Protein 1O9I (pdb70)

B-factor: mean 19.31, std 6.01, range [11.26, 57.12]

Radius of gyration: 30.35 Å; Cα contacts (8 Å, |Δi|>4): 3912; chains: 6; bounding box: 76×81×79 Å

Solvent-accessible surface area: 42194 Å² total; per-residue (Å²): 8,1,71,7,22,22,83,4,0,26,62,1,113,10,99,135,50,44,14,46,0,0,17,25,0,0,2,7,0,0,0,26,11,2,5,3,0,0,4,3,0,0,0,14,3,0,19,12,5,40,21,29,79,32,16,19,0,0,0,2,1,3,0,0,2,1,2,0,2,1,4,0,1,11,3,0,0,3,12,0,1,37,87,4,6,7,0,24,102,8,54,143,159,51,99,79,33,32,36,34,29,12,4,7,1,23,9,0,6,1,13,17,1,15,8,16,2,14,19,10,0,6,4,27,28,4,41,7,18,25,12,4,7,3,3,0,4,2,0,0,0,6,2,0,5,0,0,0,0,2,4,3,0,6,7,0,0,0,29,20,4,6,107,4,94,11,0,42,34,0,0,46,0,2,0,0,1,4,2,0,2,0,0,2,0,9,42,0,29,47,37,2,16,144,130,52,26,30,23,1,2,30,70,10,122,140,36,11,50,65,137,22,4,6,24,2,7,8,0,0,85,14,107,13,0,97,58,0,77,37,50,74,3,102,52,58,84,122,2,76,27,44,93,104,10,97,30,63,17,35,65,24,141,24,115,86,33,51,110,28,0,12,27,27,8,38,7,1,72,7,30,19,103,4,0,27,60,1,116,9,89,142,58,48,14,46,0,0,18,27,0,0,2,8,0,0,0,26,10,2,5,3,0,0,0,4,0,0,3,15,3,0,20,14,5,43,20,30,79,31,17,19,0,0,0,1,1,3,0,0,2,2,0,0,2,0,4,0,0,12,2,0,0,2,13,1,0,36,93,4,7,8,0,23,96,6,57,125,161,53,100,78,33,32,38,33,34,11,3,8,2,25,8,0,7,0,14,19,2,13,8,17,4,14,19,8,2,8,4,26,29,4,40,7,19,26,12,5,5,3,4,0,5,2,0,0,0,7,2,0,6,0,0,0,0,2,4,4,0,5,5,0,0,0,31,21,6,8,115,10,90,11,1,42,32,0,1,45,0,2,0,0,1,4,2,0,1,0,0,2,0,8,46,0,28,62,45,1,16,151,125,53,25,30,21,0,2,31,74,6,106,155,48,12,46,60,136,26,3,6,24,2,7,17,1,1,81,15,111,14,0,89,58,0,80,38,49,74,3,92,52,57,86,124,2,77,29,49,104,111,6,102,22,61,17,35,87,23,122,23,104,99,30,52,109,42,0,10,27,26,7,40,8,1,75,6,25,17,95,4,0,26,62,1,115,7,77,147,56,46,14,46,0,0,21,28,0,0,2,9,0,0,0,26,9,2,6,3,0,0,0,3,0,0,3,14,3,0,19,13,5,39,20,31,80,34,16,17,0,0,0,1,1,3,0,0,2,2,0,0,2,0,5,0,0,12,6,0,0,4,24,0,0,32,110,4,6,7,0,37,81,22,54,174,184,54,103,84,45,37,40,33,34,11,4,8,2,23,9,0,7,0,13,18,1,14,8,16,3,13,19,9,2,8,4,27,29,5,40,7,20,26,12,5,6,2,4,0,4,2,0,0,0,6,2,0,5,0,0,0,0,2,4,3,0,6,6,0,0,0,28,21,6,8,81,11,94,12,0,42,34,0,0,50,0,2,0,0,1,4,3,0,2,0,1,2,0,10,41,0,26,43,38,1,15,144,135,50,26,30,22,1,2,31,77,6,114,174,51,10,47,64,136,23,3,7,24,2,7,12,0,0,84,14,110,12,0,105,59,0,77,38,48,81,4,87,51,57,85,124,2,76,32,47,114,105,10,100,29,62,16,35,73,26,141,23,109,90,32,54,110,45,0,10,28,25,10,41,8,1,70,8,32,19,103,4,0,33,39,0,114,10,88,149,54,45,14,46,0,0,19,26,0,0,2,8,0,0,0,27,10,2,5,3,0,0,0,3,0,0,3,13,3,0,19,12,4,40,20,33,80,29,18,19,0,0,0,1,1,4,0,0,2,1,0,0,2,0,4,0,1,11,4,0,0,5,16,1,0,40,102,4,7,9,2,29,87,22,57,170,208,56,101,80,50,36,41,35,30,12,4,9,2,24,7,0,7,0,14,19,2,14,8,17,3,14,20,8,0,9,4,26,28,4,39,8,20,26,12,5,7,3,5,0,5,2,0,1,0,7,2,0,4,0,0,0,0,2,3,3,0,5,5,0,1,0,32,21,5,8,123,10,90,7,0,42,35,0,1,43,0,2,0,0,1,3,2,0,1,0,0,3,0,8,40,0,26,56,40,1,16,161,129,50,25,29,22,1,1,30,82,5,122,167,50,11,48,64,138,21,3,6,25,1,9,6,0,0,84,16,102,14,0,94,56,0,80,38,48,76,3,90,54,57,83,124,2,78,27,50,90,104,10,105,22,69,19,37,105,27,147,17,105,90,35,45,113,36,0,10,28,26,8,40,6,1,72,7,21,23,86,4,1,33,38,0,103,9,102,137,54,42,13,46,0,0,17,27,0,0,2,8,0,0,0,26,10,1,5,2,0,0,2,4,0,0,0,14,3,0,25,12,6,39,20,30,70,32,17,16,0,0,0,1,1,4,0,0,2,1,2,0,2,1,4,0,1,10,2,0,0,3,10,0,0,30,92,3,6,7,1,32,105,11,57,180,160,47,98,80,28,34,36,32,30,12,3,7,2,23,9,0,7,0,12,17,2,15,7,17,2,14,18,9,0,7,4,27,29,4,40,8,19,27,12,5,7,4,4,0,5,2,0,1,0,6,2,0,5,0,0,0,0,2,4,4,0,5,5,0,0,0,29,20,5,7,108,5,102,9,0,44,37,0,1,50,0,3,0,0,1,4,3,0,2,0,0,3,0,10,42,0,24,40,39,1,16,144,134,51,26,29,22,0,2,30,80,7,126,172,52,11,48,67,139,27,4,6,25,1,9,12,0,0,79,16,114,13,0,102,59,0,78,39,52,79,4,85,53,57,84,124,2,77,31,49,113,104,11,103,27,69,20,36,78,20,132,25,111,91,34,44,100,87,0,10,29,26,8,39,9,0,74,7,30,20,94,3,0,28,59,1,113,10,89,144,54,46,14,46,0,0,16,25,0,0,2,6,0,0,0,27,10,2,5,3,0,0,4,3,0,0,0,14,2,0,21,14,6,41,21,31,74,33,17,17,0,0,0,2,1,3,0,0,2,1,1,0,1,1,4,0,0,10,2,0,0,3,12,0,0,37,93,4,6,7,1,32,112,6,57,185,155,53,100,75,31,33,35,34,31,11,3,7,1,22,9,0,7,0,13,18,1,15,7,18,2,13,20,9,0,8,4,26,30,4,40,8,20,26,13,5,6,3,4,0,4,2,0,1,0,7,2,0,5,0,0,0,0,2,4,3,0,7,5,0,1,0,26,24,4,6,80,10,89,10,0,45,32,0,0,46,0,2,0,0,1,4,2,0,2,0,0,3,0,10,42,0,29,44,36,1,18,145,132,55,24,28,20,1,2,30,78,5,107,164,51,12,41,61,129,26,2,6,23,2,9,13,0,0,88,15,108,13,0,101,58,0,80,40,49,80,3,103,55,57,84,123,2,75,30,46,113,103,12,97,21,60,14,39,104,27,151,22,113,82,31,46,112,34,0,11,27,27,10,40

Nearest PDB structures (foldseek):
  1o9i-assembly1_B  TM=1.004E+00  e=5.225E-42  Lactiplantibacillus plantarum
  1jkv-assembly1_C  TM=1.002E+00  e=1.431E-40  Lactiplantibacillus plantarum
  6j42-assembly1_A  TM=8.806E-01  e=7.343E-12  Nostoc sp. PCC 7120 = FACHB-418
  2cwl-assembly1_A  TM=6.805E-01  e=1.896E-12  Thermus thermophilus HB8
  2v8t-assembly1_A  TM=6.796E-01  e=3.638E-12  Thermus thermophilus HB27

Sequence (1596 aa):
MFKHTRKLQYNAKPDRSDPIMARRLQESLGGQWGETTGMMSFLSQGWASTGAEKYKDLLLDTGTEEMAHVEMISTMIGYLLEDAPFGPEDLKRDPSLATTMAGMDPEHSLVHGLNASLNNPNGAAWNAGYVTSSGNLVADMRFNVVRESEARLQVSRLYSMTEDEGVRDMLKFLLARETQHQLQFMKAQEELEEKYGIIVPGDMKEIEHSEFSHVLMNFSDGDGSKAFEGQVAKDGEKFTYQENPEAMGGIPHIKPGDPRLHNHQGMFKHTRKLQYNAKPDRSDPIMARRLQESLGGQWGETTGMMSFLSQGWASTGAEKYKDLLLDTGTEEMAHVEMISTMIGYLLEDAPFGPEDLKRDPSLATTMAGMDPEHSLVHGLNASLNNPNGAAWNAGYVTSSGNLVADMRFNVVRESEARLQVSRLYSMTEDEGVRDMLKFLLARETQHQLQFMKAQEELEEKYGIIVPGDMKEIEHSEFSHVLMNFSDGDGSKAFEGQVAKDGEKFTYQENPEAMGGIPHIKPGDPRLHNHQGMFKHTRKLQYNAKPDRSDPIMARRLQESLGGQWGETTGMMSFLSQGWASTGAEKYKDLLLDTGTEEMAHVEMISTMIGYLLEDAPFGPEDLKRDPSLATTMAGMDPEHSLVHGLNASLNNPNGAAWNAGYVTSSGNLVADMRFNVVRESEARLQVSRLYSMTEDEGVRDMLKFLLARETQHQLQFMKAQEELEEKYGIIVPGDMKEIEHSEFSHVLMNFSDGDGSKAFEGQVAKDGEKFTYQENPEAMGGIPHIKPGDPRLHNHQGMFKHTRKLQYNAKPDRSDPIMARRLQESLGGQWGETTGMMSFLSQGWASTGAEKYKDLLLDTGTEEMAHVEMISTMIGYLLEDAPFGPEDLKRDPSLATTMAGMDPEHSLVHGLNASLNNPNGAAWNAGYVTSSGNLVADMRFNVVRESEARLQVSRLYSMTEDEGVRDMLKFLLARETQHQLQFMKAQEELEEKYGIIVPGDMKEIEHSEFSHVLMNFSDGDGSKAFEGQVAKDGEKFTYQENPEAMGGIPHIKPGDPRLHNHQGMFKHTRKLQYNAKPDRSDPIMARRLQESLGGQWGETTGMMSFLSQGWASTGAEKYKDLLLDTGTEEMAHVEMISTMIGYLLEDAPFGPEDLKRDPSLATTMAGMDPEHSLVHGLNASLNNPNGAAWNAGYVTSSGNLVADMRFNVVRESEARLQVSRLYSMTEDEGVRDMLKFLLARETQHQLQFMKAQEELEEKYGIIVPGDMKEIEHSEFSHVLMNFSDGDGSKAFEGQVAKDGEKFTYQENPEAMGGIPHIKPGDPRLHNHQGMFKHTRKLQYNAKPDRSDPIMARRLQESLGGQWGETTGMMSFLSQGWASTGAEKYKDLLLDTGTEEMAHVEMISTMIGYLLEDAPFGPEDLKRDPSLATTMAGMDPEHSLVHGLNASLNNPNGAAWNAGYVTSSGNLVADMRFNVVRESEARLQVSRLYSMTEDEGVRDMLKFLLARETQHQLQFMKAQEELEEKYGIIVPGDMKEIEHSEFSHVLMNFSDGDGSKAFEGQVAKDGEKFTYQENPEAMGGIPHIKPGDPRLHNHQG

GO terms:
  GO:0004096 catalase activity (F, EXP)

CATH classification: 1.20.1260.10 (+1 more: 3.30.1530.10)

InterPro domains:
  IPR007760 Manganese catalase [PF05067] (1-263)
  IPR009078 Ferritin-like superfamily [SSF47240] (1-264)
  IPR012347 Ferritin-like [G3DSA:1.20.1260.10] (1-197)
  IPR027407 Manganese catalase, C-terminal [G3DSA:3.30.1530.10] (204-266)
  IPR039377 Manganese catalase, ferritin-like di-iron-binding domain [cd01051] (1-193)

Foldseek 3Di:
DDDDDPDAPDFQAFPAAAQLLLLQLLCQQQNLLHLVQLLCQLVVQLVLDPDDPVRSVVSVVRSVVSVSVNVSSQVNSLNNLPPQDQDDVVCVVPVVSVVSNVSHDNCCCVVVVNGHDNHHSVRHGRDCVSHDRPRQLLVVLVVQLVSLVVSLVSLVVSCVVDPTVSNNVVSVVSNVVSVVSNVVSVVVNVVSCVVQNPDVRNPCCVPDPVVPPQEDECPDQDCPVVVQDQPQDPRGRGHHYDNHDDDDDDDDDDDDDDVVVVPDDD/DDDDDPDFPDFQAWPAAAQLLLLQLLCQQQNLLHLVQLLVQLQVLLVLDPDDPVRSVVSVVRSVVSVSVNVSSQVNSLNNQPPQDQDDVVCVVPVVSVVSNVSHDNCCCVPVVNGDDNHHSVRHGRDCVSHDRDRDLLVVLVVQLVSLVVSLVSLVVSCVVDPTVSNVVVSVVSNVVSVVSNVVSVVVNVVVCVVQNPDVRNPCCVPDPVVPVQEDEQPDQDCVVCVQAQPQDPRGRGHHYDNHDDDDDDDDDDDDDDCVVVPDDD/DDDDDPDFPDFQEFPAAAQLLLLQLLCQQQNLLHLVQLLVQLQVQLVLDPDDPVRSVVSNVRSVVSVSVNVSSQVNSLNNQPPQDQDDVVCVVPVVSPVSNVSHDNCCCVPVNNGHDNHHSVRHGRDCVSHDRPRQLLVSLVVQLVSLVVSLVSLVVSCVVDPTVSNNVVSVVSNVVSVVSNVVSVVVNVVSCVVQNPDVRNPCCVPDPVVCPQEDEQPDQDCPCVVQDQPQDPRGRGHHYDNHDDDDDDDDDDDDDDCVVVPPDD/DDDDDPDAPDFQEFPAAAQLLLLQLLCQQQNLLHLVQLLVQLQVLLVLDPDDPVRSVVSVVRSVVSVSVNVSSQVNSLNNQPPQDQDDVVCVVPVVSVVSNVSHDNCCCVPVNVGDDNHHSPRHGRDCVSHDRPRQLLVSLVVQLVSLVVSLVSLVVSCVVDPTVSNVVSSVVSNVVSVVSNVVSVVVNVVSCVVQHPDVRRPCCVPDPVVCVQEDEAPDQDCPVCVQAQPQDPRGRGHHYDNHDDDDDDDDDDDDDDCVVVPDDD/DDDDDPDFPDFQAFPAAAQLLLLQLLCQQQNLLHLVQLLVQLVVQLVLDPDDPVRSVVSVVRSVVSVSVNVSSQVNSLNNQVPQDQDDVVCVVPVVSVVSNVSHDNCCCVPVNVGDDNHHSVRHGRDCVSHDHPHQLLVSLVVQLVSLVVSLVSLVVSCVVDPTVSNNRVSVVSNVVSVVSNVVSVVVNVVSCVVQNPDVRRPCCVPDPVVCVQEDEQPDQDCPVVVQDQPADPVGHGHHYDNHDDDDDDDDDDDDDDCVVVPPDD/DDDDDPDAPDFQEWPAAAQLLLLQLLCQQQNLLHLVQLLVQLQVQLVLDPDDPVRSVVSNVRSVVSVSVNVSSQVNSLNNQPPQDQDDVVCVVPVVSVVVNVSHDNCCCVPVNNGHDNHHSPRHGRDCVSHDRPRDLLVSLVVQLVSLVVSLVSLVVSCVVDPTVSNNVVSVVSNVVSVVSNVVSVVVNVVSCVVQNPDVRRPCCVPDPVVCVQEAEAPDQDCPVVVQAQPQDPRGRGHHYDNHDDDDDDDDDDDDDDCVVVPDDD

Organism: Lactiplantibacillus plantarum (NCBI:txid1590)

Secondary structure (DSSP, 8-state):
-EEE-SS-SS----SS--HHHHHHHHHHHHSTTSHHHHHHHHHHHHHH--S-HHHHHHHHHHHHHHHHHHHHHHHHHHHHTTT---SHHHHHH-TTHHHHHHHS-HHHHHTTSS---SB-TT-PBPBGGG----S-HHHHHHHHHHHHHHHHHHHHHHHTT---HHHHHHHHHHHHHHHHHHHHHHHHHHHHHHHH-SSSSTT-TTTS-GGGTTEEE--BS--GGGGGTTPBPTTSPBPEEESS----S----PPP--GGG-----/-EEE-SS-SS----SS--HHHHHHHHHHHHSTTSHHHHHHHHHHHHHH--S-HHHHHHHHHHHHHHHHHHHHHHHHHHHHTTT---SHHHHHH-TTHHHHHHHS-HHHHHTTSSS--SB-TTSPBPBGGG----S-HHHHHHHHHHHHHHHHHHHHHHHTT---HHHHHHHHHHHHHHHHHHHHHHHHHHHHHHHH-SSSSTT-TTTS-GGGTTEEE--BS--GGGGGTTPBPTTSPBPEEESS----S----PPPPPGGG-----/-EEE-SS-SS----SS--HHHHHHHHHHHHSTTSHHHHHHHHHHHHHH--S-HHHHHHHHHHHHHHHHHHHHHHHHHHHHTTT---SHHHHHH-TTHHHHHHHS-HHHHHTTSSS--SB-TTSPBPBGGG----S-HHHHHHHHHHHHHHHHHHHHHHHTT---HHHHHHHHHHHHHHHHHHHHHHHHHHHHHHHH-SSSSTT-TTTS-GGGTTEEE--BS--GGGGGTTPBPTTS-B-EEESS----S----PPPPPGGG-----/-EEE-SS-SS----SS--HHHHHHHHHHHHSTTSHHHHHHHHHHHHHH--S-HHHHHHHHHHHHHHHHHHHHHHHHHHHHTTT---SHHHHHH-TTHHHHHHHS-HHHHHTTSSS--SB-TT-PBPBGGG----S-HHHHHHHHHHHHHHHHHHHHHHHTT---HHHHHHHHHHHHHHHHHHHHHHHHHHHHHHHH-SSSSTT-TTTS-GGGTTEEE--BS--GGGGGTTPBPTTSPBPEEESS----S----PPPPPGGG-----/-EEE-SS-SS----SS--HHHHHHHHHHHHSTTSHHHHHHHHHHHHHH--S-HHHHHHHHHHHHHHHHHHHHHHHHHHHHTTT---SHHHHHH-TTHHHHHHHS-HHHHHTTSSS--SB-TT-PBPBGGG----S-HHHHHHHHHHHHHHHHHHHHHHHTT---HHHHHHHHHHHHHHHHHHHHHHHHHHHHHHHH-SSSSTT-TTTS-GGGTTEEE--BS--GGGGGTTPBPTTSPBPEEESS----S----PPPPPGGG-----/-EEE-SS-SS----SS--HHHHHHHHHHHHSTTSHHHHHHHHHHHHHH--S-HHHHHHHHHHHHHHHHHHHHHHHHHHHHTTT---SHHHHHH-TTHHHHHHHS-HHHHHTTSSS--SB-TT-PBPBGGG----S-HHHHHHHHHHHHHHHHHHHHHHHTT---HHHHHHHHHHHHHHHHHHHHHHHHHHHHHHHH-SSSSTT-TTTS-GGGTTEEE--BS--GGGGGTTPBPTTSPBPEEESS----S----PPPPPGGG-----

Structure (mmCIF, N/CA/C/O backbone):
data_1O9I
#
_entry.id   1O9I
#
_cell.length_a   73.490
_cell.length_b   95.270
_cell.length_c   105.000
_cell.angle_alpha   90.00
_cell.angle_beta   106.55
_cell.angle_gamma   90.00
#
_symmetry.space_group_name_H-M   'P 1 21 1'
#
loop_
_entity.id
_entity.type
_entity.pdbx_description
1 polymer 'Manganese catalase'
2 non-polymer 'MANGANESE (III) ION'
3 non-polymer 'CALCIUM ION'
4 non-polymer 'OXYGEN ATOM'
5 non-polymer '2-(N-MORPHOLINO)-ETHANESULFONIC ACID'
6 non-polymer 'SODIUM ION'
7 water water
#
loop_
_atom_site.group_PDB
_atom_site.id
_atom_site.type_symbol
_atom_site.label_atom_id
_atom_site.label_alt_id
_atom_site.label_comp_id
_atom_site.label_asym_id
_atom_site.label_entity_id
_atom_site.label_seq_id
_atom_site.pdbx_PDB_ins_code
_atom_site.Cartn_x
_atom_site.Cartn_y
_atom_site.Cartn_z
_atom_site.occupancy
_atom_site.B_iso_or_equiv
_atom_site.auth_seq_id
_atom_site.auth_comp_id
_atom_site.auth_asym_id
_atom_site.auth_atom_id
_atom_site.pdbx_PDB_model_num
ATOM 1 N N . MET A 1 1 ? 5.502 -30.217 22.666 1.00 15.91 1 MET A N 1
ATOM 2 C CA . MET A 1 1 ? 5.534 -30.071 24.183 1.00 16.25 1 MET A CA 1
ATOM 3 C C . MET A 1 1 ? 6.974 -30.273 24.646 1.00 14.69 1 MET A C 1
ATOM 4 O O . MET A 1 1 ? 7.774 -30.856 23.919 1.00 15.59 1 MET A O 1
ATOM 9 N N . PHE A 1 2 ? 7.304 -29.779 25.842 1.00 14.51 2 PHE A N 1
ATOM 10 C CA . PHE A 1 2 ? 8.645 -29.942 26.395 1.00 14.56 2 PHE A CA 1
ATOM 11 C C . PHE A 1 2 ? 8.608 -30.673 27.722 1.00 14.82 2 PHE A C 1
ATOM 12 O O . PHE A 1 2 ? 7.608 -30.682 28.420 1.00 14.86 2 PHE A O 1
ATOM 20 N N . LYS A 1 3 ? 9.751 -31.241 28.062 1.00 15.13 3 LYS A N 1
ATOM 21 C CA . LYS A 1 3 ? 10.006 -31.820 29.368 1.00 15.49 3 LYS A CA 1
ATOM 22 C C . LYS A 1 3 ? 11.366 -31.329 29.834 1.00 15.35 3 LYS A C 1
ATOM 23 O O . LYS A 1 3 ? 12.233 -30.992 29.016 1.00 15.39 3 LYS A O 1
ATOM 29 N N . HIS A 1 4 ? 11.542 -31.306 31.148 1.00 16.26 4 HIS A N 1
ATOM 30 C CA . HIS A 1 4 ? 12.730 -30.761 31.771 1.00 15.83 4 HIS A CA 1
ATOM 31 C C . HIS A 1 4 ? 13.372 -31.756 32.723 1.00 15.18 4 HIS A C 1
ATOM 32 O O . HIS A 1 4 ? 12.690 -32.467 33.467 1.00 14.84 4 HIS A O 1
ATOM 39 N N . THR A 1 5 ? 14.700 -31.798 32.674 1.00 15.93 5 THR A N 1
ATOM 40 C CA . THR A 1 5 ? 15.482 -32.481 33.697 1.00 15.68 5 THR A CA 1
ATOM 41 C C . THR A 1 5 ? 16.296 -31.457 34.466 1.00 15.30 5 THR A C 1
ATOM 42 O O . THR A 1 5 ? 16.797 -30.474 33.890 1.00 15.33 5 THR A O 1
ATOM 46 N N . ARG A 1 6 ? 16.453 -31.681 35.759 1.00 15.94 6 ARG A N 1
ATOM 47 C CA . ARG A 1 6 ? 17.221 -30.752 36.580 1.00 16.03 6 ARG A CA 1
ATOM 48 C C . ARG A 1 6 ? 18.710 -30.760 36.204 1.00 16.47 6 ARG A C 1
ATOM 49 O O . ARG A 1 6 ? 19.438 -29.809 36.501 1.00 16.09 6 ARG A O 1
ATOM 57 N N . LYS A 1 7 ? 19.166 -31.829 35.573 1.00 16.35 7 LYS A N 1
ATOM 58 C CA . LYS A 1 7 ? 20.566 -31.912 35.191 1.00 17.16 7 LYS A CA 1
ATOM 59 C C . LYS A 1 7 ? 20.875 -30.912 34.074 1.00 16.45 7 LYS A C 1
ATOM 60 O O . LYS A 1 7 ? 20.190 -30.858 33.046 1.00 16.51 7 LYS A O 1
ATOM 70 N N . LEU A 1 8 ? 21.922 -30.149 34.262 1.00 15.71 8 LEU A N 1
ATOM 71 C CA . LEU A 1 8 ? 22.362 -29.223 33.217 1.00 15.27 8 LEU A CA 1
ATOM 72 C C . LEU A 1 8 ? 22.949 -29.940 31.987 1.00 15.39 8 LEU A C 1
ATOM 73 O O . LEU A 1 8 ? 23.510 -31.035 32.100 1.00 15.94 8 LEU A O 1
ATOM 78 N N . GLN A 1 9 ? 22.860 -29.327 30.814 1.00 15.42 9 GLN A N 1
ATOM 79 C CA . GLN A 1 9 ? 23.484 -29.937 29.653 1.00 15.38 9 GLN A CA 1
ATOM 80 C C . GLN A 1 9 ? 24.969 -30.128 29.887 1.00 15.44 9 GLN A C 1
ATOM 81 O O . GLN A 1 9 ? 25.534 -31.173 29.536 1.00 15.62 9 GLN A O 1
ATOM 87 N N . TYR A 1 10 ? 25.610 -29.100 30.444 1.00 15.90 10 TYR A N 1
ATOM 88 C CA . TYR A 1 10 ? 27.041 -29.140 30.717 1.00 16.42 10 TYR A CA 1
ATOM 89 C C . TYR A 1 10 ? 27.318 -28.288 31.947 1.00 16.08 10 TYR A C 1
ATOM 90 O O . TYR A 1 10 ? 26.510 -27.466 32.342 1.00 16.40 10 TYR A O 1
ATOM 99 N N . ASN A 1 11 ? 28.465 -28.527 32.587 1.00 17.35 11 ASN A N 1
ATOM 100 C CA . ASN A 1 11 ? 28.906 -27.773 33.754 1.00 17.19 11 ASN A CA 1
ATOM 101 C C . ASN A 1 11 ? 28.664 -26.270 33.621 1.00 16.51 11 ASN A C 1
ATOM 102 O O . ASN A 1 11 ? 29.002 -25.663 32.585 1.00 17.16 11 ASN A O 1
ATOM 111 N N . ALA A 1 12 ? 28.090 -25.674 34.660 1.00 16.42 12 ALA A N 1
ATOM 112 C CA . ALA A 1 12 ? 27.859 -24.233 34.692 1.00 16.51 12 ALA A CA 1
ATOM 113 C C . ALA A 1 12 ? 28.159 -23.704 36.077 1.00 16.88 12 ALA A C 1
ATOM 114 O O . ALA A 1 12 ? 27.391 -22.945 36.662 1.00 17.20 12 ALA A O 1
ATOM 116 N N . LYS A 1 13 ? 29.293 -24.117 36.629 1.00 17.59 13 LYS A N 1
ATOM 117 C CA . LYS A 1 13 ? 29.654 -23.728 37.982 1.00 17.00 13 LYS A CA 1
ATOM 118 C C . LYS A 1 13 ? 31.056 -23.147 37.990 1.00 16.03 13 LYS A C 1
ATOM 119 O O . LYS A 1 13 ? 31.977 -23.761 37.492 1.00 17.59 13 LYS A O 1
ATOM 125 N N . PRO A 1 14 ? 31.227 -21.969 38.567 1.00 15.85 14 PRO A N 1
ATOM 126 C CA . PRO A 1 14 ? 32.549 -21.340 38.633 1.00 15.93 14 PRO A CA 1
ATOM 127 C C . PRO A 1 14 ? 33.329 -21.867 39.811 1.00 15.65 14 PRO A C 1
ATOM 128 O O . PRO A 1 14 ? 32.767 -22.386 40.709 1.00 17.26 14 PRO A O 1
ATOM 132 N N . ASP A 1 15 ? 34.635 -21.723 39.768 1.00 16.59 15 ASP A N 1
ATOM 133 C CA . ASP A 1 15 ? 35.442 -22.076 40.932 1.00 16.82 15 ASP A CA 1
ATOM 134 C C . ASP A 1 15 ? 35.208 -21.103 42.085 1.00 17.59 15 ASP A C 1
ATOM 135 O O . ASP A 1 15 ? 35.295 -21.478 43.263 1.00 19.43 15 ASP A O 1
ATOM 140 N N . ARG A 1 16 ? 34.957 -19.842 41.771 1.00 17.58 16 ARG A N 1
ATOM 141 C CA . ARG A 1 16 ? 34.726 -18.846 42.792 1.00 18.86 16 ARG A CA 1
ATOM 142 C C . ARG A 1 16 ? 33.740 -17.804 42.323 1.00 17.79 16 ARG A C 1
ATOM 143 O O . ARG A 1 16 ? 33.458 -17.695 41.141 1.00 16.60 16 ARG A O 1
ATOM 151 N N . SER A 1 17 ? 33.240 -17.032 43.276 1.00 16.93 17 SER A N 1
ATOM 152 C CA . SER A 1 17 ? 32.311 -15.982 42.948 1.00 17.33 17 SER A CA 1
ATOM 153 C C . SER A 1 17 ? 33.026 -14.813 42.229 1.00 16.62 17 SER A C 1
ATOM 154 O O . SER A 1 17 ? 34.228 -14.615 42.327 1.00 17.64 17 SER A O 1
ATOM 157 N N . ASP A 1 18 ? 32.249 -14.058 41.465 1.00 16.22 18 ASP A N 1
ATOM 158 C CA . ASP A 1 18 ? 32.762 -12.882 40.750 1.00 15.68 18 ASP A CA 1
ATOM 159 C C . ASP A 1 18 ? 31.553 -12.126 40.206 1.00 14.57 18 ASP A C 1
ATOM 160 O O . ASP A 1 18 ? 31.045 -12.458 39.125 1.00 14.82 18 ASP A O 1
ATOM 165 N N . PRO A 1 19 ? 31.057 -11.144 40.951 1.00 14.47 19 PRO A N 1
ATOM 166 C CA . PRO A 1 19 ? 29.825 -10.460 40.554 1.00 14.95 19 PRO A CA 1
ATOM 167 C C . PRO A 1 19 ? 29.993 -9.547 39.355 1.00 14.64 19 PRO A C 1
ATOM 168 O O . PRO A 1 19 ? 29.003 -9.191 38.711 1.00 14.82 19 PRO A O 1
ATOM 172 N N . ILE A 1 20 ? 31.232 -9.195 39.035 1.00 14.19 20 ILE A N 1
ATOM 173 C CA . ILE A 1 20 ? 31.498 -8.437 37.830 1.00 15.08 20 ILE A CA 1
ATOM 174 C C . ILE A 1 20 ? 31.343 -9.321 36.596 1.00 13.97 20 ILE A C 1
ATOM 175 O O . ILE A 1 20 ? 30.751 -8.938 35.592 1.00 14.43 20 ILE A O 1
ATOM 180 N N . MET A 1 21 ? 31.878 -10.528 36.661 1.00 13.79 21 MET A N 1
ATOM 181 C CA . MET A 1 21 ? 31.672 -11.482 35.602 1.00 14.14 21 MET A CA 1
ATOM 182 C C . MET A 1 21 ? 30.192 -11.843 35.494 1.00 13.22 21 MET A C 1
ATOM 183 O O . MET A 1 21 ? 29.705 -12.073 34.385 1.00 13.41 21 MET A O 1
ATOM 188 N N . ALA A 1 22 ? 29.483 -11.937 36.624 1.00 13.61 22 ALA A N 1
ATOM 189 C CA . ALA A 1 22 ? 28.042 -12.184 36.572 1.00 12.91 22 ALA A CA 1
ATOM 190 C C . ALA A 1 22 ? 27.354 -11.139 35.699 1.00 13.37 22 ALA A C 1
ATOM 191 O O . ALA A 1 22 ? 26.519 -11.473 34.848 1.00 13.56 22 ALA A O 1
ATOM 193 N N . ARG A 1 23 ? 27.736 -9.877 35.914 1.00 12.86 23 ARG A N 1
ATOM 194 C CA . ARG A 1 23 ? 27.178 -8.793 35.128 1.00 12.75 23 ARG A CA 1
ATOM 195 C C . ARG A 1 23 ? 27.525 -8.950 33.645 1.00 12.76 23 ARG A C 1
ATOM 196 O O . ARG A 1 23 ? 26.679 -8.739 32.767 1.00 13.60 23 ARG A O 1
ATOM 204 N N . ARG A 1 24 ? 28.775 -9.291 33.338 1.00 13.62 24 ARG A N 1
ATOM 205 C CA . ARG A 1 24 ? 29.121 -9.505 31.941 1.00 13.78 24 ARG A CA 1
ATOM 206 C C . ARG A 1 24 ? 28.285 -10.596 31.282 1.00 13.44 24 ARG A C 1
ATOM 207 O O . ARG A 1 24 ? 27.847 -10.461 30.142 1.00 13.74 24 ARG A O 1
ATOM 215 N N . LEU A 1 25 ? 28.087 -11.697 32.004 1.00 13.27 25 LEU A N 1
ATOM 216 C CA . LEU A 1 25 ? 27.364 -12.839 31.443 1.00 13.61 25 LEU A CA 1
ATOM 217 C C . LEU A 1 25 ? 25.886 -12.539 31.239 1.00 13.36 25 LEU A C 1
ATOM 218 O O . LEU A 1 25 ? 25.220 -13.285 30.519 1.00 13.94 25 LEU A O 1
ATOM 223 N N . GLN A 1 26 ? 25.388 -11.444 31.806 1.00 13.55 26 GLN A N 1
ATOM 224 C CA . GLN A 1 26 ? 24.024 -11.027 31.494 1.00 13.66 26 GLN A CA 1
ATOM 225 C C . GLN A 1 26 ? 23.888 -10.786 29.984 1.00 13.60 26 GLN A C 1
ATOM 226 O O . GLN A 1 26 ? 22.813 -10.885 29.436 1.00 13.72 26 GLN A O 1
ATOM 232 N N . GLU A 1 27 ? 24.981 -10.452 29.311 1.00 12.69 27 GLU A N 1
ATOM 233 C CA . GLU A 1 27 ? 24.936 -10.294 27.849 1.00 12.94 27 GLU A CA 1
ATOM 234 C C . GLU A 1 27 ? 24.498 -11.604 27.191 1.00 13.38 27 GLU A C 1
ATOM 235 O O . GLU A 1 27 ? 23.691 -11.610 26.274 1.00 14.06 27 GLU A O 1
ATOM 241 N N . SER A 1 28 ? 25.038 -12.718 27.672 1.00 14.41 28 SER A N 1
ATOM 242 C CA . SER A 1 28 ? 24.713 -14.021 27.124 1.00 15.44 28 SER A CA 1
ATOM 243 C C . SER A 1 28 ? 23.336 -14.516 27.492 1.00 14.83 28 SER A C 1
ATOM 244 O O . SER A 1 28 ? 22.796 -15.380 26.822 1.00 17.11 28 SER A O 1
ATOM 247 N N . LEU A 1 29 ? 22.753 -13.971 28.517 1.00 14.86 29 LEU A N 1
ATOM 248 C CA . LEU A 1 29 ? 21.419 -14.348 28.946 1.00 14.86 29 LEU A CA 1
ATOM 249 C C . LEU A 1 29 ? 20.367 -13.432 28.322 1.00 14.94 29 LEU A C 1
ATOM 250 O O . LEU A 1 29 ? 19.490 -13.891 27.592 1.00 16.17 29 LEU A O 1
ATOM 255 N N . GLY A 1 30 ? 20.467 -12.142 28.599 1.00 15.34 30 GLY A N 1
ATOM 256 C CA . GLY A 1 30 ? 19.439 -11.208 28.179 1.00 15.41 30 GLY A CA 1
ATOM 257 C C . GLY A 1 30 ? 19.824 -10.254 27.064 1.00 14.32 30 GLY A C 1
ATOM 258 O O . GLY A 1 30 ? 19.070 -9.349 26.740 1.00 15.06 30 GLY A O 1
ATOM 259 N N . GLY A 1 31 ? 21.005 -10.424 26.471 1.00 13.68 31 GLY A N 1
ATOM 260 C CA . GLY A 1 31 ? 21.487 -9.526 25.435 1.00 14.17 31 GLY A CA 1
ATOM 261 C C . GLY A 1 31 ? 20.960 -9.825 24.045 1.00 12.97 31 GLY A C 1
ATOM 262 O O . GLY A 1 31 ? 20.391 -10.877 23.761 1.00 13.16 31 GLY A O 1
ATOM 263 N N . GLN A 1 32 ? 21.208 -8.855 23.182 1.00 13.53 32 GLN A N 1
ATOM 264 C CA . GLN A 1 32 ? 20.829 -8.872 21.791 1.00 14.07 32 GLN A CA 1
ATOM 265 C C . GLN A 1 32 ? 21.098 -10.201 21.107 1.00 14.05 32 GLN A C 1
ATOM 266 O O . GLN A 1 32 ? 20.247 -10.727 20.408 1.00 14.60 32 GLN A O 1
ATOM 272 N N . TRP A 1 33 ? 22.320 -10.715 21.235 1.00 13.76 33 TRP A N 1
ATOM 273 C CA . TRP A 1 33 ? 22.712 -11.925 20.568 1.00 13.78 33 TRP A CA 1
ATOM 274 C C . TRP A 1 33 ? 22.854 -13.127 21.492 1.00 14.74 33 TRP A C 1
ATOM 275 O O . TRP A 1 33 ? 23.479 -14.110 21.113 1.00 15.53 33 TRP A O 1
ATOM 286 N N . GLY A 1 34 ? 22.270 -13.048 22.684 1.00 14.69 34 GLY A N 1
ATOM 287 C CA . GLY A 1 34 ? 22.409 -14.071 23.696 1.00 14.73 34 GLY A CA 1
ATOM 288 C C . GLY A 1 34 ? 21.497 -15.259 23.484 1.00 14.15 34 GLY A C 1
ATOM 289 O O . GLY A 1 34 ? 20.830 -15.438 22.474 1.00 14.64 34 GLY A O 1
ATOM 290 N N . GLU A 1 35 ? 21.544 -16.143 24.467 1.00 14.63 35 GLU A N 1
ATOM 291 C CA . GLU A 1 35 ? 20.909 -17.448 24.372 1.00 14.70 35 GLU A CA 1
ATOM 292 C C . GLU A 1 35 ? 19.402 -17.348 24.272 1.00 14.20 35 GLU A C 1
ATOM 293 O O . GLU A 1 35 ? 18.785 -18.169 23.625 1.00 15.15 35 GLU A O 1
ATOM 304 N N . THR A 1 36 ? 18.808 -16.333 24.879 1.00 14.31 36 THR A N 1
ATOM 305 C CA . THR A 1 36 ? 17.362 -16.167 24.803 1.00 13.36 36 THR A CA 1
ATOM 306 C C . THR A 1 36 ? 16.987 -15.784 23.388 1.00 12.84 36 THR A C 1
ATOM 307 O O . THR A 1 36 ? 15.991 -16.287 22.857 1.00 13.59 36 THR A O 1
ATOM 311 N N . THR A 1 37 ? 17.798 -14.974 22.715 1.00 13.10 37 THR A N 1
ATOM 312 C CA . THR A 1 37 ? 17.556 -14.668 21.316 1.00 13.13 37 THR A CA 1
ATOM 313 C C . THR A 1 37 ? 17.630 -15.917 20.472 1.00 13.20 37 THR A C 1
ATOM 314 O O . THR A 1 37 ? 16.826 -16.126 19.582 1.00 13.00 37 THR A O 1
ATOM 318 N N . GLY A 1 38 ? 18.615 -16.775 20.736 1.00 13.70 38 GLY A N 1
ATOM 319 C CA . GLY A 1 38 ? 18.706 -18.002 19.960 1.00 13.93 38 GLY A CA 1
ATOM 320 C C . GLY A 1 38 ? 17.495 -18.883 20.160 1.00 13.52 38 GLY A C 1
ATOM 321 O O . GLY A 1 38 ? 16.910 -19.429 19.234 1.00 13.94 38 GLY A O 1
ATOM 322 N N . MET A 1 39 ? 17.174 -19.083 21.413 1.00 13.57 39 MET A N 1
ATOM 323 C CA . MET A 1 39 ? 16.057 -19.938 21.819 1.00 13.77 39 MET A CA 1
ATOM 324 C C . MET A 1 39 ? 14.782 -19.479 21.125 1.00 13.74 39 MET A C 1
ATOM 325 O O . MET A 1 39 ? 14.093 -20.279 20.485 1.00 14.31 39 MET A O 1
ATOM 334 N N . MET A 1 40 ? 14.457 -18.200 21.259 1.00 13.85 40 MET A N 1
ATOM 335 C CA . MET A 1 40 ? 13.188 -17.723 20.728 1.00 14.21 40 MET A CA 1
ATOM 336 C C . MET A 1 40 ? 13.180 -17.637 19.218 1.00 14.00 40 MET A C 1
ATOM 337 O O . MET A 1 40 ? 12.152 -17.880 18.591 1.00 14.01 40 MET A O 1
ATOM 342 N N . SER A 1 41 ? 14.335 -17.330 18.617 1.00 13.77 41 SER A N 1
ATOM 343 C CA . SER A 1 41 ? 14.412 -17.270 17.162 1.00 13.06 41 SER A CA 1
ATOM 344 C C . SER A 1 41 ? 14.263 -18.676 16.548 1.00 12.35 41 SER A C 1
ATOM 345 O O . SER A 1 41 ? 13.493 -18.865 15.591 1.00 13.96 41 SER A O 1
ATOM 348 N N . PHE A 1 42 ? 15.021 -19.640 17.067 1.00 13.20 42 PHE A N 1
ATOM 349 C CA . PHE A 1 42 ? 15.008 -20.946 16.452 1.00 13.53 42 PHE A CA 1
ATOM 350 C C . PHE A 1 42 ? 13.671 -21.651 16.685 1.00 13.80 42 PHE A C 1
ATOM 351 O O . PHE A 1 42 ? 13.172 -22.318 15.769 1.00 13.95 42 PHE A O 1
ATOM 359 N N . LEU A 1 43 ? 13.124 -21.545 17.880 1.00 13.85 43 LEU A N 1
ATOM 360 C CA . LEU A 1 43 ? 11.803 -22.109 18.165 1.00 13.68 43 LEU A CA 1
ATOM 361 C C . LEU A 1 43 ? 10.728 -21.467 17.310 1.00 13.96 43 LEU A C 1
ATOM 362 O O . LEU A 1 43 ? 9.914 -22.157 16.702 1.00 13.81 43 LEU A O 1
ATOM 367 N N . SER A 1 44 ? 10.694 -20.148 17.260 1.00 14.14 44 SER A N 1
ATOM 368 C CA . SER A 1 44 ? 9.658 -19.493 16.468 1.00 14.43 44 SER A CA 1
ATOM 369 C C . SER A 1 44 ? 9.768 -19.837 14.970 1.00 13.36 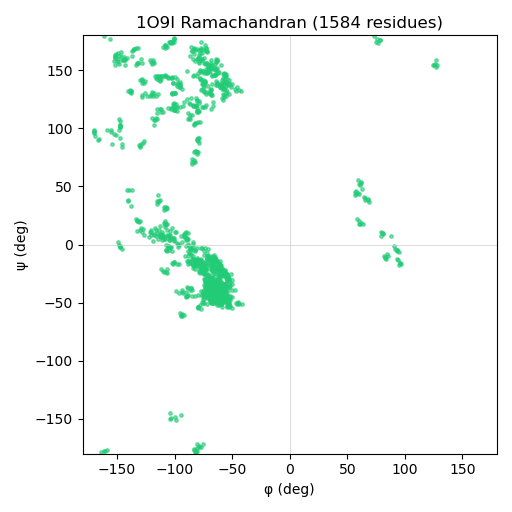44 SER A C 1
ATOM 370 O O . SER A 1 44 ? 8.765 -20.143 14.318 1.00 14.05 44 SER A O 1
ATOM 373 N N . GLN A 1 45 ? 10.992 -19.833 14.432 1.00 13.84 45 GLN A N 1
ATOM 374 C CA . GLN A 1 45 ? 11.202 -20.243 13.044 1.00 12.83 45 GLN A CA 1
ATOM 375 C C . GLN A 1 45 ? 10.770 -21.694 12.864 1.00 13.15 45 GLN A C 1
ATOM 376 O O . GLN A 1 45 ? 10.141 -22.066 11.857 1.00 14.33 45 GLN A O 1
ATOM 382 N N . GLY A 1 46 ? 11.151 -22.535 13.814 1.00 13.78 46 GLY A N 1
ATOM 383 C CA . GLY A 1 46 ? 10.802 -23.943 13.697 1.00 14.61 46 GLY A CA 1
ATOM 384 C C . GLY A 1 46 ? 9.315 -24.190 13.698 1.00 14.85 46 GLY A C 1
ATOM 385 O O . GLY A 1 46 ? 8.819 -24.979 12.892 1.00 16.07 46 GLY A O 1
ATOM 386 N N . TRP A 1 47 ? 8.594 -23.524 14.581 1.00 15.38 47 TRP A N 1
ATOM 387 C CA . TRP A 1 47 ? 7.142 -23.655 14.677 1.00 15.24 47 TRP A CA 1
ATOM 388 C C . TRP A 1 47 ? 6.489 -23.112 13.421 1.00 15.71 47 TRP A C 1
ATOM 389 O O . TRP A 1 47 ? 5.408 -23.583 13.046 1.00 18.65 47 TRP A O 1
ATOM 400 N N . ALA A 1 48 ? 7.084 -22.096 12.798 1.00 15.59 48 ALA A N 1
ATOM 401 C CA . ALA A 1 48 ? 6.524 -21.464 11.607 1.00 16.54 48 ALA A CA 1
ATOM 402 C C . ALA A 1 48 ? 6.812 -22.237 10.335 1.00 16.71 48 ALA A C 1
ATOM 403 O O . ALA A 1 48 ? 6.192 -21.982 9.317 1.00 18.62 48 ALA A O 1
ATOM 405 N N . SER A 1 49 ? 7.773 -23.155 10.322 1.00 15.54 49 SER A N 1
ATOM 406 C CA . SER A 1 49 ? 8.086 -23.789 9.066 1.00 15.37 49 SER A CA 1
ATOM 407 C C . SER A 1 49 ? 7.063 -24.813 8.618 1.00 16.10 49 SER A C 1
ATOM 408 O O . SER A 1 49 ? 6.607 -25.596 9.409 1.00 16.87 49 SER A O 1
ATOM 411 N N . THR A 1 50 ? 6.711 -24.751 7.336 1.00 15.26 50 THR A N 1
ATOM 412 C CA . THR A 1 50 ? 5.828 -25.722 6.679 1.00 16.02 50 THR A CA 1
ATOM 413 C C . THR A 1 50 ? 6.590 -26.534 5.637 1.00 16.19 50 THR A C 1
ATOM 414 O O . THR A 1 50 ? 5.993 -27.223 4.820 1.00 17.93 50 THR A O 1
ATOM 418 N N . GLY A 1 51 ? 7.900 -26.387 5.620 1.00 16.84 51 GLY A N 1
ATOM 419 C CA . GLY A 1 51 ? 8.720 -26.981 4.600 1.00 16.64 51 GLY A CA 1
ATOM 420 C C . GLY A 1 51 ? 9.491 -28.196 5.016 1.00 16.98 51 GLY A C 1
ATOM 421 O O . GLY A 1 51 ? 9.032 -28.979 5.807 1.00 19.02 51 GLY A O 1
ATOM 422 N N . ALA A 1 52 ? 10.681 -28.324 4.461 1.00 17.07 52 ALA A N 1
ATOM 423 C CA . ALA A 1 52 ? 11.467 -29.524 4.635 1.00 17.26 52 ALA A CA 1
ATOM 424 C C . ALA A 1 52 ? 11.685 -29.850 6.122 1.00 15.98 52 ALA A C 1
ATOM 425 O O . ALA A 1 52 ? 12.114 -28.998 6.912 1.00 16.12 52 ALA A O 1
ATOM 427 N N . GLU A 1 53 ? 11.420 -31.096 6.500 1.00 16.22 53 GLU A N 1
ATOM 428 C CA . GLU A 1 53 ? 11.624 -31.529 7.859 1.00 16.63 53 GLU A CA 1
ATOM 429 C C . GLU A 1 53 ? 13.081 -31.452 8.267 1.00 16.56 53 GLU A C 1
ATOM 430 O O . GLU A 1 53 ? 13.367 -31.242 9.439 1.00 16.30 53 GLU A O 1
ATOM 436 N N . LYS A 1 54 ? 14.017 -31.605 7.331 1.00 16.30 54 LYS A N 1
ATOM 437 C CA . LYS A 1 54 ? 15.411 -31.464 7.691 1.00 17.11 54 LYS A CA 1
ATOM 438 C C . LYS A 1 54 ? 15.683 -30.163 8.425 1.00 16.91 54 LYS A C 1
ATOM 439 O O . LYS A 1 54 ? 16.420 -30.152 9.420 1.00 17.72 54 LYS A O 1
ATOM 445 N N . TYR A 1 55 ? 15.127 -29.078 7.919 1.00 15.79 55 TYR A N 1
ATOM 446 C CA . TYR A 1 55 ? 15.365 -27.776 8.515 1.00 14.62 55 TYR A CA 1
ATOM 447 C C . TYR A 1 55 ? 14.414 -27.474 9.664 1.00 14.33 55 TYR A C 1
ATOM 448 O O . TYR A 1 55 ? 14.836 -26.861 10.633 1.00 14.95 55 TYR A O 1
ATOM 457 N N . LYS A 1 56 ? 13.145 -27.876 9.589 1.00 14.46 56 LYS A N 1
ATOM 458 C CA . LYS A 1 56 ? 12.191 -27.634 10.660 1.00 14.92 56 LYS A CA 1
ATOM 459 C C . LYS A 1 56 ? 12.696 -28.339 11.920 1.00 14.49 56 LYS A C 1
ATOM 460 O O . LYS A 1 56 ? 12.758 -27.754 12.994 1.00 15.09 56 LYS A O 1
ATOM 466 N N . ASP A 1 57 ? 13.134 -29.590 11.764 1.00 15.38 57 ASP A N 1
ATOM 467 C CA . ASP A 1 57 ? 13.621 -30.342 12.901 1.00 15.23 57 ASP A CA 1
ATOM 468 C C . ASP A 1 57 ? 14.956 -29.763 13.391 1.00 15.65 57 ASP A C 1
ATOM 469 O O . ASP A 1 57 ? 15.185 -29.659 14.596 1.00 15.87 57 ASP A O 1
ATOM 474 N N . LEU A 1 58 ? 15.828 -29.337 12.498 1.00 15.99 58 LEU A N 1
ATOM 475 C CA . LEU A 1 58 ? 17.066 -28.711 12.947 1.00 15.04 58 LEU A CA 1
ATOM 476 C C . LEU A 1 58 ? 16.762 -27.515 13.841 1.00 14.02 58 LEU A C 1
ATOM 477 O O . LEU A 1 58 ? 17.413 -27.293 14.873 1.00 14.08 58 LEU A O 1
ATOM 482 N N . LEU A 1 59 ? 15.806 -26.702 13.416 1.00 13.76 59 LEU A N 1
ATOM 483 C CA . LEU A 1 59 ? 15.458 -25.513 14.201 1.00 14.53 59 LEU A CA 1
ATOM 484 C C . LEU A 1 59 ? 14.908 -25.837 15.576 1.00 13.77 59 LEU A C 1
ATOM 485 O O . LEU A 1 59 ? 15.258 -25.201 16.550 1.00 14.26 59 LEU A O 1
ATOM 490 N N . LEU A 1 60 ? 14.017 -26.815 15.670 1.00 14.09 60 LEU A N 1
ATOM 491 C CA . LEU A 1 60 ? 13.439 -27.192 16.928 1.00 14.39 60 LEU A CA 1
ATOM 492 C C . LEU A 1 60 ? 14.477 -27.900 17.801 1.00 14.85 60 LEU A C 1
ATOM 493 O O . LEU A 1 60 ? 14.511 -27.684 18.997 1.00 14.95 60 LEU A O 1
ATOM 498 N N . ASP A 1 61 ? 15.360 -28.674 17.184 1.00 14.80 61 ASP A N 1
ATOM 499 C CA . ASP A 1 61 ? 16.448 -29.304 17.935 1.00 14.73 61 ASP A CA 1
ATOM 500 C C . ASP A 1 61 ? 17.255 -28.178 18.592 1.00 13.47 61 ASP A C 1
ATOM 501 O O . ASP A 1 61 ? 17.592 -28.227 19.777 1.00 14.58 61 ASP A O 1
ATOM 506 N N . THR A 1 62 ? 17.641 -27.190 17.791 1.00 13.99 62 THR A N 1
ATOM 507 C CA . THR A 1 62 ? 18.564 -26.169 18.270 1.00 14.38 62 THR A CA 1
ATOM 508 C C . THR A 1 62 ? 17.937 -25.189 19.212 1.00 14.21 62 THR A C 1
ATOM 509 O O . THR A 1 62 ? 18.560 -24.801 20.182 1.00 13.91 62 THR A O 1
ATOM 513 N N . GLY A 1 63 ? 16.703 -24.797 18.936 1.00 13.90 63 GLY A N 1
ATOM 514 C CA . GLY A 1 63 ? 16.004 -23.927 19.866 1.00 14.40 63 GLY A CA 1
ATOM 515 C C . GLY A 1 63 ? 15.830 -24.575 21.245 1.00 13.74 63 GLY A C 1
ATOM 516 O O . GLY A 1 63 ? 15.938 -23.915 22.282 1.00 14.24 63 GLY A O 1
ATOM 517 N N . THR A 1 64 ? 15.580 -25.883 21.254 1.00 14.64 64 THR A N 1
ATOM 518 C CA . THR A 1 64 ? 15.457 -26.618 22.511 1.00 14.10 64 THR A CA 1
ATOM 519 C C . THR A 1 64 ? 16.806 -26.679 23.212 1.00 14.58 64 THR A C 1
ATOM 520 O O . THR A 1 64 ? 16.895 -26.451 24.421 1.00 14.46 64 THR A O 1
ATOM 524 N N . GLU A 1 65 ? 17.881 -26.900 22.458 1.00 14.60 65 GLU A N 1
ATOM 525 C CA . GLU A 1 65 ? 19.195 -26.819 23.060 1.00 14.79 65 GLU A CA 1
ATOM 526 C C . GLU A 1 65 ? 19.477 -25.456 23.665 1.00 14.47 65 GLU A C 1
ATOM 527 O O . GLU A 1 65 ? 20.087 -25.345 24.724 1.00 14.63 65 GLU A O 1
ATOM 533 N N . GLU A 1 66 ? 19.080 -24.397 22.966 1.00 14.25 66 GLU A N 1
ATOM 534 C CA . GLU A 1 66 ? 19.377 -23.068 23.494 1.00 13.80 66 GLU A CA 1
ATOM 535 C C . GLU A 1 66 ? 18.692 -22.854 24.832 1.00 13.95 66 GLU A C 1
ATOM 536 O O . GLU A 1 66 ? 19.190 -22.104 25.682 1.00 14.56 66 GLU A O 1
ATOM 542 N N . MET A 1 67 ? 17.542 -23.490 25.067 1.00 14.69 67 MET A N 1
ATOM 543 C CA . MET A 1 67 ? 16.897 -23.377 26.366 1.00 14.86 67 MET A CA 1
ATOM 544 C C . MET A 1 67 ? 17.815 -23.945 27.458 1.00 13.97 67 MET A C 1
ATOM 545 O O . MET A 1 67 ? 17.856 -23.428 28.567 1.00 14.42 67 MET A O 1
ATOM 554 N N . ALA A 1 68 ? 18.543 -25.006 27.135 1.00 13.76 68 ALA A N 1
ATOM 555 C CA . ALA A 1 68 ? 19.521 -25.548 28.087 1.00 14.14 68 ALA A CA 1
ATOM 556 C C . ALA A 1 68 ? 20.606 -24.533 28.367 1.00 14.07 68 ALA A C 1
ATOM 557 O O . ALA A 1 68 ? 21.137 -24.470 29.472 1.00 13.72 68 ALA A O 1
ATOM 559 N N . HIS A 1 69 ? 20.980 -23.761 27.355 1.00 14.24 69 HIS A N 1
ATOM 560 C CA . HIS A 1 69 ? 22.013 -22.759 27.541 1.00 14.66 69 HIS A CA 1
ATOM 561 C C . HIS A 1 69 ? 21.501 -21.578 28.348 1.00 14.27 69 HIS A C 1
ATOM 562 O O . HIS A 1 69 ? 22.230 -21.052 29.169 1.00 14.19 69 HIS A O 1
ATOM 569 N N . VAL A 1 70 ? 20.251 -21.182 28.142 1.00 13.82 70 VAL A N 1
ATOM 570 C CA . VAL A 1 70 ? 19.652 -20.161 28.982 1.00 13.87 70 VAL A CA 1
ATOM 571 C C . VAL A 1 70 ? 19.733 -20.603 30.444 1.00 12.97 70 VAL A C 1
ATOM 572 O O . VAL A 1 70 ? 20.079 -19.816 31.332 1.00 13.69 70 VAL A O 1
ATOM 576 N N . GLU A 1 71 ? 19.369 -21.851 30.704 1.00 13.45 71 GLU A N 1
ATOM 577 C CA . GLU A 1 71 ? 19.446 -22.434 32.055 1.00 13.61 71 GLU A CA 1
ATOM 578 C C . GLU A 1 71 ? 20.876 -22.394 32.593 1.00 13.97 71 GLU A C 1
ATOM 579 O O . GLU A 1 71 ? 21.089 -22.030 33.741 1.00 14.32 71 GLU A O 1
ATOM 585 N N . MET A 1 72 ? 21.830 -22.789 31.754 1.00 13.77 72 MET A N 1
ATOM 586 C CA . MET A 1 72 ? 23.236 -22.737 32.153 1.00 14.51 72 MET A CA 1
ATOM 587 C C . MET A 1 72 ? 23.723 -21.346 32.516 1.00 13.50 72 MET A C 1
ATOM 588 O O . MET A 1 72 ? 24.363 -21.164 33.552 1.00 14.88 72 MET A O 1
ATOM 593 N N . ILE A 1 73 ? 23.434 -20.360 31.672 1.00 13.48 73 ILE A N 1
ATOM 594 C CA . ILE A 1 73 ? 23.907 -19.015 31.986 1.00 13.90 73 ILE A CA 1
ATOM 595 C C . ILE A 1 73 ? 23.212 -18.479 33.230 1.00 13.33 73 ILE A C 1
ATOM 596 O O . ILE A 1 73 ? 23.855 -17.886 34.095 1.00 13.79 73 ILE A O 1
ATOM 601 N N . SER A 1 74 ? 21.913 -18.739 33.368 1.00 13.54 74 SER A N 1
ATOM 602 C CA . SER A 1 74 ? 21.199 -18.288 34.561 1.00 13.34 74 SER A CA 1
ATOM 603 C C . SER A 1 74 ? 21.803 -18.875 35.830 1.00 13.99 74 SER A C 1
ATOM 604 O O . SER A 1 74 ? 21.941 -18.194 36.830 1.00 14.71 74 SER A O 1
ATOM 607 N N . THR A 1 75 ? 22.178 -20.142 35.743 1.00 13.96 75 THR A N 1
ATOM 608 C CA . THR A 1 75 ? 22.773 -20.842 36.849 1.00 13.95 75 THR A CA 1
ATOM 609 C C . THR A 1 75 ? 24.167 -20.307 37.191 1.00 14.35 75 THR A C 1
ATOM 610 O O . THR A 1 75 ? 24.509 -20.038 38.359 1.00 14.34 75 THR A O 1
ATOM 614 N N . MET A 1 76 ? 24.978 -20.120 36.160 1.00 13.72 76 MET A N 1
ATOM 615 C CA . MET A 1 76 ? 26.334 -19.591 36.353 1.00 14.00 76 MET A CA 1
ATOM 616 C C . MET A 1 76 ? 26.279 -18.231 37.010 1.00 12.87 76 MET A C 1
ATOM 617 O O . MET A 1 76 ? 27.061 -17.953 37.901 1.00 12.84 76 MET A O 1
ATOM 622 N N . ILE A 1 77 ? 25.395 -17.371 36.542 1.00 13.29 77 ILE A N 1
ATOM 623 C CA . ILE A 1 77 ? 25.224 -16.061 37.144 1.00 13.57 77 ILE A CA 1
ATOM 624 C C . ILE A 1 77 ? 24.870 -16.182 38.621 1.00 13.66 77 ILE A C 1
ATOM 625 O O . ILE A 1 77 ? 25.420 -15.470 39.467 1.00 13.25 77 ILE A O 1
ATOM 630 N N . GLY A 1 78 ? 23.943 -17.072 38.962 1.00 14.05 78 GLY A N 1
ATOM 631 C CA . GLY A 1 78 ? 23.604 -17.273 40.355 1.00 14.26 78 GLY A CA 1
ATOM 632 C C . GLY A 1 78 ? 24.787 -17.694 41.202 1.00 13.30 78 GLY A C 1
ATOM 633 O O . GLY A 1 78 ? 25.038 -17.137 42.256 1.00 14.09 78 GLY A O 1
ATOM 634 N N . TYR A 1 79 ? 25.579 -18.631 40.704 1.00 13.75 79 TYR A N 1
ATOM 635 C CA . TYR A 1 79 ? 26.770 -19.010 41.438 1.00 13.98 79 TYR A CA 1
ATOM 636 C C . TYR A 1 79 ? 27.729 -17.829 41.576 1.00 14.56 79 TYR A C 1
ATOM 637 O O . TYR A 1 79 ? 28.334 -17.619 42.621 1.00 14.36 79 TYR A O 1
ATOM 646 N N . LEU A 1 80 ? 27.898 -17.082 40.503 1.00 13.48 80 LEU A N 1
ATOM 647 C CA . LEU A 1 80 ? 28.862 -15.984 40.497 1.00 14.58 80 LEU A CA 1
ATOM 648 C C . LEU A 1 80 ? 28.467 -14.846 41.427 1.00 13.76 80 LEU A C 1
ATOM 649 O O . LEU A 1 80 ? 29.329 -14.077 41.853 1.00 14.60 80 LEU A O 1
ATOM 654 N N . LEU A 1 81 ? 27.184 -14.749 41.749 1.00 14.15 81 LEU A N 1
ATOM 655 C CA . LEU A 1 81 ? 26.682 -13.722 42.659 1.00 13.66 81 LEU A CA 1
ATOM 656 C C . LEU A 1 81 ? 26.731 -14.127 44.120 1.00 14.10 81 LEU A C 1
ATOM 657 O O . LEU A 1 81 ? 26.322 -13.361 44.964 1.00 15.30 81 LEU A O 1
ATOM 662 N N . GLU A 1 82 ? 27.181 -15.340 44.407 1.00 14.61 82 GLU A N 1
ATOM 663 C CA . GLU A 1 82 ? 27.273 -15.767 45.790 1.00 15.52 82 GLU A CA 1
ATOM 664 C C . GLU A 1 82 ? 28.147 -14.788 46.572 1.00 15.70 82 GLU A C 1
ATOM 665 O O . GLU A 1 82 ? 29.212 -14.418 46.104 1.00 16.44 82 GLU A O 1
ATOM 671 N N . ASP A 1 83 ? 27.675 -14.402 47.747 1.00 16.03 83 ASP A N 1
ATOM 672 C CA . ASP A 1 83 ? 28.428 -13.525 48.654 1.00 16.78 83 ASP A CA 1
ATOM 673 C C . ASP A 1 83 ? 28.778 -12.158 48.093 1.00 16.65 83 ASP A C 1
ATOM 674 O O . ASP A 1 83 ? 29.637 -11.478 48.655 1.00 17.68 83 ASP A O 1
ATOM 679 N N . ALA A 1 84 ? 28.111 -11.711 47.030 1.00 15.27 84 ALA A N 1
ATOM 680 C CA . ALA A 1 84 ? 28.462 -10.417 46.451 1.00 15.75 84 ALA A CA 1
ATOM 681 C C . ALA A 1 84 ? 28.183 -9.290 47.438 1.00 14.92 84 ALA A C 1
ATOM 682 O O . ALA A 1 84 ? 27.201 -9.329 48.163 1.00 15.24 84 ALA A O 1
ATOM 684 N N . PRO A 1 85 ? 28.982 -8.240 47.407 1.00 15.19 85 PRO A N 1
ATOM 685 C CA . PRO A 1 85 ? 28.768 -7.129 48.343 1.00 15.76 85 PRO A CA 1
ATOM 686 C C . PRO A 1 85 ? 27.612 -6.242 47.890 1.00 15.68 85 PRO A C 1
ATOM 687 O O . PRO A 1 85 ? 27.410 -5.995 46.681 1.00 15.58 85 PRO A O 1
ATOM 691 N N . PHE A 1 86 ? 26.826 -5.762 48.854 1.00 14.95 86 PHE A N 1
ATOM 692 C CA . PHE A 1 86 ? 25.736 -4.862 48.550 1.00 15.42 86 PHE A CA 1
ATOM 693 C C . PHE A 1 86 ? 25.399 -3.833 49.590 1.00 15.24 86 PHE A C 1
ATOM 694 O O . PHE A 1 86 ? 24.523 -3.025 49.348 1.00 15.71 86 PHE A O 1
ATOM 702 N N . GLY A 1 87 ? 26.076 -3.798 50.735 1.00 15.57 87 GLY A N 1
ATOM 703 C CA . GLY A 1 87 ? 25.771 -2.778 51.702 1.00 15.58 87 GLY A CA 1
ATOM 704 C C . GLY A 1 87 ? 26.876 -2.539 52.723 1.00 16.40 87 GLY A C 1
ATOM 705 O O . GLY A 1 87 ? 27.954 -3.100 52.612 1.00 16.57 87 GLY A O 1
ATOM 706 N N . PRO A 1 88 ? 26.621 -1.648 53.657 1.00 17.12 88 PRO A N 1
ATOM 707 C CA . PRO A 1 88 ? 27.608 -1.300 54.671 1.00 17.49 88 PRO A CA 1
ATOM 708 C C . PRO A 1 88 ? 28.255 -2.467 55.401 1.00 18.13 88 PRO A C 1
ATOM 709 O O . PRO A 1 88 ? 29.450 -2.391 55.706 1.00 19.43 88 PRO A O 1
ATOM 713 N N . GLU A 1 89 ? 27.510 -3.524 55.726 1.00 18.53 89 GLU A N 1
ATOM 714 C CA . GLU A 1 89 ? 28.132 -4.656 56.430 1.00 19.42 89 GLU A CA 1
ATOM 715 C C . GLU A 1 89 ? 29.292 -5.229 55.624 1.00 18.79 89 GLU A C 1
ATOM 716 O O . GLU A 1 89 ? 30.320 -5.633 56.170 1.00 20.28 89 GLU A O 1
ATOM 722 N N . ASP A 1 90 ? 29.134 -5.259 54.306 1.00 17.81 90 ASP A N 1
ATOM 723 C CA . ASP A 1 90 ? 30.183 -5.789 53.456 1.00 18.44 90 ASP A CA 1
ATOM 724 C C . ASP A 1 90 ? 31.380 -4.856 53.447 1.00 19.36 90 ASP A C 1
ATOM 725 O O . ASP A 1 90 ? 32.518 -5.315 53.472 1.00 20.02 90 ASP A O 1
ATOM 730 N N . LEU A 1 91 ? 31.124 -3.552 53.366 1.00 20.20 91 LEU A N 1
ATOM 731 C CA . LEU A 1 91 ? 32.188 -2.563 53.352 1.00 21.53 91 LEU A CA 1
ATOM 732 C C . LEU A 1 91 ? 32.976 -2.538 54.654 1.00 22.05 91 LEU A C 1
ATOM 733 O O . LEU A 1 91 ? 34.179 -2.301 54.636 1.00 23.30 91 LEU A O 1
ATOM 738 N N . LYS A 1 92 ? 32.303 -2.780 55.759 1.00 21.96 92 LYS A N 1
ATOM 739 C CA . LYS A 1 92 ? 32.975 -2.820 57.050 1.00 24.22 92 LYS A CA 1
ATOM 740 C C . LYS A 1 92 ? 33.939 -3.991 57.107 1.00 25.30 92 LYS A C 1
ATOM 741 O O . LYS A 1 92 ? 35.033 -3.892 57.689 1.00 26.33 92 LYS A O 1
ATOM 747 N N . ARG A 1 93 ? 33.533 -5.110 56.536 1.00 24.68 93 ARG A N 1
ATOM 748 C CA . ARG A 1 93 ? 34.352 -6.299 56.482 1.00 25.93 93 ARG A CA 1
ATOM 749 C C . ARG A 1 93 ? 35.568 -6.048 55.589 1.00 25.53 93 ARG A C 1
ATOM 750 O O . ARG A 1 93 ? 36.691 -6.410 55.925 1.00 26.76 93 ARG A O 1
ATOM 758 N N . ASP A 1 94 ? 35.360 -5.391 54.451 1.00 25.20 94 ASP A N 1
ATOM 759 C CA . ASP A 1 94 ? 36.443 -5.124 53.518 1.00 25.69 94 ASP A CA 1
ATOM 760 C C . ASP A 1 94 ? 36.132 -3.913 52.679 1.00 25.01 94 ASP A C 1
ATOM 761 O O . ASP A 1 94 ? 35.348 -4.004 51.725 1.00 23.63 94 ASP A O 1
ATOM 766 N N . PRO A 1 95 ? 36.671 -2.755 53.056 1.00 24.68 95 PRO A N 1
ATOM 767 C CA . PRO A 1 95 ? 36.362 -1.517 52.346 1.00 25.00 95 PRO A CA 1
ATOM 768 C C . PRO A 1 95 ? 36.700 -1.502 50.865 1.00 24.53 95 PRO A C 1
ATOM 769 O O . PRO A 1 95 ? 36.097 -0.723 50.114 1.00 24.50 95 PRO A O 1
ATOM 773 N N . SER A 1 96 ? 37.580 -2.382 50.434 1.00 24.44 96 SER A N 1
ATOM 774 C CA . SER A 1 96 ? 37.971 -2.413 49.034 1.00 25.04 96 SER A CA 1
ATOM 775 C C . SER A 1 96 ? 36.832 -2.955 48.187 1.00 23.33 96 SER A C 1
ATOM 776 O O . SER A 1 96 ? 36.855 -2.821 46.970 1.00 23.85 96 SER A O 1
ATOM 779 N N . LEU A 1 97 ? 35.836 -3.570 48.827 1.00 21.39 97 LEU A N 1
ATOM 780 C CA . LEU A 1 97 ? 34.680 -4.093 48.089 1.00 20.36 97 LEU A CA 1
ATOM 781 C C . LEU A 1 97 ? 33.879 -2.972 47.457 1.00 19.22 97 LEU A C 1
ATOM 782 O O . LEU A 1 97 ? 33.061 -3.262 46.598 1.00 17.77 97 LEU A O 1
ATOM 787 N N . ALA A 1 98 ? 34.135 -1.702 47.802 1.00 18.81 98 ALA A N 1
ATOM 788 C CA . ALA A 1 98 ? 33.473 -0.592 47.150 1.00 18.98 98 ALA A CA 1
ATOM 789 C C . ALA A 1 98 ? 33.704 -0.623 45.652 1.00 18.11 98 ALA A C 1
ATOM 790 O O . ALA A 1 98 ? 32.827 -0.223 44.889 1.00 17.41 98 ALA A O 1
ATOM 792 N N . THR A 1 99 ? 34.900 -1.049 45.233 1.00 18.87 99 THR A N 1
ATOM 793 C CA . THR A 1 99 ? 35.192 -1.098 43.812 1.00 18.82 99 THR A CA 1
ATOM 794 C C . THR A 1 99 ? 34.303 -2.135 43.132 1.00 17.29 99 THR A C 1
ATOM 795 O O . THR A 1 99 ? 33.737 -1.889 42.058 1.00 16.57 99 THR A O 1
ATOM 799 N N . THR A 1 100 ? 34.193 -3.292 43.765 1.00 16.91 100 THR A N 1
ATOM 800 C CA . THR A 1 100 ? 33.360 -4.353 43.234 1.00 16.56 100 THR A CA 1
ATOM 801 C C . THR A 1 100 ? 31.915 -3.847 43.155 1.00 15.29 100 THR A C 1
ATOM 802 O O . THR A 1 100 ? 31.250 -3.982 42.122 1.00 15.71 100 THR A O 1
ATOM 806 N N . MET A 1 101 ? 31.438 -3.250 44.247 1.00 15.02 101 MET A N 1
ATOM 807 C CA . MET A 1 101 ? 30.074 -2.741 44.289 1.00 15.68 101 MET A CA 1
ATOM 808 C C . MET A 1 101 ? 29.819 -1.761 43.151 1.00 16.36 101 MET A C 1
ATOM 809 O O . MET A 1 101 ? 28.788 -1.817 42.484 1.00 16.34 101 MET A O 1
ATOM 814 N N . ALA A 1 102 ? 30.774 -0.870 42.914 1.00 16.87 102 ALA A N 1
ATOM 815 C CA . ALA A 1 102 ? 30.607 0.116 41.866 1.00 17.05 102 ALA A CA 1
ATOM 816 C C . ALA A 1 102 ? 30.455 -0.485 40.488 1.00 15.41 102 ALA A C 1
ATOM 817 O O . ALA A 1 102 ? 29.751 0.065 39.639 1.00 17.16 102 ALA A O 1
ATOM 819 N N . GLY A 1 103 ? 31.139 -1.599 40.247 1.00 14.54 103 GLY A N 1
ATOM 820 C CA . GLY A 1 103 ? 31.060 -2.264 38.963 1.00 14.77 103 GLY A CA 1
ATOM 821 C C . GLY A 1 103 ? 29.900 -3.229 38.818 1.00 14.61 103 GLY A C 1
ATOM 822 O O . GLY A 1 103 ? 29.639 -3.716 37.711 1.00 14.44 103 GLY A O 1
ATOM 823 N N . MET A 1 104 ? 29.177 -3.499 39.889 1.00 14.24 104 MET A N 1
ATOM 824 C CA . MET A 1 104 ? 28.054 -4.453 39.809 1.00 14.28 104 MET A CA 1
ATOM 825 C C . MET A 1 104 ? 26.812 -3.811 39.194 1.00 14.53 104 MET A C 1
ATOM 826 O O . MET A 1 104 ? 26.731 -2.599 39.047 1.00 16.08 104 MET A O 1
ATOM 831 N N . ASP A 1 105 ? 25.865 -4.668 38.848 1.00 14.02 105 ASP A N 1
ATOM 832 C CA . ASP A 1 105 ? 24.511 -4.241 38.513 1.00 13.56 105 ASP A CA 1
ATOM 833 C C . ASP A 1 105 ? 23.765 -4.023 39.803 1.00 13.51 105 ASP A C 1
ATOM 834 O O . ASP A 1 105 ? 23.569 -4.971 40.559 1.00 14.00 105 ASP A O 1
ATOM 839 N N . PRO A 1 106 ? 23.382 -2.785 40.109 1.00 14.25 106 PRO A N 1
ATOM 840 C CA . PRO A 1 106 ? 22.651 -2.499 41.347 1.00 14.95 106 PRO A CA 1
ATOM 841 C C . PRO A 1 106 ? 21.405 -3.349 41.516 1.00 14.34 106 PRO A C 1
ATOM 842 O O . PRO A 1 106 ? 21.008 -3.634 42.626 1.00 14.23 106 PRO A O 1
ATOM 846 N N . GLU A 1 107 ? 20.816 -3.779 40.419 1.00 13.64 107 GLU A N 1
ATOM 847 C CA . GLU A 1 107 ? 19.577 -4.529 40.511 1.00 13.11 107 GLU A CA 1
ATOM 848 C C . GLU A 1 107 ? 19.796 -6.016 40.834 1.00 12.92 107 GLU A C 1
ATOM 849 O O . GLU A 1 107 ? 18.890 -6.665 41.253 1.00 13.30 107 GLU A O 1
ATOM 855 N N . HIS A 1 108 ? 21.004 -6.524 40.634 1.00 13.08 108 HIS A N 1
ATOM 856 C CA . HIS A 1 108 ? 21.254 -7.904 40.987 1.00 13.27 108 HIS A CA 1
ATOM 857 C C . HIS A 1 108 ? 20.888 -8.141 42.425 1.00 14.19 108 HIS A C 1
ATOM 858 O O . HIS A 1 108 ? 20.174 -9.089 42.725 1.00 14.42 108 HIS A O 1
ATOM 865 N N . SER A 1 109 ? 21.337 -7.275 43.316 1.00 13.87 109 SER A N 1
ATOM 866 C CA . SER A 1 109 ? 20.961 -7.382 44.717 1.00 13.75 109 SER A CA 1
ATOM 867 C C . SER A 1 109 ? 19.560 -6.869 45.027 1.00 13.68 109 SER A C 1
ATOM 868 O O . SER A 1 109 ? 18.721 -7.577 45.553 1.00 13.66 109 SER A O 1
ATOM 871 N N . LEU A 1 110 ? 19.283 -5.638 44.603 1.00 13.27 110 LEU A N 1
ATOM 872 C CA . LEU A 1 110 ? 18.084 -4.957 45.043 1.00 13.01 110 LEU A CA 1
ATOM 873 C C . LEU A 1 110 ? 16.813 -5.584 44.494 1.00 13.28 110 LEU A C 1
ATOM 874 O O . LEU A 1 110 ? 15.826 -5.739 45.216 1.00 13.45 110 LEU A O 1
ATOM 879 N N . VAL A 1 111 ? 16.804 -5.862 43.195 1.00 13.83 111 VAL A N 1
ATOM 880 C CA . VAL A 1 111 ? 15.624 -6.418 42.554 1.00 13.86 111 VAL A CA 1
ATOM 881 C C . VAL A 1 111 ? 15.529 -7.946 42.666 1.00 13.73 111 VAL A C 1
ATOM 882 O O . VAL A 1 111 ? 14.487 -8.485 42.999 1.00 13.98 111 VAL A O 1
ATOM 886 N N . HIS A 1 112 ? 16.662 -8.597 42.425 1.00 13.68 112 HIS A N 1
ATOM 887 C CA . HIS A 1 112 ? 16.671 -10.061 42.294 1.00 13.72 112 HIS A CA 1
ATOM 888 C C . HIS A 1 112 ? 17.216 -10.886 43.461 1.00 13.13 112 HIS A C 1
ATOM 889 O O . HIS A 1 112 ? 17.203 -12.112 43.389 1.00 15.22 112 HIS A O 1
ATOM 896 N N . GLY A 1 113 ? 17.677 -10.230 44.529 1.00 12.95 113 GLY A N 1
ATOM 897 C CA . GLY A 1 113 ? 18.188 -10.978 45.672 1.00 13.43 113 GLY A CA 1
ATOM 898 C C . GLY A 1 113 ? 19.445 -11.762 45.350 1.00 13.58 113 GLY A C 1
ATOM 899 O O . GLY A 1 113 ? 19.659 -12.858 45.850 1.00 13.80 113 GLY A O 1
ATOM 900 N N . LEU A 1 114 ? 20.307 -11.140 44.582 1.00 13.76 114 LEU A N 1
ATOM 901 C CA . LEU A 1 114 ? 21.557 -11.711 44.054 1.00 14.18 114 LEU A CA 1
ATOM 902 C C . LEU A 1 114 ? 21.316 -12.942 43.211 1.00 14.51 114 LEU A C 1
ATOM 903 O O . LEU A 1 114 ? 21.868 -14.014 43.432 1.00 15.34 114 LEU A O 1
ATOM 908 N N . ASN A 1 115 ? 20.475 -12.745 42.203 1.00 14.95 115 ASN A N 1
ATOM 909 C CA . ASN A 1 115 ? 20.146 -13.746 41.209 1.00 15.17 115 ASN A CA 1
ATOM 910 C C . ASN A 1 115 ? 20.145 -13.042 39.844 1.00 14.60 115 ASN A C 1
ATOM 911 O O . ASN A 1 115 ? 20.162 -11.833 39.741 1.00 15.14 115 ASN A O 1
ATOM 916 N N . ALA A 1 116 ? 20.148 -13.844 38.813 1.00 15.37 116 ALA A N 1
ATOM 917 C CA . ALA A 1 116 ? 20.150 -13.362 37.456 1.00 14.29 116 ALA A CA 1
ATOM 918 C C . ALA A 1 116 ? 18.916 -12.546 37.113 1.00 14.57 116 ALA A C 1
ATOM 919 O O . ALA A 1 116 ? 17.816 -12.782 37.660 1.00 16.03 116 ALA A O 1
ATOM 921 N N . SER A 1 117 ? 19.134 -11.571 36.231 1.00 14.66 117 SER A N 1
ATOM 922 C CA . SER A 1 117 ? 18.059 -10.849 35.562 1.00 14.55 117 SER A CA 1
ATOM 923 C C . SER A 1 117 ? 17.880 -11.404 34.172 1.00 13.86 117 SER A C 1
ATOM 924 O O . SER A 1 117 ? 18.656 -12.235 33.724 1.00 14.65 117 SER A O 1
ATOM 927 N N . LEU A 1 118 ? 16.878 -10.883 33.464 1.00 14.56 118 LEU A N 1
ATOM 928 C CA . LEU A 1 118 ? 16.685 -11.187 32.061 1.00 15.05 118 LEU A CA 1
ATOM 929 C C . LEU A 1 118 ? 17.022 -9.953 31.239 1.00 14.28 118 LEU A C 1
ATOM 930 O O . LEU A 1 118 ? 16.481 -9.732 30.153 1.00 14.83 118 LEU A O 1
ATOM 935 N N . ASN A 1 119 ? 17.950 -9.144 31.775 1.00 14.13 119 ASN A N 1
ATOM 936 C CA . ASN A 1 119 ? 18.457 -7.964 31.088 1.00 13.33 119 ASN A CA 1
ATOM 937 C C . ASN A 1 119 ? 19.897 -8.204 30.620 1.00 12.45 119 ASN A C 1
ATOM 938 O O . ASN A 1 119 ? 20.522 -9.195 30.958 1.00 14.04 119 ASN A O 1
ATOM 943 N N . ASN A 1 120 ? 20.419 -7.274 29.839 1.00 12.31 120 ASN A N 1
ATOM 944 C CA . ASN A 1 120 ? 21.814 -7.296 29.459 1.00 11.97 120 ASN A CA 1
ATOM 945 C C . ASN A 1 120 ? 22.614 -6.641 30.618 1.00 12.59 120 ASN A C 1
ATOM 946 O O . ASN A 1 120 ? 22.043 -6.317 31.652 1.00 13.29 120 ASN A O 1
ATOM 951 N N . PRO A 1 121 ? 23.923 -6.470 30.453 1.00 13.09 121 PRO A N 1
ATOM 952 C CA . PRO A 1 121 ? 24.751 -5.912 31.536 1.00 13.40 121 PRO A CA 1
ATOM 953 C C . PRO A 1 121 ? 24.382 -4.517 31.950 1.00 14.02 121 PRO A C 1
ATOM 954 O O . PRO A 1 121 ? 24.802 -4.075 32.995 1.00 15.39 121 PRO A O 1
ATOM 958 N N . ASN A 1 122 ? 23.636 -3.823 31.110 1.00 14.20 122 ASN A N 1
ATOM 959 C CA . ASN A 1 122 ? 23.250 -2.445 31.375 1.00 14.91 122 ASN A CA 1
ATOM 960 C C . ASN A 1 122 ? 21.826 -2.357 31.811 1.00 15.03 122 ASN A C 1
ATOM 961 O O . ASN A 1 122 ? 21.263 -1.264 31.867 1.00 16.67 122 ASN A O 1
ATOM 966 N N . GLY A 1 123 ? 21.227 -3.488 32.118 1.00 14.27 123 GLY A N 1
ATOM 967 C CA . GLY A 1 123 ? 19.876 -3.437 32.601 1.00 14.46 123 GLY A CA 1
ATOM 968 C C . GLY A 1 123 ? 18.821 -3.264 31.529 1.00 14.16 123 GLY A C 1
ATOM 969 O O . GLY A 1 123 ? 17.623 -3.075 31.860 1.00 15.87 123 GLY A O 1
ATOM 970 N N . ALA A 1 124 ? 19.201 -3.327 30.263 1.00 15.31 124 ALA A N 1
ATOM 971 C CA . ALA A 1 124 ? 18.217 -3.232 29.198 1.00 15.55 124 ALA A CA 1
ATOM 972 C C . ALA A 1 124 ? 17.524 -4.574 29.041 1.00 14.73 124 ALA A C 1
ATOM 973 O O . ALA A 1 124 ? 18.178 -5.602 28.879 1.00 14.27 124 ALA A O 1
ATOM 975 N N . ALA A 1 125 ? 16.202 -4.583 29.190 1.00 14.40 125 ALA A N 1
ATOM 976 C CA . ALA A 1 125 ? 15.438 -5.823 29.108 1.00 14.92 125 ALA A CA 1
ATOM 977 C C . ALA A 1 125 ? 15.595 -6.533 27.782 1.00 14.00 125 ALA A C 1
ATOM 978 O O . ALA A 1 125 ? 15.539 -5.910 26.727 1.00 15.29 125 ALA A O 1
ATOM 980 N N . TRP A 1 126 ? 15.727 -7.856 27.824 1.00 13.24 126 TRP A N 1
ATOM 981 C CA . TRP A 1 126 ? 15.650 -8.624 26.595 1.00 12.45 126 TRP A CA 1
ATOM 982 C C . TRP A 1 126 ? 14.301 -8.301 25.961 1.00 12.69 126 TRP A C 1
ATOM 983 O O . TRP A 1 126 ? 13.283 -8.199 26.656 1.00 13.86 126 TRP A O 1
ATOM 994 N N . ASN A 1 127 ? 14.251 -8.186 24.641 1.00 13.94 127 ASN A N 1
ATOM 995 C CA . ASN A 1 127 ? 12.991 -7.966 23.990 1.00 14.28 127 ASN A CA 1
ATOM 996 C C . ASN A 1 127 ? 12.922 -8.702 22.676 1.00 13.10 127 ASN A C 1
ATOM 997 O O . ASN A 1 127 ? 13.944 -9.001 22.043 1.00 13.76 127 ASN A O 1
ATOM 1002 N N . ALA A 1 128 ? 11.699 -8.926 22.210 1.00 13.43 128 ALA A N 1
ATOM 1003 C CA . ALA A 1 128 ? 11.475 -9.703 20.993 1.00 14.65 128 ALA A CA 1
ATOM 1004 C C . ALA A 1 128 ? 11.961 -9.008 19.727 1.00 14.52 128 ALA A C 1
ATOM 1005 O O . ALA A 1 128 ? 12.024 -9.618 18.684 1.00 15.01 128 ALA A O 1
ATOM 1007 N N . GLY A 1 129 ? 12.259 -7.721 19.796 1.00 14.72 129 GLY A N 1
ATOM 1008 C CA . GLY A 1 129 ? 12.853 -7.065 18.664 1.00 14.87 129 GLY A CA 1
ATOM 1009 C C . GLY A 1 129 ? 14.204 -7.677 18.251 1.00 14.25 129 GLY A C 1
ATOM 1010 O O . GLY A 1 129 ? 14.704 -7.423 17.159 1.00 15.56 129 GLY A O 1
ATOM 1011 N N . TYR A 1 130 ? 14.816 -8.444 19.148 1.00 13.73 130 TYR A N 1
ATOM 1012 C CA . TYR A 1 130 ? 16.046 -9.138 18.837 1.00 13.39 130 TYR A CA 1
ATOM 1013 C C . TYR A 1 130 ? 15.819 -10.388 17.984 1.00 13.51 130 TYR A C 1
ATOM 1014 O O . TYR A 1 130 ? 16.765 -10.944 17.471 1.00 13.65 130 TYR A O 1
ATOM 1023 N N . VAL A 1 131 ? 14.577 -10.833 17.881 1.00 13.80 131 VAL A N 1
ATOM 1024 C CA . VAL A 1 131 ? 14.262 -12.076 17.196 1.00 14.13 131 VAL A CA 1
ATOM 1025 C C . VAL A 1 131 ? 13.849 -11.873 15.749 1.00 15.06 131 VAL A C 1
ATOM 1026 O O . VAL A 1 131 ? 13.071 -10.978 15.457 1.00 16.14 131 VAL A O 1
ATOM 1030 N N . THR A 1 132 ? 14.317 -12.769 14.887 1.00 14.82 132 THR A N 1
ATOM 1031 C CA . THR A 1 132 ? 13.854 -12.831 13.517 1.00 14.66 132 THR A CA 1
ATOM 1032 C C . THR A 1 132 ? 13.244 -14.186 13.184 1.00 15.18 132 THR A C 1
ATOM 1033 O O . THR A 1 132 ? 13.806 -15.236 13.474 1.00 15.65 132 THR A O 1
ATOM 1037 N N . SER A 1 133 ? 12.035 -14.119 12.621 1.00 14.91 133 SER A N 1
ATOM 1038 C CA . SER A 1 133 ? 11.372 -15.290 12.002 1.00 14.43 133 SER A CA 1
ATOM 1039 C C . SER A 1 133 ? 10.560 -14.710 10.859 1.00 14.69 133 SER A C 1
ATOM 1040 O O . SER A 1 133 ? 9.498 -14.158 11.083 1.00 16.45 133 SER A O 1
ATOM 1043 N N . SER A 1 134 ? 11.069 -14.820 9.647 1.00 13.82 134 SER A N 1
ATOM 1044 C CA . SER A 1 134 ? 10.485 -14.128 8.509 1.00 13.79 134 SER A CA 1
ATOM 1045 C C . SER A 1 134 ? 9.561 -14.959 7.643 1.00 13.84 134 SER A C 1
ATOM 1046 O O . SER A 1 134 ? 8.837 -14.412 6.840 1.00 14.24 134 SER A O 1
ATOM 1049 N N . GLY A 1 135 ? 9.614 -16.282 7.772 1.00 14.46 135 GLY A N 1
ATOM 1050 C CA . GLY A 1 135 ? 8.956 -17.184 6.850 1.00 14.82 135 GLY A CA 1
ATOM 1051 C C . GLY A 1 135 ? 9.856 -17.698 5.717 1.00 14.41 135 GLY A C 1
ATOM 1052 O O . GLY A 1 135 ? 9.474 -18.643 5.033 1.00 15.49 135 GLY A O 1
ATOM 1053 N N . ASN A 1 136 ? 10.990 -17.049 5.450 1.00 14.39 136 ASN A N 1
ATOM 1054 C CA . ASN A 1 136 ? 11.929 -17.443 4.389 1.00 14.41 136 ASN A CA 1
ATOM 1055 C C . ASN A 1 136 ? 13.190 -17.947 5.069 1.00 14.07 136 ASN A C 1
ATOM 1056 O O . ASN A 1 136 ? 13.856 -17.199 5.793 1.00 14.60 136 ASN A O 1
ATOM 1061 N N . LEU A 1 137 ? 13.455 -19.245 4.910 1.00 14.24 137 LEU A N 1
ATOM 1062 C CA . LEU A 1 137 ? 14.596 -19.838 5.604 1.00 13.57 137 LEU A CA 1
ATOM 1063 C C . LEU A 1 137 ? 15.935 -19.640 4.928 1.00 13.83 137 LEU A C 1
ATOM 1064 O O . LEU A 1 137 ? 16.957 -19.897 5.548 1.00 14.75 137 LEU A O 1
ATOM 1069 N N . VAL A 1 138 ? 15.955 -19.197 3.669 1.00 14.42 138 VAL A N 1
ATOM 1070 C CA . VAL A 1 138 ? 17.236 -18.778 3.088 1.00 15.36 138 VAL A CA 1
ATOM 1071 C C . VAL A 1 138 ? 17.737 -17.570 3.893 1.00 15.35 138 VAL A C 1
ATOM 1072 O O . VAL A 1 138 ? 18.885 -17.534 4.365 1.00 16.20 138 VAL A O 1
ATOM 1076 N N . ALA A 1 139 ? 16.849 -16.585 4.076 1.00 14.84 139 ALA A N 1
ATOM 1077 C CA . ALA A 1 139 ? 17.151 -15.444 4.895 1.00 14.85 139 ALA A CA 1
ATOM 1078 C C . ALA A 1 139 ? 17.385 -15.856 6.328 1.00 14.93 139 ALA A C 1
ATOM 1079 O O . ALA A 1 139 ? 18.338 -15.393 6.958 1.00 16.06 139 ALA A O 1
ATOM 1081 N N . ASP A 1 140 ? 16.499 -16.666 6.886 1.00 14.40 140 ASP A N 1
ATOM 1082 C CA . ASP A 1 140 ? 16.612 -16.912 8.321 1.00 13.71 140 ASP A CA 1
ATOM 1083 C C . ASP A 1 140 ? 17.782 -17.817 8.687 1.00 14.21 140 ASP A C 1
ATOM 1084 O O . ASP A 1 140 ? 18.334 -17.689 9.756 1.00 13.88 140 ASP A O 1
ATOM 1089 N N . MET A 1 141 ? 18.172 -18.729 7.817 1.00 14.27 141 MET A N 1
ATOM 1090 C CA . MET A 1 141 ? 19.380 -19.479 8.086 1.00 15.12 141 MET A CA 1
ATOM 1091 C C . MET A 1 141 ? 20.610 -18.594 8.088 1.00 14.20 141 MET A C 1
ATOM 1092 O O . MET A 1 141 ? 21.506 -18.808 8.916 1.00 14.58 141 MET A O 1
ATOM 1097 N N . ARG A 1 142 ? 20.623 -17.569 7.250 1.00 14.58 142 ARG A N 1
ATOM 1098 C CA . ARG A 1 142 ? 21.683 -16.577 7.284 1.00 14.67 142 ARG A CA 1
ATOM 1099 C C . ARG A 1 142 ? 21.656 -15.885 8.631 1.00 13.66 142 ARG A C 1
ATOM 1100 O O . ARG A 1 142 ? 22.685 -15.700 9.267 1.00 14.29 142 ARG A O 1
ATOM 1108 N N . PHE A 1 143 ? 20.449 -15.532 9.092 1.00 13.60 143 PHE A N 1
ATOM 1109 C CA . PHE A 1 143 ? 20.323 -14.894 10.386 1.00 13.91 143 PHE A CA 1
ATOM 1110 C C . PHE A 1 143 ? 20.829 -15.814 11.492 1.00 13.08 143 PHE A C 1
ATOM 1111 O O . PHE A 1 143 ? 21.495 -15.366 12.419 1.00 13.21 143 PHE A O 1
ATOM 1119 N N . ASN A 1 144 ? 20.517 -17.098 11.384 1.00 14.00 144 ASN A N 1
ATOM 1120 C CA . ASN A 1 144 ? 20.924 -18.022 12.418 1.00 13.21 144 ASN A CA 1
ATOM 1121 C C . ASN A 1 144 ? 22.447 -18.147 12.477 1.00 13.83 144 ASN A C 1
ATOM 1122 O O . ASN A 1 144 ? 23.004 -18.204 13.578 1.00 13.82 144 ASN A O 1
ATOM 1127 N N . VAL A 1 145 ? 23.105 -18.172 11.322 1.00 13.92 145 VAL A N 1
ATOM 1128 C CA . VAL A 1 145 ? 24.548 -18.141 11.307 1.00 14.50 145 VAL A CA 1
ATOM 1129 C C . VAL A 1 145 ? 25.060 -16.897 12.021 1.00 15.22 145 VAL A C 1
ATOM 1130 O O . VAL A 1 145 ? 26.018 -16.954 12.800 1.00 14.46 145 VAL A O 1
ATOM 1134 N N . VAL A 1 146 ? 24.478 -15.744 11.711 1.00 14.44 146 VAL A N 1
ATOM 1135 C CA . VAL A 1 146 ? 24.863 -14.507 12.380 1.00 15.12 146 VAL A CA 1
ATOM 1136 C C . VAL A 1 146 ? 24.678 -14.576 13.888 1.00 14.26 146 VAL A C 1
ATOM 1137 O O . VAL A 1 146 ? 25.553 -14.177 14.660 1.00 14.33 146 VAL A O 1
ATOM 1141 N N . ARG A 1 147 ? 23.535 -15.091 14.336 1.00 13.31 147 ARG A N 1
ATOM 1142 C CA . ARG A 1 147 ? 23.299 -15.204 15.760 1.00 14.73 147 ARG A CA 1
ATOM 1143 C C . ARG A 1 147 ? 24.417 -16.001 16.419 1.00 14.36 147 ARG A C 1
ATOM 1144 O O . ARG A 1 147 ? 24.993 -15.587 17.413 1.00 13.82 147 ARG A O 1
ATOM 1152 N N . GLU A 1 148 ? 24.766 -17.129 15.826 1.00 14.69 148 GLU A N 1
ATOM 1153 C CA . GLU A 1 148 ? 25.783 -17.978 16.411 1.00 14.31 148 GLU A CA 1
ATOM 1154 C C . GLU A 1 148 ? 27.178 -17.390 16.270 1.00 14.39 148 GLU A C 1
ATOM 1155 O O . GLU A 1 148 ? 28.057 -17.699 17.086 1.00 14.90 148 GLU A O 1
ATOM 1166 N N . SER A 1 149 ? 27.387 -16.555 15.267 1.00 13.66 149 SER A N 1
ATOM 1167 C CA . SER A 1 149 ? 28.679 -15.901 15.063 1.00 14.25 149 SER A CA 1
ATOM 1168 C C . SER A 1 149 ? 28.879 -14.773 16.065 1.00 14.23 149 SER A C 1
ATOM 1169 O O . SER A 1 149 ? 29.927 -14.664 16.669 1.00 14.66 149 SER A O 1
ATOM 1172 N N . GLU A 1 150 ? 27.863 -13.934 16.239 1.00 14.65 150 GLU A N 1
ATOM 1173 C CA . GLU A 1 150 ? 27.973 -12.844 17.188 1.00 14.70 150 GLU A CA 1
ATOM 1174 C C . GLU A 1 150 ? 28.037 -13.406 18.591 1.00 14.48 150 GLU A C 1
ATOM 1175 O O . GLU A 1 150 ? 28.784 -12.910 19.438 1.00 15.11 150 GLU A O 1
ATOM 1181 N N . ALA A 1 151 ? 27.271 -14.466 18.851 1.00 14.50 151 ALA A N 1
ATOM 1182 C CA . ALA A 1 151 ? 27.335 -15.085 20.152 1.00 15.08 151 ALA A CA 1
ATOM 1183 C C . ALA A 1 151 ? 28.712 -15.669 20.434 1.00 14.64 151 ALA A C 1
ATOM 1184 O O . ALA A 1 151 ? 29.273 -15.467 21.511 1.00 14.78 151 ALA A O 1
ATOM 1186 N N . ARG A 1 152 ? 29.280 -16.406 19.483 1.00 14.33 152 ARG A N 1
ATOM 1187 C CA . ARG A 1 152 ? 30.577 -17.032 19.713 1.00 14.87 152 ARG A CA 1
ATOM 1188 C C . ARG A 1 152 ? 31.660 -15.972 19.848 1.00 14.22 152 ARG A C 1
ATOM 1189 O O . ARG A 1 152 ? 32.618 -16.184 20.596 1.00 14.48 152 ARG A O 1
ATOM 1197 N N . LEU A 1 153 ? 31.511 -14.860 19.147 1.00 13.94 153 LEU A N 1
ATOM 1198 C CA . LEU A 1 153 ? 32.445 -13.743 19.330 1.00 14.16 153 LEU A CA 1
ATOM 1199 C C . LEU A 1 153 ? 32.383 -13.266 20.777 1.00 12.56 153 LEU A C 1
ATOM 1200 O O . LEU A 1 153 ? 33.412 -13.016 21.439 1.00 13.12 153 LEU A O 1
ATOM 1205 N N . GLN A 1 154 ? 31.172 -13.095 21.311 1.00 12.85 154 GLN A N 1
ATOM 1206 C CA . GLN A 1 154 ? 31.030 -12.640 22.675 1.00 13.56 154 GLN A CA 1
ATOM 1207 C C . GLN A 1 154 ? 31.560 -13.643 23.687 1.00 13.49 154 GLN A C 1
ATOM 1208 O O . GLN A 1 154 ? 32.216 -13.272 24.650 1.00 14.50 154 GLN A O 1
ATOM 1214 N N . VAL A 1 155 ? 31.290 -14.925 23.467 1.00 13.59 155 VAL A N 1
ATOM 1215 C CA . VAL A 1 155 ? 31.803 -15.956 24.351 1.00 13.78 155 VAL A CA 1
ATOM 1216 C C . VAL A 1 155 ? 33.322 -15.977 24.322 1.00 13.69 155 VAL A C 1
ATOM 1217 O O . VAL A 1 155 ? 33.966 -16.139 25.376 1.00 14.36 155 VAL A O 1
ATOM 1221 N N . SER A 1 156 ? 33.896 -15.785 23.148 1.00 14.70 156 SER A N 1
ATOM 1222 C CA . SER A 1 156 ? 35.350 -15.717 23.017 1.00 14.23 156 SER A CA 1
ATOM 1223 C C . SER A 1 156 ? 35.897 -14.526 23.805 1.00 14.36 156 SER A C 1
ATOM 1224 O O . SER A 1 156 ? 36.910 -14.673 24.490 1.00 16.12 156 SER A O 1
ATOM 1227 N N . ARG A 1 157 ? 35.227 -13.385 23.764 1.00 14.01 157 ARG A N 1
ATOM 1228 C CA . ARG A 1 157 ? 35.648 -12.281 24.569 1.00 14.17 157 ARG A CA 1
ATOM 1229 C C . ARG A 1 157 ? 35.528 -12.589 26.056 1.00 13.91 157 ARG A C 1
ATOM 1230 O O . ARG A 1 157 ? 36.424 -12.267 26.842 1.00 15.01 157 ARG A O 1
ATOM 1238 N N . LEU A 1 158 ? 34.399 -13.187 26.460 1.00 14.14 158 LEU A N 1
ATOM 1239 C CA . LEU A 1 158 ? 34.205 -13.527 27.850 1.00 14.66 158 LEU A CA 1
ATOM 1240 C C . LEU A 1 158 ? 35.319 -14.422 28.365 1.00 14.66 158 LEU A C 1
ATOM 1241 O O . LEU A 1 158 ? 35.712 -14.331 29.524 1.00 14.81 158 LEU A O 1
ATOM 1246 N N . TYR A 1 159 ? 35.822 -15.305 27.503 1.00 14.57 159 TYR A N 1
ATOM 1247 C CA . TYR A 1 159 ? 36.906 -16.202 27.887 1.00 14.72 159 TYR A CA 1
ATOM 1248 C C . TYR A 1 159 ? 38.142 -15.427 28.357 1.00 15.70 159 TYR A C 1
ATOM 1249 O O . TYR A 1 159 ? 38.846 -15.872 29.287 1.00 16.43 159 TYR A O 1
ATOM 1258 N N . SER A 1 160 ? 38.384 -14.283 27.710 1.00 15.98 160 SER A N 1
ATOM 1259 C CA . SER A 1 160 ? 39.477 -13.383 28.067 1.00 16.94 160 SER A CA 1
ATOM 1260 C C . SER A 1 160 ? 39.089 -12.354 29.116 1.00 16.49 160 SER A C 1
ATOM 1261 O O . SER A 1 160 ? 39.850 -11.414 29.359 1.00 17.80 160 SER A O 1
ATOM 1264 N N . MET A 1 161 ? 37.910 -12.502 29.729 1.00 15.39 161 MET A N 1
ATOM 1265 C CA . MET A 1 161 ? 37.436 -11.607 30.784 1.00 15.24 161 MET A CA 1
ATOM 1266 C C . MET A 1 161 ? 37.384 -12.270 32.147 1.00 15.88 161 MET A C 1
ATOM 1267 O O . MET A 1 161 ? 36.959 -11.669 33.128 1.00 16.45 161 MET A O 1
ATOM 1272 N N . THR A 1 162 ? 37.890 -13.493 32.197 1.00 16.36 162 THR A N 1
ATOM 1273 C CA . THR A 1 162 ? 37.990 -14.247 33.443 1.00 16.99 162 THR A CA 1
ATOM 1274 C C . THR A 1 162 ? 39.160 -15.200 33.349 1.00 17.52 162 THR A C 1
ATOM 1275 O O . THR A 1 162 ? 39.562 -15.579 32.266 1.00 17.57 162 THR A O 1
ATOM 1279 N N . GLU A 1 163 ? 39.699 -15.544 34.502 1.00 17.80 163 GLU A N 1
ATOM 1280 C CA . GLU A 1 163 ? 40.679 -16.631 34.587 1.00 19.25 163 GLU A CA 1
ATOM 1281 C C . GLU A 1 163 ? 40.107 -17.838 35.359 1.00 18.27 163 GLU A C 1
ATOM 1282 O O . GLU A 1 163 ? 40.818 -18.821 35.613 1.00 20.22 163 GLU A O 1
ATOM 1293 N N . ASP A 1 164 ? 38.816 -17.800 35.691 1.00 15.97 164 ASP A N 1
ATOM 1294 C CA . ASP A 1 164 ? 38.184 -18.843 36.482 1.00 16.02 164 ASP A CA 1
ATOM 1295 C C . ASP A 1 164 ? 38.038 -20.069 35.588 1.00 15.68 164 ASP A C 1
ATOM 1296 O O . ASP A 1 164 ? 37.411 -19.999 34.537 1.00 15.57 164 ASP A O 1
ATOM 1301 N N . GLU A 1 165 ? 38.647 -21.184 35.991 1.00 15.95 165 GLU A N 1
ATOM 1302 C CA . GLU A 1 165 ? 38.664 -22.363 35.140 1.00 17.41 165 GLU A CA 1
ATOM 1303 C C . GLU A 1 165 ? 37.309 -23.021 35.041 1.00 15.61 165 GLU A C 1
ATOM 1304 O O . GLU A 1 165 ? 37.017 -23.650 34.023 1.00 16.60 165 GLU A O 1
ATOM 1310 N N . GLY A 1 166 ? 36.461 -22.846 36.053 1.00 16.75 166 GLY A N 1
ATOM 1311 C CA . GLY A 1 166 ? 35.100 -23.347 35.999 1.00 16.02 166 GLY A CA 1
ATOM 1312 C C . GLY A 1 166 ? 34.269 -22.554 35.006 1.00 15.62 166 GLY A C 1
ATOM 1313 O O . GLY A 1 166 ? 33.541 -23.108 34.196 1.00 16.14 166 GLY A O 1
ATOM 1314 N N . VAL A 1 167 ? 34.396 -21.239 35.053 1.00 15.42 167 VAL A N 1
ATOM 1315 C CA . VAL A 1 167 ? 33.706 -20.398 34.063 1.00 15.57 167 VAL A CA 1
ATOM 1316 C C . VAL A 1 167 ? 34.236 -20.759 32.684 1.00 14.70 167 VAL A C 1
ATOM 1317 O O . VAL A 1 167 ? 33.470 -20.911 31.743 1.00 15.51 167 VAL A O 1
ATOM 1321 N N . ARG A 1 168 ? 35.557 -20.881 32.544 1.00 15.62 168 ARG A N 1
ATOM 1322 C CA . ARG A 1 168 ? 36.117 -21.208 31.254 1.00 15.57 168 ARG A CA 1
ATOM 1323 C C . ARG A 1 168 ? 35.701 -22.543 30.710 1.00 14.83 168 ARG A C 1
ATOM 1324 O O . ARG A 1 168 ? 35.505 -22.683 29.507 1.00 16.17 168 ARG A O 1
ATOM 1332 N N . ASP A 1 169 ? 35.512 -23.523 31.584 1.00 16.14 169 ASP A N 1
ATOM 1333 C CA . ASP A 1 169 ? 35.083 -24.824 31.141 1.00 16.04 169 ASP A CA 1
ATOM 1334 C C . ASP A 1 169 ? 33.710 -24.667 30.452 1.00 16.12 169 ASP A C 1
ATOM 1335 O O . ASP A 1 169 ? 33.475 -25.232 29.375 1.00 16.93 169 ASP A O 1
ATOM 1340 N N . MET A 1 170 ? 32.793 -23.940 31.100 1.00 15.70 170 MET A N 1
ATOM 1341 C CA . MET A 1 170 ? 31.475 -23.717 30.499 1.00 15.82 170 MET A CA 1
ATOM 1342 C C . MET A 1 170 ? 31.630 -22.973 29.174 1.00 15.18 170 MET A C 1
ATOM 1343 O O . MET A 1 170 ? 31.018 -23.339 28.173 1.00 14.81 170 MET A O 1
ATOM 1348 N N . LEU A 1 171 ? 32.449 -21.926 29.141 1.00 15.20 171 LEU A N 1
ATOM 1349 C CA . LEU A 1 171 ? 32.623 -21.183 27.901 1.00 15.23 171 LEU A CA 1
ATOM 1350 C C . LEU A 1 171 ? 33.188 -22.038 26.789 1.00 14.95 171 LEU A C 1
ATOM 1351 O O . LEU A 1 171 ? 32.802 -21.884 25.642 1.00 15.85 171 LEU A O 1
ATOM 1356 N N . LYS A 1 172 ? 34.113 -22.935 27.116 1.00 15.94 172 LYS A N 1
ATOM 1357 C CA . LYS A 1 172 ? 34.740 -23.801 26.111 1.00 16.49 172 LYS A CA 1
ATOM 1358 C C . LYS A 1 172 ? 33.721 -24.742 25.508 1.00 16.28 172 LYS A C 1
ATOM 1359 O O . LYS A 1 172 ? 33.821 -25.109 24.334 1.00 17.14 172 LYS A O 1
ATOM 1365 N N . PHE A 1 173 ? 32.737 -25.160 26.305 1.00 16.45 173 PHE A N 1
ATOM 1366 C CA . PHE A 1 173 ? 31.662 -25.984 25.782 1.00 16.65 173 PHE A CA 1
ATOM 1367 C C . PHE A 1 173 ? 30.776 -25.199 24.843 1.00 15.56 173 PHE A C 1
ATOM 1368 O O . PHE A 1 173 ? 30.435 -25.649 23.754 1.00 15.73 173 PHE A O 1
ATOM 1376 N N . LEU A 1 174 ? 30.441 -23.991 25.261 1.00 14.97 174 LEU A N 1
ATOM 1377 C CA . LEU A 1 174 ? 29.589 -23.136 24.429 1.00 15.15 174 LEU A CA 1
ATOM 1378 C C . LEU A 1 174 ? 30.286 -22.747 23.132 1.00 15.62 174 LEU A C 1
ATOM 1379 O O . LEU A 1 174 ? 29.655 -22.718 22.077 1.00 15.39 174 LEU A O 1
ATOM 1384 N N . LEU A 1 175 ? 31.603 -22.515 23.176 1.00 15.40 175 LEU A N 1
ATOM 1385 C CA . LEU A 1 175 ? 32.317 -22.235 21.945 1.00 15.67 175 LEU A CA 1
ATOM 1386 C C . LEU A 1 175 ? 32.153 -23.376 20.962 1.00 15.75 175 LEU A C 1
ATOM 1387 O O . LEU A 1 175 ? 31.963 -23.177 19.762 1.00 16.57 175 LEU A O 1
ATOM 1392 N N . ALA A 1 176 ? 32.219 -24.590 21.485 1.00 15.76 176 ALA A N 1
ATOM 1393 C CA . ALA A 1 176 ? 32.137 -25.774 20.617 1.00 16.11 176 ALA A CA 1
ATOM 1394 C C . ALA A 1 176 ? 30.730 -25.942 20.061 1.00 16.35 176 ALA A C 1
ATOM 1395 O O . ALA A 1 176 ? 30.545 -26.265 18.884 1.00 15.98 176 ALA A O 1
ATOM 1397 N N . ARG A 1 177 ? 29.730 -25.756 20.909 1.00 16.19 177 ARG A N 1
ATOM 1398 C CA . ARG A 1 177 ? 28.345 -25.847 20.430 1.00 15.97 177 ARG A CA 1
ATOM 1399 C C . ARG A 1 177 ? 28.027 -24.757 19.414 1.00 16.00 177 ARG A C 1
ATOM 1400 O O . ARG A 1 177 ? 27.334 -25.022 18.433 1.00 16.03 177 ARG A O 1
ATOM 1408 N N . GLU A 1 178 ? 28.584 -23.557 19.599 1.00 15.89 178 GLU A N 1
ATOM 1409 C CA . GLU A 1 178 ? 28.397 -22.473 18.635 1.00 16.30 178 GLU A CA 1
ATOM 1410 C C . GLU A 1 178 ? 29.118 -22.749 17.304 1.00 15.86 178 GLU A C 1
ATOM 1411 O O . GLU A 1 178 ? 28.667 -22.318 16.252 1.00 15.69 178 GLU A O 1
ATOM 1417 N N . THR A 1 179 ? 30.240 -23.462 17.347 1.00 16.26 179 THR A N 1
ATOM 1418 C CA . THR A 1 179 ? 30.865 -23.949 16.117 1.00 15.58 179 THR A CA 1
ATOM 1419 C C . THR A 1 179 ? 29.906 -24.894 15.378 1.00 15.96 179 THR A C 1
ATOM 1420 O O . THR A 1 179 ? 29.648 -24.737 14.194 1.00 15.62 179 THR A O 1
ATOM 1424 N N . GLN A 1 180 ? 29.338 -25.838 16.104 1.00 16.14 180 GLN A N 1
ATOM 1425 C CA . GLN A 1 180 ? 28.420 -26.798 15.493 1.00 15.32 180 GLN A CA 1
ATOM 1426 C C . GLN A 1 180 ? 27.247 -26.051 14.912 1.00 15.14 180 GLN A C 1
ATOM 1427 O O . GLN A 1 180 ? 26.801 -26.328 13.803 1.00 15.44 180 GLN A O 1
ATOM 1433 N N . HIS A 1 181 ? 26.704 -25.117 15.683 1.00 15.16 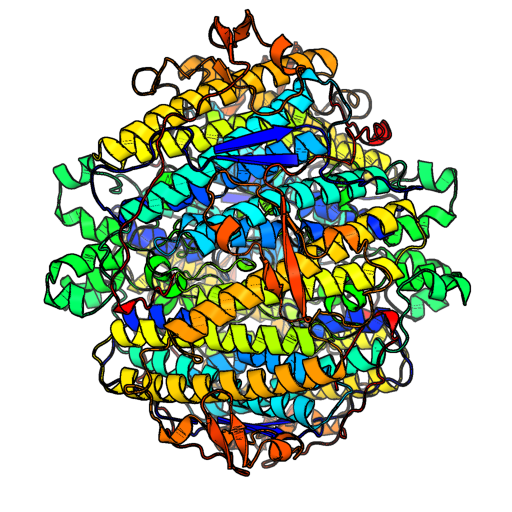181 HIS A N 1
ATOM 1434 C CA . HIS A 1 181 ? 25.516 -24.425 15.206 1.00 14.60 181 HIS A CA 1
ATOM 1435 C C . HIS A 1 181 ? 25.823 -23.527 14.009 1.00 14.51 181 HIS A C 1
ATOM 1436 O O . HIS A 1 181 ? 25.069 -23.487 13.042 1.00 15.44 181 HIS A O 1
ATOM 1443 N N . GLN A 1 182 ? 26.942 -22.829 14.038 1.00 14.27 182 GLN A N 1
ATOM 1444 C CA . GLN A 1 182 ? 27.373 -22.067 12.863 1.00 15.01 182 GLN A CA 1
ATOM 1445 C C . GLN A 1 182 ? 27.420 -22.991 11.637 1.00 14.69 182 GLN A C 1
ATOM 1446 O O . GLN A 1 182 ? 26.884 -22.682 10.563 1.00 14.87 182 GLN A O 1
ATOM 1452 N N . LEU A 1 183 ? 28.083 -24.128 11.798 1.00 14.87 183 LEU A N 1
ATOM 1453 C CA . LEU A 1 183 ? 28.256 -25.037 10.691 1.00 15.55 183 LEU A CA 1
ATOM 1454 C C . LEU A 1 183 ? 26.979 -25.641 10.193 1.00 14.77 183 LEU A C 1
ATOM 1455 O O . LEU A 1 183 ? 26.777 -25.697 8.983 1.00 15.01 183 LEU A O 1
ATOM 1460 N N . GLN A 1 184 ? 26.096 -26.103 11.075 1.00 15.47 184 GLN A N 1
ATOM 1461 C CA . GLN A 1 184 ? 24.862 -26.734 10.616 1.00 14.98 184 GLN A CA 1
ATOM 1462 C C . GLN A 1 184 ? 23.978 -25.714 9.901 1.00 14.64 184 GLN A C 1
ATOM 1463 O O . GLN A 1 184 ? 23.340 -26.022 8.892 1.00 15.21 184 GLN A O 1
ATOM 1469 N N . PHE A 1 185 ? 23.960 -24.478 10.384 1.00 14.96 185 PHE A N 1
ATOM 1470 C CA . PHE A 1 185 ? 23.144 -23.471 9.750 1.00 14.51 185 PHE A CA 1
ATOM 1471 C C . PHE A 1 185 ? 23.745 -23.061 8.434 1.00 14.97 185 PHE A C 1
ATOM 1472 O O . PHE A 1 185 ? 23.011 -22.760 7.496 1.00 15.59 185 PHE A O 1
ATOM 1480 N N . MET A 1 186 ? 25.080 -23.065 8.323 1.00 15.59 186 MET A N 1
ATOM 1481 C CA . MET A 1 186 ? 25.712 -22.754 7.041 1.00 16.14 186 MET A CA 1
ATOM 1482 C C . MET A 1 186 ? 25.364 -23.843 6.014 1.00 16.31 186 MET A C 1
ATOM 1483 O O . MET A 1 186 ? 25.137 -23.533 4.845 1.00 17.02 186 MET A O 1
ATOM 1488 N N . LYS A 1 187 ? 25.349 -25.113 6.431 1.00 16.65 187 LYS A N 1
ATOM 1489 C CA . LYS A 1 187 ? 25.019 -26.191 5.511 1.00 16.78 187 LYS A CA 1
ATOM 1490 C C . LYS A 1 187 ? 23.577 -26.031 5.046 1.00 16.30 187 LYS A C 1
ATOM 1491 O O . LYS A 1 187 ? 23.286 -26.138 3.847 1.00 16.51 187 LYS A O 1
ATOM 1497 N N . ALA A 1 188 ? 22.667 -25.754 5.982 1.00 16.57 188 ALA A N 1
ATOM 1498 C CA . ALA A 1 188 ? 21.280 -25.537 5.609 1.00 16.41 188 ALA A CA 1
ATOM 1499 C C . ALA A 1 188 ? 21.151 -24.362 4.652 1.00 16.18 188 ALA A C 1
ATOM 1500 O O . ALA A 1 188 ? 20.432 -24.429 3.650 1.00 16.94 188 ALA A O 1
ATOM 1502 N N . GLN A 1 189 ? 21.821 -23.262 4.982 1.00 16.40 189 GLN A N 1
ATOM 1503 C CA . GLN A 1 189 ? 21.796 -22.078 4.154 1.00 16.55 189 GLN A CA 1
ATOM 1504 C C . GLN A 1 189 ? 22.245 -22.398 2.733 1.00 17.04 189 GLN A C 1
ATOM 1505 O O . GLN A 1 189 ? 21.605 -22.005 1.755 1.00 17.04 189 GLN A O 1
ATOM 1511 N N . GLU A 1 190 ? 23.359 -23.113 2.620 1.00 17.95 190 GLU A N 1
ATOM 1512 C CA . GLU A 1 190 ? 23.891 -23.441 1.299 1.00 18.92 190 GLU A CA 1
ATOM 1513 C C . GLU A 1 190 ? 22.955 -24.334 0.502 1.00 17.55 190 GLU A C 1
ATOM 1514 O O . GLU A 1 190 ? 22.777 -24.116 -0.688 1.00 19.08 190 GLU A O 1
ATOM 1520 N N . GLU A 1 191 ? 22.321 -25.311 1.145 1.00 17.62 191 GLU A N 1
ATOM 1521 C CA . GLU A 1 191 ? 21.359 -26.169 0.453 1.00 17.19 191 GLU A CA 1
ATOM 1522 C C . GLU A 1 191 ? 20.167 -25.352 -0.018 1.00 16.89 191 GLU A C 1
ATOM 1523 O O . GLU A 1 191 ? 19.677 -25.542 -1.135 1.00 17.31 191 GLU A O 1
ATOM 1529 N N . LEU A 1 192 ? 19.712 -24.429 0.827 1.00 16.86 192 LEU A N 1
ATOM 1530 C CA . LEU A 1 192 ? 18.577 -23.596 0.494 1.00 16.30 192 LEU A CA 1
ATOM 1531 C C . LEU A 1 192 ? 18.922 -22.621 -0.635 1.00 16.84 192 LEU A C 1
ATOM 1532 O O . LEU A 1 192 ? 18.092 -22.381 -1.499 1.00 17.85 192 LEU A O 1
ATOM 1537 N N . GLU A 1 193 ? 20.135 -22.074 -0.637 1.00 17.68 193 GLU A N 1
ATOM 1538 C CA . GLU A 1 193 ? 20.605 -21.225 -1.732 1.00 18.23 193 GLU A CA 1
ATOM 1539 C C . GLU A 1 193 ? 20.680 -22.001 -3.044 1.00 18.67 193 GLU A C 1
ATOM 1540 O O . GLU A 1 193 ? 20.357 -21.491 -4.121 1.00 18.74 193 GLU A O 1
ATOM 1546 N N . GLU A 1 194 ? 21.116 -23.255 -2.971 1.00 19.84 194 GLU A N 1
ATOM 1547 C CA . GLU A 1 194 ? 21.179 -24.071 -4.175 1.00 21.64 194 GLU A CA 1
ATOM 1548 C C . GLU A 1 194 ? 19.768 -24.311 -4.724 1.00 20.63 194 GLU A C 1
ATOM 1549 O O . GLU A 1 194 ? 19.553 -24.320 -5.950 1.00 22.69 194 GLU A O 1
ATOM 1560 N N . LYS A 1 195 ? 18.781 -24.416 -3.840 1.00 19.61 195 LYS A N 1
ATOM 1561 C CA . LYS A 1 195 ? 17.408 -24.666 -4.281 1.00 19.29 195 LYS A CA 1
ATOM 1562 C C . LYS A 1 195 ? 16.678 -23.435 -4.786 1.00 18.64 195 LYS A C 1
ATOM 1563 O O . LYS A 1 195 ? 16.020 -23.485 -5.817 1.00 20.55 195 LYS A O 1
ATOM 1569 N N . TYR A 1 196 ? 16.823 -22.320 -4.077 1.00 17.61 196 TYR A N 1
ATOM 1570 C CA . TYR A 1 196 ? 16.057 -21.129 -4.368 1.00 17.73 196 TYR A CA 1
ATOM 1571 C C . TYR A 1 196 ? 16.829 -20.008 -5.030 1.00 17.25 196 TYR A C 1
ATOM 1572 O O . TYR A 1 196 ? 16.226 -19.152 -5.674 1.00 19.32 196 TYR A O 1
ATOM 1581 N N . GLY A 1 197 ? 18.141 -19.980 -4.846 1.00 17.62 197 GLY A N 1
ATOM 1582 C CA . GLY A 1 197 ? 18.988 -18.940 -5.405 1.00 18.19 197 GLY A CA 1
ATOM 1583 C C . GLY A 1 197 ? 19.852 -18.273 -4.354 1.00 17.50 197 GLY A C 1
ATOM 1584 O O . GLY A 1 197 ? 19.537 -18.287 -3.148 1.00 18.35 197 GLY A O 1
ATOM 1585 N N . ILE A 1 198 ? 20.930 -17.659 -4.815 1.00 17.88 198 ILE A N 1
ATOM 1586 C CA . ILE A 1 198 ? 21.870 -17.004 -3.941 1.00 18.70 198 ILE A CA 1
ATOM 1587 C C . ILE A 1 198 ? 21.373 -15.633 -3.495 1.00 18.56 198 ILE A C 1
ATOM 1588 O O . ILE A 1 198 ? 21.812 -15.113 -2.469 1.00 18.47 198 ILE A O 1
ATOM 1593 N N . ILE A 1 199 ? 20.478 -15.032 -4.268 1.00 18.11 199 ILE A N 1
ATOM 1594 C CA . ILE A 1 199 ? 19.888 -13.779 -3.850 1.00 17.65 199 ILE A CA 1
ATOM 1595 C C . ILE A 1 199 ? 18.558 -14.075 -3.165 1.00 17.19 199 ILE A C 1
ATOM 1596 O O . ILE A 1 199 ? 17.777 -14.931 -3.611 1.00 18.64 199 ILE A O 1
ATOM 1601 N N . VAL A 1 200 ? 18.312 -13.402 -2.049 1.00 16.62 200 VAL A N 1
ATOM 1602 C CA . VAL A 1 200 ? 17.057 -13.600 -1.336 1.00 17.16 200 VAL A CA 1
ATOM 1603 C C . VAL A 1 200 ? 16.078 -12.462 -1.593 1.00 17.34 200 VAL A C 1
ATOM 1604 O O . VAL A 1 200 ? 16.464 -11.289 -1.458 1.00 17.30 200 VAL A O 1
ATOM 1608 N N . PRO A 1 201 ? 14.828 -12.735 -1.975 1.00 17.81 201 PRO A N 1
ATOM 1609 C CA . PRO A 1 201 ? 14.310 -14.056 -2.365 1.00 17.59 201 PRO A CA 1
ATOM 1610 C C . PRO A 1 201 ? 14.788 -14.336 -3.764 1.00 17.65 201 PRO A C 1
ATOM 1611 O O . PRO A 1 201 ? 15.153 -13.418 -4.515 1.00 18.40 201 PRO A O 1
ATOM 1615 N N . GLY A 1 202 ? 14.788 -15.603 -4.123 1.00 18.36 202 GLY A N 1
ATOM 1616 C CA . GLY A 1 202 ? 15.416 -16.008 -5.364 1.00 19.10 202 GLY A CA 1
ATOM 1617 C C . GLY A 1 202 ? 14.604 -15.849 -6.625 1.00 19.78 202 GLY A C 1
ATOM 1618 O O . GLY A 1 202 ? 15.125 -16.114 -7.725 1.00 19.96 202 GLY A O 1
ATOM 1619 N N . ASP A 1 203 ? 13.344 -15.466 -6.468 1.00 19.84 203 ASP A N 1
ATOM 1620 C CA . ASP A 1 203 ? 12.400 -15.438 -7.582 1.00 20.15 203 ASP A CA 1
ATOM 1621 C C . ASP A 1 203 ? 11.924 -14.027 -7.947 1.00 20.29 203 ASP A C 1
ATOM 1622 O O . ASP A 1 203 ? 10.760 -13.838 -8.261 1.00 22.40 203 ASP A O 1
ATOM 1627 N N . MET A 1 204 ? 12.850 -13.071 -7.967 1.00 21.09 204 MET A N 1
ATOM 1628 C CA . MET A 1 204 ? 12.550 -11.677 -8.316 1.00 21.70 204 MET A CA 1
ATOM 1629 C C . MET A 1 204 ? 13.556 -11.094 -9.344 1.00 22.29 204 MET A C 1
ATOM 1630 O O . MET A 1 204 ? 13.580 -9.888 -9.583 1.00 22.36 204 MET A O 1
ATOM 1635 N N . LYS A 1 205 ? 14.380 -11.922 -9.962 1.00 23.35 205 LYS A N 1
ATOM 1636 C CA . LYS A 1 205 ? 15.402 -11.369 -10.858 1.00 24.44 205 LYS A CA 1
ATOM 1637 C C . LYS A 1 205 ? 14.801 -10.618 -12.052 1.00 24.23 205 LYS A C 1
ATOM 1638 O O . LYS A 1 205 ? 15.364 -9.625 -12.515 1.00 25.53 205 LYS A O 1
ATOM 1644 N N . GLU A 1 206 ? 13.655 -11.083 -12.538 1.00 24.09 206 GLU A N 1
ATOM 1645 C CA . GLU A 1 206 ? 12.984 -10.475 -13.679 1.00 24.75 206 GLU A CA 1
ATOM 1646 C C . GLU A 1 206 ? 12.222 -9.194 -13.338 1.00 24.44 206 GLU A C 1
ATOM 1647 O O . GLU A 1 206 ? 11.808 -8.464 -14.235 1.00 25.66 206 GLU A O 1
ATOM 1653 N N . ILE A 1 207 ? 12.028 -8.939 -12.048 1.00 22.89 207 ILE A N 1
ATOM 1654 C CA . ILE A 1 207 ? 11.270 -7.777 -11.572 1.00 22.44 207 ILE A CA 1
ATOM 1655 C C . ILE A 1 207 ? 12.186 -6.587 -11.267 1.00 22.08 207 ILE A C 1
ATOM 1656 O O . ILE A 1 207 ? 11.857 -5.445 -11.600 1.00 22.63 207 ILE A O 1
ATOM 1665 N N . GLU A 1 208 ? 13.355 -6.857 -10.690 1.00 21.63 208 GLU A N 1
ATOM 1666 C CA . GLU A 1 208 ? 14.253 -5.785 -10.271 1.00 21.67 208 GLU A CA 1
ATOM 1667 C C . GLU A 1 208 ? 14.818 -5.048 -11.489 1.00 22.03 208 GLU A C 1
ATOM 1668 O O . GLU A 1 208 ? 14.832 -5.589 -12.605 1.00 22.45 208 GLU A O 1
ATOM 1674 N N . HIS A 1 209 ? 15.239 -3.795 -11.293 1.00 22.53 209 HIS A N 1
ATOM 1675 C CA . HIS A 1 209 ? 15.880 -3.025 -12.369 1.00 22.92 209 HIS A CA 1
ATOM 1676 C C . HIS A 1 209 ? 17.335 -3.491 -12.459 1.00 23.60 209 HIS A C 1
ATOM 1677 O O . HIS A 1 209 ? 18.227 -2.958 -11.780 1.00 22.67 209 HIS A O 1
ATOM 1684 N N . SER A 1 210 ? 17.552 -4.494 -13.315 1.00 24.35 210 SER A N 1
ATOM 1685 C CA . SER A 1 210 ? 18.826 -5.179 -13.454 1.00 25.41 210 SER A CA 1
ATOM 1686 C C . SER A 1 210 ? 20.048 -4.335 -13.688 1.00 23.98 210 SER A C 1
ATOM 1687 O O . SER A 1 210 ? 21.139 -4.713 -13.292 1.00 23.41 210 SER A O 1
ATOM 1690 N N . GLU A 1 211 ? 19.874 -3.206 -14.353 1.00 23.18 211 GLU A N 1
ATOM 1691 C CA . GLU A 1 211 ? 21.019 -2.373 -14.656 1.00 24.09 211 GLU A CA 1
ATOM 1692 C C . GLU A 1 211 ? 21.792 -1.931 -13.405 1.00 22.43 211 GLU A C 1
ATOM 1693 O O . GLU A 1 211 ? 23.003 -1.653 -13.488 1.00 22.64 211 GLU A O 1
ATOM 1699 N N . PHE A 1 212 ? 21.111 -1.872 -12.261 1.00 21.47 212 PHE A N 1
ATOM 1700 C CA . PHE A 1 212 ? 21.738 -1.445 -11.011 1.00 20.47 212 PHE A CA 1
ATOM 1701 C C . PHE A 1 212 ? 22.105 -2.566 -10.051 1.00 20.37 212 PHE A C 1
ATOM 1702 O O . PHE A 1 212 ? 22.531 -2.299 -8.943 1.00 20.17 212 PHE A O 1
ATOM 1710 N N . SER A 1 213 ? 21.940 -3.809 -10.462 1.00 19.48 213 SER A N 1
ATOM 1711 C CA . SER A 1 213 ? 22.105 -4.938 -9.545 1.00 19.39 213 SER A CA 1
ATOM 1712 C C . SER A 1 213 ? 23.521 -5.393 -9.254 1.00 18.68 213 SER A C 1
ATOM 1713 O O . SER A 1 213 ? 23.758 -6.123 -8.296 1.00 19.60 213 SER A O 1
ATOM 1716 N N . HIS A 1 214 ? 24.467 -4.952 -10.074 1.00 18.78 214 HIS A N 1
ATOM 1717 C CA . HIS A 1 214 ? 25.859 -5.381 -9.933 1.00 18.39 214 HIS A CA 1
ATOM 1718 C C . HIS A 1 214 ? 26.829 -4.205 -9.943 1.00 18.89 214 HIS A C 1
ATOM 1719 O O . HIS A 1 214 ? 28.036 -4.396 -10.148 1.00 19.85 214 HIS A O 1
ATOM 1726 N N . VAL A 1 215 ? 26.338 -2.997 -9.680 1.00 18.64 215 VAL A N 1
ATOM 1727 C CA . VAL A 1 215 ? 27.163 -1.808 -9.679 1.00 19.31 215 VAL A CA 1
ATOM 1728 C C . VAL A 1 215 ? 27.519 -1.386 -8.263 1.00 18.51 215 VAL A C 1
ATOM 1729 O O . VAL A 1 215 ? 26.636 -1.115 -7.449 1.00 17.12 215 VAL A O 1
ATOM 1733 N N . LEU A 1 216 ? 28.802 -1.322 -7.965 1.00 17.83 216 LEU A N 1
ATOM 1734 C CA . LEU A 1 216 ? 29.246 -0.847 -6.674 1.00 18.80 216 LEU A CA 1
ATOM 1735 C C . LEU A 1 216 ? 29.271 0.665 -6.788 1.00 18.26 216 LEU A C 1
ATOM 1736 O O . LEU A 1 216 ? 29.978 1.222 -7.663 1.00 19.64 216 LEU A O 1
ATOM 1741 N N . MET A 1 217 ? 28.484 1.352 -5.954 1.00 18.20 217 MET A N 1
ATOM 1742 C CA . MET A 1 217 ? 28.362 2.809 -6.021 1.00 17.96 217 MET A CA 1
ATOM 1743 C C . MET A 1 217 ? 29.186 3.464 -4.954 1.00 17.93 217 MET A C 1
ATOM 1744 O O . MET A 1 217 ? 28.965 3.243 -3.758 1.00 18.56 217 MET A O 1
ATOM 1749 N N . ASN A 1 218 ? 30.152 4.269 -5.403 1.00 18.29 218 ASN A N 1
ATOM 1750 C CA . ASN A 1 218 ? 31.133 4.939 -4.566 1.00 18.99 218 ASN A CA 1
ATOM 1751 C C . ASN A 1 218 ? 30.624 6.209 -3.900 1.00 18.60 218 ASN A C 1
ATOM 1752 O O . ASN A 1 218 ? 30.893 7.305 -4.371 1.00 20.10 218 ASN A O 1
ATOM 1757 N N . PHE A 1 219 ? 29.882 6.052 -2.817 1.00 17.89 219 PHE A N 1
ATOM 1758 C CA . PHE A 1 219 ? 29.286 7.180 -2.111 1.00 16.77 219 PHE A CA 1
ATOM 1759 C C . PHE A 1 219 ? 30.189 7.870 -1.111 1.00 17.40 219 PHE A C 1
ATOM 1760 O O . PHE A 1 219 ? 29.887 9.002 -0.735 1.00 17.31 219 PHE A O 1
ATOM 1768 N N . SER A 1 220 ? 31.270 7.200 -0.709 1.00 17.67 220 SER A N 1
ATOM 1769 C CA . SER A 1 220 ? 32.288 7.759 0.187 1.00 18.12 220 SER A CA 1
ATOM 1770 C C . SER A 1 220 ? 33.596 7.881 -0.585 1.00 18.58 220 SER A C 1
ATOM 1771 O O . SER A 1 220 ? 33.934 7.010 -1.346 1.00 20.83 220 SER A O 1
ATOM 1774 N N . ASP A 1 221 ? 34.357 8.920 -0.305 1.00 19.49 221 ASP A N 1
ATOM 1775 C CA . ASP A 1 221 ? 35.495 9.244 -1.140 1.00 19.78 221 ASP A CA 1
ATOM 1776 C C . ASP A 1 221 ? 36.750 8.411 -0.987 1.00 20.88 221 ASP A C 1
ATOM 1777 O O . ASP A 1 221 ? 37.705 8.585 -1.737 1.00 21.67 221 ASP A O 1
ATOM 1782 N N . GLY A 1 222 ? 36.754 7.477 -0.054 1.00 20.39 222 GLY A N 1
ATOM 1783 C CA . GLY A 1 222 ? 37.825 6.511 -0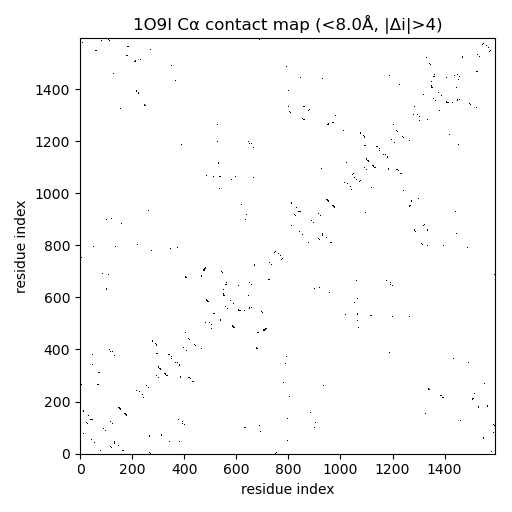.056 1.00 21.10 222 GLY A CA 1
ATOM 1784 C C . GLY A 1 222 ? 37.747 5.688 -1.340 1.00 21.77 222 GLY A C 1
ATOM 1785 O O . GLY A 1 222 ? 36.702 5.621 -2.002 1.00 22.50 222 GLY A O 1
ATOM 1786 N N . ASP A 1 223 ? 38.844 5.052 -1.735 1.00 23.15 223 ASP A N 1
ATOM 1787 C CA . ASP A 1 223 ? 38.779 4.226 -2.930 1.00 23.77 223 ASP A CA 1
ATOM 1788 C C . ASP A 1 223 ? 39.054 2.752 -2.667 1.00 23.04 223 ASP A C 1
ATOM 1789 O O . ASP A 1 223 ? 39.254 1.985 -3.618 1.00 22.87 223 ASP A O 1
ATOM 1794 N N . GLY A 1 224 ? 39.026 2.346 -1.394 1.00 21.89 224 GLY A N 1
ATOM 1795 C CA . GLY A 1 224 ? 39.231 0.959 -1.060 1.00 20.83 224 GLY A CA 1
ATOM 1796 C C . GLY A 1 224 ? 38.295 0.042 -1.817 1.00 20.01 224 GLY A C 1
ATOM 1797 O O . GLY A 1 224 ? 38.686 -1.028 -2.277 1.00 20.20 224 GLY A O 1
ATOM 1798 N N . SER A 1 225 ? 37.040 0.455 -1.970 1.00 20.04 225 SER A N 1
ATOM 1799 C CA . SER A 1 225 ? 36.051 -0.409 -2.576 1.00 20.15 225 SER A CA 1
ATOM 1800 C C . SER A 1 225 ? 36.218 -0.615 -4.079 1.00 20.32 225 SER A C 1
ATOM 1801 O O . SER A 1 225 ? 35.610 -1.522 -4.664 1.00 19.70 225 SER A O 1
ATOM 1804 N N . LYS A 1 226 ? 37.070 0.202 -4.709 1.00 20.95 226 LYS A N 1
ATOM 1805 C CA . LYS A 1 226 ? 37.337 -0.006 -6.131 1.00 21.50 226 LYS A CA 1
ATOM 1806 C C . LYS A 1 226 ? 37.978 -1.386 -6.363 1.00 21.12 226 LYS A C 1
ATOM 1807 O O . LYS A 1 226 ? 37.902 -1.941 -7.474 1.00 21.43 226 LYS A O 1
ATOM 1813 N N . ALA A 1 227 ? 38.558 -1.970 -5.318 1.00 20.67 227 ALA A N 1
ATOM 1814 C CA . ALA A 1 227 ? 39.146 -3.306 -5.433 1.00 21.29 227 ALA A CA 1
ATOM 1815 C C . ALA A 1 227 ? 38.126 -4.388 -5.793 1.00 21.06 227 ALA A C 1
ATOM 1816 O O . ALA A 1 227 ? 38.496 -5.468 -6.232 1.00 22.33 227 ALA A O 1
ATOM 1818 N N . PHE A 1 228 ? 36.829 -4.126 -5.548 1.00 20.57 228 PHE A N 1
ATOM 1819 C CA . PHE A 1 228 ? 35.813 -5.058 -5.956 1.00 20.49 228 PHE A CA 1
ATOM 1820 C C . PHE A 1 228 ? 35.553 -5.035 -7.465 1.00 20.49 228 PHE A C 1
ATOM 1821 O O . PHE A 1 228 ? 34.952 -5.952 -7.994 1.00 19.97 228 PHE A O 1
ATOM 1829 N N . GLU A 1 229 ? 35.909 -3.938 -8.128 1.00 20.84 229 GLU A N 1
ATOM 1830 C CA . GLU A 1 229 ? 35.627 -3.796 -9.548 1.00 21.52 229 GLU A CA 1
ATOM 1831 C C . GLU A 1 229 ? 36.247 -4.947 -10.325 1.00 21.25 229 GLU A C 1
ATOM 1832 O O . GLU A 1 229 ? 37.425 -5.208 -10.194 1.00 21.67 229 GLU A O 1
ATOM 1838 N N . GLY A 1 230 ? 35.448 -5.604 -11.160 1.00 21.15 230 GLY A N 1
ATOM 1839 C CA . GLY A 1 230 ? 35.918 -6.742 -11.953 1.00 22.17 230 GLY A CA 1
ATOM 1840 C C . GLY A 1 230 ? 35.912 -8.090 -11.254 1.00 22.86 230 GLY A C 1
ATOM 1841 O O . GLY A 1 230 ? 36.116 -9.128 -11.898 1.00 24.23 230 GLY A O 1
ATOM 1842 N N . GLN A 1 231 ? 35.729 -8.108 -9.932 1.00 22.57 231 GLN A N 1
ATOM 1843 C CA . GLN A 1 231 ? 35.657 -9.381 -9.229 1.00 22.68 231 GLN A CA 1
ATOM 1844 C C . GLN A 1 231 ? 34.328 -10.043 -9.557 1.00 22.33 231 GLN A C 1
ATOM 1845 O O . GLN A 1 231 ? 33.324 -9.375 -9.790 1.00 22.66 231 GLN A O 1
ATOM 1851 N N . VAL A 1 232 ? 34.336 -11.364 -9.589 1.00 22.88 232 VAL A N 1
ATOM 1852 C CA . VAL A 1 232 ? 33.146 -12.151 -9.875 1.00 22.52 232 VAL A CA 1
ATOM 1853 C C . VAL A 1 232 ? 32.294 -12.345 -8.623 1.00 22.09 232 VAL A C 1
ATOM 1854 O O . VAL A 1 232 ? 32.745 -12.936 -7.630 1.00 21.88 232 VAL A O 1
ATOM 1858 N N . ALA A 1 233 ? 31.068 -11.844 -8.688 1.00 21.53 233 ALA A N 1
ATOM 1859 C CA . ALA A 1 233 ? 30.128 -11.979 -7.588 1.00 21.31 233 ALA A CA 1
ATOM 1860 C C . ALA A 1 233 ? 29.625 -13.410 -7.489 1.00 21.99 233 ALA A C 1
ATOM 1861 O O . ALA A 1 233 ? 29.772 -14.225 -8.424 1.00 23.14 233 ALA A O 1
ATOM 1863 N N . LYS A 1 234 ? 28.990 -13.733 -6.376 1.00 21.96 234 LYS A N 1
ATOM 1864 C CA . LYS A 1 234 ? 28.618 -15.112 -6.107 1.00 22.90 234 LYS A CA 1
ATOM 1865 C C . LYS A 1 234 ? 27.620 -15.685 -7.117 1.00 23.09 234 LYS A C 1
ATOM 1866 O O . LYS A 1 234 ? 27.494 -16.911 -7.258 1.00 24.60 234 LYS A O 1
ATOM 1872 N N . ASP A 1 235 ? 26.915 -14.813 -7.835 1.00 23.13 235 ASP A N 1
ATOM 1873 C CA . ASP A 1 235 ? 25.971 -15.264 -8.863 1.00 24.17 235 ASP A CA 1
ATOM 1874 C C . ASP A 1 235 ? 26.628 -15.427 -10.240 1.00 24.74 235 ASP A C 1
ATOM 1875 O O . ASP A 1 235 ? 25.938 -15.684 -11.229 1.00 26.62 235 ASP A O 1
ATOM 1880 N N . GLY A 1 236 ? 27.941 -15.240 -10.313 1.00 25.24 236 GLY A N 1
ATOM 1881 C CA . GLY A 1 236 ? 28.681 -15.452 -11.543 1.00 25.20 236 GLY A CA 1
ATOM 1882 C C . GLY A 1 236 ? 28.886 -14.223 -12.418 1.00 25.15 236 GLY A C 1
ATOM 1883 O O . GLY A 1 236 ? 29.559 -14.296 -13.444 1.00 26.77 236 GLY A O 1
ATOM 1884 N N . GLU A 1 237 ? 28.298 -13.101 -12.039 1.00 24.00 237 GLU A N 1
ATOM 1885 C CA . GLU A 1 237 ? 28.423 -11.867 -12.793 1.00 23.87 237 GLU A CA 1
ATOM 1886 C C . GLU A 1 237 ? 29.432 -10.956 -12.102 1.00 23.39 237 GLU A C 1
ATOM 1887 O O . GLU A 1 237 ? 29.521 -10.938 -10.895 1.00 24.40 237 GLU A O 1
ATOM 1893 N N . LYS A 1 238 ? 30.218 -10.213 -12.868 1.00 22.38 238 LYS A N 1
ATOM 1894 C CA . LYS A 1 238 ? 31.209 -9.344 -12.278 1.00 22.08 238 LYS A CA 1
ATOM 1895 C C . LYS A 1 238 ? 30.602 -8.065 -11.739 1.00 21.68 238 LYS A C 1
ATOM 1896 O O . LYS A 1 238 ? 29.588 -7.555 -12.248 1.00 22.48 238 LYS A O 1
ATOM 1902 N N . PHE A 1 239 ? 31.243 -7.541 -10.710 1.00 20.33 239 PHE A N 1
ATOM 1903 C CA . PHE A 1 239 ? 30.912 -6.201 -10.247 1.00 20.20 239 PHE A CA 1
ATOM 1904 C C . PHE A 1 239 ? 31.448 -5.138 -11.192 1.00 19.82 239 PHE A C 1
ATOM 1905 O O . PHE A 1 239 ? 32.586 -5.252 -11.696 1.00 20.34 239 PHE A O 1
ATOM 1913 N N . THR A 1 240 ? 30.634 -4.130 -11.471 1.00 20.13 240 THR A N 1
ATOM 1914 C CA . THR A 1 240 ? 31.132 -2.920 -12.081 1.00 20.57 240 THR A CA 1
ATOM 1915 C C . THR A 1 240 ? 31.231 -1.883 -10.970 1.00 20.82 240 THR A C 1
ATOM 1916 O O . THR A 1 240 ? 30.800 -2.103 -9.833 1.00 20.07 240 THR A O 1
ATOM 1920 N N . TYR A 1 241 ? 31.799 -0.741 -11.298 1.00 21.89 241 TYR A N 1
ATOM 1921 C CA . TYR A 1 241 ? 32.089 0.281 -10.310 1.00 21.73 241 TYR A CA 1
ATOM 1922 C C . TYR A 1 241 ? 31.753 1.645 -10.842 1.00 22.06 241 TYR A C 1
ATOM 1923 O O . TYR A 1 241 ? 32.110 1.978 -11.979 1.00 23.50 241 TYR A O 1
ATOM 1932 N N . GLN A 1 242 ? 31.011 2.427 -10.047 1.00 21.50 242 GLN A N 1
ATOM 1933 C CA . GLN A 1 242 ? 30.626 3.789 -10.399 1.00 22.00 242 GLN A CA 1
ATOM 1934 C C . GLN A 1 242 ? 31.258 4.754 -9.428 1.00 22.47 242 GLN A C 1
ATOM 1935 O O . GLN A 1 242 ? 30.867 4.859 -8.255 1.00 21.79 242 GLN A O 1
ATOM 1941 N N . GLU A 1 243 ? 32.253 5.470 -9.929 1.00 24.22 243 GLU A N 1
ATOM 1942 C CA . GLU A 1 243 ? 33.005 6.436 -9.172 1.00 25.09 243 GLU A CA 1
ATOM 1943 C C . GLU A 1 243 ? 32.152 7.567 -8.603 1.00 23.58 243 GLU A C 1
ATOM 1944 O O . GLU A 1 243 ? 32.378 8.026 -7.470 1.00 23.81 243 GLU A O 1
ATOM 1950 N N . ASN A 1 244 ? 31.228 8.042 -9.419 1.00 23.93 244 ASN A N 1
ATOM 1951 C CA . ASN A 1 244 ? 30.342 9.135 -9.051 1.00 24.20 244 ASN A CA 1
ATOM 1952 C C . ASN A 1 244 ? 28.876 8.797 -9.240 1.00 23.57 244 ASN A C 1
ATOM 1953 O O . ASN A 1 244 ? 28.295 9.018 -10.303 1.00 22.82 244 ASN A O 1
ATOM 1958 N N . PRO A 1 245 ? 28.257 8.225 -8.202 1.00 22.94 245 PRO A N 1
ATOM 1959 C CA . PRO A 1 245 ? 26.849 7.863 -8.282 1.00 23.13 245 PRO A CA 1
ATOM 1960 C C . PRO A 1 245 ? 25.996 9.082 -8.602 1.00 23.11 245 PRO A C 1
ATOM 1961 O O . PRO A 1 245 ? 26.317 10.180 -8.174 1.00 23.80 245 PRO A O 1
ATOM 1965 N N . GLU A 1 246 ? 24.922 8.859 -9.336 1.00 23.74 246 GLU A N 1
ATOM 1966 C CA . GLU A 1 246 ? 24.072 9.959 -9.752 1.00 24.60 246 GLU A CA 1
ATOM 1967 C C . GLU A 1 246 ? 22.748 9.967 -9.067 1.00 23.13 246 GLU A C 1
ATOM 1968 O O . GLU A 1 246 ? 22.195 8.920 -8.780 1.00 22.48 246 GLU A O 1
ATOM 1974 N N . ALA A 1 247 ? 22.255 11.167 -8.810 1.00 21.36 247 ALA A N 1
ATOM 1975 C CA . ALA A 1 247 ? 20.920 11.338 -8.279 1.00 20.21 247 ALA A CA 1
ATOM 1976 C C . ALA A 1 247 ? 19.960 11.389 -9.460 1.00 21.41 247 ALA A C 1
ATOM 1977 O O . ALA A 1 247 ? 19.932 12.363 -10.232 1.00 21.85 247 ALA A O 1
ATOM 1979 N N . MET A 1 248 ? 19.141 10.357 -9.575 1.00 20.87 248 MET A N 1
ATOM 1980 C CA . MET A 1 248 ? 18.279 10.145 -10.744 1.00 21.80 248 MET A CA 1
ATOM 1981 C C . MET A 1 248 ? 16.795 10.406 -10.516 1.00 21.91 248 MET A C 1
ATOM 1982 O O . MET A 1 248 ? 16.012 10.374 -11.481 1.00 23.69 248 MET A O 1
ATOM 1987 N N . GLY A 1 249 ? 16.380 10.700 -9.283 1.00 20.55 249 GLY A N 1
ATOM 1988 C CA . GLY A 1 249 ? 14.962 10.754 -8.936 1.00 20.47 249 GLY A CA 1
ATOM 1989 C C . GLY A 1 249 ? 14.252 12.091 -8.837 1.00 20.50 249 GLY A C 1
ATOM 1990 O O . GLY A 1 249 ? 13.043 12.168 -8.505 1.00 21.69 249 GLY A O 1
ATOM 1991 N N . GLY A 1 250 ? 14.967 13.146 -9.151 1.00 19.56 250 GLY A N 1
ATOM 1992 C CA . GLY A 1 250 ? 14.390 14.478 -9.107 1.00 19.65 250 GLY A CA 1
ATOM 1993 C C . GLY A 1 250 ? 14.206 15.024 -7.701 1.00 18.82 250 GLY A C 1
ATOM 1994 O O . GLY A 1 250 ? 14.442 14.330 -6.701 1.00 18.78 250 GLY A O 1
ATOM 1995 N N . ILE A 1 251 ? 13.793 16.281 -7.620 1.00 18.32 251 ILE A N 1
ATOM 1996 C CA . ILE A 1 251 ? 13.523 16.934 -6.355 1.00 18.16 251 ILE A CA 1
ATOM 1997 C C . ILE A 1 251 ? 12.052 16.749 -6.021 1.00 18.30 251 ILE A C 1
ATOM 1998 O O . ILE A 1 251 ? 11.196 17.077 -6.832 1.00 18.65 251 ILE A O 1
ATOM 2003 N N . PRO A 1 252 ? 11.763 16.158 -4.868 1.00 17.76 252 PRO A N 1
ATOM 2004 C CA . PRO A 1 252 ? 10.362 15.892 -4.514 1.00 18.98 252 PRO A CA 1
ATOM 2005 C C . PRO A 1 252 ? 9.575 17.133 -4.186 1.00 18.81 252 PRO A C 1
ATOM 2006 O O . PRO A 1 252 ? 10.122 18.119 -3.764 1.00 19.87 252 PRO A O 1
ATOM 2010 N N . HIS A 1 253 ? 8.279 17.045 -4.392 1.00 18.87 253 HIS A N 1
ATOM 2011 C CA . HIS A 1 253 ? 7.355 18.140 -4.185 1.00 19.59 253 HIS A CA 1
ATOM 2012 C C . HIS A 1 253 ? 6.069 17.528 -3.682 1.00 18.28 253 HIS A C 1
ATOM 2013 O O . HIS A 1 253 ? 5.170 17.269 -4.442 1.00 19.19 253 HIS A O 1
ATOM 2020 N N . ILE A 1 254 ? 5.992 17.276 -2.394 1.00 17.78 254 ILE A N 1
ATOM 2021 C CA . ILE A 1 254 ? 4.793 16.710 -1.802 1.00 17.06 254 ILE A CA 1
ATOM 2022 C C . ILE A 1 254 ? 3.759 17.800 -1.593 1.00 17.01 254 ILE A C 1
ATOM 2023 O O . ILE A 1 254 ? 4.087 18.968 -1.378 1.00 17.34 254 ILE A O 1
ATOM 2028 N N . LYS A 1 255 ? 2.509 17.438 -1.713 1.00 16.71 255 LYS A N 1
ATOM 2029 C CA . LYS A 1 255 ? 1.421 18.398 -1.568 1.00 17.27 255 LYS A CA 1
ATOM 2030 C C . LYS A 1 255 ? 1.152 18.820 -0.135 1.00 16.47 255 LYS A C 1
ATOM 2031 O O . LYS A 1 255 ? 1.016 17.962 0.737 1.00 17.34 255 LYS A O 1
ATOM 2037 N N . PRO A 1 256 ? 1.039 20.109 0.130 1.00 16.34 256 PRO A N 1
ATOM 2038 C CA . PRO A 1 256 ? 0.580 20.595 1.431 1.00 16.34 256 PRO A CA 1
ATOM 2039 C C . PRO A 1 256 ? -0.693 19.914 1.842 1.00 16.92 256 PRO A C 1
ATOM 2040 O O . PRO A 1 256 ? -1.583 19.697 1.003 1.00 17.94 256 PRO A O 1
ATOM 2044 N N . GLY A 1 257 ? -0.756 19.558 3.116 1.00 16.70 257 GLY A N 1
ATOM 2045 C CA . GLY A 1 257 ? -1.907 18.885 3.659 1.00 17.14 257 GLY A CA 1
ATOM 2046 C C . GLY A 1 257 ? -3.110 19.750 3.941 1.00 16.96 257 GLY A C 1
ATOM 2047 O O . GLY A 1 257 ? -3.084 20.969 3.851 1.00 17.29 257 GLY A O 1
ATOM 2048 N N . ASP A 1 258 ? -4.175 19.089 4.329 1.00 16.66 258 ASP A N 1
ATOM 2049 C CA . ASP A 1 258 ? -5.437 19.752 4.637 1.00 16.99 258 ASP A CA 1
ATOM 2050 C C . ASP A 1 258 ? -5.264 20.759 5.768 1.00 17.03 258 ASP A C 1
ATOM 2051 O O . ASP A 1 258 ? -4.579 20.480 6.737 1.00 16.35 258 ASP A O 1
ATOM 2056 N N . PRO A 1 259 ? -5.869 21.946 5.645 1.00 16.91 259 PRO A N 1
ATOM 2057 C CA . PRO A 1 259 ? -5.814 22.942 6.726 1.00 17.70 259 PRO A CA 1
ATOM 2058 C C . PRO A 1 259 ? -6.184 22.447 8.123 1.00 17.47 259 PRO A C 1
ATOM 2059 O O . PRO A 1 259 ? -5.722 23.009 9.127 1.00 17.01 259 PRO A O 1
ATOM 2063 N N . ARG A 1 260 ? -7.070 21.468 8.221 1.00 17.41 260 ARG A N 1
ATOM 2064 C CA . ARG A 1 260 ? -7.464 20.896 9.506 1.00 17.92 260 ARG A CA 1
ATOM 2065 C C . ARG A 1 260 ? -6.272 20.272 10.266 1.00 16.93 260 ARG A C 1
ATOM 2066 O O . ARG A 1 260 ? -6.378 19.992 11.450 1.00 17.39 260 ARG A O 1
ATOM 2074 N N . LEU A 1 261 ? -5.148 20.056 9.578 1.00 15.69 261 LEU A N 1
ATOM 2075 C CA . LEU A 1 261 ? -3.950 19.533 10.217 1.00 15.69 261 LEU A CA 1
ATOM 2076 C C . LEU A 1 261 ? -3.067 20.618 10.817 1.00 14.64 261 LEU A C 1
ATOM 2077 O O . LEU A 1 261 ? -2.186 20.329 11.623 1.00 14.95 261 LEU A O 1
ATOM 2082 N N . HIS A 1 262 ? -3.326 21.868 10.443 1.00 14.56 262 HIS A N 1
ATOM 2083 C CA . HIS A 1 262 ? -2.533 22.979 10.964 1.00 15.19 262 HIS A CA 1
ATOM 2084 C C . HIS A 1 262 ? -1.027 22.825 10.683 1.00 14.77 262 HIS A C 1
ATOM 2085 O O . HIS A 1 262 ? -0.195 23.148 11.548 1.00 14.24 262 HIS A O 1
ATOM 2092 N N . ASN A 1 263 ? -0.706 22.393 9.474 1.00 14.87 263 ASN A N 1
ATOM 2093 C CA . ASN A 1 263 ? 0.666 22.179 9.060 1.00 15.37 263 ASN A CA 1
ATOM 2094 C C . ASN A 1 263 ? 1.297 23.497 8.595 1.00 14.73 263 ASN A C 1
ATOM 2095 O O . ASN A 1 263 ? 1.547 23.734 7.415 1.00 16.42 263 ASN A O 1
ATOM 2100 N N . HIS A 1 264 ? 1.585 24.362 9.561 1.00 14.91 264 HIS A N 1
ATOM 2101 C CA . HIS A 1 264 ? 2.095 25.670 9.264 1.00 13.96 264 HIS A CA 1
ATOM 2102 C C . HIS A 1 264 ? 3.591 25.584 9.062 1.00 14.51 264 HIS A C 1
ATOM 2103 O O . HIS A 1 264 ? 4.323 25.445 10.046 1.00 15.32 264 HIS A O 1
ATOM 2110 N N . GLN A 1 265 ? 4.024 25.631 7.808 1.00 15.07 265 GLN A N 1
ATOM 2111 C CA . GLN A 1 265 ? 5.403 25.354 7.457 1.00 14.44 265 GLN A CA 1
ATOM 2112 C C . GLN A 1 265 ? 6.111 26.527 6.756 1.00 15.09 265 GLN A C 1
ATOM 2113 O O . GLN A 1 265 ? 7.184 26.385 6.183 1.00 16.49 265 GLN A O 1
ATOM 2119 N N . GLY A 1 266 ? 5.477 27.693 6.806 1.00 15.26 266 GLY A N 1
ATOM 2120 C CA . GLY A 1 266 ? 5.966 28.892 6.145 1.00 16.39 266 GLY A CA 1
ATOM 2121 C C . GLY A 1 266 ? 5.434 29.088 4.742 1.00 17.61 266 GLY A C 1
ATOM 2122 O O . GLY A 1 266 ? 4.961 28.110 4.131 1.00 18.78 266 GLY A O 1
ATOM 2124 N N . MET B 1 1 ? 18.227 -29.336 31.758 1.00 16.42 1 MET B N 1
ATOM 2125 C CA . MET B 1 1 ? 18.156 -29.464 30.265 1.00 16.71 1 MET B CA 1
ATOM 2126 C C . MET B 1 1 ? 16.714 -29.769 29.868 1.00 15.48 1 MET B C 1
ATOM 2127 O O . MET B 1 1 ? 15.935 -30.240 30.675 1.00 15.72 1 MET B O 1
ATOM 2132 N N . PHE B 1 2 ? 16.345 -29.434 28.637 1.00 14.57 2 PHE B N 1
ATOM 2133 C CA . PHE B 1 2 ? 15.021 -29.750 28.115 1.00 14.45 2 PHE B CA 1
ATOM 2134 C C . PHE B 1 2 ? 15.069 -30.676 26.923 1.00 13.94 2 PHE B C 1
ATOM 2135 O O . PHE B 1 2 ? 16.074 -30.760 26.215 1.00 15.18 2 PHE B O 1
ATOM 2143 N N . LYS B 1 3 ? 13.968 -31.376 26.722 1.00 14.84 3 LYS B N 1
ATOM 2144 C CA . LYS B 1 3 ? 13.748 -32.122 25.494 1.00 15.00 3 LYS B CA 1
ATOM 2145 C C . LYS B 1 3 ? 12.367 -31.734 24.947 1.00 14.73 3 LYS B C 1
ATOM 2146 O O . LYS B 1 3 ? 11.489 -31.290 25.692 1.00 15.82 3 LYS B O 1
ATOM 2152 N N . HIS B 1 4 ? 12.171 -31.973 23.658 1.00 15.14 4 HIS B N 1
ATOM 2153 C CA . HIS B 1 4 ? 10.981 -31.554 22.957 1.00 15.22 4 HIS B CA 1
ATOM 2154 C C . HIS B 1 4 ? 10.363 -32.693 22.166 1.00 15.12 4 HIS B C 1
ATOM 2155 O O . HIS B 1 4 ? 11.064 -33.487 21.554 1.00 16.37 4 HIS B O 1
ATOM 2162 N N . THR B 1 5 ? 9.035 -32.729 22.172 1.00 15.42 5 THR B N 1
ATOM 2163 C CA . THR B 1 5 ? 8.271 -33.568 21.253 1.00 15.37 5 THR B CA 1
ATOM 2164 C C . THR B 1 5 ? 7.430 -32.677 20.369 1.00 15.64 5 THR B C 1
ATOM 2165 O O . THR B 1 5 ? 6.921 -31.646 20.811 1.00 15.47 5 THR B O 1
ATOM 2169 N N . ARG B 1 6 ? 7.286 -33.111 19.130 1.00 15.80 6 ARG B N 1
ATOM 2170 C CA . ARG B 1 6 ? 6.531 -32.365 18.160 1.00 15.43 6 ARG B CA 1
ATOM 2171 C C . ARG B 1 6 ? 5.054 -32.339 18.516 1.00 15.39 6 ARG B C 1
ATOM 2172 O O . ARG B 1 6 ? 4.320 -31.475 18.039 1.00 16.32 6 ARG B O 1
ATOM 2180 N N . LYS B 1 7 ? 4.610 -33.304 19.297 1.00 15.36 7 LYS B N 1
ATOM 2181 C CA . LYS B 1 7 ? 3.213 -33.320 19.689 1.00 16.05 7 LYS B CA 1
ATOM 2182 C C . LYS B 1 7 ? 2.894 -32.163 20.647 1.00 15.84 7 LYS B C 1
ATOM 2183 O O . LYS B 1 7 ? 3.610 -31.961 21.642 1.00 17.06 7 LYS B O 1
ATOM 2189 N N . LEU B 1 8 ? 1.805 -31.458 20.376 1.00 15.47 8 LEU B N 1
ATOM 2190 C CA . LEU B 1 8 ? 1.350 -30.377 21.246 1.00 15.79 8 LEU B CA 1
ATOM 2191 C C . LEU B 1 8 ? 0.809 -30.924 22.554 1.00 15.71 8 LEU B C 1
ATOM 2192 O O . LEU B 1 8 ? 0.278 -32.054 22.594 1.00 16.38 8 LEU B O 1
ATOM 2197 N N . GLN B 1 9 ? 0.884 -30.130 23.624 1.00 15.32 9 GLN B N 1
ATOM 2198 C CA . GLN B 1 9 ? 0.290 -30.572 24.875 1.00 15.69 9 GLN B CA 1
ATOM 2199 C C . GLN B 1 9 ? -1.211 -30.816 24.693 1.00 15.71 9 GLN B C 1
ATOM 2200 O O . GLN B 1 9 ? -1.733 -31.791 25.196 1.00 15.95 9 GLN B O 1
ATOM 2206 N N . TYR B 1 10 ? -1.891 -29.939 23.980 1.00 15.94 10 TYR B N 1
ATOM 2207 C CA . TYR B 1 10 ? -3.325 -30.093 23.753 1.00 15.88 10 TYR B CA 1
ATOM 2208 C C . TYR B 1 10 ? -3.632 -29.438 22.409 1.00 16.19 10 TYR B C 1
ATOM 2209 O O . TYR B 1 10 ? -2.825 -28.663 21.875 1.00 17.08 10 TYR B O 1
ATOM 2218 N N . ASN B 1 11 ? -4.800 -29.751 21.862 1.00 16.72 11 ASN B N 1
ATOM 2219 C CA . ASN B 1 11 ? -5.194 -29.269 20.559 1.00 17.52 11 ASN B CA 1
ATOM 2220 C C . ASN B 1 11 ? -5.051 -27.749 20.459 1.00 16.59 11 ASN B C 1
ATOM 2221 O O . ASN B 1 11 ? -5.434 -27.010 21.370 1.00 17.40 11 ASN B O 1
ATOM 2230 N N . ALA B 1 12 ? -4.521 -27.288 19.325 1.00 15.88 12 ALA B N 1
ATOM 2231 C CA . ALA B 1 12 ? -4.313 -25.862 19.068 1.00 15.94 12 ALA B CA 1
ATOM 2232 C C . ALA B 1 12 ? -4.637 -25.580 17.597 1.00 15.94 12 ALA B C 1
ATOM 2233 O O . ALA B 1 12 ? -3.911 -24.866 16.925 1.00 17.87 12 ALA B O 1
ATOM 2235 N N . LYS B 1 13 ? -5.774 -26.084 17.107 1.00 17.38 13 LYS B N 1
ATOM 2236 C CA . LYS B 1 13 ? -6.149 -25.929 15.700 1.00 16.58 13 LYS B CA 1
ATOM 2237 C C . LYS B 1 13 ? -7.564 -25.365 15.601 1.00 16.21 13 LYS B C 1
ATOM 2238 O O . LYS B 1 13 ? -8.471 -25.858 16.238 1.00 17.17 13 LYS B O 1
ATOM 2244 N N . PRO B 1 14 ? -7.733 -24.288 14.863 1.00 15.76 14 PRO B N 1
ATOM 2245 C CA . PRO B 1 14 ? -9.062 -23.704 14.717 1.00 15.63 14 PRO B CA 1
ATOM 2246 C C . PRO B 1 14 ? -9.841 -24.430 13.649 1.00 15.43 14 PRO B C 1
ATOM 2247 O O . PRO B 1 14 ? -9.276 -25.086 12.795 1.00 16.79 14 PRO B O 1
ATOM 2251 N N . ASP B 1 15 ? -11.163 -24.328 13.705 1.00 15.52 15 ASP B N 1
ATOM 2252 C CA . ASP B 1 15 ? -11.992 -24.858 12.633 1.00 16.37 15 ASP B CA 1
ATOM 2253 C C . ASP B 1 15 ? -11.888 -24.084 11.344 1.00 17.14 15 ASP B C 1
ATOM 2254 O O . ASP B 1 15 ? -12.053 -24.653 10.260 1.00 17.99 15 ASP B O 1
ATOM 2259 N N . ARG B 1 16 ? -11.633 -22.787 11.461 1.00 17.22 16 ARG B N 1
ATOM 2260 C CA . ARG B 1 16 ? -11.572 -21.901 10.315 1.00 18.09 16 ARG B CA 1
ATOM 2261 C C . ARG B 1 16 ? -10.486 -20.858 10.524 1.00 17.39 16 ARG B C 1
ATOM 2262 O O . ARG B 1 16 ? -10.168 -20.535 11.649 1.00 17.49 16 ARG B O 1
ATOM 2270 N N . SER B 1 17 ? -9.949 -20.323 9.437 1.00 16.96 17 SER B N 1
ATOM 2271 C CA . SER B 1 17 ? -8.975 -19.243 9.526 1.00 18.13 17 SER B CA 1
ATOM 2272 C C . SER B 1 17 ? -9.679 -17.954 10.022 1.00 17.06 17 SER B C 1
ATOM 2273 O O . SER B 1 17 ? -10.888 -17.785 9.867 1.00 16.89 17 SER B O 1
ATOM 2276 N N . ASP B 1 18 ? -8.927 -17.054 10.666 1.00 15.46 18 ASP B N 1
ATOM 2277 C CA . ASP B 1 18 ? -9.461 -15.793 11.138 1.00 15.45 18 ASP B CA 1
ATOM 2278 C C . ASP B 1 18 ? -8.264 -14.956 11.591 1.00 14.73 18 ASP B C 1
ATOM 2279 O O . ASP B 1 18 ? -7.738 -15.150 12.699 1.00 14.56 18 ASP B O 1
ATOM 2284 N N . PRO B 1 19 ? -7.805 -14.058 10.744 1.00 14.42 19 PRO B N 1
ATOM 2285 C CA . PRO B 1 19 ? -6.577 -13.324 11.073 1.00 14.33 19 PRO B CA 1
ATOM 2286 C C . PRO B 1 19 ? -6.782 -12.214 12.086 1.00 13.82 19 PRO B C 1
ATOM 2287 O O . PRO B 1 19 ? -5.823 -11.685 12.639 1.00 13.91 19 PRO B O 1
ATOM 2291 N N . ILE B 1 20 ? -8.030 -11.877 12.355 1.00 13.67 20 ILE B N 1
ATOM 2292 C CA . ILE B 1 20 ? -8.336 -10.898 13.383 1.00 14.09 20 ILE B CA 1
ATOM 2293 C C . ILE B 1 20 ? -8.198 -11.584 14.746 1.00 13.01 20 ILE B C 1
ATOM 2294 O O . ILE B 1 20 ? -7.649 -11.023 15.691 1.00 13.36 20 ILE B O 1
ATOM 2299 N N . MET B 1 21 ? -8.707 -12.801 14.870 1.00 13.27 21 MET B N 1
ATOM 2300 C CA . MET B 1 21 ? -8.514 -13.549 16.078 1.00 13.16 21 MET B CA 1
ATOM 2301 C C . MET B 1 21 ? -7.014 -13.866 16.240 1.00 13.61 21 MET B C 1
ATOM 2302 O O . MET B 1 21 ? -6.524 -13.898 17.387 1.00 13.56 21 MET B O 1
ATOM 2307 N N . ALA B 1 22 ? -6.299 -14.156 15.141 1.00 13.53 22 ALA B N 1
ATOM 2308 C CA . ALA B 1 22 ? -4.836 -14.350 15.226 1.00 13.05 22 ALA B CA 1
ATOM 2309 C C . ALA B 1 22 ? -4.176 -13.158 15.943 1.00 12.65 22 ALA B C 1
ATOM 2310 O O . ALA B 1 22 ? -3.337 -13.316 16.807 1.00 13.67 22 ALA B O 1
ATOM 2312 N N . ARG B 1 23 ? -4.565 -11.961 15.522 1.00 12.60 23 ARG B N 1
ATOM 2313 C CA . ARG B 1 23 ? -4.039 -10.747 16.126 1.00 12.56 23 ARG B CA 1
ATOM 2314 C C . ARG B 1 23 ? -4.386 -10.652 17.604 1.00 12.78 23 ARG B C 1
ATOM 2315 O O . ARG B 1 23 ? -3.530 -10.307 18.422 1.00 13.45 23 ARG B O 1
ATOM 2323 N N . ARG B 1 24 ? -5.641 -10.955 17.979 1.00 12.93 24 ARG B N 1
ATOM 2324 C CA . ARG B 1 24 ? -5.967 -10.956 19.400 1.00 12.83 24 ARG B CA 1
ATOM 2325 C C . ARG B 1 24 ? -5.111 -11.918 20.204 1.00 12.79 24 ARG B C 1
ATOM 2326 O O . ARG B 1 24 ? -4.664 -11.597 21.305 1.00 13.78 24 ARG B O 1
ATOM 2334 N N . LEU B 1 25 ? -4.876 -13.105 19.640 1.00 13.11 25 LEU B N 1
ATOM 2335 C CA . LEU B 1 25 ? -4.152 -14.137 20.378 1.00 13.47 25 LEU B CA 1
ATOM 2336 C C . LEU B 1 25 ? -2.686 -13.769 20.552 1.00 13.45 25 LEU B C 1
ATOM 2337 O O . LEU B 1 25 ? -1.995 -14.369 21.387 1.00 14.04 25 LEU B O 1
ATOM 2342 N N . GLN B 1 26 ? -2.211 -12.756 19.828 1.00 13.66 26 GLN B N 1
ATOM 2343 C CA . GLN B 1 26 ? -0.862 -12.286 20.077 1.00 13.67 26 GLN B CA 1
ATOM 2344 C C . GLN B 1 26 ? -0.726 -11.814 21.505 1.00 13.65 26 GLN B C 1
ATOM 2345 O O . GLN B 1 26 ? 0.370 -11.799 22.049 1.00 14.57 26 GLN B O 1
ATOM 2351 N N . GLU B 1 27 ? -1.828 -11.393 22.111 1.00 13.58 27 GLU B N 1
ATOM 2352 C CA . GLU B 1 27 ? -1.754 -10.981 23.510 1.00 13.60 27 GLU B CA 1
ATOM 2353 C C . GLU B 1 27 ? -1.273 -12.156 24.395 1.00 13.38 27 GLU B C 1
ATOM 2354 O O . GLU B 1 27 ? -0.493 -11.980 25.327 1.00 14.75 27 GLU B O 1
ATOM 2360 N N . SER B 1 28 ? -1.786 -13.364 24.124 1.00 14.43 28 SER B N 1
ATOM 2361 C CA . SER B 1 28 ? -1.431 -14.554 24.869 1.00 15.86 28 SER B CA 1
ATOM 2362 C C . SER B 1 28 ? -0.024 -15.033 24.591 1.00 15.61 28 SER B C 1
ATOM 2363 O O . SER B 1 28 ? 0.526 -15.790 25.372 1.00 17.22 28 SER B O 1
ATOM 2366 N N . LEU B 1 29 ? 0.542 -14.639 23.471 1.00 15.62 29 LEU B N 1
ATOM 2367 C CA . LEU B 1 29 ? 1.877 -15.055 23.107 1.00 14.86 29 LEU B CA 1
ATOM 2368 C C . LEU B 1 29 ? 2.907 -14.026 23.552 1.00 14.79 29 LEU B C 1
ATOM 2369 O O . LEU B 1 29 ? 3.762 -14.314 24.399 1.00 17.08 29 LEU B O 1
ATOM 2374 N N . GLY B 1 30 ? 2.789 -12.814 23.034 1.00 15.40 30 GLY B N 1
ATOM 2375 C CA . GLY B 1 30 ? 3.739 -11.745 23.324 1.00 15.70 30 GLY B CA 1
ATOM 2376 C C . GLY B 1 30 ? 3.330 -10.641 24.269 1.00 14.74 30 GLY B C 1
ATOM 2377 O O . GLY B 1 30 ? 4.078 -9.696 24.421 1.00 15.95 30 GLY B O 1
ATOM 2378 N N . GLY B 1 31 ? 2.160 -10.745 24.893 1.00 14.22 31 GLY B N 1
ATOM 2379 C CA . GLY B 1 31 ? 1.665 -9.707 25.767 1.00 14.29 31 GLY B CA 1
ATOM 2380 C C . GLY B 1 31 ? 2.213 -9.767 27.186 1.00 13.53 31 GLY B C 1
ATOM 2381 O O . GLY B 1 31 ? 2.793 -10.767 27.665 1.00 12.71 31 GLY B O 1
ATOM 2382 N N . GLN B 1 32 ? 1.932 -8.684 27.898 1.00 14.05 32 GLN B N 1
ATOM 2383 C CA . GLN B 1 32 ? 2.326 -8.456 29.275 1.00 15.06 32 GLN B CA 1
ATOM 2384 C C . GLN B 1 32 ? 2.085 -9.659 30.164 1.00 14.01 32 GLN B C 1
ATOM 2385 O O . GLN B 1 32 ? 2.953 -10.067 30.906 1.00 14.95 32 GLN B O 1
ATOM 2391 N N . TRP B 1 33 ? 0.885 -10.204 30.129 1.00 14.02 33 TRP B N 1
ATOM 2392 C CA . TRP B 1 33 ? 0.547 -11.309 30.995 1.00 14.34 33 TRP B CA 1
ATOM 2393 C C . TRP B 1 33 ? 0.414 -12.632 30.279 1.00 14.64 33 TRP B C 1
ATOM 2394 O O . TRP B 1 33 ? -0.181 -13.562 30.823 1.00 16.45 33 TRP B O 1
ATOM 2405 N N . GLY B 1 34 ? 0.994 -12.742 29.098 1.00 14.63 34 GLY B N 1
ATOM 2406 C CA . GLY B 1 34 ? 0.905 -13.922 28.263 1.00 14.38 34 GLY B CA 1
ATOM 2407 C C . GLY B 1 34 ? 1.803 -15.069 28.653 1.00 14.47 34 GLY B C 1
ATOM 2408 O O . GLY B 1 34 ? 2.475 -15.034 29.679 1.00 14.55 34 GLY B O 1
ATOM 2409 N N . GLU B 1 35 ? 1.792 -16.097 27.812 1.00 13.95 35 GLU B N 1
ATOM 2410 C CA . GLU B 1 35 ? 2.450 -17.373 28.122 1.00 14.24 35 GLU B CA 1
ATOM 2411 C C . GLU B 1 35 ? 3.957 -17.224 28.176 1.00 13.77 35 GLU B C 1
ATOM 2412 O O . GLU B 1 35 ? 4.612 -17.932 28.919 1.00 14.36 35 GLU B O 1
ATOM 2423 N N . THR B 1 36 ? 4.510 -16.293 27.434 1.00 14.01 36 THR B N 1
ATOM 2424 C CA . THR B 1 36 ? 5.965 -16.063 27.496 1.00 13.65 36 THR B CA 1
ATOM 2425 C C . THR B 1 36 ? 6.336 -15.448 28.827 1.00 13.61 36 THR B C 1
ATOM 2426 O O . THR B 1 36 ? 7.355 -15.818 29.431 1.00 13.53 36 THR B O 1
ATOM 2430 N N . THR B 1 37 ? 5.495 -14.557 29.338 1.00 13.81 37 THR B N 1
ATOM 2431 C CA . THR B 1 37 ? 5.727 -14.042 30.674 1.00 13.40 37 THR B CA 1
ATOM 2432 C C . THR B 1 37 ? 5.700 -15.132 31.721 1.00 14.17 37 THR B C 1
ATOM 2433 O O . THR B 1 37 ? 6.553 -15.194 32.595 1.00 14.23 37 THR B O 1
ATOM 2437 N N . GLY B 1 38 ? 4.725 -16.019 31.624 1.00 14.20 38 GLY B N 1
ATOM 2438 C CA . GLY B 1 38 ? 4.667 -17.154 32.526 1.00 14.77 38 GLY B CA 1
ATOM 2439 C C . GLY B 1 38 ? 5.905 -18.014 32.438 1.00 14.32 38 GLY B C 1
ATOM 2440 O O . GLY B 1 38 ? 6.507 -18.387 33.444 1.00 14.48 38 GLY B O 1
ATOM 2441 N N . MET B 1 39 ? 6.220 -18.427 31.224 1.00 13.87 39 MET B N 1
ATOM 2442 C CA . MET B 1 39 ? 7.383 -19.281 30.983 1.00 13.73 39 MET B CA 1
ATOM 2443 C C . MET B 1 39 ? 8.651 -18.690 31.590 1.00 13.32 39 MET B C 1
ATOM 2444 O O . MET B 1 39 ? 9.340 -19.347 32.371 1.00 14.09 39 MET B O 1
ATOM 2453 N N . MET B 1 40 ? 8.940 -17.443 31.262 1.00 13.67 40 MET B N 1
ATOM 2454 C CA . MET B 1 40 ? 10.184 -16.849 31.713 1.00 12.87 40 MET B CA 1
ATOM 2455 C C . MET B 1 40 ? 10.183 -16.526 33.193 1.00 12.83 40 MET B C 1
ATOM 2456 O O . MET B 1 40 ? 11.223 -16.645 33.844 1.00 13.34 40 MET B O 1
ATOM 2461 N N . SER B 1 41 ? 9.028 -16.156 33.744 1.00 13.64 41 SER B N 1
ATOM 2462 C CA . SER B 1 41 ? 8.954 -15.867 35.181 1.00 13.61 41 SER B CA 1
ATOM 2463 C C . SER B 1 41 ? 9.130 -17.137 35.996 1.00 13.58 41 SER B C 1
ATOM 2464 O O . SER B 1 41 ? 9.913 -17.156 36.937 1.00 13.55 41 SER B O 1
ATOM 2467 N N . PHE B 1 42 ? 8.419 -18.193 35.639 1.00 13.23 42 PHE B N 1
ATOM 2468 C CA . PHE B 1 42 ? 8.462 -19.369 36.461 1.00 13.76 42 PHE B CA 1
ATOM 2469 C C . PHE B 1 42 ? 9.808 -20.057 36.327 1.00 14.01 42 PHE B C 1
ATOM 2470 O O . PHE B 1 42 ? 10.332 -20.576 37.314 1.00 13.09 42 PHE B O 1
ATOM 2478 N N . LEU B 1 43 ? 10.357 -20.133 35.112 1.00 13.13 43 LEU B N 1
ATOM 2479 C CA . LEU B 1 43 ? 11.677 -20.729 34.937 1.00 13.71 43 LEU B CA 1
ATOM 2480 C C . LEU B 1 43 ? 12.750 -19.934 35.658 1.00 13.18 43 LEU B C 1
ATOM 2481 O O . LEU B 1 43 ? 13.601 -20.499 36.342 1.00 13.39 43 LEU B O 1
ATOM 2486 N N . SER B 1 44 ? 12.745 -18.613 35.531 1.00 13.12 44 SER B N 1
ATOM 2487 C CA . SER B 1 44 ? 13.771 -17.829 36.184 1.00 14.53 44 SER B CA 1
ATOM 2488 C C . SER B 1 44 ? 13.677 -17.918 37.702 1.00 13.43 44 SER B C 1
ATOM 2489 O O . SER B 1 44 ? 14.690 -18.096 38.374 1.00 14.18 44 SER B O 1
ATOM 2492 N N . GLN B 1 45 ? 12.463 -17.855 38.245 1.00 13.81 45 GLN B N 1
ATOM 2493 C CA . GLN B 1 45 ? 12.287 -18.061 39.691 1.00 13.40 45 GLN B CA 1
ATOM 2494 C C . GLN B 1 45 ? 12.737 -19.452 40.092 1.00 13.35 45 GLN B C 1
ATOM 2495 O O . GLN B 1 45 ? 13.353 -19.608 41.143 1.00 14.34 45 GLN B O 1
ATOM 2501 N N . GLY B 1 46 ? 12.398 -20.452 39.280 1.00 13.93 46 GLY B N 1
ATOM 2502 C CA . GLY B 1 46 ? 12.763 -21.820 39.588 1.00 14.22 46 GLY B CA 1
ATOM 2503 C C . GLY B 1 46 ? 14.262 -22.044 39.617 1.00 14.11 46 GLY B C 1
ATOM 2504 O O . GLY B 1 46 ? 14.786 -22.657 40.547 1.00 15.00 46 GLY B O 1
ATOM 2505 N N . TRP B 1 47 ? 14.954 -21.493 38.636 1.00 14.82 47 TRP B N 1
ATOM 2506 C CA . TRP B 1 47 ? 16.395 -21.602 38.587 1.00 15.06 47 TRP B CA 1
ATOM 2507 C C . TRP B 1 47 ? 17.048 -20.866 39.748 1.00 15.43 47 TRP B C 1
ATOM 2508 O O . TRP B 1 47 ? 18.087 -21.316 40.249 1.00 16.94 47 TRP B O 1
ATOM 2519 N N . ALA B 1 48 ? 16.446 -19.758 40.174 1.00 14.45 48 ALA B N 1
ATOM 2520 C CA . ALA B 1 48 ? 16.986 -18.924 41.244 1.00 15.87 48 ALA B CA 1
ATOM 2521 C C . ALA B 1 48 ? 16.682 -19.424 42.640 1.00 15.40 48 ALA B C 1
ATOM 2522 O O . ALA B 1 48 ? 17.287 -18.937 43.591 1.00 17.14 48 ALA B O 1
ATOM 2524 N N . SER B 1 49 ? 15.743 -20.344 42.807 1.00 14.86 49 SER B N 1
ATOM 2525 C CA . SER B 1 49 ? 15.427 -20.783 44.150 1.00 15.22 49 SER B CA 1
ATOM 2526 C C . SER B 1 49 ? 16.464 -21.727 44.722 1.00 14.78 49 SER B C 1
ATOM 2527 O O . SER B 1 49 ? 16.889 -22.682 44.088 1.00 15.44 49 SER B O 1
ATOM 2530 N N . THR B 1 50 ? 16.837 -21.440 45.955 1.00 15.65 50 THR B N 1
ATOM 2531 C CA . THR B 1 50 ? 17.707 -22.325 46.748 1.00 15.23 50 THR B CA 1
ATOM 2532 C C . THR B 1 50 ? 16.906 -22.946 47.895 1.00 15.76 50 THR B C 1
ATOM 2533 O O . THR B 1 50 ? 17.480 -23.555 48.785 1.00 16.83 50 THR B O 1
ATOM 2537 N N . GLY B 1 51 ? 15.586 -22.774 47.893 1.00 15.20 51 GLY B N 1
ATOM 2538 C CA . GLY B 1 51 ? 14.748 -23.162 49.009 1.00 16.37 51 GLY B CA 1
ATOM 2539 C C . GLY B 1 51 ? 14.126 -24.535 48.910 1.00 16.67 51 GLY B C 1
ATOM 2540 O O . GLY B 1 51 ? 14.672 -25.443 48.330 1.00 16.96 51 GLY B O 1
ATOM 2541 N N . ALA B 1 52 ? 12.935 -24.665 49.455 1.00 16.67 52 ALA B N 1
ATOM 2542 C CA . ALA B 1 52 ? 12.277 -25.960 49.488 1.00 15.78 52 ALA B CA 1
ATOM 2543 C C . ALA B 1 52 ? 12.040 -26.495 48.082 1.00 15.03 52 ALA B C 1
ATOM 2544 O O . ALA B 1 52 ? 11.541 -25.779 47.200 1.00 15.18 52 ALA B O 1
ATOM 2546 N N . GLU B 1 53 ? 12.323 -27.769 47.887 1.00 15.73 53 GLU B N 1
ATOM 2547 C CA . GLU B 1 53 ? 12.079 -28.397 46.630 1.00 15.19 53 GLU B CA 1
ATOM 2548 C C . GLU B 1 53 ? 10.626 -28.383 46.216 1.00 15.76 53 GLU B C 1
ATOM 2549 O O . GLU B 1 53 ? 10.344 -28.357 45.022 1.00 15.85 53 GLU B O 1
ATOM 2555 N N . LYS B 1 54 ? 9.702 -28.370 47.180 1.00 16.28 54 LYS B N 1
ATOM 2556 C CA . LYS B 1 54 ? 8.286 -28.380 46.838 1.00 15.97 54 LYS B CA 1
ATOM 2557 C C . LYS B 1 54 ? 7.985 -27.210 45.896 1.00 15.64 54 LYS B C 1
ATOM 2558 O O . LYS B 1 54 ? 7.226 -27.357 44.962 1.00 15.48 54 LYS B O 1
ATOM 2564 N N . TYR B 1 55 ? 8.574 -26.053 46.190 1.00 15.16 55 TYR B N 1
ATOM 2565 C CA . TYR B 1 55 ? 8.296 -24.855 45.414 1.00 14.70 55 TYR B CA 1
ATOM 2566 C C . TYR B 1 55 ? 9.230 -24.688 44.223 1.00 14.36 55 TYR B C 1
ATOM 2567 O O . TYR B 1 55 ? 8.806 -24.239 43.156 1.00 14.95 55 TYR B O 1
ATOM 2576 N N . LYS B 1 56 ? 10.495 -25.048 44.362 1.00 14.52 56 LYS B N 1
ATOM 2577 C CA . LYS B 1 56 ? 11.421 -24.957 43.248 1.00 14.67 56 LYS B CA 1
ATOM 2578 C C . LYS B 1 56 ? 10.932 -25.861 42.103 1.00 14.61 56 LYS B C 1
ATOM 2579 O O . LYS B 1 56 ? 10.858 -25.463 40.935 1.00 14.38 56 LYS B O 1
ATOM 2585 N N . ASP B 1 57 ? 10.578 -27.077 42.445 1.00 14.93 57 ASP B N 1
ATOM 2586 C CA . ASP B 1 57 ? 10.088 -27.996 41.449 1.00 14.81 57 ASP B CA 1
ATOM 2587 C C . ASP B 1 57 ? 8.756 -27.523 40.894 1.00 14.63 57 ASP B C 1
ATOM 2588 O O . ASP B 1 57 ? 8.493 -27.670 39.723 1.00 15.25 57 ASP B O 1
ATOM 2593 N N . LEU B 1 58 ? 7.871 -27.005 41.716 1.00 14.31 58 LEU B N 1
ATOM 2594 C CA . LEU B 1 58 ? 6.612 -26.505 41.196 1.00 14.42 58 LEU B CA 1
ATOM 2595 C C . LEU B 1 58 ? 6.867 -25.456 40.119 1.00 13.69 58 LEU B C 1
ATOM 2596 O O . LEU B 1 58 ? 6.205 -25.436 39.088 1.00 14.33 58 LEU B O 1
ATOM 2601 N N . LEU B 1 59 ? 7.808 -24.561 40.400 1.00 13.46 59 LEU B N 1
ATOM 2602 C CA . LEU B 1 59 ? 8.104 -23.505 39.448 1.00 13.58 59 LEU B CA 1
ATOM 2603 C C . LEU B 1 59 ? 8.646 -24.051 38.153 1.00 13.54 59 LEU B C 1
ATOM 2604 O O . LEU B 1 59 ? 8.262 -23.570 37.080 1.00 14.19 59 LEU B O 1
ATOM 2609 N N . LEU B 1 60 ? 9.559 -25.021 38.236 1.00 14.58 60 LEU B N 1
ATOM 2610 C CA . LEU B 1 60 ? 10.158 -25.580 37.043 1.00 14.31 60 LEU B CA 1
ATOM 2611 C C . LEU B 1 60 ? 9.164 -26.421 36.274 1.00 14.19 60 LEU B C 1
ATOM 2612 O O . LEU B 1 60 ? 9.129 -26.395 35.055 1.00 14.87 60 LEU B O 1
ATOM 2617 N N . ASP B 1 61 ? 8.296 -27.130 36.994 1.00 14.74 61 ASP B N 1
ATOM 2618 C CA . ASP B 1 61 ? 7.242 -27.905 36.340 1.00 14.36 61 ASP B CA 1
ATOM 2619 C C . ASP B 1 61 ? 6.393 -26.915 35.526 1.00 13.99 61 ASP B C 1
ATOM 2620 O O . ASP B 1 61 ? 6.075 -27.147 34.366 1.00 15.15 61 ASP B O 1
ATOM 2625 N N . THR B 1 62 ? 5.951 -25.831 36.173 1.00 14.46 62 THR B N 1
ATOM 2626 C CA . THR B 1 62 ? 5.007 -24.925 35.535 1.00 13.89 62 THR B CA 1
ATOM 2627 C C . THR B 1 62 ? 5.637 -24.107 34.425 1.00 14.25 62 THR B C 1
ATOM 2628 O O . THR B 1 62 ? 5.029 -23.920 33.381 1.00 14.29 62 THR B O 1
ATOM 2632 N N . GLY B 1 63 ? 6.847 -23.622 34.647 1.00 14.78 63 GLY B N 1
ATOM 2633 C CA . GLY B 1 63 ? 7.518 -22.889 33.572 1.00 14.27 63 GLY B CA 1
ATOM 2634 C C . GLY B 1 63 ? 7.704 -23.747 32.332 1.00 14.14 63 GLY B C 1
ATOM 2635 O O . GLY B 1 63 ? 7.563 -23.290 31.187 1.00 14.37 63 GLY B O 1
ATOM 2636 N N . THR B 1 64 ? 8.024 -25.025 32.541 1.00 14.29 64 THR B N 1
ATOM 2637 C CA . THR B 1 64 ? 8.154 -25.944 31.416 1.00 14.16 64 THR B CA 1
ATOM 2638 C C . THR B 1 64 ? 6.795 -26.146 30.719 1.00 14.23 64 THR B C 1
ATOM 2639 O O . THR B 1 64 ? 6.713 -26.164 29.487 1.00 14.93 64 THR B O 1
ATOM 2643 N N . GLU B 1 65 ? 5.723 -26.301 31.495 1.00 14.13 65 GLU B N 1
ATOM 2644 C CA . GLU B 1 65 ? 4.406 -26.404 30.892 1.00 14.33 65 GLU B CA 1
ATOM 2645 C C . GLU B 1 65 ? 4.107 -25.139 30.084 1.00 14.29 65 GLU B C 1
ATOM 2646 O O . GLU B 1 65 ? 3.530 -25.194 29.001 1.00 14.18 65 GLU B O 1
ATOM 2652 N N . GLU B 1 66 ? 4.448 -23.975 30.610 1.00 13.63 66 GLU B N 1
ATOM 2653 C CA . GLU B 1 66 ? 4.127 -22.756 29.872 1.00 14.08 66 GLU B CA 1
ATOM 2654 C C . GLU B 1 66 ? 4.843 -22.712 28.510 1.00 13.99 66 GLU B C 1
ATOM 2655 O O . GLU B 1 66 ? 4.318 -22.103 27.571 1.00 14.27 66 GLU B O 1
ATOM 2661 N N . MET B 1 67 ? 6.017 -23.324 28.366 1.00 14.21 67 MET B N 1
ATOM 2662 C CA . MET B 1 67 ? 6.656 -23.414 27.050 1.00 15.07 67 MET B CA 1
ATOM 2663 C C . MET B 1 67 ? 5.755 -24.151 26.074 1.00 13.74 67 MET B C 1
ATOM 2664 O O . MET B 1 67 ? 5.698 -23.817 24.912 1.00 14.51 67 MET B O 1
ATOM 2673 N N . ALA B 1 68 ? 5.053 -25.172 26.554 1.00 14.16 68 ALA B N 1
ATOM 2674 C CA . ALA B 1 68 ? 4.093 -25.881 25.704 1.00 13.57 68 ALA B CA 1
ATOM 2675 C C . ALA B 1 68 ? 2.967 -24.963 25.297 1.00 13.84 68 ALA B C 1
ATOM 2676 O O . ALA B 1 68 ? 2.427 -25.085 24.193 1.00 13.71 68 ALA B O 1
ATOM 2678 N N . HIS B 1 69 ? 2.578 -24.055 26.186 1.00 13.95 69 HIS B N 1
ATOM 2679 C CA . HIS B 1 69 ? 1.513 -23.137 25.841 1.00 13.79 69 HIS B CA 1
ATOM 2680 C C . HIS B 1 69 ? 1.985 -22.088 24.842 1.00 13.86 69 HIS B C 1
ATOM 2681 O O . HIS B 1 69 ? 1.235 -21.721 23.945 1.00 13.80 69 HIS B O 1
ATOM 2688 N N . VAL B 1 70 ? 3.236 -21.641 24.969 1.00 13.87 70 VAL B N 1
ATOM 2689 C CA . VAL B 1 70 ? 3.819 -20.731 23.985 1.00 13.93 70 VAL B CA 1
ATOM 2690 C C . VAL B 1 70 ? 3.751 -21.391 22.605 1.00 13.41 70 VAL B C 1
ATOM 2691 O O . VAL B 1 70 ? 3.387 -20.757 21.593 1.00 13.54 70 VAL B O 1
ATOM 2695 N N . GLU B 1 71 ? 4.107 -22.669 22.566 1.00 13.78 71 GLU B N 1
ATOM 2696 C CA . GLU B 1 71 ? 4.057 -23.455 21.327 1.00 13.32 71 GLU B CA 1
ATOM 2697 C C . GLU B 1 71 ? 2.660 -23.546 20.773 1.00 13.38 71 GLU B C 1
ATOM 2698 O O . GLU B 1 71 ? 2.437 -23.379 19.592 1.00 14.39 71 GLU B O 1
ATOM 2704 N N . MET B 1 72 ? 1.703 -23.817 21.640 1.00 14.25 72 MET B N 1
ATOM 2705 C CA . MET B 1 72 ? 0.300 -23.915 21.208 1.00 14.57 72 MET B CA 1
ATOM 2706 C C . MET B 1 72 ? -0.217 -22.596 20.661 1.00 13.44 72 MET B C 1
ATOM 2707 O O . MET B 1 72 ? -0.850 -22.576 19.601 1.00 14.96 72 MET B O 1
ATOM 2712 N N . ILE B 1 73 ? 0.044 -21.492 21.355 1.00 13.98 73 ILE B N 1
ATOM 2713 C CA . ILE B 1 73 ? -0.488 -20.217 20.863 1.00 14.21 73 ILE B CA 1
ATOM 2714 C C . ILE B 1 73 ? 0.180 -19.863 19.535 1.00 13.72 73 ILE B C 1
ATOM 2715 O O . ILE B 1 73 ? -0.478 -19.408 18.596 1.00 14.04 73 ILE B O 1
ATOM 2720 N N . SER B 1 74 ? 1.485 -20.093 19.435 1.00 14.31 74 SER B N 1
ATOM 2721 C CA . SER B 1 74 ? 2.189 -19.808 18.194 1.00 14.19 74 SER B CA 1
ATOM 2722 C C . SER B 1 74 ? 1.590 -20.604 17.053 1.00 13.44 74 SER B C 1
ATOM 2723 O O . SER B 1 74 ? 1.426 -20.105 15.918 1.00 15.06 74 SER B O 1
ATOM 2726 N N . THR B 1 75 ? 1.251 -21.857 17.335 1.00 13.93 75 THR B N 1
ATOM 2727 C CA . THR B 1 75 ? 0.698 -22.735 16.318 1.00 13.83 75 THR B CA 1
ATOM 2728 C C . THR B 1 75 ? -0.701 -22.288 15.916 1.00 14.17 75 THR B C 1
ATOM 2729 O O . THR B 1 75 ? -1.059 -22.250 14.742 1.00 14.01 75 THR B O 1
ATOM 2733 N N . MET B 1 76 ? -1.509 -22.002 16.917 1.00 14.27 76 MET B N 1
ATOM 2734 C CA . MET B 1 76 ? -2.881 -21.551 16.696 1.00 14.31 76 MET B CA 1
ATOM 2735 C C . MET B 1 76 ? -2.882 -20.313 15.800 1.00 13.98 76 MET B C 1
ATOM 2736 O O . MET B 1 76 ? -3.689 -20.188 14.877 1.00 14.48 76 MET B O 1
ATOM 2741 N N . ILE B 1 77 ? -1.996 -19.366 16.084 1.00 13.80 77 ILE B N 1
ATOM 2742 C CA . ILE B 1 77 ? -1.909 -18.140 15.289 1.00 13.70 77 ILE B CA 1
ATOM 2743 C C . ILE B 1 77 ? -1.537 -18.494 13.854 1.00 14.00 77 ILE B C 1
ATOM 2744 O O . ILE B 1 77 ? -2.110 -17.934 12.897 1.00 13.91 77 ILE B O 1
ATOM 2749 N N . GLY B 1 78 ? -0.563 -19.393 13.666 1.00 14.15 78 GLY B N 1
ATOM 2750 C CA . GLY B 1 78 ? -0.202 -19.806 12.330 1.00 14.32 78 GLY B CA 1
ATOM 2751 C C . GLY B 1 78 ? -1.370 -20.371 11.532 1.00 13.93 78 GLY B C 1
ATOM 2752 O O . GLY B 1 78 ? -1.605 -20.019 10.380 1.00 14.32 78 GLY B O 1
ATOM 2753 N N . TYR B 1 79 ? -2.162 -21.212 12.176 1.00 13.36 79 TYR B N 1
ATOM 2754 C CA . TYR B 1 79 ? -3.312 -21.766 11.505 1.00 13.68 79 TYR B CA 1
ATOM 2755 C C . TYR B 1 79 ? -4.306 -20.654 11.185 1.00 13.95 79 TYR B C 1
ATOM 2756 O O . TYR B 1 79 ? -4.914 -20.638 10.102 1.00 14.92 79 TYR B O 1
ATOM 2765 N N . LEU B 1 80 ? -4.504 -19.751 12.139 1.00 13.95 80 LEU B N 1
ATOM 2766 C CA . LEU B 1 80 ? -5.496 -18.684 11.978 1.00 13.60 80 LEU B CA 1
ATOM 2767 C C . LEU B 1 80 ? -5.167 -17.702 10.889 1.00 14.19 80 LEU B C 1
ATOM 2768 O O . LEU B 1 80 ? -6.068 -17.067 10.315 1.00 14.15 80 LEU B O 1
ATOM 2773 N N . LEU B 1 81 ? -3.878 -17.602 10.583 1.00 14.07 81 LEU B N 1
ATOM 2774 C CA . LEU B 1 81 ? -3.403 -16.721 9.527 1.00 14.32 81 LEU B CA 1
ATOM 2775 C C . LEU B 1 81 ? -3.423 -17.337 8.127 1.00 14.62 81 LEU B C 1
ATOM 2776 O O . LEU B 1 81 ? -3.101 -16.658 7.146 1.00 15.03 81 LEU B O 1
ATOM 2781 N N . GLU B 1 82 ? -3.807 -18.602 8.027 1.00 14.84 82 GLU B N 1
ATOM 2782 C CA . GLU B 1 82 ? -3.854 -19.237 6.709 1.00 14.89 82 GLU B CA 1
ATOM 2783 C C . GLU B 1 82 ? -4.776 -18.468 5.771 1.00 15.27 82 GLU B C 1
ATOM 2784 O O . GLU B 1 82 ? -5.896 -18.075 6.146 1.00 16.25 82 GLU B O 1
ATOM 2790 N N . ASP B 1 83 ? -4.280 -18.266 4.553 1.00 16.23 83 ASP B N 1
ATOM 2791 C CA . ASP B 1 83 ? -5.055 -17.622 3.503 1.00 16.43 83 ASP B CA 1
ATOM 2792 C C . ASP B 1 83 ? -5.505 -16.200 3.828 1.00 16.10 83 ASP B C 1
ATOM 2793 O O . ASP B 1 83 ? -6.387 -15.656 3.161 1.00 16.88 83 ASP B O 1
ATOM 2798 N N . ALA B 1 84 ? -4.853 -15.551 4.782 1.00 15.22 84 ALA B N 1
ATOM 2799 C CA . ALA B 1 84 ? -5.272 -14.202 5.145 1.00 14.95 84 ALA B CA 1
ATOM 2800 C C . ALA B 1 84 ? -4.993 -13.240 3.995 1.00 14.21 84 ALA B C 1
ATOM 2801 O O . ALA B 1 84 ? -3.999 -13.386 3.291 1.00 14.91 84 ALA B O 1
ATOM 2803 N N . PRO B 1 85 ? -5.840 -12.235 3.796 1.00 14.18 85 PRO B N 1
ATOM 2804 C CA . PRO B 1 85 ? -5.639 -11.289 2.703 1.00 14.66 85 PRO B CA 1
ATOM 2805 C C . PRO B 1 85 ? -4.514 -10.323 2.999 1.00 14.56 85 PRO B C 1
ATOM 2806 O O . PRO B 1 85 ? -4.393 -9.837 4.143 1.00 15.48 85 PRO B O 1
ATOM 2810 N N . PHE B 1 86 ? -3.719 -10.003 1.980 1.00 14.21 86 PHE B N 1
ATOM 2811 C CA . PHE B 1 86 ? -2.627 -9.055 2.174 1.00 14.48 86 PHE B CA 1
ATOM 2812 C C . PHE B 1 86 ? -2.255 -8.182 0.989 1.00 14.28 86 PHE B C 1
ATOM 2813 O O . PHE B 1 86 ? -1.332 -7.368 1.108 1.00 15.03 86 PHE B O 1
ATOM 2821 N N . GLY B 1 87 ? -2.930 -8.323 -0.151 1.00 14.50 87 GLY B N 1
ATOM 2822 C CA . GLY B 1 87 ? -2.611 -7.484 -1.282 1.00 14.89 87 GLY B CA 1
ATOM 2823 C C . GLY B 1 87 ? -3.767 -7.342 -2.250 1.00 15.13 87 GLY B C 1
ATOM 2824 O O . GLY B 1 87 ? -4.852 -7.882 -2.033 1.00 15.21 87 GLY B O 1
ATOM 2825 N N . PRO B 1 88 ? -3.550 -6.535 -3.270 1.00 16.04 88 PRO B N 1
ATOM 2826 C CA . PRO B 1 88 ? -4.583 -6.240 -4.238 1.00 15.89 88 PRO B CA 1
ATOM 2827 C C . PRO B 1 88 ? -5.240 -7.433 -4.867 1.00 16.78 88 PRO B C 1
ATOM 2828 O O . PRO B 1 88 ? -6.425 -7.342 -5.173 1.00 17.37 88 PRO B O 1
ATOM 2832 N N . GLU B 1 89 ? -4.523 -8.514 -5.085 1.00 16.03 89 GLU B N 1
ATOM 2833 C CA . GLU B 1 89 ? -5.174 -9.658 -5.729 1.00 16.85 89 GLU B CA 1
ATOM 2834 C C . GLU B 1 89 ? -6.236 -10.298 -4.825 1.00 16.60 89 GLU B C 1
ATOM 2835 O O . GLU B 1 89 ? -7.187 -10.902 -5.297 1.00 17.50 89 GLU B O 1
ATOM 2841 N N . ASP B 1 90 ? -6.082 -10.164 -3.515 1.00 14.90 90 ASP B N 1
ATOM 2842 C CA . ASP B 1 90 ? -7.097 -10.666 -2.600 1.00 14.74 90 ASP B CA 1
ATOM 2843 C C . ASP B 1 90 ? -8.342 -9.805 -2.714 1.00 15.44 90 ASP B C 1
ATOM 2844 O O . ASP B 1 90 ? -9.473 -10.299 -2.705 1.00 16.37 90 ASP B O 1
ATOM 2849 N N . LEU B 1 91 ? -8.151 -8.500 -2.857 1.00 16.02 91 LEU B N 1
ATOM 2850 C CA . LEU B 1 91 ? -9.275 -7.582 -3.013 1.00 17.41 91 LEU B CA 1
ATOM 2851 C C . LEU B 1 91 ? -9.983 -7.749 -4.349 1.00 17.22 91 LEU B C 1
ATOM 2852 O O . LEU B 1 91 ? -11.186 -7.532 -4.455 1.00 19.09 91 LEU B O 1
ATOM 2857 N N . LYS B 1 92 ? -9.241 -8.182 -5.346 1.00 17.38 92 LYS B N 1
ATOM 2858 C CA . LYS B 1 92 ? -9.853 -8.454 -6.645 1.00 18.23 92 LYS B CA 1
ATOM 2859 C C . LYS B 1 92 ? -10.805 -9.636 -6.546 1.00 17.74 92 LYS B C 1
ATOM 2860 O O . LYS B 1 92 ? -11.898 -9.626 -7.123 1.00 20.13 92 LYS B O 1
ATOM 2866 N N . ARG B 1 93 ? -10.386 -10.635 -5.792 1.00 18.00 93 ARG B N 1
ATOM 2867 C CA . ARG B 1 93 ? -11.194 -11.827 -5.536 1.00 17.99 93 ARG B CA 1
ATOM 2868 C C . ARG B 1 93 ? -12.445 -11.473 -4.725 1.00 18.31 93 ARG B C 1
ATOM 2869 O O . ARG B 1 93 ? -13.543 -11.978 -4.956 1.00 17.95 93 ARG B O 1
ATOM 2877 N N . ASP B 1 94 ? -12.265 -10.631 -3.711 1.00 19.87 94 ASP B N 1
ATOM 2878 C CA . ASP B 1 94 ? -13.361 -10.239 -2.832 1.00 20.38 94 ASP B CA 1
ATOM 2879 C C . ASP B 1 94 ? -13.084 -8.887 -2.189 1.00 20.06 94 ASP B C 1
ATOM 2880 O O . ASP B 1 94 ? -12.343 -8.801 -1.208 1.00 19.36 94 ASP B O 1
ATOM 2885 N N . PRO B 1 95 ? -13.626 -7.818 -2.766 1.00 21.02 95 PRO B N 1
ATOM 2886 C CA . PRO B 1 95 ? -13.389 -6.471 -2.250 1.00 21.35 95 PRO B CA 1
ATOM 2887 C C . PRO B 1 95 ? -13.771 -6.283 -0.808 1.00 21.77 95 PRO B C 1
ATOM 2888 O O . PRO B 1 95 ? -13.179 -5.413 -0.153 1.00 21.12 95 PRO B O 1
ATOM 2892 N N . SER B 1 96 ? -14.652 -7.115 -0.297 1.00 21.79 96 SER B N 1
ATOM 2893 C CA . SER B 1 96 ? -15.059 -6.993 1.101 1.00 22.92 96 SER B CA 1
ATOM 2894 C C . SER B 1 96 ? -13.944 -7.340 2.078 1.00 20.81 96 SER B C 1
ATOM 2895 O O . SER B 1 96 ? -14.005 -6.998 3.273 1.00 22.57 96 SER B O 1
ATOM 2898 N N . LEU B 1 97 ? -12.911 -8.022 1.580 1.00 18.84 97 LEU B N 1
ATOM 2899 C CA . LEU B 1 97 ? -11.775 -8.331 2.422 1.00 17.27 97 LEU B CA 1
ATOM 2900 C C . LEU B 1 97 ? -11.009 -7.099 2.881 1.00 16.88 97 LEU B C 1
ATOM 2901 O O . LEU B 1 97 ? -10.142 -7.237 3.735 1.00 15.96 97 LEU B O 1
ATOM 2906 N N . ALA B 1 98 ? -11.290 -5.917 2.321 1.00 16.71 98 ALA B N 1
ATOM 2907 C CA . ALA B 1 98 ? -10.652 -4.726 2.825 1.00 16.66 98 ALA B CA 1
ATOM 2908 C C . ALA B 1 98 ? -10.884 -4.522 4.331 1.00 16.56 98 ALA B C 1
ATOM 2909 O O . ALA B 1 98 ? -9.994 -3.995 5.019 1.00 15.97 98 ALA B O 1
ATOM 2911 N N . THR B 1 99 ? -12.052 -4.908 4.836 1.00 17.03 99 THR B N 1
ATOM 2912 C CA . THR B 1 99 ? -12.331 -4.779 6.263 1.00 16.94 99 THR B CA 1
ATOM 2913 C C . THR B 1 99 ? -11.409 -5.652 7.090 1.00 16.24 99 THR B C 1
ATOM 2914 O O . THR B 1 99 ? -10.864 -5.237 8.102 1.00 15.67 99 THR B O 1
ATOM 2918 N N . THR B 1 100 ? -11.264 -6.891 6.651 1.00 15.78 100 THR B N 1
ATOM 2919 C CA . THR B 1 100 ? -10.358 -7.808 7.325 1.00 15.32 100 THR B CA 1
ATOM 2920 C C . THR B 1 100 ? -8.915 -7.287 7.292 1.00 15.17 100 THR B C 1
ATOM 2921 O O . THR B 1 100 ? -8.249 -7.243 8.294 1.00 15.27 100 THR B O 1
ATOM 2925 N N . MET B 1 101 ? -8.465 -6.839 6.134 1.00 14.45 101 MET B N 1
ATOM 2926 C CA . MET B 1 101 ? -7.118 -6.346 6.005 1.00 15.00 101 MET B CA 1
ATOM 2927 C C . MET B 1 101 ? -6.914 -5.157 6.938 1.00 14.98 101 MET B C 1
ATOM 2928 O O . MET B 1 101 ? -5.868 -5.081 7.614 1.00 15.62 101 MET B O 1
ATOM 2933 N N . ALA B 1 102 ? -7.914 -4.272 7.038 1.00 15.68 102 ALA B N 1
ATOM 2934 C CA . ALA B 1 102 ? -7.761 -3.117 7.912 1.00 15.31 102 ALA B CA 1
ATOM 2935 C C . ALA B 1 102 ? -7.525 -3.488 9.352 1.00 14.81 102 ALA B C 1
ATOM 2936 O O . ALA B 1 102 ? -6.859 -2.750 10.096 1.00 16.82 102 ALA B O 1
ATOM 2938 N N . GLY B 1 103 ? -8.097 -4.604 9.778 1.00 14.29 103 GLY B N 1
ATOM 2939 C CA . GLY B 1 103 ? -7.988 -5.036 11.160 1.00 14.23 103 GLY B CA 1
ATOM 2940 C C . GLY B 1 103 ? -6.786 -5.904 11.493 1.00 14.42 103 GLY B C 1
ATOM 2941 O O . GLY B 1 103 ? -6.528 -6.206 12.656 1.00 14.78 103 GLY B O 1
ATOM 2942 N N . MET B 1 104 ? -6.064 -6.343 10.469 1.00 14.45 104 MET B N 1
ATOM 2943 C CA . MET B 1 104 ? -4.930 -7.213 10.664 1.00 14.08 104 MET B CA 1
ATOM 2944 C C . MET B 1 104 ? -3.710 -6.458 11.120 1.00 14.12 104 MET B C 1
ATOM 2945 O O . MET B 1 104 ? -3.607 -5.260 10.995 1.00 15.75 104 MET B O 1
ATOM 2950 N N . ASP B 1 105 ? -2.770 -7.204 11.679 1.00 14.04 105 ASP B N 1
ATOM 2951 C CA . ASP B 1 105 ? -1.445 -6.659 11.960 1.00 13.30 105 ASP B CA 1
ATOM 2952 C C . ASP B 1 105 ? -0.652 -6.668 10.654 1.00 13.60 105 ASP B C 1
ATOM 2953 O O . ASP B 1 105 ? -0.449 -7.738 10.073 1.00 13.69 105 ASP B O 1
ATOM 2958 N N . PRO B 1 106 ? -0.281 -5.510 10.091 1.00 13.94 106 PRO B N 1
ATOM 2959 C CA . PRO B 1 106 ? 0.451 -5.494 8.840 1.00 14.52 106 PRO B CA 1
ATOM 2960 C C . PRO B 1 106 ? 1.707 -6.342 8.852 1.00 13.39 106 PRO B C 1
ATOM 2961 O O . PRO B 1 106 ? 2.126 -6.840 7.811 1.00 13.88 106 PRO B O 1
ATOM 2965 N N . GLU B 1 107 ? 2.316 -6.516 10.023 1.00 12.95 107 GLU B N 1
ATOM 2966 C CA . GLU B 1 107 ? 3.574 -7.260 10.061 1.00 12.76 107 GLU B CA 1
ATOM 2967 C C . GLU B 1 107 ? 3.358 -8.765 10.003 1.00 12.92 107 GLU B C 1
ATOM 2968 O O . GLU B 1 107 ? 4.303 -9.476 9.700 1.00 13.92 107 GLU B O 1
ATOM 2974 N N . HIS B 1 108 ? 2.136 -9.250 10.286 1.00 12.32 108 HIS B N 1
ATOM 2975 C CA . HIS B 1 108 ? 1.915 -10.684 10.141 1.00 13.17 108 HIS B CA 1
ATOM 2976 C C . HIS B 1 108 ? 2.306 -11.173 8.756 1.00 13.15 108 HIS B C 1
ATOM 2977 O O . HIS B 1 108 ? 3.022 -12.155 8.639 1.00 15.02 108 HIS B O 1
ATOM 2984 N N . SER B 1 109 ? 1.877 -10.454 7.732 1.00 13.60 109 SER B N 1
ATOM 2985 C CA . SER B 1 109 ? 2.280 -10.789 6.378 1.00 13.54 109 SER B CA 1
ATOM 2986 C C . SER B 1 109 ? 3.672 -10.299 6.017 1.00 14.11 109 SER B C 1
ATOM 2987 O O . SER B 1 109 ? 4.540 -11.042 5.572 1.00 13.89 109 SER B O 1
ATOM 2990 N N . LEU B 1 110 ? 3.889 -9.006 6.219 1.00 13.19 110 LEU B N 1
ATOM 2991 C CA . LEU B 1 110 ? 5.083 -8.376 5.675 1.00 13.46 110 LEU B CA 1
ATOM 2992 C C . LEU B 1 110 ? 6.355 -8.867 6.337 1.00 13.17 110 LEU B C 1
ATOM 2993 O O . LEU B 1 110 ? 7.371 -9.069 5.673 1.00 13.50 110 LEU B O 1
ATOM 2998 N N . VAL B 1 111 ? 6.327 -8.987 7.658 1.00 13.61 111 VAL B N 1
ATOM 2999 C CA . VAL B 1 111 ? 7.514 -9.359 8.400 1.00 13.32 111 VAL B CA 1
ATOM 3000 C C . VAL B 1 111 ? 7.643 -10.880 8.559 1.00 13.61 111 VAL B C 1
ATOM 3001 O O . VAL B 1 111 ? 8.691 -11.445 8.312 1.00 13.37 111 VAL B O 1
ATOM 3005 N N . HIS B 1 112 ? 6.539 -11.530 8.911 1.00 13.39 112 HIS B N 1
ATOM 3006 C CA . HIS B 1 112 ? 6.569 -12.947 9.280 1.00 13.64 112 HIS B CA 1
ATOM 3007 C C . HIS B 1 112 ? 6.046 -13.941 8.257 1.00 13.77 112 HIS B C 1
ATOM 3008 O O . HIS B 1 112 ? 6.060 -15.129 8.541 1.00 14.49 112 HIS B O 1
ATOM 3015 N N . GLY B 1 113 ? 5.560 -13.485 7.107 1.00 13.30 113 GLY B N 1
ATOM 3016 C CA . GLY B 1 113 ? 5.102 -14.438 6.102 1.00 13.76 113 GLY B CA 1
ATOM 3017 C C . GLY B 1 113 ? 3.845 -15.175 6.529 1.00 13.63 113 GLY B C 1
ATOM 3018 O O . GLY B 1 113 ? 3.668 -16.330 6.193 1.00 14.48 113 GLY B O 1
ATOM 3019 N N . LEU B 1 114 ? 2.947 -14.461 7.223 1.00 13.97 114 LEU B N 1
ATOM 3020 C CA . LEU B 1 114 ? 1.717 -14.987 7.779 1.00 14.65 114 LEU B CA 1
ATOM 3021 C C . LEU B 1 114 ? 2.001 -16.063 8.810 1.00 14.41 114 LEU B C 1
ATOM 3022 O O . LEU B 1 114 ? 1.470 -17.154 8.786 1.00 16.52 114 LEU B O 1
ATOM 3027 N N . ASN B 1 115 ? 2.838 -15.685 9.766 1.00 15.07 115 ASN B N 1
ATOM 3028 C CA . ASN B 1 115 ? 3.135 -16.489 10.927 1.00 15.44 115 ASN B CA 1
ATOM 3029 C C . ASN B 1 115 ? 3.115 -15.569 12.145 1.00 14.66 115 ASN B C 1
ATOM 3030 O O . ASN B 1 115 ? 3.125 -14.347 12.032 1.00 14.67 115 ASN B O 1
ATOM 3035 N N . ALA B 1 116 ? 3.110 -16.199 13.324 1.00 15.15 116 ALA B N 1
ATOM 3036 C CA . ALA B 1 116 ? 3.104 -15.473 14.567 1.00 14.47 116 ALA B CA 1
ATOM 3037 C C . ALA B 1 116 ? 4.338 -14.592 14.768 1.00 14.49 116 ALA B C 1
ATOM 3038 O O . ALA B 1 116 ? 5.430 -14.886 14.294 1.00 15.96 116 ALA B O 1
ATOM 3040 N N . SER B 1 117 ? 4.120 -13.486 15.459 1.00 14.97 117 SER B N 1
ATOM 3041 C CA . SER B 1 117 ? 5.196 -12.647 15.994 1.00 14.14 117 SER B CA 1
ATOM 3042 C C . SER B 1 117 ? 5.373 -12.959 17.467 1.00 13.59 117 SER B C 1
ATOM 3043 O O . SER B 1 117 ? 4.554 -13.682 18.069 1.00 14.39 117 SER B O 1
ATOM 3046 N N . LEU B 1 118 ? 6.358 -12.314 18.084 1.00 14.36 118 LEU B N 1
ATOM 3047 C CA . LEU B 1 118 ? 6.521 -12.365 19.523 1.00 15.15 118 LEU B CA 1
ATOM 3048 C C . LEU B 1 118 ? 6.126 -11.017 20.122 1.00 14.56 118 LEU B C 1
ATOM 3049 O O . LEU B 1 118 ? 6.662 -10.571 21.143 1.00 14.78 118 LEU B O 1
ATOM 3054 N N . ASN B 1 119 ? 5.182 -10.351 19.456 1.00 13.95 119 ASN B N 1
ATOM 3055 C CA . ASN B 1 119 ? 4.646 -9.083 19.931 1.00 14.21 119 ASN B CA 1
ATOM 3056 C C . ASN B 1 119 ? 3.229 -9.265 20.436 1.00 13.75 119 ASN B C 1
ATOM 3057 O O . ASN B 1 119 ? 2.623 -10.306 20.255 1.00 14.23 119 ASN B O 1
ATOM 3062 N N . ASN B 1 120 ? 2.705 -8.217 21.041 1.00 12.76 120 ASN B N 1
ATOM 3063 C CA . ASN B 1 120 ? 1.298 -8.213 21.433 1.00 12.78 120 ASN B CA 1
ATOM 3064 C C . ASN B 1 120 ? 0.461 -7.799 20.208 1.00 13.25 120 ASN B C 1
ATOM 3065 O O . ASN B 1 120 ? 1.003 -7.608 19.148 1.00 13.70 120 ASN B O 1
ATOM 3070 N N . PRO B 1 121 ? -0.847 -7.671 20.344 1.00 13.24 121 PRO B N 1
ATOM 3071 C CA . PRO B 1 121 ? -1.681 -7.320 19.183 1.00 13.03 121 PRO B CA 1
ATOM 3072 C C . PRO B 1 121 ? -1.345 -5.991 18.530 1.00 15.02 121 PRO B C 1
ATOM 3073 O O . PRO B 1 121 ? -1.719 -5.751 17.376 1.00 16.37 121 PRO B O 1
ATOM 3077 N N . ASN B 1 122 ? -0.696 -5.112 19.287 1.00 15.47 122 ASN B N 1
ATOM 3078 C CA . ASN B 1 122 ? -0.289 -3.819 18.784 1.00 16.15 122 ASN B CA 1
ATOM 3079 C C . ASN B 1 122 ? 1.107 -3.737 18.265 1.00 16.08 122 ASN B C 1
ATOM 3080 O O . ASN B 1 122 ? 1.551 -2.672 17.886 1.00 18.15 122 ASN B O 1
ATOM 3085 N N . GLY B 1 123 ? 1.782 -4.858 18.169 1.00 15.36 123 GLY B N 1
ATOM 3086 C CA . GLY B 1 123 ? 3.135 -4.893 17.648 1.00 15.77 123 GLY B CA 1
ATOM 3087 C C . GLY B 1 123 ? 4.177 -4.495 18.671 1.00 14.93 123 GLY B C 1
ATOM 3088 O O . GLY B 1 123 ? 5.342 -4.368 18.307 1.00 16.44 123 GLY B O 1
ATOM 3089 N N . ALA B 1 124 ? 3.798 -4.368 19.942 1.00 14.83 124 ALA B N 1
ATOM 3090 C CA . ALA B 1 124 ? 4.777 -4.056 20.976 1.00 14.68 124 ALA B CA 1
ATOM 3091 C C . ALA B 1 124 ? 5.492 -5.345 21.348 1.00 14.27 124 ALA B C 1
ATOM 3092 O O . ALA B 1 124 ? 4.870 -6.343 21.698 1.00 14.53 124 ALA B O 1
ATOM 3094 N N . ALA B 1 125 ? 6.810 -5.327 21.255 1.00 14.57 125 ALA B N 1
ATOM 3095 C CA . ALA B 1 125 ? 7.609 -6.521 21.504 1.00 14.19 125 ALA B CA 1
ATOM 3096 C C . ALA B 1 125 ? 7.479 -7.013 22.926 1.00 13.80 125 ALA B C 1
ATOM 3097 O O . ALA B 1 125 ? 7.539 -6.251 23.875 1.00 14.56 125 ALA B O 1
ATOM 3099 N N . TRP B 1 126 ? 7.390 -8.308 23.101 1.00 13.22 126 TRP B N 1
ATOM 3100 C CA . TRP B 1 126 ? 7.478 -8.854 24.445 1.00 13.14 126 TRP B CA 1
ATOM 3101 C C . TRP B 1 126 ? 8.815 -8.416 25.015 1.00 12.97 126 TRP B C 1
ATOM 3102 O O . TRP B 1 126 ? 9.824 -8.402 24.304 1.00 13.66 126 TRP B O 1
ATOM 3113 N N . ASN B 1 127 ? 8.852 -8.114 26.300 1.00 13.95 127 ASN B N 1
ATOM 3114 C CA . ASN B 1 127 ? 10.113 -7.754 26.913 1.00 14.54 127 ASN B CA 1
ATOM 3115 C C . ASN B 1 127 ? 10.195 -8.237 28.356 1.00 13.99 127 ASN B C 1
ATOM 3116 O O . ASN B 1 127 ? 9.178 -8.450 29.043 1.00 13.86 127 ASN B O 1
ATOM 3121 N N . ALA B 1 128 ? 11.419 -8.350 28.849 1.00 13.65 128 ALA B N 1
ATOM 3122 C CA . ALA B 1 128 ? 11.654 -8.902 30.168 1.00 13.96 128 ALA B CA 1
ATOM 3123 C C . ALA B 1 128 ? 11.192 -8.021 31.300 1.00 13.78 128 ALA B C 1
ATOM 3124 O O . ALA B 1 128 ? 11.164 -8.492 32.420 1.00 15.04 128 ALA B O 1
ATOM 3126 N N . GLY B 1 129 ? 10.840 -6.772 31.036 1.00 14.29 129 GLY B N 1
ATOM 3127 C CA . GLY B 1 129 ? 10.239 -5.944 32.052 1.00 15.20 129 GLY B CA 1
ATOM 3128 C C . GLY B 1 129 ? 8.912 -6.516 32.548 1.00 14.70 129 GLY B C 1
ATOM 3129 O O . GLY B 1 129 ? 8.426 -6.121 33.595 1.00 15.75 129 GLY B O 1
ATOM 3130 N N . TYR B 1 130 ? 8.309 -7.441 31.795 1.00 13.73 130 TYR B N 1
ATOM 3131 C CA . TYR B 1 130 ? 7.101 -8.122 32.219 1.00 13.09 130 TYR B CA 1
ATOM 3132 C C . TYR B 1 130 ? 7.354 -9.192 33.281 1.00 13.48 130 TYR B C 1
ATOM 3133 O O . TYR B 1 130 ? 6.410 -9.676 33.913 1.00 14.54 130 TYR B O 1
ATOM 3142 N N . VAL B 1 131 ? 8.612 -9.582 33.444 1.00 13.75 131 VAL B N 1
ATOM 3143 C CA . VAL B 1 131 ? 8.980 -10.717 34.306 1.00 14.24 131 VAL B CA 1
ATOM 3144 C C . VAL B 1 131 ? 9.434 -10.290 35.693 1.00 14.91 131 VAL B C 1
ATOM 3145 O O . VAL B 1 131 ? 10.196 -9.350 35.808 1.00 16.12 131 VAL B O 1
ATOM 3149 N N . THR B 1 132 ? 8.995 -11.018 36.711 1.00 14.53 132 THR B N 1
ATOM 3150 C CA . THR B 1 132 ? 9.476 -10.831 38.058 1.00 14.39 132 THR B CA 1
ATOM 3151 C C . THR B 1 132 ? 10.133 -12.104 38.584 1.00 14.57 132 THR B C 1
ATOM 3152 O O . THR B 1 132 ? 9.579 -13.207 38.469 1.00 15.18 132 THR B O 1
ATOM 3156 N N . SER B 1 133 ? 11.310 -11.935 39.144 1.00 14.55 133 SER B N 1
ATOM 3157 C CA . SER B 1 133 ? 11.989 -12.971 39.930 1.00 13.95 133 SER B CA 1
ATOM 3158 C C . SER B 1 133 ? 12.781 -12.219 40.982 1.00 14.47 133 SER B C 1
ATOM 3159 O O . SER B 1 133 ? 13.864 -11.711 40.677 1.00 16.17 133 SER B O 1
ATOM 3162 N N . SER B 1 134 ? 12.242 -12.117 42.184 1.00 14.52 134 SER B N 1
ATOM 3163 C CA . SER B 1 134 ? 12.808 -11.252 43.205 1.00 13.56 134 SER B CA 1
ATOM 3164 C C . SER B 1 134 ? 13.737 -11.891 44.203 1.00 14.24 134 SER B C 1
ATOM 3165 O O . SER B 1 134 ? 14.428 -11.176 44.946 1.00 13.82 134 SER B O 1
ATOM 3168 N N . GLY B 1 135 ? 13.699 -13.220 44.301 1.00 14.11 135 GLY B N 1
ATOM 3169 C CA . GLY B 1 135 ? 14.399 -13.928 45.335 1.00 14.55 135 GLY B CA 1
ATOM 3170 C C . GLY B 1 135 ? 13.530 -14.283 46.532 1.00 13.99 135 GLY B C 1
ATOM 3171 O O . GLY B 1 135 ? 13.901 -15.126 47.351 1.00 14.33 135 GLY B O 1
ATOM 3172 N N . ASN B 1 136 ? 12.382 -13.642 46.671 1.00 14.63 136 ASN B N 1
ATOM 3173 C CA . ASN B 1 136 ? 11.452 -13.895 47.778 1.00 14.62 136 ASN B CA 1
ATOM 3174 C C . ASN B 1 136 ? 10.227 -14.544 47.203 1.00 15.03 136 ASN B C 1
ATOM 3175 O O . ASN B 1 136 ? 9.544 -13.943 46.393 1.00 15.40 136 ASN B O 1
ATOM 3180 N N . LEU B 1 137 ? 9.959 -15.792 47.620 1.00 14.74 137 LEU B N 1
ATOM 3181 C CA . LEU B 1 137 ? 8.843 -16.542 47.035 1.00 14.78 137 LEU B CA 1
ATOM 3182 C C . LEU B 1 137 ? 7.508 -16.262 47.679 1.00 14.96 137 LEU B C 1
ATOM 3183 O O . LEU B 1 137 ? 6.488 -16.616 47.123 1.00 15.35 137 LEU B O 1
ATOM 3188 N N . VAL B 1 138 ? 7.490 -15.587 48.818 1.00 15.08 138 VAL B N 1
ATOM 3189 C CA . VAL B 1 138 ? 6.207 -15.149 49.317 1.00 15.60 138 VAL B CA 1
ATOM 3190 C C . VAL B 1 138 ? 5.674 -14.070 48.322 1.00 16.30 138 VAL B C 1
ATOM 3191 O O . VAL B 1 138 ? 4.549 -14.124 47.847 1.00 17.11 138 VAL B O 1
ATOM 3195 N N . ALA B 1 139 ? 6.513 -13.096 48.012 1.00 16.66 139 ALA B N 1
ATOM 3196 C CA . ALA B 1 139 ? 6.163 -12.129 47.020 1.00 15.88 139 ALA B CA 1
ATOM 3197 C C . ALA B 1 139 ? 5.967 -12.764 45.661 1.00 15.67 139 ALA B C 1
ATOM 3198 O O . ALA B 1 139 ? 5.015 -12.437 44.952 1.00 15.92 139 ALA B O 1
ATOM 3200 N N . ASP B 1 140 ? 6.882 -13.622 45.240 1.00 15.18 140 ASP B N 1
ATOM 3201 C CA . ASP B 1 140 ? 6.779 -14.106 43.879 1.00 14.97 140 ASP B CA 1
ATOM 3202 C C . ASP B 1 140 ? 5.637 -15.095 43.666 1.00 15.02 140 ASP B C 1
ATOM 3203 O O . ASP B 1 140 ? 5.088 -15.133 42.595 1.00 14.49 140 ASP B O 1
ATOM 3208 N N . MET B 1 141 ? 5.271 -15.892 44.666 1.00 15.29 141 MET B N 1
ATOM 3209 C CA . MET B 1 141 ? 4.088 -16.728 44.492 1.00 15.25 141 MET B CA 1
ATOM 3210 C C . MET B 1 141 ? 2.834 -15.862 44.355 1.00 14.97 141 MET B C 1
ATOM 3211 O O . MET B 1 141 ? 1.925 -16.214 43.617 1.00 15.35 141 MET B O 1
ATOM 3216 N N . ARG B 1 142 ? 2.794 -14.737 45.040 1.00 15.48 142 ARG B N 1
ATOM 3217 C CA . ARG B 1 142 ? 1.704 -13.787 44.852 1.00 15.94 142 ARG B CA 1
ATOM 3218 C C . ARG B 1 142 ? 1.719 -13.304 43.395 1.00 14.31 142 ARG B C 1
ATOM 3219 O O . ARG B 1 142 ? 0.674 -13.202 42.760 1.00 15.25 142 ARG B O 1
ATOM 3227 N N . PHE B 1 143 ? 2.906 -12.945 42.887 1.00 13.80 143 PHE B N 1
ATOM 3228 C CA . PHE B 1 143 ? 3.038 -12.542 41.500 1.00 13.92 143 PHE B CA 1
ATOM 3229 C C . PHE B 1 143 ? 2.520 -13.630 40.557 1.00 13.45 143 PHE B C 1
ATOM 3230 O O . PHE B 1 143 ? 1.828 -13.339 39.578 1.00 13.98 143 PHE B O 1
ATOM 3238 N N . ASN B 1 144 ? 2.894 -14.875 40.822 1.00 14.01 144 ASN B N 1
ATOM 3239 C CA . ASN B 1 144 ? 2.518 -15.994 39.966 1.00 13.48 144 ASN B CA 1
ATOM 3240 C C . ASN B 1 144 ? 0.994 -16.173 39.958 1.00 14.18 144 ASN B C 1
ATOM 3241 O O . ASN B 1 144 ? 0.397 -16.377 38.903 1.00 14.05 144 ASN B O 1
ATOM 3246 N N . VAL B 1 145 ? 0.361 -16.005 41.108 1.00 14.11 145 VAL B N 1
ATOM 3247 C CA . VAL B 1 145 ? -1.091 -16.024 41.130 1.00 14.30 145 VAL B CA 1
ATOM 3248 C C . VAL B 1 145 ? -1.661 -14.909 40.249 1.00 14.99 145 VAL B C 1
ATOM 3249 O O . VAL B 1 145 ? -2.618 -15.134 39.507 1.00 15.49 145 VAL B O 1
ATOM 3253 N N . VAL B 1 146 ? -1.106 -13.718 40.354 1.00 14.65 146 VAL B N 1
ATOM 3254 C CA . VAL B 1 146 ? -1.518 -12.604 39.487 1.00 14.75 146 VAL B CA 1
ATOM 3255 C C . VAL B 1 146 ? -1.357 -12.929 38.021 1.00 14.66 146 VAL B C 1
ATOM 3256 O O . VAL B 1 146 ? -2.248 -12.678 37.208 1.00 14.88 146 VAL B O 1
ATOM 3260 N N . ARG B 1 147 ? -0.199 -13.450 37.673 1.00 13.95 147 ARG B N 1
ATOM 3261 C CA . ARG B 1 147 ? 0.059 -13.801 36.290 1.00 15.04 147 ARG B CA 1
ATOM 3262 C C . ARG B 1 147 ? -1.035 -14.697 35.751 1.00 14.25 147 ARG B C 1
ATOM 3263 O O . ARG B 1 147 ? -1.609 -14.446 34.680 1.00 14.53 147 ARG B O 1
ATOM 3271 N N . GLU B 1 148 ? -1.383 -15.707 36.530 1.00 14.65 148 GLU B N 1
ATOM 3272 C CA . GLU B 1 148 ? -2.354 -16.686 36.096 1.00 14.48 148 GLU B CA 1
ATOM 3273 C C . GLU B 1 148 ? -3.778 -16.122 36.143 1.00 13.82 148 GLU B C 1
ATOM 3274 O O . GLU B 1 148 ? -4.640 -16.568 35.387 1.00 15.07 148 GLU B O 1
ATOM 3285 N N . SER B 1 149 ? -4.000 -15.127 36.997 1.00 13.90 149 SER B N 1
ATOM 3286 C CA . SER B 1 149 ? -5.288 -14.460 37.134 1.00 14.18 149 SER B CA 1
ATOM 3287 C C . SER B 1 149 ? -5.542 -13.533 35.947 1.00 14.36 149 SER B C 1
ATOM 3288 O O . SER B 1 149 ? -6.616 -13.560 35.326 1.00 15.11 149 SER B O 1
ATOM 3291 N N . GLU B 1 150 ? -4.558 -12.701 35.649 1.00 15.12 150 GLU B N 1
ATOM 3292 C CA . GLU B 1 150 ? -4.694 -11.819 34.516 1.00 14.60 150 GLU B CA 1
ATOM 3293 C C . GLU B 1 150 ? -4.770 -12.628 33.219 1.00 14.56 150 GLU B C 1
ATOM 3294 O O . GLU B 1 150 ? -5.518 -12.280 32.297 1.00 15.31 150 GLU B O 1
ATOM 3300 N N . ALA B 1 151 ? -3.986 -13.686 33.107 1.00 15.41 151 ALA B N 1
ATOM 3301 C CA . ALA B 1 151 ? -4.021 -14.519 31.919 1.00 15.22 151 ALA B CA 1
ATOM 3302 C C . ALA B 1 151 ? -5.386 -15.145 31.749 1.00 15.40 151 ALA B C 1
ATOM 3303 O O . ALA B 1 151 ? -5.955 -15.142 30.657 1.00 15.13 151 ALA B O 1
ATOM 3305 N N . ARG B 1 152 ? -5.919 -15.722 32.825 1.00 14.69 152 ARG B N 1
ATOM 3306 C CA . ARG B 1 152 ? -7.207 -16.377 32.719 1.00 15.74 152 ARG B CA 1
ATOM 3307 C C . ARG B 1 152 ? -8.317 -15.399 32.413 1.00 14.63 152 ARG B C 1
ATOM 3308 O O . ARG B 1 152 ? -9.279 -15.759 31.730 1.00 15.02 152 ARG B O 1
ATOM 3316 N N . LEU B 1 153 ? -8.191 -14.182 32.898 1.00 14.30 153 LEU B N 1
ATOM 3317 C CA . LEU B 1 153 ? -9.128 -13.148 32.531 1.00 14.59 153 LEU B CA 1
ATOM 3318 C C . LEU B 1 153 ? -9.113 -12.934 31.017 1.00 14.51 153 LEU B C 1
ATOM 3319 O O . LEU B 1 153 ? -10.160 -12.833 30.377 1.00 14.45 153 LEU B O 1
ATOM 3324 N N . GLN B 1 154 ? -7.912 -12.786 30.467 1.00 14.61 154 GLN B N 1
ATOM 3325 C CA . GLN B 1 154 ? -7.768 -12.530 29.054 1.00 14.17 154 GLN B CA 1
ATOM 3326 C C . GLN B 1 154 ? -8.278 -13.732 28.244 1.00 14.09 154 GLN B C 1
ATOM 3327 O O . GLN B 1 154 ? -8.958 -13.523 27.241 1.00 14.56 154 GLN B O 1
ATOM 3333 N N . VAL B 1 155 ? -7.984 -14.964 28.671 1.00 14.38 155 VAL B N 1
ATOM 3334 C CA . VAL B 1 155 ? -8.466 -16.122 27.971 1.00 14.41 155 VAL B CA 1
ATOM 3335 C C . VAL B 1 155 ? -9.989 -16.173 28.021 1.00 14.80 155 VAL B C 1
ATOM 3336 O O . VAL B 1 155 ? -10.639 -16.537 27.050 1.00 14.36 155 VAL B O 1
ATOM 3340 N N . SER B 1 156 ? -10.571 -15.770 29.129 1.00 14.51 156 SER B N 1
ATOM 3341 C CA . SER B 1 156 ? -12.039 -15.744 29.293 1.00 14.85 156 SER B CA 1
ATOM 3342 C C . SER B 1 156 ? -12.642 -14.734 28.335 1.00 14.60 156 SER B C 1
ATOM 3343 O O . SER B 1 156 ? -13.660 -15.025 27.677 1.00 15.41 156 SER B O 1
ATOM 3346 N N . ARG B 1 157 ? -12.013 -13.567 28.222 1.00 14.02 157 ARG B N 1
ATOM 3347 C CA . ARG B 1 157 ? -12.452 -12.573 27.236 1.00 13.95 157 ARG B CA 1
ATOM 3348 C C . ARG B 1 157 ? -12.320 -13.132 25.811 1.00 13.41 157 ARG B C 1
ATOM 3349 O O . ARG B 1 157 ? -13.225 -12.994 24.982 1.00 13.90 157 ARG B O 1
ATOM 3357 N N . LEU B 1 158 ? -11.189 -13.762 25.506 1.00 13.83 158 LEU B N 1
ATOM 3358 C CA . LEU B 1 158 ? -10.992 -14.335 24.181 1.00 14.76 158 LEU B CA 1
ATOM 3359 C C . LEU B 1 158 ? -12.093 -15.334 23.813 1.00 14.31 158 LEU B C 1
ATOM 3360 O O . LEU B 1 158 ? -12.517 -15.393 22.679 1.00 14.75 158 LEU B O 1
ATOM 3365 N N . TYR B 1 159 ? -12.583 -16.088 24.781 1.00 15.46 159 TYR B N 1
ATOM 3366 C CA . TYR B 1 159 ? -13.662 -17.029 24.564 1.00 15.82 159 TYR B CA 1
ATOM 3367 C C . TYR B 1 159 ? -14.907 -16.357 23.987 1.00 16.26 159 TYR B C 1
ATOM 3368 O O . TYR B 1 159 ? -15.617 -16.960 23.176 1.00 15.89 159 TYR B O 1
ATOM 3377 N N . SER B 1 160 ? -15.153 -15.118 24.425 1.00 15.85 160 SER B N 1
ATOM 3378 C CA . SER B 1 160 ? -16.260 -14.307 23.912 1.00 16.48 160 SER B CA 1
ATOM 3379 C C . SER B 1 160 ? -15.906 -13.448 22.714 1.00 15.93 160 SER B C 1
ATOM 3380 O O . SER B 1 160 ? -16.704 -12.603 22.291 1.00 17.25 160 SER B O 1
ATOM 3383 N N . MET B 1 161 ? -14.725 -13.686 22.133 1.00 15.12 161 MET B N 1
ATOM 3384 C CA . MET B 1 161 ? -14.295 -12.931 20.974 1.00 14.80 161 MET B CA 1
ATOM 3385 C C . MET B 1 161 ? -14.259 -13.811 19.715 1.00 14.69 161 MET B C 1
ATOM 3386 O O . MET B 1 161 ? -13.866 -13.350 18.647 1.00 16.46 161 MET B O 1
ATOM 3391 N N . THR B 1 162 ? -14.688 -15.058 19.849 1.00 15.65 162 THR B N 1
ATOM 3392 C CA . THR B 1 162 ? -14.775 -15.976 18.731 1.00 16.21 162 THR B CA 1
ATOM 3393 C C . THR B 1 162 ? -15.931 -16.934 18.969 1.00 16.56 162 THR B C 1
ATOM 3394 O O . THR B 1 162 ? -16.310 -17.183 20.107 1.00 17.38 162 THR B O 1
ATOM 3398 N N . GLU B 1 163 ? -16.462 -17.482 17.880 1.00 16.08 163 GLU B N 1
ATOM 3399 C CA . GLU B 1 163 ? -17.382 -18.633 17.964 1.00 17.62 163 GLU B CA 1
ATOM 3400 C C . GLU B 1 163 ? -16.762 -19.909 17.392 1.00 17.30 163 GLU B C 1
ATOM 3401 O O . GLU B 1 163 ? -17.418 -20.951 17.292 1.00 19.47 163 GLU B O 1
ATOM 3407 N N . ASP B 1 164 ? -15.487 -19.854 17.030 1.00 16.91 164 ASP B N 1
ATOM 3408 C CA . ASP B 1 164 ? -14.795 -21.010 16.515 1.00 16.24 164 ASP B CA 1
ATOM 3409 C C . ASP B 1 164 ? -14.611 -22.057 17.589 1.00 16.55 164 ASP B C 1
ATOM 3410 O O . ASP B 1 164 ? -13.958 -21.826 18.578 1.00 16.64 164 ASP B O 1
ATOM 3415 N N . GLU B 1 165 ? -15.213 -23.222 17.406 1.00 16.70 165 GLU B N 1
ATOM 3416 C CA . GLU B 1 165 ? -15.156 -24.234 18.439 1.00 17.42 165 GLU B CA 1
ATOM 3417 C C . GLU B 1 165 ? -13.799 -24.893 18.559 1.00 16.61 165 GLU B C 1
ATOM 3418 O O . GLU B 1 165 ? -13.490 -25.397 19.632 1.00 16.75 165 GLU B O 1
ATOM 3424 N N . GLY B 1 166 ? -12.959 -24.842 17.518 1.00 16.66 166 GLY B N 1
ATOM 3425 C CA . GLY B 1 166 ? -11.594 -25.314 17.627 1.00 16.52 166 GLY B CA 1
ATOM 3426 C C . GLY B 1 166 ? -10.762 -24.370 18.490 1.00 15.95 166 GLY B C 1
ATOM 3427 O O . GLY B 1 166 ? -10.018 -24.789 19.386 1.00 16.04 166 GLY B O 1
ATOM 3428 N N . VAL B 1 167 ? -10.900 -23.082 18.235 1.00 15.21 167 VAL B N 1
ATOM 3429 C CA . VAL B 1 167 ? -10.245 -22.101 19.081 1.00 15.34 167 VAL B CA 1
ATOM 3430 C C . VAL B 1 167 ? -10.746 -22.243 20.519 1.00 15.26 167 VAL B C 1
ATOM 3431 O O . VAL B 1 167 ? -9.964 -22.240 21.477 1.00 15.11 167 VAL B O 1
ATOM 3435 N N . ARG B 1 168 ? -12.072 -22.314 20.687 1.00 15.25 168 ARG B N 1
ATOM 3436 C CA . ARG B 1 168 ? -12.618 -22.465 22.020 1.00 15.22 168 ARG B CA 1
ATOM 3437 C C . ARG B 1 168 ? -12.156 -23.717 22.747 1.00 15.08 168 ARG B C 1
ATOM 3438 O O . ARG B 1 168 ? -11.979 -23.672 23.961 1.00 16.12 168 ARG B O 1
ATOM 3446 N N . ASP B 1 169 ? -11.961 -24.821 22.022 1.00 15.88 169 ASP B N 1
ATOM 3447 C CA . ASP B 1 169 ? -11.485 -26.039 22.653 1.00 16.54 169 ASP B CA 1
ATOM 3448 C C . ASP B 1 169 ? -10.143 -25.747 23.312 1.00 15.82 169 ASP B C 1
ATOM 3449 O O . ASP B 1 169 ? -9.904 -26.135 24.453 1.00 16.37 169 ASP B O 1
ATOM 3454 N N . MET B 1 170 ? -9.232 -25.087 22.581 1.00 16.17 170 MET B N 1
ATOM 3455 C CA . MET B 1 170 ? -7.926 -24.720 23.147 1.00 15.39 170 MET B CA 1
ATOM 3456 C C . MET B 1 170 ? -8.109 -23.816 24.354 1.00 15.03 170 MET B C 1
ATOM 3457 O O . MET B 1 170 ? -7.496 -24.006 25.404 1.00 15.72 170 MET B O 1
ATOM 3462 N N . LEU B 1 171 ? -8.941 -22.804 24.208 1.00 15.40 171 LEU B N 1
ATOM 3463 C CA . LEU B 1 171 ? -9.164 -21.867 25.290 1.00 15.23 171 LEU B CA 1
ATOM 3464 C C . LEU B 1 171 ? -9.699 -22.552 26.557 1.00 14.99 171 LEU B C 1
ATOM 3465 O O . LEU B 1 171 ? -9.309 -22.233 27.676 1.00 15.90 171 LEU B O 1
ATOM 3470 N N . LYS B 1 172 ? -10.610 -23.498 26.364 1.00 15.88 172 LYS B N 1
ATOM 3471 C CA . LYS B 1 172 ? -11.159 -24.227 27.491 1.00 16.40 172 LYS B CA 1
ATOM 3472 C C . LYS B 1 172 ? -10.100 -25.015 28.246 1.00 16.03 172 LYS B C 1
ATOM 3473 O O . LYS B 1 172 ? -10.205 -25.163 29.481 1.00 17.29 172 LYS B O 1
ATOM 3479 N N . PHE B 1 173 ? -9.151 -25.594 27.509 1.00 15.57 173 PHE B N 1
ATOM 3480 C CA . PHE B 1 173 ? -8.027 -26.257 28.11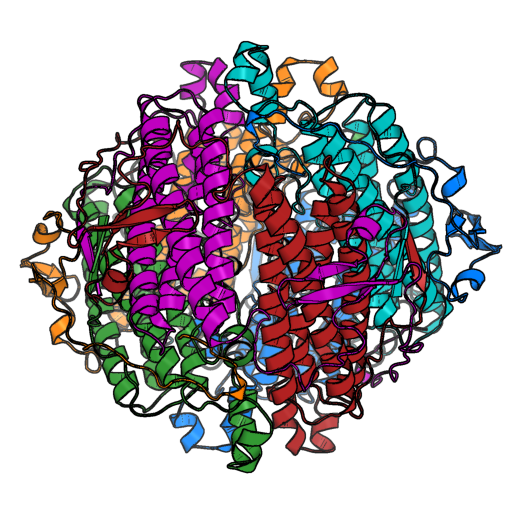9 1.00 15.65 173 PHE B CA 1
ATOM 3481 C C . PHE B 1 173 ? -7.186 -25.284 28.919 1.00 15.49 173 PHE B C 1
ATOM 3482 O O . PHE B 1 173 ? -6.859 -25.559 30.068 1.00 16.19 173 PHE B O 1
ATOM 3490 N N . LEU B 1 174 ? -6.841 -24.154 28.310 1.00 15.89 174 LEU B N 1
ATOM 3491 C CA . LEU B 1 174 ? -6.056 -23.156 29.009 1.00 16.15 174 LEU B CA 1
ATOM 3492 C C . LEU B 1 174 ? -6.767 -22.601 30.230 1.00 15.60 174 LEU B C 1
ATOM 3493 O O . LEU B 1 174 ? -6.121 -22.404 31.258 1.00 15.66 174 LEU B O 1
ATOM 3498 N N . LEU B 1 175 ? -8.087 -22.418 30.178 1.00 15.65 175 LEU B N 1
ATOM 3499 C CA . LEU B 1 175 ? -8.798 -21.980 31.372 1.00 16.19 175 LEU B CA 1
ATOM 3500 C C . LEU B 1 175 ? -8.587 -22.933 32.527 1.00 16.34 175 LEU B C 1
ATOM 3501 O O . LEU B 1 175 ? -8.413 -22.499 33.668 1.00 16.07 175 LEU B O 1
ATOM 3506 N N . ALA B 1 176 ? -8.670 -24.220 32.235 1.00 16.56 176 ALA B N 1
ATOM 3507 C CA . ALA B 1 176 ? -8.517 -25.248 33.248 1.00 16.37 176 ALA B CA 1
ATOM 3508 C C . ALA B 1 176 ? -7.113 -25.266 33.805 1.00 16.16 176 ALA B C 1
ATOM 3509 O O . ALA B 1 176 ? -6.919 -25.370 35.006 1.00 16.27 176 ALA B O 1
ATOM 3511 N N . ARG B 1 177 ? -6.121 -25.188 32.935 1.00 15.71 177 ARG B N 1
ATOM 3512 C CA . ARG B 1 177 ? -4.740 -25.155 33.415 1.00 16.36 177 ARG B CA 1
ATOM 3513 C C . ARG B 1 177 ? -4.452 -23.920 34.246 1.00 16.38 177 ARG B C 1
ATOM 3514 O O . ARG B 1 177 ? -3.743 -24.005 35.273 1.00 15.93 177 ARG B O 1
ATOM 3522 N N . GLU B 1 178 ? -5.025 -22.780 33.862 1.00 16.07 178 GLU B N 1
ATOM 3523 C CA . GLU B 1 178 ? -4.879 -21.555 34.652 1.00 18.26 178 GLU B CA 1
ATOM 3524 C C . GLU B 1 178 ? -5.582 -21.659 36.004 1.00 17.13 178 GLU B C 1
ATOM 3525 O O . GLU B 1 178 ? -5.117 -21.094 37.003 1.00 16.70 178 GLU B O 1
ATOM 3531 N N . THR B 1 179 ? -6.685 -22.401 36.077 1.00 17.40 179 THR B N 1
ATOM 3532 C CA . THR B 1 179 ? -7.266 -22.718 37.376 1.00 17.31 179 THR B CA 1
ATOM 3533 C C . THR B 1 179 ? -6.296 -23.467 38.258 1.00 16.31 179 THR B C 1
ATOM 3534 O O . THR B 1 179 ? -6.057 -23.071 39.416 1.00 16.00 179 THR B O 1
ATOM 3538 N N . GLN B 1 180 ? -5.729 -24.539 37.709 1.00 15.63 180 GLN B N 1
ATOM 3539 C CA . GLN B 1 180 ? -4.769 -25.326 38.470 1.00 16.64 180 GLN B CA 1
ATOM 3540 C C . GLN B 1 180 ? -3.594 -24.466 38.896 1.00 16.06 180 GLN B C 1
ATOM 3541 O O . GLN B 1 180 ? -3.143 -24.552 40.043 1.00 15.95 180 GLN B O 1
ATOM 3547 N N . HIS B 1 181 ? -3.079 -23.649 37.985 1.00 16.08 181 HIS B N 1
ATOM 3548 C CA . HIS B 1 181 ? -1.901 -22.854 38.305 1.00 15.00 181 HIS B CA 1
ATOM 3549 C C . HIS B 1 181 ? -2.233 -21.797 39.367 1.00 15.47 181 HIS B C 1
ATOM 3550 O O . HIS B 1 181 ? -1.487 -21.609 40.324 1.00 15.62 181 HIS B O 1
ATOM 3557 N N . GLN B 1 182 ? -3.360 -21.125 39.236 1.00 15.35 182 GLN B N 1
ATOM 3558 C CA . GLN B 1 182 ? -3.808 -20.214 40.295 1.00 15.39 182 GLN B CA 1
ATOM 3559 C C . GLN B 1 182 ? -3.829 -20.930 41.645 1.00 15.84 182 GLN B C 1
ATOM 3560 O O . GLN B 1 182 ? -3.268 -20.462 42.628 1.00 16.32 182 GLN B O 1
ATOM 3566 N N . LEU B 1 183 ? -4.472 -22.089 41.694 1.00 15.73 183 LEU B N 1
ATOM 3567 C CA . LEU B 1 183 ? -4.613 -22.813 42.935 1.00 16.05 183 LEU B CA 1
ATOM 3568 C C . LEU B 1 183 ? -3.315 -23.311 43.519 1.00 15.85 183 LEU B C 1
ATOM 3569 O O . LEU B 1 183 ? -3.103 -23.184 44.734 1.00 16.23 183 LEU B O 1
ATOM 3574 N N . GLN B 1 184 ? -2.438 -23.873 42.686 1.00 15.68 184 GLN B N 1
ATOM 3575 C CA . GLN B 1 184 ? -1.197 -24.420 43.234 1.00 15.69 184 GLN B CA 1
ATOM 3576 C C . GLN B 1 184 ? -0.334 -23.287 43.787 1.00 15.88 184 GLN B C 1
ATOM 3577 O O . GLN B 1 184 ? 0.325 -23.428 44.836 1.00 15.09 184 GLN B O 1
ATOM 3583 N N . PHE B 1 185 ? -0.311 -22.154 43.081 1.00 15.95 185 PHE B N 1
ATOM 3584 C CA . PHE B 1 185 ? 0.477 -21.013 43.559 1.00 15.20 185 PHE B CA 1
ATOM 3585 C C . PHE B 1 185 ? -0.133 -20.401 44.803 1.00 16.47 185 PHE B C 1
ATOM 3586 O O . PHE B 1 185 ? 0.591 -19.943 45.677 1.00 16.59 185 PHE B O 1
ATOM 3594 N N . MET B 1 186 ? -1.468 -20.420 44.920 1.00 16.37 186 MET B N 1
ATOM 3595 C CA . MET B 1 186 ? -2.104 -19.950 46.150 1.00 17.18 186 MET B CA 1
ATOM 3596 C C . MET B 1 186 ? -1.738 -20.858 47.328 1.00 16.00 186 MET B C 1
ATOM 3597 O O . MET B 1 186 ? -1.506 -20.378 48.435 1.00 16.44 186 MET B O 1
ATOM 3602 N N . LYS B 1 187 ? -1.701 -22.166 47.114 1.00 16.32 187 LYS B N 1
ATOM 3603 C CA . LYS B 1 187 ? -1.321 -23.073 48.192 1.00 15.75 187 LYS B CA 1
ATOM 3604 C C . LYS B 1 187 ? 0.117 -22.818 48.626 1.00 16.18 187 LYS B C 1
ATOM 3605 O O . LYS B 1 187 ? 0.443 -22.763 49.815 1.00 16.52 187 LYS B O 1
ATOM 3611 N N . ALA B 1 188 ? 0.997 -22.680 47.645 1.00 15.86 188 ALA B N 1
ATOM 3612 C CA . ALA B 1 188 ? 2.391 -22.384 47.947 1.00 15.69 188 ALA B CA 1
ATOM 3613 C C . ALA B 1 188 ? 2.505 -21.075 48.718 1.00 15.74 188 ALA B C 1
ATOM 3614 O O . ALA B 1 188 ? 3.200 -20.977 49.717 1.00 15.90 188 ALA B O 1
ATOM 3616 N N . GLN B 1 189 ? 1.794 -20.064 48.239 1.00 16.07 189 GLN B N 1
ATOM 3617 C CA . GLN B 1 189 ? 1.800 -18.787 48.882 1.00 16.99 189 GLN B CA 1
ATOM 3618 C C . GLN B 1 189 ? 1.360 -18.894 50.350 1.00 17.38 189 GLN B C 1
ATOM 3619 O O . GLN B 1 189 ? 1.984 -18.332 51.241 1.00 17.62 189 GLN B O 1
ATOM 3625 N N . GLU B 1 190 ? 0.278 -19.623 50.608 1.00 17.66 190 GLU B N 1
ATOM 3626 C CA . GLU B 1 190 ? -0.228 -19.749 51.971 1.00 18.95 190 GLU B CA 1
ATOM 3627 C C . GLU B 1 190 ? 0.734 -20.478 52.872 1.00 17.95 190 GLU B C 1
ATOM 3628 O O . GLU B 1 190 ? 0.936 -20.078 54.020 1.00 17.85 190 GLU B O 1
ATOM 3634 N N . GLU B 1 191 ? 1.390 -21.505 52.366 1.00 17.64 191 GLU B N 1
ATOM 3635 C CA . GLU B 1 191 ? 2.364 -22.216 53.200 1.00 17.66 191 GLU B CA 1
ATOM 3636 C C . GLU B 1 191 ? 3.553 -21.319 53.519 1.00 17.83 191 GLU B C 1
ATOM 3637 O O . GLU B 1 191 ? 4.046 -21.285 54.645 1.00 17.29 191 GLU B O 1
ATOM 3643 N N . LEU B 1 192 ? 4.009 -20.576 52.535 1.00 17.82 192 LEU B N 1
ATOM 3644 C CA . LEU B 1 192 ? 5.120 -19.669 52.748 1.00 17.58 192 LEU B CA 1
ATOM 3645 C C . LEU B 1 192 ? 4.722 -18.544 53.691 1.00 17.42 192 LEU B C 1
ATOM 3646 O O . LEU B 1 192 ? 5.542 -18.112 54.518 1.00 17.74 192 LEU B O 1
ATOM 3651 N N . GLU B 1 193 ? 3.482 -18.047 53.597 1.00 18.27 193 GLU B N 1
ATOM 3652 C CA . GLU B 1 193 ? 3.014 -17.010 54.521 1.00 18.10 193 GLU B CA 1
ATOM 3653 C C . GLU B 1 193 ? 3.000 -17.517 55.960 1.00 18.30 193 GLU B C 1
ATOM 3654 O O . GLU B 1 193 ? 3.303 -16.765 56.897 1.00 18.71 193 GLU B O 1
ATOM 3660 N N . GLU B 1 194 ? 2.635 -18.780 56.136 1.00 18.11 194 GLU B N 1
ATOM 3661 C CA . GLU B 1 194 ? 2.633 -19.358 57.473 1.00 18.58 194 GLU B CA 1
ATOM 3662 C C . GLU B 1 194 ? 4.034 -19.398 58.046 1.00 18.93 194 GLU B C 1
ATOM 3663 O O . GLU B 1 194 ? 4.220 -19.190 59.248 1.00 19.48 194 GLU B O 1
ATOM 3669 N N . LYS B 1 195 ? 5.016 -19.713 57.204 1.00 18.60 195 LYS B N 1
ATOM 3670 C CA . LYS B 1 195 ? 6.392 -19.837 57.634 1.00 19.11 195 LYS B CA 1
ATOM 3671 C C . LYS B 1 195 ? 7.069 -18.494 57.875 1.00 18.96 195 LYS B C 1
ATOM 3672 O O . LYS B 1 195 ? 7.766 -18.329 58.863 1.00 20.46 195 LYS B O 1
ATOM 3678 N N . TYR B 1 196 ? 6.813 -17.528 57.004 1.00 18.12 196 TYR B N 1
ATOM 3679 C CA . TYR B 1 196 ? 7.536 -16.262 57.054 1.00 18.39 196 TYR B CA 1
ATOM 3680 C C . TYR B 1 196 ? 6.735 -15.052 57.500 1.00 18.37 196 TYR B C 1
ATOM 3681 O O . TYR B 1 196 ? 7.347 -14.071 57.940 1.00 20.49 196 TYR B O 1
ATOM 3690 N N . GLY B 1 197 ? 5.412 -15.079 57.379 1.00 18.81 197 GLY B N 1
ATOM 3691 C CA . GLY B 1 197 ? 4.568 -13.944 57.715 1.00 19.12 197 GLY B CA 1
ATOM 3692 C C . GLY B 1 197 ? 3.654 -13.508 56.590 1.00 19.44 197 GLY B C 1
ATOM 3693 O O . GLY B 1 197 ? 3.916 -13.746 55.412 1.00 19.61 197 GLY B O 1
ATOM 3694 N N . ILE B 1 198 ? 2.552 -12.877 56.963 1.00 19.19 198 ILE B N 1
ATOM 3695 C CA . ILE B 1 198 ? 1.609 -12.374 55.977 1.00 20.27 198 ILE B CA 1
ATOM 3696 C C . ILE B 1 198 ? 2.069 -11.084 55.321 1.00 19.92 198 ILE B C 1
ATOM 3697 O O . ILE B 1 198 ? 1.666 -10.768 54.198 1.00 20.63 198 ILE B O 1
ATOM 3702 N N . ILE B 1 199 ? 2.914 -10.326 56.005 1.00 20.15 199 ILE B N 1
ATOM 3703 C CA . ILE B 1 199 ? 3.485 -9.133 55.406 1.00 19.08 199 ILE B CA 1
ATOM 3704 C C . ILE B 1 199 ? 4.823 -9.495 54.783 1.00 19.13 199 ILE B C 1
ATOM 3705 O O . ILE B 1 199 ? 5.637 -10.219 55.372 1.00 20.22 199 ILE B O 1
ATOM 3710 N N . VAL B 1 200 ? 5.046 -9.036 53.564 1.00 18.49 200 VAL B N 1
ATOM 3711 C CA . VAL B 1 200 ? 6.317 -9.302 52.879 1.00 18.65 200 VAL B CA 1
ATOM 3712 C C . VAL B 1 200 ? 7.255 -8.101 52.975 1.00 19.05 200 VAL B C 1
ATOM 3713 O O . VAL B 1 200 ? 6.841 -6.962 52.716 1.00 19.43 200 VAL B O 1
ATOM 3717 N N . PRO B 1 201 ? 8.498 -8.314 53.374 1.00 18.90 201 PRO B N 1
ATOM 3718 C CA . PRO B 1 201 ? 9.019 -9.539 53.964 1.00 19.42 201 PRO B CA 1
ATOM 3719 C C . PRO B 1 201 ? 8.520 -9.578 55.412 1.00 20.02 201 PRO B C 1
ATOM 3720 O O . PRO B 1 201 ? 8.187 -8.551 55.997 1.00 21.46 201 PRO B O 1
ATOM 3724 N N . GLY B 1 202 ? 8.487 -10.748 56.000 1.00 21.05 202 GLY B N 1
ATOM 3725 C CA . GLY B 1 202 ? 7.880 -10.911 57.313 1.00 21.22 202 GLY B CA 1
ATOM 3726 C C . GLY B 1 202 ? 8.752 -10.591 58.500 1.00 21.36 202 GLY B C 1
ATOM 3727 O O . GLY B 1 202 ? 8.278 -10.696 59.625 1.00 22.66 202 GLY B O 1
ATOM 3728 N N . ASP B 1 203 ? 9.978 -10.140 58.258 1.00 20.95 203 ASP B N 1
ATOM 3729 C CA . ASP B 1 203 ? 10.948 -9.926 59.326 1.00 20.99 203 ASP B CA 1
ATOM 3730 C C . ASP B 1 203 ? 11.368 -8.457 59.520 1.00 21.13 203 ASP B C 1
ATOM 3731 O O . ASP B 1 203 ? 12.510 -8.182 59.937 1.00 22.64 203 ASP B O 1
ATOM 3736 N N . MET B 1 204 ? 10.432 -7.526 59.302 1.00 21.51 204 MET B N 1
ATOM 3737 C CA . MET B 1 204 ? 10.707 -6.092 59.445 1.00 22.09 204 MET B CA 1
ATOM 3738 C C . MET B 1 204 ? 9.717 -5.350 60.369 1.00 22.95 204 MET B C 1
ATOM 3739 O O . MET B 1 204 ? 9.709 -4.121 60.440 1.00 23.27 204 MET B O 1
ATOM 3744 N N . LYS B 1 205 ? 8.917 -6.085 61.129 1.00 24.74 205 LYS B N 1
ATOM 3745 C CA . LYS B 1 205 ? 7.891 -5.457 61.958 1.00 25.62 205 LYS B CA 1
ATOM 3746 C C . LYS B 1 205 ? 8.478 -4.564 63.040 1.00 26.29 205 LYS B C 1
ATOM 3747 O O . LYS B 1 205 ? 7.912 -3.504 63.345 1.00 26.66 205 LYS B O 1
ATOM 3753 N N . GLU B 1 206 ? 9.629 -4.958 63.574 1.00 26.66 206 GLU B N 1
ATOM 3754 C CA . GLU B 1 206 ? 10.286 -4.206 64.621 1.00 27.95 206 GLU B CA 1
ATOM 3755 C C . GLU B 1 206 ? 11.033 -2.977 64.061 1.00 27.56 206 GLU B C 1
ATOM 3756 O O . GLU B 1 206 ? 11.444 -2.091 64.814 1.00 29.02 206 GLU B O 1
ATOM 3762 N N . ILE B 1 207 ? 11.226 -2.945 62.748 1.00 25.41 207 ILE B N 1
ATOM 3763 C CA . ILE B 1 207 ? 11.946 -1.861 62.086 1.00 25.21 207 ILE B CA 1
ATOM 3764 C C . ILE B 1 207 ? 11.015 -0.745 61.595 1.00 24.25 207 ILE B C 1
ATOM 3765 O O . ILE B 1 207 ? 11.303 0.427 61.758 1.00 24.54 207 ILE B O 1
ATOM 3770 N N . GLU B 1 208 ? 9.883 -1.111 61.028 1.00 23.36 208 GLU B N 1
ATOM 3771 C CA . GLU B 1 208 ? 8.955 -0.108 60.512 1.00 23.11 208 GLU B CA 1
ATOM 3772 C C . GLU B 1 208 ? 8.379 0.822 61.599 1.00 23.26 208 GLU B C 1
ATOM 3773 O O . GLU B 1 208 ? 8.364 0.485 62.795 1.00 24.29 208 GLU B O 1
ATOM 3779 N N . HIS B 1 209 ? 7.922 2.005 61.177 1.00 23.89 209 HIS B N 1
ATOM 3780 C CA . HIS B 1 209 ? 7.273 2.953 62.073 1.00 24.30 209 HIS B CA 1
ATOM 3781 C C . HIS B 1 209 ? 5.830 2.460 62.237 1.00 24.12 209 HIS B C 1
ATOM 3782 O O . HIS B 1 209 ? 4.917 2.848 61.487 1.00 22.15 209 HIS B O 1
ATOM 3789 N N . SER B 1 210 ? 5.635 1.607 63.235 1.00 24.95 210 SER B N 1
ATOM 3790 C CA . SER B 1 210 ? 4.388 0.901 63.467 1.00 26.01 210 SER B CA 1
ATOM 3791 C C . SER B 1 210 ? 3.152 1.793 63.586 1.00 25.36 210 SER B C 1
ATOM 3792 O O . SER B 1 210 ? 2.054 1.355 63.216 1.00 25.21 210 SER B O 1
ATOM 3797 N N . GLU B 1 211 ? 3.309 3.028 64.064 1.00 25.21 211 GLU B N 1
ATOM 3798 C CA . GLU B 1 211 ? 2.162 3.910 64.219 1.00 25.77 211 GLU B CA 1
ATOM 3799 C C . GLU B 1 211 ? 1.401 4.138 62.891 1.00 23.87 211 GLU B C 1
ATOM 3800 O O . GLU B 1 211 ? 0.188 4.382 62.898 1.00 23.88 211 GLU B O 1
ATOM 3806 N N . PHE B 1 212 ? 2.093 3.999 61.762 1.00 22.27 212 PHE B N 1
ATOM 3807 C CA . PHE B 1 212 ? 1.481 4.219 60.445 1.00 21.18 212 PHE B CA 1
ATOM 3808 C C . PHE B 1 212 ? 1.078 2.959 59.693 1.00 20.59 212 PHE B C 1
ATOM 3809 O O . PHE B 1 212 ? 0.626 3.044 58.565 1.00 20.41 212 PHE B O 1
ATOM 3817 N N . SER B 1 213 ? 1.253 1.806 60.301 1.00 19.31 213 SER B N 1
ATOM 3818 C CA . SER B 1 213 ? 1.077 0.524 59.630 1.00 18.83 213 SER B CA 1
ATOM 3819 C C . SER B 1 213 ? -0.318 0.010 59.410 1.00 19.40 213 SER B C 1
ATOM 3820 O O . SER B 1 213 ? -0.503 -0.890 58.587 1.00 19.91 213 SER B O 1
ATOM 3823 N N . HIS B 1 214 ? -1.291 0.524 60.167 1.00 19.78 214 HIS B N 1
ATOM 3824 C CA . HIS B 1 214 ? -2.670 0.065 60.075 1.00 19.90 214 HIS B CA 1
ATOM 3825 C C . HIS B 1 214 ? -3.668 1.211 59.915 1.00 19.85 214 HIS B C 1
ATOM 3826 O O . HIS B 1 214 ? -4.856 1.047 60.195 1.00 20.49 214 HIS B O 1
ATOM 3833 N N . VAL B 1 215 ? -3.169 2.363 59.478 1.00 20.07 215 VAL B N 1
ATOM 3834 C CA . VAL B 1 215 ? -3.979 3.548 59.236 1.00 20.07 215 VAL B CA 1
ATOM 3835 C C . VAL B 1 215 ? -4.351 3.709 57.752 1.00 19.37 215 VAL B C 1
ATOM 3836 O O . VAL B 1 215 ? -3.478 3.883 56.912 1.00 18.58 215 VAL B O 1
ATOM 3840 N N . LEU B 1 216 ? -5.643 3.678 57.457 1.00 20.08 216 LEU B N 1
ATOM 3841 C CA . LEU B 1 216 ? -6.147 3.953 56.129 1.00 20.81 216 LEU B CA 1
ATOM 3842 C C . LEU B 1 216 ? -6.175 5.461 56.008 1.00 20.72 216 LEU B C 1
ATOM 3843 O O . LEU B 1 216 ? -6.909 6.126 56.761 1.00 21.85 216 LEU B O 1
ATOM 3848 N N . MET B 1 217 ? -5.388 6.019 55.074 1.00 20.43 217 MET B N 1
ATOM 3849 C CA . MET B 1 217 ? -5.320 7.470 54.895 1.00 19.56 217 MET B CA 1
ATOM 3850 C C . MET B 1 217 ? -6.171 7.931 53.719 1.00 19.80 217 MET B C 1
ATOM 3851 O O . MET B 1 217 ? -5.965 7.517 52.576 1.00 19.27 217 MET B O 1
ATOM 3856 N N . ASN B 1 218 ? -7.118 8.813 54.034 1.00 20.13 218 ASN B N 1
ATOM 3857 C CA . ASN B 1 218 ? -8.124 9.300 53.099 1.00 20.98 218 ASN B CA 1
ATOM 3858 C C . ASN B 1 218 ? -7.652 10.441 52.219 1.00 20.61 218 ASN B C 1
ATOM 3859 O O . ASN B 1 218 ? -7.930 11.595 52.484 1.00 22.53 218 ASN B O 1
ATOM 3864 N N . PHE B 1 219 ? -6.910 10.121 51.170 1.00 19.36 219 PHE B N 1
ATOM 3865 C CA . PHE B 1 219 ? -6.344 11.126 50.291 1.00 18.73 219 PHE B CA 1
ATOM 3866 C C . PHE B 1 219 ? -7.272 11.619 49.202 1.00 18.77 219 PHE B C 1
ATOM 3867 O O . PHE B 1 219 ? -7.012 12.668 48.626 1.00 19.18 219 PHE B O 1
ATOM 3875 N N . SER B 1 220 ? -8.310 10.840 48.891 1.00 19.30 220 SER B N 1
ATOM 3876 C CA . SER B 1 220 ? -9.337 11.248 47.929 1.00 19.52 220 SER B CA 1
ATOM 3877 C C . SER B 1 220 ? -10.638 11.465 48.688 1.00 20.18 220 SER B C 1
ATOM 3878 O O . SER B 1 220 ? -10.945 10.704 49.609 1.00 22.64 220 SER B O 1
ATOM 3881 N N . ASP B 1 221 ? -11.394 12.480 48.284 1.00 21.19 221 ASP B N 1
ATOM 3882 C CA . ASP B 1 221 ? -12.555 12.917 49.054 1.00 21.61 221 ASP B CA 1
ATOM 3883 C C . ASP B 1 221 ? -13.771 12.025 49.065 1.00 21.87 221 ASP B C 1
ATOM 3884 O O . ASP B 1 221 ? -14.705 12.266 49.813 1.00 22.55 221 ASP B O 1
ATOM 3889 N N . GLY B 1 222 ? -13.783 10.974 48.267 1.00 22.20 222 GLY B N 1
ATOM 3890 C CA . GLY B 1 222 ? -14.819 9.986 48.403 1.00 22.52 222 GLY B CA 1
ATOM 3891 C C . GLY B 1 222 ? -14.769 9.390 49.806 1.00 23.29 222 GLY B C 1
ATOM 3892 O O . GLY B 1 222 ? -13.713 9.360 50.433 1.00 23.01 222 GLY B O 1
ATOM 3893 N N . ASP B 1 223 ? -15.892 8.873 50.294 1.00 23.97 223 ASP B N 1
ATOM 3894 C CA . ASP B 1 223 ? -15.903 8.275 51.627 1.00 25.12 223 ASP B CA 1
ATOM 3895 C C . ASP B 1 223 ? -16.081 6.764 51.653 1.00 23.89 223 ASP B C 1
ATOM 3896 O O . ASP B 1 223 ? -16.188 6.165 52.724 1.00 24.36 223 ASP B O 1
ATOM 3901 N N . GLY B 1 224 ? -16.034 6.127 50.490 1.00 22.75 224 GLY B N 1
ATOM 3902 C CA . GLY B 1 224 ? -16.176 4.696 50.446 1.00 22.18 224 GLY B CA 1
ATOM 3903 C C . GLY B 1 224 ? -15.186 3.927 51.301 1.00 21.89 224 GLY B C 1
ATOM 3904 O O . GLY B 1 224 ? -15.544 2.898 51.895 1.00 20.97 224 GLY B O 1
ATOM 3905 N N . SER B 1 225 ? -13.925 4.358 51.346 1.00 21.40 225 SER B N 1
ATOM 3906 C CA . SER B 1 225 ? -12.930 3.540 52.037 1.00 21.66 225 SER B CA 1
ATOM 3907 C C . SER B 1 225 ? -13.089 3.555 53.561 1.00 21.87 225 SER B C 1
ATOM 3908 O O . SER B 1 225 ? -12.462 2.773 54.266 1.00 21.92 225 SER B O 1
ATOM 3911 N N . LYS B 1 226 ? -13.943 4.450 54.059 1.00 22.45 226 LYS B N 1
ATOM 3912 C CA . LYS B 1 226 ? -14.174 4.481 55.491 1.00 23.22 226 LYS B CA 1
ATOM 3913 C C . LYS B 1 226 ? -14.783 3.169 55.971 1.00 22.76 226 LYS B C 1
ATOM 3914 O O . LYS B 1 226 ? -14.672 2.827 57.152 1.00 22.90 226 LYS B O 1
ATOM 3920 N N . ALA B 1 227 ? -15.381 2.414 55.050 1.00 22.19 227 ALA B N 1
ATOM 3921 C CA . ALA B 1 227 ? -15.908 1.089 55.378 1.00 22.87 227 ALA B CA 1
ATOM 3922 C C . ALA B 1 227 ? -14.859 0.110 55.880 1.00 22.31 227 ALA B C 1
ATOM 3923 O O . ALA B 1 227 ? -15.207 -0.927 56.438 1.00 23.93 227 ALA B O 1
ATOM 3925 N N . PHE B 1 228 ? -13.582 0.359 55.603 1.00 21.28 228 PHE B N 1
ATOM 3926 C CA . PHE B 1 228 ? -12.539 -0.475 56.167 1.00 20.82 228 PHE B CA 1
ATOM 3927 C C . PHE B 1 228 ? -12.303 -0.188 57.657 1.00 21.29 228 PHE B C 1
ATOM 3928 O O . PHE B 1 228 ? -11.686 -0.985 58.360 1.00 20.45 228 PHE B O 1
ATOM 3936 N N . GLU B 1 229 ? -12.717 0.971 58.134 1.00 22.40 229 GLU B N 1
ATOM 3937 C CA . GLU B 1 229 ? -12.447 1.335 59.515 1.00 23.13 229 GLU B CA 1
ATOM 3938 C C . GLU B 1 229 ? -13.026 0.300 60.462 1.00 22.80 229 GLU B C 1
ATOM 3939 O O . GLU B 1 229 ? -14.195 -0.059 60.359 1.00 23.14 229 GLU B O 1
ATOM 3945 N N . GLY B 1 230 ? -12.202 -0.172 61.381 1.00 22.84 230 GLY B N 1
ATOM 3946 C CA . GLY B 1 230 ? -12.637 -1.183 62.332 1.00 23.09 230 GLY B CA 1
ATOM 3947 C C . GLY B 1 230 ? -12.604 -2.625 61.843 1.00 23.08 230 GLY B C 1
ATOM 3948 O O . GLY B 1 230 ? -12.793 -3.559 62.629 1.00 25.03 230 GLY B O 1
ATOM 3949 N N . GLN B 1 231 ? -12.403 -2.855 60.541 1.00 22.84 231 GLN B N 1
ATOM 3950 C CA . GLN B 1 231 ? -12.288 -4.227 60.085 1.00 22.58 231 GLN B CA 1
ATOM 3951 C C . GLN B 1 231 ? -10.952 -4.836 60.530 1.00 22.58 231 GLN B C 1
ATOM 3952 O O . GLN B 1 231 ? -9.960 -4.134 60.636 1.00 22.54 231 GLN B O 1
ATOM 3958 N N . VAL B 1 232 ? -10.946 -6.134 60.801 1.00 22.52 232 VAL B N 1
ATOM 3959 C CA . VAL B 1 232 ? -9.745 -6.835 61.213 1.00 22.89 232 VAL B CA 1
ATOM 3960 C C . VAL B 1 232 ? -8.924 -7.188 59.990 1.00 22.53 232 VAL B C 1
ATOM 3961 O O . VAL B 1 232 ? -9.396 -7.894 59.100 1.00 22.39 232 VAL B O 1
ATOM 3965 N N . ALA B 1 233 ? -7.710 -6.658 59.939 1.00 21.82 233 ALA B N 1
ATOM 3966 C CA . ALA B 1 233 ? -6.789 -6.952 58.846 1.00 22.01 233 ALA B CA 1
ATOM 3967 C C . ALA B 1 233 ? -6.239 -8.371 58.996 1.00 22.43 233 ALA B C 1
ATOM 3968 O O . ALA B 1 233 ? -6.368 -9.001 60.064 1.00 23.58 233 ALA B O 1
ATOM 3970 N N . LYS B 1 234 ? -5.590 -8.865 57.948 1.00 22.13 234 LYS B N 1
ATOM 3971 C CA . LYS B 1 234 ? -5.171 -10.260 57.894 1.00 23.35 234 LYS B CA 1
ATOM 3972 C C . LYS B 1 234 ? -4.132 -10.634 58.946 1.00 23.68 234 LYS B C 1
ATOM 3973 O O . LYS B 1 234 ? -3.960 -11.820 59.253 1.00 24.11 234 LYS B O 1
ATOM 3979 N N . ASP B 1 235 ? -3.441 -9.648 59.504 1.00 23.77 235 ASP B N 1
ATOM 3980 C CA . ASP B 1 235 ? -2.481 -9.905 60.592 1.00 24.73 235 ASP B CA 1
ATOM 3981 C C . ASP B 1 235 ? -3.122 -9.830 61.982 1.00 25.57 235 ASP B C 1
ATOM 3982 O O . ASP B 1 235 ? -2.406 -9.910 62.995 1.00 26.23 235 ASP B O 1
ATOM 3987 N N . GLY B 1 236 ? -4.448 -9.663 62.041 1.00 25.71 236 GLY B N 1
ATOM 3988 C CA . GLY B 1 236 ? -5.176 -9.644 63.306 1.00 26.60 236 GLY B CA 1
ATOM 3989 C C . GLY B 1 236 ? -5.421 -8.298 63.969 1.00 26.36 236 GLY B C 1
ATOM 3990 O O . GLY B 1 236 ? -6.112 -8.208 65.002 1.00 28.25 236 GLY B O 1
ATOM 3991 N N . GLU B 1 237 ? -4.863 -7.239 63.400 1.00 24.87 237 GLU B N 1
ATOM 3992 C CA . GLU B 1 237 ? -5.021 -5.896 63.934 1.00 24.85 237 GLU B CA 1
ATOM 3993 C C . GLU B 1 237 ? -6.059 -5.138 63.111 1.00 23.97 237 GLU B C 1
ATOM 3994 O O . GLU B 1 237 ? -6.120 -5.270 61.884 1.00 23.87 237 GLU B O 1
ATOM 4000 N N . LYS B 1 238 ? -6.917 -4.373 63.766 1.00 23.89 238 LYS B N 1
ATOM 4001 C CA . LYS B 1 238 ? -7.901 -3.592 63.055 1.00 24.41 238 LYS B CA 1
ATOM 4002 C C . LYS B 1 238 ? -7.310 -2.402 62.324 1.00 23.51 238 LYS B C 1
ATOM 4003 O O . LYS B 1 238 ? -6.293 -1.820 62.729 1.00 23.74 238 LYS B O 1
ATOM 4009 N N . PHE B 1 239 ? -7.940 -2.058 61.213 1.00 22.28 239 PHE B N 1
ATOM 4010 C CA . PHE B 1 239 ? -7.625 -0.813 60.553 1.00 21.70 239 PHE B CA 1
ATOM 4011 C C . PHE B 1 239 ? -8.194 0.376 61.320 1.00 21.44 239 PHE B C 1
ATOM 4012 O O . PHE B 1 239 ? -9.334 0.327 61.807 1.00 21.93 239 PHE B O 1
ATOM 4020 N N . THR B 1 240 ? -7.422 1.442 61.392 1.00 20.90 240 THR B N 1
ATOM 4021 C CA . THR B 1 240 ? -7.946 2.729 61.789 1.00 21.63 240 THR B CA 1
ATOM 4022 C C . THR B 1 240 ? -8.067 3.568 60.524 1.00 21.62 240 THR B C 1
ATOM 4023 O O . THR B 1 240 ? -7.622 3.155 59.445 1.00 21.73 240 THR B O 1
ATOM 4027 N N . TYR B 1 241 ? -8.659 4.744 60.654 1.00 22.23 241 TYR B N 1
ATOM 4028 C CA . TYR B 1 241 ? -8.980 5.570 59.517 1.00 22.48 241 TYR B CA 1
ATOM 4029 C C . TYR B 1 241 ? -8.678 7.018 59.830 1.00 22.99 241 TYR B C 1
ATOM 4030 O O . TYR B 1 241 ? -9.024 7.517 60.890 1.00 23.88 241 TYR B O 1
ATOM 4039 N N . GLN B 1 242 ? -7.977 7.682 58.918 1.00 22.72 242 GLN B N 1
ATOM 4040 C CA . GLN B 1 242 ? -7.604 9.082 59.063 1.00 23.18 242 GLN B CA 1
ATOM 4041 C C . GLN B 1 242 ? -8.272 9.861 57.941 1.00 24.16 242 GLN B C 1
ATOM 4042 O O . GLN B 1 242 ? -7.869 9.775 56.769 1.00 24.49 242 GLN B O 1
ATOM 4048 N N . GLU B 1 243 ? -9.302 10.629 58.296 1.00 25.24 243 GLU B N 1
ATOM 4049 C CA . GLU B 1 243 ? -10.063 11.368 57.315 1.00 26.37 243 GLU B CA 1
ATOM 4050 C C . GLU B 1 243 ? -9.245 12.467 56.642 1.00 26.04 243 GLU B C 1
ATOM 4051 O O . GLU B 1 243 ? -9.474 12.797 55.484 1.00 26.23 243 GLU B O 1
ATOM 4057 N N . ASN B 1 244 ? -8.309 13.049 57.381 1.00 26.17 244 ASN B N 1
ATOM 4058 C CA . ASN B 1 244 ? -7.518 14.149 56.876 1.00 26.99 244 ASN B CA 1
ATOM 4059 C C . ASN B 1 244 ? -6.036 13.908 57.114 1.00 26.39 244 ASN B C 1
ATOM 4060 O O . ASN B 1 244 ? -5.477 14.322 58.118 1.00 26.08 244 ASN B O 1
ATOM 4065 N N . PRO B 1 245 ? -5.397 13.197 56.187 1.00 25.65 245 PRO B N 1
ATOM 4066 C CA . PRO B 1 245 ? -3.975 12.919 56.305 1.00 25.35 245 PRO B CA 1
ATOM 4067 C C . PRO B 1 245 ? -3.142 14.173 56.432 1.00 25.39 245 PRO B C 1
ATOM 4068 O O . PRO B 1 245 ? -3.459 15.183 55.834 1.00 25.73 245 PRO B O 1
ATOM 4072 N N . GLU B 1 246 ? -2.072 14.080 57.195 1.00 25.92 246 GLU B N 1
ATOM 4073 C CA . GLU B 1 246 ? -1.248 15.236 57.415 1.00 26.37 246 GLU B CA 1
ATOM 4074 C C . GLU B 1 246 ? 0.107 15.131 56.770 1.00 24.64 246 GLU B C 1
ATOM 4075 O O . GLU B 1 246 ? 0.672 14.065 56.698 1.00 23.81 246 GLU B O 1
ATOM 4081 N N . ALA B 1 247 ? 0.590 16.275 56.300 1.00 22.33 247 ALA B N 1
ATOM 4082 C CA . ALA B 1 247 ? 1.915 16.416 55.729 1.00 21.93 247 ALA B CA 1
ATOM 4083 C C . ALA B 1 247 ? 2.875 16.692 56.875 1.00 21.96 247 ALA B C 1
ATOM 4084 O O . ALA B 1 247 ? 2.907 17.788 57.420 1.00 23.16 247 ALA B O 1
ATOM 4086 N N . MET B 1 248 ? 3.693 15.708 57.197 1.00 21.78 248 MET B N 1
ATOM 4087 C CA . MET B 1 248 ? 4.585 15.744 58.352 1.00 21.81 248 MET B CA 1
ATOM 4088 C C . MET B 1 248 ? 6.053 16.047 58.030 1.00 21.74 248 MET B C 1
ATOM 4089 O O . MET B 1 248 ? 6.850 16.260 58.932 1.00 23.53 248 MET B O 1
ATOM 4094 N N . GLY B 1 249 ? 6.425 16.136 56.759 1.00 20.87 249 GLY B N 1
ATOM 4095 C CA . GLY B 1 249 ? 7.838 16.206 56.389 1.00 21.95 249 GLY B CA 1
ATOM 4096 C C . GLY B 1 249 ? 8.513 17.540 56.085 1.00 22.19 249 GLY B C 1
ATOM 4097 O O . GLY B 1 249 ? 9.719 17.605 55.740 1.00 23.43 249 GLY B O 1
ATOM 4098 N N . GLY B 1 250 ? 7.757 18.608 56.209 1.00 21.40 250 GLY B N 1
ATOM 4099 C CA . GLY B 1 250 ? 8.288 19.923 55.915 1.00 20.56 250 GLY B CA 1
ATOM 4100 C C . GLY B 1 250 ? 8.503 20.216 54.436 1.00 19.13 250 GLY B C 1
ATOM 4101 O O . GLY B 1 250 ? 8.243 19.370 53.583 1.00 19.05 250 GLY B O 1
ATOM 4102 N N . ILE B 1 251 ? 8.978 21.414 54.138 1.00 19.09 251 ILE B N 1
ATOM 4103 C CA . ILE B 1 251 ? 9.205 21.877 52.772 1.00 18.52 251 ILE B CA 1
ATOM 4104 C C . ILE B 1 251 ? 10.681 21.745 52.486 1.00 18.29 251 ILE B C 1
ATOM 4105 O O . ILE B 1 251 ? 11.503 22.373 53.148 1.00 18.82 251 ILE B O 1
ATOM 4110 N N . PRO B 1 252 ? 11.044 20.885 51.539 1.00 17.16 252 PRO B N 1
ATOM 4111 C CA . PRO B 1 252 ? 12.457 20.622 51.326 1.00 17.19 252 PRO B CA 1
ATOM 4112 C C . PRO B 1 252 ? 13.151 21.708 50.537 1.00 16.88 252 PRO B C 1
ATOM 4113 O O . PRO B 1 252 ? 12.492 22.427 49.816 1.00 18.30 252 PRO B O 1
ATOM 4117 N N . HIS B 1 253 ? 14.465 21.808 50.679 1.00 17.02 253 HIS B N 1
ATOM 4118 C CA . HIS B 1 253 ? 15.264 22.735 49.932 1.00 17.34 253 HIS B CA 1
ATOM 4119 C C . HIS B 1 253 ? 16.621 22.108 49.692 1.00 17.08 253 HIS B C 1
ATOM 4120 O O . HIS B 1 253 ? 17.428 21.985 50.595 1.00 18.55 253 HIS B O 1
ATOM 4127 N N . ILE B 1 254 ? 16.837 21.700 48.460 1.00 16.59 254 ILE B N 1
ATOM 4128 C CA . ILE B 1 254 ? 18.079 21.102 48.052 1.00 16.16 254 ILE B CA 1
ATOM 4129 C C . ILE B 1 254 ? 19.060 22.227 47.722 1.00 16.66 254 ILE B C 1
ATOM 4130 O O . ILE B 1 254 ? 18.687 23.302 47.227 1.00 16.76 254 ILE B O 1
ATOM 4135 N N . LYS B 1 255 ? 20.335 22.016 48.019 1.00 16.25 255 LYS B N 1
ATOM 4136 C CA . LYS B 1 255 ? 21.333 23.031 47.672 1.00 16.82 255 LYS B CA 1
ATOM 4137 C C . LYS B 1 255 ? 21.485 23.250 46.174 1.00 16.27 255 LYS B C 1
ATOM 4138 O O . LYS B 1 255 ? 21.543 22.279 45.418 1.00 16.95 255 LYS B O 1
ATOM 4144 N N . PRO B 1 256 ? 21.597 24.495 45.718 1.00 17.34 256 PRO B N 1
ATOM 4145 C CA . PRO B 1 256 ? 21.940 24.713 44.317 1.00 17.05 256 PRO B CA 1
ATOM 4146 C C . PRO B 1 256 ? 23.235 24.009 43.954 1.00 17.66 256 PRO B C 1
ATOM 4147 O O . PRO B 1 256 ? 24.201 24.043 44.725 1.00 19.49 256 PRO B O 1
ATOM 4151 N N . GLY B 1 257 ? 23.273 23.420 42.769 1.00 17.57 257 GLY B N 1
ATOM 4152 C CA . GLY B 1 257 ? 24.447 22.721 42.303 1.00 16.84 257 GLY B CA 1
ATOM 4153 C C . GLY B 1 257 ? 25.612 23.606 41.925 1.00 16.25 257 GLY B C 1
ATOM 4154 O O . GLY B 1 257 ? 25.513 24.806 41.740 1.00 17.32 257 GLY B O 1
ATOM 4155 N N . ASP B 1 258 ? 26.744 22.961 41.784 1.00 17.15 258 ASP B N 1
ATOM 4156 C CA . ASP B 1 258 ? 27.969 23.594 41.350 1.00 17.40 258 ASP B CA 1
ATOM 4157 C C . ASP B 1 258 ? 27.763 24.367 40.058 1.00 18.04 258 ASP B C 1
ATOM 4158 O O . ASP B 1 258 ? 27.084 23.854 39.166 1.00 16.80 258 ASP B O 1
ATOM 4163 N N . PRO B 1 259 ? 28.380 25.543 39.893 1.00 18.34 259 PRO B N 1
ATOM 4164 C CA . PRO B 1 259 ? 28.265 26.306 38.642 1.00 18.85 259 PRO B CA 1
ATOM 4165 C C . PRO B 1 259 ? 28.675 25.550 37.396 1.00 17.47 259 PRO B C 1
ATOM 4166 O O . PRO B 1 259 ? 28.230 25.909 36.309 1.00 17.35 259 PRO B O 1
ATOM 4170 N N . ARG B 1 260 ? 29.529 24.544 37.521 1.00 16.71 260 ARG B N 1
ATOM 4171 C CA . ARG B 1 260 ? 29.971 23.771 36.357 1.00 17.47 260 ARG B CA 1
ATOM 4172 C C . ARG B 1 260 ? 28.800 22.995 35.741 1.00 16.62 260 ARG B C 1
ATOM 4173 O O . ARG B 1 260 ? 28.915 22.491 34.629 1.00 17.58 260 ARG B O 1
ATOM 4181 N N . LEU B 1 261 ? 27.685 22.894 36.466 1.00 15.90 261 LEU B N 1
ATOM 4182 C CA . LEU B 1 261 ? 26.510 22.225 35.929 1.00 15.55 261 LEU B CA 1
ATOM 4183 C C . LEU B 1 261 ? 25.599 23.168 35.155 1.00 14.85 261 LEU B C 1
ATOM 4184 O O . LEU B 1 261 ? 24.702 22.736 34.449 1.00 14.94 261 LEU B O 1
ATOM 4189 N N . HIS B 1 262 ? 25.783 24.468 35.351 1.00 14.93 262 HIS B N 1
ATOM 4190 C CA . HIS B 1 262 ? 24.973 25.458 34.643 1.00 15.66 262 HIS B CA 1
ATOM 4191 C C . HIS B 1 262 ? 23.501 25.293 34.925 1.00 14.99 262 HIS B C 1
ATOM 4192 O O . HIS B 1 262 ? 22.678 25.405 34.005 1.00 15.59 262 HIS B O 1
ATOM 4199 N N . ASN B 1 263 ? 23.163 25.089 36.192 1.00 15.28 263 ASN B N 1
ATOM 4200 C CA . ASN B 1 263 ? 21.794 24.906 36.606 1.00 15.47 263 ASN B CA 1
ATOM 4201 C C . ASN B 1 263 ? 21.128 26.253 36.834 1.00 15.34 263 ASN B C 1
ATOM 4202 O O . ASN B 1 263 ? 20.857 26.664 37.959 1.00 16.36 263 ASN B O 1
ATOM 4207 N N . HIS B 1 264 ? 20.842 26.931 35.746 1.00 15.23 264 HIS B N 1
ATOM 4208 C CA . HIS B 1 264 ? 20.268 28.278 35.823 1.00 15.78 264 HIS B CA 1
ATOM 4209 C C . HIS B 1 264 ? 18.769 28.191 36.029 1.00 16.23 264 HIS B C 1
ATOM 4210 O O . HIS B 1 264 ? 18.026 27.881 35.087 1.00 16.48 264 HIS B O 1
ATOM 4217 N N . GLN B 1 265 ? 18.355 28.464 37.259 1.00 16.70 265 GLN B N 1
ATOM 4218 C CA . GLN B 1 265 ? 16.986 28.235 37.710 1.00 16.11 265 GLN B CA 1
ATOM 4219 C C . GLN B 1 265 ? 16.286 29.490 38.182 1.00 16.71 265 GLN B C 1
ATOM 4220 O O . GLN B 1 265 ? 15.183 29.431 38.706 1.00 18.09 265 GLN B O 1
ATOM 4226 N N . GLY B 1 266 ? 16.932 30.636 37.960 1.00 17.47 266 GLY B N 1
ATOM 4227 C CA . GLY B 1 266 ? 16.394 31.905 38.396 1.00 18.33 266 GLY B CA 1
ATOM 4228 C C . GLY B 1 266 ? 16.860 32.281 39.779 1.00 19.46 266 GLY B C 1
ATOM 4229 O O . GLY B 1 266 ? 17.396 31.448 40.532 1.00 19.81 266 GLY B O 1
ATOM 4231 N N . MET C 1 1 ? -9.888 15.939 40.411 1.00 17.39 1 MET C N 1
ATOM 4232 C CA . MET C 1 1 ? -8.852 17.013 40.331 1.00 18.19 1 MET C CA 1
ATOM 4233 C C . MET C 1 1 ? -7.930 16.858 41.545 1.00 16.90 1 MET C C 1
ATOM 4234 O O . MET C 1 1 ? -8.307 16.249 42.538 1.00 16.88 1 MET C O 1
ATOM 4239 N N . PHE C 1 2 ? -6.699 17.350 41.436 1.00 16.46 2 PHE C N 1
ATOM 4240 C CA . PHE C 1 2 ? -5.774 17.327 42.536 1.00 16.61 2 PHE C CA 1
ATOM 4241 C C . PHE C 1 2 ? -5.329 18.725 42.973 1.00 17.26 2 PHE C C 1
ATOM 4242 O O . PHE C 1 2 ? -5.350 19.665 42.195 1.00 17.96 2 PHE C O 1
ATOM 4250 N N . LYS C 1 3 ? -4.856 18.807 44.223 1.00 17.13 3 LYS C N 1
ATOM 4251 C CA . LYS C 1 3 ? -4.187 19.984 44.748 1.00 17.93 3 LYS C CA 1
ATOM 4252 C C . LYS C 1 3 ? -2.919 19.513 45.446 1.00 17.45 3 LYS C C 1
ATOM 4253 O O . LYS C 1 3 ? -2.826 18.374 45.902 1.00 17.33 3 LYS C O 1
ATOM 4259 N N . HIS C 1 4 ? -1.975 20.424 45.550 1.00 18.04 4 HIS C N 1
ATOM 4260 C CA . HIS C 1 4 ? -0.640 20.101 46.068 1.00 17.82 4 HIS C CA 1
ATOM 4261 C C . HIS C 1 4 ? -0.225 21.024 47.169 1.00 18.02 4 HIS C C 1
ATOM 4262 O O . HIS C 1 4 ? -0.483 22.248 47.077 1.00 18.73 4 HIS C O 1
ATOM 4269 N N . THR C 1 5 ? 0.405 20.467 48.198 1.00 17.61 5 THR C N 1
ATOM 4270 C CA . THR C 1 5 ? 1.064 21.283 49.220 1.00 18.55 5 THR C CA 1
ATOM 4271 C C . THR C 1 5 ? 2.541 20.999 49.130 1.00 18.15 5 THR C C 1
ATOM 4272 O O . THR C 1 5 ? 2.963 19.863 48.867 1.00 17.57 5 THR C O 1
ATOM 4276 N N . ARG C 1 6 ? 3.327 22.038 49.377 1.00 18.09 6 ARG C N 1
ATOM 4277 C CA . ARG C 1 6 ? 4.774 21.901 49.349 1.00 17.65 6 ARG C CA 1
ATOM 4278 C C . ARG C 1 6 ? 5.324 21.046 50.480 1.00 18.32 6 ARG C C 1
ATOM 4279 O O . ARG C 1 6 ? 6.440 20.544 50.375 1.00 18.65 6 ARG C O 1
ATOM 4287 N N . LYS C 1 7 ? 4.549 20.857 51.533 1.00 18.07 7 LYS C N 1
ATOM 4288 C CA . LYS C 1 7 ? 4.972 20.013 52.646 1.00 18.34 7 LYS C CA 1
ATOM 4289 C C . LYS C 1 7 ? 4.924 18.554 52.209 1.00 18.04 7 LYS C C 1
ATOM 4290 O O . LYS C 1 7 ? 3.938 18.074 51.649 1.00 18.07 7 LYS C O 1
ATOM 4296 N N . LEU C 1 8 ? 6.005 17.849 52.482 1.00 18.07 8 LEU C N 1
ATOM 4297 C CA . LEU C 1 8 ? 6.107 16.417 52.180 1.00 18.11 8 LEU C CA 1
ATOM 4298 C C . LEU C 1 8 ? 5.226 15.604 53.111 1.00 17.91 8 LEU C C 1
ATOM 4299 O O . LEU C 1 8 ? 5.006 15.960 54.273 1.00 18.31 8 LEU C O 1
ATOM 4304 N N . GLN C 1 9 ? 4.785 14.445 52.656 1.00 17.24 9 GLN C N 1
ATOM 4305 C CA . GLN C 1 9 ? 4.010 13.611 53.544 1.00 17.12 9 GLN C CA 1
ATOM 4306 C C . GLN C 1 9 ? 4.804 13.232 54.783 1.00 17.39 9 GLN C C 1
ATOM 4307 O O . GLN C 1 9 ? 4.286 13.268 55.886 1.00 17.79 9 GLN C O 1
ATOM 4313 N N . TYR C 1 10 ? 6.071 12.920 54.599 1.00 17.56 10 TYR C N 1
ATOM 4314 C CA . TYR C 1 10 ? 6.931 12.501 55.692 1.00 17.64 10 TYR C CA 1
ATOM 4315 C C . TYR C 1 10 ? 8.356 12.899 55.317 1.00 17.10 10 TYR C C 1
ATOM 4316 O O . TYR C 1 10 ? 8.636 13.200 54.180 1.00 17.52 10 TYR C O 1
ATOM 4325 N N . ASN C 1 11 ? 9.222 12.936 56.314 1.00 18.18 11 ASN C N 1
ATOM 4326 C CA . ASN C 1 11 ? 10.609 13.297 56.147 1.00 19.00 11 ASN C CA 1
ATOM 4327 C C . ASN C 1 11 ? 11.290 12.584 54.982 1.00 18.20 11 ASN C C 1
ATOM 4328 O O . ASN C 1 11 ? 11.155 11.366 54.820 1.00 18.68 11 ASN C O 1
ATOM 4337 N N . ALA C 1 12 ? 12.038 13.334 54.175 1.00 17.70 12 ALA C N 1
ATOM 4338 C CA . ALA C 1 12 ? 12.744 12.744 53.064 1.00 17.61 12 ALA C CA 1
ATOM 4339 C C . ALA C 1 12 ? 14.126 13.357 52.901 1.00 16.95 12 ALA C C 1
ATOM 4340 O O . ALA C 1 12 ? 14.596 13.564 51.813 1.00 18.74 12 ALA C O 1
ATOM 4342 N N . LYS C 1 13 ? 14.785 13.653 54.005 1.00 17.18 13 LYS C N 1
ATOM 4343 C CA . LYS C 1 13 ? 16.126 14.232 53.969 1.00 17.19 13 LYS C CA 1
ATOM 4344 C C . LYS C 1 13 ? 17.143 13.252 54.567 1.00 16.56 13 LYS C C 1
ATOM 4345 O O . LYS C 1 13 ? 16.946 12.747 55.663 1.00 18.07 13 LYS C O 1
ATOM 4351 N N . PRO C 1 14 ? 18.238 12.986 53.868 1.00 16.77 14 PRO C N 1
ATOM 4352 C CA . PRO C 1 14 ? 19.266 12.116 54.420 1.00 16.75 14 PRO C CA 1
ATOM 4353 C C . PRO C 1 14 ? 20.149 12.908 55.383 1.00 16.98 14 PRO C C 1
ATOM 4354 O O . PRO C 1 14 ? 20.194 14.135 55.327 1.00 17.87 14 PRO C O 1
ATOM 4358 N N . ASP C 1 15 ? 20.832 12.200 56.265 1.00 17.82 15 ASP C N 1
ATOM 4359 C CA . ASP C 1 15 ? 21.742 12.879 57.175 1.00 18.11 15 ASP C CA 1
ATOM 4360 C C . ASP C 1 15 ? 22.928 13.394 56.387 1.00 18.51 15 ASP C C 1
ATOM 4361 O O . ASP C 1 15 ? 23.494 14.444 56.740 1.00 19.43 15 ASP C O 1
ATOM 4366 N N . ARG C 1 16 ? 23.333 12.653 55.356 1.00 18.11 16 ARG C N 1
ATOM 4367 C CA . ARG C 1 16 ? 24.471 13.042 54.556 1.00 18.77 16 ARG C CA 1
ATOM 4368 C C . ARG C 1 16 ? 24.250 12.685 53.092 1.00 17.73 16 ARG C C 1
ATOM 4369 O O . ARG C 1 16 ? 23.418 11.849 52.765 1.00 17.71 16 ARG C O 1
ATOM 4377 N N . SER C 1 17 ? 25.009 13.315 52.220 1.00 17.18 17 SER C N 1
ATOM 4378 C CA . SER C 1 17 ? 24.924 12.997 50.801 1.00 17.67 17 SER C CA 1
ATOM 4379 C C . SER C 1 17 ? 25.493 11.597 50.576 1.00 17.62 17 SER C C 1
ATOM 4380 O O . SER C 1 17 ? 26.319 11.110 51.355 1.00 17.73 17 SER C O 1
ATOM 4385 N N . ASP C 1 18 ? 25.042 10.955 49.501 1.00 15.91 18 ASP C N 1
ATOM 4386 C CA . ASP C 1 18 ? 25.543 9.639 49.090 1.00 15.77 18 ASP C CA 1
ATOM 4387 C C . ASP C 1 18 ? 24.976 9.375 47.699 1.00 15.49 18 ASP C C 1
ATOM 4388 O O . ASP C 1 18 ? 23.842 8.920 47.563 1.00 15.46 18 ASP C O 1
ATOM 4393 N N . PRO C 1 19 ? 25.756 9.631 46.656 1.00 15.09 19 PRO C N 1
ATOM 4394 C CA . PRO C 1 19 ? 25.212 9.503 45.292 1.00 14.60 19 PRO C CA 1
ATOM 4395 C C . PRO C 1 19 ? 25.068 8.070 44.839 1.00 14.21 19 PRO C C 1
ATOM 4396 O O . PRO C 1 19 ? 24.388 7.802 43.861 1.00 14.14 19 PRO C O 1
ATOM 4400 N N . ILE C 1 20 ? 25.703 7.152 45.545 1.00 15.51 20 ILE C N 1
ATOM 4401 C CA . ILE C 1 20 ? 25.500 5.725 45.253 1.00 15.70 20 ILE C CA 1
ATOM 4402 C C . ILE C 1 20 ? 24.130 5.286 45.758 1.00 15.24 20 ILE C C 1
ATOM 4403 O O . ILE C 1 20 ? 23.409 4.547 45.064 1.00 14.98 20 ILE C O 1
ATOM 4408 N N . MET C 1 21 ? 23.739 5.745 46.940 1.00 15.22 21 MET C N 1
ATOM 4409 C CA . MET C 1 21 ? 22.414 5.497 47.458 1.00 14.39 21 MET C CA 1
ATOM 4410 C C . MET C 1 21 ? 21.368 6.208 46.594 1.00 14.65 21 MET C C 1
ATOM 4411 O O . MET C 1 21 ? 20.315 5.672 46.385 1.00 14.35 21 MET C O 1
ATOM 4416 N N . ALA C 1 22 ? 21.696 7.389 46.079 1.00 14.06 22 ALA C N 1
ATOM 4417 C CA . ALA C 1 22 ? 20.787 8.066 45.174 1.00 13.26 22 ALA C CA 1
ATOM 4418 C C . ALA C 1 22 ? 20.458 7.165 43.998 1.00 13.88 22 ALA C C 1
ATOM 4419 O O . ALA C 1 22 ? 19.307 7.037 43.589 1.00 14.85 22 ALA C O 1
ATOM 4421 N N . ARG C 1 23 ? 21.495 6.571 43.434 1.00 13.53 23 ARG C N 1
ATOM 4422 C CA . ARG C 1 23 ? 21.316 5.660 42.332 1.00 12.94 23 ARG C CA 1
ATOM 4423 C C . ARG C 1 23 ? 20.441 4.452 42.715 1.00 13.13 23 ARG C C 1
ATOM 4424 O O . ARG C 1 23 ? 19.565 4.026 41.958 1.00 13.29 23 ARG C O 1
ATOM 4439 N N . ARG C 1 24 ? 20.701 3.863 43.863 1.00 13.83 24 ARG C N 1
ATOM 4440 C CA . ARG C 1 24 ? 19.827 2.754 44.301 1.00 14.03 24 ARG C CA 1
ATOM 4441 C C . ARG C 1 24 ? 18.369 3.160 44.426 1.00 13.63 24 ARG C C 1
ATOM 4442 O O . ARG C 1 24 ? 17.461 2.427 43.999 1.00 14.32 24 ARG C O 1
ATOM 4450 N N . LEU C 1 25 ? 18.139 4.350 44.962 1.00 13.88 25 LEU C N 1
ATOM 4451 C CA . LEU C 1 25 ? 16.771 4.827 45.187 1.00 14.28 25 LEU C CA 1
ATOM 4452 C C . LEU C 1 25 ? 16.036 5.120 43.891 1.00 14.14 25 LEU C C 1
ATOM 4453 O O . LEU C 1 25 ? 14.799 5.241 43.894 1.00 14.64 25 LEU C O 1
ATOM 4458 N N . GLN C 1 26 ? 16.761 5.229 42.791 1.00 14.15 26 GLN C N 1
ATOM 4459 C CA . GLN C 1 26 ? 16.099 5.341 41.494 1.00 13.86 26 GLN C CA 1
ATOM 4460 C C . GLN C 1 26 ? 15.182 4.146 41.258 1.00 14.70 26 GLN C C 1
ATOM 4461 O O . GLN C 1 26 ? 14.212 4.251 40.508 1.00 14.81 26 GLN C O 1
ATOM 4467 N N . GLU C 1 27 ? 15.476 3.011 41.876 1.00 13.93 27 GLU C N 1
ATOM 4468 C CA . GLU C 1 27 ? 14.578 1.875 41.730 1.00 13.75 27 GLU C CA 1
ATOM 4469 C C . GLU C 1 27 ? 13.179 2.201 42.272 1.00 13.93 27 GLU C C 1
ATOM 4470 O O . GLU C 1 27 ? 12.169 1.817 41.701 1.00 15.08 27 GLU C O 1
ATOM 4476 N N . SER C 1 28 ? 13.137 2.906 43.395 1.00 14.90 28 SER C N 1
ATOM 4477 C CA . SER C 1 28 ? 11.869 3.246 44.033 1.00 16.02 28 SER C CA 1
ATOM 4478 C C . SER C 1 28 ? 11.134 4.354 43.288 1.00 16.00 28 SER C C 1
ATOM 4479 O O . SER C 1 28 ? 9.945 4.554 43.475 1.00 18.07 28 SER C O 1
ATOM 4482 N N . LEU C 1 29 ? 11.836 5.083 42.465 1.00 16.48 29 LEU C N 1
ATOM 4483 C CA . LEU C 1 29 ? 11.239 6.157 41.701 1.00 16.01 29 LEU C CA 1
ATOM 4484 C C . LEU C 1 29 ? 10.818 5.678 40.320 1.00 16.12 29 LEU C C 1
ATOM 4485 O O . LEU C 1 29 ? 9.631 5.718 39.984 1.00 17.70 29 LEU C O 1
ATOM 4490 N N . GLY C 1 30 ? 11.775 5.230 39.534 1.00 16.04 30 GLY C N 1
ATOM 4491 C CA . GLY C 1 30 ? 11.537 4.802 38.167 1.00 15.07 30 GLY C CA 1
ATOM 4492 C C . GLY C 1 30 ? 11.537 3.324 37.866 1.00 15.11 30 GLY C C 1
ATOM 4493 O O . GLY C 1 30 ? 11.435 2.977 36.705 1.00 16.05 30 GLY C O 1
ATOM 4494 N N . GLY C 1 31 ? 11.610 2.472 38.880 1.00 14.73 31 GLY C N 1
ATOM 4495 C CA . GLY C 1 31 ? 11.681 1.043 38.697 1.00 14.68 31 GLY C CA 1
ATOM 4496 C C . GLY C 1 31 ? 10.338 0.344 38.523 1.00 14.78 31 GLY C C 1
ATOM 4497 O O . GLY C 1 31 ? 9.276 0.880 38.827 1.00 14.26 31 GLY C O 1
ATOM 4498 N N . GLN C 1 32 ? 10.431 -0.893 38.076 1.00 14.83 32 GLN C N 1
ATOM 4499 C CA . GLN C 1 32 ? 9.304 -1.781 37.799 1.00 15.26 32 GLN C CA 1
ATOM 4500 C C . GLN C 1 32 ? 8.263 -1.762 38.894 1.00 15.12 32 GLN C C 1
ATOM 4501 O O . GLN C 1 32 ? 7.069 -1.635 38.619 1.00 15.28 32 GLN C O 1
ATOM 4507 N N . TRP C 1 33 ? 8.692 -1.912 40.149 1.00 14.94 33 TRP C N 1
ATOM 4508 C CA . TRP C 1 33 ? 7.761 -1.982 41.261 1.00 15.06 33 TRP C CA 1
ATOM 4509 C C . TRP C 1 33 ? 7.774 -0.733 42.140 1.00 15.35 33 TRP C C 1
ATOM 4510 O O . TRP C 1 33 ? 7.261 -0.768 43.246 1.00 16.95 33 TRP C O 1
ATOM 4521 N N . GLY C 1 34 ? 8.323 0.365 41.630 1.00 14.88 34 GLY C N 1
ATOM 4522 C CA . GLY C 1 34 ? 8.447 1.587 42.391 1.00 15.27 34 GLY C CA 1
ATOM 4523 C C . GLY C 1 34 ? 7.164 2.370 42.555 1.00 15.18 34 GLY C C 1
ATOM 4524 O O . GLY C 1 34 ? 6.062 1.970 42.147 1.00 15.23 34 GLY C O 1
ATOM 4525 N N . GLU C 1 35 ? 7.351 3.560 43.094 1.00 14.93 35 GLU C N 1
ATOM 4526 C CA . GLU C 1 35 ? 6.237 4.387 43.503 1.00 15.61 35 GLU C CA 1
ATOM 4527 C C . GLU C 1 35 ? 5.444 4.905 42.313 1.00 15.50 35 GLU C C 1
ATOM 4528 O O . GLU C 1 35 ? 4.234 5.147 42.441 1.00 16.18 35 GLU C O 1
ATOM 4539 N N . THR C 1 36 ? 6.109 5.125 41.194 1.00 15.02 36 THR C N 1
ATOM 4540 C CA . THR C 1 36 ? 5.424 5.564 39.978 1.00 14.65 36 THR C CA 1
ATOM 4541 C C . THR C 1 36 ? 4.530 4.468 39.465 1.00 15.19 36 THR C C 1
ATOM 4542 O O . THR C 1 36 ? 3.404 4.726 39.060 1.00 14.90 36 THR C O 1
ATOM 4546 N N . THR C 1 37 ? 4.981 3.224 39.562 1.00 14.87 37 THR C N 1
ATOM 4547 C CA . THR C 1 37 ? 4.105 2.099 39.215 1.00 14.44 37 THR C CA 1
ATOM 4548 C C . THR C 1 37 ? 2.885 2.054 40.106 1.00 14.04 37 THR C C 1
ATOM 4549 O O . THR C 1 37 ? 1.772 1.838 39.627 1.00 14.93 37 THR C O 1
ATOM 4553 N N . GLY C 1 38 ? 3.081 2.219 41.416 1.00 14.60 38 GLY C N 1
ATOM 4554 C CA . GLY C 1 38 ? 1.912 2.239 42.285 1.00 14.73 38 GLY C CA 1
ATOM 4555 C C . GLY C 1 38 ? 0.956 3.375 41.970 1.00 15.29 38 GLY C C 1
ATOM 4556 O O . GLY C 1 38 ? -0.267 3.183 41.896 1.00 14.89 38 GLY C O 1
ATOM 4557 N N . MET C 1 39 ? 1.514 4.571 41.839 1.00 15.15 39 MET C N 1
ATOM 4558 C CA . MET C 1 39 ? 0.715 5.762 41.561 1.00 14.76 39 MET C CA 1
ATOM 4559 C C . MET C 1 39 ? -0.144 5.554 40.316 1.00 14.61 39 MET C C 1
ATOM 4560 O O . MET C 1 39 ? -1.344 5.746 40.335 1.00 15.14 39 MET C O 1
ATOM 4569 N N . MET C 1 40 ? 0.484 5.166 39.225 1.00 14.18 40 MET C N 1
ATOM 4570 C CA . MET C 1 40 ? -0.220 5.031 37.967 1.00 14.72 40 MET C CA 1
ATOM 4571 C C . MET C 1 40 ? -1.171 3.836 37.921 1.00 14.61 40 MET C C 1
ATOM 4572 O O . MET C 1 40 ? -2.245 3.911 37.297 1.00 14.91 40 MET C O 1
ATOM 4577 N N . SER C 1 41 ? -0.801 2.743 38.563 1.00 14.16 41 SER C N 1
ATOM 4578 C CA . SER C 1 41 ? -1.688 1.597 38.630 1.00 14.37 41 SER C CA 1
ATOM 4579 C C . SER C 1 41 ? -2.920 1.941 39.458 1.00 14.56 41 SER C C 1
ATOM 4580 O O . SER C 1 41 ? -4.051 1.636 39.044 1.00 14.47 41 SER C O 1
ATOM 4583 N N . PHE C 1 42 ? -2.725 2.489 40.658 1.00 14.73 42 PHE C N 1
ATOM 4584 C CA . PHE C 1 42 ? -3.897 2.675 41.510 1.00 14.81 42 PHE C CA 1
ATOM 4585 C C . PHE C 1 42 ? -4.810 3.763 40.966 1.00 15.14 42 PHE C C 1
ATOM 4586 O O . PHE C 1 42 ? -6.051 3.637 41.030 1.00 15.39 42 PHE C O 1
ATOM 4594 N N . LEU C 1 43 ? -4.241 4.819 40.397 1.00 14.94 43 LEU C N 1
ATOM 4595 C CA . LEU C 1 43 ? -5.085 5.863 39.854 1.00 14.60 43 LEU C CA 1
ATOM 4596 C C . LEU C 1 43 ? -5.816 5.345 38.602 1.00 14.65 43 LEU C C 1
ATOM 4597 O O . LEU C 1 43 ? -7.007 5.608 38.441 1.00 14.78 43 LEU C O 1
ATOM 4602 N N . SER C 1 44 ? -5.119 4.614 37.717 1.00 14.76 44 SER C N 1
ATOM 4603 C CA . SER C 1 44 ? -5.789 4.150 36.499 1.00 14.34 44 SER C CA 1
ATOM 4604 C C . SER C 1 44 ? -6.919 3.181 36.856 1.00 14.55 44 SER C C 1
ATOM 4605 O O . SER C 1 44 ? -8.018 3.270 36.323 1.00 14.80 44 SER C O 1
ATOM 4610 N N . GLN C 1 45 ? -6.664 2.254 37.770 1.00 14.85 45 GLN C N 1
ATOM 4611 C CA . GLN C 1 45 ? -7.700 1.345 38.230 1.00 14.43 45 GLN C CA 1
ATOM 4612 C C . GLN C 1 45 ? -8.847 2.104 38.860 1.00 14.25 45 GLN C C 1
ATOM 4613 O O . GLN C 1 45 ? -10.012 1.803 38.650 1.00 15.30 45 GLN C O 1
ATOM 4619 N N . GLY C 1 46 ? -8.505 3.091 39.666 1.00 14.86 46 GLY C N 1
ATOM 4620 C CA . GLY C 1 46 ? -9.541 3.857 40.354 1.00 15.24 46 GLY C CA 1
ATOM 4621 C C . GLY C 1 46 ? -10.411 4.620 39.394 1.00 15.62 46 GLY C C 1
ATOM 4622 O O . GLY C 1 46 ? -11.641 4.623 39.542 1.00 16.81 46 GLY C O 1
ATOM 4623 N N . TRP C 1 47 ? -9.812 5.266 38.410 1.00 15.85 47 TRP C N 1
ATOM 4624 C CA . TRP C 1 47 ? -10.565 5.983 37.413 1.00 15.96 47 TRP C CA 1
ATOM 4625 C C . TRP C 1 47 ? -11.420 5.053 36.577 1.00 16.11 47 TRP C C 1
ATOM 4626 O O . TRP C 1 47 ? -12.521 5.451 36.157 1.00 18.26 47 TRP C O 1
ATOM 4637 N N . ALA C 1 48 ? -10.976 3.806 36.392 1.00 16.19 48 ALA C N 1
ATOM 4638 C CA . ALA C 1 48 ? -11.666 2.813 35.560 1.00 16.71 48 ALA C CA 1
ATOM 4639 C C . ALA C 1 48 ? -12.802 2.106 36.287 1.00 16.63 48 ALA C C 1
ATOM 4640 O O . ALA C 1 48 ? -13.657 1.537 35.628 1.00 18.87 48 ALA C O 1
ATOM 4642 N N . SER C 1 49 ? -12.810 2.099 37.616 1.00 15.88 49 SER C N 1
ATOM 4643 C CA . SER C 1 49 ? -13.842 1.365 38.319 1.00 16.05 49 SER C CA 1
ATOM 4644 C C . SER C 1 49 ? -15.221 1.998 38.216 1.00 16.03 49 SER C C 1
ATOM 4645 O O . SER C 1 49 ? -15.396 3.211 38.398 1.00 16.92 49 SER C O 1
ATOM 4648 N N . THR C 1 50 ? -16.188 1.127 37.985 1.00 16.15 50 THR C N 1
ATOM 4649 C CA . THR C 1 50 ? -17.593 1.516 37.974 1.00 16.72 50 THR C CA 1
ATOM 4650 C C . THR C 1 50 ? -18.349 0.800 39.066 1.00 16.95 50 THR C C 1
ATOM 4651 O O . THR C 1 50 ? -19.589 0.825 39.110 1.00 19.73 50 THR C O 1
ATOM 4655 N N . GLY C 1 51 ? -17.604 0.115 39.929 1.00 17.59 51 GLY C N 1
ATOM 4656 C CA . GLY C 1 51 ? -18.156 -0.730 40.956 1.00 18.84 51 GLY C CA 1
ATOM 4657 C C . GLY C 1 51 ? -18.218 -0.114 42.335 1.00 18.33 51 GLY C C 1
ATOM 4658 O O . GLY C 1 51 ? -18.363 1.109 42.467 1.00 20.26 51 GLY C O 1
ATOM 4659 N N . ALA C 1 52 ? -18.084 -0.957 43.349 1.00 19.01 52 ALA C N 1
ATOM 4660 C CA . ALA C 1 52 ? -18.227 -0.530 44.734 1.00 19.51 52 ALA C CA 1
ATOM 4661 C C . ALA C 1 52 ? -17.356 0.664 45.080 1.00 18.99 52 ALA C C 1
ATOM 4662 O O . ALA C 1 52 ? -16.162 0.661 44.850 1.00 19.29 52 ALA C O 1
ATOM 4664 N N . GLU C 1 53 ? -17.952 1.679 45.672 1.00 19.15 53 GLU C N 1
ATOM 4665 C CA . GLU C 1 53 ? -17.190 2.826 46.104 1.00 19.26 53 GLU C CA 1
ATOM 4666 C C . GLU C 1 53 ? -16.161 2.488 47.162 1.00 18.37 53 GLU C C 1
ATOM 4667 O O . GLU C 1 53 ? -15.134 3.175 47.239 1.00 19.08 53 GLU C O 1
ATOM 4673 N N . LYS C 1 54 ? -16.368 1.432 47.944 1.00 18.59 54 LYS C N 1
ATOM 4674 C CA . LYS C 1 54 ? -15.374 1.043 48.936 1.00 18.67 54 LYS C CA 1
ATOM 4675 C C . LYS C 1 54 ? -14.011 0.865 48.256 1.00 18.05 54 LYS C C 1
ATOM 4676 O O . LYS C 1 54 ? -12.992 1.312 48.763 1.00 19.36 54 LYS C O 1
ATOM 4682 N N . TYR C 1 55 ? -14.013 0.194 47.104 1.00 17.59 55 TYR C N 1
ATOM 4683 C CA . TYR C 1 55 ? -12.758 -0.112 46.401 1.00 16.96 55 TYR C CA 1
ATOM 4684 C C . TYR C 1 55 ? -12.316 1.014 45.488 1.00 16.84 55 TYR C C 1
ATOM 4685 O O . TYR C 1 55 ? -11.106 1.268 45.376 1.00 16.85 55 TYR C O 1
ATOM 4694 N N . LYS C 1 56 ? -13.251 1.662 44.799 1.00 16.56 56 LYS C N 1
ATOM 4695 C CA . LYS C 1 56 ? -12.882 2.747 43.931 1.00 16.69 56 LYS C CA 1
ATOM 4696 C C . LYS C 1 56 ? -12.195 3.826 44.753 1.00 16.24 56 LYS C C 1
ATOM 4697 O O . LYS C 1 56 ? -11.159 4.346 44.382 1.00 16.04 56 LYS C O 1
ATOM 4703 N N . ASP C 1 57 ? -12.806 4.213 45.859 1.00 17.05 57 ASP C N 1
ATOM 4704 C CA . ASP C 1 57 ? -12.215 5.211 46.732 1.00 17.36 57 ASP C CA 1
ATOM 4705 C C . ASP C 1 57 ? -10.884 4.737 47.303 1.00 16.77 57 ASP C C 1
ATOM 4706 O O . ASP C 1 57 ? -9.945 5.523 47.387 1.00 17.53 57 ASP C O 1
ATOM 4711 N N . LEU C 1 58 ? -10.772 3.476 47.675 1.00 16.76 58 LEU C N 1
ATOM 4712 C CA . LEU C 1 58 ? -9.504 2.971 48.190 1.00 16.97 58 LEU C CA 1
ATOM 4713 C C . LEU C 1 58 ? -8.394 3.183 47.175 1.00 16.09 58 LEU C C 1
ATOM 4714 O O . LEU C 1 58 ? -7.310 3.612 47.531 1.00 16.24 58 LEU C O 1
ATOM 4719 N N . LEU C 1 59 ? -8.654 2.838 45.928 1.00 15.59 59 LEU C N 1
ATOM 4720 C CA . LEU C 1 59 ? -7.653 3.000 44.868 1.00 15.28 59 LEU C CA 1
ATOM 4721 C C . LEU C 1 59 ? -7.253 4.438 44.661 1.00 15.69 59 LEU C C 1
ATOM 4722 O O . LEU C 1 59 ? -6.067 4.737 44.494 1.00 15.71 59 LEU C O 1
ATOM 4727 N N . LEU C 1 60 ? -8.218 5.352 44.665 1.00 15.80 60 LEU C N 1
ATOM 4728 C CA . LEU C 1 60 ? -7.886 6.761 44.462 1.00 16.25 60 LEU C CA 1
ATOM 4729 C C . LEU C 1 60 ? -7.185 7.344 45.660 1.00 16.60 60 LEU C C 1
ATOM 4730 O O . LEU C 1 60 ? -6.265 8.120 45.501 1.00 17.06 60 LEU C O 1
ATOM 4735 N N . ASP C 1 61 ? -7.556 6.903 46.856 1.00 16.51 61 ASP C N 1
ATOM 4736 C CA . ASP C 1 61 ? -6.857 7.339 48.049 1.00 17.16 61 ASP C CA 1
ATOM 4737 C C . ASP C 1 61 ? -5.394 6.914 47.955 1.00 16.96 61 ASP C C 1
ATOM 4738 O O . ASP C 1 61 ? -4.475 7.677 48.238 1.00 17.77 61 ASP C O 1
ATOM 4743 N N . THR C 1 62 ? -5.198 5.653 47.608 1.00 16.20 62 THR C N 1
ATOM 4744 C CA . THR C 1 62 ? -3.849 5.096 47.631 1.00 15.43 62 THR C CA 1
ATOM 4745 C C . THR C 1 62 ? -2.999 5.650 46.502 1.00 14.79 62 THR C C 1
ATOM 4746 O O . THR C 1 62 ? -1.816 5.939 46.687 1.00 15.58 62 THR C O 1
ATOM 4750 N N . GLY C 1 63 ? -3.585 5.730 45.315 1.00 14.39 63 GLY C N 1
ATOM 4751 C CA . GLY C 1 63 ? -2.837 6.311 44.225 1.00 14.90 63 GLY C CA 1
ATOM 4752 C C . GLY C 1 63 ? -2.385 7.722 44.503 1.00 15.15 63 GLY C C 1
ATOM 4753 O O . GLY C 1 63 ? -1.297 8.123 44.095 1.00 15.51 63 GLY C O 1
ATOM 4754 N N . THR C 1 64 ? -3.259 8.498 45.137 1.00 16.19 64 THR C N 1
ATOM 4755 C CA . THR C 1 64 ? -2.923 9.856 45.508 1.00 15.29 64 THR C CA 1
ATOM 4756 C C . THR C 1 64 ? -1.794 9.870 46.536 1.00 15.19 64 THR C C 1
ATOM 4757 O O . THR C 1 64 ? -0.853 10.649 46.429 1.00 15.74 64 THR C O 1
ATOM 4761 N N . GLU C 1 65 ? -1.844 8.973 47.503 1.00 15.65 65 GLU C N 1
ATOM 4762 C CA . GLU C 1 65 ? -0.756 8.843 48.468 1.00 15.51 65 GLU C CA 1
ATOM 4763 C C . GLU C 1 65 ? 0.559 8.483 47.763 1.00 15.65 65 GLU C C 1
ATOM 4764 O O . GLU C 1 65 ? 1.626 9.010 48.067 1.00 15.67 65 GLU C O 1
ATOM 4770 N N . GLU C 1 66 ? 0.489 7.586 46.789 1.00 15.21 66 GLU C N 1
ATOM 4771 C CA . GLU C 1 66 ? 1.729 7.211 46.115 1.00 14.96 66 GLU C CA 1
ATOM 4772 C C . GLU C 1 66 ? 2.382 8.398 45.415 1.00 15.39 66 GLU C C 1
ATOM 4773 O O . GLU C 1 66 ? 3.612 8.426 45.274 1.00 15.84 66 GLU C O 1
ATOM 4779 N N . MET C 1 67 ? 1.600 9.381 44.969 1.00 16.10 67 MET C N 1
ATOM 4780 C CA . MET C 1 67 ? 2.198 10.573 44.368 1.00 16.00 67 MET C CA 1
ATOM 4781 C C . MET C 1 67 ? 3.055 11.291 45.408 1.00 15.93 67 MET C C 1
ATOM 4782 O O . MET C 1 67 ? 4.077 11.883 45.070 1.00 15.70 67 MET C O 1
ATOM 4791 N N . ALA C 1 68 ? 2.627 11.259 46.657 1.00 16.02 68 ALA C N 1
ATOM 4792 C CA . ALA C 1 68 ? 3.421 11.860 47.730 1.00 15.68 68 ALA C CA 1
ATOM 4793 C C . ALA C 1 68 ? 4.720 11.110 47.887 1.00 15.75 68 ALA C C 1
ATOM 4794 O O . ALA C 1 68 ? 5.744 11.699 48.229 1.00 15.49 68 ALA C O 1
ATOM 4796 N N . HIS C 1 69 ? 4.674 9.798 47.720 1.00 15.65 69 HIS C N 1
ATOM 4797 C CA . HIS C 1 69 ? 5.891 9.013 47.820 1.00 15.73 69 HIS C CA 1
ATOM 4798 C C . HIS C 1 69 ? 6.816 9.273 46.629 1.00 15.32 69 HIS C C 1
ATOM 4799 O O . HIS C 1 69 ? 8.025 9.313 46.795 1.00 15.51 69 HIS C O 1
ATOM 4806 N N . VAL C 1 70 ? 6.261 9.430 45.419 1.00 14.58 70 VAL C N 1
ATOM 4807 C CA . VAL C 1 70 ? 7.076 9.811 44.270 1.00 14.40 70 VAL C CA 1
ATOM 4808 C C . VAL C 1 70 ? 7.815 11.130 44.611 1.00 14.29 70 VAL C C 1
ATOM 4809 O O . VAL C 1 70 ? 9.025 11.301 44.313 1.00 14.65 70 VAL C O 1
ATOM 4813 N N . GLU C 1 71 ? 7.097 12.077 45.193 1.00 14.81 71 GLU C N 1
ATOM 4814 C CA . GLU C 1 71 ? 7.680 13.355 45.583 1.00 15.40 71 GLU C CA 1
ATOM 4815 C C . GLU C 1 71 ? 8.813 13.168 46.606 1.00 14.79 71 GLU C C 1
ATOM 4816 O O . GLU C 1 71 ? 9.884 13.756 46.490 1.00 15.37 71 GLU C O 1
ATOM 4822 N N . MET C 1 72 ? 8.570 12.359 47.621 1.00 15.12 72 MET C N 1
ATOM 4823 C CA . MET C 1 72 ? 9.582 12.057 48.631 1.00 15.02 72 MET C CA 1
ATOM 4824 C C . MET C 1 72 ? 10.825 11.414 48.045 1.00 14.62 72 MET C C 1
ATOM 4825 O O . MET C 1 72 ? 11.924 11.809 48.365 1.00 15.68 72 MET C O 1
ATOM 4830 N N . ILE C 1 73 ? 10.657 10.419 47.195 1.00 14.98 73 ILE C N 1
ATOM 4831 C CA . ILE C 1 73 ? 11.851 9.779 46.649 1.00 14.03 73 ILE C CA 1
ATOM 4832 C C . ILE C 1 73 ? 12.633 10.746 45.777 1.00 13.89 73 ILE C C 1
ATOM 4833 O O . ILE C 1 73 ? 13.841 10.780 45.816 1.00 14.71 73 ILE C O 1
ATOM 4838 N N . SER C 1 74 ? 11.931 11.489 44.942 1.00 14.04 74 SER C N 1
ATOM 4839 C CA . SER C 1 74 ? 12.569 12.481 44.105 1.00 14.54 74 SER C CA 1
ATOM 4840 C C . SER C 1 74 ? 13.395 13.472 44.940 1.00 14.03 74 SER C C 1
ATOM 4841 O O . SER C 1 74 ? 14.491 13.884 44.559 1.00 15.70 74 SER C O 1
ATOM 4844 N N . THR C 1 75 ? 12.805 13.898 46.057 1.00 15.19 75 THR C N 1
ATOM 4845 C CA . THR C 1 75 ? 13.429 14.836 46.967 1.00 14.62 75 THR C CA 1
ATOM 4846 C C . THR C 1 75 ? 14.654 14.225 47.652 1.00 15.35 75 THR C C 1
ATOM 4847 O O . THR C 1 75 ? 15.723 14.807 47.696 1.00 15.34 75 THR C O 1
ATOM 4851 N N . MET C 1 76 ? 14.488 13.019 48.155 1.00 14.29 76 MET C N 1
ATOM 4852 C CA . MET C 1 76 ? 15.584 12.316 48.783 1.00 14.57 76 MET C CA 1
ATOM 4853 C C . MET C 1 76 ? 16.749 12.145 47.818 1.00 14.18 76 MET C C 1
ATOM 4854 O O . MET C 1 76 ? 17.899 12.325 48.189 1.00 14.83 76 MET C O 1
ATOM 4859 N N . ILE C 1 77 ? 16.468 11.763 46.569 1.00 14.72 77 ILE C N 1
ATOM 4860 C CA . ILE C 1 77 ? 17.534 11.590 45.610 1.00 14.47 77 ILE C CA 1
ATOM 4861 C C . ILE C 1 77 ? 18.261 12.911 45.393 1.00 14.73 77 ILE C C 1
ATOM 4862 O O . ILE C 1 77 ? 19.490 12.968 45.340 1.00 14.54 77 ILE C O 1
ATOM 4867 N N . GLY C 1 78 ? 17.513 13.997 45.277 1.00 14.75 78 GLY C N 1
ATOM 4868 C CA . GLY C 1 78 ? 18.125 15.296 45.118 1.00 15.44 78 GLY C CA 1
ATOM 4869 C C . GLY C 1 78 ? 19.057 15.638 46.282 1.00 15.10 78 GLY C C 1
ATOM 4870 O O . GLY C 1 78 ? 20.174 16.094 46.086 1.00 15.47 78 GLY C O 1
ATOM 4871 N N . TYR C 1 79 ? 18.623 15.414 47.502 1.00 14.97 79 TYR C N 1
ATOM 4872 C CA . TYR C 1 79 ? 19.502 15.676 48.614 1.00 15.16 79 TYR C CA 1
ATOM 4873 C C . TYR C 1 79 ? 20.721 14.772 48.552 1.00 14.60 79 TYR C C 1
ATOM 4874 O O . TYR C 1 79 ? 21.846 15.207 48.855 1.00 15.50 79 TYR C O 1
ATOM 4883 N N . LEU C 1 80 ? 20.510 13.485 48.210 1.00 14.33 80 LEU C N 1
ATOM 4884 C CA . LEU C 1 80 ? 21.629 12.543 48.217 1.00 13.91 80 LEU C CA 1
ATOM 4885 C C . LEU C 1 80 ? 22.685 12.882 47.201 1.00 13.92 80 LEU C C 1
ATOM 4886 O O . LEU C 1 80 ? 23.826 12.473 47.350 1.00 14.86 80 LEU C O 1
ATOM 4891 N N . LEU C 1 81 ? 22.291 13.591 46.142 1.00 14.31 81 LEU C N 1
ATOM 4892 C CA . LEU C 1 81 ? 23.202 13.995 45.087 1.00 14.15 81 LEU C CA 1
ATOM 4893 C C . LEU C 1 81 ? 23.940 15.295 45.370 1.00 14.66 81 LEU C C 1
ATOM 4894 O O . LEU C 1 81 ? 24.765 15.708 44.544 1.00 15.48 81 LEU C O 1
ATOM 4899 N N . GLU C 1 82 ? 23.629 15.963 46.488 1.00 14.57 82 GLU C N 1
ATOM 4900 C CA . GLU C 1 82 ? 24.289 17.213 46.785 1.00 14.93 82 GLU C CA 1
ATOM 4901 C C . GLU C 1 82 ? 25.798 17.044 46.831 1.00 14.61 82 GLU C C 1
ATOM 4902 O O . GLU C 1 82 ? 26.306 16.128 47.474 1.00 15.36 82 GLU C O 1
ATOM 4908 N N . ASP C 1 83 ? 26.493 17.958 46.181 1.00 15.41 83 ASP C N 1
ATOM 4909 C CA . ASP C 1 83 ? 27.960 17.995 46.136 1.00 16.46 83 ASP C CA 1
ATOM 4910 C C . ASP C 1 83 ? 28.583 16.733 45.561 1.00 16.09 83 ASP C C 1
ATOM 4911 O O . ASP C 1 83 ? 29.738 16.436 45.860 1.00 16.60 83 ASP C O 1
ATOM 4916 N N . ALA C 1 84 ? 27.847 15.961 44.785 1.00 15.84 84 ALA C N 1
ATOM 4917 C CA . ALA C 1 84 ? 28.414 14.731 44.224 1.00 15.63 84 ALA C CA 1
ATOM 4918 C C . ALA C 1 84 ? 29.532 15.028 43.259 1.00 14.69 84 ALA C C 1
ATOM 4919 O O . ALA C 1 84 ? 29.478 16.002 42.506 1.00 15.73 84 ALA C O 1
ATOM 4921 N N . PRO C 1 85 ? 30.539 14.173 43.214 1.00 15.68 85 PRO C N 1
ATOM 4922 C CA . PRO C 1 85 ? 31.651 14.401 42.283 1.00 14.47 85 PRO C CA 1
ATOM 4923 C C . PRO C 1 85 ? 31.277 14.108 40.824 1.00 14.66 85 PRO C C 1
ATOM 4924 O O . PRO C 1 85 ? 30.601 13.139 40.525 1.00 15.61 85 PRO C O 1
ATOM 4928 N N . PHE C 1 86 ? 31.764 14.935 39.919 1.00 14.42 86 PHE C N 1
ATOM 4929 C CA . PHE C 1 86 ? 31.470 14.701 38.514 1.00 14.90 86 PHE C CA 1
ATOM 4930 C C . PHE C 1 86 ? 32.572 15.121 37.557 1.00 15.61 86 PHE C C 1
ATOM 4931 O O . PHE C 1 86 ? 32.453 14.918 36.368 1.00 15.66 86 PHE C O 1
ATOM 4939 N N . GLY C 1 87 ? 33.662 15.694 38.048 1.00 17.01 87 GLY C N 1
ATOM 4940 C CA . GLY C 1 87 ? 34.746 16.038 37.156 1.00 17.59 87 GLY C CA 1
ATOM 4941 C C . GLY C 1 87 ? 36.073 16.256 37.856 1.00 17.52 87 GLY C C 1
ATOM 4942 O O . GLY C 1 87 ? 36.188 16.103 39.073 1.00 18.14 87 GLY C O 1
ATOM 4943 N N . PRO C 1 88 ? 37.095 16.565 37.063 1.00 18.11 88 PRO C N 1
ATOM 4944 C CA . PRO C 1 88 ? 38.437 16.777 37.593 1.00 18.09 88 PRO C CA 1
ATOM 4945 C C . PRO C 1 88 ? 38.557 17.681 38.821 1.00 18.86 88 PRO C C 1
ATOM 4946 O O . PRO C 1 88 ? 39.375 17.388 39.707 1.00 20.14 88 PRO C O 1
ATOM 4950 N N . GLU C 1 89 ? 37.808 18.773 38.912 1.00 18.97 89 GLU C N 1
ATOM 4951 C CA . GLU C 1 89 ? 37.915 19.663 40.080 1.00 19.59 89 GLU C CA 1
ATOM 4952 C C . GLU C 1 89 ? 37.562 18.939 41.375 1.00 19.96 89 GLU C C 1
ATOM 4953 O O . GLU C 1 89 ? 38.118 19.224 42.446 1.00 20.77 89 GLU C O 1
ATOM 4964 N N . ASP C 1 90 ? 36.624 18.018 41.307 1.00 20.13 90 ASP C N 1
ATOM 4965 C CA . ASP C 1 90 ? 36.247 17.272 42.504 1.00 20.00 90 ASP C CA 1
ATOM 4966 C C . ASP C 1 90 ? 37.328 16.337 42.980 1.00 21.60 90 ASP C C 1
ATOM 4967 O O . ASP C 1 90 ? 37.601 16.215 44.188 1.00 22.60 90 ASP C O 1
ATOM 4972 N N . LEU C 1 91 ? 37.976 15.683 42.055 1.00 22.08 91 LEU C N 1
ATOM 4973 C CA . LEU C 1 91 ? 39.023 14.794 42.467 1.00 24.15 91 LEU C CA 1
ATOM 4974 C C . LEU C 1 91 ? 40.205 15.574 43.084 1.00 24.67 91 LEU C C 1
ATOM 4975 O O . LEU C 1 91 ? 40.904 15.054 43.980 1.00 25.01 91 LEU C O 1
ATOM 4980 N N . LYS C 1 92 ? 40.393 16.822 42.664 1.00 24.76 92 LYS C N 1
ATOM 4981 C CA . LYS C 1 92 ? 41.519 17.597 43.171 1.00 25.76 92 LYS C CA 1
ATOM 4982 C C . LYS C 1 92 ? 41.397 17.846 44.666 1.00 24.92 92 LYS C C 1
ATOM 4983 O O . LYS C 1 92 ? 42.420 17.960 45.343 1.00 25.38 92 LYS C O 1
ATOM 4989 N N . ARG C 1 93 ? 40.171 17.986 45.177 1.00 25.24 93 ARG C N 1
ATOM 4990 C CA . ARG C 1 93 ? 39.908 18.263 46.601 1.00 26.91 93 ARG C CA 1
ATOM 4991 C C . ARG C 1 93 ? 39.764 16.997 47.437 1.00 28.37 93 ARG C C 1
ATOM 4992 O O . ARG C 1 93 ? 39.732 17.047 48.685 1.00 29.38 93 ARG C O 1
ATOM 5000 N N . ASP C 1 94 ? 39.593 15.876 46.720 1.00 27.01 94 ASP C N 1
ATOM 5001 C CA . ASP C 1 94 ? 39.518 14.546 47.304 1.00 25.64 94 ASP C CA 1
ATOM 5002 C C . ASP C 1 94 ? 39.662 13.432 46.257 1.00 25.44 94 ASP C C 1
ATOM 5003 O O . ASP C 1 94 ? 38.690 12.978 45.662 1.00 24.04 94 ASP C O 1
ATOM 5008 N N . PRO C 1 95 ? 40.885 12.978 46.004 1.00 26.39 95 PRO C N 1
ATOM 5009 C CA . PRO C 1 95 ? 41.141 11.929 45.007 1.00 26.66 95 PRO C CA 1
ATOM 5010 C C . PRO C 1 95 ? 40.460 10.575 45.271 1.00 26.53 95 PRO C C 1
ATOM 5011 O O . PRO C 1 95 ? 40.230 9.799 44.334 1.00 27.01 95 PRO C O 1
ATOM 5015 N N . SER C 1 96 ? 40.099 10.318 46.516 1.00 25.78 96 SER C N 1
ATOM 5016 C CA . SER C 1 96 ? 39.375 9.091 46.860 1.00 25.13 96 SER C CA 1
ATOM 5017 C C . SER C 1 96 ? 37.970 9.043 46.245 1.00 23.85 96 SER C C 1
ATOM 5018 O O . SER C 1 96 ? 37.285 8.010 46.280 1.00 25.36 96 SER C O 1
ATOM 5021 N N . LEU C 1 97 ? 37.531 10.142 45.659 1.00 22.87 97 LEU C N 1
ATOM 5022 C CA . LEU C 1 97 ? 36.198 10.202 45.070 1.00 22.00 97 LEU C CA 1
ATOM 5023 C C . LEU C 1 97 ? 36.076 9.458 43.748 1.00 21.50 97 LEU C C 1
ATOM 5024 O O . LEU C 1 97 ? 34.969 9.267 43.257 1.00 21.06 97 LEU C O 1
ATOM 5029 N N . ALA C 1 98 ? 37.182 8.995 43.180 1.00 21.61 98 ALA C N 1
ATOM 5030 C CA . ALA C 1 98 ? 37.130 8.208 41.947 1.00 21.29 98 ALA C CA 1
ATOM 5031 C C . ALA C 1 98 ? 36.225 6.986 42.082 1.00 20.64 98 ALA C C 1
ATOM 5032 O O . ALA C 1 98 ? 35.546 6.623 41.147 1.00 20.09 98 ALA C O 1
ATOM 5034 N N . THR C 1 99 ? 36.252 6.322 43.220 1.00 20.24 99 THR C N 1
ATOM 5035 C CA . THR C 1 99 ? 35.432 5.139 43.417 1.00 20.36 99 THR C CA 1
ATOM 5036 C C . THR C 1 99 ? 33.956 5.498 43.414 1.00 18.78 99 THR C C 1
ATOM 5037 O O . THR C 1 99 ? 33.146 4.827 42.786 1.00 18.45 99 THR C O 1
ATOM 5041 N N . THR C 1 100 ? 33.631 6.576 44.090 1.00 18.13 100 THR C N 1
ATOM 5042 C CA . THR C 1 100 ? 32.271 7.081 44.060 1.00 17.57 100 THR C CA 1
ATOM 5043 C C . THR C 1 100 ? 31.831 7.390 42.641 1.00 17.15 100 THR C C 1
ATOM 5044 O O . THR C 1 100 ? 30.750 6.999 42.220 1.00 15.99 100 THR C O 1
ATOM 5048 N N . MET C 1 101 ? 32.664 8.116 41.908 1.00 16.82 101 MET C N 1
ATOM 5049 C CA . MET C 1 101 ? 32.329 8.440 40.532 1.00 16.73 101 MET C CA 1
ATOM 5050 C C . MET C 1 101 ? 32.072 7.212 39.706 1.00 16.20 101 MET C C 1
ATOM 5051 O O . MET C 1 101 ? 31.118 7.197 38.925 1.00 17.06 101 MET C O 1
ATOM 5056 N N . ALA C 1 102 ? 32.873 6.166 39.906 1.00 15.61 102 ALA C N 1
ATOM 5057 C CA . ALA C 1 102 ? 32.716 4.967 39.105 1.00 16.81 102 ALA C CA 1
ATOM 5058 C C . ALA C 1 102 ? 31.375 4.308 39.326 1.00 16.11 102 ALA C C 1
ATOM 5059 O O . ALA C 1 102 ? 30.876 3.656 38.420 1.00 16.82 102 ALA C O 1
ATOM 5061 N N . GLY C 1 103 ? 30.809 4.433 40.520 1.00 14.70 103 GLY C N 1
ATOM 5062 C CA . GLY C 1 103 ? 29.531 3.803 40.826 1.00 15.28 103 GLY C CA 1
ATOM 5063 C C . GLY C 1 103 ? 28.310 4.667 40.547 1.00 14.52 103 GLY C C 1
ATOM 5064 O O . GLY C 1 103 ? 27.202 4.198 40.665 1.00 14.77 103 GLY C O 1
ATOM 5065 N N . MET C 1 104 ? 28.510 5.948 40.258 1.00 14.82 104 MET C N 1
ATOM 5066 C CA . MET C 1 104 ? 27.382 6.832 40.002 1.00 14.39 104 MET C CA 1
ATOM 5067 C C . MET C 1 104 ? 26.750 6.615 38.649 1.00 14.85 104 MET C C 1
ATOM 5068 O O . MET C 1 104 ? 27.343 6.060 37.754 1.00 15.89 104 MET C O 1
ATOM 5073 N N . ASP C 1 105 ? 25.518 7.074 38.520 1.00 14.49 105 ASP C N 1
ATOM 5074 C CA . ASP C 1 105 ? 24.858 7.127 37.219 1.00 14.32 105 ASP C CA 1
ATOM 5075 C C . ASP C 1 105 ? 25.414 8.350 36.515 1.00 14.14 105 ASP C C 1
ATOM 5076 O O . ASP C 1 105 ? 25.212 9.443 37.002 1.00 14.62 105 ASP C O 1
ATOM 5081 N N . PRO C 1 106 ? 26.134 8.202 35.407 1.00 14.24 106 PRO C N 1
ATOM 5082 C CA . PRO C 1 106 ? 26.676 9.348 34.676 1.00 14.59 106 PRO C CA 1
ATOM 5083 C C . PRO C 1 106 ? 25.648 10.399 34.329 1.00 14.02 106 PRO C C 1
ATOM 5084 O O . PRO C 1 106 ? 25.999 11.578 34.211 1.00 14.88 106 PRO C O 1
ATOM 5088 N N . GLU C 1 107 ? 24.398 9.976 34.159 1.00 13.93 107 GLU C N 1
ATOM 5089 C CA . GLU C 1 107 ? 23.365 10.925 33.766 1.00 13.81 107 GLU C CA 1
ATOM 5090 C C . GLU C 1 107 ? 22.871 11.799 34.888 1.00 13.83 107 GLU C C 1
ATOM 5091 O O . GLU C 1 107 ? 22.291 12.848 34.632 1.00 13.88 107 GLU C O 1
ATOM 5097 N N . HIS C 1 108 ? 23.088 11.375 36.133 1.00 13.44 108 HIS C N 1
ATOM 5098 C CA . HIS C 1 108 ? 22.650 12.219 37.222 1.00 13.54 108 HIS C CA 1
ATOM 5099 C C . HIS C 1 108 ? 23.267 13.619 37.097 1.00 14.28 108 HIS C C 1
ATOM 5100 O O . HIS C 1 108 ? 22.549 14.605 37.238 1.00 15.78 108 HIS C O 1
ATOM 5107 N N . SER C 1 109 ? 24.555 13.716 36.813 1.00 14.36 109 SER C N 1
ATOM 5108 C CA . SER C 1 109 ? 25.181 15.002 36.583 1.00 14.21 109 SER C CA 1
ATOM 5109 C C . SER C 1 109 ? 24.931 15.542 35.190 1.00 14.11 109 SER C C 1
ATOM 5110 O O . SER C 1 109 ? 24.438 16.662 34.996 1.00 14.46 109 SER C O 1
ATOM 5113 N N . LEU C 1 110 ? 25.241 14.729 34.201 1.00 13.64 110 LEU C N 1
ATOM 5114 C CA . LEU C 1 110 ? 25.299 15.179 32.814 1.00 13.70 110 LEU C CA 1
ATOM 5115 C C . LEU C 1 110 ? 23.955 15.578 32.246 1.00 13.58 110 LEU C C 1
ATOM 5116 O O . LEU C 1 110 ? 23.823 16.591 31.589 1.00 14.16 110 LEU C O 1
ATOM 5121 N N . VAL C 1 111 ? 22.956 14.753 32.500 1.00 14.06 111 VAL C N 1
ATOM 5122 C CA . VAL C 1 111 ? 21.634 15.027 31.966 1.00 14.64 111 VAL C CA 1
ATOM 5123 C C . VAL C 1 111 ? 20.788 15.883 32.922 1.00 13.65 111 VAL C C 1
ATOM 5124 O O . VAL C 1 111 ? 20.119 16.820 32.490 1.00 14.03 111 VAL C O 1
ATOM 5128 N N . HIS C 1 112 ? 20.817 15.559 34.211 1.00 14.57 112 HIS C N 1
ATOM 5129 C CA . HIS C 1 112 ? 19.885 16.150 35.157 1.00 14.79 112 HIS C CA 1
ATOM 5130 C C . HIS C 1 112 ? 20.442 17.201 36.111 1.00 14.34 112 HIS C C 1
ATOM 5131 O O . HIS C 1 112 ? 19.701 17.715 36.923 1.00 14.87 112 HIS C O 1
ATOM 5138 N N . GLY C 1 113 ? 21.737 17.483 36.050 1.00 14.65 113 GLY C N 1
ATOM 5139 C CA . GLY C 1 113 ? 22.289 18.544 36.886 1.00 15.15 113 GLY C CA 1
ATOM 5140 C C . GLY C 1 113 ? 22.270 18.198 38.365 1.00 15.29 113 GLY C C 1
ATOM 5141 O O . GLY C 1 113 ? 22.062 19.056 39.206 1.00 15.47 113 GLY C O 1
ATOM 5142 N N . LEU C 1 114 ? 22.545 16.946 38.668 1.00 15.51 114 LEU C N 1
ATOM 5143 C CA . LEU C 1 114 ? 22.489 16.388 40.021 1.00 15.72 114 LEU C CA 1
ATOM 5144 C C . LEU C 1 114 ? 21.100 16.434 40.603 1.00 15.76 114 LEU C C 1
ATOM 5145 O O . LEU C 1 114 ? 20.875 16.836 41.736 1.00 17.44 114 LEU C O 1
ATOM 5150 N N . ASN C 1 115 ? 20.141 15.982 39.802 1.00 16.41 115 ASN C N 1
ATOM 5151 C CA . ASN C 1 115 ? 18.773 15.805 40.256 1.00 16.57 115 ASN C CA 1
ATOM 5152 C C . ASN C 1 115 ? 18.320 14.422 39.809 1.00 15.79 115 ASN C C 1
ATOM 5153 O O . ASN C 1 115 ? 18.980 13.761 39.037 1.00 15.90 115 ASN C O 1
ATOM 5158 N N . ALA C 1 116 ? 17.177 14.008 40.323 1.00 16.01 116 ALA C N 1
ATOM 5159 C CA . ALA C 1 116 ? 16.645 12.697 40.029 1.00 15.79 116 ALA C CA 1
ATOM 5160 C C . ALA C 1 116 ? 16.260 12.548 38.582 1.00 15.35 116 ALA C C 1
ATOM 5161 O O . ALA C 1 116 ? 15.858 13.507 37.938 1.00 16.86 116 ALA C O 1
ATOM 5163 N N . SER C 1 117 ? 16.353 11.320 38.106 1.00 14.76 117 SER C N 1
ATOM 5164 C CA . SER C 1 117 ? 15.782 10.921 36.831 1.00 15.54 117 SER C CA 1
ATOM 5165 C C . SER C 1 117 ? 14.476 10.191 37.091 1.00 14.92 117 SER C C 1
ATOM 5166 O O . SER C 1 117 ? 14.130 9.871 38.222 1.00 14.90 117 SER C O 1
ATOM 5169 N N . LEU C 1 118 ? 13.806 9.811 36.008 1.00 15.23 118 LEU C N 1
ATOM 5170 C CA . LEU C 1 118 ? 12.652 8.930 36.115 1.00 15.52 118 LEU C CA 1
ATOM 5171 C C . LEU C 1 118 ? 13.015 7.563 35.550 1.00 14.97 118 LEU C C 1
ATOM 5172 O O . LEU C 1 118 ? 12.169 6.833 35.020 1.00 15.30 118 LEU C O 1
ATOM 5177 N N . ASN C 1 119 ? 14.284 7.188 35.704 1.00 15.14 119 ASN C N 1
ATOM 5178 C CA . ASN C 1 119 ? 14.776 5.890 35.294 1.00 13.83 119 ASN C CA 1
ATOM 5179 C C . ASN C 1 119 ? 15.071 5.036 36.536 1.00 13.56 119 ASN C C 1
ATOM 5180 O O . ASN C 1 119 ? 15.066 5.535 37.642 1.00 14.59 119 ASN C O 1
ATOM 5185 N N . ASN C 1 120 ? 15.320 3.744 36.332 1.00 13.48 120 ASN C N 1
ATOM 5186 C CA . ASN C 1 120 ? 15.761 2.864 37.401 1.00 13.20 120 ASN C CA 1
ATOM 5187 C C . ASN C 1 120 ? 17.288 3.039 37.559 1.00 13.04 120 ASN C C 1
ATOM 5188 O O . ASN C 1 120 ? 17.895 3.889 36.902 1.00 13.74 120 ASN C O 1
ATOM 5193 N N . PRO C 1 121 ? 17.913 2.307 38.458 1.00 13.26 121 PRO C N 1
ATOM 5194 C CA . PRO C 1 121 ? 19.364 2.485 38.680 1.00 13.78 121 PRO C CA 1
ATOM 5195 C C . PRO C 1 121 ? 20.264 2.224 37.494 1.00 14.78 121 PRO C C 1
ATOM 5196 O O . PRO C 1 121 ? 21.442 2.672 37.455 1.00 16.32 121 PRO C O 1
ATOM 5200 N N . ASN C 1 122 ? 19.733 1.478 36.525 1.00 14.87 122 ASN C N 1
ATOM 5201 C CA . ASN C 1 122 ? 20.466 1.158 35.321 1.00 15.52 122 ASN C CA 1
ATOM 5202 C C . ASN C 1 122 ? 20.196 2.129 34.190 1.00 15.61 122 ASN C C 1
ATOM 5203 O O . ASN C 1 122 ? 20.733 1.949 33.106 1.00 18.32 122 ASN C O 1
ATOM 5212 N N . GLY C 1 123 ? 19.388 3.151 34.426 1.00 15.56 123 GLY C N 1
ATOM 5213 C CA . GLY C 1 123 ? 19.100 4.090 33.386 1.00 15.75 123 GLY C CA 1
ATOM 5214 C C . GLY C 1 123 ? 17.932 3.712 32.511 1.00 15.07 123 GLY C C 1
ATOM 5215 O O . GLY C 1 123 ? 17.666 4.404 31.518 1.00 15.89 123 GLY C O 1
ATOM 5216 N N . ALA C 1 124 ? 17.200 2.655 32.859 1.00 15.50 124 ALA C N 1
ATOM 5217 C CA . ALA C 1 124 ? 16.093 2.217 32.001 1.00 14.91 124 ALA C CA 1
ATOM 5218 C C . ALA C 1 124 ? 14.884 3.023 32.396 1.00 14.53 124 ALA C C 1
ATOM 5219 O O . ALA C 1 124 ? 14.517 3.087 33.554 1.00 15.18 124 ALA C O 1
ATOM 5221 N N . ALA C 1 125 ? 14.281 3.656 31.413 1.00 14.69 125 ALA C N 1
ATOM 5222 C CA . ALA C 1 125 ? 13.165 4.519 31.669 1.00 13.99 125 ALA C CA 1
ATOM 5223 C C . ALA C 1 125 ? 11.959 3.805 32.249 1.00 13.83 125 ALA C C 1
ATOM 5224 O O . ALA C 1 125 ? 11.574 2.728 31.805 1.00 15.19 125 ALA C O 1
ATOM 5226 N N . TRP C 1 126 ? 11.317 4.442 33.215 1.00 13.47 126 TRP C N 1
ATOM 5227 C CA . TRP C 1 126 ? 10.048 3.929 33.677 1.00 13.02 126 TRP C CA 1
ATOM 5228 C C . TRP C 1 126 ? 9.147 3.839 32.448 1.00 13.38 126 TRP C C 1
ATOM 5229 O O . TRP C 1 126 ? 9.142 4.718 31.609 1.00 13.55 126 TRP C O 1
ATOM 5240 N N . ASN C 1 127 ? 8.314 2.825 32.394 1.00 13.95 127 ASN C N 1
ATOM 5241 C CA . ASN C 1 127 ? 7.355 2.733 31.314 1.00 14.08 127 ASN C CA 1
ATOM 5242 C C . ASN C 1 127 ? 6.048 2.121 31.784 1.00 13.80 127 ASN C C 1
ATOM 5243 O O . ASN C 1 127 ? 6.021 1.360 32.741 1.00 13.40 127 ASN C O 1
ATOM 5248 N N . ALA C 1 128 ? 4.997 2.386 31.028 1.00 14.35 128 ALA C N 1
ATOM 5249 C CA . ALA C 1 128 ? 3.663 1.924 31.388 1.00 14.66 128 ALA C CA 1
ATOM 5250 C C . ALA C 1 128 ? 3.431 0.447 31.277 1.00 15.49 128 ALA C C 1
ATOM 5251 O O . ALA C 1 128 ? 2.430 -0.043 31.741 1.00 14.98 128 ALA C O 1
ATOM 5253 N N . GLY C 1 129 ? 4.358 -0.270 30.673 1.00 14.35 129 GLY C N 1
ATOM 5254 C CA . GLY C 1 129 ? 4.318 -1.716 30.678 1.00 15.00 129 GLY C CA 1
ATOM 5255 C C . GLY C 1 129 ? 4.375 -2.274 32.097 1.00 14.92 129 GLY C C 1
ATOM 5256 O O . GLY C 1 129 ? 3.985 -3.421 32.337 1.00 16.42 129 GLY C O 1
ATOM 5257 N N . TYR C 1 130 ? 4.806 -1.469 33.066 1.00 13.88 130 TYR C N 1
ATOM 5258 C CA . TYR C 1 130 ? 4.829 -1.885 34.448 1.00 13.91 130 TYR C CA 1
ATOM 5259 C C . TYR C 1 130 ? 3.441 -1.834 35.122 1.00 13.70 130 TYR C C 1
ATOM 5260 O O . TYR C 1 130 ? 3.279 -2.365 36.226 1.00 14.17 130 TYR C O 1
ATOM 5269 N N . VAL C 1 131 ? 2.500 -1.146 34.483 1.00 14.36 131 VAL C N 1
ATOM 5270 C CA . VAL C 1 131 ? 1.196 -0.891 35.064 1.00 14.76 131 VAL C CA 1
ATOM 5271 C C . VAL C 1 131 ? 0.124 -1.861 34.600 1.00 15.31 131 VAL C C 1
ATOM 5272 O O . VAL C 1 131 ? 0.044 -2.159 33.414 1.00 16.12 131 VAL C O 1
ATOM 5276 N N . THR C 1 132 ? -0.693 -2.326 35.549 1.00 14.96 132 THR C N 1
ATOM 5277 C CA . THR C 1 132 ? -1.865 -3.133 35.244 1.00 15.17 132 THR C CA 1
ATOM 5278 C C . THR C 1 132 ? -3.165 -2.434 35.690 1.00 15.54 132 THR C C 1
ATOM 5279 O O . THR C 1 132 ? -3.257 -1.945 36.798 1.00 16.37 132 THR C O 1
ATOM 5283 N N . SER C 1 133 ? -4.127 -2.370 34.765 1.00 14.95 133 SER C N 1
ATOM 5284 C CA . SER C 1 133 ? -5.497 -1.995 35.077 1.00 14.56 133 SER C CA 1
ATOM 5285 C C . SER C 1 133 ? -6.348 -2.787 34.088 1.00 15.03 133 SER C C 1
ATOM 5286 O O . SER C 1 133 ? -6.467 -2.434 32.930 1.00 16.57 133 SER C O 1
ATOM 5289 N N . SER C 1 134 ? -6.956 -3.858 34.568 1.00 14.40 134 SER C N 1
ATOM 5290 C CA . SER C 1 134 ? -7.600 -4.831 33.701 1.00 14.13 134 SER C CA 1
ATOM 5291 C C . SER C 1 134 ? -9.104 -4.711 33.591 1.00 14.34 134 SER C C 1
ATOM 5292 O O . SER C 1 134 ? -9.691 -5.338 32.697 1.00 14.22 134 SER C O 1
ATOM 5295 N N . GLY C 1 135 ? -9.717 -3.973 34.502 1.00 15.25 135 GLY C N 1
ATOM 5296 C CA . GLY C 1 135 ? -11.179 -3.931 34.614 1.00 14.60 135 GLY C CA 1
ATOM 5297 C C . GLY C 1 135 ? -11.746 -4.928 35.594 1.00 14.73 135 GLY C C 1
ATOM 5298 O O . GLY C 1 135 ? -12.923 -4.823 35.967 1.00 15.81 135 GLY C O 1
ATOM 5299 N N . ASN C 1 136 ? -10.942 -5.878 36.050 1.00 15.92 136 ASN C N 1
ATOM 5300 C CA . ASN C 1 136 ? -11.378 -6.889 37.006 1.00 15.50 136 ASN C CA 1
ATOM 5301 C C . ASN C 1 136 ? -10.574 -6.665 38.298 1.00 15.31 136 ASN C C 1
ATOM 5302 O O . ASN C 1 136 ? -9.351 -6.804 38.293 1.00 15.17 136 ASN C O 1
ATOM 5307 N N . LEU C 1 137 ? -11.241 -6.262 39.380 1.00 15.44 137 LEU C N 1
ATOM 5308 C CA . LEU C 1 137 ? -10.581 -5.964 40.624 1.00 15.49 137 LEU C CA 1
ATOM 5309 C C . LEU C 1 137 ? -10.238 -7.155 41.488 1.00 15.69 137 LEU C C 1
ATOM 5310 O O . LEU C 1 137 ? -9.472 -6.996 42.402 1.00 15.27 137 LEU C O 1
ATOM 5315 N N . VAL C 1 138 ? -10.743 -8.342 41.194 1.00 15.86 138 VAL C N 1
ATOM 5316 C CA . VAL C 1 138 ? -10.256 -9.517 41.913 1.00 17.20 138 VAL C CA 1
ATOM 5317 C C . VAL C 1 138 ? -8.806 -9.703 41.457 1.00 17.28 138 VAL C C 1
ATOM 5318 O O . VAL C 1 138 ? -7.913 -9.839 42.276 1.00 17.60 138 VAL C O 1
ATOM 5322 N N . ALA C 1 139 ? -8.603 -9.678 40.137 1.00 16.65 139 ALA C N 1
ATOM 5323 C CA . ALA C 1 139 ? -7.279 -9.766 39.562 1.00 16.19 139 ALA C CA 1
ATOM 5324 C C . ALA C 1 139 ? -6.448 -8.569 40.019 1.00 15.98 139 ALA C C 1
ATOM 5325 O O . ALA C 1 139 ? -5.285 -8.719 40.440 1.00 16.17 139 ALA C O 1
ATOM 5327 N N . ASP C 1 140 ? -7.010 -7.369 39.898 1.00 15.51 140 ASP C N 1
ATOM 5328 C CA . ASP C 1 140 ? -6.164 -6.207 40.110 1.00 16.00 140 ASP C CA 1
ATOM 5329 C C . ASP C 1 140 ? -5.787 -5.960 41.579 1.00 16.00 140 ASP C C 1
ATOM 5330 O O . ASP C 1 140 ? -4.732 -5.453 41.847 1.00 15.44 140 ASP C O 1
ATOM 5335 N N . MET C 1 141 ? -6.653 -6.330 42.511 1.00 15.44 141 MET C N 1
ATOM 5336 C CA . MET C 1 141 ? -6.281 -6.248 43.907 1.00 15.65 141 MET C CA 1
ATOM 5337 C C . MET C 1 141 ? -5.173 -7.226 44.212 1.00 15.46 141 MET C C 1
ATOM 5338 O O . MET C 1 141 ? -4.304 -6.932 45.019 1.00 16.22 141 MET C O 1
ATOM 5343 N N . ARG C 1 142 ? -5.188 -8.393 43.587 1.00 15.11 142 ARG C N 1
ATOM 5344 C CA . ARG C 1 142 ? -4.047 -9.297 43.712 1.00 15.70 142 ARG C CA 1
ATOM 5345 C C . ARG C 1 142 ? -2.789 -8.596 43.196 1.00 14.92 142 ARG C C 1
ATOM 5346 O O . ARG C 1 142 ? -1.734 -8.649 43.824 1.00 15.60 142 ARG C O 1
ATOM 5354 N N . PHE C 1 143 ? -2.902 -7.944 42.045 1.00 14.44 143 PHE C N 1
ATOM 5355 C CA . PHE C 1 143 ? -1.752 -7.202 41.515 1.00 14.48 143 PHE C CA 1
ATOM 5356 C C . PHE C 1 143 ? -1.296 -6.146 42.499 1.00 13.35 143 PHE C C 1
ATOM 5357 O O . PHE C 1 143 ? -0.114 -5.963 42.706 1.00 14.17 143 PHE C O 1
ATOM 5365 N N . ASN C 1 144 ? -2.240 -5.462 43.113 1.00 14.82 144 ASN C N 1
ATOM 5366 C CA . ASN C 1 144 ? -1.891 -4.404 44.018 1.00 14.49 144 ASN C CA 1
ATOM 5367 C C . ASN C 1 144 ? -1.136 -4.932 45.234 1.00 14.31 144 ASN C C 1
ATOM 5368 O O . ASN C 1 144 ? -0.178 -4.284 45.714 1.00 14.15 144 ASN C O 1
ATOM 5373 N N . VAL C 1 145 ? -1.595 -6.060 45.774 1.00 14.87 145 VAL C N 1
ATOM 5374 C CA . VAL C 1 145 ? -0.858 -6.691 46.860 1.00 14.64 145 VAL C CA 1
ATOM 5375 C C . VAL C 1 145 ? 0.564 -6.996 46.413 1.00 14.89 145 VAL C C 1
ATOM 5376 O O . VAL C 1 145 ? 1.496 -6.785 47.159 1.00 15.02 145 VAL C O 1
ATOM 5380 N N . VAL C 1 146 ? 0.720 -7.548 45.212 1.00 14.64 146 VAL C N 1
ATOM 5381 C CA . VAL C 1 146 ? 2.057 -7.845 44.703 1.00 14.72 146 VAL C CA 1
ATOM 5382 C C . VAL C 1 146 ? 2.905 -6.585 44.580 1.00 14.76 146 VAL C C 1
ATOM 5383 O O . VAL C 1 146 ? 4.070 -6.573 44.969 1.00 15.14 146 VAL C O 1
ATOM 5387 N N . ARG C 1 147 ? 2.329 -5.521 44.035 1.00 14.82 147 ARG C N 1
ATOM 5388 C CA . ARG C 1 147 ? 3.069 -4.268 43.905 1.00 14.91 147 ARG C CA 1
ATOM 5389 C C . ARG C 1 147 ? 3.627 -3.858 45.279 1.00 14.62 147 ARG C C 1
ATOM 5390 O O . ARG C 1 147 ? 4.812 -3.531 45.409 1.00 14.41 147 ARG C O 1
ATOM 5398 N N . GLU C 1 148 ? 2.777 -3.905 46.293 1.00 14.59 148 GLU C N 1
ATOM 5399 C CA . GLU C 1 148 ? 3.189 -3.464 47.626 1.00 14.73 148 GLU C CA 1
ATOM 5400 C C . GLU C 1 148 ? 4.154 -4.435 48.284 1.00 14.82 148 GLU C C 1
ATOM 5401 O O . GLU C 1 148 ? 4.950 -4.046 49.122 1.00 15.84 148 GLU C O 1
ATOM 5412 N N . SER C 1 149 ? 4.058 -5.698 47.915 1.00 14.97 149 SER C N 1
ATOM 5413 C CA . SER C 1 149 ? 4.939 -6.761 48.410 1.00 14.95 149 SER C CA 1
ATOM 5414 C C . SER C 1 149 ? 6.349 -6.640 47.820 1.00 15.24 149 SER C C 1
ATOM 5415 O O . SER C 1 149 ? 7.342 -6.654 48.539 1.00 16.12 149 SER C O 1
ATOM 5418 N N . GLU C 1 150 ? 6.420 -6.524 46.501 1.00 14.73 150 GLU C N 1
ATOM 5419 C CA . GLU C 1 150 ? 7.703 -6.341 45.828 1.00 14.73 150 GLU C CA 1
ATOM 5420 C C . GLU C 1 150 ? 8.307 -5.011 46.296 1.00 14.53 150 GLU C C 1
ATOM 5421 O O . GLU C 1 150 ? 9.503 -4.928 46.521 1.00 15.03 150 GLU C O 1
ATOM 5427 N N . ALA C 1 151 ? 7.503 -3.951 46.404 1.00 15.22 151 ALA C N 1
ATOM 5428 C CA . ALA C 1 151 ? 8.032 -2.673 46.833 1.00 15.94 151 ALA C CA 1
ATOM 5429 C C . ALA C 1 151 ? 8.599 -2.755 48.252 1.00 16.04 151 ALA C C 1
ATOM 5430 O O . ALA C 1 151 ? 9.701 -2.293 48.510 1.00 16.71 151 ALA C O 1
ATOM 5432 N N . ARG C 1 152 ? 7.858 -3.367 49.160 1.00 15.72 152 ARG C N 1
ATOM 5433 C CA . ARG C 1 152 ? 8.312 -3.485 50.543 1.00 15.86 152 ARG C CA 1
ATOM 5434 C C . ARG C 1 152 ? 9.569 -4.346 50.656 1.00 15.51 152 ARG C C 1
ATOM 5435 O O . ARG C 1 152 ? 10.410 -4.086 51.506 1.00 15.13 152 ARG C O 1
ATOM 5443 N N . LEU C 1 153 ? 9.674 -5.374 49.842 1.00 14.90 153 LEU C N 1
ATOM 5444 C CA . LEU C 1 153 ? 10.884 -6.165 49.774 1.00 14.77 153 LEU C CA 1
ATOM 5445 C C . LEU C 1 153 ? 12.059 -5.307 49.347 1.00 14.43 153 LEU C C 1
ATOM 5446 O O . LEU C 1 153 ? 13.146 -5.373 49.956 1.00 13.78 153 LEU C O 1
ATOM 5451 N N . GLN C 1 154 ? 11.848 -4.470 48.337 1.00 14.27 154 GLN C N 1
ATOM 5452 C CA . GLN C 1 154 ? 12.936 -3.603 47.885 1.00 13.96 154 GLN C CA 1
ATOM 5453 C C . GLN C 1 154 ? 13.311 -2.584 48.954 1.00 14.73 154 GLN C C 1
ATOM 5454 O O . GLN C 1 154 ? 14.488 -2.326 49.177 1.00 15.13 154 GLN C O 1
ATOM 5460 N N . VAL C 1 155 ? 12.318 -1.997 49.605 1.00 15.48 155 VAL C N 1
ATOM 5461 C CA . VAL C 1 155 ? 12.581 -1.026 50.682 1.00 15.32 155 VAL C CA 1
ATOM 5462 C C . VAL C 1 155 ? 13.357 -1.686 51.816 1.00 15.58 155 VAL C C 1
ATOM 5463 O O . VAL C 1 155 ? 14.268 -1.102 52.412 1.00 15.83 155 VAL C O 1
ATOM 5467 N N . SER C 1 156 ? 12.966 -2.899 52.135 1.00 15.15 156 SER C N 1
ATOM 5468 C CA . SER C 1 156 ? 13.656 -3.659 53.178 1.00 15.29 156 SER C CA 1
ATOM 5469 C C . SER C 1 156 ? 15.120 -3.885 52.810 1.00 15.13 156 SER C C 1
ATOM 5470 O O . SER C 1 156 ? 16.003 -3.760 53.654 1.00 15.46 156 SER C O 1
ATOM 5473 N N . ARG C 1 157 ? 15.377 -4.235 51.563 1.00 14.87 157 ARG C N 1
ATOM 5474 C CA . ARG C 1 157 ? 16.738 -4.370 51.074 1.00 14.16 157 ARG C CA 1
ATOM 5475 C C . ARG C 1 157 ? 17.491 -3.021 51.153 1.00 14.29 157 ARG C C 1
ATOM 5476 O O . ARG C 1 157 ? 18.638 -2.968 51.581 1.00 15.38 157 ARG C O 1
ATOM 5484 N N . LEU C 1 158 ? 16.844 -1.951 50.717 1.00 14.61 158 LEU C N 1
ATOM 5485 C CA . LEU C 1 158 ? 17.472 -0.648 50.789 1.00 14.42 158 LEU C CA 1
ATOM 5486 C C . LEU C 1 158 ? 17.883 -0.272 52.203 1.00 15.02 158 LEU C C 1
ATOM 5487 O O . LEU C 1 158 ? 18.909 0.389 52.404 1.00 15.70 158 LEU C O 1
ATOM 5492 N N . TYR C 1 159 ? 17.076 -0.691 53.185 1.00 14.66 159 TYR C N 1
ATOM 5493 C CA . TYR C 1 159 ? 17.388 -0.457 54.600 1.00 15.44 159 TYR C CA 1
ATOM 5494 C C . TYR C 1 159 ? 18.749 -1.028 54.985 1.00 15.33 159 TYR C C 1
ATOM 5495 O O . TYR C 1 159 ? 19.465 -0.445 55.818 1.00 15.78 159 TYR C O 1
ATOM 5504 N N . SER C 1 160 ? 19.111 -2.154 54.348 1.00 15.93 160 SER C N 1
ATOM 5505 C CA . SER C 1 160 ? 20.403 -2.776 54.579 1.00 15.69 160 SER C CA 1
ATOM 5506 C C . SER C 1 160 ? 21.484 -2.315 53.617 1.00 15.41 160 SER C C 1
ATOM 5507 O O . SER C 1 160 ? 22.584 -2.871 53.618 1.00 16.70 160 SER C O 1
ATOM 5510 N N . MET C 1 161 ? 21.187 -1.285 52.817 1.00 15.71 161 MET C N 1
ATOM 5511 C CA . MET C 1 161 ? 22.158 -0.762 51.863 1.00 15.53 161 MET C CA 1
ATOM 5512 C C . MET C 1 161 ? 22.659 0.613 52.266 1.00 16.28 161 MET C C 1
ATOM 5513 O O . MET C 1 161 ? 23.437 1.199 51.539 1.00 17.25 161 MET C O 1
ATOM 5518 N N . THR C 1 162 ? 22.277 1.070 53.456 1.00 16.65 162 THR C N 1
ATOM 5519 C CA . THR C 1 162 ? 22.732 2.350 53.995 1.00 17.03 162 THR C CA 1
ATOM 5520 C C . THR C 1 162 ? 22.703 2.247 55.510 1.00 17.51 162 THR C C 1
ATOM 5521 O O . THR C 1 162 ? 21.957 1.471 56.054 1.00 18.59 162 THR C O 1
ATOM 5525 N N . GLU C 1 163 ? 23.482 3.087 56.185 1.00 18.18 163 GLU C N 1
ATOM 5526 C CA . GLU C 1 163 ? 23.379 3.232 57.630 1.00 19.62 163 GLU C CA 1
ATOM 5527 C C . GLU C 1 163 ? 22.929 4.660 57.957 1.00 18.62 163 GLU C C 1
ATOM 5528 O O . GLU C 1 163 ? 22.896 5.072 59.111 1.00 20.66 163 GLU C O 1
ATOM 5539 N N . ASP C 1 164 ? 22.579 5.437 56.937 1.00 16.75 164 ASP C N 1
ATOM 5540 C CA . ASP C 1 164 ? 22.127 6.803 57.144 1.00 16.40 164 ASP C CA 1
ATOM 5541 C C . ASP C 1 164 ? 20.780 6.804 57.877 1.00 16.74 164 ASP C C 1
ATOM 5542 O O . ASP C 1 164 ? 19.788 6.257 57.391 1.00 17.10 164 ASP C O 1
ATOM 5547 N N . GLU C 1 165 ? 20.763 7.414 59.056 1.00 17.54 165 GLU C N 1
ATOM 5548 C CA . GLU C 1 165 ? 19.552 7.391 59.856 1.00 18.86 165 GLU C CA 1
ATOM 5549 C C . GLU C 1 165 ? 18.405 8.217 59.245 1.00 17.82 165 GLU C C 1
ATOM 5550 O O . GLU C 1 165 ? 17.229 7.904 59.470 1.00 18.19 165 GLU C O 1
ATOM 5561 N N . GLY C 1 166 ? 18.731 9.261 58.483 1.00 17.68 166 GLY C N 1
ATOM 5562 C CA . GLY C 1 166 ? 17.729 10.059 57.792 1.00 17.07 166 GLY C CA 1
ATOM 5563 C C . GLY C 1 166 ? 17.087 9.256 56.671 1.00 16.69 166 GLY C C 1
ATOM 5564 O O . GLY C 1 166 ? 15.884 9.227 56.525 1.00 17.22 166 GLY C O 1
ATOM 5565 N N . VAL C 1 167 ? 17.918 8.563 55.905 1.00 16.23 167 VAL C N 1
ATOM 5566 C CA . VAL C 1 167 ? 17.405 7.699 54.860 1.00 16.24 167 VAL C CA 1
ATOM 5567 C C . VAL C 1 167 ? 16.557 6.600 55.512 1.00 15.89 167 VAL C C 1
ATOM 5568 O O . VAL C 1 167 ? 15.430 6.308 55.092 1.00 16.34 167 VAL C O 1
ATOM 5572 N N . ARG C 1 168 ? 17.087 5.994 56.563 1.00 16.05 168 ARG C N 1
ATOM 5573 C CA . ARG C 1 168 ? 16.361 4.917 57.206 1.00 16.04 168 ARG C CA 1
ATOM 5574 C C . ARG C 1 168 ? 15.039 5.380 57.799 1.00 16.81 168 ARG C C 1
ATOM 5575 O O . ARG C 1 168 ? 14.078 4.620 57.807 1.00 17.05 168 ARG C O 1
ATOM 5583 N N . ASP C 1 169 ? 14.983 6.619 58.292 1.00 16.97 169 ASP C N 1
ATOM 5584 C CA . ASP C 1 169 ? 13.731 7.142 58.860 1.00 17.24 169 ASP C CA 1
ATOM 5585 C C . ASP C 1 169 ? 12.653 7.143 57.774 1.00 16.81 169 ASP C C 1
ATOM 5586 O O . ASP C 1 169 ? 11.514 6.703 58.001 1.00 17.59 169 ASP C O 1
ATOM 5591 N N . MET C 1 170 ? 12.997 7.649 56.593 1.00 16.03 170 MET C N 1
ATOM 5592 C CA . MET C 1 170 ? 12.053 7.652 55.481 1.00 16.47 170 MET C CA 1
ATOM 5593 C C . MET C 1 170 ? 11.656 6.217 55.116 1.00 15.78 170 MET C C 1
ATOM 5594 O O . MET C 1 170 ? 10.475 5.909 54.906 1.00 15.54 170 MET C O 1
ATOM 5599 N N . LEU C 1 171 ? 12.642 5.336 55.025 1.00 16.38 171 LEU C N 1
ATOM 5600 C CA . LEU C 1 171 ? 12.359 3.949 54.669 1.00 16.21 171 LEU C CA 1
ATOM 5601 C C . LEU C 1 171 ? 11.447 3.271 55.692 1.00 16.98 171 LEU C C 1
ATOM 5602 O O . LEU C 1 171 ? 10.574 2.500 55.313 1.00 17.45 171 LEU C O 1
ATOM 5607 N N . LYS C 1 172 ? 11.640 3.561 56.978 1.00 17.33 172 LYS C N 1
ATOM 5608 C CA . LYS C 1 172 ? 10.798 2.986 58.020 1.00 17.35 172 LYS C CA 1
ATOM 5609 C C . LYS C 1 172 ? 9.347 3.450 57.886 1.00 17.44 172 LYS C C 1
ATOM 5610 O O . LYS C 1 172 ? 8.444 2.698 58.221 1.00 19.36 172 LYS C O 1
ATOM 5616 N N . PHE C 1 173 ? 9.133 4.697 57.462 1.00 17.40 173 PHE C N 1
ATOM 5617 C CA . PHE C 1 173 ? 7.797 5.177 57.191 1.00 17.24 173 PHE C CA 1
ATOM 5618 C C . PHE C 1 173 ? 7.192 4.434 55.986 1.00 16.93 173 PHE C C 1
ATOM 5619 O O . PHE C 1 173 ? 6.058 3.963 56.038 1.00 17.03 173 PHE C O 1
ATOM 5627 N N . LEU C 1 174 ? 7.975 4.307 54.928 1.00 16.85 174 LEU C N 1
ATOM 5628 C CA . LEU C 1 174 ? 7.502 3.618 53.733 1.00 17.02 174 LEU C CA 1
ATOM 5629 C C . LEU C 1 174 ? 7.195 2.142 54.037 1.00 17.31 174 LEU C C 1
ATOM 5630 O O . LEU C 1 174 ? 6.212 1.598 53.548 1.00 17.90 174 LEU C O 1
ATOM 5635 N N . LEU C 1 175 ? 8.004 1.500 54.870 1.00 16.57 175 LEU C N 1
ATOM 5636 C CA . LEU C 1 175 ? 7.733 0.114 55.255 1.00 16.80 175 LEU C CA 1
ATOM 5637 C C . LEU C 1 175 ? 6.340 0.017 55.892 1.00 16.83 175 LEU C C 1
ATOM 5638 O O . LEU C 1 175 ? 5.584 -0.926 55.614 1.00 17.33 175 LEU C O 1
ATOM 5643 N N . ALA C 1 176 ? 6.030 0.970 56.772 1.00 16.77 176 ALA C N 1
ATOM 5644 C CA . ALA C 1 176 ? 4.765 0.941 57.499 1.00 17.33 176 ALA C CA 1
ATOM 5645 C C . ALA C 1 176 ? 3.614 1.198 56.538 1.00 17.19 176 ALA C C 1
ATOM 5646 O O . ALA C 1 176 ? 2.584 0.537 56.612 1.00 16.64 176 ALA C O 1
ATOM 5648 N N . ARG C 1 177 ? 3.773 2.191 55.665 1.00 16.78 177 ARG C N 1
ATOM 5649 C CA . ARG C 1 177 ? 2.722 2.458 54.680 1.00 16.85 177 ARG C CA 1
ATOM 5650 C C . ARG C 1 177 ? 2.480 1.262 53.739 1.00 16.55 177 ARG C C 1
ATOM 5651 O O . ARG C 1 177 ? 1.339 0.972 53.369 1.00 17.31 177 ARG C O 1
ATOM 5659 N N . GLU C 1 178 ? 3.550 0.561 53.383 1.00 17.40 178 GLU C N 1
ATOM 5660 C CA . GLU C 1 178 ? 3.449 -0.611 52.525 1.00 17.12 178 GLU C CA 1
ATOM 5661 C C . GLU C 1 178 ? 2.792 -1.766 53.270 1.00 17.45 178 GLU C C 1
ATOM 5662 O O . GLU C 1 178 ? 2.125 -2.575 52.672 1.00 17.12 178 GLU C O 1
ATOM 5668 N N . THR C 1 179 ? 2.974 -1.847 54.574 1.00 17.75 179 THR C N 1
ATOM 5669 C CA . THR C 1 179 ? 2.210 -2.819 55.356 1.00 17.79 179 THR C CA 1
ATOM 5670 C C . THR C 1 179 ? 0.732 -2.521 55.265 1.00 17.46 179 THR C C 1
ATOM 5671 O O . THR C 1 179 ? -0.064 -3.405 54.967 1.00 17.05 179 THR C O 1
ATOM 5675 N N . GLN C 1 180 ? 0.363 -1.273 55.515 1.00 17.22 180 GLN C N 1
ATOM 5676 C CA . GLN C 1 180 ? -1.045 -0.882 55.430 1.00 16.77 180 GLN C CA 1
ATOM 5677 C C . GLN C 1 180 ? -1.592 -1.161 54.051 1.00 16.24 180 GLN C C 1
ATOM 5678 O O . GLN C 1 180 ? -2.697 -1.674 53.918 1.00 17.11 180 GLN C O 1
ATOM 5684 N N . HIS C 1 181 ? -0.849 -0.794 53.017 1.00 16.78 181 HIS C N 1
ATOM 5685 C CA . HIS C 1 181 ? -1.334 -1.001 51.671 1.00 15.84 181 HIS C CA 1
ATOM 5686 C C . HIS C 1 181 ? -1.470 -2.489 51.358 1.00 15.77 181 HIS C C 1
ATOM 5687 O O . HIS C 1 181 ? -2.467 -2.890 50.727 1.00 16.92 181 HIS C O 1
ATOM 5694 N N . GLN C 1 182 ? -0.489 -3.308 51.750 1.00 16.27 182 GLN C N 1
ATOM 5695 C CA . GLN C 1 182 ? -0.639 -4.753 51.550 1.00 16.59 182 GLN C CA 1
ATOM 5696 C C . GLN C 1 182 ? -1.927 -5.237 52.226 1.00 16.61 182 GLN C C 1
ATOM 5697 O O . GLN C 1 182 ? -2.711 -5.969 51.646 1.00 16.84 182 GLN C O 1
ATOM 5703 N N . LEU C 1 183 ? -2.133 -4.838 53.475 1.00 17.09 183 LEU C N 1
ATOM 5704 C CA . LEU C 1 183 ? -3.272 -5.337 54.208 1.00 17.68 183 LEU C CA 1
ATOM 5705 C C . LEU C 1 183 ? -4.615 -4.841 53.669 1.00 17.72 183 LEU C C 1
ATOM 5706 O O . LEU C 1 183 ? -5.555 -5.621 53.566 1.00 17.51 183 LEU C O 1
ATOM 5711 N N . GLN C 1 184 ? -4.719 -3.576 53.298 1.00 16.68 184 GLN C N 1
ATOM 5712 C CA . GLN C 1 184 ? -5.996 -3.068 52.794 1.00 17.51 184 GLN C CA 1
ATOM 5713 C C . GLN C 1 184 ? -6.351 -3.723 51.477 1.00 16.76 184 GLN C C 1
ATOM 5714 O O . GLN C 1 184 ? -7.500 -4.052 51.258 1.00 17.17 184 GLN C O 1
ATOM 5720 N N . PHE C 1 185 ? -5.351 -3.958 50.627 1.00 16.80 185 PHE C N 1
ATOM 5721 C CA . PHE C 1 185 ? -5.615 -4.604 49.346 1.00 16.17 185 PHE C CA 1
ATOM 5722 C C . PHE C 1 185 ? -5.914 -6.088 49.543 1.00 16.10 185 PHE C C 1
ATOM 5723 O O . PHE C 1 185 ? -6.732 -6.648 48.812 1.00 16.86 185 PHE C O 1
ATOM 5731 N N . MET C 1 186 ? -5.276 -6.725 50.516 1.00 16.28 186 MET C N 1
ATOM 5732 C CA . MET C 1 186 ? -5.625 -8.109 50.849 1.00 17.32 186 MET C CA 1
ATOM 5733 C C . MET C 1 186 ? -7.094 -8.198 51.337 1.00 17.50 186 MET C C 1
ATOM 5734 O O . MET C 1 186 ? -7.815 -9.146 51.002 1.00 18.11 186 MET C O 1
ATOM 5739 N N . LYS C 1 187 ? -7.546 -7.243 52.133 1.00 17.78 187 LYS C N 1
ATOM 5740 C CA . LYS C 1 187 ? -8.933 -7.273 52.600 1.00 17.72 187 LYS C CA 1
ATOM 5741 C C . LYS C 1 187 ? -9.883 -7.092 51.422 1.00 17.76 187 LYS C C 1
ATOM 5742 O O . LYS C 1 187 ? -10.877 -7.817 51.282 1.00 18.37 187 LYS C O 1
ATOM 5748 N N . ALA C 1 188 ? -9.605 -6.115 50.565 1.00 18.13 188 ALA C N 1
ATOM 5749 C CA . ALA C 1 188 ? -10.418 -5.912 49.380 1.00 17.57 188 ALA C CA 1
ATOM 5750 C C . ALA C 1 188 ? -10.448 -7.162 48.516 1.00 17.52 188 ALA C C 1
ATOM 5751 O O . ALA C 1 188 ? -11.511 -7.605 48.059 1.00 18.55 188 ALA C O 1
ATOM 5753 N N . GLN C 1 189 ? -9.274 -7.735 48.273 1.00 17.85 189 GLN C N 1
ATOM 5754 C CA . GLN C 1 189 ? -9.171 -8.955 47.508 1.00 17.73 189 GLN C CA 1
ATOM 5755 C C . GLN C 1 189 ? -10.050 -10.048 48.070 1.00 17.90 189 GLN C C 1
ATOM 5756 O O . GLN C 1 189 ? -10.761 -10.701 47.342 1.00 18.72 189 GLN C O 1
ATOM 5762 N N . GLU C 1 190 ? -9.994 -10.249 49.374 1.00 18.05 190 GLU C N 1
ATOM 5763 C CA . GLU C 1 190 ? -10.767 -11.321 49.981 1.00 19.74 190 GLU C CA 1
ATOM 5764 C C . GLU C 1 190 ? -12.272 -11.082 49.882 1.00 19.28 190 GLU C C 1
ATOM 5765 O O . GLU C 1 190 ? -13.039 -12.003 49.593 1.00 17.96 190 GLU C O 1
ATOM 5771 N N . GLU C 1 191 ? -12.696 -9.848 50.078 1.00 18.86 191 GLU C N 1
ATOM 5772 C CA . GLU C 1 191 ? -14.123 -9.538 49.947 1.00 18.95 191 GLU C CA 1
ATOM 5773 C C . GLU C 1 191 ? -14.581 -9.784 48.506 1.00 18.84 191 GLU C C 1
ATOM 5774 O O . GLU C 1 191 ? -15.670 -10.302 48.259 1.00 19.08 191 GLU C O 1
ATOM 5780 N N . LEU C 1 192 ? -13.740 -9.408 47.544 1.00 18.35 192 LEU C N 1
ATOM 5781 C CA . LEU C 1 192 ? -14.078 -9.598 46.133 1.00 18.33 192 LEU C CA 1
ATOM 5782 C C . LEU C 1 192 ? -14.113 -11.076 45.775 1.00 18.61 192 LEU C C 1
ATOM 5783 O O . LEU C 1 192 ? -14.967 -11.507 45.022 1.00 19.37 192 LEU C O 1
ATOM 5788 N N . GLU C 1 193 ? -13.191 -11.866 46.321 1.00 19.43 193 GLU C N 1
ATOM 5789 C CA . GLU C 1 193 ? -13.158 -13.308 46.099 1.00 20.31 193 GLU C CA 1
ATOM 5790 C C . GLU C 1 193 ? -14.418 -13.960 46.660 1.00 20.96 193 GLU C C 1
ATOM 5791 O O . GLU C 1 193 ? -14.939 -14.899 46.067 1.00 20.63 193 GLU C O 1
ATOM 5797 N N . GLU C 1 194 ? -14.880 -13.444 47.795 1.00 21.55 194 GLU C N 1
ATOM 5798 C CA . GLU C 1 194 ? -16.117 -13.943 48.397 1.00 22.55 194 GLU C CA 1
ATOM 5799 C C . GLU C 1 194 ? -17.320 -13.657 47.503 1.00 22.14 194 GLU C C 1
ATOM 5800 O O . GLU C 1 194 ? -18.249 -14.484 47.406 1.00 23.99 194 GLU C O 1
ATOM 5811 N N . LYS C 1 195 ? -17.329 -12.512 46.838 1.00 21.51 195 LYS C N 1
ATOM 5812 C CA . LYS C 1 195 ? -18.431 -12.150 45.945 1.00 20.68 195 LYS C CA 1
ATOM 5813 C C . LYS C 1 195 ? -18.395 -12.869 44.591 1.00 20.35 195 LYS C C 1
ATOM 5814 O O . LYS C 1 195 ? -19.433 -13.290 44.083 1.00 21.43 195 LYS C O 1
ATOM 5820 N N . TYR C 1 196 ? -17.198 -13.020 44.009 1.00 19.51 196 TYR C N 1
ATOM 5821 C CA . TYR C 1 196 ? -17.065 -13.488 42.638 1.00 18.96 196 TYR C CA 1
ATOM 5822 C C . TYR C 1 196 ? -16.445 -14.854 42.459 1.00 19.34 196 TYR C C 1
ATOM 5823 O O . TYR C 1 196 ? -16.653 -15.497 41.428 1.00 20.92 196 TYR C O 1
ATOM 5832 N N . GLY C 1 197 ? -15.703 -15.312 43.450 1.00 19.48 197 GLY C N 1
ATOM 5833 C CA . GLY C 1 197 ? -15.048 -16.591 43.374 1.00 20.39 197 GLY C CA 1
ATOM 5834 C C . GLY C 1 197 ? -13.545 -16.487 43.605 1.00 19.68 197 GLY C C 1
ATOM 5835 O O . GLY C 1 197 ? -12.925 -15.434 43.393 1.00 20.13 197 GLY C O 1
ATOM 5836 N N . ILE C 1 198 ? -12.963 -17.590 44.064 1.00 19.35 198 ILE C N 1
ATOM 5837 C CA . ILE C 1 198 ? -11.522 -17.655 44.281 1.00 20.09 198 ILE C CA 1
ATOM 5838 C C . ILE C 1 198 ? -10.740 -17.776 42.996 1.00 19.05 198 ILE C C 1
ATOM 5839 O O . ILE C 1 198 ? -9.559 -17.394 42.971 1.00 20.38 198 ILE C O 1
ATOM 5844 N N . ILE C 1 199 ? -11.341 -18.297 41.930 1.00 18.74 199 ILE C N 1
ATOM 5845 C CA . ILE C 1 199 ? -10.655 -18.369 40.640 1.00 18.65 199 ILE C CA 1
ATOM 5846 C C . ILE C 1 199 ? -11.072 -17.158 39.842 1.00 18.35 199 ILE C C 1
ATOM 5847 O O . ILE C 1 199 ? -12.227 -16.760 39.856 1.00 20.72 199 ILE C O 1
ATOM 5852 N N . VAL C 1 200 ? -10.118 -16.526 39.179 1.00 17.92 200 VAL C N 1
ATOM 5853 C CA . VAL C 1 200 ? -10.406 -15.351 38.382 1.00 18.23 200 VAL C CA 1
ATOM 5854 C C . VAL C 1 200 ? -10.446 -15.735 36.922 1.00 18.78 200 VAL C C 1
ATOM 5855 O O . VAL C 1 200 ? -9.545 -16.422 36.438 1.00 18.55 200 VAL C O 1
ATOM 5859 N N . PRO C 1 201 ? -11.483 -15.347 36.192 1.00 19.23 201 PRO C N 1
ATOM 5860 C CA . PRO C 1 201 ? -12.702 -14.746 36.713 1.00 19.04 201 PRO C CA 1
ATOM 5861 C C . PRO C 1 201 ? -13.533 -15.897 37.248 1.00 20.92 201 PRO C C 1
ATOM 5862 O O . PRO C 1 201 ? -13.318 -17.054 36.864 1.00 22.11 201 PRO C O 1
ATOM 5866 N N . GLY C 1 202 ? -14.462 -15.580 38.115 1.00 20.91 202 GLY C N 1
ATOM 5867 C CA . GLY C 1 202 ? -15.190 -16.620 38.832 1.00 20.88 202 GLY C CA 1
ATOM 5868 C C . GLY C 1 202 ? -16.375 -17.238 38.154 1.00 21.00 202 GLY C C 1
ATOM 5869 O O . GLY C 1 202 ? -17.031 -18.099 38.755 1.00 21.49 202 GLY C O 1
ATOM 5870 N N . ASP C 1 203 ? -16.662 -16.786 36.926 1.00 20.98 203 ASP C N 1
ATOM 5871 C CA . ASP C 1 203 ? -17.834 -17.230 36.205 1.00 22.18 203 ASP C CA 1
ATOM 5872 C C . ASP C 1 203 ? -17.564 -18.046 34.951 1.00 21.62 203 ASP C C 1
ATOM 5873 O O . ASP C 1 203 ? -18.318 -17.947 33.975 1.00 23.45 203 ASP C O 1
ATOM 5878 N N . MET C 1 204 ? -16.545 -18.903 34.997 1.00 21.59 204 MET C N 1
ATOM 5879 C CA . MET C 1 204 ? -16.202 -19.752 33.869 1.00 21.46 204 MET C CA 1
ATOM 5880 C C . MET C 1 204 ? -16.033 -21.240 34.209 1.00 22.42 204 MET C C 1
ATOM 5881 O O . MET C 1 204 ? -15.518 -22.019 33.381 1.00 21.68 204 MET C O 1
ATOM 5886 N N . LYS C 1 205 ? -16.454 -21.669 35.399 1.00 24.00 205 LYS C N 1
ATOM 5887 C CA . LYS C 1 205 ? -16.239 -23.057 35.813 1.00 25.85 205 LYS C CA 1
ATOM 5888 C C . LYS C 1 205 ? -16.927 -24.072 34.901 1.00 26.15 205 LYS C C 1
ATOM 5889 O O . LYS C 1 205 ? -16.379 -25.136 34.645 1.00 27.05 205 LYS C O 1
ATOM 5895 N N . GLU C 1 206 ? -18.090 -23.712 34.370 1.00 26.28 206 GLU C N 1
ATOM 5896 C CA . GLU C 1 206 ? -18.832 -24.610 33.493 1.00 27.44 206 GLU C CA 1
ATOM 5897 C C . GLU C 1 206 ? -18.295 -24.609 32.061 1.00 26.57 206 GLU C C 1
ATOM 5898 O O . GLU C 1 206 ? -18.626 -25.477 31.242 1.00 28.43 206 GLU C O 1
ATOM 5904 N N . ILE C 1 207 ? -17.432 -23.649 31.753 1.00 24.75 207 ILE C N 1
ATOM 5905 C CA . ILE C 1 207 ? -16.869 -23.554 30.406 1.00 24.05 207 ILE C CA 1
ATOM 5906 C C . ILE C 1 207 ? -15.535 -24.283 30.274 1.00 23.47 207 ILE C C 1
ATOM 5907 O O . ILE C 1 207 ? -15.303 -24.969 29.286 1.00 23.43 207 ILE C O 1
ATOM 5912 N N . GLU C 1 208 ? -14.679 -24.164 31.289 1.00 22.74 208 GLU C N 1
ATOM 5913 C CA . GLU C 1 208 ? -13.370 -24.807 31.231 1.00 23.01 208 GLU C CA 1
ATOM 5914 C C . GLU C 1 208 ? -13.469 -26.327 31.167 1.00 22.63 208 GLU C C 1
ATOM 5915 O O . GLU C 1 208 ? -14.475 -26.917 31.567 1.00 22.72 208 GLU C O 1
ATOM 5921 N N . HIS C 1 209 ? -12.402 -26.958 30.673 1.00 22.61 209 HIS C N 1
ATOM 5922 C CA . HIS C 1 209 ? -12.311 -28.405 30.634 1.00 22.92 209 HIS C CA 1
ATOM 5923 C C . HIS C 1 209 ? -11.895 -28.869 32.027 1.00 22.93 209 HIS C C 1
ATOM 5924 O O . HIS C 1 209 ? -10.694 -29.008 32.319 1.00 23.01 209 HIS C O 1
ATOM 5931 N N . SER C 1 210 ? -12.904 -29.127 32.868 1.00 23.47 210 SER C N 1
ATOM 5932 C CA . SER C 1 210 ? -12.753 -29.481 34.277 1.00 24.56 210 SER C CA 1
ATOM 5933 C C . SER C 1 210 ? -11.786 -30.592 34.600 1.00 22.55 210 SER C C 1
ATOM 5934 O O . SER C 1 210 ? -11.149 -30.548 35.657 1.00 21.82 210 SER C O 1
ATOM 5937 N N . GLU C 1 211 ? -11.660 -31.585 33.732 1.00 22.72 211 GLU C N 1
ATOM 5938 C CA . GLU C 1 211 ? -10.786 -32.716 34.034 1.00 23.21 211 GLU C CA 1
ATOM 5939 C C . GLU C 1 211 ? -9.319 -32.300 34.248 1.00 21.57 211 GLU C C 1
ATOM 5940 O O . GLU C 1 211 ? -8.571 -33.013 34.934 1.00 21.39 211 GLU C O 1
ATOM 5946 N N . PHE C 1 212 ? -8.927 -31.134 33.731 1.00 20.43 212 PHE C N 1
ATOM 5947 C CA . PHE C 1 212 ? -7.538 -30.680 33.876 1.00 19.98 212 PHE C CA 1
ATOM 5948 C C . PHE C 1 212 ? -7.346 -29.576 34.906 1.00 19.12 212 PHE C C 1
ATOM 5949 O O . PHE C 1 212 ? -6.233 -29.073 35.050 1.00 19.65 212 PHE C O 1
ATOM 5957 N N . SER C 1 213 ? -8.413 -29.201 35.611 1.00 17.57 213 SER C N 1
ATOM 5958 C CA . SER C 1 213 ? -8.385 -28.048 36.475 1.00 17.89 213 SER C CA 1
ATOM 5959 C C . SER C 1 213 ? -7.718 -28.195 37.830 1.00 17.41 213 SER C C 1
ATOM 5960 O O . SER C 1 213 ? -7.398 -27.177 38.478 1.00 17.38 213 SER C O 1
ATOM 5963 N N . HIS C 1 214 ? -7.481 -29.438 38.260 1.00 17.38 214 HIS C N 1
ATOM 5964 C CA . HIS C 1 214 ? -6.900 -29.703 39.588 1.00 17.31 214 HIS C CA 1
ATOM 5965 C C . HIS C 1 214 ? -5.756 -30.700 39.535 1.00 17.86 214 HIS C C 1
ATOM 5966 O O . HIS C 1 214 ? -5.383 -31.288 40.567 1.00 19.12 214 HIS C O 1
ATOM 5973 N N . VAL C 1 215 ? -5.165 -30.851 38.350 1.00 17.31 215 VAL C N 1
ATOM 5974 C CA . VAL C 1 215 ? -4.051 -31.786 38.123 1.00 17.60 215 VAL C CA 1
ATOM 5975 C C . VAL C 1 215 ? -2.700 -31.076 38.119 1.00 17.30 215 VAL C C 1
ATOM 5976 O O . VAL C 1 215 ? -2.445 -30.225 37.291 1.00 17.37 215 VAL C O 1
ATOM 5980 N N . LEU C 1 216 ? -1.849 -31.458 39.050 1.00 16.67 216 LEU C N 1
ATOM 5981 C CA . LEU C 1 216 ? -0.487 -30.961 39.046 1.00 17.30 216 LEU C CA 1
ATOM 5982 C C . LEU C 1 216 ? 0.294 -31.793 38.054 1.00 17.30 216 LEU C C 1
ATOM 5983 O O . LEU C 1 216 ? 0.384 -33.010 38.178 1.00 18.46 216 LEU C O 1
ATOM 5988 N N . MET C 1 217 ? 0.825 -31.137 37.027 1.00 16.62 217 MET C N 1
ATOM 5989 C CA . MET C 1 217 ? 1.524 -31.838 35.963 1.00 16.33 217 MET C CA 1
ATOM 5990 C C . MET C 1 217 ? 3.029 -31.698 36.104 1.00 16.32 217 MET C C 1
ATOM 5991 O O . MET C 1 217 ? 3.586 -30.611 36.039 1.00 17.09 217 MET C O 1
ATOM 5996 N N . ASN C 1 218 ? 3.666 -32.845 36.299 1.00 16.80 218 ASN C N 1
ATOM 5997 C CA . ASN C 1 218 ? 5.104 -32.933 36.578 1.00 17.09 218 ASN C CA 1
ATOM 5998 C C . ASN C 1 218 ? 5.996 -32.839 35.359 1.00 16.67 218 ASN C C 1
ATOM 5999 O O . ASN C 1 218 ? 6.476 -33.849 34.878 1.00 19.59 218 ASN C O 1
ATOM 6004 N N . PHE C 1 219 ? 6.194 -31.621 34.844 1.00 15.99 219 PHE C N 1
ATOM 6005 C CA . PHE C 1 219 ? 7.015 -31.420 33.670 1.00 15.51 219 PHE C CA 1
ATOM 6006 C C . PHE C 1 219 ? 8.515 -31.396 33.906 1.00 15.72 219 PHE C C 1
ATOM 6007 O O . PHE C 1 219 ? 9.260 -31.536 32.961 1.00 15.87 219 PHE C O 1
ATOM 6015 N N . SER C 1 220 ? 8.954 -31.207 35.143 1.00 16.13 220 SER C N 1
ATOM 6016 C CA . SER C 1 220 ? 10.369 -31.240 35.507 1.00 16.55 220 SER C CA 1
ATOM 6017 C C . SER C 1 220 ? 10.626 -32.446 36.396 1.00 17.70 220 SER C C 1
ATOM 6018 O O . SER C 1 220 ? 9.804 -32.741 37.234 1.00 19.16 220 SER C O 1
ATOM 6021 N N . ASP C 1 221 ? 11.757 -33.122 36.211 1.00 17.53 221 ASP C N 1
ATOM 6022 C CA . ASP C 1 221 ? 11.980 -34.405 36.883 1.00 16.75 221 ASP C CA 1
ATOM 6023 C C . ASP C 1 221 ? 12.212 -34.385 38.386 1.00 17.85 221 ASP C C 1
ATOM 6024 O O . ASP C 1 221 ? 12.214 -35.422 39.015 1.00 20.11 221 ASP C O 1
ATOM 6029 N N . GLY C 1 222 ? 12.282 -33.216 38.995 1.00 17.78 222 GLY C N 1
ATOM 6030 C CA . GLY C 1 222 ? 12.307 -33.161 40.437 1.00 18.15 222 GLY C CA 1
ATOM 6031 C C . GLY C 1 222 ? 11.000 -33.718 40.983 1.00 18.71 222 GLY C C 1
ATOM 6032 O O . GLY C 1 222 ? 9.987 -33.670 40.286 1.00 18.80 222 GLY C O 1
ATOM 6033 N N . ASP C 1 223 ? 11.001 -34.277 42.196 1.00 21.31 223 ASP C N 1
ATOM 6034 C CA . ASP C 1 223 ? 9.726 -34.749 42.752 1.00 22.17 223 ASP C CA 1
ATOM 6035 C C . ASP C 1 223 ? 9.158 -33.875 43.881 1.00 20.96 223 ASP C C 1
ATOM 6036 O O . ASP C 1 223 ? 8.160 -34.225 44.527 1.00 21.66 223 ASP C O 1
ATOM 6041 N N . GLY C 1 224 ? 9.700 -32.682 44.065 1.00 19.31 224 GLY C N 1
ATOM 6042 C CA . GLY C 1 224 ? 9.210 -31.849 45.133 1.00 18.85 224 GLY C CA 1
ATOM 6043 C C . GLY C 1 224 ? 7.722 -31.562 45.075 1.00 17.80 224 GLY C C 1
ATOM 6044 O O . GLY C 1 224 ? 7.059 -31.524 46.102 1.00 18.45 224 GLY C O 1
ATOM 6045 N N . SER C 1 225 ? 7.205 -31.330 43.868 1.00 17.37 225 SER C N 1
ATOM 6046 C CA . SER C 1 225 ? 5.831 -30.928 43.723 1.00 18.01 225 SER C CA 1
ATOM 6047 C C . SER C 1 225 ? 4.846 -32.011 44.052 1.00 17.51 225 SER C C 1
ATOM 6048 O O . SER C 1 225 ? 3.664 -31.736 44.270 1.00 16.91 225 SER C O 1
ATOM 6051 N N . LYS C 1 226 ? 5.322 -33.246 44.154 1.00 17.39 226 LYS C N 1
ATOM 6052 C CA . LYS C 1 226 ? 4.447 -34.377 44.533 1.00 18.59 226 LYS C CA 1
ATOM 6053 C C . LYS C 1 226 ? 3.881 -34.147 45.926 1.00 18.80 226 LYS C C 1
ATOM 6054 O O . LYS C 1 226 ? 2.849 -34.689 46.266 1.00 19.83 226 LYS C O 1
ATOM 6060 N N . ALA C 1 227 ? 4.523 -33.309 46.739 1.00 17.84 227 ALA C N 1
ATOM 6061 C CA . ALA C 1 227 ? 4.001 -32.993 48.061 1.00 18.83 227 ALA C CA 1
ATOM 6062 C C . ALA C 1 227 ? 2.658 -32.286 48.027 1.00 18.41 227 ALA C C 1
ATOM 6063 O O . ALA C 1 227 ? 1.957 -32.264 49.031 1.00 20.50 227 ALA C O 1
ATOM 6065 N N . PHE C 1 228 ? 2.270 -31.702 46.889 1.00 18.35 228 PHE C N 1
ATOM 6066 C CA . PHE C 1 228 ? 0.938 -31.093 46.771 1.00 17.97 228 PHE C CA 1
ATOM 6067 C C . PHE C 1 228 ? -0.186 -32.139 46.578 1.00 18.21 228 PHE C C 1
ATOM 6068 O O . PHE C 1 228 ? -1.367 -31.848 46.779 1.00 18.18 228 PHE C O 1
ATOM 6076 N N . GLU C 1 229 ? 0.181 -33.353 46.166 1.00 18.96 229 GLU C N 1
ATOM 6077 C CA . GLU C 1 229 ? -0.808 -34.392 45.853 1.00 19.40 229 GLU C CA 1
ATOM 6078 C C . GLU C 1 229 ? -1.656 -34.661 47.069 1.00 19.88 229 GLU C C 1
ATOM 6079 O O . GLU C 1 229 ? -1.112 -34.928 48.131 1.00 21.10 229 GLU C O 1
ATOM 6085 N N . GLY C 1 230 ? -2.975 -34.579 46.914 1.00 19.34 230 GLY C N 1
ATOM 6086 C CA . GLY C 1 230 ? -3.904 -34.852 47.997 1.00 20.17 230 GLY C CA 1
ATOM 6087 C C . GLY C 1 230 ? -4.187 -33.677 48.894 1.00 20.72 230 GLY C C 1
ATOM 6088 O O . GLY C 1 230 ? -5.055 -33.745 49.742 1.00 21.92 230 GLY C O 1
ATOM 6089 N N . GLN C 1 231 ? -3.431 -32.588 48.746 1.00 19.86 231 GLN C N 1
ATOM 6090 C CA . GLN C 1 231 ? -3.716 -31.408 49.524 1.00 19.65 231 GLN C CA 1
ATOM 6091 C C . GLN C 1 231 ? -4.972 -30.756 48.981 1.00 20.24 231 GLN C C 1
ATOM 6092 O O . GLN C 1 231 ? -5.274 -30.860 47.782 1.00 19.98 231 GLN C O 1
ATOM 6098 N N . VAL C 1 232 ? -5.716 -30.111 49.863 1.00 20.76 232 VAL C N 1
ATOM 6099 C CA . VAL C 1 232 ? -6.957 -29.464 49.490 1.00 21.36 232 VAL C CA 1
ATOM 6100 C C . VAL C 1 232 ? -6.646 -28.055 49.027 1.00 20.93 232 VAL C C 1
ATOM 6101 O O . VAL C 1 232 ? -6.099 -27.242 49.770 1.00 21.29 232 VAL C O 1
ATOM 6105 N N . ALA C 1 233 ? -7.031 -27.784 47.789 1.00 20.23 233 ALA C N 1
ATOM 6106 C CA . ALA C 1 233 ? -6.857 -26.474 47.196 1.00 20.32 233 ALA C CA 1
ATOM 6107 C C . ALA C 1 233 ? -7.856 -25.501 47.777 1.00 20.00 233 ALA C C 1
ATOM 6108 O O . ALA C 1 233 ? -8.817 -25.885 48.463 1.00 21.36 233 ALA C O 1
ATOM 6110 N N . LYS C 1 234 ? -7.685 -24.228 47.450 1.00 19.99 234 LYS C N 1
ATOM 6111 C CA . LYS C 1 234 ? -8.470 -23.176 48.077 1.00 21.33 234 LYS C CA 1
ATOM 6112 C C . LYS C 1 234 ? -9.954 -23.223 47.712 1.00 21.85 234 LYS C C 1
ATOM 6113 O O . LYS C 1 234 ? -10.774 -22.634 48.429 1.00 23.81 234 LYS C O 1
ATOM 6119 N N . ASP C 1 235 ? -10.287 -23.890 46.597 1.00 21.71 235 ASP C N 1
ATOM 6120 C CA . ASP C 1 235 ? -11.688 -24.055 46.189 1.00 22.40 235 ASP C CA 1
ATOM 6121 C C . ASP C 1 235 ? -12.352 -25.298 46.795 1.00 23.33 235 ASP C C 1
ATOM 6122 O O . ASP C 1 235 ? -13.504 -25.610 46.477 1.00 24.49 235 ASP C O 1
ATOM 6127 N N . GLY C 1 236 ? -11.630 -25.982 47.663 1.00 22.83 236 GLY C N 1
ATOM 6128 C CA . GLY C 1 236 ? -12.163 -27.147 48.364 1.00 23.72 236 GLY C CA 1
ATOM 6129 C C . GLY C 1 236 ? -11.950 -28.482 47.703 1.00 23.38 236 GLY C C 1
ATOM 6130 O O . GLY C 1 236 ? -12.329 -29.521 48.255 1.00 24.78 236 GLY C O 1
ATOM 6131 N N . GLU C 1 237 ? -11.318 -28.501 46.536 1.00 21.97 237 GLU C N 1
ATOM 6132 C CA . GLU C 1 237 ? -11.067 -29.748 45.833 1.00 21.51 237 GLU C CA 1
ATOM 6133 C C . GLU C 1 237 ? -9.577 -30.114 45.959 1.00 21.49 237 GLU C C 1
ATOM 6134 O O . GLU C 1 237 ? -8.704 -29.245 45.931 1.00 22.54 237 GLU C O 1
ATOM 6140 N N . LYS C 1 238 ? -9.285 -31.391 46.076 1.00 21.03 238 LYS C N 1
ATOM 6141 C CA . LYS C 1 238 ? -7.924 -31.831 46.207 1.00 21.38 238 LYS C CA 1
ATOM 6142 C C . LYS C 1 238 ? -7.159 -31.763 44.885 1.00 20.46 238 LYS C C 1
ATOM 6143 O O . LYS C 1 238 ? -7.712 -31.953 43.794 1.00 20.84 238 LYS C O 1
ATOM 6149 N N . PHE C 1 239 ? -5.852 -31.522 44.984 1.00 19.28 239 PHE C N 1
ATOM 6150 C CA . PHE C 1 239 ? -5.002 -31.662 43.844 1.00 19.21 239 PHE C CA 1
ATOM 6151 C C . PHE C 1 239 ? -4.753 -33.134 43.570 1.00 18.87 239 PHE C C 1
ATOM 6152 O O . PHE C 1 239 ? -4.504 -33.903 44.503 1.00 18.92 239 PHE C O 1
ATOM 6160 N N . THR C 1 240 ? -4.792 -33.520 42.302 1.00 19.00 240 THR C N 1
ATOM 6161 C CA . THR C 1 240 ? -4.225 -34.790 41.883 1.00 19.27 240 THR C CA 1
ATOM 6162 C C . THR C 1 240 ? -2.866 -34.497 41.259 1.00 18.80 240 THR C C 1
ATOM 6163 O O . THR C 1 240 ? -2.471 -33.321 41.077 1.00 19.27 240 THR C O 1
ATOM 6167 N N . TYR C 1 241 ? -2.145 -35.545 40.925 1.00 19.38 241 TYR C N 1
ATOM 6168 C CA . TYR C 1 241 ? -0.772 -35.435 40.469 1.00 19.12 241 TYR C CA 1
ATOM 6169 C C . TYR C 1 241 ? -0.529 -36.376 39.302 1.00 20.53 241 TYR C C 1
ATOM 6170 O O . TYR C 1 241 ? -0.903 -37.555 39.378 1.00 21.65 241 TYR C O 1
ATOM 6179 N N . GLN C 1 242 ? 0.080 -35.861 38.234 1.00 19.50 242 GLN C N 1
ATOM 6180 C CA . GLN C 1 242 ? 0.380 -36.628 37.059 1.00 19.97 242 GLN C CA 1
ATOM 6181 C C . GLN C 1 242 ? 1.884 -36.654 36.873 1.00 21.18 242 GLN C C 1
ATOM 6182 O O . GLN C 1 242 ? 2.482 -35.666 36.445 1.00 21.21 242 GLN C O 1
ATOM 6188 N N . GLU C 1 243 ? 2.502 -37.772 37.221 1.00 22.45 243 GLU C N 1
ATOM 6189 C CA . GLU C 1 243 ? 3.949 -37.905 37.132 1.00 23.75 243 GLU C CA 1
ATOM 6190 C C . GLU C 1 243 ? 4.501 -37.765 35.701 1.00 23.38 243 GLU C C 1
ATOM 6191 O O . GLU C 1 243 ? 5.621 -37.291 35.523 1.00 22.99 243 GLU C O 1
ATOM 6197 N N . ASN C 1 244 ? 3.726 -38.196 34.705 1.00 23.69 244 ASN C N 1
ATOM 6198 C CA . ASN C 1 244 ? 4.133 -38.148 33.315 1.00 23.87 244 ASN C CA 1
ATOM 6199 C C . ASN C 1 244 ? 3.069 -37.512 32.432 1.00 23.06 244 ASN C C 1
ATOM 6200 O O . ASN C 1 244 ? 2.247 -38.177 31.830 1.00 22.51 244 ASN C O 1
ATOM 6205 N N . PRO C 1 245 ? 3.075 -36.189 32.351 1.00 21.71 245 PRO C N 1
ATOM 6206 C CA . PRO C 1 245 ? 2.086 -35.482 31.532 1.00 21.02 245 PRO C CA 1
ATOM 6207 C C . PRO C 1 245 ? 2.128 -35.952 30.089 1.00 21.36 245 PRO C C 1
ATOM 6208 O O . PRO C 1 245 ? 3.186 -36.277 29.567 1.00 22.00 245 PRO C O 1
ATOM 6212 N N . GLU C 1 246 ? 0.981 -35.945 29.448 1.00 22.52 246 GLU C N 1
ATOM 6213 C CA . GLU C 1 246 ? 0.897 -36.426 28.087 1.00 23.04 246 GLU C CA 1
ATOM 6214 C C . GLU C 1 246 ? 0.693 -35.328 27.081 1.00 21.28 246 GLU C C 1
ATOM 6215 O O . GLU C 1 246 ? 0.007 -34.347 27.349 1.00 21.50 246 GLU C O 1
ATOM 6221 N N . ALA C 1 247 ? 1.301 -35.523 25.918 1.00 19.55 247 ALA C N 1
ATOM 6222 C CA . ALA C 1 247 ? 1.065 -34.639 24.777 1.00 18.86 247 ALA C CA 1
ATOM 6223 C C . ALA C 1 247 ? -0.183 -35.136 24.063 1.00 20.08 247 ALA C C 1
ATOM 6224 O O . ALA C 1 247 ? -0.160 -36.187 23.417 1.00 20.86 247 ALA C O 1
ATOM 6226 N N . MET C 1 248 ? -1.252 -34.366 24.130 1.00 19.92 248 MET C N 1
ATOM 6227 C CA . MET C 1 248 ? -2.565 -34.795 23.620 1.00 20.41 248 MET C CA 1
ATOM 6228 C C . MET C 1 248 ? -3.029 -34.136 22.327 1.00 21.20 248 MET C C 1
ATOM 6229 O O . MET C 1 248 ? -4.053 -34.561 21.734 1.00 23.55 248 MET C O 1
ATOM 6234 N N . GLY C 1 249 ? -2.274 -33.150 21.838 1.00 20.23 249 GLY C N 1
ATOM 6235 C CA . GLY C 1 249 ? -2.717 -32.308 20.717 1.00 20.03 249 GLY C CA 1
ATOM 6236 C C . GLY C 1 249 ? -2.314 -32.599 19.283 1.00 21.00 249 GLY C C 1
ATOM 6237 O O . GLY C 1 249 ? -2.693 -31.866 18.348 1.00 22.48 249 GLY C O 1
ATOM 6238 N N . GLY C 1 250 ? -1.532 -33.645 19.091 1.00 20.01 250 GLY C N 1
ATOM 6239 C CA . GLY C 1 250 ? -1.038 -33.975 17.762 1.00 19.22 250 GLY C CA 1
ATOM 6240 C C . GLY C 1 250 ? 0.112 -33.090 17.279 1.00 18.88 250 GLY C C 1
ATOM 6241 O O . GLY C 1 250 ? 0.475 -32.078 17.914 1.00 18.14 250 GLY C O 1
ATOM 6242 N N . ILE C 1 251 ? 0.651 -33.469 16.126 1.00 18.03 251 ILE C N 1
ATOM 6243 C CA . ILE C 1 251 ? 1.716 -32.749 15.460 1.00 18.13 251 ILE C CA 1
ATOM 6244 C C . ILE C 1 251 ? 1.075 -31.781 14.479 1.00 18.04 251 ILE C C 1
ATOM 6245 O O . ILE C 1 251 ? 0.385 -32.182 13.552 1.00 18.92 251 ILE C O 1
ATOM 6250 N N . PRO C 1 252 ? 1.303 -30.492 14.651 1.00 18.31 252 PRO C N 1
ATOM 6251 C CA . PRO C 1 252 ? 0.645 -29.538 13.756 1.00 18.23 252 PRO C CA 1
ATOM 6252 C C . PRO C 1 252 ? 1.234 -29.546 12.368 1.00 17.73 252 PRO C C 1
ATOM 6253 O O . PRO C 1 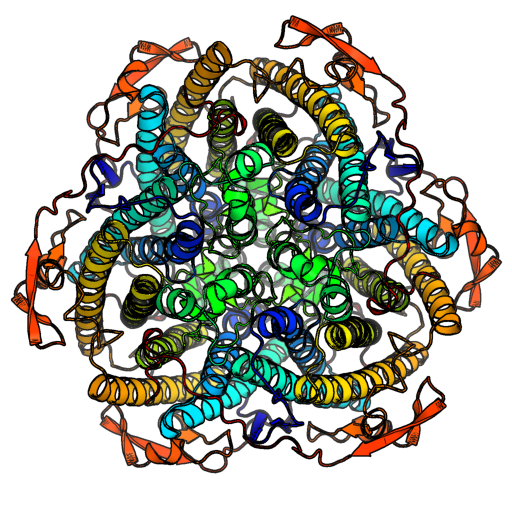252 ? 2.405 -29.902 12.181 1.00 18.24 252 PRO C O 1
ATOM 6257 N N . HIS C 1 253 ? 0.423 -29.118 11.404 1.00 18.84 253 HIS C N 1
ATOM 6258 C CA . HIS C 1 253 ? 0.780 -29.059 9.992 1.00 19.92 253 HIS C CA 1
ATOM 6259 C C . HIS C 1 253 ? 0.082 -27.855 9.391 1.00 18.41 253 HIS C C 1
ATOM 6260 O O . HIS C 1 253 ? -1.030 -27.951 8.902 1.00 20.45 253 HIS C O 1
ATOM 6267 N N . ILE C 1 254 ? 0.730 -26.710 9.496 1.00 18.14 254 ILE C N 1
ATOM 6268 C CA . ILE C 1 254 ? 0.183 -25.467 8.969 1.00 18.73 254 ILE C CA 1
ATOM 6269 C C . ILE C 1 254 ? 0.384 -25.436 7.452 1.00 17.20 254 ILE C C 1
ATOM 6270 O O . ILE C 1 254 ? 1.371 -25.935 6.900 1.00 18.21 254 ILE C O 1
ATOM 6275 N N . LYS C 1 255 ? -0.537 -24.786 6.780 1.00 17.64 255 LYS C N 1
ATOM 6276 C CA . LYS C 1 255 ? -0.510 -24.709 5.337 1.00 17.35 255 LYS C CA 1
ATOM 6277 C C . LYS C 1 255 ? 0.576 -23.744 4.815 1.00 16.88 255 LYS C C 1
ATOM 6278 O O . LYS C 1 255 ? 0.698 -22.642 5.329 1.00 17.25 255 LYS C O 1
ATOM 6284 N N . PRO C 1 256 ? 1.396 -24.121 3.837 1.00 16.26 256 PRO C N 1
ATOM 6285 C CA . PRO C 1 256 ? 2.310 -23.162 3.220 1.00 17.61 256 PRO C CA 1
ATOM 6286 C C . PRO C 1 256 ? 1.547 -21.952 2.723 1.00 17.97 256 PRO C C 1
ATOM 6287 O O . PRO C 1 256 ? 0.423 -22.082 2.231 1.00 19.14 256 PRO C O 1
ATOM 6291 N N . GLY C 1 257 ? 2.174 -20.788 2.866 1.00 17.10 257 GLY C N 1
ATOM 6292 C CA . GLY C 1 257 ? 1.617 -19.528 2.426 1.00 17.62 257 GLY C CA 1
ATOM 6293 C C . GLY C 1 257 ? 1.685 -19.279 0.939 1.00 17.15 257 GLY C C 1
ATOM 6294 O O . GLY C 1 257 ? 2.338 -19.971 0.185 1.00 17.79 257 GLY C O 1
ATOM 6295 N N . ASP C 1 258 ? 0.949 -18.270 0.521 1.00 16.22 258 ASP C N 1
ATOM 6296 C CA . ASP C 1 258 ? 0.905 -17.810 -0.842 1.00 16.55 258 ASP C CA 1
ATOM 6297 C C . ASP C 1 258 ? 2.313 -17.472 -1.327 1.00 16.24 258 ASP C C 1
ATOM 6298 O O . ASP C 1 258 ? 3.085 -16.834 -0.597 1.00 15.66 258 ASP C O 1
ATOM 6303 N N . PRO C 1 259 ? 2.659 -17.875 -2.549 1.00 16.64 259 PRO C N 1
ATOM 6304 C CA . PRO C 1 259 ? 3.965 -17.544 -3.148 1.00 16.59 259 PRO C CA 1
ATOM 6305 C C . PRO C 1 259 ? 4.360 -16.074 -3.116 1.00 15.99 259 PRO C C 1
ATOM 6306 O O . PRO C 1 259 ? 5.548 -15.783 -3.130 1.00 16.61 259 PRO C O 1
ATOM 6310 N N . ARG C 1 260 ? 3.411 -15.162 -3.060 1.00 15.66 260 ARG C N 1
ATOM 6311 C CA . ARG C 1 260 ? 3.745 -13.741 -2.975 1.00 16.72 260 ARG C CA 1
ATOM 6312 C C . ARG C 1 260 ? 4.530 -13.428 -1.712 1.00 15.02 260 ARG C C 1
ATOM 6313 O O . ARG C 1 260 ? 5.111 -12.358 -1.604 1.00 16.47 260 ARG C O 1
ATOM 6321 N N . LEU C 1 261 ? 4.498 -14.343 -0.740 1.00 14.15 261 LEU C N 1
ATOM 6322 C CA . LEU C 1 261 ? 5.223 -14.124 0.492 1.00 13.61 261 LEU C CA 1
ATOM 6323 C C . LEU C 1 261 ? 6.674 -14.596 0.411 1.00 14.17 261 LEU C C 1
ATOM 6324 O O . LEU C 1 261 ? 7.473 -14.281 1.286 1.00 14.70 261 LEU C O 1
ATOM 6329 N N . HIS C 1 262 ? 6.998 -15.403 -0.592 1.00 14.28 262 HIS C N 1
ATOM 6330 C CA . HIS C 1 262 ? 8.337 -15.924 -0.793 1.00 14.34 262 HIS C CA 1
ATOM 6331 C C . HIS C 1 262 ? 8.816 -16.701 0.438 1.00 14.36 262 HIS C C 1
ATOM 6332 O O . HIS C 1 262 ? 9.950 -16.551 0.870 1.00 14.54 262 HIS C O 1
ATOM 6339 N N . ASN C 1 263 ? 7.930 -17.530 0.987 1.00 14.09 263 ASN C N 1
ATOM 6340 C CA . ASN C 1 263 ? 8.258 -18.312 2.160 1.00 14.15 263 ASN C CA 1
ATOM 6341 C C . ASN C 1 263 ? 9.013 -19.571 1.762 1.00 14.72 263 ASN C C 1
ATOM 6342 O O . ASN C 1 263 ? 8.487 -20.697 1.838 1.00 15.61 263 ASN C O 1
ATOM 6347 N N . HIS C 1 264 ? 10.253 -19.389 1.326 1.00 14.32 264 HIS C N 1
ATOM 6348 C CA . HIS C 1 264 ? 11.077 -20.498 0.850 1.00 14.86 264 HIS C CA 1
ATOM 6349 C C . HIS C 1 264 ? 11.646 -21.237 2.060 1.00 14.69 264 HIS C C 1
ATOM 6350 O O . HIS C 1 264 ? 12.576 -20.756 2.698 1.00 15.10 264 HIS C O 1
ATOM 6357 N N . GLN C 1 265 ? 11.077 -22.413 2.331 1.00 14.87 265 GLN C N 1
ATOM 6358 C CA . GLN C 1 265 ? 11.375 -23.177 3.512 1.00 14.97 265 GLN C CA 1
ATOM 6359 C C . GLN C 1 265 ? 11.925 -24.575 3.263 1.00 16.27 265 GLN C C 1
ATOM 6360 O O . GLN C 1 265 ? 12.038 -25.363 4.184 1.00 17.48 265 GLN C O 1
ATOM 6366 N N . GLY C 1 266 ? 12.270 -24.855 2.021 1.00 16.46 266 GLY C N 1
ATOM 6367 C CA . GLY C 1 266 ? 12.782 -26.145 1.620 1.00 17.98 266 GLY C CA 1
ATOM 6368 C C . GLY C 1 266 ? 11.710 -27.103 1.179 1.00 19.03 266 GLY C C 1
ATOM 6369 O O . GLY C 1 266 ? 10.525 -26.844 1.423 1.00 20.35 266 GLY C O 1
ATOM 6371 N N . MET D 1 1 ? 19.776 13.036 -2.036 1.00 16.91 1 MET D N 1
ATOM 6372 C CA . MET D 1 1 ? 20.842 11.982 -1.918 1.00 16.49 1 MET D CA 1
ATOM 6373 C C . MET D 1 1 ? 22.007 12.573 -1.147 1.00 15.69 1 MET D C 1
ATOM 6374 O O . MET D 1 1 ? 22.124 13.778 -1.063 1.00 16.56 1 MET D O 1
ATOM 6379 N N . PHE D 1 2 ? 22.853 11.721 -0.553 1.00 15.31 2 PHE D N 1
ATOM 6380 C CA . PHE D 1 2 ? 24.025 12.180 0.188 1.00 15.56 2 PHE D CA 1
ATOM 6381 C C . PHE D 1 2 ? 25.319 11.641 -0.391 1.00 15.29 2 PHE D C 1
ATOM 6382 O O . PHE D 1 2 ? 25.328 10.609 -1.043 1.00 16.00 2 PHE D O 1
ATOM 6390 N N . LYS D 1 3 ? 26.418 12.343 -0.120 1.00 16.26 3 LYS D N 1
ATOM 6391 C CA . LYS D 1 3 ? 27.768 11.875 -0.435 1.00 16.87 3 LYS D CA 1
ATOM 6392 C C . LYS D 1 3 ? 28.600 12.090 0.822 1.00 16.40 3 LYS D C 1
ATOM 6393 O O . LYS D 1 3 ? 28.293 12.942 1.649 1.00 16.47 3 LYS D O 1
ATOM 6399 N N . HIS D 1 4 ? 29.679 11.322 0.953 1.00 16.58 4 HIS D N 1
ATOM 6400 C CA . HIS D 1 4 ? 30.488 11.329 2.159 1.00 15.82 4 HIS D CA 1
ATOM 6401 C C . HIS D 1 4 ? 31.973 11.535 1.819 1.00 16.15 4 HIS D C 1
ATOM 6402 O O . HIS D 1 4 ? 32.464 11.064 0.788 1.00 16.68 4 HIS D O 1
ATOM 6409 N N . THR D 1 5 ? 32.648 12.308 2.672 1.00 15.88 5 THR D N 1
ATOM 6410 C CA . THR D 1 5 ? 34.107 12.390 2.653 1.00 17.29 5 THR D CA 1
ATOM 6411 C C . THR D 1 5 ? 34.621 11.828 3.976 1.00 17.15 5 THR D C 1
ATOM 6412 O O . THR D 1 5 ? 34.021 12.012 5.050 1.00 17.02 5 THR D O 1
ATOM 6416 N N . ARG D 1 6 ? 35.733 11.132 3.907 1.00 17.46 6 ARG D N 1
ATOM 6417 C CA . ARG D 1 6 ? 36.380 10.588 5.090 1.00 17.33 6 ARG D CA 1
ATOM 6418 C C . ARG D 1 6 ? 36.878 11.641 6.053 1.00 17.36 6 ARG D C 1
ATOM 6419 O O . ARG D 1 6 ? 37.077 11.369 7.220 1.00 18.36 6 ARG D O 1
ATOM 6427 N N . LYS D 1 7 ? 37.100 1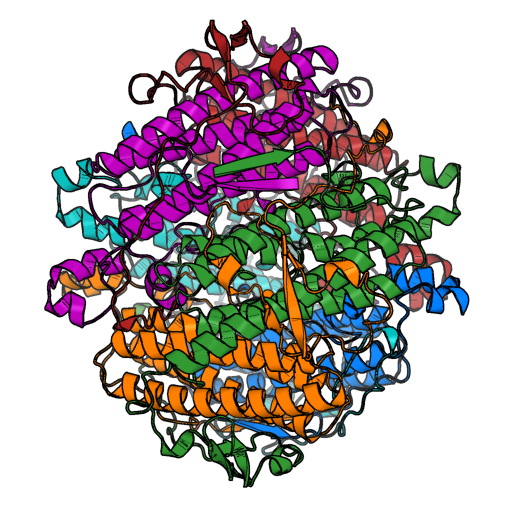2.853 5.555 1.00 17.48 7 LYS D N 1
ATOM 6428 C CA . LYS D 1 7 ? 37.536 13.925 6.383 1.00 17.81 7 LYS D CA 1
ATOM 6429 C C . LYS D 1 7 ? 36.404 14.367 7.325 1.00 16.81 7 LYS D C 1
ATOM 6430 O O . LYS D 1 7 ? 35.261 14.599 6.919 1.00 16.83 7 LYS D O 1
ATOM 6436 N N . LEU D 1 8 ? 36.747 14.471 8.595 1.00 16.52 8 LEU D N 1
ATOM 6437 C CA . LEU D 1 8 ? 35.818 14.931 9.607 1.00 16.44 8 LEU D CA 1
ATOM 6438 C C . LEU D 1 8 ? 35.511 16.402 9.454 1.00 15.95 8 LEU D C 1
ATOM 6439 O O . LEU D 1 8 ? 36.383 17.165 8.989 1.00 17.28 8 LEU D O 1
ATOM 6444 N N . GLN D 1 9 ? 34.317 16.836 9.894 1.00 15.61 9 GLN D N 1
ATOM 6445 C CA . GLN D 1 9 ? 34.000 18.263 9.826 1.00 16.00 9 GLN D CA 1
ATOM 6446 C C . GLN D 1 9 ? 35.030 19.071 10.641 1.00 16.46 9 GLN D C 1
ATOM 6447 O O . GLN D 1 9 ? 35.512 20.112 10.172 1.00 17.39 9 GLN D O 1
ATOM 6453 N N . TYR D 1 10 ? 35.350 18.595 11.841 1.00 17.30 10 TYR D N 1
ATOM 6454 C CA . TYR D 1 10 ? 36.270 19.248 12.738 1.00 16.91 10 TYR D CA 1
ATOM 6455 C C . TYR D 1 10 ? 36.970 18.161 13.554 1.00 17.04 10 TYR D C 1
ATOM 6456 O O . TYR D 1 10 ? 36.518 17.023 13.590 1.00 17.42 10 TYR D O 1
ATOM 6465 N N . ASN D 1 11 ? 38.102 18.510 14.166 1.00 17.02 11 ASN D N 1
ATOM 6466 C CA . ASN D 1 11 ? 38.853 17.590 15.005 1.00 17.09 11 ASN D CA 1
ATOM 6467 C C . ASN D 1 11 ? 37.996 16.807 15.929 1.00 16.94 11 ASN D C 1
ATOM 6468 O O . ASN D 1 11 ? 37.169 17.364 16.653 1.00 17.90 11 ASN D O 1
ATOM 6473 N N . ALA D 1 12 ? 38.259 15.500 15.965 1.00 17.32 12 ALA D N 1
ATOM 6474 C CA . ALA D 1 12 ? 37.560 14.603 16.884 1.00 17.73 12 ALA D CA 1
ATOM 6475 C C . ALA D 1 12 ? 38.516 13.607 17.524 1.00 18.14 12 ALA D C 1
ATOM 6476 O O . ALA D 1 12 ? 38.153 12.481 17.831 1.00 19.04 12 ALA D O 1
ATOM 6478 N N . LYS D 1 13 ? 39.748 14.040 17.756 1.00 18.11 13 LYS D N 1
ATOM 6479 C CA . LYS D 1 13 ? 40.752 13.185 18.368 1.00 18.06 13 LYS D CA 1
ATOM 6480 C C . LYS D 1 13 ? 41.176 13.754 19.713 1.00 17.94 13 LYS D C 1
ATOM 6481 O O . LYS D 1 13 ? 41.567 14.914 19.811 1.00 19.20 13 LYS D O 1
ATOM 6487 N N . PRO D 1 14 ? 41.120 12.928 20.752 1.00 17.33 14 PRO D N 1
ATOM 6488 C CA . PRO D 1 14 ? 41.541 13.359 22.071 1.00 17.12 14 PRO D CA 1
ATOM 6489 C C . PRO D 1 14 ? 43.055 13.293 22.156 1.00 18.24 14 PRO D C 1
ATOM 6490 O O . PRO D 1 14 ? 43.706 12.623 21.372 1.00 18.83 14 PRO D O 1
ATOM 6494 N N . ASP D 1 15 ? 43.615 14.004 23.117 1.00 18.56 15 ASP D N 1
ATOM 6495 C CA . ASP D 1 15 ? 45.050 13.907 23.362 1.00 18.91 15 ASP D CA 1
ATOM 6496 C C . ASP D 1 15 ? 45.386 12.529 23.887 1.00 20.16 15 ASP D C 1
ATOM 6497 O O . ASP D 1 15 ? 46.453 11.959 23.548 1.00 21.59 15 ASP D O 1
ATOM 6502 N N . ARG D 1 16 ? 44.487 11.979 24.713 1.00 19.90 16 ARG D N 1
ATOM 6503 C CA . ARG D 1 16 ? 44.728 10.666 25.301 1.00 21.04 16 ARG D CA 1
ATOM 6504 C C . ARG D 1 16 ? 43.478 9.866 25.561 1.00 19.14 16 ARG D C 1
ATOM 6505 O O . ARG D 1 16 ? 42.368 10.402 25.578 1.00 19.04 16 ARG D O 1
ATOM 6513 N N . SER D 1 17 ? 43.683 8.566 25.793 1.00 18.07 17 SER D N 1
ATOM 6514 C CA . SER D 1 17 ? 42.559 7.679 26.062 1.00 17.97 17 SER D CA 1
ATOM 6515 C C . SER D 1 17 ? 41.905 7.980 27.392 1.00 17.14 17 SER D C 1
ATOM 6516 O O . SER D 1 17 ? 42.518 8.466 28.336 1.00 18.15 17 SER D O 1
ATOM 6521 N N . ASP D 1 18 ? 40.607 7.674 27.463 1.00 16.03 18 ASP D N 1
ATOM 6522 C CA . ASP D 1 18 ? 39.846 7.813 28.698 1.00 15.19 18 ASP D CA 1
ATOM 6523 C C . ASP D 1 18 ? 38.466 7.162 28.516 1.00 14.64 18 ASP D C 1
ATOM 6524 O O . ASP D 1 18 ? 37.567 7.739 27.920 1.00 14.74 18 ASP D O 1
ATOM 6529 N N . PRO D 1 19 ? 38.330 5.915 28.934 1.00 15.47 19 PRO D N 1
ATOM 6530 C CA . PRO D 1 19 ? 37.100 5.148 28.681 1.00 15.05 19 PRO D CA 1
ATOM 6531 C C . PRO D 1 19 ? 35.906 5.588 29.504 1.00 14.79 19 PRO D C 1
ATOM 6532 O O . PRO D 1 19 ? 34.777 5.261 29.173 1.00 15.32 19 PRO D O 1
ATOM 6536 N N . ILE D 1 20 ? 36.151 6.351 30.550 1.00 15.08 20 ILE D N 1
ATOM 6537 C CA . ILE D 1 20 ? 35.090 6.926 31.349 1.00 15.38 20 ILE D CA 1
ATOM 6538 C C . ILE D 1 20 ? 34.487 8.090 30.577 1.00 15.08 20 ILE D C 1
ATOM 6539 O O . ILE D 1 20 ? 33.252 8.256 30.533 1.00 14.88 20 ILE D O 1
ATOM 6544 N N . MET D 1 21 ? 35.341 8.921 29.981 1.00 14.96 21 MET D N 1
ATOM 6545 C CA . MET D 1 21 ? 34.855 9.978 29.131 1.00 14.56 21 MET D CA 1
ATOM 6546 C C . MET D 1 21 ? 34.152 9.408 27.892 1.00 14.35 21 MET D C 1
ATOM 6547 O O . MET D 1 21 ? 33.179 10.005 27.390 1.00 15.03 21 MET D O 1
ATOM 6552 N N . ALA D 1 22 ? 34.635 8.302 27.370 1.00 14.18 22 ALA D N 1
ATOM 6553 C CA . ALA D 1 22 ? 33.973 7.661 26.245 1.00 13.80 22 ALA D CA 1
ATOM 6554 C C . ALA D 1 22 ? 32.523 7.349 26.647 1.00 13.74 22 ALA D C 1
ATOM 6555 O O . ALA D 1 22 ? 31.608 7.558 25.888 1.00 14.14 22 ALA D O 1
ATOM 6557 N N . ARG D 1 23 ? 32.368 6.763 27.827 1.00 13.96 23 ARG D N 1
ATOM 6558 C CA . ARG D 1 23 ? 31.027 6.455 28.321 1.00 13.36 23 ARG D CA 1
ATOM 6559 C C . ARG D 1 23 ? 30.142 7.727 28.420 1.00 13.71 23 ARG D C 1
ATOM 6560 O O . ARG D 1 23 ? 29.003 7.722 28.009 1.00 13.66 23 ARG D O 1
ATOM 6568 N N . ARG D 1 24 ? 30.693 8.822 28.980 1.00 14.08 24 ARG D N 1
ATOM 6569 C CA . ARG D 1 24 ? 29.919 10.072 29.056 1.00 13.77 24 ARG D CA 1
ATOM 6570 C C . ARG D 1 24 ? 29.479 10.545 27.674 1.00 14.44 24 ARG D C 1
ATOM 6571 O O . ARG D 1 24 ? 28.347 10.975 27.508 1.00 14.34 24 ARG D O 1
ATOM 6579 N N . LEU D 1 25 ? 30.397 10.505 26.707 1.00 13.48 25 LEU D N 1
ATOM 6580 C CA . LEU D 1 25 ? 30.148 11.003 25.352 1.00 13.98 25 LEU D CA 1
ATOM 6581 C C . LEU D 1 25 ? 29.112 10.169 24.638 1.00 12.77 25 LEU D C 1
ATOM 6582 O O . LEU D 1 25 ? 28.530 10.631 23.660 1.00 14.22 25 LEU D O 1
ATOM 6587 N N . GLN D 1 26 ? 28.835 8.953 25.109 1.00 13.74 26 GLN D N 1
ATOM 6588 C CA . GLN D 1 26 ? 27.724 8.234 24.534 1.00 13.93 26 GLN D CA 1
ATOM 6589 C C . GLN D 1 26 ? 26.402 8.991 24.672 1.00 14.17 26 GLN D C 1
ATOM 6590 O O . GLN D 1 26 ? 25.493 8.782 23.894 1.00 14.95 26 GLN D O 1
ATOM 6596 N N . GLU D 1 27 ? 26.290 9.904 25.631 1.00 13.86 27 GLU D N 1
ATOM 6597 C CA . GLU D 1 27 ? 25.091 10.735 25.746 1.00 14.36 27 GLU D CA 1
ATOM 6598 C C . GLU D 1 27 ? 24.922 11.584 24.486 1.00 13.86 27 GLU D C 1
ATOM 6599 O O . GLU D 1 27 ? 23.799 11.757 23.985 1.00 14.88 27 GLU D O 1
ATOM 6605 N N . SER D 1 28 ? 26.027 12.115 23.957 1.00 14.63 28 SER D N 1
ATOM 6606 C CA . SER D 1 28 ? 25.997 12.955 22.759 1.00 15.89 28 SER D CA 1
ATOM 6607 C C . SER D 1 28 ? 25.761 12.137 21.493 1.00 15.48 28 SER D C 1
ATOM 6608 O O . SER D 1 28 ? 25.406 12.685 20.455 1.00 18.25 28 SER D O 1
ATOM 6611 N N . LEU D 1 29 ? 26.012 10.835 21.533 1.00 15.84 29 LEU D N 1
ATOM 6612 C CA . LEU D 1 29 ? 25.854 10.004 20.353 1.00 15.93 29 LEU D CA 1
ATOM 6613 C C . LEU D 1 29 ? 24.455 9.361 20.375 1.00 15.02 29 LEU D C 1
ATOM 6614 O O . LEU D 1 29 ? 23.634 9.596 19.471 1.00 16.83 29 LEU D O 1
ATOM 6619 N N . GLY D 1 30 ? 24.162 8.606 21.414 1.00 15.04 30 GLY D N 1
ATOM 6620 C CA . GLY D 1 30 ? 22.921 7.864 21.492 1.00 14.97 30 GLY D CA 1
ATOM 6621 C C . GLY D 1 30 ? 21.880 8.356 22.480 1.00 14.76 30 GLY D C 1
ATOM 6622 O O . GLY D 1 30 ? 20.876 7.675 22.685 1.00 15.49 30 GLY D O 1
ATOM 6623 N N . GLY D 1 31 ? 22.113 9.482 23.154 1.00 14.91 31 GLY D N 1
ATOM 6624 C CA . GLY D 1 31 ? 21.200 9.990 24.148 1.00 14.77 31 GLY D CA 1
ATOM 6625 C C . GLY D 1 31 ? 20.008 10.746 23.606 1.00 14.12 31 GLY D C 1
ATOM 6626 O O . GLY D 1 31 ? 19.956 11.133 22.441 1.00 14.61 31 GLY D O 1
ATOM 6627 N N . GLN D 1 32 ? 19.075 10.986 24.521 1.00 14.39 32 GLN D N 1
ATOM 6628 C CA . GLN D 1 32 ? 17.828 11.679 24.258 1.00 15.12 32 GLN D CA 1
ATOM 6629 C C . GLN D 1 32 ? 18.035 12.925 23.416 1.00 14.74 32 GLN D C 1
ATOM 6630 O O . GLN D 1 32 ? 17.301 13.143 22.447 1.00 15.16 32 GLN D O 1
ATOM 6636 N N . TRP D 1 33 ? 18.983 13.787 23.811 1.00 14.61 33 TRP D N 1
ATOM 6637 C CA . TRP D 1 33 ? 19.171 15.069 23.132 1.00 14.97 33 TRP D CA 1
ATOM 6638 C C . TRP D 1 33 ? 20.450 15.145 22.317 1.00 14.77 33 TRP D C 1
ATOM 6639 O O . TRP D 1 33 ? 20.888 16.213 21.948 1.00 16.64 33 TRP D O 1
ATOM 6650 N N . GLY D 1 34 ? 21.032 13.995 22.000 1.00 14.96 34 GLY D N 1
ATOM 6651 C CA . GLY D 1 34 ? 22.284 13.922 21.284 1.00 14.46 34 GLY D CA 1
ATOM 6652 C C . GLY D 1 34 ? 22.164 14.133 19.791 1.00 14.35 34 GLY D C 1
ATOM 6653 O O . GLY D 1 34 ? 21.100 14.449 19.259 1.00 15.08 34 GLY D O 1
ATOM 6654 N N . GLU D 1 35 ? 23.294 13.922 19.126 1.00 14.48 35 GLU D N 1
ATOM 6655 C CA . GLU D 1 35 ? 23.457 14.254 17.727 1.00 14.61 35 GLU D CA 1
ATOM 6656 C C . GLU D 1 35 ? 22.578 13.417 16.813 1.00 13.94 35 GLU D C 1
ATOM 6657 O O . GLU D 1 35 ? 22.142 13.896 15.765 1.00 15.70 35 GLU D O 1
ATOM 6668 N N . THR D 1 36 ? 22.317 12.177 17.188 1.00 14.55 36 THR D N 1
ATOM 6669 C CA . THR D 1 36 ? 21.432 11.351 16.382 1.00 14.41 36 THR D CA 1
ATOM 6670 C C . THR D 1 36 ? 20.007 11.893 16.445 1.00 13.92 36 THR D C 1
ATOM 6671 O O . THR D 1 36 ? 19.307 11.924 15.445 1.00 14.35 36 THR D O 1
ATOM 6675 N N . THR D 1 37 ? 19.590 12.381 17.608 1.00 13.39 37 THR D N 1
ATOM 6676 C CA . THR D 1 37 ? 18.288 13.051 17.696 1.00 13.57 37 THR D CA 1
ATOM 6677 C C . THR D 1 37 ? 18.205 14.271 16.808 1.00 13.78 37 THR D C 1
ATOM 6678 O O . THR D 1 37 ? 17.219 14.464 16.107 1.00 14.41 37 THR D O 1
ATOM 6682 N N . GLY D 1 38 ? 19.247 15.090 16.803 1.00 14.08 38 GLY D N 1
ATOM 6683 C CA . GLY D 1 38 ? 19.254 16.219 15.890 1.00 14.01 38 GLY D CA 1
ATOM 6684 C C . GLY D 1 38 ? 19.199 15.797 14.443 1.00 13.70 38 GLY D C 1
ATOM 6685 O O . GLY D 1 38 ? 18.418 16.303 13.654 1.00 14.58 38 GLY D O 1
ATOM 6686 N N . MET D 1 39 ? 20.084 14.886 14.073 1.00 14.10 39 MET D N 1
ATOM 6687 C CA . MET D 1 39 ? 20.134 14.397 12.716 1.00 14.20 39 MET D CA 1
ATOM 6688 C C . MET D 1 39 ? 18.782 13.917 12.230 1.00 13.94 39 MET D C 1
ATOM 6689 O O . MET D 1 39 ? 18.278 14.358 11.198 1.00 14.69 39 MET D O 1
ATOM 6698 N N . MET D 1 40 ? 18.159 13.032 12.995 1.00 14.30 40 MET D N 1
ATOM 6699 C CA . MET D 1 40 ? 16.926 12.448 12.551 1.00 14.50 40 MET D CA 1
ATOM 6700 C C . MET D 1 40 ? 15.731 13.386 12.625 1.00 13.55 40 MET D C 1
ATOM 6701 O O . MET D 1 40 ? 14.844 13.297 11.784 1.00 14.85 40 MET D O 1
ATOM 6706 N N . SER D 1 41 ? 15.718 14.284 13.587 1.00 13.61 41 SER D N 1
ATOM 6707 C CA . SER D 1 41 ? 14.649 15.254 13.705 1.00 12.98 41 SER D CA 1
ATOM 6708 C C . SER D 1 41 ? 14.702 16.254 12.556 1.00 12.93 41 SER D C 1
ATOM 6709 O O . SER D 1 41 ? 13.705 16.518 11.895 1.00 14.06 41 SER D O 1
ATOM 6712 N N . PHE D 1 42 ? 15.888 16.790 12.287 1.00 13.28 42 PHE D N 1
ATOM 6713 C CA . PHE D 1 42 ? 15.980 17.839 11.289 1.00 13.64 42 PHE D CA 1
ATOM 6714 C C . PHE D 1 42 ? 15.774 17.263 9.899 1.00 13.80 42 PHE D C 1
ATOM 6715 O O . PHE D 1 42 ? 15.125 17.881 9.069 1.00 13.71 42 PHE D O 1
ATOM 6723 N N . LEU D 1 43 ? 16.350 16.097 9.622 1.00 13.59 43 LEU D N 1
ATOM 6724 C CA . LEU D 1 43 ? 16.130 15.490 8.325 1.00 14.15 43 LEU D CA 1
ATOM 6725 C C . LEU D 1 43 ? 14.646 15.136 8.115 1.00 14.69 43 LEU D C 1
ATOM 6726 O O . LEU D 1 43 ? 14.080 15.403 7.052 1.00 14.14 43 LEU D O 1
ATOM 6731 N N . SER D 1 44 ? 14.034 14.492 9.099 1.00 13.88 44 SER D N 1
ATOM 6732 C CA . SER D 1 44 ? 12.654 14.106 8.913 1.00 13.79 44 SER D CA 1
ATOM 6733 C C . SER D 1 44 ? 11.734 15.311 8.755 1.00 14.34 44 SER D C 1
ATOM 6734 O O . SER D 1 44 ? 10.858 15.285 7.906 1.00 14.90 44 SER D O 1
ATOM 6737 N N . GLN D 1 45 ? 11.967 16.361 9.528 1.00 13.93 45 GLN D N 1
ATOM 6738 C CA . GLN D 1 45 ? 11.178 17.564 9.365 1.00 14.34 45 GLN D CA 1
ATOM 6739 C C . GLN D 1 45 ? 11.416 18.172 7.985 1.00 14.81 45 GLN D C 1
ATOM 6740 O O . GLN D 1 45 ? 10.497 18.647 7.336 1.00 15.69 45 GLN D O 1
ATOM 6746 N N . GLY D 1 46 ? 12.682 18.196 7.562 1.00 14.77 46 GLY D N 1
ATOM 6747 C CA . GLY D 1 46 ? 13.042 18.704 6.242 1.00 15.76 46 GLY D CA 1
ATOM 6748 C C . GLY D 1 46 ? 12.338 17.969 5.130 1.00 16.14 46 GLY D C 1
ATOM 6749 O O . GLY D 1 46 ? 11.776 18.575 4.198 1.00 16.50 46 GLY D O 1
ATOM 6750 N N . TRP D 1 47 ? 12.355 16.647 5.197 1.00 16.42 47 TRP D N 1
ATOM 6751 C CA . TRP D 1 47 ? 11.739 15.864 4.150 1.00 16.21 47 TRP D CA 1
ATOM 6752 C C . TRP D 1 47 ? 10.236 16.043 4.149 1.00 16.38 47 TRP D C 1
ATOM 6753 O O . TRP D 1 47 ? 9.624 15.961 3.082 1.00 19.39 47 TRP D O 1
ATOM 6764 N N . ALA D 1 48 ? 9.635 16.300 5.307 1.00 16.29 48 ALA D N 1
ATOM 6765 C CA . ALA D 1 48 ? 8.200 16.473 5.454 1.00 15.81 48 ALA D CA 1
ATOM 6766 C C . ALA D 1 48 ? 7.689 17.885 5.137 1.00 15.78 48 ALA D C 1
ATOM 6767 O O . ALA D 1 48 ? 6.492 18.082 5.048 1.00 17.73 48 ALA D O 1
ATOM 6769 N N . SER D 1 49 ? 8.571 18.853 5.028 1.00 15.62 49 SER D N 1
ATOM 6770 C CA . SER D 1 49 ? 8.114 20.200 4.774 1.00 14.99 49 SER D CA 1
ATOM 6771 C C . SER D 1 49 ? 7.709 20.430 3.322 1.00 15.36 49 SER D C 1
ATOM 6772 O O . SER D 1 49 ? 8.421 20.097 2.389 1.00 16.43 49 SER D O 1
ATOM 6775 N N . THR D 1 50 ? 6.559 21.051 3.176 1.00 15.87 50 THR D N 1
ATOM 6776 C CA . THR D 1 50 ? 6.034 21.455 1.878 1.00 16.23 50 THR D CA 1
ATOM 6777 C C . THR D 1 50 ? 5.946 22.963 1.809 1.00 16.55 50 THR D C 1
ATOM 6778 O O . THR D 1 50 ? 5.306 23.487 0.900 1.00 17.72 50 THR D O 1
ATOM 6782 N N . GLY D 1 51 ? 6.533 23.633 2.794 1.00 17.03 51 GLY D N 1
ATOM 6783 C CA . GLY D 1 51 ? 6.410 25.058 2.975 1.00 16.74 51 GLY D CA 1
ATOM 6784 C C . GLY D 1 51 ? 7.587 25.806 2.420 1.00 17.09 51 GLY D C 1
ATOM 6785 O O . GLY D 1 51 ? 8.253 25.361 1.511 1.00 18.73 51 GLY D O 1
ATOM 6786 N N . ALA D 1 52 ? 7.874 26.941 3.023 1.00 16.68 52 ALA D N 1
ATOM 6787 C CA . ALA D 1 52 ? 8.895 27.815 2.480 1.00 16.31 52 ALA D CA 1
ATOM 6788 C C . ALA D 1 52 ? 10.257 27.156 2.401 1.00 16.03 52 ALA D C 1
ATOM 6789 O O . ALA D 1 52 ? 10.707 26.479 3.327 1.00 15.80 52 ALA D O 1
ATOM 6791 N N . GLU D 1 53 ? 10.932 27.410 1.309 1.00 16.39 53 GLU D N 1
ATOM 6792 C CA . GLU D 1 53 ? 12.228 26.827 1.071 1.00 16.92 53 GLU D CA 1
ATOM 6793 C C . GLU D 1 53 ? 13.252 27.242 2.120 1.00 17.20 53 GLU D C 1
ATOM 6794 O O . GLU D 1 53 ? 14.161 26.480 2.443 1.00 17.47 53 GLU D O 1
ATOM 6800 N N . LYS D 1 54 ? 13.123 28.465 2.637 1.00 16.12 54 LYS D N 1
ATOM 6801 C CA . LYS D 1 54 ? 14.063 28.939 3.626 1.00 15.87 54 LYS D CA 1
ATOM 6802 C C . LYS D 1 54 ? 14.205 27.935 4.766 1.00 16.10 54 LYS D C 1
ATOM 6803 O O . LYS D 1 54 ? 15.311 27.636 5.226 1.00 18.04 54 LYS D O 1
ATOM 6809 N N . TYR D 1 55 ? 13.071 27.428 5.211 1.00 15.97 55 TYR D N 1
ATOM 6810 C CA . TYR D 1 55 ? 13.039 26.545 6.375 1.00 14.69 55 TYR D CA 1
ATOM 6811 C C . TYR D 1 55 ? 13.325 25.101 6.015 1.00 15.28 55 TYR D C 1
ATOM 6812 O O . TYR D 1 55 ? 14.048 24.396 6.723 1.00 15.72 55 TYR D O 1
ATOM 6821 N N . LYS D 1 56 ? 12.799 24.663 4.887 1.00 15.75 56 LYS D N 1
ATOM 6822 C CA . LYS D 1 56 ? 13.054 23.307 4.445 1.00 15.68 56 LYS D CA 1
ATOM 6823 C C . LYS D 1 56 ? 14.549 23.115 4.207 1.00 15.95 56 LYS D C 1
ATOM 6824 O O . LYS D 1 56 ? 15.150 22.145 4.686 1.00 15.40 56 LYS D O 1
ATOM 6830 N N . ASP D 1 57 ? 15.173 24.089 3.538 1.00 16.16 57 ASP D N 1
ATOM 6831 C CA . ASP D 1 57 ? 16.597 24.001 3.259 1.00 15.87 57 ASP D CA 1
ATOM 6832 C C . ASP D 1 57 ? 17.370 24.112 4.568 1.00 15.42 57 ASP D C 1
ATOM 6833 O O . ASP D 1 57 ? 18.340 23.391 4.776 1.00 16.53 57 ASP D O 1
ATOM 6838 N N . LEU D 1 58 ? 16.981 25.013 5.464 1.00 15.26 58 LEU D N 1
ATOM 6839 C CA . LEU D 1 58 ? 17.672 25.086 6.749 1.00 14.85 58 LEU D CA 1
ATOM 6840 C C . LEU D 1 58 ? 17.699 23.730 7.460 1.00 14.55 58 LEU D C 1
ATOM 6841 O O . LEU D 1 58 ? 18.700 23.325 8.015 1.00 14.39 58 LEU D O 1
ATOM 6846 N N . LEU D 1 59 ? 16.559 23.063 7.481 1.00 14.76 59 LEU D N 1
ATOM 6847 C CA . LEU D 1 59 ? 16.453 21.772 8.160 1.00 13.73 59 LEU D CA 1
ATOM 6848 C C . LEU D 1 59 ? 17.337 20.732 7.526 1.00 13.92 59 LEU D C 1
ATOM 6849 O O . LEU D 1 59 ? 17.993 19.974 8.223 1.00 14.35 59 LEU D O 1
ATOM 6854 N N . LEU D 1 60 ? 17.388 20.706 6.201 1.00 14.35 60 LEU D N 1
ATOM 6855 C CA . LEU D 1 60 ? 18.221 19.748 5.499 1.00 14.68 60 LEU D CA 1
ATOM 6856 C C . LEU D 1 60 ? 19.701 20.095 5.654 1.00 14.74 60 LEU D C 1
ATOM 6857 O O . LEU D 1 60 ? 20.525 19.194 5.824 1.00 15.29 60 LEU D O 1
ATOM 6862 N N . ASP D 1 61 ? 20.028 21.383 5.637 1.00 15.45 61 ASP D N 1
ATOM 6863 C CA . ASP D 1 61 ? 21.397 21.786 5.886 1.00 15.08 61 ASP D CA 1
ATOM 6864 C C . ASP D 1 61 ? 21.844 21.273 7.257 1.00 14.75 61 ASP D C 1
ATOM 6865 O O . ASP D 1 61 ? 22.927 20.667 7.423 1.00 15.88 61 ASP D O 1
ATOM 6870 N N . THR D 1 62 ? 20.999 21.522 8.255 1.00 15.34 62 THR D N 1
ATOM 6871 C CA . THR D 1 62 ? 21.411 21.261 9.615 1.00 14.23 62 THR D CA 1
ATOM 6872 C C . THR D 1 62 ? 21.391 19.780 9.900 1.00 14.32 62 THR D C 1
ATOM 6873 O O . THR D 1 62 ? 22.290 19.277 10.577 1.00 15.12 62 THR D O 1
ATOM 6877 N N . GLY D 1 63 ? 20.349 19.073 9.445 1.00 13.88 63 GLY D N 1
ATOM 6878 C CA . GLY D 1 63 ? 20.340 17.626 9.663 1.00 14.22 63 GLY D CA 1
ATOM 6879 C C . GLY D 1 63 ? 21.562 16.966 9.027 1.00 13.73 63 GLY D C 1
ATOM 6880 O O . GLY D 1 63 ? 22.093 16.008 9.604 1.00 14.71 63 GLY D O 1
ATOM 6881 N N . THR D 1 64 ? 21.965 17.430 7.861 1.00 14.36 64 THR D N 1
ATOM 6882 C CA . THR D 1 64 ? 23.183 16.901 7.202 1.00 14.29 64 THR D CA 1
ATOM 6883 C C . THR D 1 64 ? 24.415 17.214 8.051 1.00 14.33 64 THR D C 1
ATOM 6884 O O . THR D 1 64 ? 25.284 16.369 8.245 1.00 14.23 64 THR D O 1
ATOM 6888 N N . GLU D 1 65 ? 24.489 18.415 8.578 1.00 14.74 65 GLU D N 1
ATOM 6889 C CA . GLU D 1 65 ? 25.589 18.759 9.475 1.00 14.07 65 GLU D CA 1
ATOM 6890 C C . GLU D 1 65 ? 25.612 17.843 10.708 1.00 14.25 65 GLU D C 1
ATOM 6891 O O . GLU D 1 65 ? 26.674 17.388 11.143 1.00 15.27 65 GLU D O 1
ATOM 6897 N N . GLU D 1 66 ? 24.443 17.556 11.266 1.00 14.28 66 GLU D N 1
ATOM 6898 C CA . GLU D 1 66 ? 24.410 16.701 12.443 1.00 14.06 66 GLU D CA 1
ATOM 6899 C C . GLU D 1 66 ? 24.978 15.312 12.145 1.00 14.24 66 GLU D C 1
ATOM 6900 O O . GLU D 1 66 ? 25.550 14.672 13.034 1.00 15.17 66 GLU D O 1
ATOM 6906 N N . MET D 1 67 ? 24.798 14.817 10.934 1.00 14.97 67 MET D N 1
ATOM 6907 C CA . MET D 1 67 ? 25.409 13.547 10.575 1.00 15.21 67 MET D CA 1
ATOM 6908 C C . MET D 1 67 ? 26.932 13.613 10.711 1.00 15.53 67 MET D C 1
ATOM 6909 O O . MET D 1 67 ? 27.573 12.649 11.133 1.00 15.61 67 MET D O 1
ATOM 6918 N N . ALA D 1 68 ? 27.523 14.749 10.379 1.00 15.21 68 ALA D N 1
ATOM 6919 C CA . ALA D 1 68 ? 28.956 14.913 10.603 1.00 15.32 68 ALA D CA 1
ATOM 6920 C C . ALA D 1 68 ? 29.286 14.863 12.074 1.00 15.17 68 ALA D C 1
ATOM 6921 O O . ALA D 1 68 ? 30.380 14.391 12.462 1.00 15.74 68 ALA D O 1
ATOM 6923 N N . HIS D 1 69 ? 28.389 15.392 12.901 1.00 14.80 69 HIS D N 1
ATOM 6924 C CA . HIS D 1 69 ? 28.636 15.390 14.348 1.00 14.72 69 HIS D CA 1
ATOM 6925 C C . HIS D 1 69 ? 28.493 13.984 14.922 1.00 14.66 69 HIS D C 1
ATOM 6926 O O . HIS D 1 69 ? 29.257 13.584 15.793 1.00 14.17 69 HIS D O 1
ATOM 6933 N N . VAL D 1 70 ? 27.528 13.221 14.408 1.00 13.81 70 VAL D N 1
ATOM 6934 C CA . VAL D 1 70 ? 27.392 11.806 14.767 1.00 14.50 70 VAL D CA 1
ATOM 6935 C C . VAL D 1 70 ? 28.727 11.082 14.469 1.00 14.66 70 VAL D C 1
ATOM 6936 O O . VAL D 1 70 ? 29.227 10.285 15.303 1.00 14.40 70 VAL D O 1
ATOM 6940 N N . GLU D 1 71 ? 29.268 11.308 13.278 1.00 14.99 71 GLU D N 1
ATOM 6941 C CA . GLU D 1 71 ? 30.567 10.760 12.869 1.00 14.81 71 GLU D CA 1
ATOM 6942 C C . GLU D 1 71 ? 31.691 11.163 13.823 1.00 15.12 71 GLU D C 1
ATOM 6943 O O . GLU D 1 71 ? 32.498 10.330 14.243 1.00 14.80 71 GLU D O 1
ATOM 6949 N N . MET D 1 72 ? 31.733 12.443 14.174 1.00 14.70 72 MET D N 1
ATOM 6950 C CA . MET D 1 72 ? 32.734 12.949 15.116 1.00 15.37 72 MET D CA 1
ATOM 6951 C C . MET D 1 72 ? 32.652 12.305 16.493 1.00 15.18 72 MET D C 1
ATOM 6952 O O . MET D 1 72 ? 33.665 11.859 17.041 1.00 15.52 72 MET D O 1
ATOM 6957 N N . ILE D 1 73 ? 31.462 12.228 17.075 1.00 15.22 73 ILE D N 1
ATOM 6958 C CA . ILE D 1 73 ? 31.349 11.670 18.401 1.00 15.09 73 ILE D CA 1
ATOM 6959 C C . ILE D 1 73 ? 31.726 10.184 18.342 1.00 14.44 73 ILE D C 1
ATOM 6960 O O . ILE D 1 73 ? 32.403 9.686 19.217 1.00 14.63 73 ILE D O 1
ATOM 6965 N N . SER D 1 74 ? 31.261 9.481 17.321 1.00 14.89 74 SER D N 1
ATOM 6966 C CA . SER D 1 74 ? 31.595 8.060 17.153 1.00 15.09 74 SER D CA 1
ATOM 6967 C C . SER D 1 74 ? 33.101 7.842 17.109 1.00 14.18 74 SER D C 1
ATOM 6968 O O . SER D 1 74 ? 33.634 6.920 17.722 1.00 14.86 74 SER D O 1
ATOM 6971 N N . THR D 1 75 ? 33.777 8.700 16.363 1.00 14.25 75 THR D N 1
ATOM 6972 C CA . THR D 1 75 ? 35.222 8.648 16.193 1.00 14.65 75 THR D CA 1
ATOM 6973 C C . THR D 1 75 ? 35.935 8.972 17.490 1.00 14.57 75 THR D C 1
ATOM 6974 O O . THR D 1 75 ? 36.835 8.237 17.904 1.00 15.21 75 THR D O 1
ATOM 6978 N N . MET D 1 76 ? 35.498 10.032 18.170 1.00 14.21 76 MET D N 1
ATOM 6979 C CA . MET D 1 76 ? 36.098 10.422 19.449 1.00 14.80 76 MET D CA 1
ATOM 6980 C C . MET D 1 76 ? 35.978 9.296 20.459 1.00 14.24 76 MET D C 1
ATOM 6981 O O . MET D 1 76 ? 36.927 8.998 21.187 1.00 14.84 76 MET D O 1
ATOM 6986 N N . ILE D 1 77 ? 34.795 8.681 20.534 1.00 14.37 77 ILE D N 1
ATOM 6987 C CA . ILE D 1 77 ? 34.616 7.558 21.438 1.00 13.88 77 ILE D CA 1
ATOM 6988 C C . ILE D 1 77 ? 35.606 6.427 21.121 1.00 14.18 77 ILE D C 1
ATOM 6989 O O . ILE D 1 77 ? 36.189 5.849 22.043 1.00 14.13 77 ILE D O 1
ATOM 6994 N N . GLY D 1 78 ? 35.736 6.077 19.851 1.00 14.54 78 GLY D N 1
ATOM 6995 C CA . GLY D 1 78 ? 36.703 5.065 19.456 1.00 14.76 78 GLY D CA 1
ATOM 6996 C C . GLY D 1 78 ? 38.120 5.393 19.913 1.00 14.79 78 GLY D C 1
ATOM 6997 O O . GLY D 1 78 ? 38.823 4.558 20.464 1.00 15.38 78 GLY D O 1
ATOM 6998 N N . TYR D 1 79 ? 38.548 6.621 19.713 1.00 14.86 79 TYR D N 1
ATOM 6999 C CA . TYR D 1 79 ? 39.868 6.970 20.188 1.00 14.84 79 TYR D CA 1
ATOM 7000 C C . TYR D 1 79 ? 39.946 6.864 21.707 1.00 14.55 79 TYR D C 1
ATOM 7001 O O . TYR D 1 79 ? 40.934 6.404 22.242 1.00 15.30 79 TYR D O 1
ATOM 7010 N N . LEU D 1 80 ? 38.926 7.348 22.410 1.00 14.97 80 LEU D N 1
ATOM 7011 C CA . LEU D 1 80 ? 38.955 7.366 23.860 1.00 14.75 80 LEU D CA 1
ATOM 7012 C C . LEU D 1 80 ? 38.980 5.979 24.485 1.00 14.26 80 LEU D C 1
ATOM 7013 O O . LEU D 1 80 ? 39.421 5.813 25.618 1.00 15.11 80 LEU D O 1
ATOM 7018 N N . LEU D 1 81 ? 38.508 4.994 23.723 1.00 14.37 81 LEU D N 1
ATOM 7019 C CA . LEU D 1 81 ? 38.478 3.592 24.159 1.00 14.47 81 LEU D CA 1
ATOM 7020 C C . LEU D 1 81 ? 39.759 2.834 23.871 1.00 14.77 81 LEU D C 1
ATOM 7021 O O . LEU D 1 81 ? 39.901 1.694 24.290 1.00 15.64 81 LEU D O 1
ATOM 7026 N N . GLU D 1 82 ? 40.716 3.467 23.205 1.00 15.28 82 GLU D N 1
ATOM 7027 C CA . GLU D 1 82 ? 41.965 2.755 22.942 1.00 15.29 82 GLU D CA 1
ATOM 7028 C C . GLU D 1 82 ? 42.617 2.305 24.236 1.00 15.66 82 GLU D C 1
ATOM 7029 O O . GLU D 1 82 ? 42.704 3.060 25.194 1.00 16.62 82 GLU D O 1
ATOM 7035 N N . ASP D 1 83 ? 43.085 1.070 24.246 1.00 16.46 83 ASP D N 1
ATOM 7036 C CA . ASP D 1 83 ? 43.763 0.497 25.385 1.00 17.02 83 ASP D CA 1
ATOM 7037 C C . ASP D 1 83 ? 42.927 0.398 26.659 1.00 16.69 83 ASP D C 1
ATOM 7038 O O . ASP D 1 83 ? 43.464 0.188 27.728 1.00 17.72 83 ASP D O 1
ATOM 7047 N N . ALA D 1 84 ? 41.610 0.476 26.567 1.00 15.33 84 ALA D N 1
ATOM 7048 C CA . ALA D 1 84 ? 40.814 0.419 27.761 1.00 15.21 84 ALA D CA 1
ATOM 7049 C C . ALA D 1 84 ? 40.896 -0.952 28.383 1.00 14.56 84 ALA D C 1
ATOM 7050 O O . ALA D 1 84 ? 40.978 -1.945 27.683 1.00 15.55 84 ALA D O 1
ATOM 7052 N N . PRO D 1 85 ? 40.869 -1.018 29.699 1.00 15.25 85 PRO D N 1
ATOM 7053 C CA . PRO D 1 85 ? 40.974 -2.325 30.373 1.00 15.14 85 PRO D CA 1
ATOM 7054 C C . PRO D 1 85 ? 39.663 -3.092 30.272 1.00 14.99 85 PRO D C 1
ATOM 7055 O O . PRO D 1 85 ? 38.596 -2.532 30.375 1.00 15.19 85 PRO D O 1
ATOM 7059 N N . PHE D 1 86 ? 39.774 -4.400 30.071 1.00 14.19 86 PHE D N 1
ATOM 7060 C CA . PHE D 1 86 ? 38.591 -5.229 29.993 1.00 14.31 86 PHE D CA 1
ATOM 7061 C C . PHE D 1 86 ? 38.723 -6.647 30.549 1.00 14.43 86 PHE D C 1
ATOM 7062 O O . PHE D 1 86 ? 37.757 -7.371 30.608 1.00 15.00 86 PHE D O 1
ATOM 7070 N N . GLY D 1 87 ? 39.907 -7.061 30.994 1.00 14.84 87 GLY D N 1
ATOM 7071 C CA . GLY D 1 87 ? 39.997 -8.388 31.552 1.00 16.45 87 GLY D CA 1
ATOM 7072 C C . GLY D 1 87 ? 41.176 -8.577 32.464 1.00 17.87 87 GLY D C 1
ATOM 7073 O O . GLY D 1 87 ? 41.939 -7.648 32.727 1.00 18.53 87 GLY D O 1
ATOM 7074 N N . PRO D 1 88 ? 41.332 -9.793 32.935 1.00 19.62 88 PRO D N 1
ATOM 7075 C CA . PRO D 1 88 ? 42.415 -10.117 33.856 1.00 21.19 88 PRO D CA 1
ATOM 7076 C C . PRO D 1 88 ? 43.773 -9.725 33.378 1.00 21.50 88 PRO D C 1
ATOM 7077 O O . PRO D 1 88 ? 44.554 -9.340 34.273 1.00 23.99 88 PRO D O 1
ATOM 7081 N N . GLU D 1 89 ? 44.117 -9.805 32.100 1.00 21.59 89 GLU D N 1
ATOM 7082 C CA . GLU D 1 89 ? 45.466 -9.397 31.670 1.00 22.55 89 GLU D CA 1
ATOM 7083 C C . GLU D 1 89 ? 45.687 -7.941 32.006 1.00 21.54 89 GLU D C 1
ATOM 7084 O O . GLU D 1 89 ? 46.767 -7.554 32.418 1.00 22.27 89 GLU D O 1
ATOM 7095 N N . ASP D 1 90 ? 44.655 -7.111 31.871 1.00 19.93 90 ASP D N 1
ATOM 7096 C CA . ASP D 1 90 ? 44.835 -5.708 32.169 1.00 18.63 90 ASP D CA 1
ATOM 7097 C C . ASP D 1 90 ? 45.042 -5.495 33.641 1.00 18.72 90 ASP D C 1
ATOM 7098 O O . ASP D 1 90 ? 45.867 -4.680 34.053 1.00 18.85 90 ASP D O 1
ATOM 7103 N N . LEU D 1 91 ? 44.306 -6.247 34.457 1.00 20.94 91 LEU D N 1
ATOM 7104 C CA . LEU D 1 91 ? 44.438 -6.157 35.903 1.00 21.87 91 LEU D CA 1
ATOM 7105 C C . LEU D 1 91 ? 45.774 -6.715 36.392 1.00 22.44 91 LEU D C 1
ATOM 7106 O O . LEU D 1 91 ? 46.300 -6.225 37.394 1.00 23.82 91 LEU D O 1
ATOM 7111 N N . LYS D 1 92 ? 46.337 -7.678 35.662 1.00 23.24 92 LYS D N 1
ATOM 7112 C CA . LYS D 1 92 ? 47.642 -8.265 36.027 1.00 24.85 92 LYS D CA 1
ATOM 7113 C C . LYS D 1 92 ? 48.697 -7.197 35.823 1.00 24.07 92 LYS D C 1
ATOM 7114 O O . LYS D 1 92 ? 49.640 -7.043 36.594 1.00 24.91 92 LYS D O 1
ATOM 7120 N N . ARG D 1 93 ? 48.544 -6.484 34.730 1.00 22.30 93 ARG D N 1
ATOM 7121 C CA . ARG D 1 93 ? 49.427 -5.412 34.376 1.00 21.41 93 ARG D CA 1
ATOM 7122 C C . ARG D 1 93 ? 49.363 -4.282 35.410 1.00 20.31 93 ARG D C 1
ATOM 7123 O O . ARG D 1 93 ? 50.371 -3.806 35.917 1.00 20.55 93 ARG D O 1
ATOM 7138 N N . ASP D 1 94 ? 48.147 -3.875 35.758 1.00 18.60 94 ASP D N 1
ATOM 7139 C CA . ASP D 1 94 ? 47.935 -2.728 36.612 1.00 18.68 94 ASP D CA 1
ATOM 7140 C C . ASP D 1 94 ? 46.641 -2.900 37.408 1.00 19.45 94 ASP D C 1
ATOM 7141 O O . ASP D 1 94 ? 45.559 -2.590 36.936 1.00 19.67 94 ASP D O 1
ATOM 7146 N N . PRO D 1 95 ? 46.744 -3.416 38.621 1.00 20.55 95 PRO D N 1
ATOM 7147 C CA . PRO D 1 95 ? 45.546 -3.660 39.448 1.00 21.53 95 PRO D CA 1
ATOM 7148 C C . PRO D 1 95 ? 44.705 -2.428 39.694 1.00 22.57 95 PRO D C 1
ATOM 7149 O O . PRO D 1 95 ? 43.477 -2.572 39.873 1.00 23.94 95 PRO D O 1
ATOM 7153 N N . SER D 1 96 ? 45.308 -1.245 39.666 1.00 22.86 96 SER D N 1
ATOM 7154 C CA . SER D 1 96 ? 44.544 -0.017 39.867 1.00 23.46 96 SER D CA 1
ATOM 7155 C C . SER D 1 96 ? 43.483 0.178 38.781 1.00 22.04 96 SER D C 1
ATOM 7156 O O . SER D 1 96 ? 42.513 0.895 39.000 1.00 23.72 96 SER D O 1
ATOM 7159 N N . LEU D 1 97 ? 43.611 -0.495 37.653 1.00 19.97 97 LEU D N 1
ATOM 7160 C CA . LEU D 1 97 ? 42.632 -0.309 36.580 1.00 19.08 97 LEU D CA 1
ATOM 7161 C C . LEU D 1 97 ? 41.262 -0.833 36.970 1.00 19.86 97 LEU D C 1
ATOM 7162 O O . LEU D 1 97 ? 40.302 -0.601 36.250 1.00 18.47 97 LEU D O 1
ATOM 7167 N N . ALA D 1 98 ? 41.143 -1.570 38.071 1.00 20.33 98 ALA D N 1
ATOM 7168 C CA . ALA D 1 98 ? 39.819 -2.048 38.445 1.00 19.79 98 ALA D CA 1
ATOM 7169 C C . ALA D 1 98 ? 38.824 -0.874 38.626 1.00 19.24 98 ALA D C 1
ATOM 7170 O O . ALA D 1 98 ? 37.658 -1.043 38.342 1.00 16.87 98 ALA D O 1
ATOM 7172 N N . THR D 1 99 ? 39.280 0.279 39.116 1.00 18.67 99 THR D N 1
ATOM 7173 C CA . THR D 1 99 ? 38.404 1.447 39.293 1.00 19.23 99 THR D CA 1
ATOM 7174 C C . THR D 1 99 ? 37.864 1.934 37.958 1.00 18.17 99 THR D C 1
ATOM 7175 O O . THR D 1 99 ? 36.665 2.178 37.787 1.00 18.29 99 THR D O 1
ATOM 7179 N N . THR D 1 100 ? 38.762 2.051 36.994 1.00 17.50 100 THR D N 1
ATOM 7180 C CA . THR D 1 100 ? 38.372 2.414 35.623 1.00 17.32 100 THR D CA 1
ATOM 7181 C C . THR D 1 100 ? 37.387 1.398 35.068 1.00 16.80 100 THR D C 1
ATOM 7182 O O . THR D 1 100 ? 36.353 1.748 34.509 1.00 15.81 100 THR D O 1
ATOM 7186 N N . MET D 1 101 ? 37.711 0.120 35.187 1.00 15.64 101 MET D N 1
ATOM 7187 C CA . MET D 1 101 ? 36.838 -0.904 34.630 1.00 15.84 101 MET D CA 1
ATOM 7188 C C . MET D 1 101 ? 35.450 -0.824 35.261 1.00 15.44 101 MET D C 1
ATOM 7189 O O . MET D 1 101 ? 34.452 -0.935 34.558 1.00 15.12 101 MET D O 1
ATOM 7194 N N . ALA D 1 102 ? 35.405 -0.566 36.560 1.00 14.94 102 ALA D N 1
ATOM 7195 C CA . ALA D 1 102 ? 34.116 -0.485 37.288 1.00 14.48 102 ALA D CA 1
ATOM 7196 C C . ALA D 1 102 ? 33.241 0.628 36.709 1.00 15.25 102 ALA D C 1
ATOM 7197 O O . ALA D 1 102 ? 32.013 0.488 36.717 1.00 15.83 102 ALA D O 1
ATOM 7199 N N . GLY D 1 103 ? 33.841 1.728 36.250 1.00 14.71 103 GLY D N 1
ATOM 7200 C CA . GLY D 1 103 ? 33.065 2.821 35.698 1.00 14.59 103 GLY D CA 1
ATOM 7201 C C . GLY D 1 103 ? 32.765 2.750 34.222 1.00 14.36 103 GLY D C 1
ATOM 7202 O O . GLY D 1 103 ? 32.046 3.611 33.710 1.00 14.50 103 GLY D O 1
ATOM 7203 N N . MET D 1 104 ? 33.325 1.763 33.527 1.00 13.81 104 MET D N 1
ATOM 7204 C CA . MET D 1 104 ? 33.096 1.643 32.113 1.00 13.99 104 MET D CA 1
ATOM 7205 C C . MET D 1 104 ? 31.738 1.045 31.783 1.00 13.54 104 MET D C 1
ATOM 7206 O O . MET D 1 104 ? 31.100 0.451 32.615 1.00 14.97 104 MET D O 1
ATOM 7211 N N . ASP D 1 105 ? 31.336 1.186 30.527 1.00 13.75 105 ASP D N 1
ATOM 7212 C CA . ASP D 1 105 ? 30.208 0.436 29.977 1.00 13.66 105 ASP D CA 1
ATOM 7213 C C . ASP D 1 105 ? 30.709 -0.951 29.612 1.00 13.41 105 ASP D C 1
ATOM 7214 O O . ASP D 1 105 ? 31.576 -1.065 28.759 1.00 14.18 105 ASP D O 1
ATOM 7219 N N . PRO D 1 106 ? 30.238 -2.010 30.273 1.00 14.18 106 PRO D N 1
ATOM 7220 C CA . PRO D 1 106 ? 30.701 -3.362 29.933 1.00 14.26 106 PRO D CA 1
ATOM 7221 C C . PRO D 1 106 ? 30.555 -3.757 28.486 1.00 14.06 106 PRO D C 1
ATOM 7222 O O . PRO D 1 106 ? 31.305 -4.605 27.966 1.00 14.25 106 PRO D O 1
ATOM 7226 N N . GLU D 1 107 ? 29.602 -3.127 27.807 1.00 13.55 107 GLU D N 1
ATOM 7227 C CA . GLU D 1 107 ? 29.343 -3.517 26.436 1.00 13.49 107 GLU D CA 1
ATOM 7228 C C . GLU D 1 107 ? 30.330 -2.872 25.447 1.00 13.32 107 GLU D C 1
ATOM 7229 O O . GLU D 1 107 ? 30.462 -3.306 24.332 1.00 14.29 107 GLU D O 1
ATOM 7235 N N . HIS D 1 108 ? 31.019 -1.824 25.880 1.00 14.15 108 HIS D N 1
ATOM 7236 C CA . HIS D 1 108 ? 32.005 -1.209 24.996 1.00 13.81 108 HIS D CA 1
ATOM 7237 C C . HIS D 1 108 ? 33.000 -2.260 24.516 1.00 14.26 108 HIS D C 1
ATOM 7238 O O . HIS D 1 108 ? 33.273 -2.354 23.332 1.00 14.63 108 HIS D O 1
ATOM 7245 N N . SER D 1 109 ? 33.508 -3.059 25.446 1.00 14.23 109 SER D N 1
ATOM 7246 C CA . SER D 1 109 ? 34.409 -4.140 25.091 1.00 13.96 109 SER D CA 1
ATOM 7247 C C . SER D 1 109 ? 33.671 -5.352 24.561 1.00 13.81 109 SER D C 1
ATOM 7248 O O . SER D 1 109 ? 33.955 -5.860 23.479 1.00 14.26 109 SER D O 1
ATOM 7251 N N . LEU D 1 110 ? 32.716 -5.838 25.353 1.00 13.07 110 LEU D N 1
ATOM 7252 C CA . LEU D 1 110 ? 32.110 -7.158 25.088 1.00 13.91 110 LEU D CA 1
ATOM 7253 C C . LEU D 1 110 ? 31.311 -7.198 23.785 1.00 13.20 110 LEU D C 1
ATOM 7254 O O . LEU D 1 110 ? 31.362 -8.141 23.011 1.00 13.30 110 LEU D O 1
ATOM 7259 N N . VAL D 1 111 ? 30.512 -6.167 23.574 1.00 14.03 111 VAL D N 1
ATOM 7260 C CA . VAL D 1 111 ? 29.680 -6.130 22.391 1.00 13.96 111 VAL D CA 1
ATOM 7261 C C . VAL D 1 111 ? 30.355 -5.485 21.214 1.00 13.43 111 VAL D C 1
ATOM 7262 O O . VAL D 1 111 ? 30.256 -5.990 20.084 1.00 13.82 111 VAL D O 1
ATOM 7266 N N . HIS D 1 112 ? 31.021 -4.364 21.440 1.00 14.27 112 HIS D N 1
ATOM 7267 C CA . HIS D 1 112 ? 31.530 -3.563 20.341 1.00 14.25 112 HIS D CA 1
ATOM 7268 C C . HIS D 1 112 ? 33.038 -3.631 20.060 1.00 14.42 112 HIS D C 1
ATOM 7269 O O . HIS D 1 112 ? 33.528 -2.955 19.154 1.00 15.54 112 HIS D O 1
ATOM 7276 N N . GLY D 1 113 ? 33.772 -4.380 20.863 1.00 14.23 113 GLY D N 1
ATOM 7277 C CA . GLY D 1 113 ? 35.212 -4.498 20.631 1.00 14.63 113 GLY D CA 1
ATOM 7278 C C . GLY D 1 113 ? 35.973 -3.180 20.810 1.00 14.74 113 GLY D C 1
ATOM 7279 O O . GLY D 1 113 ? 36.923 -2.890 20.079 1.00 14.68 113 GLY D O 1
ATOM 7280 N N . LEU D 1 114 ? 35.585 -2.443 21.845 1.00 15.32 114 LEU D N 1
ATOM 7281 C CA . LEU D 1 114 ? 36.122 -1.122 22.195 1.00 15.08 114 LEU D CA 1
ATOM 7282 C C . LEU D 1 114 ? 35.886 -0.108 21.095 1.00 15.25 114 LEU D C 1
ATOM 7283 O O . LEU D 1 114 ? 36.763 0.619 20.643 1.00 16.79 114 LEU D O 1
ATOM 7288 N N . ASN D 1 115 ? 34.628 -0.065 20.686 1.00 14.67 115 ASN D N 1
ATOM 7289 C CA . ASN D 1 115 ? 34.139 0.911 19.745 1.00 14.76 115 ASN D CA 1
ATOM 7290 C C . ASN D 1 115 ? 32.838 1.479 20.289 1.00 14.69 115 ASN D C 1
ATOM 7291 O O . ASN D 1 115 ? 32.242 0.930 21.210 1.00 14.68 115 ASN D O 1
ATOM 7296 N N . ALA D 1 116 ? 32.360 2.549 19.670 1.00 15.46 116 ALA D N 1
ATOM 7297 C CA . ALA D 1 116 ? 31.119 3.200 20.108 1.00 14.88 116 ALA D CA 1
ATOM 7298 C C . ALA D 1 116 ? 29.904 2.333 19.940 1.00 15.13 116 ALA D C 1
ATOM 7299 O O . ALA D 1 116 ? 29.824 1.508 19.049 1.00 16.31 116 ALA D O 1
ATOM 7301 N N . SER D 1 117 ? 28.934 2.570 20.822 1.00 15.18 117 SER D N 1
ATOM 7302 C CA . SER D 1 117 ? 27.602 2.035 20.693 1.00 14.70 117 SER D CA 1
ATOM 7303 C C . SER D 1 117 ? 26.697 3.149 20.219 1.00 14.25 117 SER D C 1
ATOM 7304 O O . SER D 1 117 ? 27.095 4.306 20.156 1.00 14.74 117 SER D O 1
ATOM 7307 N N . LEU D 1 118 ? 25.442 2.815 19.931 1.00 15.40 118 LEU D N 1
ATOM 7308 C CA . LEU D 1 118 ? 24.432 3.821 19.613 1.00 14.67 118 LEU D CA 1
ATOM 7309 C C . LEU D 1 118 ? 23.469 3.929 20.788 1.00 14.62 118 LEU D C 1
ATOM 7310 O O . LEU D 1 118 ? 22.281 4.202 20.628 1.00 14.64 118 LEU D O 1
ATOM 7315 N N . ASN D 1 119 ? 24.001 3.711 21.989 1.00 14.16 119 ASN D N 1
ATOM 7316 C CA . ASN D 1 119 ? 23.265 3.840 23.216 1.00 13.67 119 ASN D CA 1
ATOM 7317 C C . ASN D 1 119 ? 23.737 5.056 24.004 1.00 13.39 119 ASN D C 1
ATOM 7318 O O . ASN D 1 119 ? 24.715 5.678 23.641 1.00 14.64 119 ASN D O 1
ATOM 7323 N N . ASN D 1 120 ? 23.006 5.397 25.055 1.00 13.43 120 ASN D N 1
ATOM 7324 C CA . ASN D 1 120 ? 23.437 6.427 25.981 1.00 13.48 120 ASN D CA 1
ATOM 7325 C C . ASN D 1 120 ? 24.455 5.834 26.974 1.00 13.43 120 ASN D C 1
ATOM 7326 O O . ASN D 1 120 ? 24.851 4.701 26.806 1.00 14.03 120 ASN D O 1
ATOM 7331 N N . PRO D 1 121 ? 24.941 6.594 27.942 1.00 13.38 121 PRO D N 1
ATOM 7332 C CA . PRO D 1 121 ? 25.963 6.072 28.854 1.00 14.29 121 PRO D CA 1
ATOM 7333 C C . PRO D 1 121 ? 25.562 4.853 29.635 1.00 14.77 121 PRO D C 1
ATOM 7334 O O . PRO D 1 121 ? 26.423 4.123 30.142 1.00 15.83 121 PRO D O 1
ATOM 7338 N N . ASN D 1 122 ? 24.257 4.688 29.792 1.00 14.58 122 ASN D N 1
ATOM 7339 C CA . ASN D 1 122 ? 23.689 3.571 30.563 1.00 15.01 122 ASN D CA 1
ATOM 7340 C C . ASN D 1 122 ? 23.213 2.422 29.719 1.00 15.12 122 ASN D C 1
ATOM 7341 O O . ASN D 1 122 ? 22.542 1.530 30.236 1.00 16.61 122 ASN D O 1
ATOM 7346 N N . GLY D 1 123 ? 23.550 2.430 28.436 1.00 14.70 123 GLY D N 1
ATOM 7347 C CA . GLY D 1 123 ? 23.202 1.337 27.562 1.00 15.15 123 GLY D CA 1
ATOM 7348 C C . GLY D 1 123 ? 21.792 1.367 27.043 1.00 14.93 123 GLY D C 1
ATOM 7349 O O . GLY D 1 123 ? 21.359 0.425 26.404 1.00 15.11 123 GLY D O 1
ATOM 7350 N N . ALA D 1 124 ? 21.080 2.462 27.283 1.00 15.16 124 ALA D N 1
ATOM 7351 C CA . ALA D 1 124 ? 19.716 2.568 26.755 1.00 14.74 124 ALA D CA 1
ATOM 7352 C C . ALA D 1 124 ? 19.810 2.935 25.290 1.00 14.70 124 ALA D C 1
ATOM 7353 O O . ALA D 1 124 ? 20.439 3.928 24.922 1.00 14.85 124 ALA D O 1
ATOM 7355 N N . ALA D 1 125 ? 19.208 2.127 24.428 1.00 14.58 125 ALA D N 1
ATOM 7356 C CA . ALA D 1 125 ? 19.255 2.346 23.014 1.00 13.84 125 ALA D CA 1
ATOM 7357 C C . ALA D 1 125 ? 18.652 3.666 22.581 1.00 13.97 125 ALA D C 1
ATOM 7358 O O . ALA D 1 125 ? 17.549 4.037 23.014 1.00 14.48 125 ALA D O 1
ATOM 7360 N N . TRP D 1 126 ? 19.336 4.333 21.653 1.00 13.91 126 TRP D N 1
ATOM 7361 C CA . TRP D 1 126 ? 18.696 5.472 20.986 1.00 13.42 126 TRP D CA 1
ATOM 7362 C C . TRP D 1 126 ? 17.408 4.977 20.338 1.00 13.20 126 TRP D C 1
ATOM 7363 O O . TRP D 1 126 ? 17.354 3.878 19.808 1.00 13.74 126 TRP D O 1
ATOM 7374 N N . ASN D 1 127 ? 16.344 5.756 20.455 1.00 13.44 127 ASN D N 1
ATOM 7375 C CA . ASN D 1 127 ? 15.111 5.391 19.809 1.00 14.07 127 ASN D CA 1
ATOM 7376 C C . ASN D 1 127 ? 14.398 6.583 19.228 1.00 13.48 127 ASN D C 1
ATOM 7377 O O . ASN D 1 127 ? 14.602 7.725 19.660 1.00 13.41 127 ASN D O 1
ATOM 7382 N N . ALA D 1 128 ? 13.509 6.286 18.291 1.00 13.98 128 ALA D N 1
ATOM 7383 C CA . ALA D 1 128 ? 12.812 7.348 17.579 1.00 14.73 128 ALA D CA 1
ATOM 7384 C C . ALA D 1 128 ? 11.799 8.114 18.410 1.00 14.62 128 ALA D C 1
ATOM 7385 O O . ALA D 1 128 ? 11.329 9.172 17.968 1.00 14.90 128 ALA D O 1
ATOM 7387 N N . GLY D 1 129 ? 11.492 7.631 19.606 1.00 15.05 129 GLY D N 1
ATOM 7388 C CA . GLY D 1 129 ? 10.652 8.389 20.517 1.00 14.86 129 GLY D CA 1
ATOM 7389 C C . GLY D 1 129 ? 11.301 9.691 20.925 1.00 14.97 129 GLY D C 1
ATOM 7390 O O . GLY D 1 129 ? 10.625 10.569 21.447 1.00 16.02 129 GLY D O 1
ATOM 7391 N N . TYR D 1 130 ? 12.603 9.835 20.678 1.00 14.13 130 TYR D N 1
ATOM 7392 C CA . TYR D 1 130 ? 13.308 11.064 20.954 1.00 13.50 130 TYR D CA 1
ATOM 7393 C C . TYR D 1 130 ? 13.077 12.135 19.887 1.00 13.08 130 TYR D C 1
ATOM 7394 O O . TYR D 1 130 ? 13.407 13.313 20.095 1.00 15.31 130 TYR D O 1
ATOM 7403 N N . VAL D 1 131 ? 12.523 11.739 18.747 1.00 13.89 131 VAL D N 1
ATOM 7404 C CA . VAL D 1 131 ? 12.409 12.612 17.573 1.00 13.92 131 VAL D CA 1
ATOM 7405 C C . VAL D 1 131 ? 11.023 13.184 17.429 1.00 14.72 131 VAL D C 1
ATOM 7406 O O . VAL D 1 131 ? 10.032 12.496 17.635 1.00 15.33 131 VAL D O 1
ATOM 7410 N N . THR D 1 132 ? 10.981 14.454 17.072 1.00 14.66 132 THR D N 1
ATOM 7411 C CA . THR D 1 132 ? 9.736 15.138 16.746 1.00 15.40 132 THR D CA 1
ATOM 7412 C C . THR D 1 132 ? 9.740 15.663 15.319 1.00 15.51 132 THR D C 1
ATOM 7413 O O . THR D 1 132 ? 10.705 16.332 14.883 1.00 15.70 132 THR D O 1
ATOM 7417 N N . SER D 1 133 ? 8.675 15.340 14.598 1.00 15.13 133 SER D N 1
ATOM 7418 C CA . SER D 1 133 ? 8.386 15.924 13.302 1.00 14.47 133 SER D CA 1
ATOM 7419 C C . SER D 1 133 ? 6.861 15.957 13.231 1.00 14.55 133 SER D C 1
ATOM 7420 O O . SER D 1 133 ? 6.242 14.954 12.897 1.00 16.70 133 SER D O 1
ATOM 7423 N N . SER D 1 134 ? 6.246 17.107 13.468 1.00 14.31 134 SER D N 1
ATOM 7424 C CA . SER D 1 134 ? 4.791 17.183 13.652 1.00 13.48 134 SER D CA 1
ATOM 7425 C C . SER D 1 134 ? 4.036 17.658 12.448 1.00 13.87 134 SER D C 1
ATOM 7426 O O . SER D 1 134 ? 2.817 17.551 12.450 1.00 14.32 134 SER D O 1
ATOM 7429 N N . GLY D 1 135 ? 4.723 18.240 11.491 1.00 14.68 135 GLY D N 1
ATOM 7430 C CA . GLY D 1 135 ? 4.075 18.914 10.381 1.00 14.85 135 GLY D CA 1
ATOM 7431 C C . GLY D 1 135 ? 3.873 20.415 10.591 1.00 14.01 135 GLY D C 1
ATOM 7432 O O . GLY D 1 135 ? 3.581 21.112 9.611 1.00 14.71 135 GLY D O 1
ATOM 7433 N N . ASN D 1 136 ? 4.036 20.922 11.823 1.00 14.18 136 ASN D N 1
ATOM 7434 C CA . ASN D 1 136 ? 3.896 22.346 12.120 1.00 14.45 136 ASN D CA 1
ATOM 7435 C C . ASN D 1 136 ? 5.263 22.838 12.560 1.00 15.13 136 ASN D C 1
ATOM 7436 O O . ASN D 1 136 ? 5.798 22.378 13.558 1.00 14.52 136 ASN D O 1
ATOM 7441 N N . LEU D 1 137 ? 5.824 23.761 11.783 1.00 15.34 137 LEU D N 1
ATOM 7442 C CA . LEU D 1 137 ? 7.167 24.251 12.023 1.00 14.89 137 LEU D CA 1
ATOM 7443 C C . LEU D 1 137 ? 7.229 25.355 13.052 1.00 14.42 137 LEU D C 1
ATOM 7444 O O . LEU D 1 137 ? 8.333 25.671 13.513 1.00 15.15 137 LEU D O 1
ATOM 7449 N N . VAL D 1 138 ? 6.096 25.933 13.442 1.00 14.21 138 VAL D N 1
ATOM 7450 C CA . VAL D 1 138 ? 6.142 26.843 14.584 1.00 15.73 138 VAL D CA 1
ATOM 7451 C C . VAL D 1 138 ? 6.490 26.003 15.814 1.00 15.44 138 VAL D C 1
ATOM 7452 O O . VAL D 1 138 ? 7.420 26.296 16.572 1.00 16.91 138 VAL D O 1
ATOM 7456 N N . ALA D 1 139 ? 5.784 24.884 15.964 1.00 14.91 139 ALA D N 1
ATOM 7457 C CA . ALA D 1 139 ? 6.072 23.965 17.034 1.00 14.75 139 ALA D CA 1
ATOM 7458 C C . ALA D 1 139 ? 7.445 23.344 16.868 1.00 14.59 139 ALA D C 1
ATOM 7459 O O . ALA D 1 139 ? 8.190 23.242 17.839 1.00 15.06 139 ALA D O 1
ATOM 7461 N N . ASP D 1 140 ? 7.758 22.859 15.665 1.00 14.58 140 ASP D N 1
ATOM 7462 C CA . ASP D 1 140 ? 8.983 22.126 15.490 1.00 14.69 140 ASP D CA 1
ATOM 7463 C C . ASP D 1 140 ? 10.229 22.996 15.577 1.00 14.43 140 ASP D C 1
ATOM 7464 O O . ASP D 1 140 ? 11.271 22.513 16.035 1.00 14.78 140 ASP D O 1
ATOM 7469 N N . MET D 1 141 ? 10.174 24.238 15.127 1.00 14.09 141 MET D N 1
ATOM 7470 C CA . MET D 1 141 ? 11.329 25.101 15.322 1.00 14.58 141 MET D CA 1
ATOM 7471 C C . MET D 1 141 ? 11.556 25.368 16.806 1.00 14.24 141 MET D C 1
ATOM 7472 O O . MET D 1 141 ? 12.709 25.474 17.241 1.00 14.80 141 MET D O 1
ATOM 7477 N N . ARG D 1 142 ? 10.487 25.460 17.592 1.00 14.25 142 ARG D N 1
ATOM 7478 C CA . ARG D 1 142 ? 10.636 25.529 19.049 1.00 14.63 142 ARG D CA 1
ATOM 7479 C C . ARG D 1 142 ? 11.342 24.285 19.556 1.00 14.57 142 ARG D C 1
ATOM 7480 O O . ARG D 1 142 ? 12.244 24.372 20.398 1.00 14.75 142 ARG D O 1
ATOM 7488 N N . PHE D 1 143 ? 10.925 23.126 19.039 1.00 14.12 143 PHE D N 1
ATOM 7489 C CA . PHE D 1 143 ? 11.575 21.861 19.410 1.00 13.69 143 PHE D CA 1
ATOM 7490 C C . PHE D 1 143 ? 13.053 21.873 19.030 1.00 13.50 143 PHE D C 1
ATOM 7491 O O . PHE D 1 143 ? 13.898 21.439 19.805 1.00 13.65 143 PHE D O 1
ATOM 7499 N N . ASN D 1 144 ? 13.365 22.440 17.868 1.00 13.49 144 ASN D N 1
ATOM 7500 C CA . ASN D 1 144 ? 14.748 22.397 17.392 1.00 13.37 144 ASN D CA 1
ATOM 7501 C C . ASN D 1 144 ? 15.610 23.287 18.272 1.00 13.82 144 ASN D C 1
ATOM 7502 O O . ASN D 1 144 ? 16.737 22.933 18.602 1.00 14.67 144 ASN D O 1
ATOM 7507 N N . VAL D 1 145 ? 15.052 24.403 18.711 1.00 14.29 145 VAL D N 1
ATOM 7508 C CA . VAL D 1 145 ? 15.794 25.268 19.634 1.00 14.64 145 VAL D CA 1
ATOM 7509 C C . VAL D 1 145 ? 16.039 24.513 20.932 1.00 14.81 145 VAL D C 1
ATOM 7510 O O . VAL D 1 145 ? 17.144 24.577 21.511 1.00 15.12 145 VAL D O 1
ATOM 7514 N N . VAL D 1 146 ? 15.026 23.788 21.409 1.00 14.09 146 VAL D N 1
ATOM 7515 C CA . VAL D 1 146 ? 15.208 22.968 22.612 1.00 14.53 146 VAL D CA 1
ATOM 7516 C C . VAL D 1 146 ? 16.302 21.908 22.422 1.00 13.25 146 VAL D C 1
ATOM 7517 O O . VAL D 1 146 ? 17.159 21.695 23.284 1.00 13.92 146 VAL D O 1
ATOM 7521 N N . ARG D 1 147 ? 16.249 21.206 21.311 1.00 14.13 147 ARG D N 1
ATOM 7522 C CA . ARG D 1 147 ? 17.246 20.173 21.066 1.00 14.65 147 ARG D CA 1
ATOM 7523 C C . ARG D 1 147 ? 18.656 20.781 21.188 1.00 13.70 147 ARG D C 1
ATOM 7524 O O . ARG D 1 147 ? 19.524 20.216 21.831 1.00 14.62 147 ARG D O 1
ATOM 7532 N N . GLU D 1 148 ? 18.870 21.921 20.541 1.00 14.22 148 GLU D N 1
ATOM 7533 C CA . GLU D 1 148 ? 20.193 22.535 20.541 1.00 13.96 148 GLU D CA 1
ATOM 7534 C C . GLU D 1 148 ? 20.549 23.124 21.908 1.00 14.31 148 GLU D C 1
ATOM 7535 O O . GLU D 1 148 ? 21.729 23.258 22.243 1.00 15.34 148 GLU D O 1
ATOM 7546 N N . SER D 1 149 ? 19.534 23.477 22.686 1.00 14.19 149 SER D N 1
ATOM 7547 C CA . SER D 1 149 ? 19.746 24.028 24.020 1.00 14.65 149 SER D CA 1
ATOM 7548 C C . SER D 1 149 ? 20.150 22.939 24.990 1.00 14.81 149 SER D C 1
ATOM 7549 O O . SER D 1 149 ? 21.098 23.089 25.760 1.00 15.27 149 SER D O 1
ATOM 7552 N N . GLU D 1 150 ? 19.387 21.861 24.996 1.00 14.09 150 GLU D N 1
ATOM 7553 C CA . GLU D 1 150 ? 19.712 20.739 25.867 1.00 14.46 150 GLU D CA 1
ATOM 7554 C C . GLU D 1 150 ? 21.079 20.167 25.456 1.00 14.87 150 GLU D C 1
ATOM 7555 O O . GLU D 1 150 ? 21.884 19.770 26.328 1.00 15.11 150 GLU D O 1
ATOM 7561 N N . ALA D 1 151 ? 21.327 20.057 24.163 1.00 14.36 151 ALA D N 1
ATOM 7562 C CA . ALA D 1 151 ? 22.608 19.531 23.705 1.00 15.24 151 ALA D CA 1
ATOM 7563 C C . ALA D 1 151 ? 23.753 20.419 24.186 1.00 15.49 151 ALA D C 1
ATOM 7564 O O . ALA D 1 151 ? 24.760 19.942 24.689 1.00 15.76 151 ALA D O 1
ATOM 7566 N N . ARG D 1 152 ? 23.624 21.718 23.960 1.00 14.66 152 ARG D N 1
ATOM 7567 C CA . ARG D 1 152 ? 24.698 22.653 24.333 1.00 15.14 152 ARG D CA 1
ATOM 7568 C C . ARG D 1 152 ? 24.917 22.663 25.836 1.00 14.25 152 ARG D C 1
ATOM 7569 O O . ARG D 1 152 ? 26.044 22.828 26.291 1.00 15.20 152 ARG D O 1
ATOM 7577 N N . LEU D 1 153 ? 23.859 22.506 26.612 1.00 14.48 153 LEU D N 1
ATOM 7578 C CA . LEU D 1 153 ? 24.004 22.340 28.062 1.00 14.25 153 LEU D CA 1
ATOM 7579 C C . LEU D 1 153 ? 24.835 21.100 28.384 1.00 14.52 153 LEU D C 1
ATOM 7580 O O . LEU D 1 153 ? 25.750 21.166 29.208 1.00 14.53 153 LEU D O 1
ATOM 7585 N N . GLN D 1 154 ? 24.549 19.975 27.739 1.00 14.17 154 GLN D N 1
ATOM 7586 C CA . GLN D 1 154 ? 25.312 18.769 28.000 1.00 14.11 154 GLN D CA 1
ATOM 7587 C C . GLN D 1 154 ? 26.764 18.916 27.549 1.00 14.38 154 GLN D C 1
ATOM 7588 O O . GLN D 1 154 ? 27.675 18.495 28.253 1.00 15.13 154 GLN D O 1
ATOM 7594 N N . VAL D 1 155 ? 26.988 19.522 26.400 1.00 14.48 155 VAL D N 1
ATOM 7595 C CA . VAL D 1 155 ? 28.367 19.735 25.922 1.00 14.75 155 VAL D CA 1
ATOM 7596 C C . VAL D 1 155 ? 29.116 20.636 26.906 1.00 14.88 155 VAL D C 1
ATOM 7597 O O . VAL D 1 155 ? 30.305 20.411 27.191 1.00 15.09 155 VAL D O 1
ATOM 7601 N N . SER D 1 156 ? 28.437 21.650 27.415 1.00 15.50 156 SER D N 1
ATOM 7602 C CA . SER D 1 156 ? 29.045 22.543 28.401 1.00 15.54 156 SER D CA 1
ATOM 7603 C C . SER D 1 156 ? 29.436 21.751 29.637 1.00 15.53 156 SER D C 1
ATOM 7604 O O . SER D 1 156 ? 30.513 21.967 30.181 1.00 15.77 156 SER D O 1
ATOM 7607 N N . ARG D 1 157 ? 28.558 20.853 30.079 1.00 14.72 157 ARG D N 1
ATOM 7608 C CA . ARG D 1 157 ? 28.872 20.037 31.227 1.00 14.02 157 ARG D CA 1
ATOM 7609 C C . ARG D 1 157 ? 30.057 19.131 30.934 1.00 14.81 157 ARG D C 1
ATOM 7610 O O . ARG D 1 157 ? 30.974 18.970 31.769 1.00 15.49 157 ARG D O 1
ATOM 7618 N N . LEU D 1 158 ? 30.050 18.509 29.760 1.00 14.92 158 LEU D N 1
ATOM 7619 C CA . LEU D 1 158 ? 31.163 17.669 29.378 1.00 15.53 158 LEU D CA 1
ATOM 7620 C C . LEU D 1 158 ? 32.496 18.376 29.407 1.00 15.37 158 LEU D C 1
ATOM 7621 O O . LEU D 1 158 ? 33.509 17.785 29.764 1.00 15.31 158 LEU D O 1
ATOM 7626 N N . TYR D 1 159 ? 32.492 19.640 29.052 1.00 15.12 159 TYR D N 1
ATOM 7627 C CA . TYR D 1 159 ? 33.711 20.441 29.074 1.00 15.88 159 TYR D CA 1
ATOM 7628 C C . TYR D 1 159 ? 34.339 20.456 30.478 1.00 15.59 159 TYR D C 1
ATOM 7629 O O . TYR D 1 159 ? 35.575 20.508 30.609 1.00 16.54 159 TYR D O 1
ATOM 7638 N N . SER D 1 160 ? 33.500 20.453 31.503 1.00 16.52 160 SER D N 1
ATOM 7639 C CA . SER D 1 160 ? 33.979 20.442 32.893 1.00 17.00 160 SER D CA 1
ATOM 7640 C C . SER D 1 160 ? 34.144 19.018 33.449 1.00 17.01 160 SER D C 1
ATOM 7641 O O . SER D 1 160 ? 34.392 18.820 34.623 1.00 18.52 160 SER D O 1
ATOM 7644 N N . MET D 1 161 ? 34.046 18.026 32.586 1.00 16.51 161 MET D N 1
ATOM 7645 C CA . MET D 1 161 ? 34.196 16.637 33.018 1.00 16.09 161 MET D CA 1
ATOM 7646 C C . MET D 1 161 ? 35.481 16.005 32.486 1.00 16.21 161 MET D C 1
ATOM 7647 O O . MET D 1 161 ? 35.719 14.820 32.695 1.00 17.41 161 MET D O 1
ATOM 7652 N N . THR D 1 162 ? 36.320 16.819 31.849 1.00 17.24 162 THR D N 1
ATOM 7653 C CA . THR D 1 162 ? 37.619 16.390 31.349 1.00 18.11 162 THR D CA 1
ATOM 7654 C C . THR D 1 162 ? 38.576 17.547 31.368 1.00 18.58 162 THR D C 1
ATOM 7655 O O . THR D 1 162 ? 38.151 18.684 31.356 1.00 19.82 162 THR D O 1
ATOM 7659 N N . GLU D 1 163 ? 39.871 17.225 31.386 1.00 19.17 163 GLU D N 1
ATOM 7660 C CA . GLU D 1 163 ? 40.925 18.197 31.184 1.00 20.32 163 GLU D CA 1
ATOM 7661 C C . GLU D 1 163 ? 41.676 17.941 29.885 1.00 19.25 163 GLU D C 1
ATOM 7662 O O . GLU D 1 163 ? 42.659 18.601 29.581 1.00 20.56 163 GLU D O 1
ATOM 7668 N N . ASP D 1 164 ? 41.198 17.021 29.069 1.00 17.34 164 ASP D N 1
ATOM 7669 C CA . ASP D 1 164 ? 41.857 16.696 27.833 1.00 16.86 164 ASP D CA 1
ATOM 7670 C C . ASP D 1 164 ? 41.590 17.788 26.823 1.00 17.14 164 ASP D C 1
ATOM 7671 O O . ASP D 1 164 ? 40.429 18.057 26.482 1.00 17.48 164 ASP D O 1
ATOM 7676 N N . GLU D 1 165 ? 42.654 18.437 26.371 1.00 17.27 165 GLU D N 1
ATOM 7677 C CA . GLU D 1 165 ? 42.461 19.583 25.512 1.00 18.24 165 GLU D CA 1
ATOM 7678 C C . GLU D 1 165 ? 42.052 19.219 24.091 1.00 17.21 165 GLU D C 1
ATOM 7679 O O . GLU D 1 165 ? 41.462 20.040 23.379 1.00 18.18 165 GLU D O 1
ATOM 7685 N N . GLY D 1 166 ? 42.323 17.990 23.673 1.00 16.93 166 GLY D N 1
ATOM 7686 C CA . GLY D 1 166 ? 41.829 17.473 22.415 1.00 16.96 166 GLY D CA 1
ATOM 7687 C C . GLY D 1 166 ? 40.319 17.283 22.483 1.00 16.76 166 GLY D C 1
ATOM 7688 O O . GLY D 1 166 ? 39.602 17.663 21.547 1.00 17.14 166 GLY D O 1
ATOM 7689 N N . VAL D 1 167 ? 39.844 16.644 23.536 1.00 15.92 167 VAL D N 1
ATOM 7690 C CA . VAL D 1 167 ? 38.406 16.526 23.712 1.00 15.30 167 VAL D CA 1
ATOM 7691 C C . VAL D 1 167 ? 37.776 17.935 23.776 1.00 15.75 167 VAL D C 1
ATOM 7692 O O . VAL D 1 167 ? 36.776 18.225 23.096 1.00 16.09 167 VAL D O 1
ATOM 7696 N N . ARG D 1 168 ? 38.389 18.822 24.560 1.00 15.97 168 ARG D N 1
ATOM 7697 C CA . ARG D 1 168 ? 37.850 20.170 24.692 1.00 15.78 168 ARG D CA 1
ATOM 7698 C C . ARG D 1 168 ? 37.821 20.937 23.393 1.00 16.23 168 ARG D C 1
ATOM 7699 O O . ARG D 1 168 ? 36.889 21.692 23.167 1.00 17.73 168 ARG D O 1
ATOM 7707 N N . ASP D 1 169 ? 38.807 20.734 22.528 1.00 16.40 169 ASP D N 1
ATOM 7708 C CA . ASP D 1 169 ? 38.798 21.395 21.250 1.00 16.80 169 ASP D CA 1
ATOM 7709 C C . ASP D 1 169 ? 37.550 21.012 20.463 1.00 17.09 169 ASP D C 1
ATOM 7710 O O . ASP D 1 169 ? 36.882 21.853 19.880 1.00 17.12 169 ASP D O 1
ATOM 7715 N N . MET D 1 170 ? 37.241 19.715 20.451 1.00 16.49 170 MET D N 1
ATOM 7716 C CA . MET D 1 170 ? 36.033 19.263 19.765 1.00 16.78 170 MET D CA 1
ATOM 7717 C C . MET D 1 170 ? 34.792 19.891 20.423 1.00 15.99 170 MET D C 1
ATOM 7718 O O . MET D 1 170 ? 33.895 20.384 19.735 1.00 16.81 170 MET D O 1
ATOM 7723 N N . LEU D 1 171 ? 34.735 19.870 21.744 1.00 16.24 171 LEU D N 1
ATOM 7724 C CA . LEU D 1 171 ? 33.587 20.402 22.458 1.00 16.10 171 LEU D CA 1
ATOM 7725 C C . LEU D 1 171 ? 33.409 21.896 22.182 1.00 17.18 171 LEU D C 1
ATOM 7726 O O . LEU D 1 171 ? 32.292 22.385 22.052 1.00 17.30 171 LEU D O 1
ATOM 7731 N N . LYS D 1 172 ? 34.522 22.607 22.075 1.00 16.65 172 LYS D N 1
ATOM 7732 C CA . LYS D 1 172 ? 34.462 24.029 21.802 1.00 17.66 172 LYS D CA 1
ATOM 7733 C C . LYS D 1 172 ? 33.887 24.347 20.431 1.00 17.36 172 LYS D C 1
ATOM 7734 O O . LYS D 1 172 ? 33.181 25.357 20.254 1.00 17.78 172 LYS D O 1
ATOM 7740 N N . PHE D 1 173 ? 34.186 23.507 19.455 1.00 16.59 173 PHE D N 1
ATOM 7741 C CA . PHE D 1 173 ? 33.591 23.635 18.123 1.00 17.16 173 PHE D CA 1
ATOM 7742 C C . PHE D 1 173 ? 32.100 23.357 18.198 1.00 16.75 173 PHE D C 1
ATOM 7743 O O . PHE D 1 173 ? 31.284 24.110 17.658 1.00 17.66 173 PHE D O 1
ATOM 7751 N N . LEU D 1 174 ? 31.731 22.265 18.855 1.00 17.13 174 LEU D N 1
ATOM 7752 C CA . LEU D 1 174 ? 30.320 21.933 18.997 1.00 16.43 174 LEU D CA 1
ATOM 7753 C C . LEU D 1 174 ? 29.534 22.998 19.754 1.00 16.28 174 LEU D C 1
ATOM 7754 O O . LEU D 1 174 ? 28.402 23.325 19.370 1.00 17.06 174 LEU D O 1
ATOM 7759 N N . LEU D 1 175 ? 30.096 23.567 20.814 1.00 16.34 175 LEU D N 1
ATOM 7760 C CA . LEU D 1 175 ? 29.435 24.684 21.488 1.00 16.40 175 LEU D CA 1
ATOM 7761 C C . LEU D 1 175 ? 29.086 25.791 20.483 1.00 16.88 175 LEU D C 1
ATOM 7762 O O . LEU D 1 175 ? 27.996 26.349 20.524 1.00 17.38 175 LEU D O 1
ATOM 7767 N N . ALA D 1 176 ? 30.044 26.125 19.633 1.00 16.14 176 ALA D N 1
ATOM 7768 C CA . ALA D 1 176 ? 29.844 27.202 18.656 1.00 16.27 176 ALA D CA 1
ATOM 7769 C C . ALA D 1 176 ? 28.760 26.842 17.626 1.00 16.68 176 ALA D C 1
ATOM 7770 O O . ALA D 1 176 ? 27.926 27.676 17.255 1.00 16.74 176 ALA D O 1
ATOM 7772 N N . ARG D 1 177 ? 28.819 25.635 17.096 1.00 16.67 177 ARG D N 1
ATOM 7773 C CA . ARG D 1 177 ? 27.809 25.213 16.145 1.00 15.77 177 ARG D CA 1
ATOM 7774 C C . ARG D 1 177 ? 26.436 25.182 16.801 1.00 16.48 177 ARG D C 1
ATOM 7775 O O . ARG D 1 177 ? 25.446 25.536 16.163 1.00 16.73 177 ARG D O 1
ATOM 7783 N N . GLU D 1 178 ? 26.371 24.799 18.078 1.00 16.32 178 GLU D N 1
ATOM 7784 C CA . GLU D 1 178 ? 25.075 24.785 18.797 1.00 16.65 178 GLU D CA 1
ATOM 7785 C C . GLU D 1 178 ? 24.577 26.209 19.045 1.00 17.42 178 GLU D C 1
ATOM 7786 O O . GLU D 1 178 ? 23.352 26.455 19.086 1.00 17.64 178 GLU D O 1
ATOM 7792 N N . THR D 1 179 ? 25.492 27.165 19.158 1.00 17.29 179 THR D N 1
ATOM 7793 C CA . THR D 1 179 ? 25.084 28.562 19.216 1.00 16.73 179 THR D CA 1
ATOM 7794 C C . THR D 1 179 ? 24.410 28.956 17.912 1.00 16.38 179 THR D C 1
ATOM 7795 O O . THR D 1 179 ? 23.300 29.483 17.919 1.00 16.33 179 THR D O 1
ATOM 7799 N N . GLN D 1 180 ? 25.057 28.656 16.812 1.00 15.90 180 GLN D N 1
ATOM 7800 C CA . GLN D 1 180 ? 24.530 29.017 15.497 1.00 15.70 180 GLN D CA 1
ATOM 7801 C C . GLN D 1 180 ? 23.185 28.329 15.291 1.00 15.27 180 GLN D C 1
ATOM 7802 O O . GLN D 1 180 ? 22.231 28.935 14.793 1.00 15.49 180 GLN D O 1
ATOM 7808 N N . HIS D 1 181 ? 23.135 27.054 15.654 1.00 15.37 181 HIS D N 1
ATOM 7809 C CA . HIS D 1 181 ? 21.878 26.323 15.451 1.00 15.48 181 HIS D CA 1
ATOM 7810 C C . HIS D 1 181 ? 20.743 26.859 16.332 1.00 15.29 181 HIS D C 1
ATOM 7811 O O . HIS D 1 181 ? 19.614 27.047 15.859 1.00 15.49 181 HIS D O 1
ATOM 7818 N N . GLN D 1 182 ? 21.024 27.143 17.593 1.00 15.78 182 GLN D N 1
ATOM 7819 C CA . GLN D 1 182 ? 20.038 27.774 18.437 1.00 14.57 182 GLN D CA 1
ATOM 7820 C C . GLN D 1 182 ? 19.534 29.072 17.775 1.00 15.22 182 GLN D C 1
ATOM 7821 O O . GLN D 1 182 ? 18.337 29.339 17.698 1.00 15.69 182 GLN D O 1
ATOM 7827 N N . LEU D 1 183 ? 20.469 29.885 17.352 1.00 15.35 183 LEU D N 1
ATOM 7828 C CA . LEU D 1 183 ? 20.109 31.180 16.789 1.00 16.08 183 LEU D CA 1
ATOM 7829 C C . LEU D 1 183 ? 19.321 31.075 15.495 1.00 15.10 183 LEU D C 1
ATOM 7830 O O . LEU D 1 183 ? 18.334 31.800 15.315 1.00 15.62 183 LEU D O 1
ATOM 7835 N N . GLN D 1 184 ? 19.736 30.211 14.574 1.00 15.61 184 GLN D N 1
ATOM 7836 C CA . GLN D 1 184 ? 19.061 30.137 13.297 1.00 15.28 184 GLN D CA 1
ATOM 7837 C C . GLN D 1 184 ? 17.632 29.603 13.502 1.00 14.88 184 GLN D C 1
ATOM 7838 O O . GLN D 1 184 ? 16.697 30.025 12.823 1.00 15.08 184 GLN D O 1
ATOM 7844 N N . PHE D 1 185 ? 17.468 28.650 14.414 1.00 14.82 185 PHE D N 1
ATOM 7845 C CA . PHE D 1 185 ? 16.152 28.118 14.691 1.00 15.30 185 PHE D CA 1
ATOM 7846 C C . PHE D 1 185 ? 15.272 29.113 15.420 1.00 15.53 185 PHE D C 1
ATOM 7847 O O . PHE D 1 185 ? 14.066 29.163 15.195 1.00 16.72 185 PHE D O 1
ATOM 7855 N N . MET D 1 186 ? 15.865 29.927 16.294 1.00 16.35 186 MET D N 1
ATOM 7856 C CA . MET D 1 186 ? 15.122 31.008 16.937 1.00 15.95 186 MET D CA 1
ATOM 7857 C C . MET D 1 186 ? 14.621 32.023 15.898 1.00 15.75 186 MET D C 1
ATOM 7858 O O . MET D 1 186 ? 13.519 32.540 16.012 1.00 15.93 186 MET D O 1
ATOM 7863 N N . LYS D 1 187 ? 15.463 32.363 14.953 1.00 15.30 187 LYS D N 1
ATOM 7864 C CA . LYS D 1 187 ? 15.073 33.294 13.872 1.00 15.24 187 LYS D CA 1
ATOM 7865 C C . LYS D 1 187 ? 13.928 32.726 13.043 1.00 16.10 187 LYS D C 1
ATOM 7866 O O . LYS D 1 187 ? 12.964 33.410 12.756 1.00 17.10 187 LYS D O 1
ATOM 7872 N N . ALA D 1 188 ? 14.040 31.464 12.662 1.00 16.14 188 ALA D N 1
ATOM 7873 C CA . ALA D 1 188 ? 12.963 30.796 11.924 1.00 15.86 188 ALA D CA 1
ATOM 7874 C C . ALA D 1 188 ? 11.697 30.792 12.754 1.00 15.62 188 ALA D C 1
ATOM 7875 O O . ALA D 1 188 ? 10.611 31.098 12.255 1.00 15.60 188 ALA D O 1
ATOM 7877 N N . GLN D 1 189 ? 11.834 30.428 14.035 1.00 16.04 189 GLN D N 1
ATOM 7878 C CA . GLN D 1 189 ? 10.702 30.387 14.940 1.00 15.88 189 GLN D CA 1
ATOM 7879 C C . GLN D 1 189 ? 10.003 31.741 14.975 1.00 15.99 189 GLN D C 1
ATOM 7880 O O . GLN D 1 189 ? 8.773 31.808 14.917 1.00 16.53 189 GLN D O 1
ATOM 7886 N N . GLU D 1 190 ? 10.774 32.812 15.138 1.00 16.21 190 GLU D N 1
ATOM 7887 C CA . GLU D 1 190 ? 10.177 34.143 15.269 1.00 17.36 190 GLU D CA 1
ATOM 7888 C C . GLU D 1 190 ? 9.450 34.585 13.989 1.00 16.63 190 GLU D C 1
ATOM 7889 O O . GLU D 1 190 ? 8.378 35.180 14.043 1.00 17.05 190 GLU D O 1
ATOM 7895 N N . GLU D 1 191 ? 10.015 34.246 12.838 1.00 15.85 191 GLU D N 1
ATOM 7896 C CA . GLU D 1 191 ? 9.373 34.581 11.550 1.00 15.63 191 GLU D CA 1
ATOM 7897 C C . GLU D 1 191 ? 8.064 33.826 11.442 1.00 16.48 191 GLU D C 1
ATOM 7898 O O . GLU D 1 191 ? 7.015 34.371 11.075 1.00 16.58 191 GLU D O 1
ATOM 7904 N N . LEU D 1 192 ? 8.109 32.554 11.784 1.00 16.21 192 LEU D N 1
ATOM 7905 C CA . LEU D 1 192 ? 6.921 31.736 11.717 1.00 15.79 192 LEU D CA 1
ATOM 7906 C C . LEU D 1 192 ? 5.853 32.170 12.705 1.00 15.70 192 LEU D C 1
ATOM 7907 O O . LEU D 1 192 ? 4.679 32.109 12.413 1.00 16.87 192 LEU D O 1
ATOM 7912 N N . GLU D 1 193 ? 6.271 32.605 13.888 1.00 16.50 193 GLU D N 1
ATOM 7913 C CA . GLU D 1 193 ? 5.328 33.122 14.885 1.00 16.39 193 GLU D CA 1
ATOM 7914 C C . GLU D 1 193 ? 4.654 34.399 14.390 1.00 16.89 193 GLU D C 1
ATOM 7915 O O . GLU D 1 193 ? 3.472 34.634 14.662 1.00 17.50 193 GLU D O 1
ATOM 7921 N N . GLU D 1 194 ? 5.403 35.237 13.704 1.00 17.93 194 GLU D N 1
ATOM 7922 C CA . GLU D 1 194 ? 4.825 36.447 13.150 1.00 19.19 194 GLU D CA 1
ATOM 7923 C C . GLU D 1 194 ? 3.800 36.100 12.077 1.00 19.05 194 GLU D C 1
ATOM 7924 O O . GLU D 1 194 ? 2.745 36.747 11.963 1.00 19.97 194 GLU D O 1
ATOM 7935 N N . LYS D 1 195 ? 4.079 35.061 11.304 1.00 17.29 195 LYS D N 1
ATOM 7936 C CA . LYS D 1 195 ? 3.152 34.650 10.243 1.00 17.72 195 LYS D CA 1
ATOM 7937 C C . LYS D 1 195 ? 1.889 33.960 10.744 1.00 17.43 195 LYS D C 1
ATOM 7938 O O . LYS D 1 195 ? 0.792 34.237 10.249 1.00 18.80 195 LYS D O 1
ATOM 7948 N N . TYR D 1 196 ? 2.041 33.048 11.692 1.00 16.06 196 TYR D N 1
ATOM 7949 C CA . TYR D 1 196 ? 0.937 32.224 12.110 1.00 16.91 196 TYR D CA 1
ATOM 7950 C C . TYR D 1 196 ? 0.351 32.540 13.473 1.00 16.87 196 TYR D C 1
ATOM 7951 O O . TYR D 1 196 ? -0.793 32.184 13.750 1.00 18.22 196 TYR D O 1
ATOM 7960 N N . GLY D 1 197 ? 1.134 33.168 14.342 1.00 17.77 197 GLY D N 1
ATOM 7961 C CA . GLY D 1 197 ? 0.707 33.475 15.688 1.00 17.85 197 GLY D CA 1
ATOM 7962 C C . GLY D 1 197 ? 1.673 32.964 16.718 1.00 17.52 197 GLY D C 1
ATOM 7963 O O . GLY D 1 197 ? 2.399 32.006 16.503 1.00 17.58 197 GLY D O 1
ATOM 7964 N N . ILE D 1 198 ? 1.644 33.600 17.869 1.00 17.96 198 ILE D N 1
ATOM 7965 C CA . ILE D 1 198 ? 2.491 33.197 18.978 1.00 18.05 198 ILE D CA 1
ATOM 7966 C C . ILE D 1 198 ? 1.970 31.944 19.672 1.00 17.79 198 ILE D C 1
ATOM 7967 O O . ILE D 1 198 ? 2.748 31.250 20.307 1.00 18.23 198 ILE D O 1
ATOM 7972 N N . ILE D 1 199 ? 0.677 31.643 19.580 1.00 17.62 199 ILE D N 1
ATOM 7973 C CA . ILE D 1 199 ? 0.158 30.421 20.153 1.00 17.68 199 ILE D CA 1
ATOM 7974 C C . ILE D 1 199 ? 0.104 29.399 19.043 1.00 17.57 199 ILE D C 1
ATOM 7975 O O . ILE D 1 199 ? -0.364 29.707 17.953 1.00 18.51 199 ILE D O 1
ATOM 7980 N N . VAL D 1 200 ? 0.543 28.176 19.335 1.00 16.57 200 VAL D N 1
ATOM 7981 C CA . VAL D 1 200 ? 0.505 27.101 18.364 1.00 16.87 200 VAL D CA 1
ATOM 7982 C C . VAL D 1 200 ? -0.678 26.189 18.620 1.00 17.10 200 VAL D C 1
ATOM 7983 O O . VAL D 1 200 ? -0.908 25.770 19.745 1.00 16.99 200 VAL D O 1
ATOM 7987 N N . PRO D 1 201 ? -1.483 25.880 17.612 1.00 17.30 201 PRO D N 1
ATOM 7988 C CA . PRO D 1 201 ? -1.487 26.495 16.296 1.00 17.77 201 PRO D CA 1
ATOM 7989 C C . PRO D 1 201 ? -2.209 27.818 16.406 1.00 18.91 201 PRO D C 1
ATOM 7990 O O . PRO D 1 201 ? -3.057 28.004 17.287 1.00 20.17 201 PRO D O 1
ATOM 7994 N N . GLY D 1 202 ? -1.903 28.707 15.493 1.00 18.79 202 GLY D N 1
ATOM 7995 C CA . GLY D 1 202 ? -2.379 30.069 15.597 1.00 18.51 202 GLY D CA 1
ATOM 7996 C C . GLY D 1 202 ? -3.796 30.358 15.157 1.00 18.96 202 GLY D C 1
ATOM 7997 O O . GLY D 1 202 ? -4.227 31.503 15.292 1.00 19.63 202 GLY D O 1
ATOM 7998 N N . ASP D 1 203 ? -4.505 29.359 14.644 1.00 19.41 203 ASP D N 1
ATOM 7999 C CA . ASP D 1 203 ? -5.823 29.542 14.042 1.00 19.19 203 ASP D CA 1
ATOM 8000 C C . ASP D 1 203 ? -6.943 28.849 14.813 1.00 19.23 203 ASP D C 1
ATOM 8001 O O . ASP D 1 203 ? -7.926 28.372 14.215 1.00 20.96 203 ASP D O 1
ATOM 8006 N N . MET D 1 204 ? -6.825 28.859 16.138 1.00 19.51 204 MET D N 1
ATOM 8007 C CA . MET D 1 204 ? -7.788 28.217 17.016 1.00 20.11 204 MET D CA 1
ATOM 8008 C C . MET D 1 204 ? -8.363 29.125 18.113 1.00 21.17 204 MET D C 1
ATOM 8009 O O . MET D 1 204 ? -9.115 28.654 18.965 1.00 22.22 204 MET D O 1
ATOM 8014 N N . LYS D 1 205 ? -8.077 30.424 18.070 1.00 21.88 205 LYS D N 1
ATOM 8015 C CA . LYS D 1 205 ? -8.467 31.322 19.171 1.00 24.41 205 LYS D CA 1
ATOM 8016 C C . LYS D 1 205 ? -9.979 31.462 19.366 1.00 24.78 205 LYS D C 1
ATOM 8017 O O . LYS D 1 205 ? -10.443 31.608 20.494 1.00 25.46 205 LYS D O 1
ATOM 8023 N N . GLU D 1 206 ? -10.747 31.383 18.282 1.00 24.85 206 GLU D N 1
ATOM 8024 C CA . GLU D 1 206 ? -12.195 31.534 18.407 1.00 26.54 206 GLU D CA 1
ATOM 8025 C C . GLU D 1 206 ? -12.854 30.230 18.782 1.00 25.57 206 GLU D C 1
ATOM 8026 O O . GLU D 1 206 ? -14.026 30.213 19.104 1.00 27.11 206 GLU D O 1
ATOM 8032 N N . ILE D 1 207 ? -12.103 29.142 18.745 1.00 23.34 207 ILE D N 1
ATOM 8033 C CA . ILE D 1 207 ? -12.632 27.834 19.131 1.00 23.14 207 ILE D CA 1
ATOM 8034 C C . ILE D 1 207 ? -12.436 27.552 20.626 1.00 22.05 207 ILE D C 1
ATOM 8035 O O . ILE D 1 207 ? -13.329 27.038 21.287 1.00 22.42 207 ILE D O 1
ATOM 8040 N N . GLU D 1 208 ? -11.282 27.911 21.156 1.00 21.66 208 GLU D N 1
ATOM 8041 C CA . GLU D 1 208 ? -10.988 27.626 22.555 1.00 21.35 208 GLU D CA 1
ATOM 8042 C C . GLU D 1 208 ? -11.933 28.372 23.497 1.00 21.21 208 GLU D C 1
ATOM 8043 O O . GLU D 1 208 ? -12.558 29.376 23.131 1.00 21.99 208 GLU D O 1
ATOM 8049 N N . HIS D 1 209 ? -12.060 27.866 24.716 1.00 21.83 209 HIS D N 1
ATOM 8050 C CA . HIS D 1 209 ? -12.852 28.541 25.739 1.00 22.35 209 HIS D CA 1
ATOM 8051 C C . HIS D 1 209 ? -11.983 29.661 26.320 1.00 22.81 209 HIS D C 1
ATOM 8052 O O . HIS D 1 209 ? -11.271 29.472 27.312 1.00 21.77 209 HIS D O 1
ATOM 8059 N N . SER D 1 210 ? -12.097 30.839 25.719 1.00 23.36 210 SER D N 1
ATOM 8060 C CA . SER D 1 210 ? -11.253 31.979 26.033 1.00 24.01 210 SER D CA 1
ATOM 8061 C C . SER D 1 210 ? -11.210 32.393 27.491 1.00 22.81 210 SER D C 1
ATOM 8062 O O . SER D 1 210 ? -10.179 32.912 27.917 1.00 22.30 210 SER D O 1
ATOM 8067 N N . GLU D 1 211 ? -12.281 32.182 28.242 1.00 23.24 211 GLU D N 1
ATOM 8068 C CA . GLU D 1 211 ? -12.308 32.583 29.638 1.00 24.46 211 GLU D CA 1
ATOM 8069 C C . GLU D 1 211 ? -11.188 31.947 30.444 1.00 22.85 211 GLU D C 1
ATOM 8070 O O . GLU D 1 211 ? -10.752 32.517 31.429 1.00 21.98 211 GLU D O 1
ATOM 8076 N N . PHE D 1 212 ? -10.671 30.808 29.983 1.00 21.19 212 PHE D N 1
ATOM 8077 C CA . PHE D 1 212 ? -9.628 30.115 30.730 1.00 21.07 212 PHE D CA 1
ATOM 8078 C C . PHE D 1 212 ? -8.245 30.269 30.121 1.00 19.52 212 PHE D C 1
ATOM 8079 O O . PHE D 1 212 ? -7.315 29.663 30.612 1.00 20.66 212 PHE D O 1
ATOM 8087 N N . SER D 1 213 ? -8.093 31.118 29.118 1.00 19.16 213 SER D N 1
ATOM 8088 C CA . SER D 1 213 ? -6.846 31.141 28.331 1.00 18.48 213 SER D CA 1
ATOM 8089 C C . SER D 1 213 ? -5.704 31.979 28.896 1.00 18.09 213 SER D C 1
ATOM 8090 O O . SER D 1 213 ? -4.559 31.828 28.460 1.00 18.91 213 SER D O 1
ATOM 8093 N N . HIS D 1 214 ? -5.993 32.839 29.873 1.00 18.40 214 HIS D N 1
ATOM 8094 C CA . HIS D 1 214 ? -4.980 33.729 30.464 1.00 18.72 214 HIS D CA 1
ATOM 8095 C C . HIS D 1 214 ? -5.025 33.705 31.979 1.00 19.06 214 HIS D C 1
ATOM 8096 O O . HIS D 1 214 ? -4.492 34.619 32.635 1.00 20.35 214 HIS D O 1
ATOM 8103 N N . VAL D 1 215 ? -5.610 32.642 32.541 1.00 18.68 215 VAL D N 1
ATOM 8104 C CA . VAL D 1 215 ? -5.703 32.495 33.983 1.00 19.08 215 VAL D CA 1
ATOM 8105 C C . VAL D 1 215 ? -4.609 31.577 34.514 1.00 18.67 215 VAL D C 1
ATOM 8106 O O . VAL D 1 215 ? -4.551 30.396 34.147 1.00 19.03 215 VAL D O 1
ATOM 8110 N N . LEU D 1 216 ? -3.779 32.104 35.408 1.00 18.27 216 LEU D N 1
ATOM 8111 C CA . LEU D 1 216 ? -2.782 31.295 36.086 1.00 19.28 216 LEU D CA 1
ATOM 8112 C C . LEU D 1 216 ? -3.512 30.596 37.240 1.00 19.04 216 LEU D C 1
ATOM 8113 O O . LEU D 1 216 ? -4.061 31.257 38.132 1.00 19.82 216 LEU D O 1
ATOM 8118 N N . MET D 1 217 ? -3.530 29.265 37.239 1.00 18.18 217 MET D N 1
ATOM 8119 C CA . MET D 1 217 ? -4.267 28.501 38.248 1.00 17.98 217 MET D CA 1
ATOM 8120 C C . MET D 1 217 ? -3.345 27.919 39.309 1.00 19.16 217 MET D C 1
ATOM 8121 O O . MET D 1 217 ? -2.471 27.073 39.015 1.00 18.04 217 MET D O 1
ATOM 8126 N N . ASN D 1 218 ? -3.543 28.373 40.533 1.00 19.15 218 ASN D N 1
ATOM 8127 C CA . ASN D 1 218 ? -2.695 28.021 41.670 1.00 19.41 218 ASN D CA 1
ATOM 8128 C C . ASN D 1 218 ? -2.980 26.680 42.292 1.00 19.78 218 ASN D C 1
ATOM 8129 O O . ASN D 1 218 ? -3.595 26.610 43.325 1.00 20.93 218 ASN D O 1
ATOM 8134 N N . PHE D 1 219 ? -2.487 25.615 41.677 1.00 18.49 219 PHE D N 1
ATOM 8135 C CA . PHE D 1 219 ? -2.735 24.273 42.158 1.00 18.15 219 PHE D CA 1
ATOM 8136 C C . PHE D 1 219 ? -1.813 23.794 43.292 1.00 17.46 219 PHE D C 1
ATOM 8137 O O . PHE D 1 219 ? -2.144 22.826 43.977 1.00 18.47 219 PHE D O 1
ATOM 8145 N N . SER D 1 220 ? -0.669 24.447 43.467 1.00 18.68 220 SER D N 1
ATOM 8146 C CA . SER D 1 220 ? 0.281 24.153 44.529 1.00 18.35 220 SER D CA 1
ATOM 8147 C C . SER D 1 220 ? 0.312 25.360 45.460 1.00 19.08 220 SER D C 1
ATOM 8148 O O . SER D 1 220 ? 0.310 26.495 44.999 1.00 21.07 220 SER D O 1
ATOM 8151 N N . ASP D 1 221 ? 0.418 25.095 46.754 1.00 19.17 221 ASP D N 1
ATOM 8152 C CA . ASP D 1 221 ? 0.214 26.143 47.763 1.00 19.25 221 ASP D CA 1
ATOM 8153 C C . ASP D 1 221 ? 1.325 27.166 47.928 1.00 19.75 221 ASP D C 1
ATOM 8154 O O . ASP D 1 221 ? 1.141 28.147 48.625 1.00 22.77 221 ASP D O 1
ATOM 8159 N N . GLY D 1 222 ? 2.449 27.008 47.247 1.00 19.86 222 GLY D N 1
ATOM 8160 C CA . GLY D 1 222 ? 3.408 28.086 47.225 1.00 20.91 222 GLY D CA 1
ATOM 8161 C C . GLY D 1 222 ? 2.782 29.278 46.509 1.00 21.68 222 GLY D C 1
ATOM 8162 O O . GLY D 1 222 ? 1.845 29.117 45.726 1.00 21.80 222 GLY D O 1
ATOM 8163 N N . ASP D 1 223 ? 3.239 30.492 46.792 1.00 23.03 223 ASP D N 1
ATOM 8164 C CA . ASP D 1 223 ? 2.651 31.631 46.105 1.00 23.53 223 ASP D CA 1
ATOM 8165 C C . ASP D 1 223 ? 3.588 32.331 45.168 1.00 21.98 223 ASP D C 1
ATOM 8166 O O . ASP D 1 223 ? 3.293 33.425 44.683 1.00 22.35 223 ASP D O 1
ATOM 8171 N N . GLY D 1 224 ? 4.689 31.680 44.823 1.00 20.47 224 GLY D N 1
ATOM 8172 C CA . GLY D 1 224 ? 5.636 32.306 43.941 1.00 20.05 224 GLY D CA 1
ATOM 8173 C C . GLY D 1 224 ? 5.046 32.712 42.608 1.00 19.47 224 GLY D C 1
ATOM 8174 O O . GLY D 1 224 ? 5.398 33.751 42.065 1.00 19.71 224 GLY D O 1
ATOM 8175 N N . SER D 1 225 ? 4.144 31.896 42.074 1.00 19.60 225 SER D N 1
ATOM 8176 C CA . SER D 1 225 ? 3.569 32.161 40.760 1.00 19.73 225 SER D CA 1
ATOM 8177 C C . SER D 1 225 ? 2.618 33.344 40.707 1.00 19.43 225 SER D C 1
ATOM 8178 O O . SER D 1 225 ? 2.264 33.812 39.617 1.00 19.67 225 SER D O 1
ATOM 8181 N N . LYS D 1 226 ? 2.241 33.880 41.856 1.00 20.10 226 LYS D N 1
ATOM 8182 C CA . LYS D 1 226 ? 1.371 35.057 41.877 1.00 20.62 226 LYS D CA 1
ATOM 8183 C C . LYS D 1 226 ? 2.109 36.234 41.274 1.00 20.54 226 LYS D C 1
ATOM 8184 O O . LYS D 1 226 ? 1.483 37.180 40.850 1.00 20.58 226 LYS D O 1
ATOM 8190 N N . ALA D 1 227 ? 3.438 36.165 41.163 1.00 20.03 227 ALA D N 1
ATOM 8191 C CA . ALA D 1 227 ? 4.219 37.214 40.502 1.00 20.23 227 ALA D CA 1
ATOM 8192 C C . ALA D 1 227 ? 3.857 37.391 39.040 1.00 19.80 227 ALA D C 1
ATOM 8193 O O . ALA D 1 227 ? 4.117 38.432 38.461 1.00 21.00 227 ALA D O 1
ATOM 8195 N N . PHE D 1 228 ? 3.285 36.376 38.413 1.00 18.94 228 PHE D N 1
ATOM 8196 C CA . PHE D 1 228 ? 2.841 36.554 37.034 1.00 18.86 228 PHE D CA 1
ATOM 8197 C C . PHE D 1 228 ? 1.553 37.373 36.898 1.00 19.81 228 PHE D C 1
ATOM 8198 O O . PHE D 1 228 ? 1.243 37.865 35.812 1.00 19.36 228 PHE D O 1
ATOM 8206 N N . GLU D 1 229 ? 0.785 37.465 37.966 1.00 20.14 229 GLU D N 1
ATOM 8207 C CA . GLU D 1 229 ? -0.481 38.215 37.934 1.00 20.98 229 GLU D CA 1
ATOM 8208 C C . GLU D 1 229 ? -0.248 39.635 37.469 1.00 20.94 229 GLU D C 1
ATOM 8209 O O . GLU D 1 229 ? 0.609 40.351 38.015 1.00 21.37 229 GLU D O 1
ATOM 8215 N N . GLY D 1 230 ? -1.017 40.046 36.465 1.00 20.68 230 GLY D N 1
ATOM 8216 C CA . GLY D 1 230 ? -0.902 41.389 35.921 1.00 21.09 230 GLY D CA 1
ATOM 8217 C C . GLY D 1 230 ? 0.196 41.583 34.902 1.00 20.87 230 GLY D C 1
ATOM 8218 O O . GLY D 1 230 ? 0.263 42.628 34.257 1.00 22.36 230 GLY D O 1
ATOM 8219 N N . GLN D 1 231 ? 1.113 40.623 34.750 1.00 20.59 231 GLN D N 1
ATOM 8220 C CA . GLN D 1 231 ? 2.127 40.765 33.714 1.00 20.32 231 GLN D CA 1
ATOM 8221 C C . GLN D 1 231 ? 1.478 40.608 32.348 1.00 20.33 231 GLN D C 1
ATOM 8222 O O . GLN D 1 231 ? 0.507 39.883 32.204 1.00 20.21 231 GLN D O 1
ATOM 8228 N N . VAL D 1 232 ? 2.020 41.306 31.367 1.00 20.28 232 VAL D N 1
ATOM 8229 C CA . VAL D 1 232 ? 1.530 41.219 30.004 1.00 20.81 232 VAL D CA 1
ATOM 8230 C C . VAL D 1 232 ? 2.165 40.009 29.295 1.00 20.78 232 VAL D C 1
ATOM 8231 O O . VAL D 1 232 ? 3.380 39.916 29.147 1.00 21.72 232 VAL D O 1
ATOM 8235 N N . ALA D 1 233 ? 1.319 39.077 28.870 1.00 19.81 233 ALA D N 1
ATOM 8236 C CA . ALA D 1 233 ? 1.747 37.871 28.157 1.00 20.08 233 ALA D CA 1
ATOM 8237 C C . ALA D 1 233 ? 2.164 38.233 26.748 1.00 20.19 233 ALA D C 1
ATOM 8238 O O . ALA D 1 233 ? 1.903 39.344 26.277 1.00 21.04 233 ALA D O 1
ATOM 8240 N N . LYS D 1 234 ? 2.793 37.291 26.050 1.00 20.76 234 LYS D N 1
ATOM 8241 C CA . LYS D 1 234 ? 3.375 37.583 24.760 1.00 22.09 234 LYS D CA 1
ATOM 8242 C C . LYS D 1 234 ? 2.349 37.938 23.696 1.00 22.50 234 LYS D C 1
ATOM 8243 O O . LYS D 1 234 ? 2.709 38.558 22.709 1.00 24.36 234 LYS D O 1
ATOM 8253 N N . ASP D 1 235 ? 1.086 37.576 23.918 1.00 22.40 235 ASP D N 1
ATOM 8254 C CA . ASP D 1 235 ? 0.042 37.907 22.951 1.00 22.85 235 ASP D CA 1
ATOM 8255 C C . ASP D 1 235 ? -0.620 39.244 23.271 1.00 23.82 235 ASP D C 1
ATOM 8256 O O . ASP D 1 235 ? -1.611 39.600 22.611 1.00 25.51 235 ASP D O 1
ATOM 8261 N N . GLY D 1 236 ? -0.090 39.959 24.258 1.00 23.37 236 GLY D N 1
ATOM 8262 C CA . GLY D 1 236 ? -0.579 41.293 24.623 1.00 23.91 236 GLY D CA 1
ATOM 8263 C C . GLY D 1 236 ? -1.627 41.381 25.705 1.00 24.18 236 GLY D C 1
ATOM 8264 O O . GLY D 1 236 ? -2.012 42.483 26.106 1.00 26.16 236 GLY D O 1
ATOM 8265 N N . GLU D 1 237 ? -2.120 40.248 26.174 1.00 23.41 237 GLU D N 1
ATOM 8266 C CA . GLU D 1 237 ? -3.127 40.231 27.210 1.00 22.80 237 GLU D CA 1
ATOM 8267 C C . GLU D 1 237 ? -2.479 39.895 28.537 1.00 22.38 237 GLU D C 1
ATOM 8268 O O . GLU D 1 237 ? -1.550 39.088 28.586 1.00 21.91 237 GLU D O 1
ATOM 8274 N N . LYS D 1 238 ? -2.960 40.523 29.597 1.00 22.20 238 LYS D N 1
ATOM 8275 C CA . LYS D 1 238 ? -2.408 40.285 30.929 1.00 21.84 238 LYS D CA 1
ATOM 8276 C C . LYS D 1 238 ? -2.838 38.947 31.498 1.00 21.09 238 LYS D C 1
ATOM 8277 O O . LYS D 1 238 ? -3.936 38.465 31.231 1.00 21.88 238 LYS D O 1
ATOM 8283 N N . PHE D 1 239 ? -1.957 38.346 32.286 1.00 20.16 239 PHE D N 1
ATOM 8284 C CA . PHE D 1 239 ? -2.366 37.192 33.078 1.00 20.30 239 PHE D CA 1
ATOM 8285 C C . PHE D 1 239 ? -3.250 37.599 34.261 1.00 20.25 239 PHE D C 1
ATOM 8286 O O . PHE D 1 239 ? -2.975 38.598 34.922 1.00 20.83 239 PHE D O 1
ATOM 8294 N N . THR D 1 240 ? -4.301 36.827 34.530 1.00 20.47 240 THR D N 1
ATOM 8295 C CA . THR D 1 240 ? -5.030 36.897 35.778 1.00 20.76 240 THR D CA 1
ATOM 8296 C C . THR D 1 240 ? -4.584 35.718 36.623 1.00 20.34 240 THR D C 1
ATOM 8297 O O . THR D 1 240 ? -3.826 34.849 36.153 1.00 20.24 240 THR D O 1
ATOM 8301 N N . TYR D 1 241 ? -5.044 35.669 37.856 1.00 20.65 241 TYR D N 1
ATOM 8302 C CA . TYR D 1 241 ? -4.605 34.686 38.823 1.00 21.43 241 TYR D CA 1
ATOM 8303 C C . TYR D 1 241 ? -5.750 34.164 39.644 1.00 21.58 241 TYR D C 1
ATOM 8304 O O . TYR D 1 241 ? -6.587 34.931 40.132 1.00 23.61 241 TYR D O 1
ATOM 8313 N N . GLN D 1 242 ? -5.810 32.846 39.773 1.00 21.14 242 GLN D N 1
ATOM 8314 C CA . GLN D 1 242 ? -6.851 32.212 40.541 1.00 21.51 242 GLN D CA 1
ATOM 8315 C C . GLN D 1 242 ? -6.222 31.463 41.681 1.00 22.45 242 GLN D C 1
ATOM 8316 O O . GLN D 1 242 ? -5.604 30.429 41.487 1.00 22.35 242 GLN D O 1
ATOM 8322 N N . GLU D 1 243 ? -6.381 31.989 42.893 1.00 23.24 243 GLU D N 1
ATOM 8323 C CA . GLU D 1 243 ? -5.780 31.396 44.085 1.00 24.71 243 GLU D CA 1
ATOM 8324 C C . GLU D 1 243 ? -6.303 30.014 44.410 1.00 24.49 243 GLU D C 1
ATOM 8325 O O . GLU D 1 243 ? -5.557 29.160 44.891 1.00 24.10 243 GLU D O 1
ATOM 8336 N N . ASN D 1 244 ? -7.589 29.804 44.167 1.00 24.22 244 ASN D N 1
ATOM 8337 C CA . ASN D 1 244 ? -8.223 28.540 44.452 1.00 25.16 244 ASN D CA 1
ATOM 8338 C C . ASN D 1 244 ? -8.952 28.003 43.233 1.00 24.32 244 ASN D C 1
ATOM 8339 O O . ASN D 1 244 ? -10.126 28.255 43.049 1.00 24.23 244 ASN D O 1
ATOM 8344 N N . PRO D 1 245 ? -8.258 27.267 42.373 1.00 23.59 245 PRO D N 1
ATOM 8345 C CA . PRO D 1 245 ? -8.894 26.670 41.192 1.00 23.49 245 PRO D CA 1
ATOM 8346 C C . PRO D 1 245 ? -10.095 25.803 41.544 1.00 23.83 245 PRO D C 1
ATOM 8347 O O . PRO D 1 245 ? -10.105 25.139 42.593 1.00 24.44 245 PRO D O 1
ATOM 8351 N N . GLU D 1 246 ? -11.100 25.816 40.684 1.00 24.39 246 GLU D N 1
ATOM 8352 C CA . GLU D 1 246 ? -12.327 25.083 40.983 1.00 25.25 246 GLU D CA 1
ATOM 8353 C C . GLU D 1 246 ? -12.456 23.853 40.142 1.00 23.32 246 GLU D C 1
ATOM 8354 O O . GLU D 1 246 ? -12.047 23.832 39.004 1.00 23.05 246 GLU D O 1
ATOM 8360 N N . ALA D 1 247 ? -13.015 22.819 40.721 1.00 21.87 247 ALA D N 1
ATOM 8361 C CA . ALA D 1 247 ? -13.317 21.611 39.966 1.00 21.01 247 ALA D CA 1
ATOM 8362 C C . ALA D 1 247 ? -14.699 21.813 39.394 1.00 22.07 247 ALA D C 1
ATOM 8363 O O . ALA D 1 247 ? -15.701 21.883 40.148 1.00 23.87 247 ALA D O 1
ATOM 8365 N N . MET D 1 248 ? -14.779 21.915 38.079 1.00 22.24 248 MET D N 1
ATOM 8366 C CA . MET D 1 248 ? -16.017 22.266 37.384 1.00 22.72 248 MET D CA 1
ATOM 8367 C C . MET D 1 248 ? -16.703 21.146 36.619 1.00 22.24 248 MET D C 1
ATOM 8368 O O . MET D 1 248 ? -17.792 21.366 36.082 1.00 23.30 248 MET D O 1
ATOM 8373 N N . GLY D 1 249 ? -16.091 19.965 36.548 1.00 21.43 249 GLY D N 1
ATOM 8374 C CA . GLY D 1 249 ? -16.576 18.906 35.676 1.00 21.42 249 GLY D CA 1
ATOM 8375 C C . GLY D 1 249 ? -17.465 17.828 36.256 1.00 21.14 249 GLY D C 1
ATOM 8376 O O . GLY D 1 249 ? -17.853 16.905 35.534 1.00 22.18 249 GLY D O 1
ATOM 8377 N N . GLY D 1 250 ? -17.766 17.909 37.538 1.00 20.88 250 GLY D N 1
ATOM 8378 C CA . GLY D 1 250 ? -18.594 16.909 38.179 1.00 20.52 250 GLY D CA 1
ATOM 8379 C C . GLY D 1 250 ? -17.856 15.603 38.458 1.00 20.08 250 GLY D C 1
ATOM 8380 O O . GLY D 1 250 ? -16.678 15.430 38.130 1.00 19.99 250 GLY D O 1
ATOM 8381 N N . ILE D 1 251 ? -18.554 14.692 39.106 1.00 20.32 251 ILE D N 1
ATOM 8382 C CA . ILE D 1 251 ? -18.015 13.393 39.425 1.00 20.00 251 ILE D CA 1
ATOM 8383 C C . ILE D 1 251 ? -18.436 12.430 38.341 1.00 19.43 251 ILE D C 1
ATOM 8384 O O . ILE D 1 251 ? -19.628 12.195 38.156 1.00 20.02 251 ILE D O 1
ATOM 8389 N N . PRO D 1 252 ? -17.482 11.855 37.632 1.00 19.61 252 PRO D N 1
ATOM 8390 C CA . PRO D 1 252 ? -17.826 10.984 36.513 1.00 19.17 252 PRO D CA 1
ATOM 8391 C C . PRO D 1 252 ? -18.428 9.681 36.968 1.00 19.51 252 PRO D C 1
ATOM 8392 O O . PRO D 1 252 ? -18.151 9.194 38.064 1.00 20.25 252 PRO D O 1
ATOM 8396 N N . HIS D 1 253 ? -19.219 9.096 36.087 1.00 19.64 253 HIS D N 1
ATOM 8397 C CA . HIS D 1 253 ? -19.896 7.841 36.340 1.00 20.20 253 HIS D CA 1
ATOM 8398 C C . HIS D 1 253 ? -20.011 7.098 35.005 1.00 20.08 253 HIS D C 1
ATOM 8399 O O . HIS D 1 253 ? -20.946 7.300 34.244 1.00 21.50 253 HIS D O 1
ATOM 8406 N N . ILE D 1 254 ? -19.022 6.268 34.709 1.00 19.04 254 ILE D N 1
ATOM 8407 C CA . ILE D 1 254 ? -19.010 5.495 33.493 1.00 19.30 254 ILE D CA 1
ATOM 8408 C C . ILE D 1 254 ? -19.892 4.255 33.643 1.00 17.49 254 ILE D C 1
ATOM 8409 O O . ILE D 1 254 ? -19.984 3.648 34.705 1.00 18.36 254 ILE D O 1
ATOM 8414 N N . LYS D 1 255 ? -20.540 3.878 32.566 1.00 18.15 255 LYS D N 1
ATOM 8415 C CA . LYS D 1 255 ? -21.416 2.719 32.583 1.00 18.75 255 LYS D CA 1
ATOM 8416 C C . LYS D 1 255 ? -20.651 1.407 32.758 1.00 18.41 255 LYS D C 1
ATOM 8417 O O . LYS D 1 255 ? -19.679 1.153 32.026 1.00 18.81 255 LYS D O 1
ATOM 8423 N N . PRO D 1 256 ? -21.049 0.550 33.693 1.00 17.08 256 PRO D N 1
ATOM 8424 C CA . PRO D 1 256 ? -20.438 -0.775 33.762 1.00 16.58 256 PRO D CA 1
ATOM 8425 C C . PRO D 1 256 ? -20.497 -1.493 32.432 1.00 16.86 256 PRO D C 1
ATOM 8426 O O . PRO D 1 256 ? -21.505 -1.470 31.738 1.00 18.48 256 PRO D O 1
ATOM 8430 N N . GLY D 1 257 ? -19.399 -2.162 32.116 1.00 17.02 257 GLY D N 1
ATOM 8431 C CA . GLY D 1 257 ? -19.255 -2.859 30.870 1.00 17.54 257 GLY D CA 1
ATOM 8432 C C . GLY D 1 257 ? -19.977 -4.176 30.712 1.00 16.90 257 GLY D C 1
ATOM 8433 O O . GLY D 1 257 ? -20.477 -4.762 31.652 1.00 17.22 257 GLY D O 1
ATOM 8434 N N . ASP D 1 258 ? -20.015 -4.649 29.477 1.00 17.21 258 ASP D N 1
ATOM 8435 C CA . ASP D 1 258 ? -20.664 -5.908 29.115 1.00 17.99 258 ASP D CA 1
ATOM 8436 C C . ASP D 1 258 ? -20.139 -7.059 29.956 1.00 17.67 258 ASP D C 1
ATOM 8437 O O . ASP D 1 258 ? -18.938 -7.149 30.183 1.00 17.47 258 ASP D O 1
ATOM 8442 N N . PRO D 1 259 ? -21.011 -7.950 30.435 1.00 17.59 259 PRO D N 1
ATOM 8443 C CA . PRO D 1 259 ? -20.589 -9.092 31.242 1.00 17.37 259 PRO D CA 1
ATOM 8444 C C . PRO D 1 259 ? -19.523 -9.987 30.579 1.00 17.27 259 PRO D C 1
ATOM 8445 O O . PRO D 1 259 ? -18.793 -10.677 31.284 1.00 17.03 259 PRO D O 1
ATOM 8449 N N . ARG D 1 260 ? -19.451 -9.998 29.266 1.00 17.46 260 ARG D N 1
ATOM 8450 C CA . ARG D 1 260 ? -18.441 -10.788 28.567 1.00 17.22 260 ARG D CA 1
ATOM 8451 C C . ARG D 1 260 ? -17.026 -10.301 28.862 1.00 16.49 260 ARG D C 1
ATOM 8452 O O . ARG D 1 260 ? -16.059 -10.990 28.553 1.00 17.12 260 ARG D O 1
ATOM 8467 N N . LEU D 1 261 ? -16.901 -9.131 29.443 1.00 16.06 261 LEU D N 1
ATOM 8468 C CA . LEU D 1 261 ? -15.595 -8.642 29.833 1.00 15.59 261 LEU D CA 1
ATOM 8469 C C . LEU D 1 261 ? -15.158 -9.103 31.217 1.00 15.76 261 LEU D C 1
ATOM 8470 O O . LEU D 1 261 ? -13.998 -8.936 31.595 1.00 15.65 261 LEU D O 1
ATOM 8475 N N . HIS D 1 262 ? -16.099 -9.592 32.015 1.00 15.70 262 HIS D N 1
ATOM 8476 C CA . HIS D 1 262 ? -15.775 -10.064 33.370 1.00 15.35 262 HIS D CA 1
ATOM 8477 C C . HIS D 1 262 ? -15.170 -8.947 34.234 1.00 14.74 262 HIS D C 1
ATOM 8478 O O . HIS D 1 262 ? -14.258 -9.191 35.008 1.00 15.27 262 HIS D O 1
ATOM 8485 N N . ASN D 1 263 ? -15.758 -7.752 34.160 1.00 14.98 263 ASN D N 1
ATOM 8486 C CA . ASN D 1 263 ? -15.261 -6.600 34.885 1.00 14.88 263 ASN D CA 1
ATOM 8487 C C . ASN D 1 263 ? -15.822 -6.596 36.298 1.00 15.52 263 ASN D C 1
ATOM 8488 O O . ASN D 1 263 ? -16.651 -5.748 36.670 1.00 16.95 263 ASN D O 1
ATOM 8493 N N . HIS D 1 264 ? -15.336 -7.531 37.094 1.00 16.28 264 HIS D N 1
ATOM 8494 C CA . HIS D 1 264 ? -15.844 -7.688 38.446 1.00 16.60 264 HIS D CA 1
ATOM 8495 C C . HIS D 1 264 ? -15.190 -6.674 39.360 1.00 16.45 264 HIS D C 1
ATOM 8496 O O . HIS D 1 264 ? -14.023 -6.836 39.710 1.00 16.85 264 HIS D O 1
ATOM 8503 N N . GLN D 1 265 ? -15.946 -5.633 39.721 1.00 16.85 265 GLN D N 1
ATOM 8504 C CA . GLN D 1 265 ? -15.399 -4.485 40.437 1.00 17.59 265 GLN D CA 1
ATOM 8505 C C . GLN D 1 265 ? -16.080 -4.242 41.769 1.00 18.68 265 GLN D C 1
ATOM 8506 O O . GLN D 1 265 ? -15.846 -3.247 42.419 1.00 19.34 265 GLN D O 1
ATOM 8512 N N . GLY D 1 266 ? -16.893 -5.191 42.194 1.00 20.28 266 GLY D N 1
ATOM 8513 C CA . GLY D 1 266 ? -17.579 -5.059 43.449 1.00 21.24 266 GLY D CA 1
ATOM 8514 C C . GLY D 1 266 ? -18.940 -4.438 43.284 1.00 22.51 266 GLY D C 1
ATOM 8515 O O . GLY D 1 266 ? -19.309 -3.882 42.251 1.00 23.17 266 GLY D O 1
ATOM 8517 N N . MET E 1 1 ? 3.001 17.121 49.214 1.00 18.17 1 MET E N 1
ATOM 8518 C CA . MET E 1 1 ? 1.934 16.039 49.262 1.00 18.05 1 MET E CA 1
ATOM 8519 C C . MET E 1 1 ? 0.742 16.488 48.417 1.00 17.26 1 MET E C 1
ATOM 8520 O O . MET E 1 1 ? 0.608 17.668 48.129 1.00 17.52 1 MET E O 1
ATOM 8525 N N . PHE E 1 2 ? -0.078 15.549 47.970 1.00 16.59 2 PHE E N 1
ATOM 8526 C CA . PHE E 1 2 ? -1.249 15.850 47.171 1.00 16.40 2 PHE E CA 1
ATOM 8527 C C . PHE E 1 2 ? -2.529 15.380 47.844 1.00 16.33 2 PHE E C 1
ATOM 8528 O O . PHE E 1 2 ? -2.512 14.455 48.639 1.00 16.63 2 PHE E O 1
ATOM 8536 N N . LYS E 1 3 ? -3.633 16.023 47.499 1.00 17.43 3 LYS E N 1
ATOM 8537 C CA . LYS E 1 3 ? -4.967 15.556 47.873 1.00 17.60 3 LYS E CA 1
ATOM 8538 C C . LYS E 1 3 ? -5.807 15.505 46.588 1.00 17.37 3 LYS E C 1
ATOM 8539 O O . LYS E 1 3 ? -5.540 16.236 45.632 1.00 16.63 3 LYS E O 1
ATOM 8545 N N . HIS E 1 4 ? -6.837 14.682 46.596 1.00 17.28 4 HIS E N 1
ATOM 8546 C CA . HIS E 1 4 ? -7.657 14.484 45.422 1.00 17.01 4 HIS E CA 1
ATOM 8547 C C . HIS E 1 4 ? -9.134 14.725 45.731 1.00 17.80 4 HIS E C 1
ATOM 8548 O O . HIS E 1 4 ? -9.629 14.353 46.813 1.00 18.53 4 HIS E O 1
ATOM 8555 N N . THR E 1 5 ? -9.805 15.348 44.773 1.00 17.60 5 THR E N 1
ATOM 8556 C CA . THR E 1 5 ? -11.262 15.390 44.784 1.00 17.85 5 THR E CA 1
ATOM 8557 C C . THR E 1 5 ? -11.799 14.618 43.583 1.00 17.75 5 THR E C 1
ATOM 8558 O O . THR E 1 5 ? -11.215 14.630 42.518 1.00 17.16 5 THR E O 1
ATOM 8562 N N . ARG E 1 6 ? -12.925 13.949 43.778 1.00 18.89 6 ARG E N 1
ATOM 8563 C CA . ARG E 1 6 ? -13.546 13.167 42.715 1.00 18.54 6 ARG E CA 1
ATOM 8564 C C . ARG E 1 6 ? -14.075 14.033 41.582 1.00 18.84 6 ARG E C 1
ATOM 8565 O O . ARG E 1 6 ? -14.276 13.567 40.469 1.00 18.58 6 ARG E O 1
ATOM 8573 N N . LYS E 1 7 ? -14.315 15.303 41.881 1.00 18.94 7 LYS E N 1
ATOM 8574 C CA . LYS E 1 7 ? -14.759 16.237 40.867 1.00 19.34 7 LYS E CA 1
ATOM 8575 C C . LYS E 1 7 ? -13.654 16.525 39.847 1.00 18.52 7 LYS E C 1
ATOM 8576 O O . LYS E 1 7 ? -12.546 16.868 40.204 1.00 18.55 7 LYS E O 1
ATOM 8587 N N . LEU E 1 8 ? -13.979 16.396 38.568 1.00 18.13 8 LEU E N 1
ATOM 8588 C CA . LEU E 1 8 ? -13.053 16.696 37.490 1.00 17.52 8 LEU E CA 1
ATOM 8589 C C . LEU E 1 8 ? -12.803 18.194 37.381 1.00 17.51 8 LEU E C 1
ATOM 8590 O O . LEU E 1 8 ? -13.675 19.000 37.704 1.00 18.12 8 LEU E O 1
ATOM 8595 N N . GLN E 1 9 ? -11.629 18.582 36.904 1.00 17.02 9 GLN E N 1
ATOM 8596 C CA . GLN E 1 9 ? -11.384 19.981 36.686 1.00 17.71 9 GLN E CA 1
ATOM 8597 C C . GLN E 1 9 ? -12.410 20.609 35.751 1.00 17.86 9 GLN E C 1
ATOM 8598 O O . GLN E 1 9 ? -12.889 21.736 36.010 1.00 18.54 9 GLN E O 1
ATOM 8604 N N . TYR E 1 10 ? -12.727 19.912 34.675 1.00 17.88 10 TYR E N 1
ATOM 8605 C CA . TYR E 1 10 ? -13.667 20.396 33.664 1.00 17.89 10 TYR E CA 1
ATOM 8606 C C . TYR E 1 10 ? -14.323 19.181 33.022 1.00 18.11 10 TYR E C 1
ATOM 8607 O O . TYR E 1 10 ? -13.850 18.040 33.153 1.00 18.22 10 TYR E O 1
ATOM 8616 N N . ASN E 1 11 ? -15.461 19.399 32.394 1.00 18.20 11 ASN E N 1
ATOM 8617 C CA . ASN E 1 11 ? -16.194 18.327 31.764 1.00 18.57 11 ASN E CA 1
ATOM 8618 C C . ASN E 1 11 ? -15.319 17.420 30.934 1.00 18.22 11 ASN E C 1
ATOM 8619 O O . ASN E 1 11 ? -14.504 17.884 30.151 1.00 18.84 11 ASN E O 1
ATOM 8624 N N . ALA E 1 12 ? -15.535 16.115 31.091 1.00 17.35 12 ALA E N 1
ATOM 8625 C CA . ALA E 1 12 ? -14.801 15.123 30.304 1.00 17.91 12 ALA E CA 1
ATOM 8626 C C . ALA E 1 12 ? -15.759 13.992 29.894 1.00 18.22 12 ALA E C 1
ATOM 8627 O O . ALA E 1 12 ? -15.415 12.807 29.890 1.00 18.64 12 ALA E O 1
ATOM 8629 N N . LYS E 1 13 ? -16.986 14.367 29.559 1.00 18.24 13 LYS E N 1
ATOM 8630 C CA . LYS E 1 13 ? -17.997 13.404 29.154 1.00 18.29 13 LYS E CA 1
ATOM 8631 C C . LYS E 1 13 ? -18.441 13.682 27.743 1.00 18.05 13 LYS E C 1
ATOM 8632 O O . LYS E 1 13 ? -18.858 14.790 27.429 1.00 19.03 13 LYS E O 1
ATOM 8638 N N . PRO E 1 14 ? -18.412 12.681 26.882 1.00 17.69 14 PRO E N 1
ATOM 8639 C CA . PRO E 1 14 ? -18.861 12.840 25.511 1.00 17.79 14 PRO E CA 1
ATOM 8640 C C . PRO E 1 14 ? -20.376 12.696 25.455 1.00 19.05 14 PRO E C 1
ATOM 8641 O O . PRO E 1 14 ? -20.982 12.156 26.368 1.00 19.27 14 PRO E O 1
ATOM 8645 N N . ASP E 1 15 ? -20.959 13.135 24.361 1.00 20.44 15 ASP E N 1
ATOM 8646 C CA . ASP E 1 15 ? -22.380 12.912 24.160 1.00 21.50 15 ASP E CA 1
ATOM 8647 C C . ASP E 1 15 ? -22.629 11.450 23.858 1.00 22.26 15 ASP E C 1
ATOM 8648 O O . ASP E 1 15 ? -23.571 10.843 24.397 1.00 23.54 15 ASP E O 1
ATOM 8653 N N . ARG E 1 16 ? -21.754 10.882 23.015 1.00 21.76 16 ARG E N 1
ATOM 8654 C CA . ARG E 1 16 ? -21.907 9.516 22.551 1.00 21.90 16 ARG E CA 1
ATOM 8655 C C . ARG E 1 16 ? -20.610 8.735 22.552 1.00 20.92 16 ARG E C 1
ATOM 8656 O O . ARG E 1 16 ? -19.532 9.278 22.641 1.00 20.20 16 ARG E O 1
ATOM 8671 N N . SER E 1 17 ? -20.762 7.442 22.502 1.00 19.41 17 SER E N 1
ATOM 8672 C CA . SER E 1 17 ? -19.633 6.549 22.461 1.00 19.10 17 SER E CA 1
ATOM 8673 C C . SER E 1 17 ? -18.935 6.649 21.101 1.00 18.26 17 SER E C 1
ATOM 8674 O O . SER E 1 17 ? -19.547 6.956 20.074 1.00 19.03 17 SER E O 1
ATOM 8679 N N . ASP E 1 18 ? -17.612 6.422 21.104 1.00 17.11 18 ASP E N 1
ATOM 8680 C CA . ASP E 1 18 ? -16.836 6.453 19.874 1.00 16.52 18 ASP E CA 1
ATOM 8681 C C . ASP E 1 18 ? -15.467 5.837 20.161 1.00 16.80 18 ASP E C 1
ATOM 8682 O O . ASP E 1 18 ? -14.547 6.516 20.617 1.00 16.27 18 ASP E O 1
ATOM 8687 N N . PRO E 1 19 ? -15.353 4.531 19.985 1.00 16.49 19 PRO E N 1
ATOM 8688 C CA . PRO E 1 19 ? -14.120 3.836 20.366 1.00 15.65 19 PRO E CA 1
ATOM 8689 C C . PRO E 1 19 ? -12.919 4.167 19.470 1.00 15.11 19 PRO E C 1
ATOM 8690 O O . PRO E 1 19 ? -11.784 3.934 19.870 1.00 15.69 19 PRO E O 1
ATOM 8694 N N . ILE E 1 20 ? -13.158 4.707 18.292 1.00 14.92 20 ILE E N 1
ATOM 8695 C CA . ILE E 1 20 ? -12.093 5.174 17.429 1.00 15.42 20 ILE E CA 1
ATOM 8696 C C . ILE E 1 20 ? -11.501 6.446 17.995 1.00 15.38 20 ILE E C 1
ATOM 8697 O O . ILE E 1 20 ? -10.287 6.610 18.061 1.00 15.06 20 ILE E O 1
ATOM 8702 N N . MET E 1 21 ? -12.362 7.341 18.462 1.00 14.97 21 MET E N 1
ATOM 8703 C CA . MET E 1 21 ? -11.903 8.550 19.094 1.00 14.98 21 MET E CA 1
ATOM 8704 C C . MET E 1 21 ? -11.218 8.223 20.398 1.00 15.12 21 MET E C 1
ATOM 8705 O O . MET E 1 21 ? -10.245 8.888 20.772 1.00 15.31 21 MET E O 1
ATOM 8710 N N . ALA E 1 22 ? -11.706 7.200 21.091 1.00 14.17 22 ALA E N 1
ATOM 8711 C CA . ALA E 1 22 ? -11.019 6.765 22.312 1.00 14.27 22 ALA E CA 1
ATOM 8712 C C . ALA E 1 22 ? -9.565 6.416 22.034 1.00 13.70 22 ALA E C 1
ATOM 8713 O O . ALA E 1 22 ? -8.656 6.794 22.790 1.00 14.12 22 ALA E O 1
ATOM 8715 N N . ARG E 1 23 ? -9.378 5.643 20.966 1.00 13.95 23 ARG E N 1
ATOM 8716 C CA . ARG E 1 23 ? -8.028 5.276 20.539 1.00 13.64 23 ARG E CA 1
ATOM 8717 C C . ARG E 1 23 ? -7.188 6.526 20.194 1.00 13.87 23 ARG E C 1
ATOM 8718 O O . ARG E 1 23 ? -6.034 6.612 20.594 1.00 13.87 23 ARG E O 1
ATOM 8726 N N . ARG E 1 24 ? -7.759 7.509 19.497 1.00 14.26 24 ARG E N 1
ATOM 8727 C CA . ARG E 1 24 ? -6.997 8.728 19.169 1.00 14.42 24 ARG E CA 1
ATOM 8728 C C . ARG E 1 24 ? -6.568 9.420 20.429 1.00 13.86 24 ARG E C 1
ATOM 8729 O O . ARG E 1 24 ? -5.456 9.895 20.526 1.00 14.39 24 ARG E O 1
ATOM 8737 N N . LEU E 1 25 ? -7.483 9.528 21.373 1.00 14.19 25 LEU E N 1
ATOM 8738 C CA . LEU E 1 25 ? -7.227 10.240 22.600 1.00 14.65 25 LEU E CA 1
ATOM 8739 C C . LEU E 1 25 ? -6.166 9.576 23.473 1.00 14.24 25 LEU E C 1
ATOM 8740 O O . LEU E 1 25 ? -5.642 10.209 24.394 1.00 14.72 25 LEU E O 1
ATOM 8745 N N . GLN E 1 26 ? -5.850 8.315 23.175 1.00 14.22 26 GLN E N 1
ATOM 8746 C CA . GLN E 1 26 ? -4.719 7.731 23.877 1.00 13.99 26 GLN E CA 1
ATOM 8747 C C . GLN E 1 26 ? -3.414 8.498 23.611 1.00 13.92 26 GLN E C 1
ATOM 8748 O O . GLN E 1 26 ? -2.505 8.427 24.416 1.00 14.23 26 GLN E O 1
ATOM 8754 N N . GLU E 1 27 ? -3.338 9.255 22.539 1.00 13.98 27 GLU E N 1
ATOM 8755 C CA . GLU E 1 27 ? -2.155 10.068 22.293 1.00 13.79 27 GLU E CA 1
ATOM 8756 C C . GLU E 1 27 ? -2.027 11.101 23.416 1.00 14.50 27 GLU E C 1
ATOM 8757 O O . GLU E 1 27 ? -0.946 11.385 23.865 1.00 15.38 27 GLU E O 1
ATOM 8763 N N . SER E 1 28 ? -3.146 11.690 23.813 1.00 15.02 28 SER E N 1
ATOM 8764 C CA . SER E 1 28 ? -3.146 12.719 24.839 1.00 16.31 28 SER E CA 1
ATOM 8765 C C . SER E 1 28 ? -2.905 12.145 26.213 1.00 16.29 28 SER E C 1
ATOM 8766 O O . SER E 1 28 ? -2.549 12.888 27.127 1.00 18.40 28 SER E O 1
ATOM 8769 N N . LEU E 1 29 ? -3.169 10.853 26.401 1.00 16.25 29 LEU E N 1
ATOM 8770 C CA . LEU E 1 29 ? -2.957 10.250 27.700 1.00 16.31 29 LEU E CA 1
ATOM 8771 C C . LEU E 1 29 ? -1.541 9.658 27.776 1.00 16.37 29 LEU E C 1
ATOM 8772 O O . LEU E 1 29 ? -0.729 10.045 28.623 1.00 17.06 29 LEU E O 1
ATOM 8777 N N . GLY E 1 30 ? -1.242 8.713 26.899 1.00 16.11 30 GLY E N 1
ATOM 8778 C CA . GLY E 1 30 ? 0.005 7.968 26.917 1.00 15.86 30 GLY E CA 1
ATOM 8779 C C . GLY E 1 30 ? 1.053 8.325 25.888 1.00 15.92 30 GLY E C 1
ATOM 8780 O O . GLY E 1 30 ? 2.093 7.685 25.829 1.00 15.38 30 GLY E O 1
ATOM 8781 N N . GLY E 1 31 ? 0.811 9.348 25.072 1.00 14.69 31 GLY E N 1
ATOM 8782 C CA . GLY E 1 31 ? 1.715 9.704 24.010 1.00 14.66 31 GLY E CA 1
ATOM 8783 C C . GLY E 1 31 ? 2.869 10.603 24.393 1.00 14.30 31 GLY E C 1
ATOM 8784 O O . GLY E 1 31 ? 2.924 11.173 25.461 1.00 14.47 31 GLY E O 1
ATOM 8785 N N . GLN E 1 32 ? 3.812 10.672 23.470 1.00 14.26 32 GLN E N 1
ATOM 8786 C CA . GLN E 1 32 ? 5.040 11.460 23.571 1.00 14.95 32 GLN E CA 1
ATOM 8787 C C . GLN E 1 32 ? 4.829 12.837 24.178 1.00 14.52 32 GLN E C 1
ATOM 8788 O O . GLN E 1 32 ? 5.541 13.248 25.086 1.00 14.77 32 GLN E O 1
ATOM 8794 N N . TRP E 1 33 ? 3.860 13.569 23.628 1.00 14.77 33 TRP E N 1
ATOM 8795 C CA . TRP E 1 33 ? 3.626 14.951 24.064 1.00 15.19 33 TRP E CA 1
ATOM 8796 C C . TRP E 1 33 ? 2.334 15.117 24.871 1.00 15.03 33 TRP E C 1
ATOM 8797 O O . TRP E 1 33 ? 1.826 16.236 25.049 1.00 16.78 33 TRP E O 1
ATOM 8808 N N . GLY E 1 34 ? 1.814 14.015 25.388 1.00 14.98 34 GLY E N 1
ATOM 8809 C CA . GLY E 1 34 ? 0.560 14.066 26.108 1.00 14.70 34 GLY E CA 1
ATOM 8810 C C . GLY E 1 34 ? 0.643 14.525 27.556 1.00 14.74 34 GLY E C 1
ATOM 8811 O O . GLY E 1 34 ? 1.675 15.024 28.041 1.00 14.83 34 GLY E O 1
ATOM 8812 N N . GLU E 1 35 ? -0.485 14.388 28.237 1.00 14.69 35 GLU E N 1
ATOM 8813 C CA . GLU E 1 35 ? -0.655 14.962 29.556 1.00 15.44 35 GLU E CA 1
ATOM 8814 C C . GLU E 1 35 ? 0.242 14.308 30.582 1.00 14.85 35 GLU E C 1
ATOM 8815 O O . GLU E 1 35 ? 0.645 14.970 31.533 1.00 15.41 35 GLU E O 1
ATOM 8826 N N . THR E 1 36 ? 0.514 13.019 30.433 1.00 15.16 36 THR E N 1
ATOM 8827 C CA . THR E 1 36 ? 1.421 12.336 31.380 1.00 15.05 36 THR E CA 1
ATOM 8828 C C . THR E 1 36 ? 2.828 12.910 31.221 1.00 15.02 36 THR E C 1
ATOM 8829 O O . THR E 1 36 ? 3.539 13.153 32.214 1.00 14.98 36 THR E O 1
ATOM 8833 N N . THR E 1 37 ? 3.198 13.211 29.988 1.00 14.68 37 THR E N 1
ATOM 8834 C CA . THR E 1 37 ? 4.498 13.884 29.773 1.00 14.18 37 THR E CA 1
ATOM 8835 C C . THR E 1 37 ? 4.552 15.239 30.467 1.00 14.11 37 THR E C 1
ATOM 8836 O O . THR E 1 37 ? 5.539 15.599 31.094 1.00 14.23 37 THR E O 1
ATOM 8840 N N . GLY E 1 38 ? 3.473 15.995 30.356 1.00 14.20 38 GLY E N 1
ATOM 8841 C CA . GLY E 1 38 ? 3.404 17.303 31.001 1.00 14.79 38 GLY E CA 1
ATOM 8842 C C . GLY E 1 38 ? 3.495 17.158 32.496 1.00 14.84 38 GLY E C 1
ATOM 8843 O O . GLY E 1 38 ? 4.278 17.834 33.157 1.00 15.39 38 GLY E O 1
ATOM 8844 N N . MET E 1 39 ? 2.643 16.288 33.026 1.00 15.23 39 MET E N 1
ATOM 8845 C CA . MET E 1 39 ? 2.614 16.048 34.441 1.00 15.39 39 MET E CA 1
ATOM 8846 C C . MET E 1 39 ? 3.998 15.695 34.996 1.00 15.47 39 MET E C 1
ATOM 8847 O O . MET E 1 39 ? 4.469 16.336 35.955 1.00 15.72 39 MET E O 1
ATOM 8856 N N . MET E 1 40 ? 4.657 14.690 34.410 1.00 14.54 40 MET E N 1
ATOM 8857 C CA . MET E 1 40 ? 5.906 14.217 34.953 1.00 14.75 40 MET E CA 1
ATOM 8858 C C . MET E 1 40 ? 7.067 15.169 34.694 1.00 14.26 40 MET E C 1
ATOM 8859 O O . MET E 1 40 ? 7.966 15.300 35.535 1.00 14.48 40 MET E O 1
ATOM 8864 N N . SER E 1 41 ? 7.019 15.882 33.579 1.00 14.23 41 SER E N 1
ATOM 8865 C CA . SER E 1 41 ? 8.049 16.865 33.290 1.00 14.26 41 SER E CA 1
ATOM 8866 C C . SER E 1 41 ? 7.950 18.035 34.265 1.00 13.82 41 SER E C 1
ATOM 8867 O O . SER E 1 41 ? 8.952 18.453 34.852 1.00 13.91 41 SER E O 1
ATOM 8870 N N . PHE E 1 42 ? 6.765 18.592 34.413 1.00 13.93 42 PHE E N 1
ATOM 8871 C CA . PHE E 1 42 ? 6.656 19.798 35.218 1.00 14.16 42 PHE E CA 1
ATOM 8872 C C . PHE E 1 42 ? 6.845 19.480 36.700 1.00 14.27 42 PHE E C 1
ATOM 8873 O O . PHE E 1 42 ? 7.484 20.252 37.424 1.00 14.64 42 PHE E O 1
ATOM 8881 N N . LEU E 1 43 ? 6.309 18.349 37.176 1.00 14.28 43 LEU E N 1
ATOM 8882 C CA . LEU E 1 43 ? 6.564 17.954 38.566 1.00 14.59 43 LEU E CA 1
ATOM 8883 C C . LEU E 1 43 ? 8.040 17.661 38.797 1.00 14.69 43 LEU E C 1
ATOM 8884 O O . LEU E 1 43 ? 8.595 18.123 39.781 1.00 14.68 43 LEU E O 1
ATOM 8889 N N . SER E 1 44 ? 8.692 16.893 37.919 1.00 15.15 44 SER E N 1
ATOM 8890 C CA . SER E 1 44 ? 10.095 16.570 38.164 1.00 14.83 44 SER E CA 1
ATOM 8891 C C . SER E 1 44 ? 10.957 17.828 38.154 1.00 14.76 44 SER E C 1
ATOM 8892 O O . SER E 1 44 ? 11.800 17.996 39.043 1.00 14.67 44 SER E O 1
ATOM 8895 N N . GLN E 1 45 ? 10.706 18.733 37.212 1.00 14.45 45 GLN E N 1
ATOM 8896 C CA . GLN E 1 45 ? 11.433 20.002 37.167 1.00 14.56 45 GLN E CA 1
ATOM 8897 C C . GLN E 1 45 ? 11.134 20.843 38.398 1.00 14.26 45 GLN E C 1
ATOM 8898 O O . GLN E 1 45 ? 12.020 21.486 38.969 1.00 15.46 45 GLN E O 1
ATOM 8904 N N . GLY E 1 46 ? 9.876 20.837 38.812 1.00 15.05 46 GLY E N 1
ATOM 8905 C CA . GLY E 1 46 ? 9.487 21.618 39.967 1.00 15.41 46 GLY E CA 1
ATOM 8906 C C . GLY E 1 46 ? 10.169 21.135 41.213 1.00 15.11 46 GLY E C 1
ATOM 8907 O O . GLY E 1 46 ? 10.652 21.924 42.017 1.00 16.14 46 GLY E O 1
ATOM 8908 N N . TRP E 1 47 ? 10.226 19.826 41.384 1.00 16.17 47 TRP E N 1
ATOM 8909 C CA . TRP E 1 47 ? 10.858 19.275 42.560 1.00 15.53 47 TRP E CA 1
ATOM 8910 C C . TRP E 1 47 ? 12.360 19.527 42.506 1.00 15.90 47 TRP E C 1
ATOM 8911 O O . TRP E 1 47 ? 12.984 19.712 43.555 1.00 17.86 47 TRP E O 1
ATOM 8922 N N . ALA E 1 48 ? 12.933 19.536 41.310 1.00 15.60 48 ALA E N 1
ATOM 8923 C CA . ALA E 1 48 ? 14.366 19.711 41.132 1.00 15.45 48 ALA E CA 1
ATOM 8924 C C . ALA E 1 48 ? 14.822 21.143 41.359 1.00 15.84 48 ALA E C 1
ATOM 8925 O O . ALA E 1 48 ? 15.992 21.389 41.647 1.00 18.41 48 ALA E O 1
ATOM 8927 N N . SER E 1 49 ? 13.945 22.114 41.172 1.00 15.78 49 SER E N 1
ATOM 8928 C CA . SER E 1 49 ? 14.436 23.479 41.234 1.00 15.78 49 SER E CA 1
ATOM 8929 C C . SER E 1 49 ? 14.888 23.906 42.625 1.00 16.16 49 SER E C 1
ATOM 8930 O O . SER E 1 49 ? 14.223 23.635 43.614 1.00 16.83 49 SER E O 1
ATOM 8933 N N . THR E 1 50 ? 16.011 24.607 42.640 1.00 16.81 50 THR E N 1
ATOM 8934 C CA . THR E 1 50 ? 16.530 25.263 43.841 1.00 16.37 50 THR E CA 1
ATOM 8935 C C . THR E 1 50 ? 16.546 26.785 43.650 1.00 17.36 50 THR E C 1
ATOM 8936 O O . THR E 1 50 ? 17.144 27.512 44.433 1.00 18.35 50 THR E O 1
ATOM 8940 N N . GLY E 1 51 ? 15.884 27.237 42.603 1.00 17.01 51 GLY E N 1
ATOM 8941 C CA . GLY E 1 51 ? 15.940 28.628 42.197 1.00 17.90 51 GLY E CA 1
ATOM 8942 C C . GLY E 1 51 ? 14.728 29.438 42.564 1.00 17.28 51 GLY E C 1
ATOM 8943 O O . GLY E 1 51 ? 14.011 29.163 43.517 1.00 19.17 51 GLY E O 1
ATOM 8944 N N . ALA E 1 52 ? 14.453 30.422 41.734 1.00 16.99 52 ALA E N 1
ATOM 8945 C CA . ALA E 1 52 ? 13.367 31.342 42.056 1.00 16.78 52 ALA E CA 1
ATOM 8946 C C . ALA E 1 52 ? 12.036 30.643 42.308 1.00 16.92 52 ALA E C 1
ATOM 8947 O O . ALA E 1 52 ? 11.596 29.827 41.502 1.00 17.00 52 ALA E O 1
ATOM 8949 N N . GLU E 1 53 ? 11.365 31.029 43.382 1.00 17.47 53 GLU E N 1
ATOM 8950 C CA . GLU E 1 53 ? 10.058 30.470 43.708 1.00 17.81 53 GLU E CA 1
ATOM 8951 C C . GLU E 1 53 ? 9.026 30.777 42.631 1.00 18.04 53 GLU E C 1
ATOM 8952 O O . GLU E 1 53 ? 8.098 30.005 42.431 1.00 17.62 53 GLU E O 1
ATOM 8958 N N . LYS E 1 54 ? 9.166 31.903 41.946 1.00 17.93 54 LYS E N 1
ATOM 8959 C CA . LYS E 1 54 ? 8.231 32.224 40.871 1.00 18.00 54 LYS E CA 1
ATOM 8960 C C . LYS E 1 54 ? 8.091 31.038 39.915 1.00 17.19 54 LYS E C 1
ATOM 8961 O O . LYS E 1 54 ? 6.992 30.679 39.488 1.00 17.57 54 LYS E O 1
ATOM 8967 N N . TYR E 1 55 ? 9.226 30.452 39.554 1.00 16.50 55 TYR E N 1
ATOM 8968 C CA . TYR E 1 55 ? 9.255 29.368 38.551 1.00 16.00 55 TYR E CA 1
ATOM 8969 C C . TYR E 1 55 ? 9.068 27.998 39.159 1.00 15.41 55 TYR E C 1
ATOM 8970 O O . TYR E 1 55 ? 8.406 27.156 38.552 1.00 16.05 55 TYR E O 1
ATOM 8979 N N . LYS E 1 56 ? 9.634 27.759 40.335 1.00 16.20 56 LYS E N 1
ATOM 8980 C CA . LYS E 1 56 ? 9.430 26.497 41.020 1.00 15.94 56 LYS E CA 1
ATOM 8981 C C . LYS E 1 56 ? 7.937 26.265 41.294 1.00 16.10 56 LYS E C 1
ATOM 8982 O O . LYS E 1 56 ? 7.404 25.191 41.005 1.00 16.62 56 LYS E O 1
ATOM 8988 N N . ASP E 1 57 ? 7.272 27.284 41.824 1.00 16.20 57 ASP E N 1
ATOM 8989 C CA . ASP E 1 57 ? 5.859 27.200 42.110 1.00 15.80 57 ASP E CA 1
ATOM 8990 C C . ASP E 1 57 ? 5.076 27.071 40.799 1.00 15.61 57 ASP E C 1
ATOM 8991 O O . ASP E 1 57 ? 4.123 26.319 40.730 1.00 16.43 57 ASP E O 1
ATOM 8996 N N . LEU E 1 58 ? 5.440 27.811 39.765 1.00 15.75 58 LEU E N 1
ATOM 8997 C CA . LEU E 1 58 ? 4.730 27.692 38.502 1.00 15.99 58 LEU E CA 1
ATOM 8998 C C . LEU E 1 58 ? 4.774 26.240 38.008 1.00 15.70 58 LEU E C 1
ATOM 8999 O O . LEU E 1 58 ? 3.800 25.724 37.504 1.00 17.00 58 LEU E O 1
ATOM 9004 N N . LEU E 1 59 ? 5.937 25.624 38.117 1.00 15.49 59 LEU E N 1
ATOM 9005 C CA . LEU E 1 59 ? 6.069 24.269 37.652 1.00 14.91 59 LEU E CA 1
ATOM 9006 C C . LEU E 1 59 ? 5.214 23.306 38.459 1.00 15.01 59 LEU E C 1
ATOM 9007 O O . LEU E 1 59 ? 4.586 22.398 37.894 1.00 15.08 59 LEU E O 1
ATOM 9012 N N . LEU E 1 60 ? 5.176 23.471 39.787 1.00 15.67 60 LEU E N 1
ATOM 9013 C CA . LEU E 1 60 ? 4.383 22.589 40.620 1.00 15.43 60 LEU E CA 1
ATOM 9014 C C . LEU E 1 60 ? 2.903 22.857 40.421 1.00 15.61 60 LEU E C 1
ATOM 9015 O O . LEU E 1 60 ? 2.116 21.950 40.396 1.00 16.39 60 LEU E O 1
ATOM 9020 N N . ASP E 1 61 ? 2.528 24.125 40.261 1.00 16.06 61 ASP E N 1
ATOM 9021 C CA . ASP E 1 61 ? 1.160 24.473 39.933 1.00 16.89 61 ASP E CA 1
ATOM 9022 C C . ASP E 1 61 ? 0.731 23.709 38.667 1.00 16.63 61 ASP E C 1
ATOM 9023 O O . ASP E 1 61 ? -0.322 23.086 38.625 1.00 16.54 61 ASP E O 1
ATOM 9028 N N . THR E 1 62 ? 1.537 23.805 37.629 1.00 15.88 62 THR E N 1
ATOM 9029 C CA . THR E 1 62 ? 1.111 23.312 36.309 1.00 16.14 62 THR E CA 1
ATOM 9030 C C . THR E 1 62 ? 1.185 21.791 36.303 1.00 15.79 62 THR E C 1
ATOM 9031 O O . THR E 1 62 ? 0.338 21.133 35.716 1.00 15.89 62 THR E O 1
ATOM 9035 N N . GLY E 1 63 ? 2.229 21.228 36.899 1.00 14.95 63 GLY E N 1
ATOM 9036 C CA . GLY E 1 63 ? 2.297 19.769 36.940 1.00 14.84 63 GLY E CA 1
ATOM 9037 C C . GLY E 1 63 ? 1.113 19.149 37.641 1.00 14.94 63 GLY E C 1
ATOM 9038 O O . GLY E 1 63 ? 0.589 18.106 37.232 1.00 14.77 63 GLY E O 1
ATOM 9039 N N . THR E 1 64 ? 0.674 19.811 38.707 1.00 16.29 64 THR E N 1
ATOM 9040 C CA . THR E 1 64 ? -0.484 19.366 39.449 1.00 15.80 64 THR E CA 1
ATOM 9041 C C . THR E 1 64 ? -1.747 19.477 38.592 1.00 16.22 64 THR E C 1
ATOM 9042 O O . THR E 1 64 ? -2.597 18.585 38.591 1.00 16.21 64 THR E O 1
ATOM 9046 N N . GLU E 1 65 ? -1.873 20.581 37.872 1.00 16.13 65 GLU E N 1
ATOM 9047 C CA . GLU E 1 65 ? -2.972 20.734 36.927 1.00 15.71 65 GLU E CA 1
ATOM 9048 C C . GLU E 1 65 ? -2.947 19.628 35.868 1.00 15.53 65 GLU E C 1
ATOM 9049 O O . GLU E 1 65 ? -3.983 19.094 35.515 1.00 16.12 65 GLU E O 1
ATOM 9055 N N . GLU E 1 66 ? -1.765 19.289 35.366 1.00 15.56 66 GLU E N 1
ATOM 9056 C CA . GLU E 1 66 ? -1.710 18.254 34.342 1.00 15.53 66 GLU E CA 1
ATOM 9057 C C . GLU E 1 66 ? -2.230 16.922 34.861 1.00 15.13 66 GLU E C 1
ATOM 9058 O O . GLU E 1 66 ? -2.777 16.139 34.073 1.00 15.34 66 GLU E O 1
ATOM 9064 N N . MET E 1 67 ? -2.042 16.629 36.144 1.00 15.79 67 MET E N 1
ATOM 9065 C CA . MET E 1 67 ? -2.634 15.429 36.725 1.00 16.14 67 MET E CA 1
ATOM 9066 C C . MET E 1 67 ? -4.166 15.442 36.562 1.00 15.63 67 MET E C 1
ATOM 9067 O O . MET E 1 67 ? -4.764 14.393 36.345 1.00 15.22 67 MET E O 1
ATOM 9076 N N . ALA E 1 68 ? -4.780 16.618 36.686 1.00 15.42 68 ALA E N 1
ATOM 9077 C CA . ALA E 1 68 ? -6.216 16.742 36.464 1.00 15.70 68 ALA E CA 1
ATOM 9078 C C . ALA E 1 68 ? -6.548 16.386 35.028 1.00 15.55 68 ALA E C 1
ATOM 9079 O O . ALA E 1 68 ? -7.608 15.813 34.746 1.00 15.66 68 ALA E O 1
ATOM 9081 N N . HIS E 1 69 ? -5.656 16.774 34.130 1.00 15.36 69 HIS E N 1
ATOM 9082 C CA . HIS E 1 69 ? -5.903 16.505 32.707 1.00 15.14 69 HIS E CA 1
ATOM 9083 C C . HIS E 1 69 ? -5.704 15.019 32.385 1.00 15.27 69 HIS E C 1
ATOM 9084 O O . HIS E 1 69 ? -6.455 14.446 31.587 1.00 15.85 69 HIS E O 1
ATOM 9091 N N . VAL E 1 70 ? -4.730 14.387 33.041 1.00 15.03 70 VAL E N 1
ATOM 9092 C CA . VAL E 1 70 ? -4.573 12.937 32.912 1.00 15.35 70 VAL E CA 1
ATOM 9093 C C . VAL E 1 70 ? -5.875 12.248 33.337 1.00 14.93 70 VAL E C 1
ATOM 9094 O O . VAL E 1 70 ? -6.362 11.324 32.664 1.00 15.52 70 VAL E O 1
ATOM 9098 N N . GLU E 1 71 ? -6.452 12.712 34.448 1.00 15.35 71 GLU E N 1
ATOM 9099 C CA . GLU E 1 71 ? -7.707 12.165 34.959 1.00 15.49 71 GLU E CA 1
ATOM 9100 C C . GLU E 1 71 ? -8.847 12.369 33.935 1.00 15.92 71 GLU E C 1
ATOM 9101 O O . GLU E 1 71 ? -9.645 11.457 33.655 1.00 15.79 71 GLU E O 1
ATOM 9107 N N . MET E 1 72 ? -8.925 13.580 33.384 1.00 15.63 72 MET E N 1
ATOM 9108 C CA . MET E 1 72 ? -9.950 13.908 32.379 1.00 15.73 72 MET E CA 1
ATOM 9109 C C . MET E 1 72 ? -9.832 13.037 31.150 1.00 15.51 72 MET E C 1
ATOM 9110 O O . MET E 1 72 ? -10.825 12.499 30.677 1.00 16.00 72 MET E O 1
ATOM 9115 N N . ILE E 1 73 ? -8.633 12.880 30.613 1.00 15.00 73 ILE E N 1
ATOM 9116 C CA . ILE E 1 73 ? -8.526 12.088 29.387 1.00 14.73 73 ILE E CA 1
ATOM 9117 C C . ILE E 1 73 ? -8.869 10.635 29.681 1.00 14.32 73 ILE E C 1
ATOM 9118 O O . ILE E 1 73 ? -9.530 9.971 28.892 1.00 15.09 73 ILE E O 1
ATOM 9123 N N . SER E 1 74 ? -8.381 10.125 30.800 1.00 15.10 74 SER E N 1
ATOM 9124 C CA . SER E 1 74 ? -8.667 8.761 31.218 1.00 15.19 74 SER E CA 1
ATOM 9125 C C . SER E 1 74 ? -10.163 8.546 31.334 1.00 15.12 74 SER E C 1
ATOM 9126 O O . SER E 1 74 ? -10.685 7.503 30.919 1.00 16.12 74 SER E O 1
ATOM 9129 N N . THR E 1 75 ? -10.846 9.523 31.895 1.00 15.33 75 THR E N 1
ATOM 9130 C CA . THR E 1 75 ? -12.287 9.469 32.046 1.00 15.15 75 THR E CA 1
ATOM 9131 C C . THR E 1 75 ? -13.004 9.535 30.696 1.00 14.79 75 THR E C 1
ATOM 9132 O O . THR E 1 75 ? -13.919 8.727 30.437 1.00 15.20 75 THR E O 1
ATOM 9136 N N . MET E 1 76 ? -12.607 10.468 29.840 1.00 15.22 76 MET E N 1
ATOM 9137 C CA . MET E 1 76 ? -13.215 10.603 28.539 1.00 15.36 76 MET E CA 1
ATOM 9138 C C . MET E 1 76 ? -13.082 9.310 27.765 1.00 15.11 76 MET E C 1
ATOM 9139 O O . MET E 1 76 ? -14.021 8.869 27.103 1.00 15.68 76 MET E O 1
ATOM 9144 N N . ILE E 1 77 ? -11.913 8.694 27.824 1.00 14.38 77 ILE E N 1
ATOM 9145 C CA . ILE E 1 77 ? -11.695 7.451 27.104 1.00 14.79 77 ILE E CA 1
ATOM 9146 C C . ILE E 1 77 ? -12.641 6.368 27.603 1.00 14.69 77 ILE E C 1
ATOM 9147 O O . ILE E 1 77 ? -13.227 5.644 26.788 1.00 14.58 77 ILE E O 1
ATOM 9152 N N . GLY E 1 78 ? -12.794 6.234 28.927 1.00 15.37 78 GLY E N 1
ATOM 9153 C CA . GLY E 1 78 ? -13.735 5.286 29.490 1.00 15.66 78 GLY E CA 1
ATOM 9154 C C . GLY E 1 78 ? -15.150 5.513 28.975 1.00 14.59 78 GLY E C 1
ATOM 9155 O O . GLY E 1 78 ? -15.822 4.584 28.571 1.00 15.24 78 GLY E O 1
ATOM 9156 N N . TYR E 1 79 ? -15.583 6.763 28.941 1.00 15.10 79 TYR E N 1
ATOM 9157 C CA . TYR E 1 79 ? -16.920 7.015 28.448 1.00 15.53 79 TYR E CA 1
ATOM 9158 C C . TYR E 1 79 ? -17.035 6.666 26.971 1.00 15.29 79 TYR E C 1
ATOM 9159 O O . TYR E 1 79 ? -18.042 6.109 26.534 1.00 16.16 79 TYR E O 1
ATOM 9168 N N . LEU E 1 80 ? -15.998 7.003 26.197 1.00 14.98 80 LEU E N 1
ATOM 9169 C CA . LEU E 1 80 ? -16.017 6.785 24.753 1.00 15.44 80 LEU E CA 1
ATOM 9170 C C . LEU E 1 80 ? -16.019 5.309 24.391 1.00 15.43 80 LEU E C 1
ATOM 9171 O O . LEU E 1 80 ? -16.433 4.982 23.292 1.00 15.86 80 LEU E O 1
ATOM 9176 N N . LEU E 1 81 ? -15.571 4.447 25.306 1.00 15.95 81 LEU E N 1
ATOM 9177 C CA . LEU E 1 81 ? -15.508 3.001 25.107 1.00 15.53 81 LEU E CA 1
ATOM 9178 C C . LEU E 1 81 ? -16.774 2.289 25.547 1.00 15.83 81 LEU E C 1
ATOM 9179 O O . LEU E 1 81 ? -16.877 1.069 25.374 1.00 17.15 81 LEU E O 1
ATOM 9184 N N . GLU E 1 82 ? -17.757 3.019 26.073 1.00 16.36 82 GLU E N 1
ATOM 9185 C CA . GLU E 1 82 ? -18.990 2.366 26.476 1.00 16.89 82 GLU E CA 1
ATOM 9186 C C . GLU E 1 82 ? -19.620 1.699 25.263 1.00 17.15 82 GLU E C 1
ATOM 9187 O O . GLU E 1 82 ? -19.673 2.255 24.179 1.00 17.39 82 GLU E O 1
ATOM 9193 N N . ASP E 1 83 ? -20.074 0.465 25.472 1.00 17.96 83 ASP E N 1
ATOM 9194 C CA . ASP E 1 83 ? -20.753 -0.313 24.443 1.00 19.43 83 ASP E CA 1
ATOM 9195 C C . ASP E 1 83 ? -19.911 -0.588 23.212 1.00 18.23 83 ASP E C 1
ATOM 9196 O O . ASP E 1 83 ? -20.447 -0.951 22.156 1.00 19.01 83 ASP E O 1
ATOM 9205 N N . ALA E 1 84 ? -18.594 -0.446 23.305 1.00 16.76 84 ALA E N 1
ATOM 9206 C CA . ALA E 1 84 ? -17.782 -0.676 22.143 1.00 16.16 84 ALA E CA 1
ATOM 9207 C C . ALA E 1 84 ? -17.831 -2.131 21.705 1.00 14.79 84 ALA E C 1
ATOM 9208 O O . ALA E 1 84 ? -17.937 -3.015 22.512 1.00 16.35 84 ALA E O 1
ATOM 9210 N N . PRO E 1 85 ? -17.767 -2.396 20.414 1.00 14.46 85 PRO E N 1
ATOM 9211 C CA . PRO E 1 85 ? -17.835 -3.780 19.951 1.00 14.91 85 PRO E CA 1
ATOM 9212 C C . PRO E 1 85 ? -16.535 -4.531 20.136 1.00 14.76 85 PRO E C 1
ATOM 9213 O O . PRO E 1 85 ? -15.464 -3.985 19.874 1.00 14.22 85 PRO E O 1
ATOM 9217 N N . PHE E 1 86 ? -16.637 -5.805 20.506 1.00 14.45 86 PHE E N 1
ATOM 9218 C CA . PHE E 1 86 ? -15.437 -6.599 20.690 1.00 14.24 86 PHE E CA 1
ATOM 9219 C C . PHE E 1 86 ? -15.578 -8.087 20.385 1.00 13.91 86 PHE E C 1
ATOM 9220 O O . PHE E 1 86 ? -14.600 -8.818 20.449 1.00 14.46 86 PHE E O 1
ATOM 9228 N N . GLY E 1 87 ? -16.749 -8.545 19.943 1.00 14.39 87 GLY E N 1
ATOM 9229 C CA . GLY E 1 87 ? -16.907 -9.941 19.665 1.00 15.20 87 GLY E CA 1
ATOM 9230 C C . GLY E 1 87 ? -18.115 -10.264 18.825 1.00 15.43 87 GLY E C 1
ATOM 9231 O O . GLY E 1 87 ? -18.825 -9.362 18.405 1.00 14.74 87 GLY E O 1
ATOM 9232 N N . PRO E 1 88 ? -18.312 -11.549 18.564 1.00 15.40 88 PRO E N 1
ATOM 9233 C CA . PRO E 1 88 ? -19.401 -11.992 17.715 1.00 16.04 88 PRO E CA 1
ATOM 9234 C C . PRO E 1 88 ? -20.777 -11.466 18.108 1.00 15.36 88 PRO E C 1
ATOM 9235 O O . PRO E 1 88 ? -21.560 -11.190 17.198 1.00 15.87 88 PRO E O 1
ATOM 9239 N N . GLU E 1 89 ? -21.077 -11.322 19.382 1.00 15.66 89 GLU E N 1
ATOM 9240 C CA . GLU E 1 89 ? -22.404 -10.841 19.755 1.00 16.26 89 GLU E CA 1
ATOM 9241 C C . GLU E 1 89 ? -22.630 -9.422 19.209 1.00 16.37 89 GLU E C 1
ATOM 9242 O O . GLU E 1 89 ? -23.728 -9.071 18.805 1.00 15.92 89 GLU E O 1
ATOM 9248 N N . ASP E 1 90 ? -21.582 -8.603 19.186 1.00 15.57 90 ASP E N 1
ATOM 9249 C CA . ASP E 1 90 ? -21.729 -7.258 18.662 1.00 15.36 90 ASP E CA 1
ATOM 9250 C C . ASP E 1 90 ? -21.930 -7.258 17.178 1.00 15.10 90 ASP E C 1
ATOM 9251 O O . ASP E 1 90 ? -22.697 -6.453 16.659 1.00 15.15 90 ASP E O 1
ATOM 9256 N N . LEU E 1 91 ? -21.239 -8.144 16.468 1.00 15.65 91 LEU E N 1
ATOM 9257 C CA . LEU E 1 91 ? -21.418 -8.243 15.043 1.00 16.49 91 LEU E CA 1
ATOM 9258 C C . LEU E 1 91 ? -22.785 -8.792 14.666 1.00 16.31 91 LEU E C 1
ATOM 9259 O O . LEU E 1 91 ? -23.317 -8.468 13.613 1.00 17.67 91 LEU E O 1
ATOM 9264 N N . LYS E 1 92 ? -23.342 -9.646 15.509 1.00 16.26 92 LYS E N 1
ATOM 9265 C CA . LYS E 1 92 ? -24.714 -10.122 15.303 1.00 16.03 92 LYS E CA 1
ATOM 9266 C C . LYS E 1 92 ? -25.675 -8.944 15.468 1.00 16.19 92 LYS E C 1
ATOM 9267 O O . LYS E 1 92 ? -26.625 -8.770 14.701 1.00 17.24 92 LYS E O 1
ATOM 9273 N N . ARG E 1 93 ? -25.428 -8.120 16.472 1.00 16.20 93 ARG E N 1
ATOM 9274 C CA . ARG E 1 93 ? -26.268 -6.958 16.692 1.00 15.83 93 ARG E CA 1
ATOM 9275 C C . ARG E 1 93 ? -26.233 -6.008 15.503 1.00 16.08 93 ARG E C 1
ATOM 9276 O O . ARG E 1 93 ? -27.260 -5.519 15.032 1.00 17.10 93 ARG E O 1
ATOM 9284 N N . ASP E 1 94 ? -25.031 -5.743 15.002 1.00 16.37 94 ASP E N 1
ATOM 9285 C CA . ASP E 1 94 ? -24.826 -4.768 13.918 1.00 16.66 94 ASP E CA 1
ATOM 9286 C C . ASP E 1 94 ? -23.575 -5.140 13.126 1.00 17.36 94 ASP E C 1
ATOM 9287 O O . ASP E 1 94 ? -22.474 -4.844 13.550 1.00 16.90 94 ASP E O 1
ATOM 9292 N N . PRO E 1 95 ? -23.739 -5.867 12.026 1.00 17.85 95 PRO E N 1
ATOM 9293 C CA . PRO E 1 95 ? -22.582 -6.327 11.263 1.00 18.73 95 PRO E CA 1
ATOM 9294 C C . PRO E 1 95 ? -21.658 -5.209 10.803 1.00 18.93 95 PRO E C 1
ATOM 9295 O O . PRO E 1 95 ? -20.447 -5.435 10.609 1.00 19.11 95 PRO E O 1
ATOM 9299 N N . SER E 1 96 ? -22.195 -4.007 10.673 1.00 18.88 96 SER E N 1
ATOM 9300 C CA . SER E 1 96 ? -21.399 -2.874 10.217 1.00 19.72 96 SER E CA 1
ATOM 9301 C C . SER E 1 96 ? -20.333 -2.484 11.223 1.00 18.80 96 SER E C 1
ATOM 9302 O O . SER E 1 96 ? -19.350 -1.822 10.873 1.00 19.67 96 SER E O 1
ATOM 9305 N N . LEU E 1 97 ? -20.470 -2.973 12.444 1.00 17.77 97 LEU E N 1
ATOM 9306 C CA . LEU E 1 97 ? -19.473 -2.701 13.470 1.00 17.59 97 LEU E CA 1
ATOM 9307 C C . LEU E 1 97 ? -18.122 -3.362 13.192 1.00 17.31 97 LEU E C 1
ATOM 9308 O O . LEU E 1 97 ? -17.175 -3.054 13.886 1.00 16.71 97 LEU E O 1
ATOM 9313 N N . ALA E 1 98 ? -18.027 -4.252 12.216 1.00 17.41 98 ALA E N 1
ATOM 9314 C CA . ALA E 1 98 ? -16.726 -4.821 11.887 1.00 16.62 98 ALA E CA 1
ATOM 9315 C C . ALA E 1 98 ? -15.709 -3.717 11.573 1.00 16.79 98 ALA E C 1
ATOM 9316 O O . ALA E 1 98 ? -14.520 -3.847 11.863 1.00 15.97 98 ALA E O 1
ATOM 9318 N N . THR E 1 99 ? -16.173 -2.661 10.932 1.00 16.39 99 THR E N 1
ATOM 9319 C CA . THR E 1 99 ? -15.285 -1.542 10.601 1.00 16.54 99 THR E CA 1
ATOM 9320 C C . THR E 1 99 ? -14.748 -0.871 11.839 1.00 15.55 99 THR E C 1
ATOM 9321 O O . THR E 1 99 ? -13.563 -0.573 11.952 1.00 15.83 99 THR E O 1
ATOM 9325 N N . THR E 1 100 ? -15.657 -0.614 12.771 1.00 15.69 100 THR E N 1
ATOM 9326 C CA . THR E 1 100 ? -15.267 -0.011 14.017 1.00 15.47 100 THR E CA 1
ATOM 9327 C C . THR E 1 100 ? -14.261 -0.914 14.715 1.00 15.34 100 THR E C 1
ATOM 9328 O O . THR E 1 100 ? -13.226 -0.444 15.191 1.00 15.32 100 THR E O 1
ATOM 9332 N N . MET E 1 101 ? -14.557 -2.216 14.788 1.00 14.84 101 MET E N 1
ATOM 9333 C CA . MET E 1 101 ? -13.662 -3.131 15.474 1.00 14.63 101 MET E CA 1
ATOM 9334 C C . MET E 1 101 ? -12.273 -3.090 14.837 1.00 15.79 101 MET E C 1
ATOM 9335 O O . MET E 1 101 ? -11.263 -3.079 15.555 1.00 16.30 101 MET E O 1
ATOM 9340 N N . ALA E 1 102 ? -12.245 -3.050 13.509 1.00 15.53 102 ALA E N 1
ATOM 9341 C CA . ALA E 1 102 ? -10.953 -3.040 12.802 1.00 16.07 102 ALA E CA 1
ATOM 9342 C C . ALA E 1 102 ? -10.112 -1.842 13.205 1.00 15.96 102 ALA E C 1
ATOM 9343 O O . ALA E 1 102 ? -8.870 -1.943 13.266 1.00 17.62 102 ALA E O 1
ATOM 9345 N N . GLY E 1 103 ? -10.753 -0.703 13.463 1.00 15.29 103 GLY E N 1
ATOM 9346 C CA . GLY E 1 103 ? -10.021 0.478 13.845 1.00 15.28 103 GLY E CA 1
ATOM 9347 C C . GLY E 1 103 ? -9.721 0.655 15.293 1.00 15.12 103 GLY E C 1
ATOM 9348 O O . GLY E 1 103 ? -9.018 1.594 15.656 1.00 15.34 103 GLY E O 1
ATOM 9349 N N . MET E 1 104 ? -10.291 -0.185 16.139 1.00 14.65 104 MET E N 1
ATOM 9350 C CA . MET E 1 104 ? -10.059 -0.078 17.560 1.00 14.12 104 MET E CA 1
ATOM 9351 C C . MET E 1 104 ? -8.688 -0.610 17.972 1.00 14.29 104 MET E C 1
ATOM 9352 O O . MET E 1 104 ? -8.041 -1.338 17.242 1.00 16.58 104 MET E O 1
ATOM 9357 N N . ASP E 1 105 ? -8.305 -0.248 19.182 1.00 14.01 105 ASP E N 1
ATOM 9358 C CA . ASP E 1 105 ? -7.157 -0.891 19.842 1.00 13.69 105 ASP E CA 1
ATOM 9359 C C . ASP E 1 105 ? -7.631 -2.223 20.411 1.00 14.07 105 ASP E C 1
ATOM 9360 O O . ASP E 1 105 ? -8.492 -2.211 21.285 1.00 13.63 105 ASP E O 1
ATOM 9365 N N . PRO E 1 106 ? -7.138 -3.362 19.928 1.00 14.63 106 PRO E N 1
ATOM 9366 C CA . PRO E 1 106 ? -7.578 -4.653 20.470 1.00 14.19 106 PRO E CA 1
ATOM 9367 C C . PRO E 1 106 ? -7.418 -4.759 21.963 1.00 14.24 106 PRO E C 1
ATOM 9368 O O . PRO E 1 106 ? -8.154 -5.526 22.570 1.00 14.05 106 PRO E O 1
ATOM 9372 N N . GLU E 1 107 ? -6.463 -4.051 22.536 1.00 13.81 107 GLU E N 1
ATOM 9373 C CA . GLU E 1 107 ? -6.208 -4.181 23.976 1.00 14.70 107 GLU E CA 1
ATOM 9374 C C . GLU E 1 107 ? -7.202 -3.388 24.807 1.00 14.07 107 GLU E C 1
ATOM 9375 O O . GLU E 1 107 ? -7.342 -3.650 26.002 1.00 14.94 107 GLU E O 1
ATOM 9381 N N . HIS E 1 108 ? -7.904 -2.420 24.206 1.00 14.19 108 HIS E N 1
ATOM 9382 C CA . HIS E 1 108 ? -8.903 -1.717 25.011 1.00 13.71 108 HIS E CA 1
ATOM 9383 C C . HIS E 1 108 ? -9.878 -2.707 25.643 1.00 14.52 108 HIS E C 1
ATOM 9384 O O . HIS E 1 108 ? -10.159 -2.595 26.834 1.00 15.42 108 HIS E O 1
ATOM 9391 N N . SER E 1 109 ? -10.376 -3.655 24.849 1.00 14.03 109 SER E N 1
ATOM 9392 C CA . SER E 1 109 ? -11.286 -4.657 25.377 1.00 13.91 109 SER E CA 1
ATOM 9393 C C . SER E 1 109 ? -10.541 -5.768 26.115 1.00 13.74 109 SER E C 1
ATOM 9394 O O . SER E 1 109 ? -10.823 -6.084 27.281 1.00 14.47 109 SER E O 1
ATOM 9397 N N . LEU E 1 110 ? -9.582 -6.362 25.423 1.00 13.80 110 LEU E N 1
ATOM 9398 C CA . LEU E 1 110 ? -8.949 -7.577 25.893 1.00 14.01 110 LEU E CA 1
ATOM 9399 C C . LEU E 1 110 ? -8.134 -7.441 27.177 1.00 13.45 110 LEU E C 1
ATOM 9400 O O . LEU E 1 110 ? -8.174 -8.281 28.083 1.00 14.05 110 LEU E O 1
ATOM 9405 N N . VAL E 1 111 ? -7.343 -6.385 27.236 1.00 13.96 111 VAL E N 1
ATOM 9406 C CA . VAL E 1 111 ? -6.504 -6.139 28.376 1.00 13.68 111 VAL E CA 1
ATOM 9407 C C . VAL E 1 111 ? -7.193 -5.315 29.446 1.00 13.52 111 VAL E C 1
ATOM 9408 O O . VAL E 1 111 ? -7.112 -5.639 30.630 1.00 14.46 111 VAL E O 1
ATOM 9412 N N . HIS E 1 112 ? -7.889 -4.261 29.031 1.00 13.70 112 HIS E N 1
ATOM 9413 C CA . HIS E 1 112 ? -8.385 -3.273 30.001 1.00 14.18 112 HIS E CA 1
ATOM 9414 C C . HIS E 1 112 ? -9.876 -3.305 30.307 1.00 14.96 112 HIS E C 1
ATOM 9415 O O . HIS E 1 112 ? -10.365 -2.465 31.047 1.00 15.97 112 HIS E O 1
ATOM 9422 N N . GLY E 1 113 ? -10.612 -4.189 29.657 1.00 14.97 113 GLY E N 1
ATOM 9423 C CA . GLY E 1 113 ? -12.050 -4.287 29.933 1.00 14.63 113 GLY E CA 1
ATOM 9424 C C . GLY E 1 113 ? -12.826 -3.068 29.479 1.00 14.96 113 GLY E C 1
ATOM 9425 O O . GLY E 1 113 ? -13.769 -2.653 30.143 1.00 16.01 113 GLY E O 1
ATOM 9426 N N . LEU E 1 114 ? -12.456 -2.521 28.316 1.00 15.57 114 LEU E N 1
ATOM 9427 C CA . LEU E 1 114 ? -13.001 -1.292 27.748 1.00 15.21 114 LEU E CA 1
ATOM 9428 C C . LEU E 1 114 ? -12.770 -0.089 28.664 1.00 15.15 114 LEU E C 1
ATOM 9429 O O . LEU E 1 114 ? -13.663 0.650 29.007 1.00 16.81 114 LEU E O 1
ATOM 9434 N N . ASN E 1 115 ? -11.508 0.066 29.053 1.00 15.90 115 ASN E N 1
ATOM 9435 C CA . ASN E 1 115 ? -11.053 1.195 29.821 1.00 15.88 115 ASN E CA 1
ATOM 9436 C C . ASN E 1 115 ? -9.747 1.673 29.189 1.00 15.17 115 ASN E C 1
ATOM 9437 O O . ASN E 1 115 ? -9.171 0.989 28.354 1.00 15.47 115 ASN E O 1
ATOM 9442 N N . ALA E 1 116 ? -9.305 2.844 29.605 1.00 15.65 116 ALA E N 1
ATOM 9443 C CA . ALA E 1 116 ? -8.088 3.438 29.078 1.00 15.63 116 ALA E CA 1
ATOM 9444 C C . ALA E 1 116 ? -6.865 2.619 29.405 1.00 15.09 116 ALA E C 1
ATOM 9445 O O . ALA E 1 116 ? -6.756 1.940 30.425 1.00 16.52 116 ALA E O 1
ATOM 9447 N N . SER E 1 117 ? -5.906 2.746 28.501 1.00 15.44 117 SER E N 1
ATOM 9448 C CA . SER E 1 117 ? -4.535 2.269 28.710 1.00 15.35 117 SER E CA 1
ATOM 9449 C C . SER E 1 117 ? -3.641 3.454 28.982 1.00 15.82 117 SER E C 1
ATOM 9450 O O . SER E 1 117 ? -4.061 4.597 28.899 1.00 14.98 117 SER E O 1
ATOM 9453 N N . LEU E 1 118 ? -2.378 3.161 29.308 1.00 15.12 118 LEU E N 1
ATOM 9454 C CA . LEU E 1 118 ? -1.386 4.211 29.436 1.00 15.31 118 LEU E CA 1
ATOM 9455 C C . LEU E 1 118 ? -0.405 4.142 28.273 1.00 14.90 118 LEU E C 1
ATOM 9456 O O . LEU E 1 118 ? 0.767 4.515 28.389 1.00 15.51 118 LEU E O 1
ATOM 9461 N N . ASN E 1 119 ? -0.925 3.697 27.129 1.00 15.16 119 ASN E N 1
ATOM 9462 C CA . ASN E 1 119 ? -0.201 3.662 25.888 1.00 14.80 119 ASN E CA 1
ATOM 9463 C C . ASN E 1 119 ? -0.697 4.750 24.933 1.00 13.80 119 ASN E C 1
ATOM 9464 O O . ASN E 1 119 ? -1.720 5.377 25.176 1.00 15.02 119 ASN E O 1
ATOM 9469 N N . ASN E 1 120 ? 0.029 4.943 23.840 1.00 13.99 120 ASN E N 1
ATOM 9470 C CA . ASN E 1 120 ? -0.416 5.803 22.776 1.00 12.96 120 ASN E CA 1
ATOM 9471 C C . ASN E 1 120 ? -1.406 5.034 21.872 1.00 13.62 120 ASN E C 1
ATOM 9472 O O . ASN E 1 120 ? -1.749 3.901 22.201 1.00 14.08 120 ASN E O 1
ATOM 9477 N N . PRO E 1 121 ? -1.927 5.625 20.800 1.00 14.18 121 PRO E N 1
ATOM 9478 C CA . PRO E 1 121 ? -2.909 4.908 19.958 1.00 13.53 121 PRO E CA 1
ATOM 9479 C C . PRO E 1 121 ? -2.398 3.606 19.323 1.00 14.77 121 PRO E C 1
ATOM 9480 O O . PRO E 1 121 ? -3.212 2.792 18.880 1.00 16.06 121 PRO E O 1
ATOM 9484 N N . ASN E 1 122 ? -1.085 3.456 19.269 1.00 14.98 122 ASN E N 1
ATOM 9485 C CA . ASN E 1 122 ? -0.479 2.276 18.697 1.00 15.02 122 ASN E CA 1
ATOM 9486 C C . ASN E 1 122 ? -0.025 1.271 19.725 1.00 15.99 122 ASN E C 1
ATOM 9487 O O . ASN E 1 122 ? 0.675 0.316 19.379 1.00 17.40 122 ASN E O 1
ATOM 9492 N N . GLY E 1 123 ? -0.414 1.473 20.978 1.00 15.25 123 GLY E N 1
ATOM 9493 C CA . GLY E 1 123 ? -0.086 0.532 22.030 1.00 16.02 123 GLY E CA 1
ATOM 9494 C C . GLY E 1 123 ? 1.340 0.676 22.536 1.00 15.64 123 GLY E C 1
ATOM 9495 O O . GLY E 1 123 ? 1.803 -0.158 23.299 1.00 16.43 123 GLY E O 1
ATOM 9496 N N . ALA E 1 124 ? 2.040 1.744 22.155 1.00 15.50 124 ALA E N 1
ATOM 9497 C CA . ALA E 1 124 ? 3.390 1.962 22.674 1.00 14.91 124 ALA E CA 1
ATOM 9498 C C . ALA E 1 124 ? 3.282 2.590 24.042 1.00 13.71 124 ALA E C 1
ATOM 9499 O O . ALA E 1 124 ? 2.609 3.607 24.205 1.00 14.47 124 ALA E O 1
ATOM 9501 N N . ALA E 1 125 ? 3.910 1.983 25.029 1.00 14.06 125 ALA E N 1
ATOM 9502 C CA . ALA E 1 125 ? 3.824 2.411 26.378 1.00 14.26 125 ALA E CA 1
ATOM 9503 C C . ALA E 1 125 ? 4.399 3.791 26.588 1.00 13.47 125 ALA E C 1
ATOM 9504 O O . ALA E 1 125 ? 5.489 4.098 26.117 1.00 14.67 125 ALA E O 1
ATOM 9506 N N . TRP E 1 126 ? 3.710 4.614 27.368 1.00 14.14 126 TRP E N 1
ATOM 9507 C CA . TRP E 1 126 ? 4.303 5.861 27.829 1.00 14.06 126 TRP E CA 1
ATOM 9508 C C . TRP E 1 126 ? 5.623 5.506 28.523 1.00 13.88 126 TRP E C 1
ATOM 9509 O O . TRP E 1 126 ? 5.668 4.555 29.284 1.00 14.47 126 TRP E O 1
ATOM 9520 N N . ASN E 1 127 ? 6.669 6.288 28.304 1.00 14.02 127 ASN E N 1
ATOM 9521 C CA . ASN E 1 127 ? 7.921 6.042 28.994 1.00 14.26 127 ASN E CA 1
ATOM 9522 C C . ASN E 1 127 ? 8.598 7.347 29.342 1.00 14.33 127 ASN E C 1
ATOM 9523 O O . ASN E 1 127 ? 8.364 8.375 28.715 1.00 15.05 127 ASN E O 1
ATOM 9528 N N . ALA E 1 128 ? 9.494 7.279 30.308 1.00 14.88 128 ALA E N 1
ATOM 9529 C CA . ALA E 1 128 ? 10.158 8.449 30.868 1.00 15.45 128 ALA E CA 1
ATOM 9530 C C . ALA E 1 128 ? 11.135 9.097 29.909 1.00 14.88 128 ALA E C 1
ATOM 9531 O O . ALA E 1 128 ? 11.590 10.210 30.148 1.00 15.99 128 ALA E O 1
ATOM 9533 N N . GLY E 1 129 ? 11.456 8.423 28.825 1.00 14.85 129 GLY E N 1
ATOM 9534 C CA . GLY E 1 129 ? 12.245 9.008 27.775 1.00 15.18 129 GLY E CA 1
ATOM 9535 C C . GLY E 1 129 ? 11.585 10.221 27.153 1.00 14.55 129 GLY E C 1
ATOM 9536 O O . GLY E 1 129 ? 12.255 11.037 26.535 1.00 16.42 129 GLY E O 1
ATOM 9537 N N . TYR E 1 130 ? 10.289 10.386 27.356 1.00 14.28 130 TYR E N 1
ATOM 9538 C CA . TYR E 1 130 ? 9.579 11.552 26.876 1.00 13.94 130 TYR E CA 1
ATOM 9539 C C . TYR E 1 130 ? 9.769 12.768 27.779 1.00 13.95 130 TYR E C 1
ATOM 9540 O O . TYR E 1 130 ? 9.396 13.868 27.373 1.00 15.22 130 TYR E O 1
ATOM 9549 N N . VAL E 1 131 ? 10.298 12.586 28.982 1.00 14.56 131 VAL E N 1
ATOM 9550 C CA . VAL E 1 131 ? 10.408 13.666 29.958 1.00 15.03 131 VAL E CA 1
ATOM 9551 C C . VAL E 1 131 ? 11.780 14.301 29.965 1.00 14.73 131 VAL E C 1
ATOM 9552 O O . VAL E 1 131 ? 12.793 13.609 29.895 1.00 15.69 131 VAL E O 1
ATOM 9556 N N . THR E 1 132 ? 11.783 15.618 30.154 1.00 14.22 132 THR E N 1
ATOM 9557 C CA . THR E 1 132 ? 13.010 16.367 30.314 1.00 14.63 132 THR E CA 1
ATOM 9558 C C . THR E 1 132 ? 12.995 17.139 31.614 1.00 14.68 132 THR E C 1
ATOM 9559 O O . THR E 1 132 ? 12.045 17.853 31.910 1.00 15.22 132 THR E O 1
ATOM 9563 N N . SER E 1 133 ? 14.056 16.966 32.401 1.00 14.61 133 SER E N 1
ATOM 9564 C CA . SER E 1 133 ? 14.337 17.776 33.562 1.00 14.53 133 SER E CA 1
ATOM 9565 C C . SER E 1 133 ? 15.861 17.837 33.653 1.00 14.87 133 SER E C 1
ATOM 9566 O O . SER E 1 133 ? 16.514 16.877 34.086 1.00 16.11 133 SER E O 1
ATOM 9569 N N . SER E 1 134 ? 16.439 18.948 33.235 1.00 14.55 134 SER E N 1
ATOM 9570 C CA . SER E 1 134 ? 17.857 19.020 33.057 1.00 14.09 134 SER E CA 1
ATOM 9571 C C . SER E 1 134 ? 18.604 19.730 34.153 1.00 13.96 134 SER E C 1
ATOM 9572 O O . SER E 1 134 ? 19.840 19.658 34.159 1.00 15.26 134 SER E O 1
ATOM 9575 N N . GLY E 1 135 ? 17.895 20.485 34.986 1.00 14.37 135 GLY E N 1
ATOM 9576 C CA . GLY E 1 135 ? 18.538 21.354 35.943 1.00 14.64 135 GLY E CA 1
ATOM 9577 C C . GLY E 1 135 ? 18.687 22.791 35.474 1.00 14.56 135 GLY E C 1
ATOM 9578 O O . GLY E 1 135 ? 18.870 23.679 36.316 1.00 15.99 135 GLY E O 1
ATOM 9579 N N . ASN E 1 136 ? 18.540 23.055 34.170 1.00 14.90 136 ASN E N 1
ATOM 9580 C CA . ASN E 1 136 ? 18.638 24.418 33.621 1.00 14.96 136 ASN E CA 1
ATOM 9581 C C . ASN E 1 136 ? 17.256 24.797 33.127 1.00 15.38 136 ASN E C 1
ATOM 9582 O O . ASN E 1 136 ? 16.723 24.165 32.203 1.00 15.46 136 ASN E O 1
ATOM 9587 N N . LEU E 1 137 ? 16.674 25.831 33.734 1.00 16.01 137 LEU E N 1
ATOM 9588 C CA . LEU E 1 137 ? 15.311 26.217 33.385 1.00 15.91 137 LEU E CA 1
ATOM 9589 C C . LEU E 1 137 ? 15.204 27.118 32.186 1.00 15.54 137 LEU E C 1
ATOM 9590 O O . LEU E 1 137 ? 14.115 27.306 31.691 1.00 16.03 137 LEU E O 1
ATOM 9595 N N . VAL E 1 138 ? 16.305 27.684 31.715 1.00 15.02 138 VAL E N 1
ATOM 9596 C CA . VAL E 1 138 ? 16.240 28.395 30.425 1.00 15.88 138 VAL E CA 1
ATOM 9597 C C . VAL E 1 138 ? 15.927 27.308 29.369 1.00 15.63 138 VAL E C 1
ATOM 9598 O O . VAL E 1 138 ? 14.989 27.435 28.584 1.00 17.43 138 VAL E O 1
ATOM 9602 N N . ALA E 1 139 ? 16.683 26.216 29.397 1.00 15.15 139 ALA E N 1
ATOM 9603 C CA . ALA E 1 139 ? 16.422 25.121 28.508 1.00 15.41 139 ALA E CA 1
ATOM 9604 C C . ALA E 1 139 ? 15.051 24.507 28.775 1.00 15.28 139 ALA E C 1
ATOM 9605 O O . ALA E 1 139 ? 14.287 24.230 27.846 1.00 15.73 139 ALA E O 1
ATOM 9607 N N . ASP E 1 140 ? 14.781 24.211 30.025 1.00 15.18 140 ASP E N 1
ATOM 9608 C CA . ASP E 1 140 ? 13.581 23.460 30.310 1.00 15.48 140 ASP E CA 1
ATOM 9609 C C . ASP E 1 140 ? 12.291 24.268 30.100 1.00 15.55 140 ASP E C 1
ATOM 9610 O O . ASP E 1 140 ? 11.277 23.684 29.735 1.00 15.32 140 ASP E O 1
ATOM 9615 N N . MET E 1 141 ? 12.322 25.582 30.331 1.00 15.66 141 MET E N 1
ATOM 9616 C CA . MET E 1 141 ? 11.155 26.384 29.997 1.00 15.37 141 MET E CA 1
ATOM 9617 C C . MET E 1 141 ? 10.917 26.386 28.483 1.00 14.87 141 MET E C 1
ATOM 9618 O O . MET E 1 141 ? 9.778 26.347 28.045 1.00 15.00 141 MET E O 1
ATOM 9623 N N . ARG E 1 142 ? 11.981 26.380 27.680 1.00 14.86 142 ARG E N 1
ATOM 9624 C CA . ARG E 1 142 ? 11.821 26.175 26.232 1.00 14.74 142 ARG E CA 1
ATOM 9625 C C . ARG E 1 142 ? 11.138 24.823 25.974 1.00 14.63 142 ARG E C 1
ATOM 9626 O O . ARG E 1 142 ? 10.211 24.748 25.164 1.00 14.62 142 ARG E O 1
ATOM 9634 N N . PHE E 1 143 ? 11.645 23.764 26.607 1.00 14.05 143 PHE E N 1
ATOM 9635 C CA . PHE E 1 143 ? 10.997 22.468 26.475 1.00 13.68 143 PHE E CA 1
ATOM 9636 C C . PHE E 1 143 ? 9.512 22.518 26.867 1.00 13.78 143 PHE E C 1
ATOM 9637 O O . PHE E 1 143 ? 8.681 21.937 26.200 1.00 14.40 143 PHE E O 1
ATOM 9645 N N . ASN E 1 144 ? 9.207 23.210 27.949 1.00 14.57 144 ASN E N 1
ATOM 9646 C CA . ASN E 1 144 ? 7.816 23.260 28.426 1.00 13.78 144 ASN E CA 1
ATOM 9647 C C . ASN E 1 144 ? 6.919 23.946 27.410 1.00 14.81 144 ASN E C 1
ATOM 9648 O O . ASN E 1 144 ? 5.792 23.522 27.154 1.00 14.50 144 ASN E O 1
ATOM 9653 N N . VAL E 1 145 ? 7.431 25.009 26.812 1.00 14.44 145 VAL E N 1
ATOM 9654 C CA . VAL E 1 145 ? 6.657 25.645 25.749 1.00 14.67 145 VAL E CA 1
ATOM 9655 C C . VAL E 1 145 ? 6.445 24.670 24.608 1.00 14.49 145 VAL E C 1
ATOM 9656 O O . VAL E 1 145 ? 5.346 24.643 24.025 1.00 15.27 145 VAL E O 1
ATOM 9660 N N . VAL E 1 146 ? 7.492 23.917 24.235 1.00 13.94 146 VAL E N 1
ATOM 9661 C CA . VAL E 1 146 ? 7.321 22.917 23.168 1.00 14.54 146 VAL E CA 1
ATOM 9662 C C . VAL E 1 146 ? 6.277 21.872 23.548 1.00 14.08 146 VAL E C 1
ATOM 9663 O O . VAL E 1 146 ? 5.465 21.474 22.736 1.00 14.00 146 VAL E O 1
ATOM 9667 N N . ARG E 1 147 ? 6.313 21.376 24.782 1.00 14.38 147 ARG E N 1
ATOM 9668 C CA . ARG E 1 147 ? 5.368 20.367 25.233 1.00 15.12 147 ARG E CA 1
ATOM 9669 C C . ARG E 1 147 ? 3.945 20.890 25.040 1.00 14.57 147 ARG E C 1
ATOM 9670 O O . ARG E 1 147 ? 3.113 20.211 24.464 1.00 14.43 147 ARG E O 1
ATOM 9678 N N . GLU E 1 148 ? 3.709 22.134 25.424 1.00 14.83 148 GLU E N 1
ATOM 9679 C CA . GLU E 1 148 ? 2.379 22.697 25.338 1.00 14.92 148 GLU E CA 1
ATOM 9680 C C . GLU E 1 148 ? 1.981 23.057 23.907 1.00 14.70 148 GLU E C 1
ATOM 9681 O O . GLU E 1 148 ? 0.790 23.097 23.575 1.00 15.51 148 GLU E O 1
ATOM 9692 N N . SER E 1 149 ? 2.973 23.272 23.069 1.00 14.62 149 SER E N 1
ATOM 9693 C CA . SER E 1 149 ? 2.762 23.592 21.650 1.00 14.46 149 SER E CA 1
ATOM 9694 C C . SER E 1 149 ? 2.377 22.334 20.887 1.00 14.32 149 SER E C 1
ATOM 9695 O O . SER E 1 149 ? 1.441 22.335 20.098 1.00 14.83 149 SER E O 1
ATOM 9698 N N . GLU E 1 150 ? 3.148 21.279 21.083 1.00 14.84 150 GLU E N 1
ATOM 9699 C CA . GLU E 1 150 ? 2.891 20.033 20.409 1.00 14.70 150 GLU E CA 1
ATOM 9700 C C . GLU E 1 150 ? 1.542 19.497 20.911 1.00 15.19 150 GLU E C 1
ATOM 9701 O O . GLU E 1 150 ? 0.751 18.956 20.140 1.00 15.29 150 GLU E O 1
ATOM 9707 N N . ALA E 1 151 ? 1.298 19.600 22.216 1.00 15.04 151 ALA E N 1
ATOM 9708 C CA . ALA E 1 151 ? 0.029 19.161 22.765 1.00 15.00 151 ALA E CA 1
ATOM 9709 C C . ALA E 1 151 ? -1.146 19.931 22.171 1.00 15.07 151 ALA E C 1
ATOM 9710 O O . ALA E 1 151 ? -2.130 19.324 21.752 1.00 16.00 151 ALA E O 1
ATOM 9712 N N . ARG E 1 152 ? -1.047 21.250 22.112 1.00 15.16 152 ARG E N 1
ATOM 9713 C CA . ARG E 1 152 ? -2.141 22.030 21.588 1.00 15.39 152 ARG E CA 1
ATOM 9714 C C . ARG E 1 152 ? -2.369 21.752 20.109 1.00 14.46 152 ARG E C 1
ATOM 9715 O O . ARG E 1 152 ? -3.497 21.786 19.641 1.00 15.03 152 ARG E O 1
ATOM 9723 N N . LEU E 1 153 ? -1.292 21.497 19.361 1.00 14.43 153 LEU E N 1
ATOM 9724 C CA . LEU E 1 153 ? -1.419 21.094 17.962 1.00 13.85 153 LEU E CA 1
ATOM 9725 C C . LEU E 1 153 ? -2.220 19.796 17.863 1.00 14.47 153 LEU E C 1
ATOM 9726 O O . LEU E 1 153 ? -3.118 19.661 17.031 1.00 14.46 153 LEU E O 1
ATOM 9731 N N . GLN E 1 154 ? -1.873 18.821 18.688 1.00 14.97 154 GLN E N 1
ATOM 9732 C CA . GLN E 1 154 ? -2.616 17.558 18.672 1.00 14.28 154 GLN E CA 1
ATOM 9733 C C . GLN E 1 154 ? -4.088 17.730 19.076 1.00 14.33 154 GLN E C 1
ATOM 9734 O O . GLN E 1 154 ? -4.983 17.163 18.437 1.00 15.48 154 GLN E O 1
ATOM 9740 N N . VAL E 1 155 ? -4.328 18.521 20.108 1.00 14.34 155 VAL E N 1
ATOM 9741 C CA . VAL E 1 155 ? -5.710 18.771 20.550 1.00 15.36 155 VAL E CA 1
ATOM 9742 C C . VAL E 1 155 ? -6.490 19.470 19.428 1.00 15.47 155 VAL E C 1
ATOM 9743 O O . VAL E 1 155 ? -7.654 19.180 19.212 1.00 15.69 155 VAL E O 1
ATOM 9747 N N . SER E 1 156 ? -5.843 20.408 18.738 1.00 15.49 156 SER E N 1
ATOM 9748 C CA . SER E 1 156 ? -6.452 21.081 17.595 1.00 15.72 156 SER E CA 1
ATOM 9749 C C . SER E 1 156 ? -6.830 20.089 16.501 1.00 15.21 156 SER E C 1
ATOM 9750 O O . SER E 1 156 ? -7.894 20.159 15.909 1.00 15.92 156 SER E O 1
ATOM 9753 N N . ARG E 1 157 ? -5.958 19.136 16.245 1.00 14.21 157 ARG E N 1
ATOM 9754 C CA . ARG E 1 157 ? -6.242 18.118 15.248 1.00 14.01 157 ARG E CA 1
ATOM 9755 C C . ARG E 1 157 ? -7.403 17.255 15.727 1.00 14.91 157 ARG E C 1
ATOM 9756 O O . ARG E 1 157 ? -8.276 16.912 14.940 1.00 15.26 157 ARG E O 1
ATOM 9764 N N . LEU E 1 158 ? -7.362 16.851 16.990 1.00 14.68 158 LEU E N 1
ATOM 9765 C CA . LEU E 1 158 ? -8.445 16.058 17.563 1.00 14.62 158 LEU E CA 1
ATOM 9766 C C . LEU E 1 158 ? -9.799 16.744 17.413 1.00 15.37 158 LEU E C 1
ATOM 9767 O O . LEU E 1 158 ? -10.826 16.086 17.158 1.00 15.63 158 LEU E O 1
ATOM 9772 N N . TYR E 1 159 ? -9.802 18.065 17.456 1.00 16.00 159 TYR E N 1
ATOM 9773 C CA . TYR E 1 159 ? -11.053 18.797 17.338 1.00 16.57 159 TYR E CA 1
ATOM 9774 C C . TYR E 1 159 ? -11.686 18.552 15.956 1.00 16.59 159 TYR E C 1
ATOM 9775 O O . TYR E 1 159 ? -12.931 18.557 15.799 1.00 17.11 159 TYR E O 1
ATOM 9784 N N . SER E 1 160 ? -10.846 18.338 14.955 1.00 16.85 160 SER E N 1
ATOM 9785 C CA . SER E 1 160 ? -11.324 18.070 13.593 1.00 17.44 160 SER E CA 1
ATOM 9786 C C . SER E 1 160 ? -11.488 16.569 13.338 1.00 17.25 160 SER E C 1
ATOM 9787 O O . SER E 1 160 ? -11.680 16.165 12.193 1.00 19.24 160 SER E O 1
ATOM 9790 N N . MET E 1 161 ? -11.362 15.750 14.376 1.00 17.11 161 MET E N 1
ATOM 9791 C CA . MET E 1 161 ? -11.494 14.320 14.248 1.00 16.67 161 MET E CA 1
ATOM 9792 C C . MET E 1 161 ? -12.774 13.812 14.881 1.00 17.34 161 MET E C 1
ATOM 9793 O O . MET E 1 161 ? -13.004 12.609 14.901 1.00 18.85 161 MET E O 1
ATOM 9798 N N . THR E 1 162 ? -13.615 14.732 15.353 1.00 16.99 162 THR E N 1
ATOM 9799 C CA . THR E 1 162 ? -14.915 14.390 15.914 1.00 18.26 162 THR E CA 1
ATOM 9800 C C . THR E 1 162 ? -15.868 15.553 15.708 1.00 19.10 162 THR E C 1
ATOM 9801 O O . THR E 1 162 ? -15.440 16.679 15.515 1.00 19.95 162 THR E O 1
ATOM 9805 N N . GLU E 1 163 ? -17.157 15.266 15.814 1.00 20.46 163 GLU E N 1
ATOM 9806 C CA . GLU E 1 163 ? -18.194 16.300 15.848 1.00 21.34 163 GLU E CA 1
ATOM 9807 C C . GLU E 1 163 ? -18.949 16.232 17.180 1.00 20.25 163 GLU E C 1
ATOM 9808 O O . GLU E 1 163 ? -19.910 16.958 17.392 1.00 21.61 163 GLU E O 1
ATOM 9814 N N . ASP E 1 164 ? -18.546 15.360 18.089 1.00 19.21 164 ASP E N 1
ATOM 9815 C CA . ASP E 1 164 ? -19.223 15.193 19.349 1.00 19.14 164 ASP E CA 1
ATOM 9816 C C . ASP E 1 164 ? -19.054 16.458 20.184 1.00 19.48 164 ASP E C 1
ATOM 9817 O O . ASP E 1 164 ? -17.961 16.922 20.446 1.00 19.05 164 ASP E O 1
ATOM 9822 N N . GLU E 1 165 ? -20.162 17.061 20.571 1.00 20.15 165 GLU E N 1
ATOM 9823 C CA . GLU E 1 165 ? -20.080 18.339 21.257 1.00 20.32 165 GLU E CA 1
ATOM 9824 C C . GLU E 1 165 ? -19.537 18.238 22.683 1.00 18.86 165 GLU E C 1
ATOM 9825 O O . GLU E 1 165 ? -18.925 19.185 23.171 1.00 18.98 165 GLU E O 1
ATOM 9831 N N . GLY E 1 166 ? -19.706 17.087 23.329 1.00 18.30 166 GLY E N 1
ATOM 9832 C CA . GLY E 1 166 ? -19.139 16.867 24.640 1.00 17.80 166 GLY E CA 1
ATOM 9833 C C . GLY E 1 166 ? -17.623 16.719 24.550 1.00 17.52 166 GLY E C 1
ATOM 9834 O O . GLY E 1 166 ? -16.881 17.270 25.350 1.00 18.35 166 GLY E O 1
ATOM 9835 N N . VAL E 1 167 ? -17.183 15.924 23.584 1.00 17.46 167 VAL E N 1
ATOM 9836 C CA . VAL E 1 167 ? -15.732 15.794 23.359 1.00 16.68 167 VAL E CA 1
ATOM 9837 C C . VAL E 1 167 ? -15.151 17.175 23.031 1.00 16.76 167 VAL E C 1
ATOM 9838 O O . VAL E 1 167 ? -14.136 17.592 23.588 1.00 17.03 167 VAL E O 1
ATOM 9842 N N . ARG E 1 168 ? -15.786 17.885 22.116 1.00 16.99 168 ARG E N 1
ATOM 9843 C CA . ARG E 1 168 ? -15.305 19.199 21.744 1.00 16.92 168 ARG E CA 1
ATOM 9844 C C . ARG E 1 168 ? -15.259 20.182 22.907 1.00 17.40 168 ARG E C 1
ATOM 9845 O O . ARG E 1 168 ? -14.369 21.023 22.954 1.00 17.95 168 ARG E O 1
ATOM 9853 N N . ASP E 1 169 ? -16.219 20.084 23.823 1.00 17.16 169 ASP E N 1
ATOM 9854 C CA . ASP E 1 169 ? -16.240 20.976 24.986 1.00 17.88 169 ASP E CA 1
ATOM 9855 C C . ASP E 1 169 ? -14.963 20.755 25.784 1.00 17.19 169 ASP E C 1
ATOM 9856 O O . ASP E 1 169 ? -14.313 21.706 26.223 1.00 17.80 169 ASP E O 1
ATOM 9861 N N . MET E 1 170 ? -14.611 19.499 26.027 1.00 17.03 170 MET E N 1
ATOM 9862 C CA . MET E 1 170 ? -13.370 19.213 26.755 1.00 16.78 170 MET E CA 1
ATOM 9863 C C . MET E 1 170 ? -12.180 19.753 26.013 1.00 17.01 170 MET E C 1
ATOM 9864 O O . MET E 1 170 ? -11.293 20.377 26.612 1.00 17.36 170 MET E O 1
ATOM 9869 N N . LEU E 1 171 ? -12.142 19.483 24.712 1.00 16.43 171 LEU E N 1
ATOM 9870 C CA . LEU E 1 171 ? -11.025 19.927 23.896 1.00 16.10 171 LEU E CA 1
ATOM 9871 C C . LEU E 1 171 ? -10.892 21.442 23.918 1.00 16.54 171 LEU E C 1
ATOM 9872 O O . LEU E 1 171 ? -9.783 21.965 23.968 1.00 17.31 171 LEU E O 1
ATOM 9877 N N . LYS E 1 172 ? -12.016 22.153 23.868 1.00 17.10 172 LYS E N 1
ATOM 9878 C CA . LYS E 1 172 ? -11.959 23.611 23.906 1.00 17.68 172 LYS E CA 1
ATOM 9879 C C . LYS E 1 172 ? -11.403 24.133 25.221 1.00 16.86 172 LYS E C 1
ATOM 9880 O O . LYS E 1 172 ? -10.710 25.150 25.244 1.00 18.17 172 LYS E O 1
ATOM 9886 N N . PHE E 1 173 ? -11.674 23.432 26.312 1.00 17.04 173 PHE E N 1
ATOM 9887 C CA . PHE E 1 173 ? -11.089 23.801 27.598 1.00 16.39 173 PHE E CA 1
ATOM 9888 C C . PHE E 1 173 ? -9.582 23.555 27.580 1.00 15.83 173 PHE E C 1
ATOM 9889 O O . PHE E 1 173 ? -8.804 24.428 27.998 1.00 16.65 173 PHE E O 1
ATOM 9897 N N . LEU E 1 174 ? -9.186 22.383 27.079 1.00 16.37 174 LEU E N 1
ATOM 9898 C CA . LEU E 1 174 ? -7.754 22.060 27.000 1.00 16.54 174 LEU E CA 1
ATOM 9899 C C . LEU E 1 174 ? -7.002 23.040 26.085 1.00 15.80 174 LEU E C 1
ATOM 9900 O O . LEU E 1 174 ? -5.889 23.469 26.417 1.00 16.60 174 LEU E O 1
ATOM 9905 N N . LEU E 1 175 ? -7.588 23.419 24.957 1.00 16.71 175 LEU E N 1
ATOM 9906 C CA . LEU E 1 175 ? -6.957 24.415 24.106 1.00 16.71 175 LEU E CA 1
ATOM 9907 C C . LEU E 1 175 ? -6.634 25.675 24.883 1.00 16.70 175 LEU E C 1
ATOM 9908 O O . LEU E 1 175 ? -5.568 26.249 24.726 1.00 17.90 175 LEU E O 1
ATOM 9913 N N . ALA E 1 176 ? -7.606 26.124 25.668 1.00 16.30 176 ALA E N 1
ATOM 9914 C CA . ALA E 1 176 ? -7.429 27.343 26.430 1.00 16.70 176 ALA E CA 1
ATOM 9915 C C . ALA E 1 176 ? -6.365 27.198 27.503 1.00 16.79 176 ALA E C 1
ATOM 9916 O O . ALA E 1 176 ? -5.552 28.108 27.704 1.00 16.81 176 ALA E O 1
ATOM 9918 N N . ARG E 1 177 ? -6.376 26.082 28.219 1.00 17.29 177 ARG E N 1
ATOM 9919 C CA . ARG E 1 177 ? -5.333 25.862 29.231 1.00 16.62 177 ARG E CA 1
ATOM 9920 C C . ARG E 1 177 ? -3.966 25.782 28.597 1.00 16.67 177 ARG E C 1
ATOM 9921 O O . ARG E 1 177 ? -2.990 26.253 29.173 1.00 17.10 177 ARG E O 1
ATOM 9929 N N . GLU E 1 178 ? -3.883 25.169 27.422 1.00 16.72 178 GLU E N 1
ATOM 9930 C CA . GLU E 1 178 ? -2.615 25.063 26.723 1.00 17.14 178 GLU E CA 1
ATOM 9931 C C . GLU E 1 178 ? -2.144 26.444 26.223 1.00 16.74 178 GLU E C 1
ATOM 9932 O O . GLU E 1 178 ? -0.946 26.697 26.143 1.00 16.74 178 GLU E O 1
ATOM 9938 N N . THR E 1 179 ? -3.062 27.334 25.888 1.00 16.92 179 THR E N 1
ATOM 9939 C CA . THR E 1 179 ? -2.702 28.704 25.582 1.00 16.17 179 THR E CA 1
ATOM 9940 C C . THR E 1 179 ? -2.064 29.341 26.810 1.00 16.09 179 THR E C 1
ATOM 9941 O O . THR E 1 179 ? -0.997 29.897 26.726 1.00 16.71 179 THR E O 1
ATOM 9945 N N . GLN E 1 180 ? -2.718 29.221 27.944 1.00 15.51 180 GLN E N 1
ATOM 9946 C CA . GLN E 1 180 ? -2.177 29.793 29.177 1.00 15.84 180 GLN E CA 1
ATOM 9947 C C . GLN E 1 180 ? -0.807 29.204 29.480 1.00 16.17 180 GLN E C 1
ATOM 9948 O O . GLN E 1 180 ? 0.122 29.929 29.836 1.00 16.93 180 GLN E O 1
ATOM 9954 N N . HIS E 1 181 ? -0.688 27.882 29.356 1.00 15.71 181 HIS E N 1
ATOM 9955 C CA . HIS E 1 181 ? 0.573 27.252 29.690 1.00 15.93 181 HIS E CA 1
ATOM 9956 C C . HIS E 1 181 ? 1.660 27.665 28.717 1.00 15.81 181 HIS E C 1
ATOM 9957 O O . HIS E 1 181 ? 2.793 27.945 29.132 1.00 16.21 181 HIS E O 1
ATOM 9964 N N . GLN E 1 182 ? 1.361 27.703 27.421 1.00 15.55 182 GLN E N 1
ATOM 9965 C CA . GLN E 1 182 ? 2.364 28.244 26.481 1.00 15.41 182 GLN E CA 1
ATOM 9966 C C . GLN E 1 182 ? 2.823 29.632 26.916 1.00 15.37 182 GLN E C 1
ATOM 9967 O O . GLN E 1 182 ? 4.029 29.921 26.967 1.00 15.66 182 GLN E O 1
ATOM 9973 N N . LEU E 1 183 ? 1.858 30.497 27.219 1.00 15.31 183 LEU E N 1
ATOM 9974 C CA . LEU E 1 183 ? 2.200 31.874 27.529 1.00 15.60 183 LEU E CA 1
ATOM 9975 C C . LEU E 1 183 ? 2.994 31.996 28.822 1.00 15.11 183 LEU E C 1
ATOM 9976 O O . LEU E 1 183 ? 3.949 32.782 28.887 1.00 15.72 183 LEU E O 1
ATOM 9981 N N . GLN E 1 184 ? 2.584 31.305 29.881 1.00 15.52 184 GLN E N 1
ATOM 9982 C CA . GLN E 1 184 ? 3.282 31.482 31.143 1.00 15.63 184 GLN E CA 1
ATOM 9983 C C . GLN E 1 184 ? 4.718 30.944 31.030 1.00 15.57 184 GLN E C 1
ATOM 9984 O O . GLN E 1 184 ? 5.629 31.514 31.594 1.00 15.77 184 GLN E O 1
ATOM 9990 N N . PHE E 1 185 ? 4.905 29.854 30.289 1.00 15.32 185 PHE E N 1
ATOM 9991 C CA . PHE E 1 185 ? 6.233 29.299 30.127 1.00 15.21 185 PHE E CA 1
ATOM 9992 C C . PHE E 1 185 ? 7.072 30.210 29.241 1.00 15.04 185 PHE E C 1
ATOM 9993 O O . PHE E 1 185 ? 8.266 30.324 29.449 1.00 16.30 185 PHE E O 1
ATOM 10001 N N . MET E 1 186 ? 6.460 30.852 28.243 1.00 15.62 186 MET E N 1
ATOM 10002 C CA . MET E 1 186 ? 7.180 31.819 27.436 1.00 16.54 186 MET E CA 1
ATOM 10003 C C . MET E 1 186 ? 7.641 33.020 28.274 1.00 15.94 186 MET E C 1
ATOM 10004 O O . MET E 1 186 ? 8.757 33.546 28.078 1.00 16.67 186 MET E O 1
ATOM 10009 N N . LYS E 1 187 ? 6.783 33.495 29.165 1.00 15.75 187 LYS E N 1
ATOM 10010 C CA . LYS E 1 187 ? 7.186 34.613 30.008 1.00 16.58 187 LYS E CA 1
ATOM 10011 C C . LYS E 1 187 ? 8.358 34.201 30.913 1.00 16.28 187 LYS E C 1
ATOM 10012 O O . LYS E 1 187 ? 9.348 34.931 31.047 1.00 16.19 187 LYS E O 1
ATOM 10018 N N . ALA E 1 188 ? 8.249 33.031 31.543 1.00 16.48 188 ALA E N 1
ATOM 10019 C CA . ALA E 1 188 ? 9.334 32.525 32.392 1.00 16.01 188 ALA E CA 1
ATOM 10020 C C . ALA E 1 188 ? 10.621 32.420 31.560 1.00 15.60 188 ALA E C 1
ATOM 10021 O O . ALA E 1 188 ? 11.706 32.831 31.970 1.00 16.42 188 ALA E O 1
ATOM 10023 N N . GLN E 1 189 ? 10.490 31.828 30.371 1.00 15.78 189 GLN E N 1
ATOM 10024 C CA . GLN E 1 189 ? 11.619 31.679 29.480 1.00 15.99 189 GLN E CA 1
ATOM 10025 C C . GLN E 1 189 ? 12.293 33.009 29.228 1.00 17.03 189 GLN E C 1
ATOM 10026 O O . GLN E 1 189 ? 13.511 33.109 29.286 1.00 16.56 189 GLN E O 1
ATOM 10032 N N . GLU E 1 190 ? 11.500 34.008 28.865 1.00 17.01 190 GLU E N 1
ATOM 10033 C CA . GLU E 1 190 ? 12.077 35.294 28.535 1.00 17.90 190 GLU E CA 1
ATOM 10034 C C . GLU E 1 190 ? 12.769 35.945 29.733 1.00 17.18 190 GLU E C 1
ATOM 10035 O O . GLU E 1 190 ? 13.811 36.570 29.575 1.00 17.88 190 GLU E O 1
ATOM 10041 N N . GLU E 1 191 ? 12.153 35.860 30.893 1.00 17.21 191 GLU E N 1
ATOM 10042 C CA . GLU E 1 191 ? 12.777 36.404 32.105 1.00 17.29 191 GLU E CA 1
ATOM 10043 C C . GLU E 1 191 ? 14.096 35.713 32.388 1.00 16.47 191 GLU E C 1
ATOM 10044 O O . GLU E 1 191 ? 15.098 36.328 32.714 1.00 18.50 191 GLU E O 1
ATOM 10050 N N . LEU E 1 192 ? 14.105 34.394 32.266 1.00 16.98 192 LEU E N 1
ATOM 10051 C CA . LEU E 1 192 ? 15.328 33.670 32.452 1.00 16.03 192 LEU E CA 1
ATOM 10052 C C . LEU E 1 192 ? 16.389 33.986 31.397 1.00 16.71 192 LEU E C 1
ATOM 10053 O O . LEU E 1 192 ? 17.579 34.036 31.717 1.00 16.92 192 LEU E O 1
ATOM 10058 N N . GLU E 1 193 ? 15.999 34.167 30.130 1.00 17.06 193 GLU E N 1
ATOM 10059 C CA . GLU E 1 193 ? 16.954 34.578 29.106 1.00 17.67 193 GLU E CA 1
ATOM 10060 C C . GLU E 1 193 ? 17.536 35.953 29.423 1.00 18.81 193 GLU E C 1
ATOM 10061 O O . GLU E 1 193 ? 18.691 36.225 29.168 1.00 19.45 193 GLU E O 1
ATOM 10067 N N . GLU E 1 194 ? 16.711 36.832 29.951 1.00 18.78 194 GLU E N 1
ATOM 10068 C CA . GLU E 1 194 ? 17.191 38.157 30.333 1.00 20.03 194 GLU E CA 1
ATOM 10069 C C . GLU E 1 194 ? 18.242 38.058 31.452 1.00 19.27 194 GLU E C 1
ATOM 10070 O O . GLU E 1 194 ? 19.207 38.818 31.453 1.00 21.09 194 GLU E O 1
ATOM 10076 N N . LYS E 1 195 ? 18.055 37.124 32.389 1.00 18.61 195 LYS E N 1
ATOM 10077 C CA . LYS E 1 195 ? 18.985 36.936 33.495 1.00 18.65 195 LYS E CA 1
ATOM 10078 C C . LYS E 1 195 ? 20.277 36.244 33.067 1.00 19.05 195 LYS E C 1
ATOM 10079 O O . LYS E 1 195 ? 21.361 36.641 33.461 1.00 20.56 195 LYS E O 1
ATOM 10088 N N . TYR E 1 196 ? 20.156 35.195 32.263 1.00 18.16 196 TYR E N 1
ATOM 10089 C CA . TYR E 1 196 ? 21.282 34.313 31.969 1.00 17.40 196 TYR E CA 1
ATOM 10090 C C . TYR E 1 196 ? 21.873 34.374 30.577 1.00 17.29 196 TYR E C 1
ATOM 10091 O O . TYR E 1 196 ? 23.043 34.002 30.347 1.00 18.91 196 TYR E O 1
ATOM 10100 N N . GLY E 1 197 ? 21.081 34.826 29.621 1.00 17.49 197 GLY E N 1
ATOM 10101 C CA . GLY E 1 197 ? 21.532 34.879 28.252 1.00 18.07 197 GLY E CA 1
ATOM 10102 C C . GLY E 1 197 ? 20.576 34.195 27.301 1.00 17.94 197 GLY E C 1
ATOM 10103 O O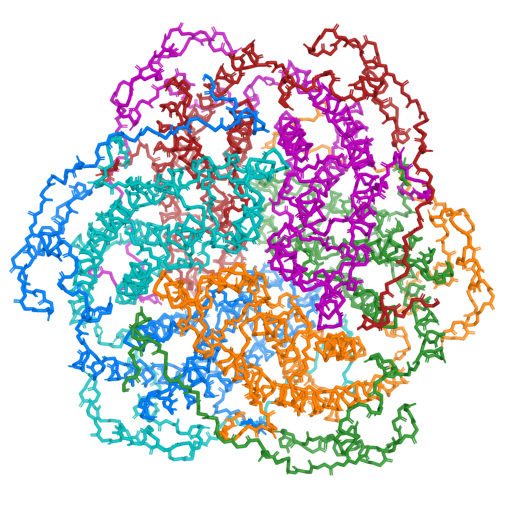 . GLY E 1 197 ? 19.833 33.307 27.700 1.00 18.39 197 GLY E O 1
ATOM 10104 N N . ILE E 1 198 ? 20.600 34.617 26.046 1.00 18.21 198 ILE E N 1
ATOM 10105 C CA . ILE E 1 198 ? 19.759 33.988 25.027 1.00 18.81 198 ILE E CA 1
ATOM 10106 C C . ILE E 1 198 ? 20.314 32.648 24.548 1.00 18.43 198 ILE E C 1
ATOM 10107 O O . ILE E 1 198 ? 19.574 31.819 24.026 1.00 18.90 198 ILE E O 1
ATOM 10112 N N . ILE E 1 199 ? 21.606 32.426 24.701 1.00 18.19 199 ILE E N 1
ATOM 10113 C CA . ILE E 1 199 ? 22.168 31.145 24.332 1.00 18.05 199 ILE E CA 1
ATOM 10114 C C . ILE E 1 199 ? 22.239 30.280 25.580 1.00 18.06 199 ILE E C 1
ATOM 10115 O O . ILE E 1 199 ? 22.621 30.753 26.626 1.00 18.99 199 ILE E O 1
ATOM 10120 N N . VAL E 1 200 ? 21.841 29.022 25.483 1.00 17.38 200 VAL E N 1
ATOM 10121 C CA . VAL E 1 200 ? 21.916 28.122 26.619 1.00 17.87 200 VAL E CA 1
ATOM 10122 C C . VAL E 1 200 ? 23.129 27.233 26.524 1.00 17.50 200 VAL E C 1
ATOM 10123 O O . VAL E 1 200 ? 23.367 26.647 25.490 1.00 17.25 200 VAL E O 1
ATOM 10127 N N . PRO E 1 201 ? 23.923 27.123 27.578 1.00 17.44 201 PRO E N 1
ATOM 10128 C CA . PRO E 1 201 ? 23.877 27.952 28.778 1.00 17.39 201 PRO E CA 1
ATOM 10129 C C . PRO E 1 201 ? 24.531 29.283 28.448 1.00 17.67 201 PRO E C 1
ATOM 10130 O O . PRO E 1 201 ? 25.350 29.362 27.531 1.00 18.58 201 PRO E O 1
ATOM 10134 N N . GLY E 1 202 ? 24.218 30.312 29.219 1.00 17.87 202 GLY E N 1
ATOM 10135 C CA . GLY E 1 202 ? 24.630 31.671 28.862 1.00 18.75 202 GLY E CA 1
ATOM 10136 C C . GLY E 1 202 ? 26.036 32.071 29.239 1.00 19.33 202 GLY E C 1
ATOM 10137 O O . GLY E 1 202 ? 26.468 33.178 28.890 1.00 20.72 202 GLY E O 1
ATOM 10138 N N . ASP E 1 203 ? 26.746 31.195 29.940 1.00 19.72 203 ASP E N 1
ATOM 10139 C CA . ASP E 1 203 ? 28.084 31.497 30.449 1.00 20.66 203 ASP E CA 1
ATOM 10140 C C . ASP E 1 203 ? 29.246 30.729 29.846 1.00 20.60 203 ASP E C 1
ATOM 10141 O O . ASP E 1 203 ? 30.201 30.383 30.548 1.00 22.90 203 ASP E O 1
ATOM 10146 N N . MET E 1 204 ? 29.172 30.502 28.537 1.00 21.05 204 MET E N 1
ATOM 10147 C CA . MET E 1 204 ? 30.215 29.812 27.802 1.00 21.19 204 MET E CA 1
ATOM 10148 C C . MET E 1 204 ? 30.701 30.556 26.528 1.00 22.01 204 MET E C 1
ATOM 10149 O O . MET E 1 204 ? 31.416 29.990 25.727 1.00 21.79 204 MET E O 1
ATOM 10154 N N . LYS E 1 205 ? 30.370 31.838 26.375 1.00 23.00 205 LYS E N 1
ATOM 10155 C CA . LYS E 1 205 ? 30.726 32.563 25.166 1.00 25.19 205 LYS E CA 1
ATOM 10156 C C . LYS E 1 205 ? 32.227 32.676 24.980 1.00 25.68 205 LYS E C 1
ATOM 10157 O O . LYS E 1 205 ? 32.704 32.663 23.853 1.00 26.84 205 LYS E O 1
ATOM 10163 N N . GLU E 1 206 ? 32.973 32.750 26.077 1.00 26.11 206 GLU E N 1
ATOM 10164 C CA . GLU E 1 206 ? 34.429 32.862 25.978 1.00 27.69 206 GLU E CA 1
ATOM 10165 C C . GLU E 1 206 ? 35.134 31.512 25.878 1.00 26.31 206 GLU E C 1
ATOM 10166 O O . GLU E 1 206 ? 36.347 31.431 25.711 1.00 27.48 206 GLU E O 1
ATOM 10172 N N . ILE E 1 207 ? 34.372 30.442 25.976 1.00 23.60 207 ILE E N 1
ATOM 10173 C CA . ILE E 1 207 ? 34.946 29.103 25.824 1.00 22.84 207 ILE E CA 1
ATOM 10174 C C . ILE E 1 207 ? 34.775 28.579 24.404 1.00 22.48 207 ILE E C 1
ATOM 10175 O O . ILE E 1 207 ? 35.688 27.978 23.846 1.00 23.46 207 ILE E O 1
ATOM 10182 N N . GLU E 1 208 ? 33.605 28.793 23.813 1.00 22.23 208 GLU E N 1
ATOM 10183 C CA . GLU E 1 208 ? 33.354 28.257 22.468 1.00 22.31 208 GLU E CA 1
ATOM 10184 C C . GLU E 1 208 ? 34.291 28.836 21.383 1.00 22.15 208 GLU E C 1
ATOM 10185 O O . GLU E 1 208 ? 34.851 29.930 21.547 1.00 23.26 208 GLU E O 1
ATOM 10191 N N . HIS E 1 209 ? 34.441 28.124 20.265 1.00 22.49 209 HIS E N 1
ATOM 10192 C CA . HIS E 1 209 ? 35.198 28.615 19.121 1.00 22.37 209 HIS E CA 1
ATOM 10193 C C . HIS E 1 209 ? 34.311 29.606 18.365 1.00 22.38 209 HIS E C 1
ATOM 10194 O O . HIS E 1 209 ? 33.618 29.249 17.418 1.00 21.68 209 HIS E O 1
ATOM 10201 N N . SER E 1 210 ? 34.378 30.865 18.795 1.00 22.17 210 SER E N 1
ATOM 10202 C CA . SER E 1 210 ? 33.496 31.942 18.318 1.00 23.60 210 SER E CA 1
ATOM 10203 C C . SER E 1 210 ? 33.410 32.108 16.813 1.00 22.83 210 SER E C 1
ATOM 10204 O O . SER E 1 210 ? 32.357 32.476 16.306 1.00 23.05 210 SER E O 1
ATOM 10209 N N . GLU E 1 211 ? 34.487 31.817 16.099 1.00 22.54 211 GLU E N 1
ATOM 10210 C CA . GLU E 1 211 ? 34.538 31.956 14.651 1.00 23.97 211 GLU E CA 1
ATOM 10211 C C . GLU E 1 211 ? 33.399 31.195 13.953 1.00 22.28 211 GLU E C 1
ATOM 10212 O O . GLU E 1 211 ? 32.938 31.603 12.905 1.00 22.68 211 GLU E O 1
ATOM 10218 N N . PHE E 1 212 ? 32.938 30.097 14.547 1.00 21.26 212 PHE E N 1
ATOM 10219 C CA . PHE E 1 212 ? 31.925 29.266 13.898 1.00 20.83 212 PHE E CA 1
ATOM 10220 C C . PHE E 1 212 ? 30.531 29.458 14.498 1.00 19.70 212 PHE E C 1
ATOM 10221 O O . PHE E 1 212 ? 29.606 28.741 14.137 1.00 20.43 212 PHE E O 1
ATOM 10229 N N . SER E 1 213 ? 30.370 30.434 15.375 1.00 19.04 213 SER E N 1
ATOM 10230 C CA . SER E 1 213 ? 29.132 30.603 16.113 1.00 19.20 213 SER E CA 1
ATOM 10231 C C . SER E 1 213 ? 27.977 31.288 15.404 1.00 18.92 213 SER E C 1
ATOM 10232 O O . SER E 1 213 ? 26.847 31.190 15.891 1.00 19.06 213 SER E O 1
ATOM 10235 N N . HIS E 1 214 ? 28.240 31.972 14.290 1.00 17.74 214 HIS E N 1
ATOM 10236 C CA . HIS E 1 214 ? 27.199 32.709 13.578 1.00 18.12 214 HIS E CA 1
ATOM 10237 C C . HIS E 1 214 ? 27.245 32.444 12.088 1.00 18.35 214 HIS E C 1
ATOM 10238 O O . HIS E 1 214 ? 26.714 33.239 11.314 1.00 19.22 214 HIS E O 1
ATOM 10245 N N . VAL E 1 215 ? 27.840 31.320 11.673 1.00 18.45 215 VAL E N 1
ATOM 10246 C CA . VAL E 1 2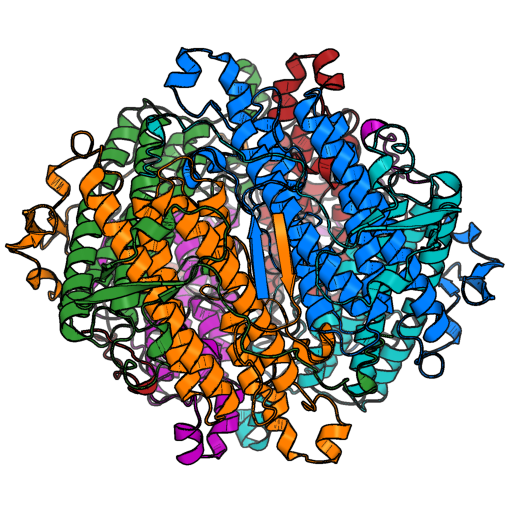15 ? 27.921 30.944 10.280 1.00 19.38 215 VAL E CA 1
ATOM 10247 C C . VAL E 1 215 ? 26.880 29.915 9.915 1.00 18.49 215 VAL E C 1
ATOM 10248 O O . VAL E 1 215 ? 26.856 28.825 10.495 1.00 17.14 215 VAL E O 1
ATOM 10252 N N . LEU E 1 216 ? 26.010 30.248 8.973 1.00 18.66 216 LEU E N 1
ATOM 10253 C CA . LEU E 1 216 ? 25.074 29.262 8.466 1.00 19.34 216 LEU E CA 1
ATOM 10254 C C . LEU E 1 216 ? 25.810 28.432 7.429 1.00 17.99 216 LEU E C 1
ATOM 10255 O O . LEU E 1 216 ? 26.311 28.964 6.438 1.00 18.94 216 LEU E O 1
ATOM 10260 N N . MET E 1 217 ? 25.906 27.123 7.668 1.00 17.13 217 MET E N 1
ATOM 10261 C CA . MET E 1 217 ? 26.653 26.218 6.803 1.00 16.15 217 MET E CA 1
ATOM 10262 C C . MET E 1 217 ? 25.722 25.444 5.872 1.00 16.39 217 MET E C 1
ATOM 10263 O O . MET E 1 217 ? 24.853 24.673 6.304 1.00 16.90 217 MET E O 1
ATOM 10268 N N . ASN E 1 218 ? 25.879 25.691 4.581 1.00 17.35 218 ASN E N 1
ATOM 10269 C CA . ASN E 1 218 ? 25.025 25.150 3.557 1.00 18.41 218 ASN E CA 1
ATOM 10270 C C . ASN E 1 218 ? 25.387 23.725 3.159 1.00 18.42 218 ASN E C 1
ATOM 10271 O O . ASN E 1 218 ? 26.016 23.507 2.154 1.00 19.89 218 ASN E O 1
ATOM 10276 N N . PHE E 1 219 ? 24.953 22.755 3.958 1.00 16.96 219 PHE E N 1
ATOM 10277 C CA . PHE E 1 219 ? 25.270 21.366 3.717 1.00 16.68 219 PHE E CA 1
ATOM 10278 C C . PHE E 1 219 ? 24.379 20.684 2.696 1.00 17.38 219 PHE E C 1
ATOM 10279 O O . PHE E 1 219 ? 24.737 19.618 2.214 1.00 16.83 219 PHE E O 1
ATOM 10287 N N . SER E 1 220 ? 23.219 21.280 2.422 1.00 17.53 220 SER E N 1
ATOM 10288 C CA . SER E 1 220 ? 22.303 20.790 1.385 1.00 17.95 220 SER E CA 1
ATOM 10289 C C . SER E 1 220 ? 22.234 21.816 0.256 1.00 19.26 220 SER E C 1
ATOM 10290 O O . SER E 1 220 ? 22.195 23.019 0.518 1.00 22.36 220 SER E O 1
ATOM 10293 N N . ASP E 1 221 ? 22.126 21.345 -0.981 1.00 19.52 221 ASP E N 1
ATOM 10294 C CA . ASP E 1 221 ? 22.288 22.218 -2.152 1.00 19.62 221 ASP E CA 1
ATOM 10295 C C . ASP E 1 221 ? 21.160 23.186 -2.482 1.00 20.19 221 ASP E C 1
ATOM 10296 O O . ASP E 1 221 ? 21.283 23.971 -3.412 1.00 21.75 221 ASP E O 1
ATOM 10301 N N . GLY E 1 222 ? 20.070 23.164 -1.743 1.00 19.98 222 GLY E N 1
ATOM 10302 C CA . GLY E 1 222 ? 19.069 24.190 -1.952 1.00 20.73 222 GLY E CA 1
ATOM 10303 C C . GLY E 1 222 ? 19.649 25.524 -1.488 1.00 22.54 222 GLY E C 1
ATOM 10304 O O . GLY E 1 222 ? 20.602 25.554 -0.676 1.00 22.92 222 GLY E O 1
ATOM 10305 N N . ASP E 1 223 ? 19.089 26.622 -1.989 1.00 23.30 223 ASP E N 1
ATOM 10306 C CA . ASP E 1 223 ? 19.572 27.931 -1.611 1.00 24.74 223 ASP E CA 1
ATOM 10307 C C . ASP E 1 223 ? 18.608 28.720 -0.769 1.00 23.42 223 ASP E C 1
ATOM 10308 O O . ASP E 1 223 ? 18.837 29.891 -0.498 1.00 24.39 223 ASP E O 1
ATOM 10313 N N . GLY E 1 224 ? 17.555 28.084 -0.292 1.00 21.48 224 GLY E N 1
ATOM 10314 C CA . GLY E 1 224 ? 16.611 28.806 0.522 1.00 21.04 224 GLY E CA 1
ATOM 10315 C C . GLY E 1 224 ? 17.198 29.419 1.774 1.00 19.88 224 GLY E C 1
ATOM 10316 O O . GLY E 1 224 ? 16.823 30.531 2.189 1.00 19.08 224 GLY E O 1
ATOM 10317 N N . SER E 1 225 ? 18.120 28.711 2.414 1.00 19.81 225 SER E N 1
ATOM 10318 C CA . SER E 1 225 ? 18.654 29.199 3.668 1.00 20.42 225 SER E CA 1
ATOM 10319 C C . SER E 1 225 ? 19.586 30.395 3.532 1.00 20.13 225 SER E C 1
ATOM 10320 O O . SER E 1 225 ? 19.892 31.050 4.523 1.00 19.28 225 SER E O 1
ATOM 10323 N N . LYS E 1 226 ? 19.997 30.708 2.314 1.00 19.68 226 LYS E N 1
ATOM 10324 C CA . LYS E 1 226 ? 20.795 31.918 2.086 1.00 20.40 226 LYS E CA 1
ATOM 10325 C C . LYS E 1 226 ? 20.018 33.169 2.483 1.00 19.78 226 LYS E C 1
ATOM 10326 O O . LYS E 1 226 ? 20.603 34.195 2.748 1.00 20.80 226 LYS E O 1
ATOM 10332 N N . ALA E 1 227 ? 18.703 33.084 2.572 1.00 19.68 227 ALA E N 1
ATOM 10333 C CA . ALA E 1 227 ? 17.935 34.231 3.020 1.00 19.13 227 ALA E CA 1
ATOM 10334 C C . ALA E 1 227 ? 18.288 34.669 4.445 1.00 18.28 227 ALA E C 1
ATOM 10335 O O . ALA E 1 227 ? 17.971 35.785 4.858 1.00 20.19 227 ALA E O 1
ATOM 10337 N N . PHE E 1 228 ? 18.893 33.792 5.233 1.00 18.30 228 PHE E N 1
ATOM 10338 C CA . PHE E 1 228 ? 19.340 34.172 6.558 1.00 17.86 228 PHE E CA 1
ATOM 10339 C C . PHE E 1 228 ? 20.594 35.063 6.494 1.00 18.55 228 PHE E C 1
ATOM 10340 O O . PHE E 1 228 ? 20.900 35.737 7.467 1.00 18.32 228 PHE E O 1
ATOM 10348 N N . GLU E 1 229 ? 21.340 35.023 5.397 1.00 19.01 229 GLU E N 1
ATOM 10349 C CA . GLU E 1 229 ? 22.596 35.766 5.302 1.00 20.55 229 GLU E CA 1
ATOM 10350 C C . GLU E 1 229 ? 22.356 37.249 5.529 1.00 20.46 229 GLU E C 1
ATOM 10351 O O . GLU E 1 229 ? 21.529 37.844 4.851 1.00 20.91 229 GLU E O 1
ATOM 10357 N N . GLY E 1 230 ? 23.060 37.827 6.492 1.00 20.77 230 GLY E N 1
ATOM 10358 C CA . GLY E 1 230 ? 22.913 39.255 6.765 1.00 21.35 230 GLY E CA 1
ATOM 10359 C C . GLY E 1 230 ? 21.756 39.602 7.683 1.00 21.16 230 GLY E C 1
ATOM 10360 O O . GLY E 1 230 ? 21.582 40.761 8.081 1.00 23.13 230 GLY E O 1
ATOM 10361 N N . GLN E 1 231 ? 20.908 38.621 8.004 1.00 20.46 231 GLN E N 1
ATOM 10362 C CA . GLN E 1 231 ? 19.862 38.876 8.965 1.00 20.24 231 GLN E CA 1
ATOM 10363 C C . GLN E 1 231 ? 20.489 38.973 10.369 1.00 19.70 231 GLN E C 1
ATOM 10364 O O . GLN E 1 231 ? 21.518 38.346 10.661 1.00 20.27 231 GLN E O 1
ATOM 10370 N N . VAL E 1 232 ? 19.872 39.747 11.252 1.00 20.40 232 VAL E N 1
ATOM 10371 C CA . VAL E 1 232 ? 20.390 39.916 12.595 1.00 21.25 232 VAL E CA 1
ATOM 10372 C C . VAL E 1 232 ? 19.808 38.837 13.486 1.00 20.75 232 VAL E C 1
ATOM 10373 O O . VAL E 1 232 ? 18.594 38.684 13.585 1.00 21.80 232 VAL E O 1
ATOM 10377 N N . ALA E 1 233 ? 20.692 38.107 14.145 1.00 20.50 233 ALA E N 1
ATOM 10378 C CA . ALA E 1 233 ? 20.295 37.051 15.078 1.00 20.80 233 ALA E CA 1
ATOM 10379 C C . ALA E 1 233 ? 19.835 37.653 16.396 1.00 21.35 233 ALA E C 1
ATOM 10380 O O . ALA E 1 233 ? 20.036 38.863 16.663 1.00 22.09 233 ALA E O 1
ATOM 10382 N N . LYS E 1 234 ? 19.242 36.818 17.244 1.00 21.61 234 LYS E N 1
ATOM 10383 C CA . LYS E 1 234 ? 18.636 37.304 18.462 1.00 22.70 234 LYS E CA 1
ATOM 10384 C C . LYS E 1 234 ? 19.645 37.900 19.417 1.00 23.47 234 LYS E C 1
ATOM 10385 O O . LYS E 1 234 ? 19.252 38.712 20.257 1.00 24.78 234 LYS E O 1
ATOM 10391 N N . ASP E 1 235 ? 20.926 37.550 19.276 1.00 23.36 235 ASP E N 1
ATOM 10392 C CA . ASP E 1 235 ? 21.958 38.134 20.149 1.00 24.07 235 ASP E CA 1
ATOM 10393 C C . ASP E 1 235 ? 22.549 39.417 19.582 1.00 24.58 235 ASP E C 1
ATOM 10394 O O . ASP E 1 235 ? 23.499 39.952 20.152 1.00 26.37 235 ASP E O 1
ATOM 10399 N N . GLY E 1 236 ? 21.987 39.906 18.480 1.00 24.51 236 GLY E N 1
ATOM 10400 C CA . GLY E 1 236 ? 22.380 41.180 17.875 1.00 24.45 236 GLY E CA 1
ATOM 10401 C C . GLY E 1 236 ? 23.457 41.119 16.818 1.00 23.93 236 GLY E C 1
ATOM 10402 O O . GLY E 1 236 ? 23.775 42.136 16.179 1.00 26.06 236 GLY E O 1
ATOM 10403 N N . GLU E 1 237 ? 24.015 39.931 16.591 1.00 22.88 237 GLU E N 1
ATOM 10404 C CA . GLU E 1 237 ? 25.035 39.716 15.577 1.00 22.29 237 GLU E CA 1
ATOM 10405 C C . GLU E 1 237 ? 24.429 39.117 14.314 1.00 21.85 237 GLU E C 1
ATOM 10406 O O . GLU E 1 237 ? 23.553 38.259 14.400 1.00 22.60 237 GLU E O 1
ATOM 10412 N N . LYS E 1 238 ? 24.937 39.504 13.150 1.00 21.57 238 LYS E N 1
ATOM 10413 C CA . LYS E 1 238 ? 24.408 39.005 11.890 1.00 22.07 238 LYS E CA 1
ATOM 10414 C C . LYS E 1 238 ? 24.878 37.594 11.583 1.00 21.48 238 LYS E C 1
ATOM 10415 O O . LYS E 1 238 ? 25.970 37.188 11.970 1.00 21.85 238 LYS E O 1
ATOM 10421 N N . PHE E 1 239 ? 24.031 36.838 10.894 1.00 21.14 239 PHE E N 1
ATOM 10422 C CA . PHE E 1 239 ? 24.459 35.571 10.344 1.00 19.99 239 PHE E CA 1
ATOM 10423 C C . PHE E 1 239 ? 25.329 35.787 9.129 1.00 19.96 239 PHE E C 1
ATOM 10424 O O . PHE E 1 239 ? 25.050 36.674 8.288 1.00 20.58 239 PHE E O 1
ATOM 10432 N N . THR E 1 240 ? 26.397 35.020 9.028 1.00 20.39 240 THR E N 1
ATOM 10433 C CA . THR E 1 240 ? 27.135 34.906 7.784 1.00 20.73 240 THR E CA 1
ATOM 10434 C C . THR E 1 240 ? 26.726 33.578 7.147 1.00 20.82 240 THR E C 1
ATOM 10435 O O . THR E 1 240 ? 25.982 32.786 7.764 1.00 21.06 240 THR E O 1
ATOM 10439 N N . TYR E 1 241 ? 27.207 33.332 5.937 1.00 21.28 241 TYR E N 1
ATOM 10440 C CA . TYR E 1 241 ? 26.779 32.192 5.158 1.00 21.87 241 TYR E CA 1
ATOM 10441 C C . TYR E 1 241 ? 27.949 31.584 4.429 1.00 21.96 241 TYR E C 1
ATOM 10442 O O . TYR E 1 241 ? 28.731 32.285 3.781 1.00 24.24 241 TYR E O 1
ATOM 10451 N N . GLN E 1 242 ? 28.063 30.260 4.521 1.00 21.67 242 GLN E N 1
ATOM 10452 C CA . GLN E 1 242 ? 29.102 29.531 3.839 1.00 21.84 242 GLN E CA 1
ATOM 10453 C C . GLN E 1 242 ? 28.462 28.542 2.871 1.00 22.38 242 GLN E C 1
ATOM 10454 O O . GLN E 1 242 ? 27.828 27.561 3.286 1.00 21.94 242 GLN E O 1
ATOM 10460 N N . GLU E 1 243 ? 28.581 28.825 1.578 1.00 23.73 243 GLU E N 1
ATOM 10461 C CA . GLU E 1 243 ? 27.971 28.021 0.533 1.00 25.18 243 GLU E CA 1
ATOM 10462 C C . GLU E 1 243 ? 28.555 26.611 0.454 1.00 25.14 243 GLU E C 1
ATOM 10463 O O . GLU E 1 243 ? 27.843 25.690 0.116 1.00 26.02 243 GLU E O 1
ATOM 10469 N N . ASN E 1 244 ? 29.845 26.478 0.768 1.00 25.70 244 ASN E N 1
ATOM 10470 C CA . ASN E 1 244 ? 30.584 25.224 0.687 1.00 26.20 244 ASN E CA 1
ATOM 10471 C C . ASN E 1 244 ? 31.347 24.932 1.970 1.00 24.74 244 ASN E C 1
ATOM 10472 O O . ASN E 1 244 ? 32.532 25.223 2.115 1.00 24.61 244 ASN E O 1
ATOM 10477 N N . PRO E 1 245 ? 30.667 24.343 2.941 1.00 22.67 245 PRO E N 1
ATOM 10478 C CA . PRO E 1 245 ? 31.324 24.024 4.208 1.00 21.86 245 PRO E CA 1
ATOM 10479 C C . PRO E 1 245 ? 32.536 23.139 4.012 1.00 22.09 245 PRO E C 1
ATOM 10480 O O . PRO E 1 245 ? 32.557 22.324 3.102 1.00 22.57 245 PRO E O 1
ATOM 10484 N N . GLU E 1 246 ? 33.537 23.322 4.849 1.00 22.83 246 GLU E N 1
ATOM 10485 C CA . GLU E 1 246 ? 34.755 22.574 4.718 1.00 23.95 246 GLU E CA 1
ATOM 10486 C C . GLU E 1 246 ? 34.944 21.524 5.795 1.00 22.94 246 GLU E C 1
ATOM 10487 O O . GLU E 1 246 ? 34.553 21.694 6.937 1.00 22.63 246 GLU E O 1
ATOM 10498 N N . ALA E 1 247 ? 35.567 20.427 5.387 1.00 22.03 247 ALA E N 1
ATOM 10499 C CA . ALA E 1 247 ? 35.941 19.374 6.326 1.00 21.19 247 ALA E CA 1
ATOM 10500 C C . ALA E 1 247 ? 37.326 19.690 6.876 1.00 21.58 247 ALA E C 1
ATOM 10501 O O . ALA E 1 247 ? 38.332 19.547 6.184 1.00 22.98 247 ALA E O 1
ATOM 10503 N N . MET E 1 248 ? 37.373 20.094 8.131 1.00 21.56 248 MET E N 1
ATOM 10504 C CA . MET E 1 248 ? 38.617 20.557 8.743 1.00 21.90 248 MET E CA 1
ATOM 10505 C C . MET E 1 248 ? 39.321 19.583 9.697 1.00 21.65 248 MET E C 1
ATOM 10506 O O . MET E 1 248 ? 40.410 19.878 10.195 1.00 22.75 248 MET E O 1
ATOM 10511 N N . GLY E 1 249 ? 38.735 18.408 9.945 1.00 21.27 249 GLY E N 1
ATOM 10512 C CA . GLY E 1 249 ? 39.196 17.523 11.008 1.00 21.16 249 GLY E CA 1
ATOM 10513 C C . GLY E 1 249 ? 40.144 16.373 10.677 1.00 21.22 249 GLY E C 1
ATOM 10514 O O . GLY E 1 249 ? 40.542 15.602 11.580 1.00 23.07 249 GLY E O 1
ATOM 10515 N N . GLY E 1 250 ? 40.464 16.218 9.416 1.00 21.45 250 GLY E N 1
ATOM 10516 C CA . GLY E 1 250 ? 41.336 15.136 8.992 1.00 20.81 250 GLY E CA 1
ATOM 10517 C C . GLY E 1 250 ? 40.636 13.773 8.911 1.00 19.73 250 GLY E C 1
ATOM 10518 O O . GLY E 1 250 ? 39.458 13.612 9.271 1.00 19.13 250 GLY E O 1
ATOM 10519 N N . ILE E 1 251 ? 41.369 12.781 8.443 1.00 19.76 251 ILE E N 1
ATOM 10520 C CA . ILE E 1 251 ? 40.866 11.422 8.308 1.00 19.26 251 ILE E CA 1
ATOM 10521 C C . ILE E 1 251 ? 41.325 10.616 9.518 1.00 18.51 251 ILE E C 1
ATOM 10522 O O . ILE E 1 251 ? 42.521 10.439 9.740 1.00 20.29 251 ILE E O 1
ATOM 10527 N N . PRO E 1 252 ? 40.399 10.167 10.341 1.00 18.91 252 PRO E N 1
ATOM 10528 C CA . PRO E 1 252 ? 40.798 9.500 11.569 1.00 18.35 252 PRO E CA 1
ATOM 10529 C C . PRO E 1 252 ? 41.318 8.109 11.351 1.00 18.71 252 PRO E C 1
ATOM 10530 O O . PRO E 1 252 ? 41.026 7.446 10.358 1.00 19.26 252 PRO E O 1
ATOM 10534 N N . HIS E 1 253 ? 42.124 7.676 12.305 1.00 19.54 253 HIS E N 1
ATOM 10535 C CA . HIS E 1 253 ? 42.649 6.319 12.307 1.00 20.91 253 HIS E CA 1
ATOM 10536 C C . HIS E 1 253 ? 42.819 5.885 13.746 1.00 19.65 253 HIS E C 1
ATOM 10537 O O . HIS E 1 253 ? 43.725 6.348 14.454 1.00 19.87 253 HIS E O 1
ATOM 10550 N N . ILE E 1 254 ? 41.959 4.981 14.177 1.00 18.22 254 ILE E N 1
ATOM 10551 C CA . ILE E 1 254 ? 42.025 4.484 15.529 1.00 17.87 254 ILE E CA 1
ATOM 10552 C C . ILE E 1 254 ? 42.963 3.270 15.541 1.00 17.22 254 ILE E C 1
ATOM 10553 O O . ILE E 1 254 ? 43.056 2.524 14.597 1.00 17.49 254 ILE E O 1
ATOM 10558 N N . LYS E 1 255 ? 43.624 3.074 16.656 1.00 17.16 255 LYS E N 1
ATOM 10559 C CA . LYS E 1 255 ? 44.517 1.960 16.824 1.00 18.66 255 LYS E CA 1
ATOM 10560 C C . LYS E 1 255 ? 43.777 0.621 16.869 1.00 17.04 255 LYS E C 1
ATOM 10561 O O . LYS E 1 255 ? 42.796 0.474 17.581 1.00 18.28 255 LYS E O 1
ATOM 10567 N N . PRO E 1 256 ? 44.234 -0.389 16.129 1.00 16.26 256 PRO E N 1
ATOM 10568 C CA . PRO E 1 256 ? 43.643 -1.724 16.253 1.00 16.03 256 PRO E CA 1
ATOM 10569 C C . PRO E 1 256 ? 43.704 -2.206 17.701 1.00 15.67 256 PRO E C 1
ATOM 10570 O O . PRO E 1 256 ? 44.701 -2.053 18.398 1.00 17.51 256 PRO E O 1
ATOM 10574 N N . GLY E 1 257 ? 42.614 -2.842 18.119 1.00 16.21 257 GLY E N 1
ATOM 10575 C CA . GLY E 1 257 ? 42.464 -3.267 19.490 1.00 16.96 257 GLY E CA 1
ATOM 10576 C C . GLY E 1 257 ? 43.141 -4.597 19.840 1.00 16.15 257 GLY E C 1
ATOM 10577 O O . GLY E 1 257 ? 43.570 -5.349 18.982 1.00 16.23 257 GLY E O 1
ATOM 10578 N N . ASP E 1 258 ? 43.230 -4.868 21.123 1.00 16.52 258 ASP E N 1
ATOM 10579 C CA . ASP E 1 258 ? 43.856 -6.067 21.678 1.00 16.46 258 ASP E CA 1
ATOM 10580 C C . ASP E 1 258 ? 43.290 -7.300 20.991 1.00 16.58 258 ASP E C 1
ATOM 10581 O O . ASP E 1 258 ? 42.071 -7.405 20.817 1.00 16.07 258 ASP E O 1
ATOM 10586 N N . PRO E 1 259 ? 44.137 -8.256 20.604 1.00 15.57 259 PRO E N 1
ATOM 10587 C CA . PRO E 1 259 ? 43.658 -9.495 19.978 1.00 15.94 259 PRO E CA 1
ATOM 10588 C C . PRO E 1 259 ? 42.652 -10.271 20.805 1.00 15.10 259 PRO E C 1
ATOM 10589 O O . PRO E 1 259 ? 41.926 -11.062 20.196 1.00 15.87 259 PRO E O 1
ATOM 10593 N N . ARG E 1 260 ? 42.603 -10.082 22.117 1.00 15.44 260 ARG E N 1
ATOM 10594 C CA . ARG E 1 260 ? 41.587 -10.754 22.929 1.00 15.59 260 ARG E CA 1
ATOM 10595 C C . ARG E 1 260 ? 40.174 -10.302 22.575 1.00 14.86 260 ARG E C 1
ATOM 10596 O O . ARG E 1 260 ? 39.221 -10.902 23.024 1.00 16.14 260 ARG E O 1
ATOM 10611 N N . LEU E 1 261 ? 40.036 -9.231 21.812 1.00 15.29 261 LEU E N 1
ATOM 10612 C CA . LEU E 1 261 ? 38.723 -8.773 21.355 1.00 14.78 261 LEU E CA 1
ATOM 10613 C C . LEU E 1 261 ? 38.307 -9.410 20.051 1.00 14.67 261 LEU E C 1
ATOM 10614 O O . LEU E 1 261 ? 37.141 -9.366 19.691 1.00 14.50 261 LEU E O 1
ATOM 10619 N N . HIS E 1 262 ? 39.260 -10.031 19.365 1.00 14.21 262 HIS E N 1
ATOM 10620 C CA . HIS E 1 262 ? 38.974 -10.712 18.105 1.00 14.80 262 HIS E CA 1
ATOM 10621 C C . HIS E 1 262 ? 38.337 -9.778 17.089 1.00 14.22 262 HIS E C 1
ATOM 10622 O O . HIS E 1 262 ? 37.412 -10.174 16.392 1.00 14.43 262 HIS E O 1
ATOM 10629 N N . ASN E 1 263 ? 38.899 -8.577 16.971 1.00 14.42 263 ASN E N 1
ATOM 10630 C CA . ASN E 1 263 ? 38.411 -7.563 16.060 1.00 15.52 263 ASN E CA 1
ATOM 10631 C C . ASN E 1 263 ? 38.969 -7.784 14.651 1.00 14.44 263 ASN E C 1
ATOM 10632 O O . ASN E 1 263 ? 39.830 -7.030 14.154 1.00 15.41 263 ASN E O 1
ATOM 10637 N N . HIS E 1 264 ? 38.486 -8.837 13.995 1.00 15.23 264 HIS E N 1
ATOM 10638 C CA . HIS E 1 264 ? 39.054 -9.221 12.696 1.00 15.38 264 HIS E CA 1
ATOM 10639 C C . HIS E 1 264 ? 38.412 -8.372 11.596 1.00 15.10 264 HIS E C 1
ATOM 10640 O O . HIS E 1 264 ? 37.227 -8.573 11.282 1.00 15.51 264 HIS E O 1
ATOM 10647 N N . GLN E 1 265 ? 39.162 -7.377 11.125 1.00 15.59 265 GLN E N 1
ATOM 10648 C CA . GLN E 1 265 ? 38.634 -6.349 10.236 1.00 15.67 265 GLN E CA 1
ATOM 10649 C C . GLN E 1 265 ? 39.314 -6.334 8.891 1.00 16.76 265 GLN E C 1
ATOM 10650 O O . GLN E 1 265 ? 39.079 -5.445 8.073 1.00 17.73 265 GLN E O 1
ATOM 10656 N N . GLY E 1 266 ? 40.149 -7.331 8.627 1.00 17.94 266 GLY E N 1
ATOM 10657 C CA . GLY E 1 266 ? 40.880 -7.385 7.378 1.00 19.14 266 GLY E CA 1
ATOM 10658 C C . GLY E 1 266 ? 42.217 -6.684 7.455 1.00 20.05 266 GLY E C 1
ATOM 10659 O O . GLY E 1 266 ? 42.522 -5.974 8.415 1.00 21.50 266 GLY E O 1
ATOM 10661 N N . MET F 1 1 ? 32.649 13.649 6.861 1.00 17.23 1 MET F N 1
ATOM 10662 C CA . MET F 1 1 ? 31.586 14.675 6.738 1.00 16.84 1 MET F CA 1
ATOM 10663 C C . MET F 1 1 ? 30.678 14.299 5.555 1.00 16.21 1 MET F C 1
ATOM 10664 O O . MET F 1 1 ? 31.083 13.577 4.660 1.00 16.39 1 MET F O 1
ATOM 10669 N N . PHE F 1 2 ? 29.432 14.772 5.583 1.00 15.61 2 PHE F N 1
ATOM 10670 C CA . PHE F 1 2 ? 28.491 14.543 4.518 1.00 15.31 2 PHE F CA 1
ATOM 10671 C C . PHE F 1 2 ? 28.003 15.830 3.854 1.00 15.93 2 PHE F C 1
ATOM 10672 O O . PHE F 1 2 ? 28.035 16.909 4.449 1.00 16.01 2 PHE F O 1
ATOM 10680 N N . LYS F 1 3 ? 27.549 15.675 2.614 1.00 15.72 3 LYS F N 1
ATOM 10681 C CA . LYS F 1 3 ? 26.850 16.712 1.894 1.00 16.74 3 LYS F CA 1
ATOM 10682 C C . LYS F 1 3 ? 25.610 16.124 1.279 1.00 16.15 3 LYS F C 1
ATOM 10683 O O . LYS F 1 3 ? 25.533 14.924 1.026 1.00 16.38 3 LYS F O 1
ATOM 10689 N N . HIS F 1 4 ? 24.636 16.989 1.019 1.00 16.09 4 HIS F N 1
ATOM 10690 C CA . HIS F 1 4 ? 23.335 16.552 0.557 1.00 15.97 4 HIS F CA 1
ATOM 10691 C C . HIS F 1 4 ? 22.913 17.298 -0.699 1.00 15.66 4 HIS F C 1
ATOM 10692 O O . HIS F 1 4 ? 23.162 18.487 -0.850 1.00 16.41 4 HIS F O 1
ATOM 10699 N N . THR F 1 5 ? 22.273 16.570 -1.588 1.00 15.81 5 THR F N 1
ATOM 10700 C CA . THR F 1 5 ? 21.562 17.163 -2.723 1.00 16.51 5 THR F CA 1
ATOM 10701 C C . THR F 1 5 ? 20.077 16.855 -2.583 1.00 16.61 5 THR F C 1
ATOM 10702 O O . THR F 1 5 ? 19.677 15.784 -2.150 1.00 16.51 5 THR F O 1
ATOM 10706 N N . ARG F 1 6 ? 19.241 17.810 -2.963 1.00 16.86 6 ARG F N 1
ATOM 10707 C CA . ARG F 1 6 ? 17.795 17.630 -2.890 1.00 17.41 6 ARG F CA 1
ATOM 10708 C C . ARG F 1 6 ? 17.286 16.557 -3.853 1.00 17.16 6 ARG F C 1
ATOM 10709 O O . ARG F 1 6 ? 16.190 16.015 -3.669 1.00 18.12 6 ARG F O 1
ATOM 10717 N N . LYS F 1 7 ? 18.057 16.253 -4.876 1.00 16.98 7 LYS F N 1
ATOM 10718 C CA . LYS F 1 7 ? 17.648 15.252 -5.820 1.00 16.88 7 LYS F CA 1
ATOM 10719 C C . LYS F 1 7 ? 17.758 13.863 -5.198 1.00 16.66 7 LYS F C 1
ATOM 10720 O O . LYS F 1 7 ? 18.745 13.517 -4.552 1.00 17.11 7 LYS F O 1
ATOM 10726 N N . LEU F 1 8 ? 16.684 13.112 -5.316 1.00 16.72 8 LEU F N 1
ATOM 10727 C CA . LEU F 1 8 ? 16.643 11.744 -4.831 1.00 16.13 8 LEU F CA 1
ATOM 10728 C C . LEU F 1 8 ? 17.559 10.836 -5.615 1.00 16.42 8 LEU F C 1
ATOM 10729 O O . LEU F 1 8 ? 17.828 11.068 -6.806 1.00 16.80 8 LEU F O 1
ATOM 10734 N N . GLN F 1 9 ? 18.046 9.781 -4.967 1.00 16.33 9 GLN F N 1
ATOM 10735 C CA . GLN F 1 9 ? 18.880 8.823 -5.688 1.00 16.23 9 GLN F CA 1
ATOM 10736 C C . GLN F 1 9 ? 18.121 8.222 -6.876 1.00 16.30 9 GLN F C 1
ATOM 10737 O O . GLN F 1 9 ? 18.647 8.069 -7.974 1.00 16.52 9 GLN F O 1
ATOM 10743 N N . TYR F 1 10 ? 16.856 7.900 -6.638 1.00 16.82 10 TYR F N 1
ATOM 10744 C CA . TYR F 1 10 ? 16.017 7.323 -7.666 1.00 16.41 10 TYR F CA 1
ATOM 10745 C C . TYR F 1 10 ? 14.577 7.707 -7.368 1.00 16.36 10 TYR F C 1
ATOM 10746 O O . TYR F 1 10 ? 14.270 8.103 -6.262 1.00 16.49 10 TYR F O 1
ATOM 10755 N N . ASN F 1 11 ? 13.708 7.583 -8.361 1.00 17.01 11 ASN F N 1
ATOM 10756 C CA . ASN F 1 11 ? 12.304 7.931 -8.232 1.00 18.25 11 ASN F CA 1
ATOM 10757 C C . ASN F 1 11 ? 11.678 7.385 -6.965 1.00 17.63 11 ASN F C 1
ATOM 10758 O O . ASN F 1 11 ? 11.838 6.219 -6.675 1.00 17.82 11 ASN F O 1
ATOM 10763 N N . ALA F 1 12 ? 10.953 8.228 -6.223 1.00 17.02 12 ALA F N 1
ATOM 10764 C CA . ALA F 1 12 ? 10.214 7.791 -5.051 1.00 17.19 12 ALA F CA 1
ATOM 10765 C C . ALA F 1 12 ? 8.840 8.436 -5.021 1.00 16.95 12 ALA F C 1
ATOM 10766 O O . ALA F 1 12 ? 8.417 8.938 -4.000 1.00 18.19 12 ALA F O 1
ATOM 10768 N N . LYS F 1 13 ? 8.152 8.414 -6.148 1.00 17.31 13 LYS F N 1
ATOM 10769 C CA . LYS F 1 13 ? 6.843 9.043 -6.213 1.00 17.33 13 LYS F CA 1
ATOM 10770 C C . LYS F 1 13 ? 5.825 8.057 -6.712 1.00 16.04 13 LYS F C 1
ATOM 10771 O O . LYS F 1 13 ? 6.027 7.399 -7.725 1.00 17.37 13 LYS F O 1
ATOM 10777 N N . PRO F 1 14 ? 4.706 7.935 -6.029 1.00 15.48 14 PRO F N 1
ATOM 10778 C CA . PRO F 1 14 ? 3.694 6.995 -6.482 1.00 15.57 14 PRO F CA 1
ATOM 10779 C C . PRO F 1 14 ? 2.771 7.604 -7.497 1.00 16.22 14 PRO F C 1
ATOM 10780 O O . PRO F 1 14 ? 2.704 8.824 -7.597 1.00 16.69 14 PRO F O 1
ATOM 10784 N N . ASP F 1 15 ? 2.058 6.764 -8.223 1.00 16.39 15 ASP F N 1
ATOM 10785 C CA . ASP F 1 15 ? 1.086 7.286 -9.190 1.00 16.63 15 ASP F CA 1
ATOM 10786 C C . ASP F 1 15 ? -0.160 7.821 -8.486 1.00 17.93 15 ASP F C 1
ATOM 10787 O O . ASP F 1 15 ? -0.847 8.714 -9.004 1.00 18.65 15 ASP F O 1
ATOM 10792 N N . ARG F 1 16 ? -0.478 7.247 -7.337 1.00 17.10 16 ARG F N 1
ATOM 10793 C CA . ARG F 1 16 ? -1.651 7.694 -6.598 1.00 18.12 16 ARG F CA 1
ATOM 10794 C C . ARG F 1 16 ? -1.389 7.573 -5.106 1.00 17.15 16 ARG F C 1
ATOM 10795 O O . ARG F 1 16 ? -0.521 6.818 -4.681 1.00 16.85 16 ARG F O 1
ATOM 10810 N N . SER F 1 17 ? -2.192 8.274 -4.329 1.00 16.09 17 SER F N 1
ATOM 10811 C CA . SER F 1 17 ? -2.080 8.181 -2.898 1.00 16.67 17 SER F CA 1
ATOM 10812 C C . SER F 1 17 ? -2.626 6.847 -2.399 1.00 16.74 17 SER F C 1
ATOM 10813 O O . SER F 1 17 ? -3.431 6.188 -3.052 1.00 17.20 17 SER F O 1
ATOM 10816 N N . ASP F 1 18 ? -2.138 6.429 -1.243 1.00 15.52 18 ASP F N 1
ATOM 10817 C CA . ASP F 1 18 ? -2.592 5.178 -0.603 1.00 14.59 18 ASP F CA 1
ATOM 10818 C C . ASP F 1 18 ? -2.009 5.125 0.808 1.00 14.83 18 ASP F C 1
ATOM 10819 O O . ASP F 1 18 ? -0.847 4.758 0.970 1.00 13.76 18 ASP F O 1
ATOM 10824 N N . PRO F 1 19 ? -2.790 5.531 1.802 1.00 14.57 19 PRO F N 1
ATOM 10825 C CA . PRO F 1 19 ? -2.279 5.628 3.166 1.00 14.20 19 PRO F CA 1
ATOM 10826 C C . PRO F 1 19 ? -2.084 4.271 3.823 1.00 14.24 19 PRO F C 1
ATOM 10827 O O . PRO F 1 19 ? -1.382 4.199 4.816 1.00 14.38 19 PRO F O 1
ATOM 10831 N N . ILE F 1 20 ? -2.680 3.225 3.276 1.00 13.33 20 ILE F N 1
ATOM 10832 C CA . ILE F 1 20 ? -2.477 1.869 3.785 1.00 14.36 20 ILE F CA 1
ATOM 10833 C C . ILE F 1 20 ? -1.087 1.372 3.362 1.00 14.60 20 ILE F C 1
ATOM 10834 O O . ILE F 1 20 ? -0.355 0.786 4.155 1.00 14.46 20 ILE F O 1
ATOM 10839 N N . MET F 1 21 ? -0.737 1.629 2.122 1.00 14.11 21 MET F N 1
ATOM 10840 C CA . MET F 1 21 ? 0.603 1.348 1.627 1.00 13.35 21 MET F CA 1
ATOM 10841 C C . MET F 1 21 ? 1.628 2.222 2.359 1.00 14.19 21 MET F C 1
ATOM 10842 O O . MET F 1 21 ? 2.719 1.764 2.645 1.00 14.11 21 MET F O 1
ATOM 10847 N N . ALA F 1 22 ? 1.291 3.472 2.659 1.00 13.98 22 ALA F N 1
ATOM 10848 C CA . ALA F 1 22 ? 2.185 4.311 3.474 1.00 13.36 22 ALA F CA 1
ATOM 10849 C C . ALA F 1 22 ? 2.511 3.627 4.797 1.00 13.42 22 ALA F C 1
ATOM 10850 O O . ALA F 1 22 ? 3.665 3.592 5.230 1.00 13.59 22 ALA F O 1
ATOM 10852 N N . ARG F 1 23 ? 1.481 3.105 5.448 1.00 13.46 23 ARG F N 1
ATOM 10853 C CA . ARG F 1 23 ? 1.698 2.396 6.687 1.00 12.69 23 ARG F CA 1
ATOM 10854 C C . ARG F 1 23 ? 2.606 1.187 6.480 1.00 13.01 23 ARG F C 1
ATOM 10855 O O . ARG F 1 23 ? 3.482 0.900 7.319 1.00 12.73 23 ARG F O 1
ATOM 10863 N N . ARG F 1 24 ? 2.388 0.417 5.418 1.00 13.70 24 ARG F N 1
ATOM 10864 C CA . ARG F 1 24 ? 3.245 -0.758 5.185 1.00 13.41 24 ARG F CA 1
ATOM 10865 C C . ARG F 1 24 ? 4.706 -0.338 4.994 1.00 13.20 24 ARG F C 1
ATOM 10866 O O . ARG F 1 24 ? 5.630 -0.947 5.545 1.00 14.11 24 ARG F O 1
ATOM 10874 N N . LEU F 1 25 ? 4.916 0.745 4.263 1.00 13.27 25 LEU F N 1
ATOM 10875 C CA . LEU F 1 25 ? 6.269 1.193 3.959 1.00 13.16 25 LEU F CA 1
ATOM 10876 C C . LEU F 1 25 ? 6.989 1.736 5.183 1.00 13.68 25 LEU F C 1
ATOM 10877 O O . LEU F 1 25 ? 8.207 1.854 5.183 1.00 14.84 25 LEU F O 1
ATOM 10882 N N . GLN F 1 26 ? 6.265 1.978 6.265 1.00 13.33 26 GLN F N 1
ATOM 10883 C CA . GLN F 1 26 ? 6.942 2.349 7.489 1.00 13.18 26 GLN F CA 1
ATOM 10884 C C . GLN F 1 26 ? 7.890 1.232 7.939 1.00 13.86 26 GLN F C 1
ATOM 10885 O O . GLN F 1 26 ? 8.834 1.476 8.682 1.00 14.29 26 GLN F O 1
ATOM 10891 N N . GLU F 1 27 ? 7.616 -0.007 7.522 1.00 13.41 27 GLU F N 1
ATOM 10892 C CA . GLU F 1 27 ? 8.503 -1.101 7.868 1.00 14.09 27 GLU F CA 1
ATOM 10893 C C . GLU F 1 27 ? 9.892 -0.824 7.288 1.00 14.06 27 GLU F C 1
ATOM 10894 O O . GLU F 1 27 ? 10.917 -1.062 7.935 1.00 15.04 27 GLU F O 1
ATOM 10900 N N . SER F 1 28 ? 9.931 -0.325 6.050 1.00 14.43 28 SER F N 1
ATOM 10901 C CA . SER F 1 28 ? 11.202 -0.045 5.389 1.00 15.20 28 SER F CA 1
ATOM 10902 C C . SER F 1 28 ? 11.911 1.179 5.907 1.00 15.43 28 SER F C 1
ATOM 10903 O O . SER F 1 28 ? 13.098 1.333 5.693 1.00 16.22 28 SER F O 1
ATOM 10906 N N . LEU F 1 29 ? 11.173 2.032 6.605 1.00 15.06 29 LEU F N 1
ATOM 10907 C CA . LEU F 1 29 ? 11.755 3.246 7.179 1.00 14.70 29 LEU F CA 1
ATOM 10908 C C . LEU F 1 29 ? 12.197 3.006 8.625 1.00 14.03 29 LEU F C 1
ATOM 10909 O O . LEU F 1 29 ? 13.375 3.112 8.958 1.00 15.83 29 LEU F O 1
ATOM 10914 N N . GLY F 1 30 ? 11.245 2.667 9.483 1.00 14.67 30 GLY F N 1
ATOM 10915 C CA . GLY F 1 30 ? 11.499 2.483 10.896 1.00 13.57 30 GLY F CA 1
ATOM 10916 C C . GLY F 1 30 ? 11.516 1.082 11.447 1.00 13.71 30 GLY F C 1
ATOM 10917 O O . GLY F 1 30 ? 11.659 0.913 12.639 1.00 14.27 30 GLY F O 1
ATOM 10918 N N . GLY F 1 31 ? 11.456 0.075 10.594 1.00 14.48 31 GLY F N 1
ATOM 10919 C CA . GLY F 1 31 ? 11.407 -1.287 11.055 1.00 13.99 31 GLY F CA 1
ATOM 10920 C C . GLY F 1 31 ? 12.767 -1.897 11.313 1.00 13.96 31 GLY F C 1
ATOM 10921 O O . GLY F 1 31 ? 13.838 -1.389 10.936 1.00 14.75 31 GLY F O 1
ATOM 10922 N N . GLN F 1 32 ? 12.690 -3.055 11.935 1.00 14.03 32 GLN F N 1
ATOM 10923 C CA . GLN F 1 32 ? 13.827 -3.846 12.362 1.00 14.90 32 GLN F CA 1
ATOM 10924 C C . GLN F 1 32 ? 14.891 -3.986 11.291 1.00 13.87 32 GLN F C 1
ATOM 10925 O O . GLN F 1 32 ? 16.069 -3.756 11.542 1.00 14.55 32 GLN F O 1
ATOM 10931 N N . TRP F 1 33 ? 14.469 -4.379 10.082 1.00 14.02 33 TRP F N 1
ATOM 10932 C CA . TRP F 1 33 ? 15.394 -4.610 8.984 1.00 14.44 33 TRP F CA 1
ATOM 10933 C C . TRP F 1 33 ? 15.365 -3.536 7.890 1.00 15.31 33 TRP F C 1
ATOM 10934 O O . TRP F 1 33 ? 15.848 -3.734 6.809 1.00 16.65 33 TRP F O 1
ATOM 10945 N N . GLY F 1 34 ? 14.808 -2.381 8.225 1.00 14.64 34 GLY F N 1
ATOM 10946 C CA . GLY F 1 34 ? 14.661 -1.290 7.297 1.00 14.93 34 GLY F CA 1
ATOM 10947 C C . GLY F 1 34 ? 15.904 -0.485 7.024 1.00 14.99 34 GLY F C 1
ATOM 10948 O O . GLY F 1 34 ? 17.006 -0.797 7.490 1.00 15.38 34 GLY F O 1
ATOM 10949 N N . GLU F 1 35 ? 15.695 0.577 6.251 1.00 15.02 35 GLU F N 1
ATOM 10950 C CA . GLU F 1 35 ? 16.809 1.348 5.712 1.00 15.32 35 GLU F CA 1
ATOM 10951 C C . GLU F 1 35 ? 17.581 2.075 6.806 1.00 14.77 35 GLU F C 1
ATOM 10952 O O . GLU F 1 35 ? 18.778 2.280 6.676 1.00 15.10 35 GLU F O 1
ATOM 10963 N N . THR F 1 36 ? 16.896 2.491 7.864 1.00 14.27 36 THR F N 1
ATOM 10964 C CA . THR F 1 36 ? 17.581 3.139 8.986 1.00 13.55 36 THR F CA 1
ATOM 10965 C C . THR F 1 36 ? 18.526 2.150 9.670 1.00 13.73 36 THR F C 1
ATOM 10966 O O . THR F 1 36 ? 19.633 2.493 10.036 1.00 14.31 36 THR F O 1
ATOM 10970 N N . THR F 1 37 ? 18.101 0.906 9.804 1.00 13.97 37 THR F N 1
ATOM 10971 C CA . THR F 1 37 ? 18.977 -0.125 10.329 1.00 13.26 37 THR F CA 1
ATOM 10972 C C . THR F 1 37 ? 20.221 -0.299 9.461 1.00 13.81 37 THR F C 1
ATOM 10973 O O . THR F 1 37 ? 21.331 -0.414 9.968 1.00 14.20 37 THR F O 1
ATOM 10977 N N . GLY F 1 38 ? 20.030 -0.352 8.144 1.00 14.27 38 GLY F N 1
ATOM 10978 C CA . GLY F 1 38 ? 21.183 -0.458 7.263 1.00 14.63 38 GLY F CA 1
ATOM 10979 C C . GLY F 1 38 ? 22.108 0.732 7.404 1.00 14.03 38 GLY F C 1
ATOM 10980 O O . GLY F 1 38 ? 23.331 0.599 7.522 1.00 14.98 38 GLY F O 1
ATOM 10981 N N . MET F 1 39 ? 21.533 1.919 7.281 1.00 14.13 39 MET F N 1
ATOM 10982 C CA . MET F 1 39 ? 22.298 3.154 7.413 1.00 13.81 39 MET F CA 1
ATOM 10983 C C . MET F 1 39 ? 23.144 3.165 8.694 1.00 13.89 39 MET F C 1
ATOM 10984 O O . MET F 1 39 ? 24.375 3.378 8.634 1.00 14.76 39 MET F O 1
ATOM 10993 N N . MET F 1 40 ? 22.517 2.945 9.839 1.00 13.99 40 MET F N 1
ATOM 10994 C CA . MET F 1 40 ? 23.240 3.059 11.093 1.00 13.20 40 MET F CA 1
ATOM 10995 C C . MET F 1 40 ? 24.206 1.931 11.337 1.00 13.69 40 MET F C 1
ATOM 10996 O O . MET F 1 40 ? 25.266 2.143 11.932 1.00 13.48 40 MET F O 1
ATOM 11001 N N . SER F 1 41 ? 23.862 0.738 10.891 1.00 13.74 41 SER F N 1
ATOM 11002 C CA . SER F 1 41 ? 24.793 -0.403 11.007 1.00 13.31 41 SER F CA 1
ATOM 11003 C C . SER F 1 41 ? 26.037 -0.215 10.137 1.00 13.14 41 SER F C 1
ATOM 11004 O O . SER F 1 41 ? 27.157 -0.358 10.602 1.00 13.86 41 SER F O 1
ATOM 11007 N N . PHE F 1 42 ? 25.844 0.109 8.859 1.00 13.83 42 PHE F N 1
ATOM 11008 C CA . PHE F 1 42 ? 27.004 0.185 7.982 1.00 13.79 42 PHE F CA 1
ATOM 11009 C C . PHE F 1 42 ? 27.890 1.376 8.330 1.00 13.63 42 PHE F C 1
ATOM 11010 O O . PHE F 1 42 ? 29.123 1.285 8.291 1.00 14.22 42 PHE F O 1
ATOM 11018 N N . LEU F 1 43 ? 27.282 2.510 8.664 1.00 14.10 43 LEU F N 1
ATOM 11019 C CA . LEU F 1 43 ? 28.082 3.645 9.096 1.00 13.62 43 LEU F CA 1
ATOM 11020 C C . LEU F 1 43 ? 28.817 3.396 10.400 1.00 14.07 43 LEU F C 1
ATOM 11021 O O . LEU F 1 43 ? 30.006 3.675 10.486 1.00 14.61 43 LEU F O 1
ATOM 11026 N N . SER F 1 44 ? 28.153 2.842 11.403 1.00 14.13 44 SER F N 1
ATOM 11027 C CA . SER F 1 44 ? 28.827 2.567 12.663 1.00 14.51 44 SER F CA 1
ATOM 11028 C C . SER F 1 44 ? 29.977 1.558 12.486 1.00 14.08 44 SER F C 1
ATOM 11029 O O . SER F 1 44 ? 31.062 1.764 13.011 1.00 14.09 44 SER F O 1
ATOM 11032 N N . GLN F 1 45 ? 29.759 0.496 11.730 1.00 13.69 45 GLN F N 1
ATOM 11033 C CA . GLN F 1 45 ? 30.808 -0.464 11.457 1.00 13.01 45 GLN F CA 1
ATOM 11034 C C . GLN F 1 45 ? 31.948 0.208 10.685 1.00 13.76 45 GLN F C 1
ATOM 11035 O O . GLN F 1 45 ? 33.124 -0.046 10.960 1.00 14.49 45 GLN F O 1
ATOM 11041 N N . GLY F 1 46 ? 31.587 1.017 9.700 1.00 14.43 46 GLY F N 1
ATOM 11042 C CA . GLY F 1 46 ? 32.579 1.715 8.895 1.00 14.07 46 GLY F CA 1
ATOM 11043 C C . GLY F 1 46 ? 33.438 2.632 9.718 1.00 14.62 46 GLY F C 1
ATOM 11044 O O . GLY F 1 46 ? 34.655 2.642 9.573 1.00 15.86 46 GLY F O 1
ATOM 11045 N N . TRP F 1 47 ? 32.822 3.369 10.628 1.00 14.79 47 TRP F N 1
ATOM 11046 C CA . TRP F 1 47 ? 33.572 4.288 11.478 1.00 15.35 47 TRP F CA 1
ATOM 11047 C C . TRP F 1 47 ? 34.431 3.533 12.455 1.00 15.20 47 TRP F C 1
ATOM 11048 O O . TRP F 1 47 ? 35.518 4.022 12.812 1.00 16.98 47 TRP F O 1
ATOM 11059 N N . ALA F 1 48 ? 33.984 2.353 12.876 1.00 15.59 48 ALA F N 1
ATOM 11060 C CA . ALA F 1 48 ? 34.734 1.543 13.838 1.00 15.50 48 ALA F CA 1
ATOM 11061 C C . ALA F 1 48 ? 35.908 0.769 13.242 1.00 16.20 48 ALA F C 1
ATOM 11062 O O . ALA F 1 48 ? 36.808 0.375 13.981 1.00 18.45 48 ALA F O 1
ATOM 11064 N N . SER F 1 49 ? 35.920 0.515 11.941 1.00 15.24 49 SER F N 1
ATOM 11065 C CA . SER F 1 49 ? 36.984 -0.295 11.373 1.00 15.76 49 SER F CA 1
ATOM 11066 C C . SER F 1 49 ? 38.349 0.366 11.400 1.00 15.95 49 SER F C 1
ATOM 11067 O O . SER F 1 49 ? 38.509 1.528 11.050 1.00 16.74 49 SER F O 1
ATOM 11070 N N . THR F 1 50 ? 39.319 -0.426 11.825 1.00 15.89 50 THR F N 1
ATOM 11071 C CA . THR F 1 50 ? 40.725 -0.059 11.768 1.00 17.15 50 THR F CA 1
ATOM 11072 C C . THR F 1 50 ? 41.474 -0.940 10.789 1.00 17.15 50 THR F C 1
ATOM 11073 O O . THR F 1 50 ? 42.722 -0.946 10.783 1.00 18.76 50 THR F O 1
ATOM 11077 N N . GLY F 1 51 ? 40.735 -1.685 9.986 1.00 16.80 51 GLY F N 1
ATOM 11078 C CA . GLY F 1 51 ? 41.284 -2.699 9.118 1.00 17.50 51 GLY F CA 1
ATOM 11079 C C . GLY F 1 51 ? 41.365 -2.308 7.678 1.00 17.64 51 GLY F C 1
ATOM 11080 O O . GLY F 1 51 ? 41.523 -1.140 7.342 1.00 19.26 51 GLY F O 1
ATOM 11081 N N . ALA F 1 52 ? 41.253 -3.302 6.820 1.00 17.90 52 ALA F N 1
ATOM 11082 C CA . ALA F 1 52 ? 41.414 -3.105 5.396 1.00 17.78 52 ALA F CA 1
ATOM 11083 C C . ALA F 1 52 ? 40.507 -2.029 4.853 1.00 17.27 52 ALA F C 1
ATOM 11084 O O . ALA F 1 52 ? 39.289 -2.043 5.049 1.00 17.39 52 ALA F O 1
ATOM 11086 N N . GLU F 1 53 ? 41.101 -1.131 4.082 1.00 16.91 53 GLU F N 1
ATOM 11087 C CA . GLU F 1 53 ? 40.323 -0.078 3.454 1.00 18.14 53 GLU F CA 1
ATOM 11088 C C . GLU F 1 53 ? 39.271 -0.602 2.513 1.00 17.39 53 GLU F C 1
ATOM 11089 O O . GLU F 1 53 ? 38.224 0.017 2.349 1.00 17.87 53 GLU F O 1
ATOM 11095 N N . LYS F 1 54 ? 39.500 -1.741 1.885 1.00 17.42 54 LYS F N 1
ATOM 11096 C CA . LYS F 1 54 ? 38.522 -2.308 0.974 1.00 17.41 54 LYS F CA 1
ATOM 11097 C C . LYS F 1 54 ? 37.162 -2.413 1.661 1.00 17.25 54 LYS F C 1
ATOM 11098 O O . LYS F 1 54 ? 36.149 -2.030 1.093 1.00 17.43 54 LYS F O 1
ATOM 11104 N N . TYR F 1 55 ? 37.163 -2.902 2.893 1.00 16.11 55 TYR F N 1
ATOM 11105 C CA . TYR F 1 55 ? 35.915 -3.108 3.623 1.00 16.01 55 TYR F CA 1
ATOM 11106 C C . TYR F 1 55 ? 35.447 -1.861 4.362 1.00 15.57 55 TYR F C 1
ATOM 11107 O O . TYR F 1 55 ? 34.249 -1.619 4.451 1.00 15.88 55 TYR F O 1
ATOM 11116 N N . LYS F 1 56 ? 36.371 -1.079 4.926 1.00 15.87 56 LYS F N 1
ATOM 11117 C CA . LYS F 1 56 ? 35.982 0.142 5.607 1.00 16.23 56 LYS F CA 1
ATOM 11118 C C . LYS F 1 56 ? 35.278 1.070 4.617 1.00 16.04 56 LYS F C 1
ATOM 11119 O O . LYS F 1 56 ? 34.202 1.641 4.895 1.00 16.15 56 LYS F O 1
ATOM 11125 N N . ASP F 1 57 ? 35.881 1.233 3.449 1.00 16.20 57 ASP F N 1
ATOM 11126 C CA . ASP F 1 57 ? 35.276 2.057 2.401 1.00 16.23 57 ASP F CA 1
ATOM 11127 C C . ASP F 1 57 ? 33.954 1.454 1.918 1.00 16.37 57 ASP F C 1
ATOM 11128 O O . ASP F 1 57 ? 32.984 2.175 1.753 1.00 16.67 57 ASP F O 1
ATOM 11133 N N . LEU F 1 58 ? 33.900 0.154 1.700 1.00 16.43 58 LEU F N 1
ATOM 11134 C CA . LEU F 1 58 ? 32.630 -0.449 1.309 1.00 16.51 58 LEU F CA 1
ATOM 11135 C C . LEU F 1 58 ? 31.516 -0.111 2.295 1.00 15.74 58 LEU F C 1
ATOM 11136 O O . LEU F 1 58 ? 30.404 0.225 1.899 1.00 15.41 58 LEU F O 1
ATOM 11141 N N . LEU F 1 59 ? 31.802 -0.206 3.584 1.00 15.01 59 LEU F N 1
ATOM 11142 C CA . LEU F 1 59 ? 30.771 0.059 4.594 1.00 14.70 59 LEU F CA 1
ATOM 11143 C C . LEU F 1 59 ? 30.327 1.516 4.555 1.00 14.70 59 LEU F C 1
ATOM 11144 O O . LEU F 1 59 ? 29.147 1.801 4.666 1.00 14.87 59 LEU F O 1
ATOM 11149 N N . LEU F 1 60 ? 31.266 2.435 4.378 1.00 15.42 60 LEU F N 1
ATOM 11150 C CA . LEU F 1 60 ? 30.901 3.839 4.381 1.00 15.29 60 LEU F CA 1
ATOM 11151 C C . LEU F 1 60 ? 30.200 4.208 3.072 1.00 15.39 60 LEU F C 1
ATOM 11152 O O . LEU F 1 60 ? 29.264 5.030 3.067 1.00 16.45 60 LEU F O 1
ATOM 11157 N N . ASP F 1 61 ? 30.618 3.601 1.965 1.00 15.15 61 ASP F N 1
ATOM 11158 C CA . ASP F 1 61 ? 29.920 3.784 0.713 1.00 15.96 61 ASP F CA 1
ATOM 11159 C C . ASP F 1 61 ? 28.440 3.371 0.908 1.00 16.04 61 ASP F C 1
ATOM 11160 O O . ASP F 1 61 ? 27.507 4.091 0.520 1.00 16.37 61 ASP F O 1
ATOM 11165 N N . THR F 1 62 ? 28.234 2.189 1.476 1.00 15.59 62 THR F N 1
ATOM 11166 C CA . THR F 1 62 ? 26.897 1.629 1.539 1.00 15.31 62 THR F CA 1
ATOM 11167 C C . THR F 1 62 ? 26.044 2.321 2.581 1.00 14.64 62 THR F C 1
ATOM 11168 O O . THR F 1 62 ? 24.876 2.572 2.336 1.00 14.77 62 THR F O 1
ATOM 11172 N N . GLY F 1 63 ? 26.616 2.625 3.741 1.00 13.86 63 GLY F N 1
ATOM 11173 C CA . GLY F 1 63 ? 25.865 3.366 4.738 1.00 14.42 63 GLY F CA 1
ATOM 11174 C C . GLY F 1 63 ? 25.391 4.696 4.231 1.00 14.07 63 GLY F C 1
ATOM 11175 O O . GLY F 1 63 ? 24.268 5.127 4.525 1.00 15.36 63 GLY F O 1
ATOM 11176 N N . THR F 1 64 ? 26.237 5.361 3.463 1.00 14.16 64 THR F N 1
ATOM 11177 C CA . THR F 1 64 ? 25.859 6.634 2.865 1.00 15.03 64 THR F CA 1
ATOM 11178 C C . THR F 1 64 ? 24.733 6.432 1.837 1.00 14.48 64 THR F C 1
ATOM 11179 O O . THR F 1 64 ? 23.788 7.207 1.784 1.00 15.04 64 THR F O 1
ATOM 11183 N N . GLU F 1 65 ? 24.838 5.396 1.015 1.00 14.37 65 GLU F N 1
ATOM 11184 C CA . GLU F 1 65 ? 23.754 5.074 0.102 1.00 14.86 65 GLU F CA 1
ATOM 11185 C C . GLU F 1 65 ? 22.457 4.836 0.867 1.00 14.71 65 GLU F C 1
ATOM 11186 O O . GLU F 1 65 ? 21.380 5.251 0.443 1.00 14.74 65 GLU F O 1
ATOM 11192 N N . GLU F 1 66 ? 22.526 4.096 1.974 1.00 13.88 66 GLU F N 1
ATOM 11193 C CA . GLU F 1 66 ? 21.291 3.805 2.700 1.00 14.06 66 GLU F CA 1
ATOM 11194 C C . GLU F 1 66 ? 20.608 5.067 3.176 1.00 14.27 66 GLU F C 1
ATOM 11195 O O . GLU F 1 66 ? 19.375 5.093 3.293 1.00 15.29 66 GLU F O 1
ATOM 11201 N N . MET F 1 67 ? 21.375 6.113 3.484 1.00 15.68 67 MET F N 1
ATOM 11202 C CA . MET F 1 67 ? 20.762 7.385 3.851 1.00 15.21 67 MET F CA 1
ATOM 11203 C C . MET F 1 67 ? 19.903 7.908 2.705 1.00 15.06 67 MET F C 1
ATOM 11204 O O . MET F 1 67 ? 18.856 8.517 2.949 1.00 14.82 67 MET F O 1
ATOM 11213 N N . ALA F 1 68 ? 20.335 7.690 1.471 1.00 14.55 68 ALA F N 1
ATOM 11214 C CA . ALA F 1 68 ? 19.504 8.058 0.323 1.00 14.93 68 ALA F CA 1
ATOM 11215 C C . ALA F 1 68 ? 18.227 7.250 0.302 1.00 14.66 68 ALA F C 1
ATOM 11216 O O . ALA F 1 68 ? 17.184 7.753 -0.125 1.00 14.67 68 ALA F O 1
ATOM 11218 N N . HIS F 1 69 ? 18.300 5.991 0.717 1.00 13.99 69 HIS F N 1
ATOM 11219 C CA . HIS F 1 69 ? 17.106 5.168 0.753 1.00 14.57 69 HIS F CA 1
ATOM 11220 C C . HIS F 1 69 ? 16.152 5.582 1.858 1.00 14.49 69 HIS F C 1
ATOM 11221 O O . HIS F 1 69 ? 14.941 5.563 1.666 1.00 14.86 69 HIS F O 1
ATOM 11228 N N . VAL F 1 70 ? 16.690 5.953 3.021 1.00 13.89 70 VAL F N 1
ATOM 11229 C CA . VAL F 1 70 ? 15.874 6.520 4.082 1.00 14.24 70 VAL F CA 1
ATOM 11230 C C . VAL F 1 70 ? 15.095 7.723 3.525 1.00 13.34 70 VAL F C 1
ATOM 11231 O O . VAL F 1 70 ? 13.895 7.890 3.751 1.00 14.56 70 VAL F O 1
ATOM 11235 N N . GLU F 1 71 ? 15.786 8.577 2.789 1.00 14.16 71 GLU F N 1
ATOM 11236 C CA . GLU F 1 71 ? 15.175 9.771 2.207 1.00 13.65 71 GLU F CA 1
ATOM 11237 C C . GLU F 1 71 ? 14.061 9.365 1.242 1.00 13.90 71 GLU F C 1
ATOM 11238 O O . GLU F 1 71 ? 12.985 9.952 1.248 1.00 13.80 71 GLU F O 1
ATOM 11244 N N . MET F 1 72 ? 14.352 8.400 0.381 1.00 14.70 72 MET F N 1
ATOM 11245 C CA . MET F 1 72 ? 13.355 7.908 -0.583 1.00 14.25 72 MET F CA 1
ATOM 11246 C C . MET F 1 72 ? 12.109 7.347 0.094 1.00 14.58 72 MET F C 1
ATOM 11247 O O . MET F 1 72 ? 11.000 7.679 -0.310 1.00 14.79 72 MET F O 1
ATOM 11252 N N . ILE F 1 73 ? 12.297 6.493 1.095 1.00 13.95 73 ILE F N 1
ATOM 11253 C CA . ILE F 1 73 ? 11.119 5.923 1.739 1.00 14.18 73 ILE F CA 1
ATOM 11254 C C . ILE F 1 73 ? 10.313 7.011 2.457 1.00 13.66 73 ILE F C 1
ATOM 11255 O O . ILE F 1 73 ? 9.094 7.021 2.414 1.00 14.45 73 ILE F O 1
ATOM 11260 N N . SER F 1 74 ? 10.998 7.928 3.122 1.00 14.05 74 SER F N 1
ATOM 11261 C CA . SER F 1 74 ? 10.320 9.016 3.787 1.00 14.01 74 SER F CA 1
ATOM 11262 C C . SER F 1 74 ? 9.491 9.839 2.786 1.00 14.25 74 SER F C 1
ATOM 11263 O O . SER F 1 74 ? 8.369 10.255 3.091 1.00 15.36 74 SER F O 1
ATOM 11266 N N . THR F 1 75 ? 10.071 10.073 1.626 1.00 14.84 75 THR F N 1
ATOM 11267 C CA . THR F 1 75 ? 9.414 10.843 0.578 1.00 14.31 75 THR F CA 1
ATOM 11268 C C . THR F 1 75 ? 8.214 10.102 0.024 1.00 14.19 75 THR F C 1
ATOM 11269 O O . THR F 1 75 ? 7.134 10.662 -0.107 1.00 14.87 75 THR F O 1
ATOM 11273 N N . MET F 1 76 ? 8.394 8.835 -0.286 1.00 14.22 76 MET F N 1
ATOM 11274 C CA . MET F 1 76 ? 7.305 8.017 -0.809 1.00 13.72 76 MET F CA 1
ATOM 11275 C C . MET F 1 76 ? 6.147 8.010 0.187 1.00 13.54 76 MET F C 1
ATOM 11276 O O . MET F 1 76 ? 4.994 8.124 -0.229 1.00 14.05 76 MET F O 1
ATOM 11281 N N . ILE F 1 77 ? 6.429 7.838 1.489 1.00 13.70 77 ILE F N 1
ATOM 11282 C CA . ILE F 1 77 ? 5.369 7.806 2.454 1.00 14.11 77 ILE F CA 1
ATOM 11283 C C . ILE F 1 77 ? 4.639 9.144 2.454 1.00 13.76 77 ILE F C 1
ATOM 11284 O O . ILE F 1 77 ? 3.397 9.165 2.515 1.00 14.45 77 ILE F O 1
ATOM 11289 N N . GLY F 1 78 ? 5.360 10.263 2.389 1.00 14.38 78 GLY F N 1
ATOM 11290 C CA . GLY F 1 78 ? 4.703 11.568 2.361 1.00 14.42 78 GLY F CA 1
ATOM 11291 C C . GLY F 1 78 ? 3.761 11.715 1.162 1.00 15.31 78 GLY F C 1
ATOM 11292 O O . GLY F 1 78 ? 2.624 12.150 1.285 1.00 14.80 78 GLY F O 1
ATOM 11293 N N . TYR F 1 79 ? 4.222 11.277 0.011 1.00 15.26 79 TYR F N 1
ATOM 11294 C CA . TYR F 1 79 ? 3.361 11.325 -1.167 1.00 14.86 79 TYR F CA 1
ATOM 11295 C C . TYR F 1 79 ? 2.141 10.413 -0.949 1.00 14.41 79 TYR F C 1
ATOM 11296 O O . TYR F 1 79 ? 1.009 10.770 -1.296 1.00 14.40 79 TYR F O 1
ATOM 11305 N N . LEU F 1 80 ? 2.383 9.204 -0.450 1.00 14.47 80 LEU F N 1
ATOM 11306 C CA . LEU F 1 80 ? 1.277 8.268 -0.252 1.00 14.03 80 LEU F CA 1
ATOM 11307 C C . LEU F 1 80 ? 0.217 8.746 0.709 1.00 13.77 80 LEU F C 1
ATOM 11308 O O . LEU F 1 80 ? -0.910 8.239 0.667 1.00 15.20 80 LEU F O 1
ATOM 11313 N N . LEU F 1 81 ? 0.594 9.629 1.649 1.00 13.76 81 LEU F N 1
ATOM 11314 C CA . LEU F 1 81 ? -0.315 10.150 2.641 1.00 14.57 81 LEU F CA 1
ATOM 11315 C C . LEU F 1 81 ? -1.062 11.407 2.165 1.00 14.99 81 LEU F C 1
ATOM 11316 O O . LEU F 1 81 ? -1.872 11.960 2.913 1.00 16.06 81 LEU F O 1
ATOM 11321 N N . GLU F 1 82 ? -0.823 11.861 0.936 1.00 14.71 82 GLU F N 1
ATOM 11322 C CA . GLU F 1 82 ? -1.582 13.005 0.461 1.00 15.92 82 GLU F CA 1
ATOM 11323 C C . GLU F 1 82 ? -3.081 12.704 0.475 1.00 15.49 82 GLU F C 1
ATOM 11324 O O . GLU F 1 82 ? -3.517 11.651 0.032 1.00 15.99 82 GLU F O 1
ATOM 11330 N N . ASP F 1 83 ? -3.853 13.649 0.999 1.00 16.85 83 ASP F N 1
ATOM 11331 C CA . ASP F 1 83 ? -5.299 13.570 0.985 1.00 18.04 83 ASP F CA 1
ATOM 11332 C C . ASP F 1 83 ? -5.870 12.407 1.775 1.00 16.47 83 ASP F C 1
ATOM 11333 O O . ASP F 1 83 ? -7.057 12.093 1.650 1.00 18.12 83 ASP F O 1
ATOM 11338 N N . ALA F 1 84 ? -5.085 11.807 2.659 1.00 15.29 84 ALA F N 1
ATOM 11339 C CA . ALA F 1 84 ? -5.582 10.688 3.439 1.00 15.37 84 ALA F CA 1
ATOM 11340 C C . ALA F 1 84 ? -6.700 11.115 4.369 1.00 14.50 84 ALA F C 1
ATOM 11341 O O . ALA F 1 84 ? -6.702 12.240 4.932 1.00 15.11 84 ALA F O 1
ATOM 11343 N N . PRO F 1 85 ? -7.655 10.240 4.601 1.00 14.80 85 PRO F N 1
ATOM 11344 C CA . PRO F 1 85 ? -8.775 10.617 5.458 1.00 14.87 85 PRO F CA 1
ATOM 11345 C C . PRO F 1 85 ? -8.422 10.587 6.943 1.00 14.91 85 PRO F C 1
ATOM 11346 O O . PRO F 1 85 ? -7.685 9.707 7.392 1.00 16.02 85 PRO F O 1
ATOM 11350 N N . PHE F 1 86 ? -8.967 11.530 7.696 1.00 15.21 86 PHE F N 1
ATOM 11351 C CA . PHE F 1 86 ? -8.702 11.556 9.100 1.00 15.84 86 PHE F CA 1
ATOM 11352 C C . PHE F 1 86 ? -9.822 12.077 9.999 1.00 15.68 86 PHE F C 1
ATOM 11353 O O . PHE F 1 86 ? -9.670 12.052 11.187 1.00 17.25 86 PHE F O 1
ATOM 11361 N N . GLY F 1 87 ? -10.940 12.508 9.449 1.00 16.79 87 GLY F N 1
ATOM 11362 C CA . GLY F 1 87 ? -11.996 13.008 10.296 1.00 17.93 87 GLY F CA 1
ATOM 11363 C C . GLY F 1 87 ? -13.352 13.054 9.612 1.00 18.69 87 GLY F C 1
ATOM 11364 O O . GLY F 1 87 ? -13.527 12.616 8.466 1.00 18.81 87 GLY F O 1
ATOM 11365 N N . PRO F 1 88 ? -14.343 13.549 10.336 1.00 18.89 88 PRO F N 1
ATOM 11366 C CA . PRO F 1 88 ? -15.708 13.582 9.813 1.00 19.45 88 PRO F CA 1
ATOM 11367 C C . PRO F 1 88 ? -15.886 14.211 8.441 1.00 19.70 88 PRO F C 1
ATOM 11368 O O . PRO F 1 88 ? -16.712 13.742 7.660 1.00 20.78 88 PRO F O 1
ATOM 11372 N N . GLU F 1 89 ? -15.140 15.245 8.119 1.00 20.44 89 GLU F N 1
ATOM 11373 C CA . GLU F 1 89 ? -15.311 15.853 6.800 1.00 21.64 89 GLU F CA 1
ATOM 11374 C C . GLU F 1 89 ? -15.011 14.862 5.692 1.00 20.79 89 GLU F C 1
ATOM 11375 O O . GLU F 1 89 ? -15.633 14.871 4.631 1.00 20.32 89 GLU F O 1
ATOM 11386 N N . ASP F 1 90 ? -14.014 14.009 5.915 1.00 19.21 90 ASP F N 1
ATOM 11387 C CA . ASP F 1 90 ? -13.673 13.018 4.930 1.00 19.56 90 ASP F CA 1
ATOM 11388 C C . ASP F 1 90 ? -14.764 12.002 4.780 1.00 20.10 90 ASP F C 1
ATOM 11389 O O . ASP F 1 90 ? -15.064 11.588 3.655 1.00 20.30 90 ASP F O 1
ATOM 11394 N N . LEU F 1 91 ? -15.381 11.599 5.886 1.00 20.17 91 LEU F N 1
ATOM 11395 C CA . LEU F 1 91 ? -16.454 10.630 5.801 1.00 21.43 91 LEU F CA 1
ATOM 11396 C C . LEU F 1 91 ? -17.697 11.240 5.147 1.00 21.82 91 LEU F C 1
ATOM 11397 O O . LEU F 1 91 ? -18.480 10.513 4.537 1.00 22.15 91 LEU F O 1
ATOM 11402 N N . LYS F 1 92 ? -17.891 12.552 5.270 1.00 22.80 92 LYS F N 1
ATOM 11403 C CA . LYS F 1 92 ? -19.020 13.205 4.602 1.00 24.86 92 LYS F CA 1
ATOM 11404 C C . LYS F 1 92 ? -18.811 13.109 3.094 1.00 24.62 92 LYS F C 1
ATOM 11405 O O . LYS F 1 92 ? -19.757 12.861 2.349 1.00 25.64 92 LYS F O 1
ATOM 11411 N N . ARG F 1 93 ? -17.567 13.266 2.642 1.00 24.37 93 ARG F N 1
ATOM 11412 C CA . ARG F 1 93 ? -17.209 13.172 1.239 1.00 25.04 93 ARG F CA 1
ATOM 11413 C C . ARG F 1 93 ? -17.399 11.750 0.688 1.00 24.76 93 ARG F C 1
ATOM 11414 O O . ARG F 1 93 ? -17.904 11.564 -0.428 1.00 25.83 93 ARG F O 1
ATOM 11422 N N . ASP F 1 94 ? -17.028 10.747 1.475 1.00 24.14 94 ASP F N 1
ATOM 11423 C CA . ASP F 1 94 ? -17.125 9.356 1.058 1.00 23.42 94 ASP F CA 1
ATOM 11424 C C . ASP F 1 94 ? -17.143 8.463 2.291 1.00 23.00 94 ASP F C 1
ATOM 11425 O O . ASP F 1 94 ? -16.108 8.214 2.882 1.00 21.74 94 ASP F O 1
ATOM 11430 N N . PRO F 1 95 ? -18.314 8.030 2.735 1.00 22.81 95 PRO F N 1
ATOM 11431 C CA . PRO F 1 95 ? -18.398 7.208 3.940 1.00 22.89 95 PRO F CA 1
ATOM 11432 C C . PRO F 1 95 ? -17.565 5.939 3.898 1.00 22.35 95 PRO F C 1
ATOM 11433 O O . PRO F 1 95 ? -17.200 5.443 4.961 1.00 22.17 95 PRO F O 1
ATOM 11437 N N . SER F 1 96 ? -17.265 5.420 2.718 1.00 22.26 96 SER F N 1
ATOM 11438 C CA . SER F 1 96 ? -16.457 4.224 2.607 1.00 22.70 96 SER F CA 1
ATOM 11439 C C . SER F 1 96 ? -15.017 4.450 3.082 1.00 21.43 96 SER F C 1
ATOM 11440 O O . SER F 1 96 ? -14.280 3.490 3.357 1.00 22.05 96 SER F O 1
ATOM 11443 N N . LEU F 1 97 ? -14.620 5.711 3.223 1.00 19.76 97 LEU F N 1
ATOM 11444 C CA . LEU F 1 97 ? -13.278 6.037 3.711 1.00 18.90 97 LEU F CA 1
ATOM 11445 C C . LEU F 1 97 ? -13.111 5.570 5.175 1.00 17.99 97 LEU F C 1
ATOM 11446 O O . LEU F 1 97 ? -12.007 5.531 5.672 1.00 17.97 97 LEU F O 1
ATOM 11451 N N . ALA F 1 98 ? -14.180 5.186 5.852 1.00 17.80 98 ALA F N 1
ATOM 11452 C CA . ALA F 1 98 ? -14.027 4.655 7.203 1.00 17.78 98 ALA F CA 1
ATOM 11453 C C . ALA F 1 98 ? -13.131 3.420 7.184 1.00 17.06 98 ALA F C 1
ATOM 11454 O O . ALA F 1 98 ? -12.432 3.165 8.154 1.00 16.43 98 ALA F O 1
ATOM 11456 N N . THR F 1 99 ? -13.215 2.616 6.121 1.00 16.73 99 THR F N 1
ATOM 11457 C CA . THR F 1 99 ? -12.396 1.409 6.005 1.00 17.14 99 THR F CA 1
ATOM 11458 C C . THR F 1 99 ? -10.932 1.783 5.906 1.00 16.52 99 THR F C 1
ATOM 11459 O O . THR F 1 99 ? -10.075 1.194 6.580 1.00 16.66 99 THR F O 1
ATOM 11463 N N . THR F 1 100 ? -10.649 2.771 5.066 1.00 16.01 100 THR F N 1
ATOM 11464 C CA . THR F 1 100 ? -9.302 3.291 4.954 1.00 16.43 100 THR F CA 1
ATOM 11465 C C . THR F 1 100 ? -8.817 3.829 6.280 1.00 15.67 100 THR F C 1
ATOM 11466 O O . THR F 1 100 ? -7.723 3.518 6.702 1.00 16.09 100 THR F O 1
ATOM 11470 N N . MET F 1 101 ? -9.630 4.647 6.941 1.00 16.07 101 MET F N 1
ATOM 11471 C CA . MET F 1 101 ? -9.227 5.182 8.200 1.00 15.46 101 MET F CA 1
ATOM 11472 C C . MET F 1 101 ? -8.892 4.073 9.199 1.00 15.52 101 MET F C 1
ATOM 11473 O O . MET F 1 101 ? -7.908 4.185 9.932 1.00 15.96 101 MET F O 1
ATOM 11478 N N . ALA F 1 102 ? -9.715 3.015 9.233 1.00 15.22 102 ALA F N 1
ATOM 11479 C CA . ALA F 1 102 ? -9.518 1.963 10.197 1.00 15.42 102 ALA F CA 1
ATOM 11480 C C . ALA F 1 102 ? -8.166 1.286 10.015 1.00 15.59 102 ALA F C 1
ATOM 11481 O O . ALA F 1 102 ? -7.603 0.789 10.973 1.00 16.94 102 ALA F O 1
ATOM 11483 N N . GLY F 1 103 ? -7.689 1.200 8.786 1.00 15.00 103 GLY F N 1
ATOM 11484 C CA . GLY F 1 103 ? -6.429 0.567 8.515 1.00 13.89 103 GLY F CA 1
ATOM 11485 C C . GLY F 1 103 ? -5.196 1.451 8.607 1.00 14.06 103 GLY F C 1
ATOM 11486 O O . GLY F 1 103 ? -4.071 0.956 8.503 1.00 15.10 103 GLY F O 1
ATOM 11487 N N . MET F 1 104 ? -5.395 2.746 8.779 1.00 14.77 104 MET F N 1
ATOM 11488 C CA . MET F 1 104 ? -4.275 3.678 8.862 1.00 14.17 104 MET F CA 1
ATOM 11489 C C . MET F 1 104 ? -3.612 3.670 10.232 1.00 14.79 104 MET F C 1
ATOM 11490 O O . MET F 1 104 ? -4.140 3.166 11.217 1.00 16.46 104 MET F O 1
ATOM 11495 N N . ASP F 1 105 ? -2.416 4.204 10.256 1.00 14.16 105 ASP F N 1
ATOM 11496 C CA . ASP F 1 105 ? -1.767 4.496 11.529 1.00 13.87 105 ASP F CA 1
ATOM 11497 C C . ASP F 1 105 ? -2.339 5.808 12.056 1.00 14.31 105 ASP F C 1
ATOM 11498 O O . ASP F 1 105 ? -2.230 6.832 11.374 1.00 13.44 105 ASP F O 1
ATOM 11503 N N . PRO F 1 106 ? -3.049 5.776 13.186 1.00 14.32 106 PRO F N 1
ATOM 11504 C CA . PRO F 1 106 ? -3.684 6.992 13.726 1.00 15.12 106 PRO F CA 1
ATOM 11505 C C . PRO F 1 106 ? -2.723 8.148 13.899 1.00 14.90 106 PRO F C 1
ATOM 11506 O O . PRO F 1 106 ? -3.121 9.310 13.847 1.00 15.18 106 PRO F O 1
ATOM 11510 N N . GLU F 1 107 ? -1.449 7.813 14.131 1.00 14.16 107 GLU F N 1
ATOM 11511 C CA . GLU F 1 107 ? -0.489 8.874 14.398 1.00 14.60 107 GLU F CA 1
ATOM 11512 C C . GLU F 1 107 ? 0.017 9.546 13.121 1.00 13.49 107 GLU F C 1
ATOM 11513 O O . GLU F 1 107 ? 0.608 10.636 13.187 1.00 14.17 107 GLU F O 1
ATOM 11519 N N . HIS F 1 108 ? -0.194 8.927 11.957 1.00 14.00 108 HIS F N 1
ATOM 11520 C CA . HIS F 1 108 ? 0.231 9.574 10.744 1.00 13.78 108 HIS F CA 1
ATOM 11521 C C . HIS F 1 108 ? -0.374 10.985 10.651 1.00 13.76 108 HIS F C 1
ATOM 11522 O O . HIS F 1 108 ? 0.322 11.957 10.360 1.00 15.32 108 HIS F O 1
ATOM 11529 N N . SER F 1 109 ? -1.679 11.075 10.895 1.00 14.04 109 SER F N 1
ATOM 11530 C CA . SER F 1 109 ? -2.384 12.354 10.910 1.00 14.00 109 SER F CA 1
ATOM 11531 C C . SER F 1 109 ? -2.150 13.136 12.184 1.00 14.07 109 SER F C 1
ATOM 11532 O O . SER F 1 109 ? -1.746 14.308 12.179 1.00 14.52 109 SER F O 1
ATOM 11535 N N . LEU F 1 110 ? -2.438 12.496 13.310 1.00 13.50 110 LEU F N 1
ATOM 11536 C CA . LEU F 1 110 ? -2.510 13.199 14.577 1.00 13.68 110 LEU F CA 1
ATOM 11537 C C . LEU F 1 110 ? -1.153 13.755 15.026 1.00 13.62 110 LEU F C 1
ATOM 11538 O O . LEU F 1 110 ? -1.049 14.884 15.537 1.00 13.76 110 LEU F O 1
ATOM 11543 N N . VAL F 1 111 ? -0.123 12.912 14.908 1.00 14.32 111 VAL F N 1
ATOM 11544 C CA . VAL F 1 111 ? 1.207 13.291 15.379 1.00 13.88 111 VAL F CA 1
ATOM 11545 C C . VAL F 1 111 ? 2.024 14.021 14.329 1.00 13.97 111 VAL F C 1
ATOM 11546 O O . VAL F 1 111 ? 2.623 15.062 14.592 1.00 14.60 111 VAL F O 1
ATOM 11550 N N . HIS F 1 112 ? 1.982 13.515 13.107 1.00 14.07 112 HIS F N 1
ATOM 11551 C CA . HIS F 1 112 ? 2.872 13.955 12.052 1.00 13.96 112 HIS F CA 1
ATOM 11552 C C . HIS F 1 112 ? 2.271 14.807 10.952 1.00 13.94 112 HIS F C 1
ATOM 11553 O O . HIS F 1 112 ? 2.969 15.222 10.054 1.00 15.34 112 HIS F O 1
ATOM 11560 N N . GLY F 1 113 ? 0.986 15.083 11.029 1.00 14.08 113 GLY F N 1
ATOM 11561 C CA . GLY F 1 113 ? 0.359 15.916 10.015 1.00 14.24 113 GLY F CA 1
ATOM 11562 C C . GLY F 1 113 ? 0.338 15.294 8.624 1.00 14.41 113 GLY F C 1
ATOM 11563 O O . GLY F 1 113 ? 0.491 15.969 7.625 1.00 14.38 113 GLY F O 1
ATOM 11564 N N . LEU F 1 114 ? 0.112 13.996 8.588 1.00 14.76 114 LEU F N 1
ATOM 11565 C CA . LEU F 1 114 ? 0.143 13.180 7.393 1.00 14.72 114 LEU F CA 1
ATOM 11566 C C . LEU F 1 114 ? 1.499 13.169 6.734 1.00 14.61 114 LEU F C 1
ATOM 11567 O O . LEU F 1 114 ? 1.655 13.467 5.565 1.00 15.88 114 LEU F O 1
ATOM 11572 N N . ASN F 1 115 ? 2.483 12.849 7.557 1.00 14.64 115 ASN F N 1
ATOM 11573 C CA . ASN F 1 115 ? 3.866 12.681 7.118 1.00 14.73 115 ASN F CA 1
ATOM 11574 C C . ASN F 1 115 ? 4.410 11.420 7.778 1.00 14.79 115 ASN F C 1
ATOM 11575 O O . ASN F 1 115 ? 3.790 10.857 8.658 1.00 14.37 115 ASN F O 1
ATOM 11580 N N . ALA F 1 116 ? 5.552 10.995 7.302 1.00 14.59 116 ALA F N 1
ATOM 11581 C CA . ALA F 1 116 ? 6.191 9.768 7.796 1.00 15.25 116 ALA F CA 1
ATOM 11582 C C . ALA F 1 116 ? 6.567 9.877 9.263 1.00 14.75 116 ALA F C 1
ATOM 11583 O O . ALA F 1 116 ? 6.896 10.954 9.771 1.00 15.39 116 ALA F O 1
ATOM 11585 N N . SER F 1 117 ? 6.538 8.726 9.930 1.00 14.89 117 SER F N 1
ATOM 11586 C CA . SER F 1 117 ? 7.104 8.563 11.265 1.00 14.69 117 SER F CA 1
ATOM 11587 C C . SER F 1 117 ? 8.433 7.841 11.127 1.00 14.79 117 SER F C 1
ATOM 11588 O O . SER F 1 117 ? 8.770 7.383 10.044 1.00 15.35 117 SER F O 1
ATOM 11591 N N . LEU F 1 118 ? 9.155 7.697 12.235 1.00 15.60 118 LEU F N 1
ATOM 11592 C CA . LEU F 1 118 ? 10.336 6.858 12.270 1.00 15.41 118 LEU F CA 1
ATOM 11593 C C . LEU F 1 118 ? 10.017 5.571 13.047 1.00 14.36 118 LEU F C 1
ATOM 11594 O O . LEU F 1 118 ? 10.877 4.993 13.718 1.00 15.24 118 LEU F O 1
ATOM 11599 N N . ASN F 1 119 ? 8.759 5.145 12.955 1.00 14.00 119 ASN F N 1
ATOM 11600 C CA . ASN F 1 119 ? 8.288 3.915 13.553 1.00 13.36 119 ASN F CA 1
ATOM 11601 C C . ASN F 1 119 ? 8.029 2.872 12.473 1.00 13.09 119 ASN F C 1
ATOM 11602 O O . ASN F 1 119 ? 8.047 3.178 11.276 1.00 14.75 119 ASN F O 1
ATOM 11607 N N . ASN F 1 120 ? 7.774 1.643 12.915 1.00 12.94 120 ASN F N 1
ATOM 11608 C CA . ASN F 1 120 ? 7.321 0.605 12.020 1.00 12.89 120 ASN F CA 1
ATOM 11609 C C . ASN F 1 120 ? 5.795 0.750 11.795 1.00 12.74 120 ASN F C 1
ATOM 11610 O O . ASN F 1 120 ? 5.208 1.704 12.294 1.00 13.55 120 ASN F O 1
ATOM 11615 N N . PRO F 1 121 ? 5.168 -0.132 11.027 1.00 13.30 121 PRO F N 1
ATOM 11616 C CA . PRO F 1 121 ? 3.733 0.007 10.763 1.00 13.80 121 PRO F CA 1
ATOM 11617 C C . PRO F 1 121 ? 2.866 0.010 11.989 1.00 14.18 121 PRO F C 1
ATOM 11618 O O . PRO F 1 121 ? 1.708 0.459 11.916 1.00 15.48 121 PRO F O 1
ATOM 11622 N N . ASN F 1 122 ? 3.375 -0.536 13.093 1.00 14.47 122 ASN F N 1
ATOM 11623 C CA . ASN F 1 122 ? 2.605 -0.601 14.316 1.00 14.88 122 ASN F CA 1
ATOM 11624 C C . ASN F 1 122 ? 2.984 0.435 15.335 1.00 15.00 122 ASN F C 1
ATOM 11625 O O . ASN F 1 122 ? 2.582 0.349 16.469 1.00 15.96 122 ASN F O 1
ATOM 11630 N N . GLY F 1 123 ? 3.738 1.433 14.907 1.00 14.57 123 GLY F N 1
ATOM 11631 C CA . GLY F 1 123 ? 4.080 2.526 15.803 1.00 15.18 123 GLY F CA 1
ATOM 11632 C C . GLY F 1 123 ? 5.208 2.211 16.755 1.00 14.70 123 GLY F C 1
ATOM 11633 O O . GLY F 1 123 ? 5.504 3.016 17.611 1.00 15.42 123 GLY F O 1
ATOM 11634 N N . ALA F 1 124 ? 5.893 1.093 16.552 1.00 14.49 124 ALA F N 1
ATOM 11635 C CA . ALA F 1 124 ? 7.033 0.771 17.413 1.00 14.25 124 ALA F CA 1
ATOM 11636 C C . ALA F 1 124 ? 8.224 1.570 16.917 1.00 13.51 124 ALA F C 1
ATOM 11637 O O . ALA F 1 124 ? 8.577 1.509 15.753 1.00 14.00 124 ALA F O 1
ATOM 11639 N N . ALA F 1 125 ? 8.820 2.364 17.806 1.00 14.26 125 ALA F N 1
ATOM 11640 C CA . ALA F 1 125 ? 9.893 3.236 17.408 1.00 14.25 125 ALA F CA 1
ATOM 11641 C C . ALA F 1 125 ? 11.115 2.465 16.934 1.00 13.63 125 ALA F C 1
ATOM 11642 O O . ALA F 1 125 ? 11.543 1.491 17.571 1.00 14.79 125 ALA F O 1
ATOM 11644 N N . TRP F 1 126 ? 11.760 2.956 15.891 1.00 13.54 126 TRP F N 1
ATOM 11645 C CA . TRP F 1 126 ? 13.063 2.408 15.516 1.00 13.80 126 TRP F CA 1
ATOM 11646 C C . TRP F 1 126 ? 13.975 2.579 16.701 1.00 14.21 126 TRP F C 1
ATOM 11647 O O . TRP F 1 126 ? 13.941 3.596 17.372 1.00 13.77 126 TRP F O 1
ATOM 11658 N N . ASN F 1 127 ? 14.821 1.601 16.940 1.00 14.02 127 ASN F N 1
ATOM 11659 C CA . ASN F 1 127 ? 15.751 1.716 18.053 1.00 14.29 127 ASN F CA 1
ATOM 11660 C C . ASN F 1 127 ? 17.079 1.079 17.701 1.00 14.06 127 ASN F C 1
ATOM 11661 O O . ASN F 1 127 ? 17.139 0.166 16.853 1.00 13.91 127 ASN F O 1
ATOM 11666 N N . ALA F 1 128 ? 18.102 1.495 18.426 1.00 14.30 128 ALA F N 1
ATOM 11667 C CA . ALA F 1 128 ? 19.448 1.020 18.149 1.00 14.75 128 ALA F CA 1
ATOM 11668 C C . ALA F 1 128 ? 19.685 -0.430 18.465 1.00 14.70 128 ALA F C 1
ATOM 11669 O O . ALA F 1 128 ? 20.698 -0.982 18.050 1.00 14.65 128 ALA F O 1
ATOM 11671 N N . GLY F 1 129 ? 18.759 -1.058 19.169 1.00 14.65 129 GLY F N 1
ATOM 11672 C CA . GLY F 1 129 ? 18.891 -2.474 19.371 1.00 15.60 129 GLY F CA 1
ATOM 11673 C C . GLY F 1 129 ? 18.819 -3.252 18.065 1.00 15.32 129 GLY F C 1
ATOM 11674 O O . GLY F 1 129 ? 19.142 -4.447 18.027 1.00 17.24 129 GLY F O 1
ATOM 11675 N N . TYR F 1 130 ? 18.359 -2.613 16.993 1.00 14.46 130 TYR F N 1
ATOM 11676 C CA . TYR F 1 130 ? 18.315 -3.249 15.682 1.00 13.98 130 TYR F CA 1
ATOM 11677 C C . TYR F 1 130 ? 19.678 -3.308 15.015 1.00 13.77 130 TYR F C 1
ATOM 11678 O O . TYR F 1 130 ? 19.847 -4.023 14.050 1.00 14.49 130 TYR F O 1
ATOM 11687 N N . VAL F 1 131 ? 20.621 -2.521 15.527 1.00 13.92 131 VAL F N 1
ATOM 11688 C CA . VAL F 1 131 ? 21.912 -2.325 14.911 1.00 13.98 131 VAL F CA 1
ATOM 11689 C C . VAL F 1 131 ? 22.997 -3.211 15.501 1.00 14.76 131 VAL F C 1
ATOM 11690 O O . VAL F 1 131 ? 23.100 -3.317 16.724 1.00 15.92 131 VAL F O 1
ATOM 11694 N N . THR F 1 132 ? 23.846 -3.754 14.631 1.00 14.27 132 THR F N 1
ATOM 11695 C CA . THR F 1 132 ? 25.022 -4.516 15.055 1.00 14.36 132 THR F CA 1
ATOM 11696 C C . THR F 1 132 ? 26.297 -3.875 14.490 1.00 15.12 132 THR F C 1
ATOM 11697 O O . THR F 1 132 ? 26.405 -3.597 13.300 1.00 15.74 132 THR F O 1
ATOM 11701 N N . SER F 1 133 ? 27.230 -3.630 15.399 1.00 15.39 133 SER F N 1
ATOM 11702 C CA . SER F 1 133 ? 28.602 -3.268 15.061 1.00 14.11 133 SER F CA 1
ATOM 11703 C C . SER F 1 133 ? 29.443 -3.873 16.187 1.00 14.60 133 SER F C 1
ATOM 11704 O O . SER F 1 133 ? 29.522 -3.332 17.292 1.00 16.95 133 SER F O 1
ATOM 11707 N N . SER F 1 134 ? 30.097 -4.983 15.900 1.00 14.77 134 SER F N 1
ATOM 11708 C CA . SER F 1 134 ? 30.763 -5.762 16.930 1.00 14.42 134 SER F CA 1
ATOM 11709 C C . SER F 1 134 ? 32.256 -5.601 17.025 1.00 14.20 134 SER F C 1
ATOM 11710 O O . SER F 1 134 ? 32.843 -6.002 18.027 1.00 14.40 134 SER F O 1
ATOM 11713 N N . GLY F 1 135 ? 32.864 -5.055 15.984 1.00 14.63 135 GLY F N 1
ATOM 11714 C CA . GLY F 1 135 ? 34.295 -5.000 15.857 1.00 14.06 135 GLY F CA 1
ATOM 11715 C C . GLY F 1 135 ? 34.897 -6.112 15.045 1.00 13.88 135 GLY F C 1
ATOM 11716 O O . GLY F 1 135 ? 36.077 -6.030 14.625 1.00 14.64 135 GLY F O 1
ATOM 11717 N N . ASN F 1 136 ? 34.121 -7.157 14.819 1.00 14.19 136 ASN F N 1
ATOM 11718 C CA . ASN F 1 136 ? 34.571 -8.293 14.009 1.00 14.23 136 ASN F CA 1
ATOM 11719 C C . ASN F 1 136 ? 33.806 -8.306 12.689 1.00 14.16 136 ASN F C 1
ATOM 11720 O O . ASN F 1 136 ? 32.579 -8.448 12.705 1.00 15.23 136 ASN F O 1
ATOM 11725 N N . LEU F 1 137 ? 34.501 -8.087 11.568 1.00 14.48 137 LEU F N 1
ATOM 11726 C CA . LEU F 1 137 ? 33.818 -7.967 10.295 1.00 14.53 137 LEU F CA 1
ATOM 11727 C C . LEU F 1 137 ? 33.465 -9.277 9.626 1.00 14.34 137 LEU F C 1
ATOM 11728 O O . LEU F 1 137 ? 32.707 -9.281 8.678 1.00 15.04 137 LEU F O 1
ATOM 11733 N N . VAL F 1 138 ? 34.050 -10.387 10.066 1.00 14.53 138 VAL F N 1
ATOM 11734 C CA . VAL F 1 138 ? 33.594 -11.661 9.578 1.00 15.73 138 VAL F CA 1
ATOM 11735 C C . VAL F 1 138 ? 32.159 -11.834 10.053 1.00 16.27 138 VAL F C 1
ATOM 11736 O O . VAL F 1 138 ? 31.270 -12.118 9.274 1.00 16.99 138 VAL F O 1
ATOM 11740 N N . ALA F 1 139 ? 31.942 -11.557 11.330 1.00 15.70 139 ALA F N 1
ATOM 11741 C CA . ALA F 1 139 ? 30.597 -11.591 11.887 1.00 16.04 139 ALA F CA 1
ATOM 11742 C C . ALA F 1 139 ? 29.728 -10.514 11.271 1.00 15.94 139 ALA F C 1
ATOM 11743 O O . ALA F 1 139 ? 28.579 -10.783 10.865 1.00 15.96 139 ALA F O 1
ATOM 11745 N N . ASP F 1 140 ? 30.243 -9.295 11.191 1.00 15.13 140 ASP F N 1
ATOM 11746 C CA . ASP F 1 140 ? 29.379 -8.198 10.783 1.00 14.95 140 ASP F CA 1
ATOM 11747 C C . ASP F 1 140 ? 29.045 -8.216 9.291 1.00 14.59 140 ASP F C 1
ATOM 11748 O O . ASP F 1 140 ? 27.983 -7.791 8.910 1.00 13.76 140 ASP F O 1
ATOM 11753 N N . MET F 1 141 ? 29.927 -8.730 8.439 1.00 14.95 141 MET F N 1
ATOM 11754 C CA . MET F 1 141 ? 29.569 -8.876 7.032 1.00 15.01 141 MET F CA 1
ATOM 11755 C C . MET F 1 141 ? 28.466 -9.914 6.912 1.00 14.96 141 MET F C 1
ATOM 11756 O O . MET F 1 141 ? 27.604 -9.785 6.066 1.00 15.55 141 MET F O 1
ATOM 11761 N N . ARG F 1 142 ? 28.502 -10.964 7.716 1.00 15.05 142 ARG F N 1
ATOM 11762 C CA . ARG F 1 142 ? 27.383 -11.892 7.736 1.00 14.88 142 ARG F CA 1
ATOM 11763 C C . ARG F 1 142 ? 26.100 -11.166 8.111 1.00 14.16 142 ARG F C 1
ATOM 11764 O O . ARG F 1 142 ? 25.060 -11.382 7.472 1.00 15.16 142 ARG F O 1
ATOM 11772 N N . PHE F 1 143 ? 26.182 -10.308 9.130 1.00 13.96 143 PHE F N 1
ATOM 11773 C CA . PHE F 1 143 ? 25.018 -9.547 9.555 1.00 13.33 143 PHE F CA 1
ATOM 11774 C C . PHE F 1 143 ? 24.535 -8.675 8.380 1.00 12.99 143 PHE F C 1
ATOM 11775 O O . PHE F 1 143 ? 23.341 -8.519 8.146 1.00 13.80 143 PHE F O 1
ATOM 11783 N N . ASN F 1 144 ? 25.475 -8.054 7.672 1.00 13.44 144 ASN F N 1
ATOM 11784 C CA . ASN F 1 144 ? 25.110 -7.157 6.589 1.00 13.36 144 ASN F CA 1
ATOM 11785 C C . ASN F 1 144 ? 24.386 -7.890 5.475 1.00 13.88 144 ASN F C 1
ATOM 11786 O O . ASN F 1 144 ? 23.422 -7.373 4.890 1.00 14.40 144 ASN F O 1
ATOM 11791 N N . VAL F 1 145 ? 24.852 -9.089 5.176 1.00 14.41 145 VAL F N 1
ATOM 11792 C CA . VAL F 1 145 ? 24.149 -9.919 4.195 1.00 14.95 145 VAL F CA 1
ATOM 11793 C C . VAL F 1 145 ? 22.723 -10.184 4.678 1.00 14.09 145 VAL F C 1
ATOM 11794 O O . VAL F 1 145 ? 21.773 -10.113 3.904 1.00 14.40 145 VAL F O 1
ATOM 11798 N N . VAL F 1 146 ? 22.586 -10.530 5.948 1.00 14.32 146 VAL F N 1
ATOM 11799 C CA . VAL F 1 146 ? 21.264 -10.757 6.519 1.00 14.33 146 VAL F CA 1
ATOM 11800 C C . VAL F 1 146 ? 20.383 -9.521 6.428 1.00 14.11 146 VAL F C 1
ATOM 11801 O O . VAL F 1 146 ? 19.214 -9.619 6.068 1.00 14.43 146 VAL F O 1
ATOM 11805 N N . ARG F 1 147 ? 20.923 -8.369 6.792 1.00 13.75 147 ARG F N 1
ATOM 11806 C CA . ARG F 1 147 ? 20.164 -7.139 6.708 1.00 13.85 147 ARG F CA 1
ATOM 11807 C C . ARG F 1 147 ? 19.590 -6.956 5.306 1.00 13.40 147 ARG F C 1
ATOM 11808 O O . ARG F 1 147 ? 18.419 -6.684 5.111 1.00 13.95 147 ARG F O 1
ATOM 11816 N N . GLU F 1 148 ? 20.444 -7.133 4.315 1.00 13.71 148 GLU F N 1
ATOM 11817 C CA . GLU F 1 148 ? 20.024 -6.924 2.934 1.00 14.74 148 GLU F CA 1
ATOM 11818 C C . GLU F 1 148 ? 19.083 -8.033 2.445 1.00 14.20 148 GLU F C 1
ATOM 11819 O O . GLU F 1 148 ? 18.284 -7.793 1.532 1.00 15.10 148 GLU F O 1
ATOM 11830 N N . SER F 1 149 ? 19.193 -9.222 3.027 1.00 14.77 149 SER F N 1
ATOM 11831 C CA . SER F 1 149 ? 18.343 -10.366 2.689 1.00 14.42 149 SER F CA 1
ATOM 11832 C C . SER F 1 149 ? 16.942 -10.199 3.266 1.00 13.80 149 SER F C 1
ATOM 11833 O O . SER F 1 149 ? 15.973 -10.304 2.561 1.00 14.80 149 SER F O 1
ATOM 11836 N N . GLU F 1 150 ? 16.851 -9.828 4.534 1.00 14.86 150 GLU F N 1
ATOM 11837 C CA . GLU F 1 150 ? 15.558 -9.578 5.137 1.00 15.10 150 GLU F CA 1
ATOM 11838 C C . GLU F 1 150 ? 14.893 -8.368 4.491 1.00 15.04 150 GLU F C 1
ATOM 11839 O O . GLU F 1 150 ? 13.679 -8.363 4.266 1.00 15.31 150 GLU F O 1
ATOM 11845 N N . ALA F 1 151 ? 15.667 -7.323 4.212 1.00 15.03 151 ALA F N 1
ATOM 11846 C CA . ALA F 1 151 ? 15.110 -6.157 3.574 1.00 14.55 151 ALA F CA 1
ATOM 11847 C C . ALA F 1 151 ? 14.582 -6.495 2.203 1.00 15.54 151 ALA F C 1
ATOM 11848 O O . ALA F 1 151 ? 13.486 -6.088 1.850 1.00 15.68 151 ALA F O 1
ATOM 11850 N N . ARG F 1 152 ? 15.361 -7.230 1.416 1.00 14.75 152 ARG F N 1
ATOM 11851 C CA . ARG F 1 152 ? 14.915 -7.541 0.074 1.00 14.90 152 ARG F CA 1
ATOM 11852 C C . ARG F 1 152 ? 13.686 -8.434 0.105 1.00 14.84 152 ARG F C 1
ATOM 11853 O O . ARG F 1 152 ? 12.856 -8.329 -0.790 1.00 14.22 152 ARG F O 1
ATOM 11861 N N . LEU F 1 153 ? 13.596 -9.314 1.083 1.00 14.74 153 LEU F N 1
ATOM 11862 C CA . LEU F 1 153 ? 12.391 -10.106 1.254 1.00 14.15 153 LEU F CA 1
ATOM 11863 C C . LEU F 1 153 ? 11.194 -9.215 1.500 1.00 13.58 153 LEU F C 1
ATOM 11864 O O . LEU F 1 153 ? 10.133 -9.419 0.918 1.00 13.80 153 LEU F O 1
ATOM 11869 N N . GLN F 1 154 ? 11.366 -8.215 2.340 1.00 13.69 154 GLN F N 1
ATOM 11870 C CA . GLN F 1 154 ? 10.249 -7.332 2.670 1.00 13.97 154 GLN F CA 1
ATOM 11871 C C . GLN F 1 154 ? 9.869 -6.481 1.444 1.00 13.78 154 GLN F C 1
ATOM 11872 O O . GLN F 1 154 ? 8.704 -6.273 1.172 1.00 14.26 154 GLN F O 1
ATOM 11878 N N . VAL F 1 155 ? 10.868 -5.991 0.715 1.00 13.69 155 VAL F N 1
ATOM 11879 C CA . VAL F 1 155 ? 10.602 -5.203 -0.465 1.00 13.71 155 VAL F CA 1
ATOM 11880 C C . VAL F 1 155 ? 9.882 -6.047 -1.494 1.00 13.95 155 VAL F C 1
ATOM 11881 O O . VAL F 1 155 ? 8.968 -5.575 -2.180 1.00 14.80 155 VAL F O 1
ATOM 11885 N N . SER F 1 156 ? 10.268 -7.300 -1.595 1.00 14.25 156 SER F N 1
ATOM 11886 C CA . SER F 1 156 ? 9.615 -8.212 -2.527 1.00 14.25 156 SER F CA 1
ATOM 11887 C C . SER F 1 156 ? 8.146 -8.399 -2.139 1.00 13.81 156 SER F C 1
ATOM 11888 O O . SER F 1 156 ? 7.255 -8.418 -3.008 1.00 15.37 156 SER F O 1
ATOM 11891 N N . ARG F 1 157 ? 7.886 -8.562 -0.851 1.00 13.77 157 ARG F N 1
ATOM 11892 C CA . ARG F 1 157 ? 6.507 -8.661 -0.382 1.00 13.14 157 ARG F CA 1
ATOM 11893 C C . ARG F 1 157 ? 5.732 -7.390 -0.696 1.00 14.30 157 ARG F C 1
ATOM 11894 O O . ARG F 1 157 ? 4.598 -7.447 -1.155 1.00 14.79 157 ARG F O 1
ATOM 11902 N N . LEU F 1 158 ? 6.346 -6.254 -0.403 1.00 14.03 158 LEU F N 1
ATOM 11903 C CA . LEU F 1 158 ? 5.704 -4.989 -0.705 1.00 14.29 158 LEU F CA 1
ATOM 11904 C C . LEU F 1 158 ? 5.296 -4.842 -2.170 1.00 14.12 158 LEU F C 1
ATOM 11905 O O . LEU F 1 158 ? 4.259 -4.253 -2.488 1.00 14.33 158 LEU F O 1
ATOM 11910 N N . TYR F 1 159 ? 6.108 -5.387 -3.051 1.00 14.62 159 TYR F N 1
ATOM 11911 C CA . TYR F 1 159 ? 5.812 -5.326 -4.481 1.00 15.04 159 TYR F CA 1
ATOM 11912 C C . TYR F 1 159 ? 4.456 -5.982 -4.799 1.00 14.88 159 TYR F C 1
ATOM 11913 O O . TYR F 1 159 ? 3.753 -5.556 -5.700 1.00 16.57 159 TYR F O 1
ATOM 11922 N N . SER F 1 160 ? 4.109 -7.021 -4.044 1.00 14.89 160 SER F N 1
ATOM 11923 C CA . SER F 1 160 ? 2.850 -7.726 -4.211 1.00 15.55 160 SER F CA 1
ATOM 11924 C C . SER F 1 160 ? 1.722 -7.152 -3.361 1.00 16.14 160 SER F C 1
ATOM 11925 O O . SER F 1 160 ? 0.603 -7.691 -3.326 1.00 18.46 160 SER F O 1
ATOM 11928 N N . MET F 1 161 ? 2.017 -6.064 -2.665 1.00 15.17 161 MET F N 1
ATOM 11929 C CA . MET F 1 161 ? 1.032 -5.404 -1.801 1.00 14.50 161 MET F CA 1
ATOM 11930 C C . MET F 1 161 ? 0.501 -4.098 -2.377 1.00 14.85 161 MET F C 1
ATOM 11931 O O . MET F 1 161 ? -0.269 -3.389 -1.729 1.00 16.02 161 MET F O 1
ATOM 11936 N N . THR F 1 162 ? 0.879 -3.828 -3.623 1.00 15.78 162 THR F N 1
ATOM 11937 C CA . THR F 1 162 ? 0.421 -2.651 -4.353 1.00 16.62 162 THR F CA 1
ATOM 11938 C C . THR F 1 162 ? 0.371 -2.994 -5.822 1.00 16.77 162 THR F C 1
ATOM 11939 O O . THR F 1 162 ? 1.070 -3.910 -6.262 1.00 18.58 162 THR F O 1
ATOM 11943 N N . GLU F 1 163 ? -0.433 -2.251 -6.558 1.00 18.13 163 GLU F N 1
ATOM 11944 C CA . GLU F 1 163 ? -0.451 -2.269 -8.018 1.00 20.01 163 GLU F CA 1
ATOM 11945 C C . GLU F 1 163 ? 0.009 -0.942 -8.580 1.00 18.94 163 GLU F C 1
ATOM 11946 O O . GLU F 1 163 ? -0.056 -0.717 -9.792 1.00 20.49 163 GLU F O 1
ATOM 11952 N N . ASP F 1 164 ? 0.438 -0.036 -7.707 1.00 17.29 164 ASP F N 1
ATOM 11953 C CA . ASP F 1 164 ? 0.877 1.271 -8.150 1.00 16.76 164 ASP F CA 1
ATOM 11954 C C . ASP F 1 164 ? 2.231 1.176 -8.831 1.00 17.15 164 ASP F C 1
ATOM 11955 O O . ASP F 1 164 ? 3.218 0.751 -8.255 1.00 16.97 164 ASP F O 1
ATOM 11960 N N . GLU F 1 165 ? 2.279 1.551 -10.105 1.00 17.77 165 GLU F N 1
ATOM 11961 C CA . GLU F 1 165 ? 3.516 1.357 -10.852 1.00 18.33 165 GLU F CA 1
ATOM 11962 C C . GLU F 1 165 ? 4.615 2.351 -10.461 1.00 17.33 165 GLU F C 1
ATOM 11963 O O . GLU F 1 165 ? 5.785 2.083 -10.659 1.00 16.84 165 GLU F O 1
ATOM 11969 N N . GLY F 1 166 ? 4.245 3.495 -9.910 1.00 16.64 166 GLY F N 1
ATOM 11970 C CA . GLY F 1 166 ? 5.209 4.421 -9.364 1.00 16.41 166 GLY F CA 1
ATOM 11971 C C . GLY F 1 166 ? 5.847 3.854 -8.102 1.00 15.92 166 GLY F C 1
ATOM 11972 O O . GLY F 1 166 ? 7.077 3.911 -7.925 1.00 16.11 166 GLY F O 1
ATOM 11973 N N . VAL F 1 167 ? 5.018 3.330 -7.203 1.00 15.06 167 VAL F N 1
ATOM 11974 C CA . VAL F 1 167 ? 5.566 2.636 -6.033 1.00 14.95 167 VAL F CA 1
ATOM 11975 C C . VAL F 1 167 ? 6.484 1.492 -6.493 1.00 15.46 167 VAL F C 1
ATOM 11976 O O . VAL F 1 167 ? 7.601 1.317 -6.014 1.00 15.43 167 VAL F O 1
ATOM 11980 N N . ARG F 1 168 ? 6.000 0.704 -7.449 1.00 15.81 168 ARG F N 1
ATOM 11981 C CA . ARG F 1 168 ? 6.770 -0.451 -7.900 1.00 15.51 168 ARG F CA 1
ATOM 11982 C C . ARG F 1 168 ? 8.065 -0.028 -8.577 1.00 15.63 168 ARG F C 1
ATOM 11983 O O . ARG F 1 168 ? 9.060 -0.729 -8.465 1.00 16.97 168 ARG F O 1
ATOM 11991 N N . ASP F 1 169 ? 8.064 1.093 -9.290 1.00 15.73 169 ASP F N 1
ATOM 11992 C CA . ASP F 1 169 ? 9.320 1.552 -9.880 1.00 16.59 169 ASP F CA 1
ATOM 11993 C C . ASP F 1 169 ? 10.393 1.733 -8.783 1.00 16.07 169 ASP F C 1
ATOM 11994 O O . ASP F 1 169 ? 11.531 1.303 -8.945 1.00 17.30 169 ASP F O 1
ATOM 11999 N N . MET F 1 170 ? 10.043 2.404 -7.692 1.00 16.24 170 MET F N 1
ATOM 12000 C CA . MET F 1 170 ? 10.963 2.572 -6.577 1.00 15.39 170 MET F CA 1
ATOM 12001 C C . MET F 1 170 ? 11.378 1.231 -6.017 1.00 16.33 170 MET F C 1
ATOM 12002 O O . MET F 1 170 ? 12.556 1.005 -5.755 1.00 15.94 170 MET F O 1
ATOM 12007 N N . LEU F 1 171 ? 10.414 0.346 -5.786 1.00 15.65 171 LEU F N 1
ATOM 12008 C CA . LEU F 1 171 ? 10.734 -0.972 -5.239 1.00 15.69 171 LEU F CA 1
ATOM 12009 C C . LEU F 1 171 ? 11.672 -1.764 -6.134 1.00 15.61 171 LEU F C 1
ATOM 12010 O O . LEU F 1 171 ? 12.559 -2.447 -5.647 1.00 16.75 171 LEU F O 1
ATOM 12015 N N . LYS F 1 172 ? 11.473 -1.681 -7.443 1.00 16.18 172 LYS F N 1
ATOM 12016 C CA . LYS F 1 172 ? 12.324 -2.411 -8.368 1.00 16.98 172 LYS F CA 1
ATOM 12017 C C . LYS F 1 172 ? 13.759 -1.925 -8.309 1.00 16.59 172 LYS F C 1
ATOM 12018 O O . LYS F 1 172 ? 14.708 -2.721 -8.485 1.00 17.78 172 LYS F O 1
ATOM 12024 N N . PHE F 1 173 ? 13.945 -0.619 -8.088 1.00 16.71 173 PHE F N 1
ATOM 12025 C CA . PHE F 1 173 ? 15.294 -0.085 -7.921 1.00 17.07 173 PHE F CA 1
ATOM 12026 C C . PHE F 1 173 ? 15.926 -0.608 -6.626 1.00 16.51 173 PHE F C 1
ATOM 12027 O O . PHE F 1 173 ? 17.066 -1.035 -6.607 1.00 16.79 173 PHE F O 1
ATOM 12035 N N . LEU F 1 174 ? 15.162 -0.572 -5.546 1.00 16.61 174 LEU F N 1
ATOM 12036 C CA . LEU F 1 174 ? 15.672 -1.033 -4.251 1.00 16.06 174 LEU F CA 1
ATOM 12037 C C . LEU F 1 174 ? 15.985 -2.530 -4.303 1.00 16.45 174 LEU F C 1
ATOM 12038 O O . LEU F 1 174 ? 16.982 -2.984 -3.739 1.00 15.97 174 LEU F O 1
ATOM 12043 N N . LEU F 1 175 ? 15.166 -3.310 -4.992 1.00 15.96 175 LEU F N 1
ATOM 12044 C CA . LEU F 1 175 ? 15.457 -4.756 -5.149 1.00 15.93 175 LEU F CA 1
ATOM 12045 C C . LEU F 1 175 ? 16.842 -4.924 -5.772 1.00 16.28 175 LEU F C 1
ATOM 12046 O O . LEU F 1 175 ? 17.619 -5.787 -5.363 1.00 16.69 175 LEU F O 1
ATOM 12051 N N . ALA F 1 176 ? 17.114 -4.151 -6.817 1.00 16.52 176 ALA F N 1
ATOM 12052 C CA . ALA F 1 176 ? 18.400 -4.250 -7.486 1.00 17.05 176 ALA F CA 1
ATOM 12053 C C . ALA F 1 176 ? 19.533 -3.839 -6.567 1.00 16.90 176 ALA F C 1
ATOM 12054 O O . ALA F 1 176 ? 20.575 -4.464 -6.544 1.00 16.47 176 ALA F O 1
ATOM 12056 N N . ARG F 1 177 ? 19.384 -2.712 -5.879 1.00 16.40 177 ARG F N 1
ATOM 12057 C CA . ARG F 1 177 ? 20.448 -2.272 -4.989 1.00 17.19 177 ARG F CA 1
ATOM 12058 C C . ARG F 1 177 ? 20.674 -3.273 -3.882 1.00 16.43 177 ARG F C 1
ATOM 12059 O O . ARG F 1 177 ? 21.808 -3.502 -3.464 1.00 17.48 177 ARG F O 1
ATOM 12067 N N . GLU F 1 178 ? 19.606 -3.903 -3.407 1.00 16.30 178 GLU F N 1
ATOM 12068 C CA . GLU F 1 178 ? 19.764 -4.930 -2.372 1.00 16.58 178 GLU F CA 1
ATOM 12069 C C . GLU F 1 178 ? 20.435 -6.182 -2.918 1.00 16.10 178 GLU F C 1
ATOM 12070 O O . GLU F 1 178 ? 21.118 -6.892 -2.183 1.00 16.04 178 GLU F O 1
ATOM 12076 N N . THR F 1 179 ? 20.237 -6.479 -4.197 1.00 16.12 179 THR F N 1
ATOM 12077 C CA . THR F 1 179 ? 21.027 -7.538 -4.845 1.00 15.58 179 THR F CA 1
ATOM 12078 C C . THR F 1 179 ? 22.514 -7.206 -4.794 1.00 16.01 179 THR F C 1
ATOM 12079 O O . THR F 1 179 ? 23.346 -8.003 -4.340 1.00 16.34 179 THR F O 1
ATOM 12083 N N . GLN F 1 180 ? 22.852 -6.004 -5.232 1.00 16.04 180 GLN F N 1
ATOM 12084 C CA . GLN F 1 180 ? 24.235 -5.591 -5.199 1.00 16.18 180 GLN F CA 1
ATOM 12085 C C . GLN F 1 180 ? 24.791 -5.649 -3.800 1.00 15.84 180 GLN F C 1
ATOM 12086 O O . GLN F 1 180 ? 25.921 -6.116 -3.580 1.00 16.02 180 GLN F O 1
ATOM 12092 N N . HIS F 1 181 ? 24.024 -5.144 -2.850 1.00 15.39 181 HIS F N 1
ATOM 12093 C CA . HIS F 1 181 ? 24.517 -5.107 -1.488 1.00 15.62 181 HIS F CA 1
ATOM 12094 C C . HIS F 1 181 ? 24.696 -6.521 -0.914 1.00 15.80 181 HIS F C 1
ATOM 12095 O O . HIS F 1 181 ? 25.736 -6.816 -0.286 1.00 16.00 181 HIS F O 1
ATOM 12102 N N . GLN F 1 182 ? 23.716 -7.401 -1.124 1.00 15.35 182 GLN F N 1
ATOM 12103 C CA . GLN F 1 182 ? 23.899 -8.792 -0.722 1.00 14.99 182 GLN F CA 1
ATOM 12104 C C . GLN F 1 182 ? 25.207 -9.341 -1.317 1.00 15.48 182 GLN F C 1
ATOM 12105 O O . GLN F 1 182 ? 25.990 -9.963 -0.614 1.00 15.39 182 GLN F O 1
ATOM 12111 N N . LEU F 1 183 ? 25.403 -9.155 -2.613 1.00 15.78 183 LEU F N 1
ATOM 12112 C CA . LEU F 1 183 ? 26.564 -9.756 -3.276 1.00 15.83 183 LEU F CA 1
ATOM 12113 C C . LEU F 1 183 ? 27.884 -9.166 -2.790 1.00 15.95 183 LEU F C 1
ATOM 12114 O O . LEU F 1 183 ? 28.854 -9.891 -2.571 1.00 15.58 183 LEU F O 1
ATOM 12119 N N . GLN F 1 184 ? 27.960 -7.851 -2.698 1.00 16.14 184 GLN F N 1
ATOM 12120 C CA . GLN F 1 184 ? 29.217 -7.246 -2.237 1.00 16.49 184 GLN F CA 1
ATOM 12121 C C . GLN F 1 184 ? 29.574 -7.647 -0.816 1.00 15.69 184 GLN F C 1
ATOM 12122 O O . GLN F 1 184 ? 30.744 -7.870 -0.519 1.00 16.30 184 GLN F O 1
ATOM 12128 N N . PHE F 1 185 ? 28.582 -7.752 0.054 1.00 15.44 185 PHE F N 1
ATOM 12129 C CA . PHE F 1 185 ? 28.843 -8.179 1.405 1.00 14.99 185 PHE F CA 1
ATOM 12130 C C . PHE F 1 185 ? 29.209 -9.654 1.469 1.00 15.37 185 PHE F C 1
ATOM 12131 O O . PHE F 1 185 ? 29.998 -10.052 2.314 1.00 15.55 185 PHE F O 1
ATOM 12139 N N . MET F 1 186 ? 28.616 -10.463 0.605 1.00 16.29 186 MET F N 1
ATOM 12140 C CA . MET F 1 186 ? 29.019 -11.876 0.516 1.00 16.89 186 MET F CA 1
ATOM 12141 C C . MET F 1 186 ? 30.473 -12.016 0.064 1.00 17.43 186 MET F C 1
ATOM 12142 O O . MET F 1 186 ? 31.209 -12.866 0.575 1.00 17.73 186 MET F O 1
ATOM 12147 N N . LYS F 1 187 ? 30.896 -11.206 -0.895 1.00 17.33 187 LYS F N 1
ATOM 12148 C CA . LYS F 1 187 ? 32.282 -11.251 -1.337 1.00 17.44 187 LYS F CA 1
ATOM 12149 C C . LYS F 1 187 ? 33.211 -10.851 -0.195 1.00 17.02 187 LYS F C 1
ATOM 12150 O O . LYS F 1 187 ? 34.232 -11.502 0.033 1.00 16.94 187 LYS F O 1
ATOM 12156 N N . ALA F 1 188 ? 32.865 -9.777 0.512 1.00 17.21 188 ALA F N 1
ATOM 12157 C CA . ALA F 1 188 ? 33.694 -9.326 1.604 1.00 16.99 188 ALA F CA 1
ATOM 12158 C C . ALA F 1 188 ? 33.756 -10.437 2.634 1.00 16.57 188 ALA F C 1
ATOM 12159 O O . ALA F 1 188 ? 34.823 -10.767 3.157 1.00 17.52 188 ALA F O 1
ATOM 12161 N N . GLN F 1 189 ? 32.600 -10.995 2.947 1.00 16.27 189 GLN F N 1
ATOM 12162 C CA . GLN F 1 189 ? 32.506 -12.073 3.904 1.00 16.65 189 GLN F CA 1
ATOM 12163 C C . GLN F 1 189 ? 33.413 -13.210 3.574 1.00 17.32 189 GLN F C 1
ATOM 12164 O O . GLN F 1 189 ? 34.123 -13.724 4.443 1.00 16.74 189 GLN F O 1
ATOM 12170 N N . GLU F 1 190 ? 33.362 -13.630 2.325 1.00 17.94 190 GLU F N 1
ATOM 12171 C CA . GLU F 1 190 ? 34.171 -14.775 1.888 1.00 17.82 190 GLU F CA 1
ATOM 12172 C C . GLU F 1 190 ? 35.655 -14.472 1.964 1.00 17.73 190 GLU F C 1
ATOM 12173 O O . GLU F 1 190 ? 36.456 -15.321 2.380 1.00 17.67 190 GLU F O 1
ATOM 12179 N N . GLU F 1 191 ? 36.044 -13.273 1.592 1.00 17.27 191 GLU F N 1
ATOM 12180 C CA . GLU F 1 191 ? 37.460 -12.938 1.669 1.00 17.54 191 GLU F CA 1
ATOM 12181 C C . GLU F 1 191 ? 37.917 -12.930 3.125 1.00 17.93 191 GLU F C 1
ATOM 12182 O O . GLU F 1 191 ? 39.013 -13.365 3.448 1.00 18.58 191 GLU F O 1
ATOM 12188 N N . LEU F 1 192 ? 37.090 -12.406 4.019 1.00 16.85 192 LEU F N 1
ATOM 12189 C CA . LEU F 1 192 ? 37.444 -12.352 5.417 1.00 17.15 192 LEU F CA 1
ATOM 12190 C C . LEU F 1 192 ? 37.501 -13.747 6.021 1.00 17.79 192 LEU F C 1
ATOM 12191 O O . LEU F 1 192 ? 38.319 -14.039 6.871 1.00 18.28 192 LEU F O 1
ATOM 12196 N N . GLU F 1 193 ? 36.617 -14.624 5.581 1.00 17.58 193 GLU F N 1
ATOM 12197 C CA . GLU F 1 193 ? 36.616 -16.013 6.042 1.00 18.97 193 GLU F CA 1
ATOM 12198 C C . GLU F 1 193 ? 37.904 -16.710 5.584 1.00 18.82 193 GLU F C 1
ATOM 12199 O O . GLU F 1 193 ? 38.471 -17.525 6.307 1.00 19.95 193 GLU F O 1
ATOM 12205 N N . GLU F 1 194 ? 38.324 -16.408 4.362 1.00 19.74 194 GLU F N 1
ATOM 12206 C CA . GLU F 1 194 ? 39.551 -16.989 3.788 1.00 21.68 194 GLU F CA 1
ATOM 12207 C C . GLU F 1 194 ? 40.745 -16.524 4.645 1.00 21.84 194 GLU F C 1
ATOM 12208 O O . GLU F 1 194 ? 41.726 -17.262 4.840 1.00 24.44 194 GLU F O 1
ATOM 12214 N N . LYS F 1 195 ? 40.696 -15.313 5.178 1.00 21.75 195 LYS F N 1
ATOM 12215 C CA . LYS F 1 195 ? 41.808 -14.805 5.950 1.00 20.73 195 LYS F CA 1
ATOM 12216 C C . LYS F 1 195 ? 41.791 -15.289 7.396 1.00 19.41 195 LYS F C 1
ATOM 12217 O O . LYS F 1 195 ? 42.819 -15.687 7.941 1.00 21.53 195 LYS F O 1
ATOM 12223 N N . TYR F 1 196 ? 40.617 -15.263 8.025 1.00 18.63 196 TYR F N 1
ATOM 12224 C CA . TYR F 1 196 ? 40.546 -15.513 9.445 1.00 18.20 196 TYR F CA 1
ATOM 12225 C C . TYR F 1 196 ? 39.971 -16.845 9.848 1.00 17.95 196 TYR F C 1
ATOM 12226 O O . TYR F 1 196 ? 40.206 -17.312 10.979 1.00 18.76 196 TYR F O 1
ATOM 12235 N N . GLY F 1 197 ? 39.208 -17.450 8.958 1.00 17.64 197 GLY F N 1
ATOM 12236 C CA . GLY F 1 197 ? 38.566 -18.713 9.273 1.00 18.08 197 GLY F CA 1
ATOM 12237 C C . GLY F 1 197 ? 37.077 -18.725 9.031 1.00 18.50 197 GLY F C 1
ATOM 12238 O O . GLY F 1 197 ? 36.422 -17.687 9.051 1.00 18.39 197 GLY F O 1
ATOM 12239 N N . ILE F 1 198 ? 36.549 -19.908 8.753 1.00 19.17 198 ILE F N 1
ATOM 12240 C CA . ILE F 1 198 ? 35.106 -20.045 8.532 1.00 19.04 198 ILE F CA 1
ATOM 12241 C C . ILE F 1 198 ? 34.300 -19.980 9.828 1.00 17.99 198 ILE F C 1
ATOM 12242 O O . ILE F 1 198 ? 33.102 -19.666 9.781 1.00 19.11 198 ILE F O 1
ATOM 12247 N N . ILE F 1 199 ? 34.898 -20.296 10.980 1.00 17.59 199 ILE F N 1
ATOM 12248 C CA . ILE F 1 199 ? 34.184 -20.162 12.253 1.00 17.28 199 ILE F CA 1
ATOM 12249 C C . ILE F 1 199 ? 34.546 -18.788 12.855 1.00 16.57 199 ILE F C 1
ATOM 12250 O O . ILE F 1 199 ? 35.688 -18.378 12.823 1.00 18.08 199 ILE F O 1
ATOM 12255 N N . VAL F 1 200 ? 33.571 -18.083 13.400 1.00 16.94 200 VAL F N 1
ATOM 12256 C CA . VAL F 1 200 ? 33.834 -16.794 14.011 1.00 17.02 200 VAL F CA 1
ATOM 12257 C C . VAL F 1 200 ? 33.866 -16.936 15.512 1.00 17.24 200 VAL F C 1
ATOM 12258 O O . VAL F 1 200 ? 32.957 -17.542 16.094 1.00 17.47 200 VAL F O 1
ATOM 12262 N N . PRO F 1 201 ? 34.892 -16.424 16.173 1.00 17.15 201 PRO F N 1
ATOM 12263 C CA . PRO F 1 201 ? 36.141 -15.927 15.589 1.00 17.63 201 PRO F CA 1
ATOM 12264 C C . PRO F 1 201 ? 36.998 -17.111 15.207 1.00 17.80 201 PRO F C 1
ATOM 12265 O O . PRO F 1 201 ? 36.860 -18.197 15.774 1.00 17.82 201 PRO F O 1
ATOM 12269 N N . GLY F 1 202 ? 37.940 -16.896 14.320 1.00 17.90 202 GLY F N 1
ATOM 12270 C CA . GLY F 1 202 ? 38.691 -18.014 13.771 1.00 18.38 202 GLY F CA 1
ATOM 12271 C C . GLY F 1 202 ? 39.870 -18.526 14.555 1.00 18.23 202 GLY F C 1
ATOM 12272 O O . GLY F 1 202 ? 40.501 -19.486 14.158 1.00 19.04 202 GLY F O 1
ATOM 12273 N N . ASP F 1 203 ? 40.152 -17.889 15.672 1.00 17.40 203 ASP F N 1
ATOM 12274 C CA . ASP F 1 203 ? 41.359 -18.169 16.431 1.00 18.11 203 ASP F CA 1
ATOM 12275 C C . ASP F 1 203 ? 41.076 -18.764 17.822 1.00 17.91 203 ASP F C 1
ATOM 12276 O O . ASP F 1 203 ? 41.779 -18.509 18.810 1.00 19.89 203 ASP F O 1
ATOM 12281 N N . MET F 1 204 ? 40.060 -19.618 17.883 1.00 18.61 204 MET F N 1
ATOM 12282 C CA . MET F 1 204 ? 39.669 -20.252 19.136 1.00 18.98 204 MET F CA 1
ATOM 12283 C C . MET F 1 204 ? 39.552 -21.763 19.017 1.00 19.87 204 MET F C 1
ATOM 12284 O O . MET F 1 204 ? 39.066 -22.404 19.943 1.00 19.62 204 MET F O 1
ATOM 12289 N N . LYS F 1 205 ? 40.017 -22.343 17.920 1.00 21.19 205 LYS F N 1
ATOM 12290 C CA . LYS F 1 205 ? 39.836 -23.784 17.715 1.00 22.74 205 LYS F CA 1
ATOM 12291 C C . LYS F 1 205 ? 40.547 -24.620 18.772 1.00 23.41 205 LYS F C 1
ATOM 12292 O O . LYS F 1 205 ? 40.036 -25.662 19.173 1.00 23.77 205 LYS F O 1
ATOM 12298 N N . GLU F 1 206 ? 41.696 -24.144 19.238 1.00 23.05 206 GLU F N 1
ATOM 12299 C CA . GLU F 1 206 ? 42.455 -24.892 20.225 1.00 25.08 206 GLU F CA 1
ATOM 12300 C C . GLU F 1 206 ? 41.970 -24.653 21.658 1.00 24.71 206 GLU F C 1
ATOM 12301 O O . GLU F 1 206 ? 42.466 -25.262 22.601 1.00 27.13 206 GLU F O 1
ATOM 12307 N N . ILE F 1 207 ? 41.022 -23.748 21.835 1.00 22.18 207 ILE F N 1
ATOM 12308 C CA . ILE F 1 207 ? 40.483 -23.461 23.148 1.00 21.40 207 ILE F CA 1
ATOM 12309 C C . ILE F 1 207 ? 39.146 -24.197 23.367 1.00 20.73 207 ILE F C 1
ATOM 12310 O O . ILE F 1 207 ? 38.916 -24.758 24.450 1.00 20.55 207 ILE F O 1
ATOM 12315 N N . GLU F 1 208 ? 38.304 -24.242 22.343 1.00 20.13 208 GLU F N 1
ATOM 12316 C CA . GLU F 1 208 ? 36.982 -24.863 22.499 1.00 19.51 208 GLU F CA 1
ATOM 12317 C C . GLU F 1 208 ? 37.088 -26.361 22.801 1.00 19.87 208 GLU F C 1
ATOM 12318 O O . GLU F 1 208 ? 38.118 -27.000 22.529 1.00 20.63 208 GLU F O 1
ATOM 12324 N N . HIS F 1 209 ? 36.045 -26.920 23.403 1.00 20.04 209 HIS F N 1
ATOM 12325 C CA . HIS F 1 209 ? 35.995 -28.358 23.656 1.00 20.67 209 HIS F CA 1
ATOM 12326 C C . HIS F 1 209 ? 35.598 -29.056 22.347 1.00 20.88 209 HIS F C 1
ATOM 12327 O O . HIS F 1 209 ? 34.427 -29.264 22.050 1.00 20.57 209 HIS F O 1
ATOM 12334 N N . SER F 1 210 ? 36.608 -29.436 21.578 1.00 20.52 210 SER F N 1
ATOM 12335 C CA . SER F 1 210 ? 36.423 -29.945 20.222 1.00 21.80 210 SER F CA 1
ATOM 12336 C C . SER F 1 210 ? 35.497 -31.120 20.077 1.00 21.09 210 SER F C 1
ATOM 12337 O O . SER F 1 210 ? 34.878 -31.277 19.020 1.00 21.13 210 SER F O 1
ATOM 12342 N N . GLU F 1 211 ? 35.407 -31.943 21.114 1.00 21.01 211 GLU F N 1
ATOM 12343 C CA . GLU F 1 211 ? 34.617 -33.145 21.029 1.00 22.07 211 GLU F CA 1
ATOM 12344 C C . GLU F 1 211 ? 33.157 -32.841 20.717 1.00 20.69 211 GLU F C 1
ATOM 12345 O O . GLU F 1 211 ? 32.462 -33.672 20.139 1.00 22.06 211 GLU F O 1
ATOM 12351 N N . PHE F 1 212 ? 32.686 -31.654 21.100 1.00 19.89 212 PHE F N 1
ATOM 12352 C CA . PHE F 1 212 ? 31.295 -31.293 20.863 1.00 19.76 212 PHE F CA 1
ATOM 12353 C C . PHE F 1 212 ? 31.092 -30.365 19.680 1.00 19.13 212 PHE F C 1
ATOM 12354 O O . PHE F 1 212 ? 29.981 -29.882 19.460 1.00 19.82 212 PHE F O 1
ATOM 12362 N N . SER F 1 213 ? 32.135 -30.079 18.929 1.00 17.67 213 SER F N 1
ATOM 12363 C CA . SER F 1 213 ? 32.047 -29.061 17.882 1.00 17.87 213 SER F CA 1
ATOM 12364 C C . SER F 1 213 ? 31.390 -29.464 16.578 1.00 17.29 213 SER F C 1
ATOM 12365 O O . SER F 1 213 ? 31.088 -28.604 15.763 1.00 17.97 213 SER F O 1
ATOM 12368 N N . HIS F 1 214 ? 31.219 -30.759 16.343 1.00 17.45 214 HIS F N 1
ATOM 12369 C CA . HIS F 1 214 ? 30.662 -31.244 15.085 1.00 17.05 214 HIS F CA 1
ATOM 12370 C C . HIS F 1 214 ? 29.542 -32.266 15.303 1.00 16.88 214 HIS F C 1
ATOM 12371 O O . HIS F 1 214 ? 29.233 -33.059 14.395 1.00 17.72 214 HIS F O 1
ATOM 12378 N N . VAL F 1 215 ? 28.949 -32.261 16.496 1.00 17.96 215 VAL F N 1
ATOM 12379 C CA . VAL F 1 215 ? 27.884 -33.177 16.862 1.00 17.76 215 VAL F CA 1
ATOM 12380 C C . VAL F 1 215 ? 26.515 -32.517 16.747 1.00 17.14 215 VAL F C 1
ATOM 12381 O O . VAL F 1 215 ? 26.221 -31.543 17.419 1.00 17.07 215 VAL F O 1
ATOM 12385 N N . LEU F 1 216 ? 25.697 -33.042 15.839 1.00 16.67 216 LEU F N 1
ATOM 12386 C CA . LEU F 1 216 ? 24.305 -32.628 15.733 1.00 17.82 216 LEU F CA 1
ATOM 12387 C C . LEU F 1 216 ? 23.553 -33.285 16.856 1.00 17.08 216 LEU F C 1
ATOM 12388 O O . LEU F 1 216 ? 23.502 -34.504 16.931 1.00 18.85 216 LEU F O 1
ATOM 12393 N N . MET F 1 217 ? 22.963 -32.471 17.758 1.00 16.58 217 MET F N 1
ATOM 12394 C CA . MET F 1 217 ? 22.292 -32.996 18.938 1.00 16.01 217 MET F CA 1
ATOM 12395 C C . MET F 1 217 ? 20.781 -32.907 18.794 1.00 16.26 217 MET F C 1
ATOM 12396 O O . MET F 1 217 ? 20.198 -31.824 18.655 1.00 16.67 217 MET F O 1
ATOM 12401 N N . ASN F 1 218 ? 20.154 -34.081 18.809 1.00 16.77 218 ASN F N 1
ATOM 12402 C CA . ASN F 1 218 ? 18.732 -34.257 18.579 1.00 16.82 218 ASN F CA 1
ATOM 12403 C C . ASN F 1 218 ? 17.844 -34.011 19.755 1.00 17.10 218 ASN F C 1
ATOM 12404 O O . ASN F 1 218 ? 17.399 -34.951 20.403 1.00 20.24 218 ASN F O 1
ATOM 12409 N N . PHE F 1 219 ? 17.556 -32.745 20.030 1.00 16.20 219 PHE F N 1
ATOM 12410 C CA . PHE F 1 219 ? 16.746 -32.376 21.178 1.00 16.16 219 PHE F CA 1
ATOM 12411 C C . PHE F 1 219 ? 15.255 -32.431 20.969 1.00 16.09 219 PHE F C 1
ATOM 12412 O O . PHE F 1 219 ? 14.519 -32.402 21.932 1.00 17.05 219 PHE F O 1
ATOM 12420 N N . SER F 1 220 ? 14.818 -32.450 19.714 1.00 16.85 220 SER F N 1
ATOM 12421 C CA . SER F 1 220 ? 13.407 -32.571 19.347 1.00 16.93 220 SER F CA 1
ATOM 12422 C C . SER F 1 220 ? 13.197 -33.898 18.670 1.00 17.21 220 SER F C 1
ATOM 12423 O O . SER F 1 220 ? 14.030 -34.278 17.854 1.00 20.22 220 SER F O 1
ATOM 12426 N N . ASP F 1 221 ? 12.049 -34.525 18.886 1.00 17.51 221 ASP F N 1
ATOM 12427 C CA . ASP F 1 221 ? 11.877 -35.925 18.465 1.00 17.20 221 ASP F CA 1
ATOM 12428 C C . ASP F 1 221 ? 11.650 -36.190 17.007 1.00 18.80 221 ASP F C 1
ATOM 12429 O O . ASP F 1 221 ? 11.551 -37.344 16.623 1.00 20.70 221 ASP F O 1
ATOM 12434 N N . GLY F 1 222 ? 11.556 -35.157 16.182 1.00 19.49 222 GLY F N 1
ATOM 12435 C CA . GLY F 1 222 ? 11.593 -35.386 14.760 1.00 19.89 222 GLY F CA 1
ATOM 12436 C C . GLY F 1 222 ? 12.957 -35.911 14.313 1.00 19.89 222 GLY F C 1
ATOM 12437 O O . GLY F 1 222 ? 13.989 -35.699 14.994 1.00 20.44 222 GLY F O 1
ATOM 12438 N N . ASP F 1 223 ? 12.993 -36.657 13.223 1.00 20.87 223 ASP F N 1
ATOM 12439 C CA . ASP F 1 223 ? 14.281 -37.152 12.745 1.00 21.90 223 ASP F CA 1
ATOM 12440 C C . ASP F 1 223 ? 14.802 -36.498 11.486 1.00 20.94 223 ASP F C 1
ATOM 12441 O O . ASP F 1 223 ? 15.777 -36.953 10.906 1.00 21.66 223 ASP F O 1
ATOM 12446 N N . GLY F 1 224 ? 14.234 -35.379 11.111 1.00 18.66 224 GLY F N 1
ATOM 12447 C CA . GLY F 1 224 ? 14.665 -34.698 9.925 1.00 18.78 224 GLY F CA 1
ATOM 12448 C C . GLY F 1 224 ? 16.129 -34.333 9.949 1.00 18.02 224 GLY F C 1
ATOM 12449 O O . GLY F 1 224 ? 16.804 -34.402 8.933 1.00 18.63 224 GLY F O 1
ATOM 12450 N N . SER F 1 225 ? 16.633 -33.909 11.104 1.00 17.70 225 SER F N 1
ATOM 12451 C CA . SER F 1 225 ? 18.009 -33.445 11.152 1.00 18.11 225 SER F CA 1
ATOM 12452 C C . SER F 1 225 ? 19.038 -34.539 11.016 1.00 18.43 225 SER F C 1
ATOM 12453 O O . SER F 1 225 ? 20.195 -34.252 10.775 1.00 18.39 225 SER F O 1
ATOM 12456 N N . LYS F 1 226 ? 18.607 -35.789 11.118 1.00 18.79 226 LYS F N 1
ATOM 12457 C CA . LYS F 1 226 ? 19.548 -36.891 10.919 1.00 19.69 226 LYS F CA 1
ATOM 12458 C C . LYS F 1 226 ? 20.129 -36.880 9.510 1.00 19.61 226 LYS F C 1
ATOM 12459 O O . LYS F 1 226 ? 21.197 -37.442 9.264 1.00 20.12 226 LYS F O 1
ATOM 12465 N N . ALA F 1 227 ? 19.469 -36.193 8.582 1.00 19.23 227 ALA F N 1
ATOM 12466 C CA . ALA F 1 227 ? 20.015 -36.070 7.238 1.00 19.38 227 ALA F CA 1
ATOM 12467 C C . ALA F 1 227 ? 21.350 -35.358 7.169 1.00 19.73 227 ALA F C 1
ATOM 12468 O O . ALA F 1 227 ? 22.069 -35.458 6.178 1.00 21.47 227 ALA F O 1
ATOM 12470 N N . PHE F 1 228 ? 21.662 -34.566 8.188 1.00 18.50 228 PHE F N 1
ATOM 12471 C CA . PHE F 1 228 ? 22.960 -33.933 8.230 1.00 18.52 228 PHE F CA 1
ATOM 12472 C C . PHE F 1 228 ? 24.077 -34.902 8.594 1.00 18.27 228 PHE F C 1
ATOM 12473 O O . PHE F 1 228 ? 25.244 -34.605 8.378 1.00 19.18 228 PHE F O 1
ATOM 12481 N N . GLU F 1 229 ? 23.733 -36.025 9.210 1.00 19.13 229 GLU F N 1
ATOM 12482 C CA . GLU F 1 229 ? 24.761 -36.979 9.650 1.00 19.80 229 GLU F CA 1
ATOM 12483 C C . GLU F 1 229 ? 25.629 -37.441 8.506 1.00 20.33 229 GLU F C 1
ATOM 12484 O O . GLU F 1 229 ? 25.138 -37.874 7.486 1.00 20.57 229 GLU F O 1
ATOM 12490 N N . GLY F 1 230 ? 26.925 -37.314 8.684 1.00 20.53 230 GLY F N 1
ATOM 12491 C CA . GLY F 1 230 ? 27.873 -37.695 7.643 1.00 20.86 230 GLY F CA 1
ATOM 12492 C C . GLY F 1 230 ? 28.117 -36.675 6.547 1.00 21.70 230 GLY F C 1
ATOM 12493 O O . GLY F 1 230 ? 28.969 -36.884 5.681 1.00 23.20 230 GLY F O 1
ATOM 12494 N N . GLN F 1 231 ? 27.327 -35.607 6.491 1.00 20.19 231 GLN F N 1
ATOM 12495 C CA . GLN F 1 231 ? 27.627 -34.552 5.556 1.00 20.53 231 GLN F CA 1
ATOM 12496 C C . GLN F 1 231 ? 28.899 -33.819 5.994 1.00 20.69 231 GLN F C 1
ATOM 12497 O O . GLN F 1 231 ? 29.186 -33.714 7.186 1.00 20.67 231 GLN F O 1
ATOM 12503 N N . VAL F 1 232 ? 29.658 -33.299 5.030 1.00 21.34 232 VAL F N 1
ATOM 12504 C CA . VAL F 1 232 ? 30.898 -32.595 5.317 1.00 21.74 232 VAL F CA 1
ATOM 12505 C C . VAL F 1 232 ? 30.562 -31.123 5.583 1.00 21.78 232 VAL F C 1
ATOM 12506 O O . VAL F 1 232 ? 29.983 -30.422 4.752 1.00 21.73 232 VAL F O 1
ATOM 12510 N N . ALA F 1 233 ? 30.912 -30.666 6.769 1.00 20.97 233 ALA F N 1
ATOM 12511 C CA . ALA F 1 233 ? 30.693 -29.265 7.129 1.00 20.55 233 ALA F CA 1
ATOM 12512 C C . ALA F 1 233 ? 31.670 -28.372 6.385 1.00 20.70 233 ALA F C 1
ATOM 12513 O O . ALA F 1 233 ? 32.660 -28.825 5.765 1.00 20.74 233 ALA F O 1
ATOM 12515 N N . LYS F 1 234 ? 31.427 -27.074 6.463 1.00 20.77 234 LYS F N 1
ATOM 12516 C CA . LYS F 1 234 ? 32.205 -26.115 5.689 1.00 21.32 234 LYS F CA 1
ATOM 12517 C C . LYS F 1 234 ? 33.680 -26.070 6.077 1.00 22.57 234 LYS F C 1
ATOM 12518 O O . LYS F 1 234 ? 34.499 -25.582 5.311 1.00 24.32 234 LYS F O 1
ATOM 12524 N N . ASP F 1 235 ? 34.014 -26.525 7.275 1.00 22.15 235 ASP F N 1
ATOM 12525 C CA . ASP F 1 235 ? 35.419 -26.582 7.692 1.00 22.77 235 ASP F CA 1
ATOM 12526 C C . ASP F 1 235 ? 36.081 -27.882 7.315 1.00 23.87 235 ASP F C 1
ATOM 12527 O O . ASP F 1 235 ? 37.227 -28.103 7.711 1.00 25.97 235 ASP F O 1
ATOM 12532 N N . GLY F 1 236 ? 35.381 -28.749 6.585 1.00 23.78 236 GLY F N 1
ATOM 12533 C CA . GLY F 1 236 ? 35.988 -29.981 6.073 1.00 24.23 236 GLY F CA 1
ATOM 12534 C C . GLY F 1 236 ? 35.793 -31.228 6.908 1.00 23.94 236 GLY F C 1
ATOM 12535 O O . GLY F 1 236 ? 36.151 -32.342 6.487 1.00 25.57 236 GLY F O 1
ATOM 12536 N N . GLU F 1 237 ? 35.206 -31.069 8.075 1.00 23.17 237 GLU F N 1
ATOM 12537 C CA . GLU F 1 237 ? 34.963 -32.174 8.969 1.00 22.10 237 GLU F CA 1
ATOM 12538 C C . GLU F 1 237 ? 33.488 -32.566 8.904 1.00 21.46 237 GLU F C 1
ATOM 12539 O O . GLU F 1 237 ? 32.609 -31.677 8.763 1.00 20.86 237 GLU F O 1
ATOM 12545 N N . LYS F 1 238 ? 33.203 -33.867 8.986 1.00 21.26 238 LYS F N 1
ATOM 12546 C CA . LYS F 1 238 ? 31.827 -34.348 8.924 1.00 21.40 238 LYS F CA 1
ATOM 12547 C C . LYS F 1 238 ? 31.054 -34.117 10.208 1.00 20.82 238 LYS F C 1
ATOM 12548 O O . LYS F 1 238 ? 31.607 -34.106 11.298 1.00 21.00 238 LYS F O 1
ATOM 12554 N N . PHE F 1 239 ? 29.754 -33.916 10.064 1.00 19.55 239 PHE F N 1
ATOM 12555 C CA . PHE F 1 239 ? 28.879 -33.903 11.210 1.00 19.28 239 PHE F CA 1
ATOM 12556 C C . PHE F 1 239 ? 28.659 -35.323 11.695 1.00 18.56 239 PHE F C 1
ATOM 12557 O O . PHE F 1 239 ? 28.510 -36.245 10.880 1.00 19.76 239 PHE F O 1
ATOM 12565 N N . THR F 1 240 ? 28.658 -35.505 13.010 1.00 18.52 240 THR F N 1
ATOM 12566 C CA . THR F 1 240 ? 28.151 -36.698 13.616 1.00 19.00 240 THR F CA 1
ATOM 12567 C C . THR F 1 240 ? 26.780 -36.374 14.184 1.00 19.28 240 THR F C 1
ATOM 12568 O O . THR F 1 240 ? 26.349 -35.210 14.196 1.00 19.07 240 THR F O 1
ATOM 12572 N N . TYR F 1 241 ? 26.089 -37.385 14.681 1.00 19.67 241 TYR F N 1
ATOM 12573 C CA . TYR F 1 241 ? 24.718 -37.210 15.114 1.00 19.89 241 TYR F CA 1
ATOM 12574 C C . TYR F 1 241 ? 24.477 -37.951 16.426 1.00 19.73 241 TYR F C 1
ATOM 12575 O O . TYR F 1 241 ? 24.839 -39.109 16.578 1.00 21.38 241 TYR F O 1
ATOM 12584 N N . GLN F 1 242 ? 23.865 -37.279 17.395 1.00 19.19 242 GLN F N 1
ATOM 12585 C CA . GLN F 1 242 ? 23.534 -37.892 18.647 1.00 19.71 242 GLN F CA 1
ATOM 12586 C C . GLN F 1 242 ? 22.018 -37.908 18.815 1.00 20.07 242 GLN F C 1
ATOM 12587 O O . GLN F 1 242 ? 21.400 -36.852 19.056 1.00 20.44 242 GLN F O 1
ATOM 12593 N N . GLU F 1 243 ? 21.423 -39.104 18.725 1.00 20.55 243 GLU F N 1
ATOM 12594 C CA . GLU F 1 243 ? 19.972 -39.250 18.809 1.00 22.90 243 GLU F CA 1
ATOM 12595 C C . GLU F 1 243 ? 19.436 -38.859 20.175 1.00 22.92 243 GLU F C 1
ATOM 12596 O O . GLU F 1 243 ? 18.319 -38.361 20.294 1.00 22.10 243 GLU F O 1
ATOM 12602 N N . ASN F 1 244 ? 20.223 -39.111 21.209 1.00 23.11 244 ASN F N 1
ATOM 12603 C CA . ASN F 1 244 ? 19.818 -38.828 22.586 1.00 23.49 244 ASN F CA 1
ATOM 12604 C C . ASN F 1 244 ? 20.854 -38.027 23.360 1.00 23.06 244 ASN F C 1
ATOM 12605 O O . ASN F 1 244 ? 21.707 -38.554 24.040 1.00 23.59 244 ASN F O 1
ATOM 12610 N N . PRO F 1 245 ? 20.788 -36.711 23.235 1.00 21.29 245 PRO F N 1
ATOM 12611 C CA . PRO F 1 245 ? 21.742 -35.845 23.913 1.00 21.27 245 PRO F CA 1
ATOM 12612 C C . PRO F 1 245 ? 21.747 -36.091 25.416 1.00 21.31 245 PRO F C 1
ATOM 12613 O O . PRO F 1 245 ? 20.695 -36.331 26.021 1.00 22.49 245 PRO F O 1
ATOM 12617 N N . GLU F 1 246 ? 22.914 -35.963 26.012 1.00 21.91 246 GLU F N 1
ATOM 12618 C CA . GLU F 1 246 ? 23.071 -36.229 27.433 1.00 22.96 246 GLU F CA 1
ATOM 12619 C C . GLU F 1 246 ? 23.216 -34.967 28.224 1.00 21.56 246 GLU F C 1
ATOM 12620 O O . GLU F 1 246 ? 23.805 -34.005 27.773 1.00 21.61 246 GLU F O 1
ATOM 12631 N N . ALA F 1 247 ? 22.641 -34.987 29.411 1.00 20.71 247 ALA F N 1
ATOM 12632 C CA . ALA F 1 247 ? 22.822 -33.910 30.382 1.00 19.72 247 ALA F CA 1
ATOM 12633 C C . ALA F 1 247 ? 24.064 -34.255 31.185 1.00 20.24 247 ALA F C 1
ATOM 12634 O O . ALA F 1 247 ? 24.040 -35.207 31.985 1.00 21.04 247 ALA F O 1
ATOM 12636 N N . MET F 1 248 ? 25.134 -33.506 30.969 1.00 20.15 248 MET F N 1
ATOM 12637 C CA . MET F 1 248 ? 26.434 -33.822 31.547 1.00 21.41 248 MET F CA 1
ATOM 12638 C C . MET F 1 248 ? 26.845 -32.939 32.721 1.00 21.01 248 MET F C 1
ATOM 12639 O O . MET F 1 248 ? 27.876 -33.179 33.341 1.00 22.44 248 MET F O 1
ATOM 12644 N N . GLY F 1 249 ? 26.070 -31.917 33.061 1.00 20.56 249 GLY F N 1
ATOM 12645 C CA . GLY F 1 249 ? 26.561 -30.910 33.993 1.00 21.41 249 GLY F CA 1
ATOM 12646 C C . GLY F 1 249 ? 26.138 -30.959 35.445 1.00 21.98 249 GLY F C 1
ATOM 12647 O O . GLY F 1 249 ? 26.428 -30.028 36.228 1.00 23.61 249 GLY F O 1
ATOM 12648 N N . GLY F 1 250 ? 25.424 -31.990 35.836 1.00 21.13 250 GLY F N 1
ATOM 12649 C CA . GLY F 1 250 ? 24.990 -32.090 37.214 1.00 21.05 250 GLY F CA 1
ATOM 12650 C C . GLY F 1 250 ? 23.776 -31.229 37.589 1.00 19.28 250 GLY F C 1
ATOM 12651 O O . GLY F 1 250 ? 23.258 -30.456 36.779 1.00 18.10 250 GLY F O 1
ATOM 12652 N N . ILE F 1 251 ? 23.318 -31.365 38.816 1.00 19.16 251 ILE F N 1
ATOM 12653 C CA . ILE F 1 251 ? 22.187 -30.607 39.322 1.00 19.10 251 ILE F CA 1
ATOM 12654 C C . ILE F 1 251 ? 22.729 -29.437 40.132 1.00 18.25 251 ILE F C 1
ATOM 12655 O O . ILE F 1 251 ? 23.436 -29.616 41.131 1.00 19.41 251 ILE F O 1
ATOM 12660 N N . PRO F 1 252 ? 22.427 -28.222 39.694 1.00 17.56 252 PRO F N 1
ATOM 12661 C CA . PRO F 1 252 ? 22.965 -27.065 40.407 1.00 17.96 252 PRO F CA 1
ATOM 12662 C C . PRO F 1 252 ? 22.401 -26.900 41.800 1.00 16.69 252 PRO F C 1
ATOM 12663 O O . PRO F 1 252 ? 21.314 -27.328 42.105 1.00 17.40 252 PRO F O 1
ATOM 12667 N N . HIS F 1 253 ? 23.197 -26.244 42.630 1.00 16.32 253 HIS F N 1
ATOM 12668 C CA . HIS F 1 253 ? 22.895 -26.041 44.037 1.00 16.49 253 HIS F CA 1
ATOM 12669 C C . HIS F 1 253 ? 23.615 -24.790 44.506 1.00 16.13 253 HIS F C 1
ATOM 12670 O O . HIS F 1 253 ? 24.759 -24.825 44.910 1.00 17.08 253 HIS F O 1
ATOM 12677 N N . ILE F 1 254 ? 22.967 -23.664 44.307 1.00 16.69 254 ILE F N 1
ATOM 12678 C CA . ILE F 1 254 ? 23.540 -22.369 44.632 1.00 17.09 254 ILE F CA 1
ATOM 12679 C C . ILE F 1 254 ? 23.350 -22.060 46.116 1.00 16.64 254 ILE F C 1
ATOM 12680 O O . ILE F 1 254 ? 22.392 -22.444 46.733 1.00 17.54 254 ILE F O 1
ATOM 12685 N N . LYS F 1 255 ? 24.311 -21.383 46.685 1.00 16.38 255 LYS F N 1
ATOM 12686 C CA . LYS F 1 255 ? 24.295 -21.019 48.088 1.00 17.45 255 LYS F CA 1
ATOM 12687 C C . LYS F 1 255 ? 23.213 -20.011 48.376 1.00 16.49 255 LYS F C 1
ATOM 12688 O O . LYS F 1 255 ? 23.150 -18.992 47.682 1.00 17.57 255 LYS F O 1
ATOM 12694 N N . PRO F 1 256 ? 22.352 -20.232 49.356 1.00 16.27 256 PRO F N 1
ATOM 12695 C CA . PRO F 1 256 ? 21.387 -19.192 49.706 1.00 16.44 256 PRO F CA 1
ATOM 12696 C C . PRO F 1 256 ? 22.031 -17.850 50.030 1.00 16.56 256 PRO F C 1
ATOM 12697 O O . PRO F 1 256 ? 23.140 -17.769 50.547 1.00 17.51 256 PRO F O 1
ATOM 12701 N N . GLY F 1 257 ? 21.326 -16.790 49.693 1.00 16.45 257 GLY F N 1
ATOM 12702 C CA . GLY F 1 257 ? 21.820 -15.430 49.911 1.00 16.50 257 GLY F CA 1
ATOM 12703 C C . GLY F 1 257 ? 21.826 -15.007 51.355 1.00 16.53 257 GLY F C 1
ATOM 12704 O O . GLY F 1 257 ? 21.192 -15.592 52.202 1.00 16.11 257 GLY F O 1
ATOM 12705 N N . ASP F 1 258 ? 22.538 -13.927 51.589 1.00 16.25 258 ASP F N 1
ATOM 12706 C CA . ASP F 1 258 ? 22.620 -13.296 52.878 1.00 16.62 258 ASP F CA 1
ATOM 12707 C C . ASP F 1 258 ? 21.224 -12.957 53.370 1.00 16.16 258 ASP F C 1
ATOM 12708 O O . ASP F 1 258 ? 20.386 -12.477 52.588 1.00 16.11 258 ASP F O 1
ATOM 12713 N N . PRO F 1 259 ? 20.963 -13.152 54.656 1.00 16.82 259 PRO F N 1
ATOM 12714 C CA . PRO F 1 259 ? 19.654 -12.787 55.215 1.00 16.52 259 PRO F CA 1
ATOM 12715 C C . PRO F 1 259 ? 19.183 -11.346 54.995 1.00 16.65 259 PRO F C 1
ATOM 12716 O O . PRO F 1 259 ? 17.977 -11.102 55.004 1.00 16.63 259 PRO F O 1
ATOM 12720 N N . ARG F 1 260 ? 20.111 -10.410 54.800 1.00 16.81 260 ARG F N 1
ATOM 12721 C CA . ARG F 1 260 ? 19.706 -9.045 54.522 1.00 16.60 260 ARG F CA 1
ATOM 12722 C C . ARG F 1 260 ? 18.911 -8.893 53.224 1.00 15.84 260 ARG F C 1
ATOM 12723 O O . ARG F 1 260 ? 18.280 -7.854 53.002 1.00 16.84 260 ARG F O 1
ATOM 12731 N N . LEU F 1 261 ? 18.950 -9.908 52.377 1.00 15.14 261 LEU F N 1
ATOM 12732 C CA . LEU F 1 261 ? 18.197 -9.896 51.134 1.00 14.11 261 LEU F CA 1
ATOM 12733 C C . LEU F 1 261 ? 16.738 -10.354 51.293 1.00 13.80 261 LEU F C 1
ATOM 12734 O O . LEU F 1 261 ? 15.939 -10.165 50.406 1.00 14.70 261 LEU F O 1
ATOM 12739 N N . HIS F 1 262 ? 16.433 -11.014 52.404 1.00 14.85 262 HIS F N 1
ATOM 12740 C CA . HIS F 1 262 ? 15.094 -11.508 52.661 1.00 14.76 262 HIS F CA 1
ATOM 12741 C C . HIS F 1 262 ? 14.612 -12.461 51.557 1.00 14.65 262 HIS F C 1
ATOM 12742 O O . HIS F 1 262 ? 13.451 -12.417 51.157 1.00 14.96 262 HIS F O 1
ATOM 12749 N N . ASN F 1 263 ? 15.478 -13.383 51.174 1.00 14.58 263 ASN F N 1
ATOM 12750 C CA . ASN F 1 263 ? 15.194 -14.349 50.140 1.00 14.52 263 ASN F CA 1
ATOM 12751 C C . ASN F 1 263 ? 14.464 -15.533 50.717 1.00 14.46 263 ASN F C 1
ATOM 12752 O O . ASN F 1 263 ? 15.006 -16.617 50.830 1.00 15.00 263 ASN F O 1
ATOM 12757 N N . HIS F 1 264 ? 13.222 -15.302 51.117 1.00 14.81 264 HIS F N 1
ATOM 12758 C CA . HIS F 1 264 ? 12.416 -16.345 51.750 1.00 14.95 264 HIS F CA 1
ATOM 12759 C C . HIS F 1 264 ? 11.866 -17.302 50.705 1.00 14.95 264 HIS F C 1
ATOM 12760 O O . HIS F 1 264 ? 10.924 -16.971 50.000 1.00 16.12 264 HIS F O 1
ATOM 12767 N N . GLN F 1 265 ? 12.449 -18.493 50.631 1.00 15.60 265 GLN F N 1
ATOM 12768 C CA . GLN F 1 265 ? 12.176 -19.447 49.565 1.00 14.70 265 GLN F CA 1
ATOM 12769 C C . GLN F 1 265 ? 11.662 -20.804 50.070 1.00 15.85 265 GLN F C 1
ATOM 12770 O O . GLN F 1 265 ? 11.498 -21.723 49.304 1.00 16.29 265 GLN F O 1
ATOM 12776 N N . GLY F 1 266 ? 11.402 -20.887 51.359 1.00 16.61 266 GLY F N 1
ATOM 12777 C CA . GLY F 1 266 ? 10.905 -22.109 51.956 1.00 17.17 266 GLY F CA 1
ATOM 12778 C C . GLY F 1 266 ? 11.991 -23.022 52.465 1.00 17.79 266 GLY F C 1
ATOM 12779 O O . GLY F 1 266 ? 13.165 -22.826 52.099 1.00 18.26 266 GLY F O 1
#